Protein 2O0T (pdb70)

B-factor: mean 46.11, std 6.17, range [27.21, 95.69]

Organism: Mycobacterium tuberculosis (strain ATCC 25618 / H37Rv) (NCBI:txid83332)

InterPro domains:
  IPR000183 Ornithine/DAP/Arg decarboxylase [PR01179] (69-87)
  IPR000183 Ornithine/DAP/Arg decarboxylase [PR01179] (89-101)
  IPR000183 Ornithine/DAP/Arg decarboxylase [PR01179] (204-217)
  IPR000183 Ornithine/DAP/Arg decarboxylase [PR01179] (297-316)
  IPR000183 Ornithine/DAP/Arg decarboxylase [PR01179] (403-416)
  IPR002986 Diaminopimelate decarboxylase, LysA [MF_02120] (28-446)
  IPR002986 Diaminopimelate decarboxylase, LysA [PR01181] (87-104)
  IPR002986 Diaminopimelate decarboxylase, LysA [PR01181] (176-185)
  IPR002986 Diaminopimelate decarboxylase, LysA [PR01181] (330-348)
  IPR002986 Diaminopimelate decarboxylase, LysA [PR01181] (413-435)
  IPR002986 Diaminopimelate decarboxylase, LysA [TIGR01048] (18-446)
  IPR002986 Diaminopimelate decarboxylase, LysA [cd06828] (38-424)
  IPR009006 Alanine racemase/group IV decarboxylase, C-terminal [G3DSA:2.40.37.10] (28-442)
  IPR009006 Alanine racemase/group IV decarboxylase, C-terminal [SSF50621] (2-45)
  IPR009006 Alanine racemase/group IV decarboxylase, C-terminal [SSF50621] (289-446)
  IPR022643 Orn/DAP/Arg decarboxylase 2, C-terminal [PF00278] (313-403)
  IPR022644 Orn/DAP/Arg decarboxylase 2, N-terminal [PF02784] (48-306)
  IPR022653 Orn/DAP/Arg decarboxylase 2, pyridoxal-phosphate binding site [PS00878] (69-87)
  IPR022657 Orn/DAP/Arg decarboxylase 2, conserved site [PS00879] (243-260)
  IPR029066 PLP-binding barrel [G3DSA:3.20.20.10] (47-309)

Sequence (1780 aa):
NELLHLAPNVWPRNTTRDEVGVVCIAGIPLTQLAQEYGTPLFVIDEDDFRSRCRETAAAFGSGANVHYAAAFLCSEVARWISEEGLCLDVCTGGELAVALHASFPPERITLHGNNKSVSELTAAVKAGVGHIVVDSMTEIERLDAIAGEAGIVQDVLVRLTVGVEAHTHEFISTAHEDQKFGLSVASGAAMAAVRRVFATDHLRLVGLHSHIGSQIFDVDGFELAAHRVIGLLRDVVGEFGPEKTAQIATVDLGGGLGISYLPSDDPPPIAELAAKLGTIVSDESTAVGLPTPKLVVEPGRAIAGPGTITLYEVGTVKDVDVSATAHRRYVSVDGGMSDNIRTALYGAQYDVRLVSRVSDAPPVPARLVGKHCESGDIIVRDTWVPDDIRPGDLVAVAATGAYCYSLSSRYNMVGRPAVVAVHAGNARLVLRRETVDDLLSLEVRNELLHLAPNVWPRNTTRDEVGVVCIAGIPLTQLAQEYGTPLFVIDEDDFRSRCRETAAAFGSGANVHYAAAFLCSEVARWISEEGLCLDVCTGGELAVALHASFPPERITLHGNNKSVSELTAAVKAGVGHIVVDSMTEIERLDAIAGEAGIVQDVLVRLTVGVEAHTHEFISTAHEDQKFGLSVASGAAMAAVRRVFATDHLRLVGLHSHIGSQIFDVDGFELAAHRVIGLLRDVVGEFGPEKTAQIATVDLGGGLGISYLPSDDPPPIAELAAKLGTIVSDESTAVGLPTPKLVVEPGRAIAGPGTITLYEVGTVKDVDVSATAHRRYVSVDGGMSDNIRTALYGAQYDVRLVSRVSDAPPVPARLVGKHCESGDIIVRDTWVPDDIRPGDLVAVAATGAYCYSLSSRYNMVGRPAVVAVHAGNARLVLRRETVDDLLSLEVRNELLHLAPNVWPRNTTRDEVGVVCIAGIPLTQLAQEYGTPLFVIDEDDFRSRCRETAAAFGSGANVHYAAAFLCSEVARWISEEGLCLDVCTGGELAVALHASFPPERITLHGNNKSVSELTAAVKAGVGHIVVDSMTEIERLDAIAGEAGIVQDVLVRLTVGVEAHTHEFISTAHEDQKFGLSVASGAAMAAVRRVFATDHLRLVGLHSHIGSQIFDVDGFELAAHRVIGLLRDVVGEFGPEKTAQIATVDLGGGLGISYLPSDDPPPIAELAAKLGTIVSDESTAVGLPTPKLVVEPGRAIAGPGTITLYEVGTVKDVDVSATAHRRYVSVDGGMSDNIRTALYGAQYDVRLVSRVSDAPPVPARLVGKHCESGDIIVRDTWVPDDIRPGDLVAVAATGAYCYSLSSRYNMVGRPAVVAVHAGNARLVLRRETVDDLLSLEVRNELLHLAPNVWPRNTTRDEVGVVCIAGIPLTQLAQEYGTPLFVIDEDDFRSRCRETAAAFGSGANVHYAAAFLCSEVARWISEEGLCLDVCTGGELAVALHASFPPERITLHGNNKSVSELTAAVKAGVGHIVVDSMTEIERLDAIAGEAGIVQDVLVRLTVGVEAHTHEFISTAHEDQKFGLSVASGAAMAAVRRVFATDHLRLVGLHSHIGSQIFDVDGFELAAHRVIGLLRDVVGEFGPEKTAQIATVDLGGGLGISYLPSDDPPPIAELAAKLGTIVSDESTAVGLPTPKLVVEPGRAIAGPGTITLYEVGTVKDVDVSATAHRRYVSVDGGMSDNIRTALYGAQYDVRLVSRVSDAPPVPARLVGKHCESGDIIVRDTWVPDDIRPGDLVAVAATGAYCYSLSSRYNMVGRPAVVAVHAGNARLVLRRETVDDLLSLEVR

Foldseek 3Di:
DVLLDDQCQFAQVQWDADPQGFIDALQHGPVVCCVVANDFEKEFALVSLLVLCQQLQVLQPHLLQEEAEPLDDALVVLVSSQVSHHAYEDEAQVRVVRNVVSVRQQLSYEYHYLQYDLVRLLVSVVSPRNEYADWDPVVLVSNLVNLVVVVAAHEYAYEEDQQWAAAQADIGGDPDDPDRGGDYPNVCRNVVSVVSQLPGDRYAYQEYEYEHYAQHQDCVSVLSVLLRRVVVVLVVCVVVNCPSSVRHQEYEHEEHQRGDQDSPRQHDRSSVNSVVSQVSQCVSQVVSPHHRGRYHYYYHLSSFFFRIKTKWFFDDWDWADPDPPATAIETEIDAFCQQAVCCVPPVDAHAKHFRGGDDPADKHWYWYAYDAPDPSRTRHGTDIYGPPDDGGTMMMIGRSRGPRNVPHDCHVPQWDGWYWYDHNNDIDTDGHTDDVCNVCVVPDD/DVLLDDQCLFAQVQWDADPQGFIDALAHGPVVCCVVANPQEKEFALVSLLVLLQQLQVLQPHLLQEEAEPLDDALVVLVSSQVSHHAYEDEAQVSVVRNVVSVRQQLRYEYHYLDYDLVRLLVSVVSVRNEYADWDLVSLVSNLVSLVVVVAAHEYAFEEDQQWAAAQADIGGDPDDPDRGGAYLVVCRRVVSVVSQLPGDRYAYQEYEYEHYAQHQDCVSVLSVLLSRVVSLLVNCVVVNCPSSVRHQEYEYEEHQRGDQDSPRHHDRSSVNSVVNQVSQCVSQVVSPHHRHRYHYHYHLSSFFFRIKTKWFFADWDWADDDPPDTAIETEIDAFCQQAVCCVPPVDAHRKHFRGGDDPADKHWYWYAYDADDPSRTRHGTDIYGPPDDGGTMMMIGRSRGPRNVVHDCHVPQWRGWYWYDHNNDIDTDGHTDDPCNVCVVDDD/DVLLDDQCLFAQVQWDADPQGFIDALAHGVVVVCVVANPFEKEFNLCSLLVLLQQLQVLQPHLLQEEAEPLDDALVVLVSSQVSRHAYEDEAQVRVVRNVVSVRQQLRYEYHYLQYDLVRLLVSVVSPRNEYEDWDPVSLVSNLVNQVVVVAAHEYAFEEDQQWAAAQADIGGDPDDPDRGGAYPNVCRRVVSVVSQLVGPRYAYQEYEYEHYAQHQDCVSVLSVLLRRLVVVLVVCVVVNCPSSVRHQEYEYEEHQRGDQDSPRHRDRSSVNSVVSQCSQCVSQVVSPHHRGRYHYHYHLSSFFQRIKTKWFFADWDWADDDPPATAIETEIDAFCQQAVCCVPPVDAHAKHFRGGDDPADKHWYWYAYDAPDPSRTRHGTYIDGPPDDGGTMMMITRSRGPRNVVHDCHVPQWRGWYWYDHNNDIDTDGHTDDVCNVCVVPDD/DVQLDDQCQFAQVQWDADPQGFIAALQHGPVVCCVVANPQEKEFNLVSLLVLLQQLQVLQPHLLQEEAEPLDDALVVLVSSQVSRHAYEDEAQVRVVRNVVSVRQQLSYEYHYLDYDLVSLLVSVVSPRNEYADWDPVVLVSNLVNLVVVVAAHEYAFEEDQQWAAAQADIGRDPDDPDRGGAYPNVCRSVVSVVSQLVGPRYAYQEYEYEHYAQHQDCVSVLSVLLSRVVVVLVVCVVVNCPSNVRNQEYEHEERQHGDQDSPRDHDRSSVSSVVSQVSQCVSQVVSPHHRGRYHYHYHLSSFFFRIKTKWFFADWDWADPDPPATAIETEIDAFCQQAVCCVPVVDAHRKHFRGGDDPADKHWYWYAYDAPDPSRTRHGTDIYGPPDDGGTMMMIGRSRGPRNVVGDCHVPQWDGWYWYDHNHDIDTDGHTDDVCNVCVPDDD

Nearest PDB structures (foldseek):
  2o0t-assembly2_D  TM=1.002E+00  e=9.420E-97  Mycobacterium tuberculosis H37Rv
  5x7m-assembly1_A  TM=9.873E-01  e=2.923E-69  Corynebacterium glutamicum ATCC 13032
  5x7n-assembly1_B  TM=9.890E-01  e=2.768E-68  Corynebacterium glutamicum ATCC 13032
  1tuf-assembly1_A  TM=9.271E-01  e=6.749E-42  Methanocaldococcus jannaschii
  1twi-assembly1_A  TM=9.249E-01  e=3.554E-40  Methanocaldococcus jannaschii

CATH classification: 2.40.37.10 (+1 more: 3.20.20.10)

Secondary structure (DSSP, 8-state):
--SS---TTTS-TTEEE-SSS-EEETTEEHHHHHHHH-SSEEEEEHHHHHHHHHHHHHHTSSGGGBEEE-----HHHHHHHHHHT-EEEE-SHHHHHHHHHTT--GGGEEE--TT--HHHHHHHHHHT-SEEEE-SHHHHHHHHHHHHHHT--EEEEEEEE-SEEEEETEEEEESS--SSSSEETTTTHHHHHHHHHHH-SSEEEEEEE---EEEE--SHHHHHHHHHHHHHHHHHHHHHHHHHSTT--EEE----B---SSTT--PPPHHHHHHHHHHHHHHHHHHTT-PPPEEEB--SHHHHSTTEEEEEEEEEEEEEE-SSS-EEEEEEES--TTT--HHHHH-----EEE-SS---SPEEEEEEE-SSSSTT-EEEEEEEEETT--TT-EEEES--SSSSSTT-B-GGG-PPPEEEEEETTEEEEEEPPP-HHHHHTTB--/--SS---TTTS-TTEEE-SSS-EEETTEEHHHHHHHH-SSEEEEEHHHHHHHHHHHHHHTTSGGGBEEE-----HHHHHHHHHHT-EEEE-SHHHHHHHHHTT--GGGEEE--SS--HHHHHHHHHHT-SEEEE-SHHHHHHHHHHHHHHT--EEEEEEEE-SEEEEETEEEEESS--SSSSEETTTTHHHHHHHHHHH-SSEEEEEEE---EEEE--SHHHHHHHHHHHHHHHHHHHHHHHHHSTT--EEE----B---SSTT--PPPHHHHHHHHHHHHHHHHHHTT-PPPEEEB--SHHHHSTTEEEEEEEEEEEEEE-SSS-EEEEEEES--TTT--HHHHH-----EEE-SS---SPEEEEEEE-SSSSTT-EEEEEEEEETT--TT-EEEES--SSSSSTT-B-GGG-PPPEEEEEETTEEEEEEPPP-HHHHHTTB--/--SS---TTTS-TTEEE-SSS-EEETTEEHHHHHHHH-SSEEEEEHHHHHHHHHHHHHHTTSGGGBEEE-----HHHHHHHHHTT-EEEE-SHHHHHHHHHTT--GGGEEE--TT--HHHHHHHHHHT-SEEEE-SHHHHHHHHHHHHHHT--EEEEEEEE-SEEEEETEEEEESS--SSSSEETTTTHHHHHHHHHHH-SSEEEEEEE---EEEE--SHHHHHHHHHHHHHHHHHHHHHHHHHSTT--EEE----B---SSTT--PPPHHHHHHHHHHHHHHHHHHTT-PPPEEEB--SHHHHSTTEEEEEEEEEEEEEE-SSS-EEEEEEES--TTT--HHHHH-----EEE-SS---SPEEEEEEE-SSSSTT-EEEEEEEEETT--TT-EEEES--TTTTSTT-B-GGG-PPPEEEEEETTEEEEEEPPP-HHHHTTTB--/--SS---TTTS-TTEEE-SSS-EEETTEEHHHHHHHH-SSEEEEEHHHHHHHHHHHHHHTSSGGGBEEE-----HHHHHHHHHTT-EEEE-SHHHHHHHHHTT--GGGEEE--SS--HHHHHHHHHHT-SEEEE-SHHHHHHHHHHHHHHT--EEEEEEEE-SEEEEETEEEEESS--SSSSEETTTTHHHHHHHHHHH-SSEEEEEEE---EEEE--SHHHHHHHHHHHHHHHHHHHHHHHHHSTT--EEE----B---SSTT--PPPHHHHHHHHHHHHHHHHHHTT-PPPEEEB--SHHHHSTTEEEEEEEEEEEEEE-SSS-EEEEEEES--TTT--HHHHH-----EEE-SS---SPEEEEEEE-SSSSTT-EEEEEEEEETT--TT-EEEES--TTTTTTT-B-GGG-PPPEEEEEETTEEEEEEPPP-HHHHTTTB--

Structure (mmCIF, N/CA/C/O backbone):
data_2O0T
#
_entry.id   2O0T
#
_cell.length_a   75.780
_cell.length_b   106.880
_cell.length_c   121.930
_cell.angle_alpha   90.00
_cell.angle_beta   104.99
_cell.angle_gamma   90.00
#
_symmetry.space_group_name_H-M   'P 1 21 1'
#
loop_
_entity.id
_entity.type
_entity.pdbx_description
1 polymer 'Diaminopimelate decarboxylase'
2 non-polymer 'SULFATE ION'
3 water water
#
loop_
_atom_site.group_PDB
_atom_site.id
_atom_site.type_symbol
_atom_site.label_atom_id
_atom_site.label_alt_id
_atom_site.label_comp_id
_atom_site.label_asym_id
_atom_site.label_entity_id
_atom_site.label_seq_id
_atom_site.pdbx_PDB_ins_code
_atom_site.Cartn_x
_atom_site.Cartn_y
_atom_site.Cartn_z
_atom_site.occupancy
_atom_site.B_iso_or_equiv
_atom_site.auth_seq_id
_atom_site.auth_comp_id
_atom_site.auth_asym_id
_atom_site.auth_atom_id
_atom_site.pdbx_PDB_model_num
ATOM 1 N N . ASN A 1 4 ? 23.570 8.418 19.273 1.00 72.16 2 ASN A N 1
ATOM 2 C CA . ASN A 1 4 ? 22.845 8.995 18.090 1.00 72.64 2 ASN A CA 1
ATOM 3 C C . ASN A 1 4 ? 21.327 9.074 18.362 1.00 72.14 2 ASN A C 1
ATOM 4 O O . ASN A 1 4 ? 20.777 10.173 18.438 1.00 73.10 2 ASN A O 1
ATOM 9 N N . GLU A 1 5 ? 20.661 7.924 18.509 1.00 71.05 3 GLU A N 1
ATOM 10 C CA . GLU A 1 5 ? 19.199 7.849 18.789 1.00 69.90 3 GLU A CA 1
ATOM 11 C C . GLU A 1 5 ? 18.928 7.648 20.277 1.00 68.29 3 GLU A C 1
ATOM 12 O O . GLU A 1 5 ? 17.807 7.873 20.774 1.00 68.34 3 GLU A O 1
ATOM 18 N N . LEU A 1 6 ? 19.969 7.180 20.972 1.00 66.66 4 LEU A N 1
ATOM 19 C CA . LEU A 1 6 ? 19.944 6.938 22.424 1.00 64.99 4 LEU A CA 1
ATOM 20 C C . LEU A 1 6 ? 20.128 8.241 23.203 1.00 63.84 4 LEU A C 1
ATOM 21 O O . LEU A 1 6 ? 19.998 8.290 24.416 1.00 63.67 4 LEU A O 1
ATOM 26 N N . LEU A 1 7 ? 20.436 9.276 22.441 1.00 63.31 5 LEU A N 1
ATOM 27 C CA . LEU A 1 7 ? 20.755 10.618 22.864 1.00 62.92 5 LEU A CA 1
ATOM 28 C C . LEU A 1 7 ? 19.461 11.424 23.022 1.00 61.60 5 LEU A C 1
ATOM 29 O O . LEU A 1 7 ? 19.340 12.289 23.920 1.00 61.26 5 LEU A O 1
ATOM 34 N N . HIS A 1 8 ? 18.512 11.130 22.119 1.00 60.04 6 HIS A N 1
ATOM 35 C CA . HIS A 1 8 ? 17.254 11.886 21.966 1.00 57.93 6 HIS A CA 1
ATOM 36 C C . HIS A 1 8 ? 16.413 11.879 23.242 1.00 55.95 6 HIS A C 1
ATOM 37 O O . HIS A 1 8 ? 16.310 10.857 23.946 1.00 55.38 6 HIS A O 1
ATOM 44 N N . LEU A 1 9 ? 15.872 13.065 23.540 1.00 53.73 7 LEU A N 1
ATOM 45 C CA . LEU A 1 9 ? 14.993 13.283 24.679 1.00 51.64 7 LEU A CA 1
ATOM 46 C C . LEU A 1 9 ? 13.651 13.690 24.118 1.00 50.55 7 LEU A C 1
ATOM 47 O O . LEU A 1 9 ? 13.443 14.842 23.753 1.00 50.34 7 LEU A O 1
ATOM 52 N N . ALA A 1 10 ? 12.755 12.716 23.991 1.00 49.85 8 ALA A N 1
ATOM 53 C CA . ALA A 1 10 ? 11.448 12.958 23.388 1.00 48.34 8 ALA A CA 1
ATOM 54 C C . ALA A 1 10 ? 10.734 14.091 24.142 1.00 47.23 8 ALA A C 1
ATOM 55 O O . ALA A 1 10 ? 10.607 14.054 25.350 1.00 45.86 8 ALA A O 1
ATOM 57 N N . PRO A 1 11 ? 10.316 15.130 23.410 1.00 47.32 9 PRO A N 1
ATOM 58 C CA . PRO A 1 11 ? 9.797 16.337 24.033 1.00 47.52 9 PRO A CA 1
ATOM 59 C C . PRO A 1 11 ? 8.472 16.081 24.756 1.00 47.79 9 PRO A C 1
ATOM 60 O O . PRO A 1 11 ? 8.163 16.793 25.718 1.00 47.66 9 PRO A O 1
ATOM 64 N N . ASN A 1 12 ? 7.712 15.077 24.294 1.00 46.96 10 ASN A N 1
ATOM 65 C CA . ASN A 1 12 ? 6.467 14.695 24.962 1.00 46.34 10 ASN A CA 1
ATOM 66 C C . ASN A 1 12 ? 6.699 14.045 26.316 1.00 45.71 10 ASN A C 1
ATOM 67 O O . ASN A 1 12 ? 5.829 14.115 27.207 1.00 43.41 10 ASN A O 1
ATOM 72 N N . VAL A 1 13 ? 7.883 13.420 26.461 1.00 45.07 11 VAL A N 1
ATOM 73 C CA . VAL A 1 13 ? 8.237 12.669 27.678 1.00 43.93 11 VAL A CA 1
ATOM 74 C C . VAL A 1 13 ? 8.967 13.503 28.735 1.00 43.86 11 VAL A C 1
ATOM 75 O O . VAL A 1 13 ? 8.614 13.486 29.928 1.00 42.01 11 VAL A O 1
ATOM 79 N N . TRP A 1 14 ? 9.972 14.262 28.281 1.00 44.45 12 TRP A N 1
ATOM 80 C CA . TRP A 1 14 ? 10.895 14.986 29.200 1.00 44.48 12 TRP A CA 1
ATOM 81 C C . TRP A 1 14 ? 10.268 16.303 29.693 1.00 44.40 12 TRP A C 1
ATOM 82 O O . TRP A 1 14 ? 9.339 16.812 29.039 1.00 44.31 12 TRP A O 1
ATOM 93 N N . PRO A 1 15 ? 10.715 16.832 30.864 1.00 44.67 13 PRO A N 1
ATOM 94 C CA . PRO A 1 15 ? 10.194 18.152 31.273 1.00 44.32 13 PRO A CA 1
ATOM 95 C C . PRO A 1 15 ? 10.333 19.204 30.179 1.00 44.98 13 PRO A C 1
ATOM 96 O O . PRO A 1 15 ? 11.308 19.165 29.387 1.00 44.63 13 PRO A O 1
ATOM 100 N N . ARG A 1 16 ? 9.391 20.154 30.137 1.00 45.48 14 ARG A N 1
ATOM 101 C CA . ARG A 1 16 ? 9.395 21.204 29.080 1.00 45.88 14 ARG A CA 1
ATOM 102 C C . ARG A 1 16 ? 10.713 21.977 28.968 1.00 46.23 14 ARG A C 1
ATOM 103 O O . ARG A 1 16 ? 11.103 22.417 27.859 1.00 45.48 14 ARG A O 1
ATOM 111 N N . ASN A 1 17 ? 11.390 22.169 30.107 1.00 47.03 15 ASN A N 1
ATOM 112 C CA . ASN A 1 17 ? 12.605 23.008 30.123 1.00 46.89 15 ASN A CA 1
ATOM 113 C C . ASN A 1 17 ? 13.919 22.214 30.117 1.00 47.12 15 ASN A C 1
ATOM 114 O O . ASN A 1 17 ? 14.928 22.661 30.665 1.00 47.22 15 ASN A O 1
ATOM 119 N N . THR A 1 18 ? 13.866 21.035 29.489 1.00 46.72 16 THR A N 1
ATOM 120 C CA . THR A 1 18 ? 15.022 20.186 29.202 1.00 46.65 16 THR A CA 1
ATOM 121 C C . THR A 1 18 ? 15.813 20.656 27.989 1.00 47.36 16 THR A C 1
ATOM 122 O O . THR A 1 18 ? 15.245 20.937 26.930 1.00 47.71 16 THR A O 1
ATOM 126 N N . THR A 1 19 ? 17.129 20.715 28.152 1.00 48.14 17 THR A N 1
ATOM 127 C CA . THR A 1 19 ? 18.060 21.012 27.069 1.00 49.21 17 THR A CA 1
ATOM 128 C C . THR A 1 19 ? 19.269 20.098 27.176 1.00 49.74 17 THR A C 1
ATOM 129 O O . THR A 1 19 ? 19.440 19.398 28.166 1.00 49.13 17 THR A O 1
ATOM 133 N N . ARG A 1 20 ? 20.136 20.132 26.172 1.00 51.13 18 ARG A N 1
ATOM 134 C CA . ARG A 1 20 ? 21.497 19.603 26.358 1.00 52.77 18 ARG A CA 1
ATOM 135 C C . ARG A 1 20 ? 22.565 20.660 26.178 1.00 53.06 18 ARG A C 1
ATOM 136 O O . ARG A 1 20 ? 22.470 21.484 25.271 1.00 52.36 18 ARG A O 1
ATOM 144 N N . ASP A 1 21 ? 23.546 20.612 27.089 1.00 54.28 19 ASP A N 1
ATOM 145 C CA . ASP A 1 21 ? 24.859 21.293 27.029 1.00 55.60 19 ASP A CA 1
ATOM 146 C C . ASP A 1 21 ? 25.600 21.235 25.715 1.00 56.25 19 ASP A C 1
ATOM 147 O O . ASP A 1 21 ? 25.314 20.405 24.842 1.00 56.62 19 ASP A O 1
ATOM 152 N N . GLU A 1 22 ? 26.632 22.071 25.639 1.00 56.93 20 GLU A N 1
ATOM 153 C CA . GLU A 1 22 ? 27.654 22.001 24.609 1.00 57.27 20 GLU A CA 1
ATOM 154 C C . GLU A 1 22 ? 28.646 20.886 24.939 1.00 57.07 20 GLU A C 1
ATOM 155 O O . GLU A 1 22 ? 29.328 20.377 24.052 1.00 56.91 20 GLU A O 1
ATOM 161 N N . VAL A 1 23 ? 28.718 20.501 26.215 1.00 56.88 21 VAL A N 1
ATOM 162 C CA . VAL A 1 23 ? 29.549 19.361 26.638 1.00 56.56 21 VAL A CA 1
ATOM 163 C C . VAL A 1 23 ? 28.763 18.058 26.750 1.00 56.32 21 VAL A C 1
ATOM 164 O O . VAL A 1 23 ? 29.299 17.024 27.190 1.00 56.46 21 VAL A O 1
ATOM 168 N N . GLY A 1 24 ? 27.486 18.116 26.360 1.00 55.90 22 GLY A N 1
ATOM 169 C CA . GLY A 1 24 ? 26.639 16.932 26.300 1.00 54.13 22 GLY A CA 1
ATOM 170 C C . GLY A 1 24 ? 25.941 16.566 27.592 1.00 52.55 22 GLY A C 1
ATOM 171 O O . GLY A 1 24 ? 25.522 15.413 27.773 1.00 53.27 22 GLY A O 1
ATOM 172 N N . VAL A 1 25 ? 25.828 17.527 28.501 1.00 50.73 23 VAL A N 1
ATOM 173 C CA . VAL A 1 25 ? 25.078 17.296 29.741 1.00 48.72 23 VAL A CA 1
ATOM 174 C C . VAL A 1 25 ? 23.661 17.845 29.593 1.00 47.42 23 VAL A C 1
ATOM 175 O O . VAL A 1 25 ? 23.434 18.958 29.124 1.00 46.96 23 VAL A O 1
ATOM 179 N N . VAL A 1 26 ? 22.714 17.007 29.974 1.00 47.10 24 VAL A N 1
ATOM 180 C CA . VAL A 1 26 ? 21.322 17.369 30.019 1.00 46.45 24 VAL A CA 1
ATOM 181 C C . VAL A 1 26 ? 21.127 18.358 31.169 1.00 47.38 24 VAL A C 1
ATOM 182 O O . VAL A 1 26 ? 21.625 18.116 32.286 1.00 47.81 24 VAL A O 1
ATOM 186 N N . CYS A 1 27 ? 20.450 19.476 30.867 1.00 46.69 25 CYS A N 1
ATOM 187 C CA . CYS A 1 27 ? 20.088 20.498 31.850 1.00 45.58 25 CYS A CA 1
ATOM 188 C C . CYS A 1 27 ? 18.557 20.539 32.041 1.00 44.91 25 CYS A C 1
ATOM 189 O O . CYS A 1 27 ? 17.801 20.278 31.100 1.00 43.95 25 CYS A O 1
ATOM 192 N N . ILE A 1 28 ? 18.109 20.810 33.269 1.00 44.06 26 ILE A N 1
ATOM 193 C CA . ILE A 1 28 ? 16.716 21.169 33.520 1.00 44.71 26 ILE A CA 1
ATOM 194 C C . ILE A 1 28 ? 16.700 22.606 33.996 1.00 45.02 26 ILE A C 1
ATOM 195 O O . ILE A 1 28 ? 17.514 23.006 34.833 1.00 45.73 26 ILE A O 1
ATOM 200 N N . ALA A 1 29 ? 15.810 23.395 33.410 1.00 45.70 27 ALA A N 1
ATOM 201 C CA . ALA A 1 29 ? 15.696 24.824 33.678 1.00 45.70 27 ALA A CA 1
ATOM 202 C C . ALA A 1 29 ? 17.045 25.552 33.658 1.00 46.52 27 ALA A C 1
ATOM 203 O O . ALA A 1 29 ? 17.274 26.477 34.442 1.00 46.43 27 ALA A O 1
ATOM 205 N N . GLY A 1 30 ? 17.938 25.133 32.764 1.00 46.57 28 GLY A N 1
ATOM 206 C CA . GLY A 1 30 ? 19.214 25.797 32.615 1.00 46.16 28 GLY A CA 1
ATOM 207 C C . GLY A 1 30 ? 20.337 25.238 33.477 1.00 45.92 28 GLY A C 1
ATOM 208 O O . GLY A 1 30 ? 21.486 25.688 33.352 1.00 46.23 28 GLY A O 1
ATOM 209 N N . ILE A 1 31 ? 20.031 24.280 34.352 1.00 45.51 29 ILE A N 1
ATOM 210 C CA . ILE A 1 31 ? 21.062 23.712 35.253 1.00 44.96 29 ILE A CA 1
ATOM 211 C C . ILE A 1 31 ? 21.533 22.304 34.819 1.00 44.35 29 ILE A C 1
ATOM 212 O O . ILE A 1 31 ? 20.726 21.394 34.691 1.00 42.75 29 ILE A O 1
ATOM 217 N N . PRO A 1 32 ? 22.858 22.127 34.600 1.00 44.44 30 PRO A N 1
ATOM 218 C CA . PRO A 1 32 ? 23.357 20.772 34.334 1.00 44.13 30 PRO A CA 1
ATOM 219 C C . PRO A 1 32 ? 23.008 19.789 35.452 1.00 44.15 30 PRO A C 1
ATOM 220 O O . PRO A 1 32 ? 23.194 20.081 36.637 1.00 44.36 30 PRO A O 1
ATOM 224 N N . LEU A 1 33 ? 22.543 18.616 35.043 1.00 44.10 31 LEU A N 1
ATOM 225 C CA . LEU A 1 33 ? 22.187 17.525 35.941 1.00 44.70 31 LEU A CA 1
ATOM 226 C C . LEU A 1 33 ? 23.379 17.043 36.815 1.00 45.04 31 LEU A C 1
ATOM 227 O O . LEU A 1 33 ? 23.195 16.638 37.978 1.00 44.74 31 LEU A O 1
ATOM 232 N N . THR A 1 34 ? 24.581 17.093 36.231 1.00 44.79 32 THR A N 1
ATOM 233 C CA . THR A 1 34 ? 25.808 16.824 36.919 1.00 44.85 32 THR A CA 1
ATOM 234 C C . THR A 1 34 ? 26.035 17.733 38.109 1.00 45.63 32 THR A C 1
ATOM 235 O O . THR A 1 34 ? 26.473 17.264 39.152 1.00 46.79 32 THR A O 1
ATOM 239 N N . GLN A 1 35 ? 25.796 19.036 37.947 1.00 45.78 33 GLN A N 1
ATOM 240 C CA . GLN A 1 35 ? 25.892 20.002 39.045 1.00 46.77 33 GLN A CA 1
ATOM 241 C C . GLN A 1 35 ? 24.845 19.695 40.140 1.00 46.76 33 GLN A C 1
ATOM 242 O O . GLN A 1 35 ? 25.124 19.870 41.328 1.00 47.80 33 GLN A O 1
ATOM 248 N N . LEU A 1 36 ? 23.652 19.236 39.753 1.00 44.50 34 LEU A N 1
ATOM 249 C CA . LEU A 1 36 ? 22.649 18.910 40.753 1.00 45.47 34 LEU A CA 1
ATOM 250 C C . LEU A 1 36 ? 23.082 17.726 41.583 1.00 45.46 34 LEU A C 1
ATOM 251 O O . LEU A 1 36 ? 22.863 17.708 42.781 1.00 44.32 34 LEU A O 1
ATOM 256 N N . ALA A 1 37 ? 23.676 16.725 40.928 1.00 46.25 35 ALA A N 1
ATOM 257 C CA . ALA A 1 37 ? 24.108 15.510 41.629 1.00 46.98 35 ALA A CA 1
ATOM 258 C C . ALA A 1 37 ? 25.278 15.865 42.550 1.00 47.05 35 ALA A C 1
ATOM 259 O O . ALA A 1 37 ? 25.386 15.367 43.669 1.00 46.10 35 ALA A O 1
ATOM 261 N N . GLN A 1 38 ? 26.125 16.768 42.075 1.00 47.38 36 GLN A N 1
ATOM 262 C CA . GLN A 1 38 ? 27.250 17.237 42.881 1.00 48.70 36 GLN A CA 1
ATOM 263 C C . GLN A 1 38 ? 26.774 17.944 44.140 1.00 47.65 36 GLN A C 1
ATOM 264 O O . GLN A 1 38 ? 27.220 17.643 45.236 1.00 47.99 36 GLN A O 1
ATOM 270 N N . GLU A 1 39 ? 25.865 18.882 43.968 1.00 45.98 37 GLU A N 1
ATOM 271 C CA . GLU A 1 39 ? 25.452 19.706 45.043 1.00 45.83 37 GLU A CA 1
ATOM 272 C C . GLU A 1 39 ? 24.534 18.947 46.004 1.00 44.72 37 GLU A C 1
ATOM 273 O O . GLU A 1 39 ? 24.602 19.134 47.202 1.00 45.60 37 GLU A O 1
ATOM 279 N N . TYR A 1 40 ? 23.696 18.085 45.471 1.00 43.32 38 TYR A N 1
ATOM 280 C CA . TYR A 1 40 ? 22.599 17.510 46.251 1.00 43.14 38 TYR A CA 1
ATOM 281 C C . TYR A 1 40 ? 22.689 16.018 46.551 1.00 42.98 38 TYR A C 1
ATOM 282 O O . TYR A 1 40 ? 21.965 15.521 47.423 1.00 42.64 38 TYR A O 1
ATOM 291 N N . GLY A 1 41 ? 23.586 15.318 45.848 1.00 42.80 39 GLY A N 1
ATOM 292 C CA . GLY A 1 41 ? 23.670 13.854 45.913 1.00 42.35 39 GLY A CA 1
ATOM 293 C C . GLY A 1 41 ? 22.641 13.190 45.018 1.00 42.27 39 GLY A C 1
ATOM 294 O O . GLY A 1 41 ? 21.759 13.850 44.457 1.00 41.05 39 GLY A O 1
ATOM 295 N N . THR A 1 42 ? 22.756 11.866 44.895 1.00 43.19 40 THR A N 1
ATOM 296 C CA . THR A 1 42 ? 21.771 11.054 44.205 1.00 43.22 40 THR A CA 1
ATOM 297 C C . THR A 1 42 ? 21.377 9.928 45.147 1.00 43.79 40 THR A C 1
ATOM 298 O O . THR A 1 42 ? 22.080 9.668 46.107 1.00 42.99 40 THR A O 1
ATOM 302 N N . PRO A 1 43 ? 20.208 9.300 44.916 1.00 44.44 41 PRO A N 1
ATOM 303 C CA . PRO A 1 43 ? 19.221 9.633 43.871 1.00 45.07 41 PRO A CA 1
ATOM 304 C C . PRO A 1 43 ? 18.600 10.992 44.163 1.00 45.04 41 PRO A C 1
ATOM 305 O O . PRO A 1 43 ? 18.591 11.437 45.309 1.00 44.65 41 PRO A O 1
ATOM 309 N N . LEU A 1 44 ? 18.029 11.630 43.145 1.00 45.05 42 LEU A N 1
ATOM 310 C CA . LEU A 1 44 ? 17.455 12.961 43.348 1.00 43.61 42 LEU A CA 1
ATOM 311 C C . LEU A 1 44 ? 16.247 13.129 42.499 1.00 42.82 42 LEU A C 1
ATOM 312 O O . LEU A 1 44 ? 16.325 12.945 41.304 1.00 43.59 42 LEU A O 1
ATOM 317 N N . PHE A 1 45 ? 15.127 13.504 43.112 1.00 42.88 43 PHE A N 1
ATOM 318 C CA . PHE A 1 45 ? 13.975 14.041 42.378 1.00 42.11 43 PHE A CA 1
ATOM 319 C C . PHE A 1 45 ? 14.222 15.506 41.972 1.00 43.18 43 PHE A C 1
ATOM 320 O O . PHE A 1 45 ? 14.437 16.383 42.823 1.00 43.72 43 PHE A O 1
ATOM 328 N N . VAL A 1 46 ? 14.233 15.751 40.666 1.00 43.01 44 VAL A N 1
ATOM 329 C CA . VAL A 1 46 ? 14.422 17.092 40.116 1.00 42.20 44 VAL A CA 1
ATOM 330 C C . VAL A 1 46 ? 13.096 17.574 39.496 1.00 43.21 44 VAL A C 1
ATOM 331 O O . VAL A 1 46 ? 12.618 16.979 38.479 1.00 43.30 44 VAL A O 1
ATOM 335 N N . ILE A 1 47 ? 12.520 18.630 40.090 1.00 43.22 45 ILE A N 1
ATOM 336 C CA . ILE A 1 47 ? 11.264 19.202 39.633 1.00 43.55 45 ILE A CA 1
ATOM 337 C C . ILE A 1 47 ? 11.437 20.467 38.779 1.00 43.72 45 ILE A C 1
ATOM 338 O O . ILE A 1 47 ? 11.976 21.488 39.216 1.00 44.02 45 ILE A O 1
ATOM 343 N N . ASP A 1 48 ? 10.956 20.403 37.548 1.00 43.71 46 ASP A N 1
ATOM 344 C CA . ASP A 1 48 ? 10.967 21.586 36.648 1.00 42.97 46 ASP A CA 1
ATOM 345 C C . ASP A 1 48 ? 9.706 22.377 37.007 1.00 42.15 46 ASP A C 1
ATOM 346 O O . ASP A 1 48 ? 8.634 22.050 36.572 1.00 40.99 46 ASP A O 1
ATOM 351 N N . GLU A 1 49 ? 9.858 23.412 37.823 1.00 43.15 47 GLU A N 1
ATOM 352 C CA . GLU A 1 49 ? 8.722 24.183 38.399 1.00 43.27 47 GLU A CA 1
ATOM 353 C C . GLU A 1 49 ? 7.890 24.872 37.332 1.00 43.15 47 GLU A C 1
ATOM 354 O O . GLU A 1 49 ? 6.673 24.864 37.372 1.00 43.14 47 GLU A O 1
ATOM 360 N N . ASP A 1 50 ? 8.556 25.467 36.360 1.00 44.47 48 ASP A N 1
ATOM 361 C CA . ASP A 1 50 ? 7.837 26.136 35.266 1.00 45.26 48 ASP A CA 1
ATOM 362 C C . ASP A 1 50 ? 6.980 25.137 34.506 1.00 44.19 48 ASP A C 1
ATOM 363 O O . ASP A 1 50 ? 5.844 25.451 34.151 1.00 43.97 48 ASP A O 1
ATOM 368 N N . ASP A 1 51 ? 7.521 23.930 34.303 1.00 43.30 49 ASP A N 1
ATOM 369 C CA . ASP A 1 51 ? 6.761 22.853 33.688 1.00 42.67 49 ASP A CA 1
ATOM 370 C C . ASP A 1 51 ? 5.470 22.557 34.464 1.00 41.59 49 ASP A C 1
ATOM 371 O O . ASP A 1 51 ? 4.382 22.483 33.865 1.00 41.36 49 ASP A O 1
ATOM 376 N N . PHE A 1 52 ? 5.604 22.312 35.764 1.00 41.23 50 PHE A N 1
ATOM 377 C CA . PHE A 1 52 ? 4.445 21.984 36.640 1.00 42.21 50 PHE A CA 1
ATOM 378 C C . PHE A 1 52 ? 3.383 23.097 36.559 1.00 41.73 50 PHE A C 1
ATOM 379 O O . PHE A 1 52 ? 2.193 22.843 36.322 1.00 41.32 50 PHE A O 1
ATOM 387 N N . ARG A 1 53 ? 3.852 24.336 36.726 1.00 42.02 51 ARG A N 1
ATOM 388 C CA . ARG A 1 53 ? 2.995 25.538 36.671 1.00 42.90 51 ARG A CA 1
ATOM 389 C C . ARG A 1 53 ? 2.295 25.710 35.320 1.00 44.27 51 ARG A C 1
ATOM 390 O O . ARG A 1 53 ? 1.090 26.024 35.305 1.00 45.10 51 ARG A O 1
ATOM 398 N N . SER A 1 54 ? 3.045 25.500 34.217 1.00 43.25 52 SER A N 1
ATOM 399 C CA . SER A 1 54 ? 2.505 25.380 32.875 1.00 43.71 52 SER A CA 1
ATOM 400 C C . SER A 1 54 ? 1.302 24.411 32.728 1.00 44.70 52 SER A C 1
ATOM 401 O O . SER A 1 54 ? 0.331 24.691 32.019 1.00 45.21 52 SER A O 1
ATOM 404 N N . ARG A 1 55 ? 1.400 23.247 33.351 1.00 44.59 53 ARG A N 1
ATOM 405 C CA . ARG A 1 55 ? 0.393 22.237 33.209 1.00 44.93 53 ARG A CA 1
ATOM 406 C C . ARG A 1 55 ? -0.854 22.697 33.969 1.00 46.10 53 ARG A C 1
ATOM 407 O O . ARG A 1 55 ? -1.982 22.469 33.521 1.00 45.64 53 ARG A O 1
ATOM 415 N N . CYS A 1 56 ? -0.637 23.395 35.089 1.00 45.82 54 CYS A N 1
ATOM 416 C CA . CYS A 1 56 ? -1.740 23.977 35.847 1.00 45.27 54 CYS A CA 1
ATOM 417 C C . CYS A 1 56 ? -2.461 24.983 34.974 1.00 45.59 54 CYS A C 1
ATOM 418 O O . CYS A 1 56 ? -3.705 24.942 34.848 1.00 44.01 54 CYS A O 1
ATOM 421 N N . ARG A 1 57 ? -1.682 25.858 34.343 1.00 45.36 55 ARG A N 1
ATOM 422 C CA . ARG A 1 57 ? -2.290 26.930 33.587 1.00 46.39 55 ARG A CA 1
ATOM 423 C C . ARG A 1 57 ? -3.011 26.417 32.351 1.00 46.47 55 ARG A C 1
ATOM 424 O O . ARG A 1 57 ? -4.074 26.931 32.018 1.00 46.95 55 ARG A O 1
ATOM 432 N N . GLU A 1 58 ? -2.437 25.442 31.651 1.00 45.85 56 GLU A N 1
ATOM 433 C CA . GLU A 1 58 ? -3.042 25.008 30.409 1.00 46.69 56 GLU A CA 1
ATOM 434 C C . GLU A 1 58 ? -4.339 24.241 30.682 1.00 45.81 56 GLU A C 1
ATOM 435 O O . GLU A 1 58 ? -5.299 24.345 29.908 1.00 45.57 56 GLU A O 1
ATOM 441 N N . THR A 1 59 ? -4.324 23.457 31.758 1.00 44.93 57 THR A N 1
ATOM 442 C CA . THR A 1 59 ? -5.436 22.632 32.170 1.00 44.54 57 THR A CA 1
ATOM 443 C C . THR A 1 59 ? -6.558 23.521 32.677 1.00 44.42 57 THR A C 1
ATOM 444 O O . THR A 1 59 ? -7.706 23.325 32.297 1.00 44.83 57 THR A O 1
ATOM 448 N N . ALA A 1 60 ? -6.213 24.513 33.503 1.00 43.96 58 ALA A N 1
ATOM 449 C CA . ALA A 1 60 ? -7.148 25.561 33.921 1.00 44.18 58 ALA A CA 1
ATOM 450 C C . ALA A 1 60 ? -7.807 26.245 32.724 1.00 44.24 58 ALA A C 1
ATOM 451 O O . ALA A 1 60 ? -9.001 26.446 32.697 1.00 44.19 58 ALA A O 1
ATOM 453 N N . ALA A 1 61 ? -7.007 26.634 31.736 1.00 44.67 59 ALA A N 1
ATOM 454 C CA . ALA A 1 61 ? -7.545 27.306 30.574 1.00 45.35 59 ALA A CA 1
ATOM 455 C C . ALA A 1 61 ? -8.452 26.331 29.836 1.00 45.96 59 ALA A C 1
ATOM 456 O O . ALA A 1 61 ? -9.569 26.695 29.424 1.00 45.67 59 ALA A O 1
ATOM 458 N N . ALA A 1 62 ? -7.958 25.098 29.663 1.00 45.34 60 ALA A N 1
ATOM 459 C CA . ALA A 1 62 ? -8.687 24.097 28.881 1.00 45.55 60 ALA A CA 1
ATOM 460 C C . ALA A 1 62 ? -10.091 23.861 29.447 1.00 45.11 60 ALA A C 1
ATOM 461 O O . ALA A 1 62 ? -11.020 23.708 28.689 1.00 45.60 60 ALA A O 1
ATOM 463 N N . PHE A 1 63 ? -10.220 23.836 30.776 1.00 45.49 61 PHE A N 1
ATOM 464 C CA . PHE A 1 63 ? -11.506 23.579 31.437 1.00 46.15 61 PHE A CA 1
ATOM 465 C C . PHE A 1 63 ? -12.280 24.803 31.881 1.00 46.70 61 PHE A C 1
ATOM 466 O O . PHE A 1 63 ? -13.301 24.714 32.584 1.00 46.81 61 PHE A O 1
ATOM 474 N N . GLY A 1 64 ? -11.807 25.949 31.413 1.00 47.45 62 GLY A N 1
ATOM 475 C CA . GLY A 1 64 ? -12.530 27.196 31.555 1.00 48.58 62 GLY A CA 1
ATOM 476 C C . GLY A 1 64 ? -12.062 28.014 32.743 1.00 49.21 62 GLY A C 1
ATOM 477 O O . GLY A 1 64 ? -12.192 29.234 32.730 1.00 50.14 62 GLY A O 1
ATOM 478 N N . SER A 1 65 ? -11.499 27.362 33.758 1.00 48.76 63 SER A N 1
ATOM 479 C CA . SER A 1 65 ? -11.174 28.017 35.019 1.00 48.05 63 SER A CA 1
ATOM 480 C C . SER A 1 65 ? -10.414 27.029 35.889 1.00 47.54 63 SER A C 1
ATOM 481 O O . SER A 1 65 ? -10.627 25.804 35.778 1.00 47.29 63 SER A O 1
ATOM 484 N N . GLY A 1 66 ? -9.525 27.561 36.743 1.00 47.53 64 GLY A N 1
ATOM 485 C CA . GLY A 1 66 ? -8.775 26.767 37.746 1.00 46.49 64 GLY A CA 1
ATOM 486 C C . GLY A 1 66 ? -9.732 26.145 38.744 1.00 46.93 64 GLY A C 1
ATOM 487 O O . GLY A 1 66 ? -9.465 25.063 39.307 1.00 47.93 64 GLY A O 1
ATOM 488 N N . ALA A 1 67 ? -10.885 26.787 38.919 1.00 46.86 65 ALA A N 1
ATOM 489 C CA . ALA A 1 67 ? -11.941 26.256 39.777 1.00 47.59 65 ALA A CA 1
ATOM 490 C C . ALA A 1 67 ? -12.445 24.891 39.339 1.00 47.57 65 ALA A C 1
ATOM 491 O O . ALA A 1 67 ? -12.950 24.123 40.159 1.00 49.27 65 ALA A O 1
ATOM 493 N N . ASN A 1 68 ? -12.317 24.586 38.054 1.00 47.19 66 ASN A N 1
ATOM 494 C CA . ASN A 1 68 ? -12.815 23.322 37.501 1.00 46.05 66 ASN A CA 1
ATOM 495 C C . ASN A 1 68 ? -11.772 22.235 37.466 1.00 45.90 66 ASN A C 1
ATOM 496 O O . ASN A 1 68 ? -12.046 21.113 37.000 1.00 45.80 66 ASN A O 1
ATOM 501 N N . VAL A 1 69 ? -10.565 22.575 37.927 1.00 44.50 67 VAL A N 1
ATOM 502 C CA . VAL A 1 69 ? -9.468 21.618 37.884 1.00 43.57 67 VAL A CA 1
ATOM 503 C C . VAL A 1 69 ? -9.014 21.400 39.326 1.00 43.21 67 VAL A C 1
ATOM 504 O O . VAL A 1 69 ? -8.612 22.343 39.976 1.00 43.48 67 VAL A O 1
ATOM 508 N N . HIS A 1 70 ? -9.181 20.183 39.833 1.00 42.73 68 HIS A N 1
ATOM 509 C CA . HIS A 1 70 ? -8.843 19.848 41.204 1.00 44.09 68 HIS A CA 1
ATOM 510 C C . HIS A 1 70 ? -7.595 18.980 41.211 1.00 44.47 68 HIS A C 1
ATOM 511 O O . HIS A 1 70 ? -7.641 17.852 40.765 1.00 46.09 68 HIS A O 1
ATOM 518 N N . TYR A 1 71 ? -6.457 19.498 41.648 1.00 45.01 69 TYR A N 1
ATOM 519 C CA . TYR A 1 71 ? -5.261 18.658 41.701 1.00 45.41 69 TYR A CA 1
ATOM 520 C C . TYR A 1 71 ? -5.395 17.557 42.715 1.00 45.24 69 TYR A C 1
ATOM 521 O O . TYR A 1 71 ? -5.730 17.806 43.878 1.00 46.37 69 TYR A O 1
ATOM 530 N N . ALA A 1 72 ? -5.164 16.342 42.244 1.00 45.26 70 ALA A N 1
ATOM 531 C CA . ALA A 1 72 ? -5.134 15.117 43.083 1.00 45.03 70 ALA A CA 1
ATOM 532 C C . ALA A 1 72 ? -3.776 14.978 43.857 1.00 44.76 70 ALA A C 1
ATOM 533 O O . ALA A 1 72 ? -2.755 14.498 43.289 1.00 44.26 70 ALA A O 1
ATOM 535 N N . ALA A 1 73 ? -3.815 15.368 45.143 1.00 43.78 71 ALA A N 1
ATOM 536 C CA . ALA A 1 73 ? -2.660 15.465 46.025 1.00 43.45 71 ALA A CA 1
ATOM 537 C C . ALA A 1 73 ? -1.931 14.168 46.148 1.00 43.88 71 ALA A C 1
ATOM 538 O O . ALA A 1 73 ? -0.749 14.169 46.447 1.00 44.82 71 ALA A O 1
ATOM 549 N N . ALA A 1 75 ? -0.892 12.208 44.035 1.00 45.97 73 ALA A N 1
ATOM 550 C CA . ALA A 1 75 ? 0.158 12.106 43.020 1.00 45.52 73 ALA A CA 1
ATOM 551 C C . ALA A 1 75 ? 1.468 12.515 43.617 1.00 45.16 73 ALA A C 1
ATOM 552 O O . ALA A 1 75 ? 2.500 11.910 43.328 1.00 45.77 73 ALA A O 1
ATOM 554 N N . PHE A 1 76 ? 1.408 13.564 44.444 1.00 45.87 74 PHE A N 1
ATOM 555 C CA . PHE A 1 76 ? 2.592 14.163 45.116 1.00 44.80 74 PHE A CA 1
ATOM 556 C C . PHE A 1 76 ? 2.182 15.385 45.898 1.00 44.06 74 PHE A C 1
ATOM 557 O O . PHE A 1 76 ? 1.617 16.304 45.331 1.00 45.65 74 PHE A O 1
ATOM 565 N N . LEU A 1 77 ? 2.440 15.403 47.195 1.00 44.09 75 LEU A N 1
ATOM 566 C CA . LEU A 1 77 ? 2.086 16.566 48.001 1.00 43.92 75 LEU A CA 1
ATOM 567 C C . LEU A 1 77 ? 3.187 16.901 48.986 1.00 43.71 75 LEU A C 1
ATOM 568 O O . LEU A 1 77 ? 3.827 16.007 49.559 1.00 43.46 75 LEU A O 1
ATOM 573 N N . CYS A 1 78 ? 3.378 18.197 49.173 1.00 42.47 76 CYS A N 1
ATOM 574 C CA . CYS A 1 78 ? 4.152 18.744 50.267 1.00 43.27 76 CYS A CA 1
ATOM 575 C C . CYS A 1 78 ? 3.702 20.205 50.341 1.00 44.08 76 CYS A C 1
ATOM 576 O O . CYS A 1 78 ? 2.955 20.671 49.442 1.00 43.90 76 CYS A O 1
ATOM 579 N N . SER A 1 79 ? 4.117 20.930 51.379 1.00 43.49 77 SER A N 1
ATOM 580 C CA . SER A 1 79 ? 3.669 22.304 51.534 1.00 44.22 77 SER A CA 1
ATOM 581 C C . SER A 1 79 ? 4.022 23.208 50.309 1.00 45.05 77 SER A C 1
ATOM 582 O O . SER A 1 79 ? 3.243 24.083 49.947 1.00 44.39 77 SER A O 1
ATOM 585 N N . GLU A 1 80 ? 5.191 22.992 49.690 1.00 45.28 78 GLU A N 1
ATOM 586 C CA . GLU A 1 80 ? 5.633 23.825 48.570 1.00 45.19 78 GLU A CA 1
ATOM 587 C C . GLU A 1 80 ? 4.698 23.623 47.370 1.00 45.57 78 GLU A C 1
ATOM 588 O O . GLU A 1 80 ? 4.247 24.610 46.759 1.00 45.06 78 GLU A O 1
ATOM 594 N N . VAL A 1 81 ? 4.379 22.360 47.067 1.00 45.23 79 VAL A N 1
ATOM 595 C CA . VAL A 1 81 ? 3.417 22.057 45.999 1.00 45.37 79 VAL A CA 1
ATOM 596 C C . VAL A 1 81 ? 1.973 22.590 46.296 1.00 45.20 79 VAL A C 1
ATOM 597 O O . VAL A 1 81 ? 1.316 23.159 45.403 1.00 45.38 79 VAL A O 1
ATOM 601 N N . ALA A 1 82 ? 1.504 22.442 47.533 1.00 44.11 80 ALA A N 1
ATOM 602 C CA . ALA A 1 82 ? 0.228 23.022 47.913 1.00 45.50 80 ALA A CA 1
ATOM 603 C C . ALA A 1 82 ? 0.197 24.521 47.606 1.00 45.58 80 ALA A C 1
ATOM 604 O O . ALA A 1 82 ? -0.814 25.028 47.127 1.00 45.29 80 ALA A O 1
ATOM 606 N N . ARG A 1 83 ? 1.324 25.196 47.834 1.00 45.64 81 ARG A N 1
ATOM 607 C CA . ARG A 1 83 ? 1.470 26.628 47.529 1.00 46.65 81 ARG A CA 1
ATOM 608 C C . ARG A 1 83 ? 1.380 26.881 46.031 1.00 45.08 81 ARG A C 1
ATOM 609 O O . ARG A 1 83 ? 0.710 27.831 45.605 1.00 44.02 81 ARG A O 1
ATOM 617 N N . TRP A 1 84 ? 2.064 26.048 45.241 1.00 44.41 82 TRP A N 1
ATOM 618 C CA . TRP A 1 84 ? 1.978 26.171 43.782 1.00 44.20 82 TRP A CA 1
ATOM 619 C C . TRP A 1 84 ? 0.541 26.077 43.259 1.00 44.13 82 TRP A C 1
ATOM 620 O O . TRP A 1 84 ? 0.090 26.917 42.480 1.00 44.06 82 TRP A O 1
ATOM 631 N N . ILE A 1 85 ? -0.173 25.038 43.691 1.00 44.39 83 ILE A N 1
ATOM 632 C CA . ILE A 1 85 ? -1.564 24.847 43.275 1.00 43.76 83 ILE A CA 1
ATOM 633 C C . ILE A 1 85 ? -2.403 26.043 43.723 1.00 44.14 83 ILE A C 1
ATOM 634 O O . ILE A 1 85 ? -3.279 26.537 42.978 1.00 44.12 83 ILE A O 1
ATOM 639 N N . SER A 1 86 ? -2.138 26.538 44.928 1.00 43.95 84 SER A N 1
ATOM 640 C CA . SER A 1 86 ? -2.893 27.687 45.419 1.00 44.34 84 SER A CA 1
ATOM 641 C C . SER A 1 86 ? -2.720 28.907 44.506 1.00 44.20 84 SER A C 1
ATOM 642 O O . SER A 1 86 ? -3.713 29.540 44.062 1.00 43.22 84 SER A O 1
ATOM 645 N N . GLU A 1 87 ? -1.463 29.211 44.200 1.00 43.43 85 GLU A N 1
ATOM 646 C CA . GLU A 1 87 ? -1.143 30.379 43.365 1.00 44.23 85 GLU A CA 1
ATOM 647 C C . GLU A 1 87 ? -1.674 30.249 41.927 1.00 43.79 85 GLU A C 1
ATOM 648 O O . GLU A 1 87 ? -2.056 31.246 41.303 1.00 43.90 85 GLU A O 1
ATOM 654 N N . GLU A 1 88 ? -1.652 29.029 41.392 1.00 42.64 86 GLU A N 1
ATOM 655 C CA . GLU A 1 88 ? -2.102 28.798 40.036 1.00 42.01 86 GLU A CA 1
ATOM 656 C C . GLU A 1 88 ? -3.636 28.796 39.927 1.00 42.64 86 GLU A C 1
ATOM 657 O O . GLU A 1 88 ? -4.190 28.722 38.821 1.00 42.69 86 GLU A O 1
ATOM 663 N N . GLY A 1 89 ? -4.314 28.911 41.075 1.00 42.91 87 GLY A N 1
ATOM 664 C CA . GLY A 1 89 ? -5.782 29.022 41.135 1.00 42.88 87 GLY A CA 1
ATOM 665 C C . GLY A 1 89 ? -6.568 27.727 40.999 1.00 43.68 87 GLY A C 1
ATOM 666 O O . GLY A 1 89 ? -7.801 27.766 40.762 1.00 45.05 87 GLY A O 1
ATOM 667 N N . LEU A 1 90 ? -5.906 26.575 41.131 1.00 43.08 88 LEU A N 1
ATOM 668 C CA . LEU A 1 90 ? -6.663 25.326 41.115 1.00 43.28 88 LEU A CA 1
ATOM 669 C C . LEU A 1 90 ? -7.149 24.959 42.504 1.00 42.68 88 LEU A C 1
ATOM 670 O O . LEU A 1 90 ? -6.759 25.587 43.493 1.00 42.62 88 LEU A O 1
ATOM 675 N N . CYS A 1 91 ? -8.029 23.961 42.551 1.00 42.06 89 CYS A N 1
ATOM 676 C CA . CYS A 1 91 ? -8.482 23.383 43.787 1.00 42.41 89 CYS A CA 1
ATOM 677 C C . CYS A 1 91 ? -7.611 22.177 44.137 1.00 42.24 89 CYS A C 1
ATOM 678 O O . CYS A 1 91 ? -6.788 21.752 43.336 1.00 41.34 89 CYS A O 1
ATOM 681 N N . LEU A 1 92 ? -7.783 21.655 45.346 1.00 42.77 90 LEU A N 1
ATOM 682 C CA . LEU A 1 92 ? -6.961 20.554 45.814 1.00 43.64 90 LEU A CA 1
ATOM 683 C C . LEU A 1 92 ? -7.821 19.439 46.379 1.00 45.41 90 LEU A C 1
ATOM 684 O O . LEU A 1 92 ? -8.655 19.694 47.288 1.00 45.84 90 LEU A O 1
ATOM 689 N N . ASP A 1 93 ? -7.618 18.220 45.856 1.00 45.33 91 ASP A N 1
ATOM 690 C CA . ASP A 1 93 ? -8.261 17.034 46.393 1.00 45.41 91 ASP A CA 1
ATOM 691 C C . ASP A 1 93 ? -7.343 16.309 47.349 1.00 46.17 91 ASP A C 1
ATOM 692 O O . ASP A 1 93 ? -6.185 16.023 47.007 1.00 46.12 91 ASP A O 1
ATOM 697 N N . VAL A 1 94 ? -7.869 16.040 48.545 1.00 46.15 92 VAL A N 1
ATOM 698 C CA . VAL A 1 94 ? -7.142 15.360 49.614 1.00 46.29 92 VAL A CA 1
ATOM 699 C C . VAL A 1 94 ? -7.944 14.126 50.017 1.00 48.28 92 VAL A C 1
ATOM 700 O O . VAL A 1 94 ? -9.188 14.064 49.852 1.00 46.90 92 VAL A O 1
ATOM 704 N N . CYS A 1 95 ? -7.231 13.156 50.552 1.00 51.36 93 CYS A N 1
ATOM 705 C CA . CYS A 1 95 ? -7.733 11.806 50.617 1.00 52.59 93 CYS A CA 1
ATOM 706 C C . CYS A 1 95 ? -7.832 11.333 52.057 1.00 53.38 93 CYS A C 1
ATOM 707 O O . CYS A 1 95 ? -8.835 10.720 52.461 1.00 56.35 93 CYS A O 1
ATOM 710 N N . THR A 1 96 ? -6.861 11.639 52.882 1.00 52.07 94 THR A N 1
ATOM 711 C CA . THR A 1 96 ? -7.040 11.260 54.288 1.00 50.52 94 THR A CA 1
ATOM 712 C C . THR A 1 96 ? -6.718 12.458 55.162 1.00 49.50 94 THR A C 1
ATOM 713 O O . THR A 1 96 ? -6.493 13.566 54.658 1.00 48.78 94 THR A O 1
ATOM 717 N N . GLY A 1 97 ? -6.660 12.236 56.471 1.00 48.83 95 GLY A N 1
ATOM 718 C CA . GLY A 1 97 ? -6.440 13.338 57.424 1.00 47.31 95 GLY A CA 1
ATOM 719 C C . GLY A 1 97 ? -5.076 13.952 57.275 1.00 46.42 95 GLY A C 1
ATOM 720 O O . GLY A 1 97 ? -4.910 15.140 57.479 1.00 46.11 95 GLY A O 1
ATOM 721 N N . GLY A 1 98 ? -4.087 13.127 56.908 1.00 46.52 96 GLY A N 1
ATOM 722 C CA . GLY A 1 98 ? -2.713 13.593 56.750 1.00 44.80 96 GLY A CA 1
ATOM 723 C C . GLY A 1 98 ? -2.549 14.551 55.584 1.00 44.91 96 GLY A C 1
ATOM 724 O O . GLY A 1 98 ? -1.792 15.538 55.676 1.00 44.88 96 GLY A O 1
ATOM 725 N N . GLU A 1 99 ? -3.263 14.281 54.486 1.00 44.35 97 GLU A N 1
ATOM 726 C CA . GLU A 1 99 ? -3.209 15.167 53.332 1.00 44.09 97 GLU A CA 1
ATOM 727 C C . GLU A 1 99 ? -3.894 16.497 53.634 1.00 43.82 97 GLU A C 1
ATOM 728 O O . GLU A 1 99 ? -3.384 17.575 53.296 1.00 43.86 97 GLU A O 1
ATOM 734 N N . LEU A 1 100 ? -5.026 16.433 54.309 1.00 43.69 98 LEU A N 1
ATOM 735 C CA . LEU A 1 100 ? -5.665 17.642 54.794 1.00 43.60 98 LEU A CA 1
ATOM 736 C C . LEU A 1 100 ? -4.723 18.419 55.718 1.00 43.55 98 LEU A C 1
ATOM 737 O O . LEU A 1 100 ? -4.499 19.616 55.511 1.00 44.39 98 LEU A O 1
ATOM 742 N N . ALA A 1 101 ? -4.193 17.783 56.753 1.00 42.67 99 ALA A N 1
ATOM 743 C CA . ALA A 1 101 ? -3.361 18.560 57.688 1.00 43.97 99 ALA A CA 1
ATOM 744 C C . ALA A 1 101 ? -2.145 19.225 56.975 1.00 44.71 99 ALA A C 1
ATOM 745 O O . ALA A 1 101 ? -1.779 20.349 57.310 1.00 44.50 99 ALA A O 1
ATOM 747 N N . VAL A 1 102 ? -1.552 18.541 55.979 1.00 44.20 100 VAL A N 1
ATOM 748 C CA . VAL A 1 102 ? -0.426 19.103 55.246 1.00 43.55 100 VAL A CA 1
ATOM 749 C C . VAL A 1 102 ? -0.938 20.292 54.448 1.00 44.10 100 VAL A C 1
ATOM 750 O O . VAL A 1 102 ? -0.287 21.316 54.434 1.00 45.16 100 VAL A O 1
ATOM 754 N N . ALA A 1 103 ? -2.112 20.179 53.810 1.00 44.12 101 ALA A N 1
ATOM 755 C CA . ALA A 1 103 ? -2.728 21.343 53.107 1.00 44.12 101 ALA A CA 1
ATOM 756 C C . ALA A 1 103 ? -3.000 22.539 54.014 1.00 43.94 101 ALA A C 1
ATOM 757 O O . ALA A 1 103 ? -2.723 23.676 53.647 1.00 44.10 101 ALA A O 1
ATOM 759 N N . LEU A 1 104 ? -3.560 22.281 55.186 1.00 43.81 102 LEU A N 1
ATOM 760 C CA . LEU A 1 104 ? -3.886 23.350 56.116 1.00 44.53 102 LEU A CA 1
ATOM 761 C C . LEU A 1 104 ? -2.611 23.976 56.674 1.00 45.13 102 LEU A C 1
ATOM 762 O O . LEU A 1 104 ? -2.514 25.195 56.826 1.00 44.42 102 LEU A O 1
ATOM 767 N N . HIS A 1 105 ? -1.619 23.132 56.966 1.00 46.57 103 HIS A N 1
ATOM 768 C CA . HIS A 1 105 ? -0.298 23.602 57.382 1.00 46.39 103 HIS A CA 1
ATOM 769 C C . HIS A 1 105 ? 0.265 24.592 56.375 1.00 46.43 103 HIS A C 1
ATOM 770 O O . HIS A 1 105 ? 1.021 25.527 56.750 1.00 45.10 103 HIS A O 1
ATOM 777 N N . ALA A 1 106 ? -0.033 24.334 55.097 1.00 46.17 104 ALA A N 1
ATOM 778 C CA . ALA A 1 106 ? 0.475 25.151 54.001 1.00 46.43 104 ALA A CA 1
ATOM 779 C C . ALA A 1 106 ? -0.435 26.353 53.736 1.00 46.42 104 ALA A C 1
ATOM 780 O O . ALA A 1 106 ? -0.266 27.051 52.733 1.00 47.24 104 ALA A O 1
ATOM 782 N N . SER A 1 107 ? -1.359 26.615 54.655 1.00 45.42 105 SER A N 1
ATOM 783 C CA . SER A 1 107 ? -2.442 27.585 54.466 1.00 46.05 105 SER A CA 1
ATOM 784 C C . SER A 1 107 ? -3.179 27.476 53.095 1.00 45.18 105 SER A C 1
ATOM 785 O O . SER A 1 107 ? -3.511 28.500 52.481 1.00 44.80 105 SER A O 1
ATOM 788 N N . PHE A 1 108 ? -3.413 26.257 52.602 1.00 44.18 106 PHE A N 1
ATOM 789 C CA . PHE A 1 108 ? -4.268 26.118 51.421 1.00 43.21 106 PHE A CA 1
ATOM 790 C C . PHE A 1 108 ? -5.716 26.539 51.787 1.00 43.19 106 PHE A C 1
ATOM 791 O O . PHE A 1 108 ? -6.224 26.159 52.843 1.00 42.22 106 PHE A O 1
ATOM 799 N N . PRO A 1 109 ? -6.351 27.398 50.950 1.00 44.70 107 PRO A N 1
ATOM 800 C CA . PRO A 1 109 ? -7.737 27.889 51.283 1.00 44.24 107 PRO A CA 1
ATOM 801 C C . PRO A 1 109 ? -8.741 26.766 51.294 1.00 44.21 107 PRO A C 1
ATOM 802 O O . PRO A 1 109 ? -8.967 26.140 50.271 1.00 45.41 107 PRO A O 1
ATOM 806 N N . PRO A 1 110 ? -9.305 26.472 52.477 1.00 43.96 108 PRO A N 1
ATOM 807 C CA . PRO A 1 110 ? -10.159 25.288 52.709 1.00 42.78 108 PRO A CA 1
ATOM 808 C C . PRO A 1 110 ? -11.389 25.220 51.776 1.00 42.64 108 PRO A C 1
ATOM 809 O O . PRO A 1 110 ? -11.864 24.135 51.459 1.00 41.03 108 PRO A O 1
ATOM 813 N N . GLU A 1 111 ? -11.898 26.376 51.352 1.00 42.32 109 GLU A N 1
ATOM 814 C CA . GLU A 1 111 ? -13.038 26.404 50.470 1.00 42.54 109 GLU A CA 1
ATOM 815 C C . GLU A 1 111 ? -12.696 25.845 49.071 1.00 42.58 109 GLU A C 1
ATOM 816 O O . GLU A 1 111 ? -13.604 25.481 48.295 1.00 42.33 109 GLU A O 1
ATOM 822 N N . ARG A 1 112 ? -11.394 25.722 48.778 1.00 42.01 110 ARG A N 1
ATOM 823 C CA . ARG A 1 112 ? -10.928 25.120 47.528 1.00 41.59 110 ARG A CA 1
ATOM 824 C C . ARG A 1 112 ? -10.463 23.661 47.717 1.00 40.80 110 ARG A C 1
ATOM 825 O O . ARG A 1 112 ? -9.756 23.081 46.865 1.00 41.59 110 ARG A O 1
ATOM 833 N N . ILE A 1 113 ? -10.834 23.080 48.850 1.00 40.23 111 ILE A N 1
ATOM 834 C CA . ILE A 1 113 ? -10.399 21.718 49.185 1.00 39.63 111 ILE A CA 1
ATOM 835 C C . ILE A 1 113 ? -11.574 20.772 49.041 1.00 39.92 111 ILE A C 1
ATOM 836 O O . ILE A 1 113 ? -12.679 21.119 49.404 1.00 40.32 111 ILE A O 1
ATOM 841 N N . THR A 1 114 ? -11.324 19.594 48.480 1.00 40.56 112 THR A N 1
ATOM 842 C CA . THR A 1 114 ? -12.297 18.501 48.495 1.00 41.92 112 THR A CA 1
ATOM 843 C C . THR A 1 114 ? -11.662 17.299 49.141 1.00 42.64 112 THR A C 1
ATOM 844 O O . THR A 1 114 ? -10.485 16.963 48.847 1.00 42.81 112 THR A O 1
ATOM 848 N N . LEU A 1 115 ? -12.451 16.653 49.993 1.00 43.45 113 LEU A N 1
ATOM 849 C CA . LEU A 1 115 ? -12.057 15.426 50.696 1.00 43.30 113 LEU A CA 1
ATOM 850 C C . LEU A 1 115 ? -12.668 14.181 50.063 1.00 43.19 113 LEU A C 1
ATOM 851 O O . LEU A 1 115 ? -13.878 14.086 49.883 1.00 43.21 113 LEU A O 1
ATOM 856 N N . HIS A 1 116 ? -11.798 13.235 49.710 1.00 43.65 114 HIS A N 1
ATOM 857 C CA . HIS A 1 116 ? -12.156 11.979 49.056 1.00 42.23 114 HIS A CA 1
ATOM 858 C C . HIS A 1 116 ? -11.822 10.835 49.998 1.00 42.18 114 HIS A C 1
ATOM 859 O O . HIS A 1 116 ? -11.093 11.022 50.965 1.00 42.18 114 HIS A O 1
ATOM 866 N N . GLY A 1 117 ? -12.340 9.650 49.704 1.00 41.90 115 GLY A N 1
ATOM 867 C CA . GLY A 1 117 ? -12.006 8.453 50.488 1.00 41.78 115 GLY A CA 1
ATOM 868 C C . GLY A 1 117 ? -13.173 7.514 50.734 1.00 41.72 115 GLY A C 1
ATOM 869 O O . GLY A 1 117 ? -14.359 7.964 51.048 1.00 41.26 115 GLY A O 1
ATOM 870 N N . ASN A 1 118 ? -12.863 6.222 50.595 1.00 40.23 116 ASN A N 1
ATOM 871 C CA . ASN A 1 118 ? -13.822 5.169 50.854 1.00 42.03 116 ASN A CA 1
ATOM 872 C C . ASN A 1 118 ? -14.091 4.859 52.334 1.00 42.34 116 ASN A C 1
ATOM 873 O O . ASN A 1 118 ? -15.074 4.183 52.644 1.00 42.52 116 ASN A O 1
ATOM 878 N N . ASN A 1 119 ? -13.202 5.305 53.224 1.00 41.95 117 ASN A N 1
ATOM 879 C CA . ASN A 1 119 ? -13.320 4.990 54.629 1.00 42.02 117 ASN A CA 1
ATOM 880 C C . ASN A 1 119 ? -12.844 6.160 55.515 1.00 42.55 117 ASN A C 1
ATOM 881 O O . ASN A 1 119 ? -11.950 6.014 56.340 1.00 41.04 117 ASN A O 1
ATOM 886 N N . LYS A 1 120 ? -13.495 7.323 55.321 1.00 43.32 118 LYS A N 1
ATOM 887 C CA . LYS A 1 120 ? -13.216 8.528 56.107 1.00 42.66 118 LYS A CA 1
ATOM 888 C C . LYS A 1 120 ? -13.682 8.260 57.535 1.00 42.91 118 LYS A C 1
ATOM 889 O O . LYS A 1 120 ? -14.835 7.819 57.760 1.00 42.30 118 LYS A O 1
ATOM 895 N N . SER A 1 121 ? -12.771 8.465 58.487 1.00 43.27 119 SER A N 1
ATOM 896 C CA . SER A 1 121 ? -13.132 8.299 59.896 1.00 44.00 119 SER A CA 1
ATOM 897 C C . SER A 1 121 ? -13.973 9.488 60.397 1.00 44.38 119 SER A C 1
ATOM 898 O O . SER A 1 121 ? -13.959 10.580 59.800 1.00 44.52 119 SER A O 1
ATOM 901 N N . VAL A 1 122 ? -14.687 9.272 61.495 1.00 45.03 120 VAL A N 1
ATOM 902 C CA . VAL A 1 122 ? -15.320 10.373 62.213 1.00 45.29 120 VAL A CA 1
ATOM 903 C C . VAL A 1 122 ? -14.340 11.540 62.415 1.00 45.36 120 VAL A C 1
ATOM 904 O O . VAL A 1 122 ? -14.675 12.700 62.142 1.00 45.17 120 VAL A O 1
ATOM 908 N N . SER A 1 123 ? -13.116 11.236 62.820 1.00 45.17 121 SER A N 1
ATOM 909 C CA . SER A 1 123 ? -12.198 12.312 63.164 1.00 45.54 121 SER A CA 1
ATOM 910 C C . SER A 1 123 ? -11.736 13.088 61.925 1.00 46.41 121 SER A C 1
ATOM 911 O O . SER A 1 123 ? -11.474 14.305 62.004 1.00 46.75 121 SER A O 1
ATOM 914 N N . GLU A 1 124 ? -11.693 12.429 60.764 1.00 45.70 122 GLU A N 1
ATOM 915 C CA . GLU A 1 124 ? -11.337 13.151 59.552 1.00 45.74 122 GLU A CA 1
ATOM 916 C C . GLU A 1 124 ? -12.484 14.025 59.068 1.00 46.09 122 GLU A C 1
ATOM 917 O O . GLU A 1 124 ? -12.276 15.166 58.639 1.00 47.13 122 GLU A O 1
ATOM 923 N N . LEU A 1 125 ? -13.705 13.502 59.155 1.00 45.37 123 LEU A N 1
ATOM 924 C CA . LEU A 1 125 ? -14.892 14.255 58.798 1.00 44.47 123 LEU A CA 1
ATOM 925 C C . LEU A 1 125 ? -15.006 15.464 59.693 1.00 44.88 123 LEU A C 1
ATOM 926 O O . LEU A 1 125 ? -15.276 16.576 59.228 1.00 44.62 123 LEU A O 1
ATOM 931 N N . THR A 1 126 ? -14.772 15.230 60.979 1.00 45.35 124 THR A N 1
ATOM 932 C CA . THR A 1 126 ? -14.776 16.263 62.023 1.00 45.24 124 THR A CA 1
ATOM 933 C C . THR A 1 126 ? -13.794 17.400 61.711 1.00 44.11 124 THR A C 1
ATOM 934 O O . THR A 1 126 ? -14.190 18.552 61.675 1.00 43.98 124 THR A O 1
ATOM 938 N N . ALA A 1 127 ? -12.524 17.047 61.483 1.00 43.72 125 ALA A N 1
ATOM 939 C CA . ALA A 1 127 ? -11.499 17.997 61.094 1.00 43.41 125 ALA A CA 1
ATOM 940 C C . ALA A 1 127 ? -11.824 18.756 59.792 1.00 43.97 125 ALA A C 1
ATOM 941 O O . ALA A 1 127 ? -11.554 19.948 59.677 1.00 43.97 125 ALA A O 1
ATOM 943 N N . ALA A 1 128 ? -12.397 18.058 58.812 1.00 44.64 126 ALA A N 1
ATOM 944 C CA . ALA A 1 128 ? -12.770 18.678 57.529 1.00 44.12 126 ALA A CA 1
ATOM 945 C C . ALA A 1 128 ? -13.775 19.833 57.711 1.00 44.86 126 ALA A C 1
ATOM 946 O O . ALA A 1 128 ? -13.555 20.949 57.186 1.00 44.33 126 ALA A O 1
ATOM 948 N N . VAL A 1 129 ? -14.839 19.593 58.476 1.00 44.69 127 VAL A N 1
ATOM 949 C CA . VAL A 1 129 ? -15.833 20.623 58.674 1.00 45.67 127 VAL A CA 1
ATOM 950 C C . VAL A 1 129 ? -15.299 21.717 59.612 1.00 46.24 127 VAL A C 1
ATOM 951 O O . VAL A 1 129 ? -15.549 22.903 59.399 1.00 45.27 127 VAL A O 1
ATOM 955 N N . LYS A 1 130 ? -14.565 21.329 60.649 1.00 47.18 128 LYS A N 1
ATOM 956 C CA . LYS A 1 130 ? -13.954 22.335 61.531 1.00 47.71 128 LYS A CA 1
ATOM 957 C C . LYS A 1 130 ? -13.073 23.295 60.715 1.00 47.24 128 LYS A C 1
ATOM 958 O O . LYS A 1 130 ? -13.085 24.522 60.938 1.00 46.98 128 LYS A O 1
ATOM 964 N N . ALA A 1 131 ? -12.311 22.736 59.775 1.00 45.90 129 ALA A N 1
ATOM 965 C CA . ALA A 1 131 ? -11.494 23.562 58.874 1.00 45.82 129 ALA A CA 1
ATOM 966 C C . ALA A 1 131 ? -12.310 24.354 57.838 1.00 45.81 129 ALA A C 1
ATOM 967 O O . ALA A 1 131 ? -11.790 25.296 57.244 1.00 45.59 129 ALA A O 1
ATOM 969 N N . GLY A 1 132 ? -13.574 23.970 57.627 1.00 45.89 130 GLY A N 1
ATOM 970 C CA . GLY A 1 132 ? -14.439 24.619 56.610 1.00 46.42 130 GLY A CA 1
ATOM 971 C C . GLY A 1 132 ? -14.133 24.187 55.171 1.00 46.21 130 GLY A C 1
ATOM 972 O O . GLY A 1 132 ? -14.263 24.982 54.227 1.00 46.04 130 GLY A O 1
ATOM 973 N N . VAL A 1 133 ? -13.678 22.944 55.021 1.00 45.30 131 VAL A N 1
ATOM 974 C CA . VAL A 1 133 ? -13.466 22.306 53.697 1.00 44.96 131 VAL A CA 1
ATOM 975 C C . VAL A 1 133 ? -14.749 22.430 52.822 1.00 45.34 131 VAL A C 1
ATOM 976 O O . VAL A 1 133 ? -15.879 22.179 53.282 1.00 44.32 131 VAL A O 1
ATOM 980 N N . GLY A 1 134 ? -14.542 22.830 51.571 1.00 45.40 132 GLY A N 1
ATOM 981 C CA . GLY A 1 134 ? -15.633 23.227 50.687 1.00 45.47 132 GLY A CA 1
ATOM 982 C C . GLY A 1 134 ? -16.534 22.059 50.340 1.00 45.29 132 GLY A C 1
ATOM 983 O O . GLY A 1 134 ? -17.779 22.175 50.393 1.00 45.46 132 GLY A O 1
ATOM 984 N N . HIS A 1 135 ? -15.918 20.934 49.977 1.00 44.13 133 HIS A N 1
ATOM 985 C CA . HIS A 1 135 ? -16.676 19.784 49.497 1.00 43.88 133 HIS A CA 1
ATOM 986 C C . HIS A 1 135 ? -16.201 18.505 50.097 1.00 43.49 133 HIS A C 1
ATOM 987 O O . HIS A 1 135 ? -15.027 18.354 50.356 1.00 44.03 133 HIS A O 1
ATOM 994 N N . ILE A 1 136 ? -17.144 17.590 50.335 1.00 43.58 134 ILE A N 1
ATOM 995 C CA . ILE A 1 136 ? -16.822 16.203 50.685 1.00 41.76 134 ILE A CA 1
ATOM 996 C C . ILE A 1 136 ? -17.498 15.281 49.714 1.00 42.63 134 ILE A C 1
ATOM 997 O O . ILE A 1 136 ? -18.733 15.350 49.517 1.00 44.16 134 ILE A O 1
ATOM 1002 N N . VAL A 1 137 ? -16.703 14.452 49.046 1.00 42.23 135 VAL A N 1
ATOM 1003 C CA . VAL A 1 137 ? -17.283 13.420 48.160 1.00 42.07 135 VAL A CA 1
ATOM 1004 C C . VAL A 1 137 ? -17.616 12.167 48.984 1.00 41.38 135 VAL A C 1
ATOM 1005 O O . VAL A 1 137 ? -16.704 11.435 49.403 1.00 41.96 135 VAL A O 1
ATOM 1009 N N . VAL A 1 138 ? -18.896 11.955 49.255 1.00 40.11 136 VAL A N 1
ATOM 1010 C CA . VAL A 1 138 ? -19.340 10.827 50.102 1.00 40.12 136 VAL A CA 1
ATOM 1011 C C . VAL A 1 138 ? -19.337 9.485 49.359 1.00 40.62 136 VAL A C 1
ATOM 1012 O O . VAL A 1 138 ? -19.668 9.433 48.191 1.00 40.22 136 VAL A O 1
ATOM 1016 N N . ASP A 1 139 ? -18.978 8.409 50.056 1.00 41.76 137 ASP A N 1
ATOM 1017 C CA . ASP A 1 139 ? -18.736 7.127 49.409 1.00 43.03 137 ASP A CA 1
ATOM 1018 C C . ASP A 1 139 ? -19.610 6.018 49.909 1.00 43.90 137 ASP A C 1
ATOM 1019 O O . ASP A 1 139 ? -19.630 4.915 49.305 1.00 45.63 137 ASP A O 1
ATOM 1024 N N . SER A 1 140 ? -20.331 6.266 50.999 1.00 43.34 138 SER A N 1
ATOM 1025 C CA . SER A 1 140 ? -21.170 5.228 51.611 1.00 43.02 138 SER A CA 1
ATOM 1026 C C . SER A 1 140 ? -22.290 5.829 52.441 1.00 43.54 138 SER A C 1
ATOM 1027 O O . SER A 1 140 ? -22.227 7.004 52.873 1.00 43.36 138 SER A O 1
ATOM 1030 N N . MET A 1 141 ? -23.306 5.008 52.676 1.00 43.22 139 MET A N 1
ATOM 1031 C CA . MET A 1 141 ? -24.452 5.441 53.455 1.00 44.17 139 MET A CA 1
ATOM 1032 C C . MET A 1 141 ? -24.016 5.839 54.855 1.00 44.41 139 MET A C 1
ATOM 1033 O O . MET A 1 141 ? -24.489 6.851 55.406 1.00 44.10 139 MET A O 1
ATOM 1038 N N . THR A 1 142 ? -23.111 5.028 55.406 1.00 45.07 140 THR A N 1
ATOM 1039 C CA . THR A 1 142 ? -22.511 5.257 56.705 1.00 45.30 140 THR A CA 1
ATOM 1040 C C . THR A 1 142 ? -21.865 6.651 56.775 1.00 44.52 140 THR A C 1
ATOM 1041 O O . THR A 1 142 ? -22.112 7.399 57.705 1.00 44.26 140 THR A O 1
ATOM 1045 N N . GLU A 1 143 ? -21.041 6.995 55.793 1.00 44.03 141 GLU A N 1
ATOM 1046 C CA . GLU A 1 143 ? -20.420 8.316 55.774 1.00 42.80 141 GLU A CA 1
ATOM 1047 C C . GLU A 1 143 ? -21.487 9.391 55.826 1.00 41.92 141 GLU A C 1
ATOM 1048 O O . GLU A 1 143 ? -21.402 10.297 56.629 1.00 42.48 141 GLU A O 1
ATOM 1054 N N . ILE A 1 144 ? -22.483 9.302 54.952 1.00 41.96 142 ILE A N 1
ATOM 1055 C CA . ILE A 1 144 ? -23.581 10.255 54.946 1.00 42.51 142 ILE A CA 1
ATOM 1056 C C . ILE A 1 144 ? -24.215 10.455 56.377 1.00 43.66 142 ILE A C 1
ATOM 1057 O O . ILE A 1 144 ? -24.338 11.602 56.842 1.00 44.11 142 ILE A O 1
ATOM 1062 N N . GLU A 1 145 ? -24.579 9.368 57.064 1.00 42.88 143 GLU A N 1
ATOM 1063 C CA . GLU A 1 145 ? -25.021 9.445 58.469 1.00 45.56 143 GLU A CA 1
ATOM 1064 C C . GLU A 1 145 ? -24.044 10.211 59.393 1.00 44.01 143 GLU A C 1
ATOM 1065 O O . GLU A 1 145 ? -24.414 11.114 60.139 1.00 44.26 143 GLU A O 1
ATOM 1071 N N . ARG A 1 146 ? -22.791 9.812 59.357 1.00 43.18 144 ARG A N 1
ATOM 1072 C CA . ARG A 1 146 ? -21.758 10.409 60.132 1.00 42.38 144 ARG A CA 1
ATOM 1073 C C . ARG A 1 146 ? -21.631 11.905 59.835 1.00 42.73 144 ARG A C 1
ATOM 1074 O O . ARG A 1 146 ? -21.611 12.729 60.746 1.00 42.79 144 ARG A O 1
ATOM 1082 N N . LEU A 1 147 ? -21.499 12.246 58.559 1.00 43.09 145 LEU A N 1
ATOM 1083 C CA . LEU A 1 147 ? -21.227 13.639 58.175 1.00 43.21 145 LEU A CA 1
ATOM 1084 C C . LEU A 1 147 ? -22.397 14.562 58.603 1.00 42.75 145 LEU A C 1
ATOM 1085 O O . LEU A 1 147 ? -22.164 15.683 59.092 1.00 41.77 145 LEU A O 1
ATOM 1090 N N . ASP A 1 148 ? -23.627 14.081 58.401 1.00 42.00 146 ASP A N 1
ATOM 1091 C CA . ASP A 1 148 ? -24.823 14.825 58.758 1.00 42.30 146 ASP A CA 1
ATOM 1092 C C . ASP A 1 148 ? -24.814 15.193 60.236 1.00 42.55 146 ASP A C 1
ATOM 1093 O O . ASP A 1 148 ? -25.062 16.348 60.605 1.00 42.71 146 ASP A O 1
ATOM 1098 N N . ALA A 1 149 ? -24.527 14.212 61.087 1.00 42.93 147 ALA A N 1
ATOM 1099 C CA . ALA A 1 149 ? -24.415 14.428 62.539 1.00 42.83 147 ALA A CA 1
ATOM 1100 C C . ALA A 1 149 ? -23.323 15.473 62.826 1.00 42.73 147 ALA A C 1
ATOM 1101 O O . ALA A 1 149 ? -23.491 16.331 63.666 1.00 42.26 147 ALA A O 1
ATOM 1103 N N . ILE A 1 150 ? -22.202 15.384 62.112 1.00 41.97 148 ILE A N 1
ATOM 1104 C CA . ILE A 1 150 ? -21.075 16.286 62.364 1.00 41.04 148 ILE A CA 1
ATOM 1105 C C . ILE A 1 150 ? -21.366 17.740 61.961 1.00 41.60 148 ILE A C 1
ATOM 1106 O O . ILE A 1 150 ? -21.061 18.656 62.708 1.00 41.49 148 ILE A O 1
ATOM 1111 N N . ALA A 1 151 ? -21.958 17.923 60.782 1.00 42.41 149 ALA A N 1
ATOM 1112 C CA . ALA A 1 151 ? -22.373 19.212 60.256 1.00 42.27 149 ALA A CA 1
ATOM 1113 C C . ALA A 1 151 ? -23.455 19.862 61.135 1.00 43.51 149 ALA A C 1
ATOM 1114 O O . ALA A 1 151 ? -23.410 21.053 61.378 1.00 43.27 149 ALA A O 1
ATOM 1116 N N . GLY A 1 152 ? -24.445 19.084 61.577 1.00 43.91 150 GLY A N 1
ATOM 1117 C CA . GLY A 1 152 ? -25.458 19.595 62.491 1.00 45.25 150 GLY A CA 1
ATOM 1118 C C . GLY A 1 152 ? -24.862 20.118 63.796 1.00 46.67 150 GLY A C 1
ATOM 1119 O O . GLY A 1 152 ? -25.227 21.178 64.270 1.00 45.60 150 GLY A O 1
ATOM 1120 N N . GLU A 1 153 ? -23.919 19.363 64.360 1.00 48.66 151 GLU A N 1
ATOM 1121 C CA . GLU A 1 153 ? -23.183 19.742 65.568 1.00 49.83 151 GLU A CA 1
ATOM 1122 C C . GLU A 1 153 ? -22.471 21.079 65.374 1.00 49.06 151 GLU A C 1
ATOM 1123 O O . GLU A 1 153 ? -22.473 21.934 66.245 1.00 49.04 151 GLU A O 1
ATOM 1129 N N . ALA A 1 154 ? -21.837 21.229 64.223 1.00 48.64 152 ALA A N 1
ATOM 1130 C CA . ALA A 1 154 ? -21.078 22.426 63.920 1.00 47.87 152 ALA A CA 1
ATOM 1131 C C . ALA A 1 154 ? -21.972 23.604 63.524 1.00 47.66 152 ALA A C 1
ATOM 1132 O O . ALA A 1 154 ? -21.463 24.721 63.407 1.00 48.15 152 ALA A O 1
ATOM 1134 N N . GLY A 1 155 ? -23.274 23.363 63.338 1.00 46.50 153 GLY A N 1
ATOM 1135 C CA . GLY A 1 155 ? -24.204 24.406 62.925 1.00 46.54 153 GLY A CA 1
ATOM 1136 C C . GLY A 1 155 ? -24.069 24.872 61.481 1.00 46.08 153 GLY A C 1
ATOM 1137 O O . GLY A 1 155 ? -24.478 25.989 61.144 1.00 46.21 153 GLY A O 1
ATOM 1138 N N . ILE A 1 156 ? -23.505 24.015 60.632 1.00 44.77 154 ILE A N 1
ATOM 1139 C CA . ILE A 1 156 ? -23.267 24.343 59.237 1.00 43.97 154 ILE A CA 1
ATOM 1140 C C . ILE A 1 156 ? -24.006 23.351 58.302 1.00 43.29 154 ILE A C 1
ATOM 1141 O O . ILE A 1 156 ? -24.507 22.306 58.745 1.00 41.39 154 ILE A O 1
ATOM 1146 N N . VAL A 1 157 ? -24.100 23.724 57.028 1.00 42.71 155 VAL A N 1
ATOM 1147 C CA . VAL A 1 157 ? -24.616 22.853 55.990 1.00 42.40 155 VAL A CA 1
ATOM 1148 C C . VAL A 1 157 ? -23.416 22.518 55.097 1.00 42.62 155 VAL A C 1
ATOM 1149 O O . VAL A 1 157 ? -22.833 23.415 54.440 1.00 42.20 155 VAL A O 1
ATOM 1153 N N . GLN A 1 158 ? -23.068 21.227 55.086 1.00 41.51 156 GLN A N 1
ATOM 1154 C CA . GLN A 1 158 ? -21.946 20.714 54.298 1.00 41.40 156 GLN A CA 1
ATOM 1155 C C . GLN A 1 158 ? -22.329 20.383 52.849 1.00 41.01 156 GLN A C 1
ATOM 1156 O O . GLN A 1 158 ? -23.224 19.567 52.633 1.00 41.27 156 GLN A O 1
ATOM 1162 N N . ASP A 1 159 ? -21.625 21.001 51.889 1.00 41.26 157 ASP A N 1
ATOM 1163 C CA . ASP A 1 159 ? -21.728 20.659 50.468 1.00 41.26 157 ASP A CA 1
ATOM 1164 C C . ASP A 1 159 ? -21.042 19.313 50.186 1.00 41.31 157 ASP A C 1
ATOM 1165 O O . ASP A 1 159 ? -19.861 19.096 50.515 1.00 41.29 157 ASP A O 1
ATOM 1170 N N . VAL A 1 160 ? -21.820 18.386 49.634 1.00 41.40 158 VAL A N 1
ATOM 1171 C CA . VAL A 1 160 ? -21.314 17.044 49.297 1.00 41.03 158 VAL A CA 1
ATOM 1172 C C . VAL A 1 160 ? -21.579 16.737 47.803 1.00 41.28 158 VAL A C 1
ATOM 1173 O O . VAL A 1 160 ? -22.466 17.356 47.175 1.00 40.99 158 VAL A O 1
ATOM 1177 N N . LEU A 1 161 ? -20.756 15.838 47.251 1.00 41.02 159 LEU A N 1
ATOM 1178 C CA . LEU A 1 161 ? -21.044 15.130 46.003 1.00 40.97 159 LEU A CA 1
ATOM 1179 C C . LEU A 1 161 ? -21.143 13.651 46.386 1.00 41.87 159 LEU A C 1
ATOM 1180 O O . LEU A 1 161 ? -20.587 13.227 47.411 1.00 41.27 159 LEU A O 1
ATOM 1185 N N . VAL A 1 162 ? -21.952 12.888 45.642 1.00 42.54 160 VAL A N 1
ATOM 1186 C CA . VAL A 1 162 ? -21.910 11.442 45.785 1.00 41.81 160 VAL A CA 1
ATOM 1187 C C . VAL A 1 162 ? -21.134 10.778 44.650 1.00 42.52 160 VAL A C 1
ATOM 1188 O O . VAL A 1 162 ? -21.362 11.052 43.460 1.00 41.84 160 VAL A O 1
ATOM 1192 N N . ARG A 1 163 ? -20.177 9.953 45.070 1.00 42.60 161 ARG A N 1
ATOM 1193 C CA . ARG A 1 163 ? -19.382 9.134 44.188 1.00 42.34 161 ARG A CA 1
ATOM 1194 C C . ARG A 1 163 ? -20.140 7.930 43.655 1.00 42.79 161 ARG A C 1
ATOM 1195 O O . ARG A 1 163 ? -20.695 7.112 44.421 1.00 41.73 161 ARG A O 1
ATOM 1203 N N . LEU A 1 164 ? -20.100 7.826 42.326 1.00 42.96 162 LEU A N 1
ATOM 1204 C CA . LEU A 1 164 ? -20.861 6.867 41.580 1.00 42.57 162 LEU A CA 1
ATOM 1205 C C . LEU A 1 164 ? -19.949 5.805 41.018 1.00 43.44 162 LEU A C 1
ATOM 1206 O O . LEU A 1 164 ? -18.783 6.068 40.684 1.00 42.68 162 LEU A O 1
ATOM 1211 N N . THR A 1 165 ? -20.499 4.608 40.900 1.00 44.57 163 THR A N 1
ATOM 1212 C CA . THR A 1 165 ? -19.855 3.521 40.183 1.00 46.89 163 THR A CA 1
ATOM 1213 C C . THR A 1 165 ? -20.726 3.285 38.934 1.00 45.74 163 THR A C 1
ATOM 1214 O O . THR A 1 165 ? -21.907 2.960 39.075 1.00 45.72 163 THR A O 1
ATOM 1218 N N . VAL A 1 166 ? -20.177 3.497 37.729 1.00 44.29 164 VAL A N 1
ATOM 1219 C CA . VAL A 1 166 ? -20.990 3.387 36.509 1.00 44.15 164 VAL A CA 1
ATOM 1220 C C . VAL A 1 166 ? -20.523 2.275 35.550 1.00 43.70 164 VAL A C 1
ATOM 1221 O O . VAL A 1 166 ? -20.956 2.191 34.402 1.00 43.23 164 VAL A O 1
ATOM 1225 N N . GLY A 1 167 ? -19.629 1.424 36.025 1.00 43.38 165 GLY A N 1
ATOM 1226 C CA . GLY A 1 167 ? -19.219 0.271 35.230 1.00 42.83 165 GLY A CA 1
ATOM 1227 C C . GLY A 1 167 ? -18.328 0.548 34.036 1.00 42.30 165 GLY A C 1
ATOM 1228 O O . GLY A 1 167 ? -18.321 -0.212 33.077 1.00 42.64 165 GLY A O 1
ATOM 1229 N N . VAL A 1 168 ? -17.538 1.616 34.108 1.00 42.32 166 VAL A N 1
ATOM 1230 C CA . VAL A 1 168 ? -16.624 1.962 33.030 1.00 42.25 166 VAL A CA 1
ATOM 1231 C C . VAL A 1 168 ? -15.215 1.934 33.603 1.00 43.41 166 VAL A C 1
ATOM 1232 O O . VAL A 1 168 ? -15.010 2.497 34.638 1.00 43.87 166 VAL A O 1
ATOM 1236 N N . GLU A 1 169 ? -14.262 1.246 32.954 1.00 44.71 167 GLU A N 1
ATOM 1237 C CA . GLU A 1 169 ? -12.829 1.330 33.353 1.00 46.34 167 GLU A CA 1
ATOM 1238 C C . GLU A 1 169 ? -12.004 1.585 32.135 1.00 45.47 167 GLU A C 1
ATOM 1239 O O . GLU A 1 169 ? -11.945 0.737 31.249 1.00 47.20 167 GLU A O 1
ATOM 1245 N N . ALA A 1 170 ? -11.363 2.746 32.099 1.00 44.87 168 ALA A N 1
ATOM 1246 C CA . ALA A 1 170 ? -10.680 3.236 30.918 1.00 44.35 168 ALA A CA 1
ATOM 1247 C C . ALA A 1 170 ? -9.178 3.274 31.119 1.00 43.92 168 ALA A C 1
ATOM 1248 O O . ALA A 1 170 ? -8.694 3.699 32.163 1.00 43.30 168 ALA A O 1
ATOM 1250 N N . HIS A 1 171 ? -8.430 2.794 30.138 1.00 44.22 169 HIS A N 1
ATOM 1251 C CA . HIS A 1 171 ? -6.958 2.977 30.144 1.00 45.59 169 HIS A CA 1
ATOM 1252 C C . HIS A 1 171 ? -6.527 3.181 28.693 1.00 44.74 169 HIS A C 1
ATOM 1253 O O . HIS A 1 171 ? -7.180 2.620 27.764 1.00 44.34 169 HIS A O 1
ATOM 1260 N N . THR A 1 172 ? -5.468 3.988 28.521 1.00 43.22 170 THR A N 1
ATOM 1261 C CA . THR A 1 172 ? -4.905 4.376 27.230 1.00 43.46 170 THR A CA 1
ATOM 1262 C C . THR A 1 172 ? -5.966 4.617 26.126 1.00 43.92 170 THR A C 1
ATOM 1263 O O . THR A 1 172 ? -6.730 5.557 26.219 1.00 44.00 170 THR A O 1
ATOM 1267 N N . HIS A 1 173 ? -6.045 3.756 25.118 1.00 44.83 171 HIS A N 1
ATOM 1268 C CA . HIS A 1 173 ? -7.038 3.948 24.011 1.00 45.81 171 HIS A CA 1
ATOM 1269 C C . HIS A 1 173 ? -8.201 2.927 24.034 1.00 46.39 171 HIS A C 1
ATOM 1270 O O . HIS A 1 173 ? -8.860 2.699 23.022 1.00 46.68 171 HIS A O 1
ATOM 1277 N N . GLU A 1 174 ? -8.428 2.299 25.187 1.00 47.42 172 GLU A N 1
ATOM 1278 C CA . GLU A 1 174 ? -9.549 1.358 25.358 1.00 48.36 172 GLU A CA 1
ATOM 1279 C C . GLU A 1 174 ? -10.366 1.636 26.629 1.00 45.48 172 GLU A C 1
ATOM 1280 O O . GLU A 1 174 ? -9.935 2.400 27.469 1.00 45.30 172 GLU A O 1
ATOM 1286 N N . PHE A 1 175 ? -11.549 1.026 26.735 1.00 43.72 173 PHE A N 1
ATOM 1287 C CA . PHE A 1 175 ? -12.246 0.899 27.989 1.00 42.41 173 PHE A CA 1
ATOM 1288 C C . PHE A 1 175 ? -13.092 -0.386 28.056 1.00 43.62 173 PHE A C 1
ATOM 1289 O O . PHE A 1 175 ? -13.421 -0.998 27.026 1.00 44.18 173 PHE A O 1
ATOM 1297 N N . ILE A 1 176 ? -13.448 -0.798 29.276 1.00 43.78 174 ILE A N 1
ATOM 1298 C CA . ILE A 1 176 ? -14.316 -1.956 29.512 1.00 43.30 174 ILE A CA 1
ATOM 1299 C C . ILE A 1 176 ? -15.549 -1.433 30.179 1.00 43.04 174 ILE A C 1
ATOM 1300 O O . ILE A 1 176 ? -15.479 -0.640 31.110 1.00 44.21 174 ILE A O 1
ATOM 1305 N N . SER A 1 177 ? -16.704 -1.847 29.694 1.00 43.50 175 SER A N 1
ATOM 1306 C CA . SER A 1 177 ? -17.926 -1.628 30.438 1.00 43.63 175 SER A CA 1
ATOM 1307 C C . SER A 1 177 ? -18.402 -2.949 31.078 1.00 44.11 175 SER A C 1
ATOM 1308 O O . SER A 1 177 ? -18.478 -3.982 30.422 1.00 43.05 175 SER A O 1
ATOM 1311 N N . THR A 1 178 ? -18.675 -2.907 32.383 1.00 45.74 176 THR A N 1
ATOM 1312 C CA . THR A 1 178 ? -19.206 -4.077 33.100 1.00 47.48 176 THR A CA 1
ATOM 1313 C C . THR A 1 178 ? -20.602 -3.837 33.628 1.00 48.00 176 THR A C 1
ATOM 1314 O O . THR A 1 178 ? -21.049 -2.691 33.834 1.00 47.70 176 THR A O 1
ATOM 1318 N N . ALA A 1 179 ? -21.293 -4.943 33.856 1.00 48.00 177 ALA A N 1
ATOM 1319 C CA . ALA A 1 179 ? -22.597 -4.887 34.456 1.00 48.62 177 ALA A CA 1
ATOM 1320 C C . ALA A 1 179 ? -22.488 -4.541 35.949 1.00 48.29 177 ALA A C 1
ATOM 1321 O O . ALA A 1 179 ? -23.370 -3.893 36.497 1.00 49.45 177 ALA A O 1
ATOM 1323 N N . HIS A 1 180 ? -21.403 -4.971 36.587 1.00 48.11 178 HIS A N 1
ATOM 1324 C CA . HIS A 1 180 ? -21.208 -4.806 38.025 1.00 47.95 178 HIS A CA 1
ATOM 1325 C C . HIS A 1 180 ? -19.727 -4.553 38.240 1.00 49.17 178 HIS A C 1
ATOM 1326 O O . HIS A 1 180 ? -18.923 -5.443 38.059 1.00 49.58 178 HIS A O 1
ATOM 1333 N N . GLU A 1 181 ? -19.368 -3.331 38.603 1.00 51.06 179 GLU A N 1
ATOM 1334 C CA . GLU A 1 181 ? -18.001 -2.987 38.920 1.00 52.66 179 GLU A CA 1
ATOM 1335 C C . GLU A 1 181 ? -17.766 -3.586 40.318 1.00 52.95 179 GLU A C 1
ATOM 1336 O O . GLU A 1 181 ? -18.553 -3.363 41.246 1.00 55.77 179 GLU A O 1
ATOM 1342 N N . ASP A 1 182 ? -16.689 -4.348 40.466 1.00 50.99 180 ASP A N 1
ATOM 1343 C CA . ASP A 1 182 ? -16.444 -5.116 41.673 1.00 47.40 180 ASP A CA 1
ATOM 1344 C C . ASP A 1 182 ? -15.252 -4.383 42.343 1.00 46.26 180 ASP A C 1
ATOM 1345 O O . ASP A 1 182 ? -14.115 -4.735 42.196 1.00 45.22 180 ASP A O 1
ATOM 1350 N N . GLN A 1 183 ? -15.532 -3.304 43.050 1.00 45.52 181 GLN A N 1
ATOM 1351 C CA . GLN A 1 183 ? -14.459 -2.562 43.739 1.00 44.47 181 GLN A CA 1
ATOM 1352 C C . GLN A 1 183 ? -15.025 -1.713 44.873 1.00 42.72 181 GLN A C 1
ATOM 1353 O O . GLN A 1 183 ? -16.231 -1.694 45.083 1.00 38.93 181 GLN A O 1
ATOM 1359 N N . LYS A 1 184 ? -14.125 -1.077 45.639 1.00 43.07 182 LYS A N 1
ATOM 1360 C CA . LYS A 1 184 ? -14.519 -0.444 46.920 1.00 42.63 182 LYS A CA 1
ATOM 1361 C C . LYS A 1 184 ? -15.348 0.874 46.838 1.00 42.84 182 LYS A C 1
ATOM 1362 O O . LYS A 1 184 ? -16.114 1.202 47.745 1.00 42.40 182 LYS A O 1
ATOM 1368 N N . PHE A 1 185 ? -15.180 1.619 45.760 1.00 42.17 183 PHE A N 1
ATOM 1369 C CA . PHE A 1 185 ? -15.603 2.999 45.756 1.00 42.98 183 PHE A CA 1
ATOM 1370 C C . PHE A 1 185 ? -16.998 3.148 45.258 1.00 42.52 183 PHE A C 1
ATOM 1371 O O . PHE A 1 185 ? -17.423 2.400 44.405 1.00 42.96 183 PHE A O 1
ATOM 1379 N N . GLY A 1 186 ? -17.697 4.149 45.781 1.00 42.35 184 GLY A N 1
ATOM 1380 C CA . GLY A 1 186 ? -18.957 4.622 45.195 1.00 42.39 184 GLY A CA 1
ATOM 1381 C C . GLY A 1 186 ? -20.160 3.707 45.328 1.00 42.07 184 GLY A C 1
ATOM 1382 O O . GLY A 1 186 ? -20.079 2.628 45.912 1.00 40.78 184 GLY A O 1
ATOM 1383 N N . LEU A 1 187 ? -21.288 4.183 44.796 1.00 41.50 185 LEU A N 1
ATOM 1384 C CA . LEU A 1 187 ? -22.541 3.471 44.829 1.00 41.33 185 LEU A CA 1
ATOM 1385 C C . LEU A 1 187 ? -23.015 3.291 43.417 1.00 42.03 185 LEU A C 1
ATOM 1386 O O . LEU A 1 187 ? -22.887 4.190 42.564 1.00 41.92 185 LEU A O 1
ATOM 1391 N N . SER A 1 188 ? -23.603 2.124 43.210 1.00 41.80 186 SER A N 1
ATOM 1392 C CA . SER A 1 188 ? -24.039 1.689 41.927 1.00 43.44 186 SER A CA 1
ATOM 1393 C C . SER A 1 188 ? -25.302 2.408 41.479 1.00 44.43 186 SER A C 1
ATOM 1394 O O . SER A 1 188 ? -26.371 2.361 42.141 1.00 43.94 186 SER A O 1
ATOM 1397 N N . VAL A 1 189 ? -25.173 3.077 40.335 1.00 45.25 187 VAL A N 1
ATOM 1398 C CA . VAL A 1 189 ? -26.320 3.707 39.703 1.00 45.32 187 VAL A CA 1
ATOM 1399 C C . VAL A 1 189 ? -27.293 2.621 39.306 1.00 45.96 187 VAL A C 1
ATOM 1400 O O . VAL A 1 189 ? -28.468 2.662 39.668 1.00 46.58 187 VAL A O 1
ATOM 1404 N N . ALA A 1 190 ? -26.780 1.629 38.580 1.00 46.21 188 ALA A N 1
ATOM 1405 C CA . ALA A 1 190 ? -27.560 0.475 38.130 1.00 46.49 188 ALA A CA 1
ATOM 1406 C C . ALA A 1 190 ? -28.414 -0.249 39.205 1.00 46.20 188 ALA A C 1
ATOM 1407 O O . ALA A 1 190 ? -29.510 -0.636 38.940 1.00 44.77 188 ALA A O 1
ATOM 1409 N N . SER A 1 191 ? -27.874 -0.444 40.404 1.00 47.89 189 SER A N 1
ATOM 1410 C CA . SER A 1 191 ? -28.556 -1.222 41.464 1.00 48.24 189 SER A CA 1
ATOM 1411 C C . SER A 1 191 ? -29.611 -0.421 42.221 1.00 48.36 189 SER A C 1
ATOM 1412 O O . SER A 1 191 ? -30.405 -0.993 42.991 1.00 48.90 189 SER A O 1
ATOM 1415 N N . GLY A 1 192 ? -29.604 0.906 42.019 1.00 48.33 190 GLY A N 1
ATOM 1416 C CA . GLY A 1 192 ? -30.419 1.842 42.826 1.00 47.29 190 GLY A CA 1
ATOM 1417 C C . GLY A 1 192 ? -29.744 2.322 44.112 1.00 46.73 190 GLY A C 1
ATOM 1418 O O . GLY A 1 192 ? -30.337 3.098 44.870 1.00 46.46 190 GLY A O 1
ATOM 1419 N N . ALA A 1 193 ? -28.512 1.860 44.371 1.00 45.74 191 ALA A N 1
ATOM 1420 C CA . ALA A 1 193 ? -27.782 2.259 45.580 1.00 44.53 191 ALA A CA 1
ATOM 1421 C C . ALA A 1 193 ? -27.496 3.766 45.572 1.00 43.93 191 ALA A C 1
ATOM 1422 O O . ALA A 1 193 ? -27.646 4.452 46.602 1.00 43.61 191 ALA A O 1
ATOM 1424 N N . ALA A 1 194 ? -27.096 4.270 44.408 1.00 43.75 192 ALA A N 1
ATOM 1425 C CA . ALA A 1 194 ? -26.810 5.695 44.233 1.00 44.26 192 ALA A CA 1
ATOM 1426 C C . ALA A 1 194 ? -28.054 6.579 44.460 1.00 44.84 192 ALA A C 1
ATOM 1427 O O . ALA A 1 194 ? -27.955 7.659 45.072 1.00 46.42 192 ALA A O 1
ATOM 1429 N N . MET A 1 195 ? -29.213 6.135 44.001 1.00 43.43 193 MET A N 1
ATOM 1430 C CA . MET A 1 195 ? -30.410 6.899 44.242 1.00 43.89 193 MET A CA 1
ATOM 1431 C C . MET A 1 195 ? -30.828 6.876 45.727 1.00 43.66 193 MET A C 1
ATOM 1432 O O . MET A 1 195 ? -31.431 7.845 46.229 1.00 43.64 193 MET A O 1
ATOM 1437 N N . ALA A 1 196 ? -30.541 5.776 46.418 1.00 42.53 194 ALA A N 1
ATOM 1438 C CA . ALA A 1 196 ? -30.855 5.691 47.825 1.00 42.06 194 ALA A CA 1
ATOM 1439 C C . ALA A 1 196 ? -30.011 6.712 48.611 1.00 42.40 194 ALA A C 1
ATOM 1440 O O . ALA A 1 196 ? -30.509 7.355 49.544 1.00 43.08 194 ALA A O 1
ATOM 1442 N N . ALA A 1 197 ? -28.762 6.882 48.192 1.00 41.93 195 ALA A N 1
ATOM 1443 C CA . ALA A 1 197 ? -27.833 7.857 48.768 1.00 42.01 195 ALA A CA 1
ATOM 1444 C C . ALA A 1 197 ? -28.318 9.268 48.498 1.00 42.32 195 ALA A C 1
ATOM 1445 O O . ALA A 1 197 ? -28.250 10.130 49.380 1.00 43.16 195 ALA A O 1
ATOM 1447 N N . VAL A 1 198 ? -28.791 9.506 47.272 1.00 42.20 196 VAL A N 1
ATOM 1448 C CA . VAL A 1 198 ? -29.240 10.833 46.898 1.00 42.16 196 VAL A CA 1
ATOM 1449 C C . VAL A 1 198 ? -30.426 11.224 47.777 1.00 43.18 196 VAL A C 1
ATOM 1450 O O . VAL A 1 198 ? -30.475 12.346 48.292 1.00 44.05 196 VAL A O 1
ATOM 1454 N N . ARG A 1 199 ? -31.354 10.284 47.956 1.00 43.39 197 ARG A N 1
ATOM 1455 C CA . ARG A 1 199 ? -32.497 10.480 48.836 1.00 43.09 197 ARG A CA 1
ATOM 1456 C C . ARG A 1 199 ? -32.069 10.800 50.239 1.00 42.14 197 ARG A C 1
ATOM 1457 O O . ARG A 1 199 ? -32.604 11.740 50.813 1.00 41.52 197 ARG A O 1
ATOM 1465 N N . ARG A 1 200 ? -31.117 10.027 50.788 1.00 42.00 198 ARG A N 1
ATOM 1466 C CA . ARG A 1 200 ? -30.690 10.226 52.181 1.00 42.71 198 ARG A CA 1
ATOM 1467 C C . ARG A 1 200 ? -30.173 11.641 52.351 1.00 43.25 198 ARG A C 1
ATOM 1468 O O . ARG A 1 200 ? -30.569 12.311 53.289 1.00 43.48 198 ARG A O 1
ATOM 1476 N N . VAL A 1 201 ? -29.311 12.096 51.436 1.00 42.65 199 VAL A N 1
ATOM 1477 C CA . VAL A 1 201 ? -28.733 13.434 51.525 1.00 42.03 199 VAL A CA 1
ATOM 1478 C C . VAL A 1 201 ? -29.837 14.494 51.457 1.00 42.57 199 VAL A C 1
ATOM 1479 O O . VAL A 1 201 ? -29.812 15.473 52.219 1.00 43.05 199 VAL A O 1
ATOM 1483 N N . PHE A 1 202 ? -30.798 14.305 50.545 1.00 42.65 200 PHE A N 1
ATOM 1484 C CA . PHE A 1 202 ? -32.006 15.158 50.479 1.00 42.82 200 PHE A CA 1
ATOM 1485 C C . PHE A 1 202 ? -32.832 15.173 51.761 1.00 42.68 200 PHE A C 1
ATOM 1486 O O . PHE A 1 202 ? -33.372 16.202 52.100 1.00 42.71 200 PHE A O 1
ATOM 1494 N N . ALA A 1 203 ? -32.903 14.053 52.476 1.00 43.34 201 ALA A N 1
ATOM 1495 C CA . ALA A 1 203 ? -33.718 13.954 53.685 1.00 43.47 201 ALA A CA 1
ATOM 1496 C C . ALA A 1 203 ? -33.089 14.700 54.834 1.00 44.52 201 ALA A C 1
ATOM 1497 O O . ALA A 1 203 ? -33.747 14.987 55.843 1.00 45.14 201 ALA A O 1
ATOM 1499 N N . THR A 1 204 ? -31.825 15.057 54.708 1.00 44.61 202 THR A N 1
ATOM 1500 C CA . THR A 1 204 ? -31.291 15.841 55.794 1.00 45.21 202 THR A CA 1
ATOM 1501 C C . THR A 1 204 ? -31.198 17.309 55.616 1.00 45.25 202 THR A C 1
ATOM 1502 O O . THR A 1 204 ? -31.268 17.833 54.530 1.00 45.62 202 THR A O 1
ATOM 1506 N N . ASP A 1 205 ? -30.967 17.950 56.747 1.00 46.49 203 ASP A N 1
ATOM 1507 C CA . ASP A 1 205 ? -31.001 19.379 56.924 1.00 47.18 203 ASP A CA 1
ATOM 1508 C C . ASP A 1 205 ? -29.619 19.952 56.847 1.00 46.75 203 ASP A C 1
ATOM 1509 O O . ASP A 1 205 ? -29.441 21.092 56.431 1.00 48.21 203 ASP A O 1
ATOM 1514 N N . HIS A 1 206 ? -28.632 19.152 57.243 1.00 45.52 204 HIS A N 1
ATOM 1515 C CA . HIS A 1 206 ? -27.262 19.642 57.439 1.00 44.03 204 HIS A CA 1
ATOM 1516 C C . HIS A 1 206 ? -26.323 19.294 56.279 1.00 42.73 204 HIS A C 1
ATOM 1517 O O . HIS A 1 206 ? -25.151 19.621 56.334 1.00 41.69 204 HIS A O 1
ATOM 1524 N N . LEU A 1 207 ? -26.850 18.696 55.214 1.00 42.10 205 LEU A N 1
ATOM 1525 C CA . LEU A 1 207 ? -26.030 18.383 54.024 1.00 42.62 205 LEU A CA 1
ATOM 1526 C C . LEU A 1 207 ? -26.667 19.024 52.775 1.00 42.42 205 LEU A C 1
ATOM 1527 O O . LEU A 1 207 ? -27.906 19.259 52.738 1.00 39.46 205 LEU A O 1
ATOM 1532 N N . ARG A 1 208 ? -25.825 19.353 51.789 1.00 41.87 206 ARG A N 1
ATOM 1533 C CA . ARG A 1 208 ? -26.378 19.853 50.522 1.00 43.40 206 ARG A CA 1
ATOM 1534 C C . ARG A 1 208 ? -25.691 19.161 49.339 1.00 42.13 206 ARG A C 1
ATOM 1535 O O . ARG A 1 208 ? -24.460 19.210 49.220 1.00 41.92 206 ARG A O 1
ATOM 1543 N N . LEU A 1 209 ? -26.509 18.524 48.501 1.00 41.87 207 LEU A N 1
ATOM 1544 C CA . LEU A 1 209 ? -26.026 17.809 47.347 1.00 42.04 207 LEU A CA 1
ATOM 1545 C C . LEU A 1 209 ? -25.773 18.804 46.223 1.00 42.13 207 LEU A C 1
ATOM 1546 O O . LEU A 1 209 ? -26.705 19.387 45.692 1.00 42.74 207 LEU A O 1
ATOM 1551 N N . VAL A 1 210 ? -24.510 18.993 45.889 1.00 41.99 208 VAL A N 1
ATOM 1552 C CA . VAL A 1 210 ? -24.154 19.929 44.837 1.00 42.41 208 VAL A CA 1
ATOM 1553 C C . VAL A 1 210 ? -23.503 19.275 43.612 1.00 42.53 208 VAL A C 1
ATOM 1554 O O . VAL A 1 210 ? -23.188 19.957 42.652 1.00 44.06 208 VAL A O 1
ATOM 1558 N N . GLY A 1 211 ? -23.335 17.963 43.620 1.00 41.83 209 GLY A N 1
ATOM 1559 C CA . GLY A 1 211 ? -22.857 17.315 42.419 1.00 42.52 209 GLY A CA 1
ATOM 1560 C C . GLY A 1 211 ? -22.682 15.816 42.458 1.00 42.81 209 GLY A C 1
ATOM 1561 O O . GLY A 1 211 ? -22.992 15.161 43.452 1.00 42.67 209 GLY A O 1
ATOM 1562 N N . LEU A 1 212 ? -22.189 15.274 41.348 1.00 42.99 210 LEU A N 1
ATOM 1563 C CA . LEU A 1 212 ? -22.023 13.838 41.211 1.00 42.82 210 LEU A CA 1
ATOM 1564 C C . LEU A 1 212 ? -20.599 13.576 40.745 1.00 42.86 210 LEU A C 1
ATOM 1565 O O . LEU A 1 212 ? -20.041 14.323 39.942 1.00 42.78 210 LEU A O 1
ATOM 1570 N N . HIS A 1 213 ? -20.005 12.531 41.288 1.00 42.85 211 HIS A N 1
ATOM 1571 C CA . HIS A 1 213 ? -18.650 12.233 41.004 1.00 43.13 211 HIS A CA 1
ATOM 1572 C C . HIS A 1 213 ? -18.466 10.821 40.417 1.00 44.13 211 HIS A C 1
ATOM 1573 O O . HIS A 1 213 ? -19.076 9.853 40.884 1.00 44.35 211 HIS A O 1
ATOM 1580 N N . SER A 1 214 ? -17.641 10.723 39.378 1.00 44.77 212 SER A N 1
ATOM 1581 C CA . SER A 1 214 ? -17.168 9.420 38.909 1.00 46.45 212 SER A CA 1
ATOM 1582 C C . SER A 1 214 ? -15.675 9.488 38.619 1.00 45.78 212 SER A C 1
ATOM 1583 O O . SER A 1 214 ? -15.193 10.545 38.271 1.00 45.36 212 SER A O 1
ATOM 1586 N N . HIS A 1 215 ? -14.957 8.382 38.832 1.00 46.46 213 HIS A N 1
ATOM 1587 C CA . HIS A 1 215 ? -13.539 8.235 38.453 1.00 46.52 213 HIS A CA 1
ATOM 1588 C C . HIS A 1 215 ? -13.367 6.928 37.733 1.00 46.38 213 HIS A C 1
ATOM 1589 O O . HIS A 1 215 ? -13.783 5.879 38.257 1.00 45.22 213 HIS A O 1
ATOM 1596 N N . ILE A 1 216 ? -12.791 6.969 36.529 1.00 45.14 214 ILE A N 1
ATOM 1597 C CA . ILE A 1 216 ? -12.909 5.797 35.643 1.00 44.38 214 ILE A CA 1
ATOM 1598 C C . ILE A 1 216 ? -11.609 5.102 35.187 1.00 45.33 214 ILE A C 1
ATOM 1599 O O . ILE A 1 216 ? -11.674 4.062 34.523 1.00 45.75 214 ILE A O 1
ATOM 1604 N N . GLY A 1 217 ? -10.457 5.645 35.550 1.00 44.15 215 GLY A N 1
ATOM 1605 C CA . GLY A 1 217 ? -9.218 4.960 35.243 1.00 45.81 215 GLY A CA 1
ATOM 1606 C C . GLY A 1 217 ? -7.970 5.808 35.308 1.00 46.48 215 GLY A C 1
ATOM 1607 O O . GLY A 1 217 ? -7.951 6.817 36.003 1.00 47.73 215 GLY A O 1
ATOM 1608 N N . SER A 1 218 ? -6.937 5.412 34.569 1.00 46.12 216 SER A N 1
ATOM 1609 C CA . SER A 1 218 ? -5.671 6.147 34.546 1.00 46.16 216 SER A CA 1
ATOM 1610 C C . SER A 1 218 ? -5.062 6.067 33.161 1.00 45.54 216 SER A C 1
ATOM 1611 O O . SER A 1 218 ? -5.338 5.122 32.405 1.00 42.98 216 SER A O 1
ATOM 1614 N N . GLN A 1 219 ? -4.260 7.096 32.813 1.00 45.28 217 GLN A N 1
ATOM 1615 C CA . GLN A 1 219 ? -3.522 7.106 31.548 1.00 43.72 217 GLN A CA 1
ATOM 1616 C C . GLN A 1 219 ? -4.510 7.009 30.420 1.00 44.22 217 GLN A C 1
ATOM 1617 O O . GLN A 1 219 ? -4.311 6.283 29.483 1.00 44.88 217 GLN A O 1
ATOM 1623 N N . ILE A 1 220 ? -5.595 7.750 30.532 1.00 44.85 218 ILE A N 1
ATOM 1624 C CA . ILE A 1 220 ? -6.637 7.718 29.546 1.00 45.11 218 ILE A CA 1
ATOM 1625 C C . ILE A 1 220 ? -6.291 8.684 28.419 1.00 46.38 218 ILE A C 1
ATOM 1626 O O . ILE A 1 220 ? -6.096 9.866 28.657 1.00 48.13 218 ILE A O 1
ATOM 1631 N N . PHE A 1 221 ? -6.248 8.179 27.194 1.00 46.44 219 PHE A N 1
ATOM 1632 C CA . PHE A 1 221 ? -5.827 8.939 26.031 1.00 45.86 219 PHE A CA 1
ATOM 1633 C C . PHE A 1 221 ? -6.987 9.286 25.115 1.00 46.78 219 PHE A C 1
ATOM 1634 O O . PHE A 1 221 ? -6.814 10.093 24.210 1.00 47.71 219 PHE A O 1
ATOM 1642 N N . ASP A 1 222 ? -8.158 8.662 25.292 1.00 46.88 220 ASP A N 1
ATOM 1643 C CA . ASP A 1 222 ? -9.315 8.943 24.430 1.00 45.73 220 ASP A CA 1
ATOM 1644 C C . ASP A 1 222 ? -10.475 9.386 25.262 1.00 45.53 220 ASP A C 1
ATOM 1645 O O . ASP A 1 222 ? -10.505 9.132 26.447 1.00 46.12 220 ASP A O 1
ATOM 1650 N N . VAL A 1 223 ? -11.478 9.971 24.610 1.00 44.64 221 VAL A N 1
ATOM 1651 C CA . VAL A 1 223 ? -12.642 10.506 25.286 1.00 43.57 221 VAL A CA 1
ATOM 1652 C C . VAL A 1 223 ? -13.794 9.465 25.470 1.00 43.36 221 VAL A C 1
ATOM 1653 O O . VAL A 1 223 ? -14.750 9.694 26.250 1.00 43.67 221 VAL A O 1
ATOM 1657 N N . ASP A 1 224 ? -13.705 8.338 24.768 1.00 42.58 222 ASP A N 1
ATOM 1658 C CA . ASP A 1 224 ? -14.843 7.397 24.680 1.00 43.65 222 ASP A CA 1
ATOM 1659 C C . ASP A 1 224 ? -15.309 6.797 26.029 1.00 42.98 222 ASP A C 1
ATOM 1660 O O . ASP A 1 224 ? -16.501 6.689 26.280 1.00 42.19 222 ASP A O 1
ATOM 1665 N N . GLY A 1 225 ? -14.357 6.433 26.886 1.00 41.72 223 GLY A N 1
ATOM 1666 C CA . GLY A 1 225 ? -14.698 5.964 28.212 1.00 41.42 223 GLY A CA 1
ATOM 1667 C C . GLY A 1 225 ? -15.496 7.013 28.964 1.00 42.19 223 GLY A C 1
ATOM 1668 O O . GLY A 1 225 ? -16.542 6.702 29.567 1.00 42.03 223 GLY A O 1
ATOM 1669 N N . PHE A 1 226 ? -14.978 8.252 28.936 1.00 41.52 224 PHE A N 1
ATOM 1670 C CA . PHE A 1 226 ? -15.581 9.394 29.603 1.00 41.13 224 PHE A CA 1
ATOM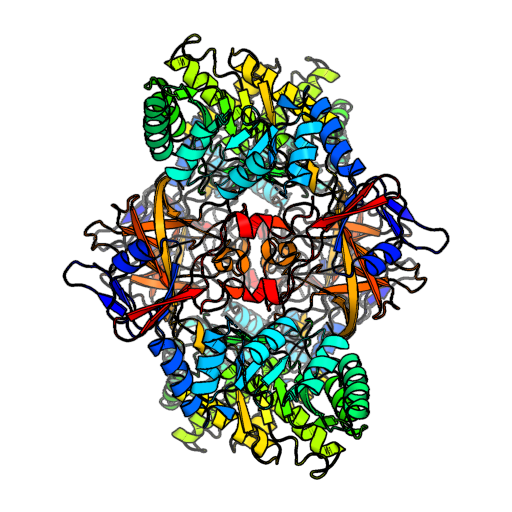 1671 C C . PHE A 1 226 ? -16.985 9.621 29.111 1.00 40.37 224 PHE A C 1
ATOM 1672 O O . PHE A 1 226 ? -17.839 10.048 29.882 1.00 39.87 224 PHE A O 1
ATOM 1680 N N . GLU A 1 227 ? -17.219 9.320 27.837 1.00 39.41 225 GLU A N 1
ATOM 1681 C CA . GLU A 1 227 ? -18.498 9.630 27.251 1.00 40.22 225 GLU A CA 1
ATOM 1682 C C . GLU A 1 227 ? -19.583 8.678 27.738 1.00 39.94 225 GLU A C 1
ATOM 1683 O O . GLU A 1 227 ? -20.732 9.100 28.032 1.00 39.61 225 GLU A O 1
ATOM 1689 N N . LEU A 1 228 ? -19.220 7.405 27.789 1.00 38.69 226 LEU A N 1
ATOM 1690 C CA . LEU A 1 228 ? -20.072 6.403 28.366 1.00 38.53 226 LEU A CA 1
ATOM 1691 C C . LEU A 1 228 ? -20.343 6.723 29.854 1.00 39.25 226 LEU A C 1
ATOM 1692 O O . LEU A 1 228 ? -21.513 6.650 30.296 1.00 39.32 226 LEU A O 1
ATOM 1697 N N . ALA A 1 229 ? -19.284 7.069 30.599 1.00 37.71 227 ALA A N 1
ATOM 1698 C CA . ALA A 1 229 ? -19.384 7.401 32.022 1.00 39.53 227 ALA A CA 1
ATOM 1699 C C . ALA A 1 229 ? -20.335 8.606 32.208 1.00 41.42 227 ALA A C 1
ATOM 1700 O O . ALA A 1 229 ? -21.274 8.594 33.050 1.00 42.07 227 ALA A O 1
ATOM 1702 N N . ALA A 1 230 ? -20.111 9.630 31.378 1.00 41.54 228 ALA A N 1
ATOM 1703 C CA . ALA A 1 230 ? -20.918 10.843 31.430 1.00 40.69 228 ALA A CA 1
ATOM 1704 C C . ALA A 1 230 ? -22.366 10.529 31.127 1.00 40.04 228 ALA A C 1
ATOM 1705 O O . ALA A 1 230 ? -23.263 11.106 31.723 1.00 41.34 228 ALA A O 1
ATOM 1707 N N . HIS A 1 231 ? -22.601 9.618 30.204 1.00 39.74 229 HIS A N 1
ATOM 1708 C CA . HIS A 1 231 ? -23.970 9.248 29.823 1.00 40.39 229 HIS A CA 1
ATOM 1709 C C . HIS A 1 231 ? -24.649 8.603 31.051 1.00 42.03 229 HIS A C 1
ATOM 1710 O O . HIS A 1 231 ? -25.781 8.948 31.437 1.00 42.42 229 HIS A O 1
ATOM 1717 N N . ARG A 1 232 ? -23.903 7.704 31.691 1.00 42.85 230 ARG A N 1
ATOM 1718 C CA . ARG A 1 232 ? -24.382 6.968 32.837 1.00 42.82 230 ARG A CA 1
ATOM 1719 C C . ARG A 1 232 ? -24.642 7.895 34.079 1.00 42.96 230 ARG A C 1
ATOM 1720 O O . ARG A 1 232 ? -25.711 7.836 34.706 1.00 42.32 230 ARG A O 1
ATOM 1728 N N . VAL A 1 233 ? -23.697 8.789 34.385 1.00 42.74 231 VAL A N 1
ATOM 1729 C CA . VAL A 1 233 ? -23.865 9.746 35.474 1.00 41.69 231 VAL A CA 1
ATOM 1730 C C . VAL A 1 233 ? -25.059 10.684 35.276 1.00 43.36 231 VAL A C 1
ATOM 1731 O O . VAL A 1 233 ? -25.839 10.941 36.240 1.00 44.19 231 VAL A O 1
ATOM 1735 N N . ILE A 1 234 ? -25.229 11.201 34.053 1.00 42.10 232 ILE A N 1
ATOM 1736 C CA . ILE A 1 234 ? -26.293 12.165 33.797 1.00 40.56 232 ILE A CA 1
ATOM 1737 C C . ILE A 1 234 ? -27.656 11.441 33.726 1.00 42.03 232 ILE A C 1
ATOM 1738 O O . ILE A 1 234 ? -28.730 12.015 34.015 1.00 43.77 232 ILE A O 1
ATOM 1743 N N . GLY A 1 235 ? -27.640 10.168 33.365 1.00 42.08 233 GLY A N 1
ATOM 174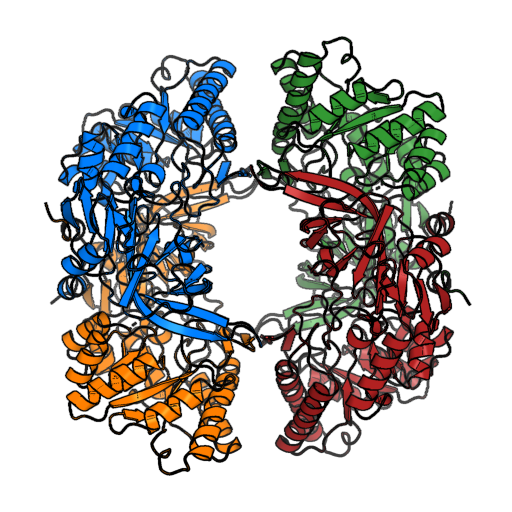4 C CA . GLY A 1 235 ? -28.841 9.346 33.501 1.00 41.07 233 GLY A CA 1
ATOM 1745 C C . GLY A 1 235 ? -29.362 9.324 34.940 1.00 40.98 233 GLY A C 1
ATOM 1746 O O . GLY A 1 235 ? -30.554 9.428 35.168 1.00 40.51 233 GLY A O 1
ATOM 1747 N N . LEU A 1 236 ? -28.471 9.199 35.912 1.00 40.78 234 LEU A N 1
ATOM 1748 C CA . LEU A 1 236 ? -28.875 9.341 37.305 1.00 42.58 234 LEU A CA 1
ATOM 1749 C C . LEU A 1 236 ? -29.455 10.749 37.598 1.00 43.74 234 LEU A C 1
ATOM 1750 O O . LEU A 1 236 ? -30.544 10.872 38.158 1.00 42.33 234 LEU A O 1
ATOM 1755 N N . LEU A 1 237 ? -28.736 11.797 37.185 1.00 45.49 235 LEU A N 1
ATOM 1756 C CA . LEU A 1 237 ? -29.246 13.171 37.304 1.00 47.49 235 LEU A CA 1
ATOM 1757 C C . LEU A 1 237 ? -30.674 13.276 36.842 1.00 48.79 235 LEU A C 1
ATOM 1758 O O . LEU A 1 237 ? -31.514 13.810 37.563 1.00 49.42 235 LEU A O 1
ATOM 1763 N N . ARG A 1 238 ? -30.944 12.768 35.636 1.00 50.04 236 ARG A N 1
ATOM 1764 C CA . ARG A 1 238 ? -32.304 12.654 35.098 1.00 49.92 236 ARG A CA 1
ATOM 1765 C C . ARG A 1 238 ? -33.269 11.943 36.037 1.00 50.03 236 ARG A C 1
ATOM 1766 O O . ARG A 1 238 ? -34.440 12.339 36.153 1.00 50.89 236 ARG A O 1
ATOM 1774 N N . ASP A 1 239 ? -32.812 10.854 36.643 1.00 49.93 237 ASP A N 1
ATOM 1775 C CA . ASP A 1 239 ? -33.601 10.080 37.603 1.00 50.32 237 ASP A CA 1
ATOM 1776 C C . ASP A 1 239 ? -33.953 10.915 38.841 1.00 49.96 237 ASP A C 1
ATOM 1777 O O . ASP A 1 239 ? -35.089 10.948 39.277 1.00 50.71 237 ASP A O 1
ATOM 1782 N N . VAL A 1 240 ? -32.958 11.583 39.391 1.00 50.75 238 VAL A N 1
ATOM 1783 C CA . VAL A 1 240 ? -33.115 12.431 40.557 1.00 51.41 238 VAL A CA 1
ATOM 1784 C C . VAL A 1 240 ? -34.129 13.550 40.321 1.00 52.86 238 VAL A C 1
ATOM 1785 O O . VAL A 1 240 ? -35.172 13.560 40.966 1.00 52.94 238 VAL A O 1
ATOM 1789 N N . VAL A 1 241 ? -33.849 14.470 39.391 1.00 54.09 239 VAL A N 1
ATOM 1790 C CA . VAL A 1 241 ? -34.720 15.647 39.199 1.00 54.28 239 VAL A CA 1
ATOM 1791 C C . VAL A 1 241 ? -36.101 15.204 38.746 1.00 55.54 239 VAL A C 1
ATOM 1792 O O . VAL A 1 241 ? -37.099 15.942 38.920 1.00 56.00 239 VAL A O 1
ATOM 1796 N N . GLY A 1 242 ? -36.162 14.006 38.158 1.00 55.84 240 GLY A N 1
ATOM 1797 C CA . GLY A 1 242 ? -37.458 13.378 37.830 1.00 55.73 240 GLY A CA 1
ATOM 1798 C C . GLY A 1 242 ? -38.277 13.105 39.091 1.00 56.54 240 GLY A C 1
ATOM 1799 O O . GLY A 1 242 ? -39.492 13.413 39.153 1.00 55.88 240 GLY A O 1
ATOM 1800 N N . GLU A 1 243 ? -37.599 12.562 40.112 1.00 57.03 241 GLU A N 1
ATOM 1801 C CA . GLU A 1 243 ? -38.247 12.104 41.357 1.00 57.40 241 GLU A CA 1
ATOM 1802 C C . GLU A 1 243 ? -38.462 13.243 42.371 1.00 56.83 241 GLU A C 1
ATOM 1803 O O . GLU A 1 243 ? -39.453 13.244 43.124 1.00 56.53 241 GLU A O 1
ATOM 1809 N N . PHE A 1 244 ? -37.561 14.218 42.364 1.00 56.76 242 PHE A N 1
ATOM 1810 C CA . PHE A 1 244 ? -37.577 15.292 43.353 1.00 57.41 242 PHE A CA 1
ATOM 1811 C C . PHE A 1 244 ? -37.954 16.648 42.771 1.00 58.88 242 PHE A C 1
ATOM 1812 O O . PHE A 1 244 ? -38.248 17.608 43.511 1.00 58.89 242 PHE A O 1
ATOM 1820 N N . GLY A 1 245 ? -37.983 16.726 41.448 1.00 60.73 243 GLY A N 1
ATOM 1821 C CA . GLY A 1 245 ? -38.374 17.972 40.788 1.00 64.03 243 GLY A CA 1
ATOM 1822 C C . GLY A 1 245 ? -37.215 18.961 40.705 1.00 66.24 243 GLY A C 1
ATOM 1823 O O . GLY A 1 245 ? -36.417 19.076 41.664 1.00 65.97 243 GLY A O 1
ATOM 1824 N N . PRO A 1 246 ? -37.072 19.647 39.529 1.00 68.11 244 PRO A N 1
ATOM 1825 C CA . PRO A 1 246 ? -36.109 20.781 39.427 1.00 68.40 244 PRO A CA 1
ATOM 1826 C C . PRO A 1 246 ? -36.456 21.957 40.390 1.00 68.72 244 PRO A C 1
ATOM 1827 O O . PRO A 1 246 ? -37.153 22.931 40.014 1.00 68.58 244 PRO A O 1
ATOM 1831 N N . GLU A 1 247 ? -35.994 21.802 41.639 1.00 68.71 245 GLU A N 1
ATOM 1832 C CA . GLU A 1 247 ? -36.273 22.708 42.784 1.00 69.15 245 GLU A CA 1
ATOM 1833 C C . GLU A 1 247 ? -35.392 22.301 43.968 1.00 69.04 245 GLU A C 1
ATOM 1834 O O . GLU A 1 247 ? -34.601 23.119 44.477 1.00 69.33 245 GLU A O 1
ATOM 1840 N N . LYS A 1 248 ? -35.539 21.037 44.398 1.00 68.23 246 LYS A N 1
ATOM 1841 C CA . LYS A 1 248 ? -34.630 20.380 45.352 1.00 67.18 246 LYS A CA 1
ATOM 1842 C C . LYS A 1 248 ? -33.316 20.030 44.661 1.00 65.20 246 LYS A C 1
ATOM 1843 O O . LYS A 1 248 ? -32.318 19.790 45.332 1.00 65.71 246 LYS A O 1
ATOM 1849 N N . THR A 1 249 ? -33.328 20.024 43.325 1.00 62.97 247 THR A N 1
ATOM 1850 C CA . THR A 1 249 ? -32.206 19.564 42.507 1.00 60.85 247 THR A CA 1
ATOM 1851 C C . THR A 1 249 ? -31.437 20.678 41.826 1.00 60.86 247 THR A C 1
ATOM 1852 O O . THR A 1 249 ? -30.319 20.462 41.338 1.00 61.34 247 THR A O 1
ATOM 1856 N N . ALA A 1 250 ? -32.039 21.865 41.778 1.00 60.49 248 ALA A N 1
ATOM 1857 C CA . ALA A 1 250 ? -31.450 23.027 41.116 1.00 59.81 248 ALA A CA 1
ATOM 1858 C C . ALA A 1 250 ? -29.935 23.156 41.409 1.00 58.75 248 ALA A C 1
ATOM 1859 O O . ALA A 1 250 ? -29.136 23.516 40.527 1.00 58.86 248 ALA A O 1
ATOM 1861 N N . GLN A 1 251 ? -29.559 22.795 42.639 1.00 57.49 249 GLN A N 1
ATOM 1862 C CA . GLN A 1 251 ? -28.209 23.016 43.130 1.00 56.60 249 GLN A CA 1
ATOM 1863 C C . GLN A 1 251 ? -27.248 21.889 42.792 1.00 55.19 249 GLN A C 1
ATOM 1864 O O . GLN A 1 251 ? -26.059 22.012 43.072 1.00 55.78 249 GLN A O 1
ATOM 1870 N N . ILE A 1 252 ? -27.749 20.811 42.178 1.00 53.63 250 ILE A N 1
ATOM 1871 C CA . ILE A 1 252 ? -26.878 19.746 41.679 1.00 52.23 250 ILE A CA 1
ATOM 1872 C C . ILE A 1 252 ? -26.183 20.197 40.369 1.00 51.86 250 ILE A C 1
ATOM 1873 O O . ILE A 1 252 ? -26.468 19.708 39.280 1.00 52.80 250 ILE A O 1
ATOM 1878 N N . ALA A 1 253 ? -25.242 21.116 40.508 1.00 50.48 251 ALA A N 1
ATOM 1879 C CA . ALA A 1 253 ? -24.791 21.902 39.372 1.00 49.80 251 ALA A CA 1
ATOM 1880 C C . ALA A 1 253 ? -23.480 21.385 38.730 1.00 48.65 251 ALA A C 1
ATOM 1881 O O . ALA A 1 253 ? -23.031 21.925 37.714 1.00 48.32 251 ALA A O 1
ATOM 1883 N N . THR A 1 254 ? -22.930 20.309 39.293 1.00 46.91 252 THR A N 1
ATOM 1884 C CA . THR A 1 254 ? -21.592 19.852 38.973 1.00 46.19 252 THR A CA 1
ATOM 1885 C C . THR A 1 254 ? -21.512 18.363 38.637 1.00 45.66 252 THR A C 1
ATOM 1886 O O . THR A 1 254 ? -21.990 17.522 39.393 1.00 45.38 252 THR A O 1
ATOM 1890 N N . VAL A 1 255 ? -20.902 18.061 37.492 1.00 44.87 253 VAL A N 1
ATOM 1891 C CA . VAL A 1 255 ? -20.526 16.692 37.170 1.00 43.69 253 VAL A CA 1
ATOM 1892 C C . VAL A 1 255 ? -19.010 16.613 37.160 1.00 42.87 253 VAL A C 1
ATOM 1893 O O . VAL A 1 255 ? -18.344 17.259 36.348 1.00 42.76 253 VAL A O 1
ATOM 1897 N N . ASP A 1 256 ? -18.478 15.847 38.104 1.00 42.35 254 ASP A N 1
ATOM 1898 C CA . ASP A 1 256 ? -17.050 15.641 38.253 1.00 43.09 254 ASP A CA 1
ATOM 1899 C C . ASP A 1 256 ? -16.702 14.257 37.705 1.00 43.58 254 ASP A C 1
ATOM 1900 O O . ASP A 1 256 ? -17.164 13.226 38.241 1.00 44.13 254 ASP A O 1
ATOM 1905 N N . LEU A 1 257 ? -15.895 14.245 36.650 1.00 43.27 255 LEU A N 1
ATOM 1906 C CA . LEU A 1 257 ? -15.551 13.024 35.940 1.00 43.88 255 LEU A CA 1
ATOM 1907 C C . LEU A 1 257 ? -14.223 12.430 36.370 1.00 44.44 255 LEU A C 1
ATOM 1908 O O . LEU A 1 257 ? -13.691 11.508 35.711 1.00 44.94 255 LEU A O 1
ATOM 1913 N N . GLY A 1 258 ? -13.703 12.930 37.494 1.00 43.90 256 GLY A N 1
ATOM 1914 C CA . GLY A 1 258 ? -12.531 12.351 38.128 1.00 43.72 256 GLY A CA 1
ATOM 1915 C C . GLY A 1 258 ? -11.248 12.666 37.385 1.00 44.40 256 GLY A C 1
ATOM 1916 O O . GLY A 1 258 ? -11.158 13.654 36.625 1.00 44.01 256 GLY A O 1
ATOM 1917 N N . GLY A 1 259 ? -10.255 11.818 37.623 1.00 44.51 257 GLY A N 1
ATOM 1918 C CA . GLY A 1 259 ? -8.918 12.020 37.071 1.00 45.82 257 GLY A CA 1
ATOM 1919 C C . GLY A 1 259 ? -8.572 11.038 35.966 1.00 46.01 257 GLY A C 1
ATOM 1920 O O . GLY A 1 259 ? -9.432 10.580 35.208 1.00 46.31 257 GLY A O 1
ATOM 1921 N N . GLY A 1 260 ? -7.283 10.751 35.849 1.00 46.35 258 GLY A N 1
ATOM 1922 C CA . GLY A 1 260 ? -6.814 9.752 34.915 1.00 45.91 258 GLY A CA 1
ATOM 1923 C C . GLY A 1 260 ? -6.393 10.295 33.593 1.00 44.81 258 GLY A C 1
ATOM 1924 O O . GLY A 1 260 ? -6.138 9.529 32.692 1.00 45.88 258 GLY A O 1
ATOM 1925 N N . LEU A 1 261 ? -6.277 11.605 33.488 1.00 44.54 259 LEU A N 1
ATOM 1926 C CA . LEU A 1 261 ? -5.715 12.225 32.281 1.00 44.90 259 LEU A CA 1
ATOM 1927 C C . LEU A 1 261 ? -4.321 11.687 32.075 1.00 45.07 259 LEU A C 1
ATOM 1928 O O . LEU A 1 261 ? -3.522 11.511 33.040 1.00 44.98 259 LEU A O 1
ATOM 1933 N N . GLY A 1 262 ? -4.034 11.362 30.829 1.00 45.20 260 GLY A N 1
ATOM 1934 C CA . GLY A 1 262 ? -2.841 10.558 30.518 1.00 45.46 260 GLY A CA 1
ATOM 1935 C C . GLY A 1 262 ? -1.680 11.452 30.129 1.00 44.89 260 GLY A C 1
ATOM 1936 O O . GLY A 1 262 ? -1.898 12.570 29.644 1.00 43.98 260 GLY A O 1
ATOM 1937 N N . ILE A 1 263 ? -0.464 10.948 30.373 1.00 43.38 261 ILE A N 1
ATOM 1938 C CA . ILE A 1 263 ? 0.798 11.618 30.030 1.00 42.89 261 ILE A CA 1
ATOM 1939 C C . ILE A 1 263 ? 1.667 10.627 29.231 1.00 41.62 261 ILE A C 1
ATOM 1940 O O . ILE A 1 263 ? 1.313 9.450 29.136 1.00 39.75 261 ILE A O 1
ATOM 1945 N N . SER A 1 264 ? 2.790 11.097 28.684 1.00 40.87 262 SER A N 1
ATOM 1946 C CA . SER A 1 264 ? 3.737 10.196 27.973 1.00 41.04 262 SER A CA 1
ATOM 1947 C C . SER A 1 264 ? 4.840 9.699 28.899 1.00 41.30 262 SER A C 1
ATOM 1948 O O . SER A 1 264 ? 5.668 10.491 29.337 1.00 40.69 262 SER A O 1
ATOM 1951 N N . TYR A 1 265 ? 4.832 8.398 29.219 1.00 41.33 263 TYR A N 1
ATOM 1952 C CA . TYR A 1 265 ? 6.007 7.786 29.842 1.00 42.94 263 TYR A CA 1
ATOM 1953 C C . TYR A 1 265 ? 7.070 7.410 28.821 1.00 43.87 263 TYR A C 1
ATOM 1954 O O . TYR A 1 265 ? 8.272 7.509 29.106 1.00 44.26 263 TYR A O 1
ATOM 1963 N N . LEU A 1 266 ? 6.603 6.944 27.660 1.00 43.11 264 LEU A N 1
ATOM 1964 C CA . LEU A 1 266 ? 7.433 6.465 26.594 1.00 43.15 264 LEU A CA 1
ATOM 1965 C C . LEU A 1 266 ? 7.166 7.351 25.398 1.00 42.65 264 LEU A C 1
ATOM 1966 O O . LEU A 1 266 ? 6.052 7.883 25.259 1.00 42.65 264 LEU A O 1
ATOM 1971 N N . PRO A 1 267 ? 8.187 7.556 24.555 1.00 41.98 265 PRO A N 1
ATOM 1972 C CA . PRO A 1 267 ? 8.009 8.445 23.380 1.00 42.18 265 PRO A CA 1
ATOM 1973 C C . PRO A 1 267 ? 6.767 8.094 22.550 1.00 42.62 265 PRO A C 1
ATOM 1974 O O . PRO A 1 267 ? 6.060 8.989 22.097 1.00 41.77 265 PRO A O 1
ATOM 1978 N N . SER A 1 268 ? 6.494 6.804 22.397 1.00 43.31 266 SER A N 1
ATOM 1979 C CA . SER A 1 268 ? 5.346 6.349 21.636 1.00 44.76 266 SER A CA 1
ATOM 1980 C C . SER A 1 268 ? 4.004 6.652 22.317 1.00 44.61 266 SER A C 1
ATOM 1981 O O . SER A 1 268 ? 2.990 6.568 21.668 1.00 44.63 266 SER A O 1
ATOM 1984 N N . ASP A 1 269 ? 3.990 7.027 23.601 1.00 44.66 267 ASP A N 1
ATOM 1985 C CA . ASP A 1 269 ? 2.720 7.403 24.281 1.00 44.89 267 ASP A CA 1
ATOM 1986 C C . ASP A 1 269 ? 2.101 8.618 23.580 1.00 45.43 267 ASP A C 1
ATOM 1987 O O . ASP A 1 269 ? 2.820 9.555 23.218 1.00 45.89 267 ASP A O 1
ATOM 1992 N N . ASP A 1 270 ? 0.792 8.619 23.373 1.00 45.18 268 ASP A N 1
ATOM 1993 C CA . ASP A 1 270 ? 0.213 9.707 22.591 1.00 46.14 268 ASP A CA 1
ATOM 1994 C C . ASP A 1 270 ? -1.080 10.315 23.126 1.00 45.85 268 ASP A C 1
ATOM 1995 O O . ASP A 1 270 ? -2.085 10.345 22.412 1.00 44.64 268 ASP A O 1
ATOM 2000 N N . PRO A 1 271 ? -1.036 10.860 24.374 1.00 46.61 269 PRO A N 1
ATOM 2001 C CA . PRO A 1 271 ? -2.232 11.579 24.909 1.00 46.46 269 PRO A CA 1
ATOM 2002 C C . PRO A 1 271 ? -2.537 12.786 24.046 1.00 46.53 269 PRO A C 1
ATOM 2003 O O . PRO A 1 271 ? -1.612 13.371 23.474 1.00 46.41 269 PRO A O 1
ATOM 2007 N N . PRO A 1 272 ? -3.814 13.190 23.979 1.00 46.71 270 PRO A N 1
ATOM 2008 C CA . PRO A 1 272 ? -4.116 14.336 23.119 1.00 46.55 270 PRO A CA 1
ATOM 2009 C C . PRO A 1 272 ? -3.773 15.636 23.848 1.00 46.56 270 PRO A C 1
ATOM 2010 O O . PRO A 1 272 ? -3.599 15.623 25.083 1.00 47.04 270 PRO A O 1
ATOM 2014 N N . PRO A 1 273 ? -3.631 16.748 23.108 1.00 46.48 271 PRO A N 1
ATOM 2015 C CA . PRO A 1 273 ? -3.481 17.991 23.855 1.00 46.48 271 PRO A CA 1
ATOM 2016 C C . PRO A 1 273 ? -4.723 18.214 24.752 1.00 46.14 271 PRO A C 1
ATOM 2017 O O . PRO A 1 273 ? -5.871 17.950 24.346 1.00 45.46 271 PRO A O 1
ATOM 2021 N N . ILE A 1 274 ? -4.479 18.698 25.965 1.00 46.35 272 ILE A N 1
ATOM 2022 C CA . ILE A 1 274 ? -5.566 18.875 26.929 1.00 47.46 272 ILE A CA 1
ATOM 2023 C C . ILE A 1 274 ? -6.719 19.775 26.422 1.00 46.88 272 ILE A C 1
ATOM 2024 O O . ILE A 1 274 ? -7.882 19.515 26.704 1.00 46.72 272 ILE A O 1
ATOM 2029 N N . ALA A 1 275 ? -6.387 20.795 25.641 1.00 47.55 273 ALA A N 1
ATOM 2030 C CA . ALA A 1 275 ? -7.379 21.717 25.083 1.00 47.75 273 ALA A CA 1
ATOM 2031 C C . ALA A 1 275 ? -8.379 20.980 24.200 1.00 48.45 273 ALA A C 1
ATOM 2032 O O . ALA A 1 275 ? -9.592 21.257 24.224 1.00 48.26 273 ALA A O 1
ATOM 2034 N N . GLU A 1 276 ? -7.850 20.032 23.431 1.00 49.19 274 GLU A N 1
ATOM 2035 C CA . GLU A 1 276 ? -8.637 19.231 22.506 1.00 50.36 274 GLU A CA 1
ATOM 2036 C C . GLU A 1 276 ? -9.551 18.238 23.262 1.00 48.90 274 GLU A C 1
ATOM 2037 O O . GLU A 1 276 ? -10.748 18.143 22.981 1.00 49.16 274 GLU A O 1
ATOM 2043 N N . LEU A 1 277 ? -8.990 17.539 24.236 1.00 47.73 275 LEU A N 1
ATOM 2044 C CA . LEU A 1 277 ? -9.749 16.606 25.053 1.00 47.29 275 LEU A CA 1
ATOM 2045 C C . LEU A 1 277 ? -10.853 17.310 25.856 1.00 46.32 275 LEU A C 1
ATOM 2046 O O . LEU A 1 277 ? -12.004 16.849 25.897 1.00 45.63 275 LEU A O 1
ATOM 2051 N N . ALA A 1 278 ? -10.488 18.420 26.489 1.00 46.09 276 ALA A N 1
ATOM 2052 C CA . ALA A 1 278 ? -11.414 19.193 27.322 1.00 45.84 276 ALA A CA 1
ATOM 2053 C C . ALA A 1 278 ? -12.616 19.671 26.530 1.00 45.68 276 ALA A C 1
ATOM 2054 O O . ALA A 1 278 ? -13.764 19.585 27.028 1.00 45.77 276 ALA A O 1
ATOM 2056 N N . ALA A 1 279 ? -12.379 20.141 25.300 1.00 44.63 277 ALA A N 1
ATOM 2057 C CA . ALA A 1 279 ? -13.507 20.614 24.458 1.00 44.16 277 ALA A CA 1
ATOM 2058 C C . ALA A 1 279 ? -14.430 19.472 24.056 1.00 43.61 277 ALA A C 1
ATOM 2059 O O . ALA A 1 279 ? -15.634 19.640 24.038 1.00 43.55 277 ALA A O 1
ATOM 2061 N N . LYS A 1 280 ? -13.867 18.302 23.769 1.00 43.72 278 LYS A N 1
ATOM 2062 C CA . LYS A 1 280 ? -14.672 17.116 23.516 1.00 44.14 278 LYS A CA 1
ATOM 2063 C C . LYS A 1 280 ? -15.575 16.790 24.741 1.00 44.09 278 LYS A C 1
ATOM 2064 O O . LYS A 1 280 ? -16.784 16.563 24.611 1.00 44.07 278 LYS A O 1
ATOM 2070 N N . LEU A 1 281 ? -14.970 16.808 25.914 1.00 43.07 279 LEU A N 1
ATOM 2071 C CA . LEU A 1 281 ? -15.644 16.545 27.161 1.00 44.04 279 LEU A CA 1
ATOM 2072 C C . LEU A 1 281 ? -16.767 17.560 27.403 1.00 44.12 279 LEU A C 1
ATOM 2073 O O . LEU A 1 281 ? -17.872 17.210 27.876 1.00 43.80 279 LEU A O 1
ATOM 2078 N N . GLY A 1 282 ? -16.491 18.827 27.079 1.00 43.97 280 GLY A N 1
ATOM 2079 C CA . GLY A 1 282 ? -17.465 19.890 27.257 1.00 43.19 280 GLY A CA 1
ATOM 2080 C C . GLY A 1 282 ? -18.687 19.676 26.372 1.00 44.04 280 GLY A C 1
ATOM 2081 O O . GLY A 1 282 ? -19.820 19.918 26.802 1.00 43.99 280 GLY A O 1
ATOM 2082 N N . THR A 1 283 ? -18.447 19.249 25.130 1.00 44.16 281 THR A N 1
ATOM 2083 C CA . THR A 1 283 ? -19.490 18.927 24.174 1.00 44.32 281 THR A CA 1
ATOM 2084 C C . THR A 1 283 ? -20.301 17.704 24.623 1.00 44.13 281 THR A C 1
ATOM 2085 O O . THR A 1 283 ? -21.525 17.718 24.553 1.00 44.44 281 THR A O 1
ATOM 2089 N N . ILE A 1 284 ? -19.629 16.664 25.102 1.00 43.54 282 ILE A N 1
ATOM 2090 C CA . ILE A 1 284 ? -20.318 15.521 25.674 1.00 43.64 282 ILE A CA 1
ATOM 2091 C C . ILE A 1 284 ? -21.297 15.915 26.790 1.00 44.40 282 ILE A C 1
ATOM 2092 O O . ILE A 1 284 ? -22.515 15.578 26.737 1.00 43.91 282 ILE A O 1
ATOM 2097 N N . VAL A 1 285 ? -20.787 16.639 27.792 1.00 44.29 283 VAL A N 1
ATOM 2098 C CA . VAL A 1 285 ? -21.627 17.000 28.937 1.00 43.93 283 VAL A CA 1
ATOM 2099 C C . VAL A 1 285 ? -22.876 17.827 28.548 1.00 44.56 283 VAL A C 1
ATOM 2100 O O . VAL A 1 285 ? -23.963 17.61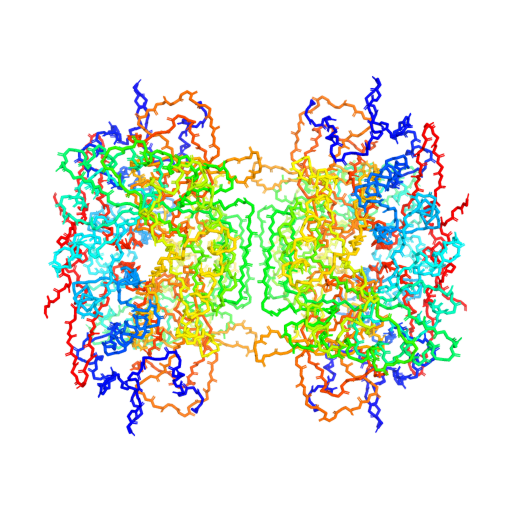8 29.085 1.00 44.25 283 VAL A O 1
ATOM 2104 N N . SER A 1 286 ? -22.717 18.753 27.609 1.00 44.96 284 SER A N 1
ATOM 2105 C CA . SER A 1 286 ? -23.825 19.548 27.120 1.00 44.71 284 SER A CA 1
ATOM 2106 C C . SER A 1 286 ? -24.804 18.696 26.334 1.00 44.52 284 SER A C 1
ATOM 2107 O O . SER A 1 286 ? -26.033 18.792 26.525 1.00 44.26 284 SER A O 1
ATOM 2110 N N . ASP A 1 287 ? -24.268 17.859 25.448 1.00 44.66 285 ASP A N 1
ATOM 2111 C CA . ASP A 1 287 ? -25.090 16.969 24.630 1.00 44.65 285 ASP A CA 1
ATOM 2112 C C . ASP A 1 287 ? -25.891 16.006 25.504 1.00 44.47 285 ASP A C 1
ATOM 2113 O O . ASP A 1 287 ? -27.110 15.858 25.313 1.00 45.98 285 ASP A O 1
ATOM 2118 N N . GLU A 1 288 ? -25.213 15.359 26.450 1.00 43.80 286 GLU A N 1
ATOM 2119 C CA . GLU A 1 288 ? -25.840 14.393 27.335 1.00 43.18 286 GLU A CA 1
ATOM 2120 C C . GLU A 1 288 ? -26.941 15.007 28.182 1.00 44.07 286 GLU A C 1
ATOM 2121 O O . GLU A 1 288 ? -27.991 14.405 28.389 1.00 45.09 286 GLU A O 1
ATOM 2127 N N . SER A 1 289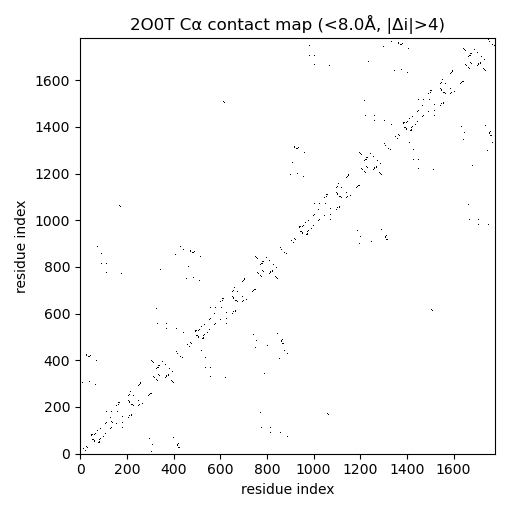 ? -26.720 16.218 28.659 1.00 44.92 287 SER A N 1
ATOM 2128 C CA . SER A 1 289 ? -27.690 16.855 29.536 1.00 46.35 287 SER A CA 1
ATOM 2129 C C . SER A 1 289 ? -28.908 17.381 28.763 1.00 46.89 287 SER A C 1
ATOM 2130 O O . SER A 1 289 ? -30.031 17.287 29.247 1.00 46.64 287 SER A O 1
ATOM 2133 N N . THR A 1 290 ? -28.686 17.888 27.550 1.00 47.93 288 THR A N 1
ATOM 2134 C CA . THR A 1 290 ? -29.774 18.317 26.687 1.00 48.73 288 THR A CA 1
ATOM 2135 C C . THR A 1 290 ? -30.595 17.123 26.259 1.00 48.28 288 THR A C 1
ATOM 2136 O O . THR A 1 290 ? -31.813 17.221 26.150 1.00 47.19 288 THR A O 1
ATOM 2140 N N . ALA A 1 291 ? -29.911 15.999 26.016 1.00 48.66 289 ALA A N 1
ATOM 2141 C CA . ALA A 1 291 ? -30.573 14.777 25.541 1.00 48.21 289 ALA A CA 1
ATOM 2142 C C . ALA A 1 291 ? -31.633 14.295 26.519 1.00 47.52 289 ALA A C 1
ATOM 2143 O O . ALA A 1 291 ? -32.568 13.602 26.140 1.00 47.35 289 ALA A O 1
ATOM 2145 N N . VAL A 1 292 ? -31.465 14.666 27.785 1.00 47.70 290 VAL A N 1
ATOM 2146 C CA . VAL A 1 292 ? -32.401 14.284 28.856 1.00 47.98 290 VAL A CA 1
ATOM 2147 C C . VAL A 1 292 ? -33.107 15.506 29.464 1.00 48.52 290 VAL A C 1
ATOM 2148 O O . VAL A 1 292 ? -33.626 15.448 30.592 1.00 48.62 290 VAL A O 1
ATOM 2152 N N . GLY A 1 293 ? -33.104 16.609 28.718 1.00 48.50 291 GLY A N 1
ATOM 2153 C CA . GLY A 1 293 ? -33.855 17.813 29.085 1.00 48.50 291 GLY A CA 1
ATOM 2154 C C . GLY A 1 293 ? -33.351 18.560 30.312 1.00 48.62 291 GLY A C 1
ATOM 2155 O O . GLY A 1 293 ? -34.121 19.247 30.991 1.00 49.02 291 GLY A O 1
ATOM 2156 N N . LEU A 1 294 ? -32.060 18.442 30.581 1.00 47.97 292 LEU A N 1
ATOM 2157 C CA . LEU A 1 294 ? -31.410 19.138 31.683 1.00 48.00 292 LEU A CA 1
ATOM 2158 C C . LEU A 1 294 ? -30.525 20.308 31.223 1.00 48.57 292 LEU A C 1
ATOM 2159 O O . LEU A 1 294 ? -29.992 20.297 30.105 1.00 49.36 292 LEU A O 1
ATOM 2164 N N . PRO A 1 295 ? -30.365 21.324 32.085 1.00 48.36 293 PRO A N 1
ATOM 2165 C CA . PRO A 1 295 ? -29.353 22.343 31.850 1.00 48.23 293 PRO A CA 1
ATOM 2166 C C . PRO A 1 295 ? -27.934 21.770 32.011 1.00 48.29 293 PRO A C 1
ATOM 2167 O O . PRO A 1 295 ? -27.705 20.869 32.826 1.00 48.74 293 PRO A O 1
ATOM 2171 N N . THR A 1 296 ? -26.989 22.279 31.232 1.00 47.88 294 THR A N 1
ATOM 2172 C CA . THR A 1 296 ? -25.633 21.742 31.215 1.00 47.41 294 THR A CA 1
ATOM 2173 C C . THR A 1 296 ? -24.918 22.000 32.566 1.00 47.80 294 THR A C 1
ATOM 2174 O O . THR A 1 296 ? -24.782 23.163 33.004 1.00 47.65 294 THR A O 1
ATOM 2178 N N . PRO A 1 297 ? -24.473 20.921 33.250 1.00 47.52 295 PRO A N 1
ATOM 2179 C CA . PRO A 1 297 ? -23.789 21.115 34.521 1.00 47.16 295 PRO A CA 1
ATOM 2180 C C . PRO A 1 297 ? -22.370 21.553 34.301 1.00 47.55 295 PRO A C 1
ATOM 2181 O O . PRO A 1 297 ? -21.859 21.427 33.188 1.00 47.99 295 PRO A O 1
ATOM 2185 N N . LYS A 1 298 ? -21.749 22.064 35.365 1.00 47.45 296 LYS A N 1
ATOM 2186 C CA . LYS A 1 298 ? -20.332 22.365 35.397 1.00 47.47 296 LYS A CA 1
ATOM 2187 C C . LYS A 1 298 ? -19.572 21.064 35.292 1.00 46.07 296 LYS A C 1
ATOM 2188 O O . LYS A 1 298 ? -19.931 20.107 35.940 1.00 45.48 296 LYS A O 1
ATOM 2194 N N . LEU A 1 299 ? -18.527 21.054 34.475 1.00 45.96 297 LEU A N 1
ATOM 2195 C CA . LEU A 1 299 ? -17.610 19.929 34.364 1.00 45.89 297 LEU A CA 1
ATOM 2196 C C . LEU A 1 299 ? -16.367 20.204 35.218 1.00 45.83 297 LEU A C 1
ATOM 2197 O O . LEU A 1 299 ? -15.698 21.226 35.054 1.00 45.99 297 LEU A O 1
ATOM 2202 N N . VAL A 1 300 ? -16.074 19.276 36.119 1.00 45.25 298 VAL A N 1
ATOM 2203 C CA . VAL A 1 300 ? -14.892 19.323 36.952 1.00 44.24 298 VAL A CA 1
ATOM 2204 C C . VAL A 1 300 ? -14.092 18.050 36.667 1.00 44.09 298 VAL A C 1
ATOM 2205 O O . VAL A 1 300 ? -14.660 16.971 36.377 1.00 42.54 298 VAL A O 1
ATOM 2209 N N . VAL A 1 301 ? -12.774 18.204 36.773 1.00 43.76 299 VAL A N 1
ATOM 2210 C CA . VAL A 1 301 ? -11.822 17.161 36.481 1.00 44.17 299 VAL A CA 1
ATOM 2211 C C . VAL A 1 301 ? -10.754 17.164 37.594 1.00 44.30 299 VAL A C 1
ATOM 2212 O O . VAL A 1 301 ? -10.504 18.228 38.170 1.00 43.93 299 VAL A O 1
ATOM 2216 N N . GLU A 1 302 ? -10.188 15.983 37.919 1.00 43.54 300 GLU A N 1
ATOM 2217 C CA . GLU A 1 302 ? -9.276 15.784 39.081 1.00 44.16 300 GLU A CA 1
ATOM 2218 C C . GLU A 1 302 ? -7.876 15.194 38.715 1.00 44.04 300 GLU A C 1
ATOM 2219 O O . GLU A 1 302 ? -7.509 14.128 39.188 1.00 43.21 300 GLU A O 1
ATOM 2225 N N . PRO A 1 303 ? -7.088 15.897 37.899 1.00 44.36 301 PRO A N 1
ATOM 2226 C CA . PRO A 1 303 ? -5.834 15.264 37.487 1.00 44.61 301 PRO A CA 1
ATOM 2227 C C . PRO A 1 303 ? -4.771 15.284 38.602 1.00 44.61 301 PRO A C 1
ATOM 2228 O O . PRO A 1 303 ? -4.619 16.333 39.284 1.00 45.21 301 PRO A O 1
ATOM 2232 N N . GLY A 1 304 ? -4.077 14.160 38.799 1.00 42.58 302 GLY A N 1
ATOM 2233 C CA . GLY A 1 304 ? -2.832 14.168 39.512 1.00 42.65 302 GLY A CA 1
ATOM 2234 C C . GLY A 1 304 ? -1.621 14.142 38.562 1.00 43.94 302 GLY A C 1
ATOM 2235 O O . GLY A 1 304 ? -0.854 15.142 38.420 1.00 42.88 302 GLY A O 1
ATOM 2236 N N . ARG A 1 305 ? -1.442 12.973 37.935 1.00 43.91 303 ARG A N 1
ATOM 2237 C CA . ARG A 1 305 ? -0.322 12.646 37.035 1.00 44.35 303 ARG A CA 1
ATOM 2238 C C . ARG A 1 305 ? -0.035 13.703 35.987 1.00 43.10 303 ARG A C 1
ATOM 2239 O O . ARG A 1 305 ? 1.117 13.986 35.633 1.00 43.34 303 ARG A O 1
ATOM 2247 N N . ALA A 1 306 ? -1.108 14.238 35.446 1.00 42.87 304 ALA A N 1
ATOM 2248 C CA . ALA A 1 306 ? -1.066 15.146 34.309 1.00 43.05 304 ALA A CA 1
ATOM 2249 C C . ALA A 1 306 ? -0.554 16.525 34.711 1.00 42.90 304 ALA A C 1
ATOM 2250 O O . ALA A 1 306 ? -0.188 17.337 33.859 1.00 43.29 304 ALA A O 1
ATOM 2252 N N . ILE A 1 307 ? -0.528 16.783 36.019 1.00 43.88 305 ILE A N 1
ATOM 2253 C CA . ILE A 1 307 ? 0.031 18.035 36.547 1.00 44.25 305 ILE A CA 1
ATOM 2254 C C . ILE A 1 307 ? 1.436 17.780 37.033 1.00 44.84 305 ILE A C 1
ATOM 2255 O O . ILE A 1 307 ? 2.370 18.446 36.572 1.00 45.17 305 ILE A O 1
ATOM 2260 N N . ALA A 1 308 ? 1.580 16.765 37.904 1.00 44.61 306 ALA A N 1
ATOM 2261 C CA . ALA A 1 308 ? 2.831 16.482 38.637 1.00 43.96 306 ALA A CA 1
ATOM 2262 C C . ALA A 1 308 ? 3.822 15.554 37.912 1.00 44.53 306 ALA A C 1
ATOM 2263 O O . ALA A 1 308 ? 5.024 15.627 38.177 1.00 44.00 306 ALA A O 1
ATOM 2265 N N . GLY A 1 309 ? 3.327 14.666 37.034 1.00 43.98 307 GLY A N 1
ATOM 2266 C CA . GLY A 1 309 ? 4.166 13.598 36.456 1.00 42.98 307 GLY A CA 1
ATOM 2267 C C . GLY A 1 309 ? 5.320 14.077 35.582 1.00 43.09 307 GLY A C 1
ATOM 2268 O O . GLY A 1 309 ? 6.486 13.777 35.877 1.00 44.09 307 GLY A O 1
ATOM 2269 N N . PRO A 1 310 ? 5.019 14.775 34.471 1.00 42.91 308 PRO A N 1
ATOM 2270 C CA . PRO A 1 310 ? 6.041 15.060 33.434 1.00 42.96 308 PRO A CA 1
ATOM 2271 C C . PRO A 1 310 ? 7.180 15.993 33.787 1.00 43.56 308 PRO A C 1
ATOM 2272 O O . PRO A 1 310 ? 8.226 15.931 33.137 1.00 43.30 308 PRO A O 1
ATOM 2276 N N . GLY A 1 311 ? 6.961 16.902 34.736 1.00 43.45 309 GLY A N 1
ATOM 2277 C CA . GLY A 1 311 ? 7.966 17.928 35.028 1.00 43.48 309 GLY A CA 1
ATOM 2278 C C . GLY A 1 311 ? 9.103 17.439 35.928 1.00 44.12 309 GLY A C 1
ATOM 2279 O O . GLY A 1 311 ? 10.038 18.183 36.189 1.00 43.77 309 GLY A O 1
ATOM 2280 N N . THR A 1 312 ? 8.996 16.210 36.438 1.00 44.80 310 THR A N 1
ATOM 2281 C CA . THR A 1 312 ? 10.048 15.686 37.289 1.00 45.12 310 THR A CA 1
ATOM 2282 C C . THR A 1 312 ? 10.690 14.390 36.838 1.00 44.85 310 THR A C 1
ATOM 2283 O O . THR A 1 312 ? 10.041 13.479 36.360 1.00 44.85 310 THR A O 1
ATOM 2287 N N . ILE A 1 313 ? 12.011 14.376 36.995 1.00 45.34 311 ILE A N 1
ATOM 2288 C CA . ILE A 1 313 ? 12.859 13.247 36.691 1.00 44.57 311 ILE A CA 1
ATOM 2289 C C . ILE A 1 313 ? 13.529 12.727 37.981 1.00 44.71 311 ILE A C 1
ATOM 2290 O O . ILE A 1 313 ? 13.552 13.439 39.008 1.00 44.97 311 ILE A O 1
ATOM 2295 N N . THR A 1 314 ? 13.997 11.470 37.943 1.00 44.17 312 THR A N 1
ATOM 2296 C CA . THR A 1 314 ? 14.819 10.942 39.008 1.00 43.96 312 THR A CA 1
ATOM 2297 C C . THR A 1 314 ? 16.261 10.735 38.497 1.00 43.07 312 THR A C 1
ATOM 2298 O O . THR A 1 314 ? 16.531 10.088 37.487 1.00 43.95 312 THR A O 1
ATOM 2302 N N . LEU A 1 315 ? 17.193 11.291 39.223 1.00 42.03 313 LEU A N 1
ATOM 2303 C CA . LEU A 1 315 ? 18.578 11.268 38.772 1.00 41.72 313 LEU A CA 1
ATOM 2304 C C . LEU A 1 315 ? 19.277 10.259 39.646 1.00 42.41 313 LEU A C 1
ATOM 2305 O O . LEU A 1 315 ? 19.193 10.288 40.909 1.00 41.91 313 LEU A O 1
ATOM 2310 N N . TYR A 1 316 ? 19.978 9.358 38.971 1.00 42.01 314 TYR A N 1
ATOM 2311 C CA . TYR A 1 316 ? 20.708 8.329 39.657 1.00 41.05 314 TYR A CA 1
ATOM 2312 C C . TYR A 1 316 ? 22.180 8.293 39.260 1.00 40.45 314 TYR A C 1
ATOM 2313 O O . TYR A 1 316 ? 22.560 8.790 38.175 1.00 40.31 314 TYR A O 1
ATOM 2322 N N . GLU A 1 317 ? 22.990 7.699 40.139 1.00 39.24 315 GLU A N 1
ATOM 2323 C CA . GLU A 1 317 ? 24.392 7.343 39.817 1.00 40.56 315 GLU A CA 1
ATOM 2324 C C . GLU A 1 317 ? 24.505 5.825 39.521 1.00 39.74 315 GLU A C 1
ATOM 2325 O O . GLU A 1 317 ? 24.066 5.018 40.327 1.00 37.32 315 GLU A O 1
ATOM 2331 N N . VAL A 1 318 ? 25.104 5.471 38.370 1.00 40.67 316 VAL A N 1
ATOM 2332 C CA . VAL A 1 318 ? 25.465 4.080 38.083 1.00 40.83 316 VAL A CA 1
ATOM 2333 C C . VAL A 1 318 ? 26.562 3.585 39.010 1.00 41.46 316 VAL A C 1
ATOM 2334 O O . VAL A 1 318 ? 27.648 4.169 39.080 1.00 40.90 316 VAL A O 1
ATOM 2338 N N . GLY A 1 319 ? 26.256 2.488 39.727 1.00 42.70 317 GLY A N 1
ATOM 2339 C CA . GLY A 1 319 ? 27.193 1.818 40.654 1.00 40.81 317 GLY A CA 1
ATOM 2340 C C . GLY A 1 319 ? 27.859 0.569 40.104 1.00 40.24 317 GLY A C 1
ATOM 2341 O O . GLY A 1 319 ? 29.052 0.336 40.365 1.00 39.33 317 GLY A O 1
ATOM 2342 N N . THR A 1 320 ? 27.082 -0.252 39.393 1.00 39.01 318 THR A N 1
ATOM 2343 C CA . THR A 1 320 ? 27.530 -1.538 38.856 1.00 38.35 318 THR A CA 1
ATOM 2344 C C . THR A 1 320 ? 26.918 -1.797 37.499 1.00 38.44 318 THR A C 1
ATOM 2345 O O . THR A 1 320 ? 25.726 -1.524 37.252 1.00 39.97 318 THR A O 1
ATOM 2349 N N . VAL A 1 321 ? 27.718 -2.415 36.658 1.00 37.95 319 VAL A N 1
ATOM 2350 C CA . VAL A 1 321 ? 27.345 -2.810 35.351 1.00 38.33 319 VAL A CA 1
ATOM 2351 C C . VAL A 1 321 ? 27.756 -4.283 35.227 1.00 39.25 319 VAL A C 1
ATOM 2352 O O . VAL A 1 321 ? 28.944 -4.635 35.309 1.00 37.86 319 VAL A O 1
ATOM 2356 N N . LYS A 1 322 ? 26.750 -5.145 35.029 1.00 40.85 320 LYS A N 1
ATOM 2357 C CA . LYS A 1 322 ? 26.966 -6.563 34.860 1.00 40.41 320 LYS A CA 1
ATOM 2358 C C . LYS A 1 322 ? 26.329 -7.072 33.553 1.00 40.88 320 LYS A C 1
ATOM 2359 O O . LYS A 1 322 ? 25.116 -6.871 33.298 1.00 41.37 320 LYS A O 1
ATOM 2365 N N . ASP A 1 323 ? 27.145 -7.746 32.754 1.00 40.47 321 ASP A N 1
ATOM 2366 C CA . ASP A 1 323 ? 26.699 -8.499 31.586 1.00 41.81 321 ASP A CA 1
ATOM 2367 C C . ASP A 1 323 ? 26.096 -9.856 31.966 1.00 41.08 321 ASP A C 1
ATOM 2368 O O . ASP A 1 323 ? 26.812 -10.693 32.484 1.00 40.59 321 ASP A O 1
ATOM 2373 N N . VAL A 1 324 ? 24.797 -10.058 31.741 1.00 40.62 322 VAL A N 1
ATOM 2374 C CA . VAL A 1 324 ? 24.128 -11.305 32.130 1.00 39.95 322 VAL A CA 1
ATOM 2375 C C . VAL A 1 324 ? 23.728 -12.109 30.880 1.00 41.25 322 VAL A C 1
ATOM 2376 O O . VAL A 1 324 ? 23.065 -11.581 29.983 1.00 41.85 322 VAL A O 1
ATOM 2380 N N . ASP A 1 325 ? 24.180 -13.364 30.807 1.00 41.59 323 ASP A N 1
ATOM 2381 C CA . ASP A 1 325 ? 23.798 -14.333 29.725 1.00 43.15 323 ASP A CA 1
ATOM 2382 C C . ASP A 1 325 ? 22.298 -14.630 29.797 1.00 41.57 323 ASP A C 1
ATOM 2383 O O . ASP A 1 325 ? 21.806 -14.947 30.862 1.00 41.75 323 ASP A O 1
ATOM 2388 N N . VAL A 1 326 ? 21.566 -14.476 28.696 1.00 41.51 324 VAL A N 1
ATOM 2389 C CA . VAL A 1 326 ? 20.096 -14.702 28.724 1.00 41.68 324 VAL A CA 1
ATOM 2390 C C . VAL A 1 326 ? 19.683 -15.851 27.766 1.00 42.52 324 VAL A C 1
ATOM 2391 O O . VAL A 1 326 ? 18.559 -16.346 27.833 1.00 44.88 324 VAL A O 1
ATOM 2395 N N . SER A 1 327 ? 20.629 -16.267 26.930 1.00 40.65 325 SER A N 1
ATOM 2396 C CA . SER A 1 327 ? 20.514 -17.375 26.010 1.00 40.94 325 SER A CA 1
ATOM 2397 C C . SER A 1 327 ? 21.926 -17.819 25.733 1.00 39.70 325 SER A C 1
ATOM 2398 O O . SER A 1 327 ? 22.866 -17.249 26.262 1.00 38.87 325 SER A O 1
ATOM 2401 N N . ALA A 1 328 ? 22.093 -18.815 24.871 1.00 39.18 326 ALA A N 1
ATOM 2402 C CA . ALA A 1 328 ? 23.412 -19.214 24.475 1.00 39.79 326 ALA A CA 1
ATOM 2403 C C . ALA A 1 328 ? 24.156 -18.109 23.687 1.00 40.91 326 ALA A C 1
ATOM 2404 O O . ALA A 1 328 ? 25.390 -18.154 23.560 1.00 39.65 326 ALA A O 1
ATOM 2406 N N . THR A 1 329 ? 23.435 -17.142 23.135 1.00 41.62 327 THR A N 1
ATOM 2407 C CA . THR A 1 329 ? 24.141 -16.100 22.421 1.00 43.27 327 THR A CA 1
ATOM 2408 C C . THR A 1 329 ? 23.783 -14.700 22.795 1.00 44.12 327 THR A C 1
ATOM 2409 O O . THR A 1 329 ? 24.516 -13.805 22.392 1.00 46.64 327 THR A O 1
ATOM 2413 N N . ALA A 1 330 ? 22.686 -14.475 23.493 1.00 43.34 328 ALA A N 1
ATOM 2414 C CA . ALA A 1 330 ? 22.330 -13.115 23.873 1.00 42.69 328 ALA A CA 1
ATOM 2415 C C . ALA A 1 330 ? 22.694 -12.796 25.343 1.00 42.98 328 ALA A C 1
ATOM 2416 O O . ALA A 1 330 ? 22.924 -13.697 26.178 1.00 42.63 328 ALA A O 1
ATOM 2418 N N . HIS A 1 331 ? 22.711 -11.494 25.638 1.00 42.94 329 HIS A N 1
ATOM 2419 C CA . HIS A 1 331 ? 23.087 -10.950 26.929 1.00 42.51 329 HIS A CA 1
ATOM 2420 C C . HIS A 1 331 ? 22.136 -9.828 27.252 1.00 42.23 329 HIS A C 1
ATOM 2421 O O . HIS A 1 331 ? 21.525 -9.266 26.336 1.00 43.37 329 HIS A O 1
ATOM 2428 N N . ARG A 1 332 ? 21.982 -9.512 28.534 1.00 40.45 330 ARG A N 1
ATOM 2429 C CA . ARG A 1 332 ? 21.264 -8.301 28.923 1.00 40.24 330 ARG A CA 1
ATOM 2430 C C . ARG A 1 332 ? 22.211 -7.545 29.860 1.00 41.03 330 ARG A C 1
ATOM 2431 O O . ARG A 1 332 ? 22.887 -8.164 30.698 1.00 41.98 330 ARG A O 1
ATOM 2439 N N . ARG A 1 333 ? 22.332 -6.229 29.679 1.00 40.54 331 ARG A N 1
ATOM 2440 C CA . ARG A 1 333 ? 23.288 -5.429 30.475 1.00 40.14 331 ARG A CA 1
ATOM 2441 C C . ARG A 1 333 ? 22.556 -4.904 31.675 1.00 40.55 331 ARG A C 1
ATOM 2442 O O . ARG A 1 333 ? 21.699 -4.032 31.533 1.00 41.22 331 ARG A O 1
ATOM 2450 N N . TYR A 1 334 ? 22.893 -5.426 32.856 1.00 40.33 332 TYR A N 1
ATOM 2451 C CA . TYR A 1 334 ? 22.261 -4.967 34.079 1.00 39.53 332 TYR A CA 1
ATOM 2452 C C . TYR A 1 334 ? 23.025 -3.781 34.665 1.00 40.39 332 TYR A C 1
ATOM 2453 O O . TYR A 1 334 ? 24.219 -3.866 35.066 1.00 40.41 332 TYR A O 1
ATOM 2462 N N . VAL A 1 335 ? 22.321 -2.664 34.708 1.00 41.55 333 VAL A N 1
ATOM 2463 C CA . VAL A 1 335 ? 22.877 -1.457 35.282 1.00 41.49 333 VAL A CA 1
ATOM 2464 C C . VAL A 1 335 ? 22.226 -1.099 36.609 1.00 41.15 333 VAL A C 1
ATOM 2465 O O . VAL A 1 335 ? 21.024 -0.847 36.684 1.00 41.34 333 VAL A O 1
ATOM 2469 N N . SER A 1 336 ? 23.034 -1.265 37.661 1.00 42.08 334 SER A N 1
ATOM 2470 C CA . SER A 1 336 ? 22.632 -1.043 39.043 1.00 43.11 334 SER A CA 1
ATOM 2471 C C . SER A 1 336 ? 22.880 0.423 39.429 1.00 43.76 334 SER A C 1
ATOM 2472 O O . SER A 1 336 ? 23.895 1.079 39.138 1.00 43.57 334 SER A O 1
ATOM 2475 N N . VAL A 1 337 ? 21.925 0.889 40.161 1.00 44.57 335 VAL A N 1
ATOM 2476 C CA . VAL A 1 337 ? 21.798 2.247 40.389 1.00 45.32 335 VAL A CA 1
ATOM 2477 C C . VAL A 1 337 ? 21.493 2.390 41.880 1.00 45.42 335 VAL A C 1
ATOM 2478 O O . VAL A 1 337 ? 21.300 1.433 42.674 1.00 44.58 335 VAL A O 1
ATOM 2482 N N . ASP A 1 338 ? 21.503 3.650 42.174 1.00 45.63 336 ASP A N 1
ATOM 2483 C CA . ASP A 1 338 ? 21.564 4.291 43.421 1.00 46.74 336 ASP A CA 1
ATOM 2484 C C . ASP A 1 338 ? 20.316 4.183 44.351 1.00 46.75 336 ASP A C 1
ATOM 2485 O O . ASP A 1 338 ? 20.326 4.695 45.457 1.00 47.59 336 ASP A O 1
ATOM 2490 N N . GLY A 1 339 ? 19.233 3.581 43.884 1.00 47.40 337 GLY A N 1
ATOM 2491 C CA . GLY A 1 339 ? 17.993 3.537 44.669 1.00 46.39 337 GLY A CA 1
ATOM 2492 C C . GLY A 1 339 ? 17.238 2.297 44.251 1.00 47.04 337 GLY A C 1
ATOM 2493 O O . GLY A 1 339 ? 17.754 1.195 44.368 1.00 46.98 337 GLY A O 1
ATOM 2494 N N . GLY A 1 340 ? 16.003 2.460 43.788 1.00 46.63 338 GLY A N 1
ATOM 2495 C CA . GLY A 1 340 ? 15.240 1.306 43.361 1.00 47.28 338 GLY A CA 1
ATOM 2496 C C . GLY A 1 340 ? 13.792 1.416 43.768 1.00 47.28 338 GLY A C 1
ATOM 2497 O O . GLY A 1 340 ? 13.208 2.487 43.698 1.00 47.24 338 GLY A O 1
ATOM 2498 N N . MET A 1 341 ? 13.248 0.298 44.221 1.00 47.56 339 MET A N 1
ATOM 2499 C CA . MET A 1 341 ? 11.829 0.188 44.507 1.00 48.85 339 MET A CA 1
ATOM 2500 C C . MET A 1 341 ? 11.408 1.024 45.676 1.00 48.69 339 MET A C 1
ATOM 2501 O O . MET A 1 341 ? 10.228 1.351 45.769 1.00 49.76 339 MET A O 1
ATOM 2506 N N . SER A 1 342 ? 12.368 1.397 46.534 1.00 47.31 340 SER A N 1
ATOM 2507 C CA . SER A 1 342 ? 12.201 2.457 47.567 1.00 46.47 340 SER A CA 1
ATOM 2508 C C . SER A 1 342 ? 11.722 3.826 47.053 1.00 47.03 340 SER A C 1
ATOM 2509 O O . SER A 1 342 ? 10.816 4.421 47.667 1.00 48.77 340 SER A O 1
ATOM 2512 N N . ASP A 1 343 ? 12.291 4.323 45.940 1.00 45.88 341 ASP A N 1
ATOM 2513 C CA . ASP A 1 343 ? 11.883 5.641 45.345 1.00 45.56 341 ASP A CA 1
ATOM 2514 C C . ASP A 1 343 ? 10.988 5.500 44.088 1.00 45.28 341 ASP A C 1
ATOM 2515 O O . ASP A 1 343 ? 10.355 6.448 43.659 1.00 44.24 341 ASP A O 1
ATOM 2520 N N . ASN A 1 344 ? 10.931 4.294 43.505 1.00 45.42 342 ASN A N 1
ATOM 2521 C CA . ASN A 1 344 ? 10.079 4.068 42.329 1.00 45.32 342 ASN A CA 1
ATOM 2522 C C . ASN A 1 344 ? 9.628 2.609 42.303 1.00 46.45 342 ASN A C 1
ATOM 2523 O O . ASN A 1 344 ? 10.313 1.714 41.715 1.00 46.22 342 ASN A O 1
ATOM 2528 N N . ILE A 1 345 ? 8.517 2.359 42.990 1.00 46.18 343 ILE A N 1
ATOM 2529 C CA . ILE A 1 345 ? 7.996 1.018 43.094 1.00 47.81 343 ILE A CA 1
ATOM 2530 C C . ILE A 1 345 ? 7.029 0.636 41.958 1.00 48.29 343 ILE A C 1
ATOM 2531 O O . ILE A 1 345 ? 6.528 -0.475 41.935 1.00 48.88 343 ILE A O 1
ATOM 2536 N N . ARG A 1 346 ? 6.789 1.567 41.030 1.00 48.79 344 ARG A N 1
ATOM 2537 C CA . ARG A 1 346 ? 5.684 1.503 40.050 1.00 47.86 344 ARG A CA 1
ATOM 2538 C C . ARG A 1 346 ? 5.907 0.411 39.014 1.00 47.59 344 ARG A C 1
ATOM 2539 O O . ARG A 1 346 ? 4.962 -0.272 38.592 1.00 46.66 344 ARG A O 1
ATOM 2547 N N . THR A 1 347 ? 7.158 0.246 38.602 1.00 47.18 345 THR A N 1
ATOM 2548 C CA . THR A 1 347 ? 7.507 -0.864 37.724 1.00 46.31 345 THR A CA 1
ATOM 2549 C C . THR A 1 347 ? 7.126 -2.206 38.335 1.00 46.61 345 THR A C 1
ATOM 2550 O O . THR A 1 347 ? 6.369 -2.947 37.716 1.00 47.71 345 THR A O 1
ATOM 2554 N N . ALA A 1 348 ? 7.588 -2.487 39.563 1.00 46.61 346 ALA A N 1
ATOM 2555 C CA . ALA A 1 348 ? 7.215 -3.721 40.253 1.00 46.16 346 ALA A CA 1
ATOM 2556 C C . ALA A 1 348 ? 5.723 -3.744 40.572 1.00 46.08 346 ALA A C 1
ATOM 2557 O O . ALA A 1 348 ? 5.081 -4.775 40.437 1.00 46.22 346 ALA A O 1
ATOM 2559 N N . LEU A 1 349 ? 5.160 -2.617 40.976 1.00 45.10 347 LEU A N 1
ATOM 2560 C CA . LEU A 1 349 ? 3.793 -2.666 41.487 1.00 45.27 347 LEU A CA 1
ATOM 2561 C C . LEU A 1 349 ? 2.730 -2.754 40.393 1.00 46.61 347 LEU A C 1
ATOM 2562 O O . LEU A 1 349 ? 1.768 -3.480 40.542 1.00 46.90 347 LEU A O 1
ATOM 2567 N N . TYR A 1 350 ? 2.917 -2.020 39.292 1.00 48.12 348 TYR A N 1
ATOM 2568 C CA . TYR A 1 350 ? 1.901 -1.890 38.244 1.00 48.63 348 TYR A CA 1
ATOM 2569 C C . TYR A 1 350 ? 2.417 -2.370 36.905 1.00 49.01 348 TYR A C 1
ATOM 2570 O O . TYR A 1 350 ? 1.666 -2.349 35.927 1.00 49.78 348 TYR A O 1
ATOM 2579 N N . GLY A 1 351 ? 3.690 -2.776 36.837 1.00 47.78 349 GLY A N 1
ATOM 2580 C CA . GLY A 1 351 ? 4.269 -3.036 35.543 1.00 47.81 349 GLY A CA 1
ATOM 2581 C C . GLY A 1 351 ? 4.466 -1.756 34.724 1.00 47.86 349 GLY A C 1
ATOM 2582 O O . GLY A 1 351 ? 4.503 -1.784 33.488 1.00 47.52 349 GLY A O 1
ATOM 2583 N N . ALA A 1 352 ? 4.596 -0.622 35.388 1.00 47.53 350 ALA A N 1
ATOM 2584 C CA . ALA A 1 352 ? 4.915 0.610 34.677 1.00 48.32 350 ALA A CA 1
ATOM 2585 C C . ALA A 1 352 ? 6.157 0.502 33.789 1.00 48.39 350 ALA A C 1
ATOM 2586 O O . ALA A 1 352 ? 7.093 -0.252 34.084 1.00 49.02 350 ALA A O 1
ATOM 2588 N N . GLN A 1 353 ? 6.155 1.269 32.704 1.00 48.85 351 GLN A N 1
ATOM 2589 C CA . GLN A 1 353 ? 7.280 1.377 31.788 1.00 48.91 351 GLN A CA 1
ATOM 2590 C C . GLN A 1 353 ? 7.755 2.791 31.729 1.00 48.72 351 GLN A C 1
ATOM 2591 O O . GLN A 1 353 ? 6.953 3.673 31.444 1.00 49.44 351 GLN A O 1
ATOM 2597 N N . TYR A 1 354 ? 9.063 2.986 31.964 1.00 48.83 352 TYR A N 1
ATOM 2598 C CA . TYR A 1 354 ? 9.744 4.283 32.005 1.00 48.22 352 TYR A CA 1
ATOM 2599 C C . TYR A 1 354 ? 10.822 4.458 30.927 1.00 48.80 352 TYR A C 1
ATOM 2600 O O . TYR A 1 354 ? 11.343 3.481 30.389 1.00 48.12 352 TYR A O 1
ATOM 2609 N N . ASP A 1 355 ? 11.147 5.716 30.623 1.00 48.53 353 ASP A N 1
ATOM 2610 C CA . ASP A 1 355 ? 12.222 6.025 29.705 1.00 49.04 353 ASP A CA 1
ATOM 2611 C C . ASP A 1 355 ? 13.459 6.402 30.570 1.00 48.54 353 ASP A C 1
ATOM 2612 O O . ASP A 1 355 ? 13.363 7.180 31.543 1.00 46.59 353 ASP A O 1
ATOM 2617 N N . VAL A 1 356 ? 14.602 5.808 30.232 1.00 46.63 354 VAL A N 1
ATOM 2618 C CA . VAL A 1 356 ? 15.854 6.127 30.923 1.00 46.58 354 VAL A CA 1
ATOM 2619 C C . VAL A 1 356 ? 16.902 6.527 29.915 1.00 45.96 354 VAL A C 1
ATOM 2620 O O . VAL A 1 356 ? 16.998 5.952 28.842 1.00 45.28 354 VAL A O 1
ATOM 2624 N N . ARG A 1 357 ? 17.706 7.507 30.294 1.00 45.67 355 ARG A N 1
ATOM 2625 C CA . ARG A 1 357 ? 18.701 8.075 29.432 1.00 44.36 355 ARG A CA 1
ATOM 2626 C C . ARG A 1 357 ? 19.983 8.363 30.204 1.00 43.33 355 ARG A C 1
ATOM 2627 O O . ARG A 1 357 ? 19.938 8.829 31.335 1.00 43.30 355 ARG A O 1
ATOM 2635 N N . LEU A 1 358 ? 21.128 8.126 29.570 1.00 42.77 356 LEU A N 1
ATOM 2636 C CA . LEU A 1 358 ? 22.395 8.679 30.057 1.00 42.36 356 LEU A CA 1
ATOM 2637 C C . LEU A 1 358 ? 22.413 10.219 29.910 1.00 41.87 356 LEU A C 1
ATOM 2638 O O . LEU A 1 358 ? 22.228 10.751 28.793 1.00 41.28 356 LEU A O 1
ATOM 2643 N N . VAL A 1 359 ? 22.682 10.921 31.017 1.00 40.45 357 VAL A N 1
ATOM 2644 C CA . VAL A 1 359 ? 22.545 12.368 31.047 1.00 40.82 357 VAL A CA 1
ATOM 2645 C C . VAL A 1 359 ? 23.818 13.173 31.390 1.00 41.90 357 VAL A C 1
ATOM 2646 O O . VAL A 1 359 ? 23.774 14.423 31.328 1.00 41.79 357 VAL A O 1
ATOM 2650 N N . SER A 1 360 ? 24.924 12.479 31.744 1.00 42.29 358 SER A N 1
ATOM 2651 C CA . SER A 1 360 ? 26.171 13.162 32.163 1.00 42.87 358 SER A CA 1
ATOM 2652 C C . SER A 1 360 ? 27.197 13.283 31.057 1.00 43.62 358 SER A C 1
ATOM 2653 O O . SER A 1 360 ? 28.153 14.030 31.177 1.00 43.30 358 SER A O 1
ATOM 2656 N N . ARG A 1 361 ? 27.002 12.528 29.985 1.00 44.34 359 ARG A N 1
ATOM 2657 C CA . ARG A 1 361 ? 27.872 12.610 28.821 1.00 45.46 359 ARG A CA 1
ATOM 2658 C C . ARG A 1 361 ? 27.092 12.160 27.602 1.00 45.79 359 ARG A C 1
ATOM 2659 O O . ARG A 1 361 ? 25.974 11.620 27.710 1.00 45.23 359 ARG A O 1
ATOM 2667 N N . VAL A 1 362 ? 27.729 12.372 26.452 1.00 47.05 360 VAL A N 1
ATOM 2668 C CA . VAL A 1 362 ? 27.298 11.807 25.192 1.00 47.74 360 VAL A CA 1
ATOM 2669 C C . VAL A 1 362 ? 28.213 10.623 24.869 1.00 46.87 360 VAL A C 1
ATOM 2670 O O . VAL A 1 362 ? 29.435 10.747 24.810 1.00 46.70 360 VAL A O 1
ATOM 2674 N N . SER A 1 363 ? 27.599 9.460 24.715 1.00 46.86 361 SER A N 1
ATOM 2675 C CA . SER A 1 363 ? 28.324 8.299 24.292 1.00 47.26 361 SER A CA 1
ATOM 2676 C C . SER A 1 363 ? 28.197 8.099 22.780 1.00 47.93 361 SER A C 1
ATOM 2677 O O . SER A 1 363 ? 27.158 8.418 22.173 1.00 47.94 361 SER A O 1
ATOM 2680 N N . ASP A 1 364 ? 29.274 7.590 22.179 1.00 48.11 362 ASP A N 1
ATOM 2681 C CA . ASP A 1 364 ? 29.225 7.166 20.792 1.00 49.06 362 ASP A CA 1
ATOM 2682 C C . ASP A 1 364 ? 29.154 5.636 20.708 1.00 49.05 362 ASP A C 1
ATOM 2683 O O . ASP A 1 364 ? 29.245 5.070 19.593 1.00 50.42 362 ASP A O 1
ATOM 2688 N N . ALA A 1 365 ? 29.083 4.965 21.859 1.00 47.37 363 ALA A N 1
ATOM 2689 C CA . ALA A 1 365 ? 29.048 3.495 21.867 1.00 46.21 363 ALA A CA 1
ATOM 2690 C C . ALA A 1 365 ? 27.666 3.021 21.416 1.00 45.96 363 ALA A C 1
ATOM 2691 O O . ALA A 1 365 ? 26.641 3.716 21.687 1.00 45.96 363 ALA A O 1
ATOM 2693 N N . PRO A 1 366 ? 27.622 1.861 20.727 1.00 44.83 364 PRO A N 1
ATOM 2694 C CA . PRO A 1 366 ? 26.367 1.351 20.196 1.00 44.97 364 PRO A CA 1
ATOM 2695 C C . PRO A 1 366 ? 25.370 0.956 21.317 1.00 45.41 364 PRO A C 1
ATOM 2696 O O . PRO A 1 366 ? 25.786 0.621 22.457 1.00 46.65 364 PRO A O 1
ATOM 2700 N N . PRO A 1 367 ? 24.064 1.033 21.026 1.00 44.12 365 PRO A N 1
ATOM 2701 C CA . PRO A 1 367 ? 23.076 0.647 22.038 1.00 42.95 365 PRO A CA 1
ATOM 2702 C C . PRO A 1 367 ? 23.067 -0.880 22.312 1.00 43.41 365 PRO A C 1
ATOM 2703 O O . PRO A 1 367 ? 23.453 -1.719 21.454 1.00 43.50 365 PRO A O 1
ATOM 2707 N N . VAL A 1 368 ? 22.646 -1.238 23.517 1.00 42.48 366 VAL A N 1
ATOM 2708 C CA . VAL A 1 368 ? 22.789 -2.609 23.964 1.00 41.53 366 VAL A CA 1
ATOM 2709 C C . VAL A 1 368 ? 21.597 -2.847 24.831 1.00 40.67 366 VAL A C 1
ATOM 2710 O O . VAL A 1 368 ? 21.253 -1.997 25.636 1.00 41.32 366 VAL A O 1
ATOM 2714 N N . PRO A 1 369 ? 20.935 -3.997 24.674 1.00 41.00 367 PRO A N 1
ATOM 2715 C CA . PRO A 1 369 ? 19.723 -4.223 25.536 1.00 40.85 367 PRO A CA 1
ATOM 2716 C C . PRO A 1 369 ? 20.100 -4.328 27.024 1.00 40.58 367 PRO A C 1
ATOM 2717 O O . PRO A 1 369 ? 21.124 -4.949 27.360 1.00 40.80 367 PRO A O 1
ATOM 2721 N N . ALA A 1 370 ? 19.277 -3.738 27.882 1.00 40.38 368 ALA A N 1
ATOM 2722 C CA . ALA A 1 370 ? 19.631 -3.456 29.267 1.00 40.99 368 ALA A CA 1
ATOM 2723 C C . ALA A 1 370 ? 18.426 -3.585 30.193 1.00 41.57 368 ALA A C 1
ATOM 2724 O O . ALA A 1 370 ? 17.266 -3.574 29.743 1.00 42.62 368 ALA A O 1
ATOM 2726 N N . ARG A 1 371 ? 18.716 -3.726 31.488 1.00 40.88 369 ARG A N 1
ATOM 2727 C CA . ARG A 1 371 ? 17.685 -3.637 32.543 1.00 39.17 369 ARG A CA 1
ATOM 2728 C C . ARG A 1 371 ? 18.229 -2.698 33.601 1.00 39.85 369 ARG A C 1
ATOM 2729 O O . ARG A 1 371 ? 19.376 -2.871 34.051 1.00 41.29 369 ARG A O 1
ATOM 2737 N N . LEU A 1 372 ? 17.441 -1.702 33.974 1.00 40.57 370 LEU A N 1
ATOM 2738 C CA . LEU A 1 372 ? 17.798 -0.795 35.044 1.00 41.78 370 LEU A CA 1
ATOM 2739 C C . LEU A 1 372 ? 17.212 -1.328 36.364 1.00 42.35 370 LEU A C 1
ATOM 2740 O O . LEU A 1 372 ? 15.973 -1.502 36.485 1.00 42.60 370 LEU A O 1
ATOM 2745 N N . VAL A 1 373 ? 18.112 -1.581 37.324 1.00 41.94 371 VAL A N 1
ATOM 2746 C CA . VAL A 1 373 ? 17.780 -2.242 38.603 1.00 41.70 371 VAL A CA 1
ATOM 2747 C C . VAL A 1 373 ? 18.362 -1.395 39.763 1.00 43.13 371 VAL A C 1
ATOM 2748 O O . VAL A 1 373 ? 19.345 -0.617 39.590 1.00 42.00 371 VAL A O 1
ATOM 2752 N N . GLY A 1 374 ? 17.739 -1.572 40.934 1.00 43.63 372 GLY A N 1
ATOM 2753 C CA . GLY A 1 374 ? 18.102 -0.880 42.143 1.00 42.57 372 GLY A CA 1
ATOM 2754 C C . GLY A 1 374 ? 19.090 -1.690 42.957 1.00 43.71 372 GLY A C 1
ATOM 2755 O O . GLY A 1 374 ? 19.685 -2.641 42.456 1.00 43.59 372 GLY A O 1
ATOM 2756 N N . LYS A 1 375 ? 19.282 -1.292 44.216 1.00 43.42 373 LYS A N 1
ATOM 2757 C CA . LYS A 1 375 ? 20.296 -1.839 45.084 1.00 44.78 373 LYS A CA 1
ATOM 2758 C C . LYS A 1 375 ? 19.691 -2.675 46.214 1.00 44.45 373 LYS A C 1
ATOM 2759 O O . LYS A 1 375 ? 20.417 -3.132 47.128 1.00 45.74 373 LYS A O 1
ATOM 2765 N N . HIS A 1 376 ? 18.390 -2.880 46.148 1.00 43.92 374 HIS A N 1
ATOM 2766 C CA . HIS A 1 376 ? 17.629 -3.684 47.114 1.00 44.16 374 HIS A CA 1
ATOM 2767 C C . HIS A 1 376 ? 17.854 -5.177 46.952 1.00 44.30 374 HIS A C 1
ATOM 2768 O O . HIS A 1 376 ? 18.050 -5.655 45.838 1.00 44.44 374 HIS A O 1
ATOM 2775 N N . CYS A 1 377 ? 17.828 -5.890 48.076 1.00 45.01 375 CYS A N 1
ATOM 2776 C CA . CYS A 1 377 ? 18.091 -7.315 48.136 1.00 47.21 375 CYS A CA 1
ATOM 2777 C C . CYS A 1 377 ? 16.892 -8.139 47.750 1.00 46.83 375 CYS A C 1
ATOM 2778 O O . CYS A 1 377 ? 16.443 -9.004 48.482 1.00 46.73 375 CYS A O 1
ATOM 2781 N N . GLU A 1 378 ? 16.410 -7.888 46.548 1.00 47.16 376 GLU A N 1
ATOM 2782 C CA . GLU A 1 378 ? 15.256 -8.566 46.002 1.00 48.02 376 GLU A CA 1
ATOM 2783 C C . GLU A 1 378 ? 15.410 -8.574 44.475 1.00 47.48 376 GLU A C 1
ATOM 2784 O O . GLU A 1 378 ? 15.631 -7.516 43.870 1.00 47.41 376 GLU A O 1
ATOM 2790 N N . SER A 1 379 ? 15.298 -9.740 43.848 1.00 47.09 377 SER A N 1
ATOM 2791 C CA . SER A 1 379 ? 15.363 -9.826 42.385 1.00 48.11 377 SER A CA 1
ATOM 2792 C C . SER A 1 379 ? 14.390 -8.894 41.625 1.00 46.39 377 SER A C 1
ATOM 2793 O O . SER A 1 379 ? 14.765 -8.355 40.578 1.00 45.75 377 SER A O 1
ATOM 2796 N N . GLY A 1 380 ? 13.161 -8.743 42.134 1.00 44.62 378 GLY A N 1
ATOM 2797 C CA . GLY A 1 380 ? 12.150 -7.890 41.460 1.00 44.87 378 GLY A CA 1
ATOM 2798 C C . GLY A 1 380 ? 12.362 -6.392 41.662 1.00 45.14 378 GLY A C 1
ATOM 2799 O O . GLY A 1 380 ? 11.535 -5.560 41.252 1.00 46.11 378 GLY A O 1
ATOM 2800 N N . ASP A 1 381 ? 13.445 -6.021 42.345 1.00 45.47 379 ASP A N 1
ATOM 2801 C CA . ASP A 1 381 ? 13.818 -4.598 42.475 1.00 45.45 379 ASP A CA 1
ATOM 2802 C C . ASP A 1 381 ? 14.343 -4.078 41.138 1.00 44.57 379 ASP A C 1
ATOM 2803 O O . ASP A 1 381 ? 15.559 -3.938 40.954 1.00 46.16 379 ASP A O 1
ATOM 2808 N N . ILE A 1 382 ? 13.421 -3.827 40.212 1.00 44.04 380 ILE A N 1
ATOM 2809 C CA . ILE A 1 382 ? 13.708 -3.446 38.821 1.00 43.52 380 ILE A CA 1
ATOM 2810 C C . ILE A 1 382 ? 13.044 -2.091 38.569 1.00 45.57 380 ILE A C 1
ATOM 2811 O O . ILE A 1 382 ? 11.869 -1.882 38.932 1.00 45.38 380 ILE A O 1
ATOM 2816 N N . ILE A 1 383 ? 13.812 -1.144 38.007 1.00 46.45 381 ILE A N 1
ATOM 2817 C CA . ILE A 1 383 ? 13.295 0.230 37.809 1.00 45.52 381 ILE A CA 1
ATOM 2818 C C . ILE A 1 383 ? 12.778 0.385 36.375 1.00 45.88 381 ILE A C 1
ATOM 2819 O O . ILE A 1 383 ? 11.708 0.927 36.148 1.00 45.87 381 ILE A O 1
ATOM 2824 N N . VAL A 1 384 ? 13.554 -0.095 35.420 1.00 45.11 382 VAL A N 1
ATOM 2825 C CA . VAL A 1 384 ? 13.145 -0.123 34.040 1.00 45.69 382 VAL A CA 1
ATOM 2826 C C . VAL A 1 384 ? 13.544 -1.499 33.532 1.00 47.15 382 VAL A C 1
ATOM 2827 O O . VAL A 1 384 ? 14.745 -1.870 33.424 1.00 48.36 382 VAL A O 1
ATOM 2831 N N . ARG A 1 385 ? 12.526 -2.279 33.245 1.00 47.63 383 ARG A N 1
ATOM 2832 C CA . ARG A 1 385 ? 12.685 -3.629 32.841 1.00 47.29 383 ARG A CA 1
ATOM 2833 C C . ARG A 1 385 ? 13.355 -3.779 31.500 1.00 47.64 383 ARG A C 1
ATOM 2834 O O . ARG A 1 385 ? 14.343 -4.490 31.386 1.00 48.90 383 ARG A O 1
ATOM 2842 N N . ASP A 1 386 ? 12.834 -3.150 30.453 1.00 48.91 384 ASP A N 1
ATOM 2843 C CA . ASP A 1 386 ? 13.461 -3.305 29.120 1.00 50.25 384 ASP A CA 1
ATOM 2844 C C . ASP A 1 386 ? 13.826 -1.966 28.487 1.00 50.37 384 ASP A C 1
ATOM 2845 O O . ASP A 1 386 ? 12.950 -1.113 28.231 1.00 50.49 384 ASP A O 1
ATOM 2850 N N . THR A 1 387 ? 15.131 -1.788 28.279 1.00 48.90 385 THR A N 1
ATOM 2851 C CA . THR A 1 387 ? 15.654 -0.518 27.822 1.00 48.04 385 THR A CA 1
ATOM 2852 C C . THR A 1 387 ? 16.941 -0.743 27.100 1.00 47.16 385 THR A C 1
ATOM 2853 O O . THR A 1 387 ? 17.346 -1.885 26.886 1.00 46.97 385 THR A O 1
ATOM 2857 N N . TRP A 1 388 ? 17.559 0.354 26.680 1.00 47.10 386 TRP A N 1
ATOM 2858 C CA . TRP A 1 388 ? 18.776 0.296 25.865 1.00 47.13 386 TRP A CA 1
ATOM 2859 C C . TRP A 1 388 ? 19.719 1.275 26.481 1.00 46.78 386 TRP A C 1
ATOM 2860 O O . TRP A 1 388 ? 19.276 2.349 26.932 1.00 47.94 386 TRP A O 1
ATOM 2871 N N . VAL A 1 389 ? 20.998 0.894 26.568 1.00 44.77 387 VAL A N 1
ATOM 2872 C CA . VAL A 1 389 ? 22.016 1.781 27.098 1.00 43.66 387 VAL A CA 1
ATOM 2873 C C . VAL A 1 389 ? 23.197 1.755 26.174 1.00 43.63 387 VAL A C 1
ATOM 2874 O O . VAL A 1 389 ? 23.366 0.808 25.405 1.00 45.14 387 VAL A O 1
ATOM 2878 N N . PRO A 1 390 ? 24.054 2.787 26.256 1.00 43.73 388 PRO A N 1
ATOM 2879 C CA . PRO A 1 390 ? 25.347 2.723 25.544 1.00 42.86 388 PRO A CA 1
ATOM 2880 C C . PRO A 1 390 ? 26.198 1.572 26.018 1.00 42.22 388 PRO A C 1
ATOM 2881 O O . PRO A 1 390 ? 26.277 1.284 27.215 1.00 40.75 388 PRO A O 1
ATOM 2885 N N . ASP A 1 391 ? 26.859 0.940 25.070 1.00 42.45 389 ASP A N 1
ATOM 2886 C CA . ASP A 1 391 ? 27.728 -0.178 25.365 1.00 42.97 389 ASP A CA 1
ATOM 2887 C C . ASP A 1 391 ? 28.908 0.168 26.340 1.00 42.95 389 ASP A C 1
ATOM 2888 O O . ASP A 1 391 ? 29.524 -0.712 26.948 1.00 42.94 389 ASP A O 1
ATOM 2893 N N . ASP A 1 392 ? 29.229 1.444 26.483 1.00 42.62 390 ASP A N 1
ATOM 2894 C CA . ASP A 1 392 ? 30.286 1.817 27.399 1.00 42.34 390 ASP A CA 1
ATOM 2895 C C . ASP A 1 392 ? 29.793 2.461 28.706 1.00 41.45 390 ASP A C 1
ATOM 2896 O O . ASP A 1 392 ? 30.575 3.097 29.405 1.00 42.65 390 ASP A O 1
ATOM 2901 N N . ILE A 1 393 ? 28.520 2.319 29.027 1.00 40.49 391 ILE A N 1
ATOM 2902 C CA . ILE A 1 393 ? 28.025 2.769 30.320 1.00 40.39 391 ILE A CA 1
ATOM 2903 C C . ILE A 1 393 ? 28.896 2.191 31.440 1.00 41.47 391 ILE A C 1
ATOM 2904 O O . ILE A 1 393 ? 29.299 1.017 31.398 1.00 41.83 391 ILE A O 1
ATOM 2909 N N . ARG A 1 394 ? 29.163 3.022 32.438 1.00 41.56 392 ARG A N 1
ATOM 2910 C CA . ARG A 1 394 ? 30.221 2.786 33.403 1.00 43.18 392 ARG A CA 1
ATOM 2911 C C . ARG A 1 394 ? 29.765 3.309 34.762 1.00 43.26 392 ARG A C 1
ATOM 2912 O O . ARG A 1 394 ? 28.886 4.203 34.821 1.00 43.99 392 ARG A O 1
ATOM 2920 N N . PRO A 1 395 ? 30.325 2.744 35.873 1.00 43.16 393 PRO A N 1
ATOM 2921 C CA . PRO A 1 395 ? 30.000 3.303 37.191 1.00 42.19 393 PRO A CA 1
ATOM 2922 C C . PRO A 1 395 ? 30.456 4.754 37.214 1.00 42.23 393 PRO A C 1
ATOM 2923 O O . PRO A 1 395 ? 31.522 5.079 36.633 1.00 41.49 393 PRO A O 1
ATOM 2927 N N . GLY A 1 396 ? 29.645 5.604 37.832 1.00 41.44 394 GLY A N 1
ATOM 2928 C CA . GLY A 1 396 ? 29.913 7.025 37.905 1.00 41.82 394 GLY A CA 1
ATOM 2929 C C . GLY A 1 396 ? 29.163 7.831 36.854 1.00 41.71 394 GLY A C 1
ATOM 2930 O O . GLY A 1 396 ? 29.020 9.037 36.987 1.00 43.60 394 GLY A O 1
ATOM 2931 N N . ASP A 1 397 ? 28.699 7.182 35.801 1.00 40.96 395 ASP A N 1
ATOM 2932 C CA . ASP A 1 397 ? 27.758 7.814 34.875 1.00 41.08 395 ASP A CA 1
ATOM 2933 C C . ASP A 1 397 ? 26.442 8.153 35.588 1.00 42.09 395 ASP A C 1
ATOM 2934 O O . ASP A 1 397 ? 26.003 7.428 36.516 1.00 42.67 395 ASP A O 1
ATOM 2939 N N . LEU A 1 398 ? 25.811 9.234 35.159 1.00 42.50 396 LEU A N 1
ATOM 2940 C CA . LEU A 1 398 ? 24.486 9.545 35.627 1.00 42.96 396 LEU A CA 1
ATOM 2941 C C . LEU A 1 398 ? 23.435 9.233 34.575 1.00 43.21 396 LEU A C 1
ATOM 2942 O O . LEU A 1 398 ? 23.599 9.530 33.395 1.00 43.80 396 LEU A O 1
ATOM 2947 N N . VAL A 1 399 ? 22.349 8.646 35.042 1.00 42.63 397 VAL A N 1
ATOM 2948 C CA . VAL A 1 399 ? 21.191 8.317 34.240 1.00 41.85 397 VAL A CA 1
ATOM 2949 C C . VAL A 1 399 ? 19.986 8.986 34.893 1.00 42.29 397 VAL A C 1
ATOM 2950 O O . VAL A 1 399 ? 19.973 9.226 36.115 1.00 42.51 397 VAL A O 1
ATOM 2954 N N . ALA A 1 400 ? 18.989 9.303 34.094 1.00 41.74 398 ALA A N 1
ATOM 2955 C CA . ALA A 1 400 ? 17.759 9.841 34.663 1.00 42.90 398 ALA A CA 1
ATOM 2956 C C . ALA A 1 400 ? 16.603 9.057 34.102 1.00 42.57 398 ALA A C 1
ATOM 2957 O O . ALA A 1 400 ? 16.644 8.599 32.952 1.00 42.86 398 ALA A O 1
ATOM 2959 N N . VAL A 1 401 ? 15.612 8.854 34.945 1.00 43.55 399 VAL A N 1
ATOM 2960 C CA . VAL A 1 401 ? 14.334 8.232 34.572 1.00 43.22 399 VAL A CA 1
ATOM 2961 C C . VAL A 1 401 ? 13.287 9.326 34.515 1.00 43.69 399 VAL A C 1
ATOM 2962 O O . VAL A 1 401 ? 13.151 10.102 35.477 1.00 44.00 399 VAL A O 1
ATOM 2966 N N . ALA A 1 402 ? 12.571 9.411 33.393 1.00 43.33 400 ALA A N 1
ATOM 2967 C CA . ALA A 1 402 ? 11.651 10.505 33.157 1.00 42.96 400 ALA A CA 1
ATOM 2968 C C . ALA A 1 402 ? 10.250 10.264 33.753 1.00 44.29 400 ALA A C 1
ATOM 2969 O O . ALA A 1 402 ? 9.810 9.104 33.943 1.00 44.32 400 ALA A O 1
ATOM 2971 N N . ALA A 1 403 ? 9.526 11.369 33.970 1.00 44.80 401 ALA A N 1
ATOM 2972 C CA . ALA A 1 403 ? 8.116 11.354 34.401 1.00 44.73 401 ALA A CA 1
ATOM 2973 C C . ALA A 1 403 ? 7.943 10.567 35.709 1.00 44.32 401 ALA A C 1
ATOM 2974 O O . ALA A 1 403 ? 7.026 9.765 35.854 1.00 43.63 401 ALA A O 1
ATOM 2976 N N . THR A 1 404 ? 8.819 10.852 36.674 1.00 44.04 402 THR A N 1
ATOM 2977 C CA . THR A 1 404 ? 8.690 10.278 38.001 1.00 43.28 402 THR A CA 1
ATOM 2978 C C . THR A 1 404 ? 8.041 11.206 38.995 1.00 43.48 402 THR A C 1
ATOM 2979 O O . THR A 1 404 ? 8.136 10.949 40.197 1.00 44.57 402 THR A O 1
ATOM 2983 N N . GLY A 1 405 ? 7.362 12.238 38.506 1.00 43.20 403 GLY A N 1
ATOM 2984 C CA . GLY A 1 405 ? 6.798 13.268 39.364 1.00 44.19 403 GLY A CA 1
ATOM 2985 C C . GLY A 1 405 ? 5.495 12.902 40.069 1.00 44.87 403 GLY A C 1
ATOM 2986 O O . GLY A 1 405 ? 5.076 13.611 40.977 1.00 45.02 403 GLY A O 1
ATOM 2987 N N . ALA A 1 406 ? 4.872 11.801 39.643 1.00 44.31 404 ALA A N 1
ATOM 2988 C CA . ALA A 1 406 ? 3.574 11.387 40.130 1.00 44.73 404 ALA A CA 1
ATOM 2989 C C . ALA A 1 406 ? 3.717 9.977 40.706 1.00 46.10 404 ALA A C 1
ATOM 2990 O O . ALA A 1 406 ? 4.215 9.041 40.013 1.00 44.37 404 ALA A O 1
ATOM 2992 N N . TYR A 1 407 ? 3.282 9.841 41.966 1.00 45.77 405 TYR A N 1
ATOM 2993 C CA . TYR A 1 407 ? 3.195 8.550 42.601 1.00 46.98 405 TYR A CA 1
ATOM 2994 C C . TYR A 1 407 ? 4.509 7.791 42.732 1.00 48.20 405 TYR A C 1
ATOM 2995 O O . TYR A 1 407 ? 4.490 6.554 42.794 1.00 53.12 405 TYR A O 1
ATOM 3004 N N . CYS A 1 408 ? 5.666 8.427 42.667 1.00 47.06 406 CYS A N 1
ATOM 3005 C CA . CYS A 1 408 ? 6.907 7.655 42.969 1.00 44.67 406 CYS A CA 1
ATOM 3006 C C . CYS A 1 408 ? 7.346 7.979 44.413 1.00 43.35 406 CYS A C 1
ATOM 3007 O O . CYS A 1 408 ? 7.396 7.114 45.248 1.00 41.09 406 CYS A O 1
ATOM 3010 N N . TYR A 1 409 ? 7.606 9.256 44.675 1.00 43.55 407 TYR A N 1
ATOM 3011 C CA . TYR A 1 409 ? 7.792 9.749 46.020 1.00 45.13 407 TYR A CA 1
ATOM 3012 C C . TYR A 1 409 ? 6.569 9.465 46.952 1.00 45.14 407 TYR A C 1
ATOM 3013 O O . TYR A 1 409 ? 6.745 9.029 48.080 1.00 44.92 407 TYR A O 1
ATOM 3022 N N . SER A 1 410 ? 5.350 9.730 46.485 1.00 45.13 408 SER A N 1
ATOM 3023 C CA . SER A 1 410 ? 4.127 9.398 47.278 1.00 46.19 408 SER A CA 1
ATOM 3024 C C . SER A 1 410 ? 4.164 7.961 47.810 1.00 46.22 408 SER A C 1
ATOM 3025 O O . SER A 1 410 ? 3.777 7.679 48.940 1.00 44.56 408 SER A O 1
ATOM 3028 N N . LEU A 1 411 ? 4.673 7.045 46.968 1.00 46.79 409 LEU A N 1
ATOM 3029 C CA . LEU A 1 411 ? 4.811 5.648 47.372 1.00 46.97 409 LEU A CA 1
ATOM 3030 C C . LEU A 1 411 ? 6.132 5.238 48.002 1.00 46.07 409 LEU A C 1
ATOM 3031 O O . LEU A 1 411 ? 6.279 4.042 48.278 1.00 46.60 409 LEU A O 1
ATOM 3036 N N . SER A 1 412 ? 7.057 6.171 48.231 1.00 44.82 410 SER A N 1
ATOM 3037 C CA . SER A 1 412 ? 8.393 5.801 48.752 1.00 46.60 410 SER A CA 1
ATOM 3038 C C . SER A 1 412 ? 8.335 5.067 50.097 1.00 46.96 410 SER A C 1
ATOM 3039 O O . SER A 1 412 ? 7.495 5.351 50.900 1.00 47.80 410 SER A O 1
ATOM 3042 N N . SER A 1 413 ? 9.256 4.125 50.305 1.00 48.04 411 SER A N 1
ATOM 3043 C CA . SER A 1 413 ? 9.407 3.381 51.563 1.00 47.65 411 SER A CA 1
ATOM 3044 C C . SER A 1 413 ? 10.880 3.422 52.029 1.00 47.20 411 SER A C 1
ATOM 3045 O O . SER A 1 413 ? 11.769 3.943 51.344 1.00 48.04 411 SER A O 1
ATOM 3048 N N . ARG A 1 414 ? 11.134 2.903 53.214 1.00 46.53 412 ARG A N 1
ATOM 3049 C CA . ARG A 1 414 ? 12.505 2.765 53.713 1.00 46.42 412 ARG A CA 1
ATOM 3050 C C . ARG A 1 414 ? 12.946 1.307 53.613 1.00 44.73 412 ARG A C 1
ATOM 3051 O O . ARG A 1 414 ? 13.654 0.806 54.480 1.00 44.54 412 ARG A O 1
ATOM 3059 N N . TYR A 1 415 ? 12.479 0.618 52.580 1.00 44.19 413 TYR A N 1
ATOM 3060 C CA . TYR A 1 415 ? 12.878 -0.780 52.347 1.00 44.04 413 TYR A CA 1
ATOM 3061 C C . TYR A 1 415 ? 14.381 -0.910 52.317 1.00 43.68 413 TYR A C 1
ATOM 3062 O O . TYR A 1 415 ? 15.065 -0.090 51.688 1.00 44.33 413 TYR A O 1
ATOM 3071 N N . ASN A 1 416 ? 14.901 -1.879 53.072 1.00 44.03 414 ASN A N 1
ATOM 3072 C CA . ASN A 1 416 ? 16.358 -1.974 53.375 1.00 43.92 414 ASN A CA 1
ATOM 3073 C C . ASN A 1 416 ? 17.008 -0.792 54.070 1.00 43.52 414 ASN A C 1
ATOM 3074 O O . ASN A 1 416 ? 18.219 -0.585 53.955 1.00 42.30 414 ASN A O 1
ATOM 3079 N N . MET A 1 417 ? 16.220 -0.034 54.831 1.00 42.79 415 MET A N 1
ATOM 3080 C CA . MET A 1 417 ? 16.764 1.157 55.495 1.00 43.59 415 MET A CA 1
ATOM 3081 C C . MET A 1 417 ? 17.368 2.134 54.460 1.00 43.73 415 MET A C 1
ATOM 3082 O O . MET A 1 417 ? 18.424 2.765 54.688 1.00 44.30 415 MET A O 1
ATOM 3087 N N . VAL A 1 418 ? 16.710 2.233 53.319 1.00 42.60 416 VAL A N 1
ATOM 3088 C CA . VAL A 1 418 ? 17.155 3.163 52.303 1.00 43.69 416 VAL A CA 1
ATOM 3089 C C . VAL A 1 418 ? 16.292 4.444 52.493 1.00 44.52 416 VAL A C 1
ATOM 3090 O O . VAL A 1 418 ? 15.069 4.420 52.303 1.00 44.50 416 VAL A O 1
ATOM 3094 N N . GLY A 1 419 ? 16.914 5.530 52.953 1.00 44.25 417 GLY A N 1
ATOM 3095 C CA . GLY A 1 419 ? 16.167 6.761 53.205 1.00 45.54 417 GLY A CA 1
ATOM 3096 C C . GLY A 1 419 ? 15.596 7.382 51.926 1.00 45.91 417 GLY A C 1
ATOM 3097 O O . GLY A 1 419 ? 16.112 7.161 50.814 1.00 46.87 417 GLY A O 1
ATOM 3098 N N . ARG A 1 420 ? 14.500 8.111 52.071 1.00 45.15 418 ARG A N 1
ATOM 3099 C CA . ARG A 1 420 ? 13.946 8.915 50.978 1.00 45.14 418 ARG A CA 1
ATOM 3100 C C . ARG A 1 420 ? 15.002 9.864 50.345 1.00 44.59 418 ARG A C 1
ATOM 3101 O O . ARG A 1 420 ? 15.803 10.499 51.063 1.00 43.08 418 ARG A O 1
ATOM 3109 N N . PRO A 1 421 ? 15.011 9.934 48.998 1.00 44.72 419 PRO A N 1
ATOM 3110 C CA . PRO A 1 421 ? 15.861 10.900 48.267 1.00 44.87 419 PRO A CA 1
ATOM 3111 C C . PRO A 1 421 ? 15.439 12.336 48.511 1.00 45.17 419 PRO A C 1
ATOM 3112 O O . PRO A 1 421 ? 14.279 12.612 48.868 1.00 45.73 419 PRO A O 1
ATOM 3116 N N . ALA A 1 422 ? 16.383 13.242 48.307 1.00 45.47 420 ALA A N 1
ATOM 3117 C CA . ALA A 1 422 ? 16.097 14.654 48.357 1.00 45.09 420 ALA A CA 1
ATOM 3118 C C . ALA A 1 422 ? 15.288 15.023 47.114 1.00 45.09 420 ALA A C 1
ATOM 3119 O O . ALA A 1 422 ? 15.365 14.345 46.067 1.00 45.92 420 ALA A O 1
ATOM 3121 N N . VAL A 1 423 ? 14.488 16.071 47.247 1.00 44.13 421 VAL A N 1
ATOM 3122 C CA . VAL A 1 423 ? 13.713 16.562 46.161 1.00 43.82 421 VAL A CA 1
ATOM 3123 C C . VAL A 1 423 ? 14.051 18.028 46.027 1.00 44.33 421 VAL A C 1
ATOM 3124 O O . VAL A 1 423 ? 14.010 18.800 46.999 1.00 44.30 421 VAL A O 1
ATOM 3128 N N . VAL A 1 424 ? 14.412 18.392 44.802 1.00 44.05 422 VAL A N 1
ATOM 3129 C CA . VAL A 1 424 ? 14.862 19.745 44.506 1.00 43.98 422 VAL A CA 1
ATOM 3130 C C . VAL A 1 424 ? 13.985 20.354 43.385 1.00 43.96 422 VAL A C 1
ATOM 3131 O O . VAL A 1 424 ? 13.588 19.652 42.448 1.00 42.64 422 VAL A O 1
ATOM 3135 N N . ALA A 1 425 ? 13.679 21.644 43.516 1.00 43.83 423 ALA A N 1
ATOM 3136 C CA . ALA A 1 425 ? 12.986 22.378 42.470 1.00 44.00 423 ALA A CA 1
ATOM 3137 C C . ALA A 1 425 ? 13.951 23.334 41.739 1.00 44.41 423 ALA A C 1
ATOM 3138 O O . ALA A 1 425 ? 14.717 24.070 42.352 1.00 44.35 423 ALA A O 1
ATOM 3140 N N . VAL A 1 426 ? 13.879 23.311 40.412 1.00 45.22 424 VAL A N 1
ATOM 3141 C CA . VAL A 1 426 ? 14.638 24.236 39.591 1.00 45.61 424 VAL A CA 1
ATOM 3142 C C . VAL A 1 426 ? 13.704 25.210 38.846 1.00 46.34 424 VAL A C 1
ATOM 3143 O O . VAL A 1 426 ? 12.601 24.848 38.342 1.00 44.86 424 VAL A O 1
ATOM 3147 N N . HIS A 1 427 ? 14.162 26.459 38.803 1.00 47.25 425 HIS A N 1
ATOM 3148 C CA . HIS A 1 427 ? 13.435 27.521 38.142 1.00 48.69 425 HIS A CA 1
ATOM 3149 C C . HIS A 1 427 ? 14.424 28.553 37.638 1.00 48.56 425 HIS A C 1
ATOM 3150 O O . HIS A 1 427 ? 15.221 29.086 38.408 1.00 48.07 425 HIS A O 1
ATOM 3157 N N . ALA A 1 428 ? 14.388 28.803 36.331 1.00 49.05 426 ALA A N 1
ATOM 3158 C CA . ALA A 1 428 ? 15.164 29.896 35.710 1.00 48.27 426 ALA A CA 1
ATOM 3159 C C . ALA A 1 428 ? 16.656 29.901 36.081 1.00 47.86 426 ALA A C 1
ATOM 3160 O O . ALA A 1 428 ? 17.237 30.954 36.375 1.00 47.39 426 ALA A O 1
ATOM 3162 N N . GLY A 1 429 ? 17.277 28.723 36.080 1.00 47.08 427 GLY A N 1
ATOM 3163 C CA . GLY A 1 429 ? 18.693 28.608 36.397 1.00 46.93 427 GLY A CA 1
ATOM 3164 C C . GLY A 1 429 ? 19.043 28.561 37.876 1.00 46.82 427 GLY A C 1
ATOM 3165 O O . GLY A 1 429 ? 20.211 28.630 38.229 1.00 46.36 427 GLY A O 1
ATOM 3166 N N . ASN A 1 430 ? 18.028 28.454 38.733 1.00 46.23 428 ASN A N 1
ATOM 3167 C CA . ASN A 1 430 ? 18.213 28.415 40.169 1.00 46.03 428 ASN A CA 1
ATOM 3168 C C . ASN A 1 430 ? 17.591 27.137 40.735 1.00 45.36 428 ASN A C 1
ATOM 3169 O O . ASN A 1 430 ? 16.423 26.837 40.423 1.00 45.87 428 ASN A O 1
ATOM 3174 N N . ALA A 1 431 ? 18.347 26.438 41.589 1.00 44.41 429 ALA A N 1
ATOM 3175 C CA . ALA A 1 431 ? 17.910 25.201 42.270 1.00 44.43 429 ALA A CA 1
ATOM 3176 C C . ALA A 1 431 ? 17.703 25.481 43.748 1.00 44.51 429 ALA A C 1
ATOM 3177 O O . ALA A 1 431 ? 18.380 26.304 44.321 1.00 43.07 429 ALA A O 1
ATOM 3179 N N . ARG A 1 432 ? 16.713 24.842 44.346 1.00 45.82 430 ARG A N 1
ATOM 3180 C CA . ARG A 1 432 ? 16.500 24.984 45.781 1.00 46.61 430 ARG A CA 1
ATOM 3181 C C . ARG A 1 432 ? 16.040 23.630 46.300 1.00 45.56 430 ARG A C 1
ATOM 3182 O O . ARG A 1 432 ? 15.322 22.941 45.601 1.00 45.66 430 ARG A O 1
ATOM 3190 N N . LEU A 1 433 ? 16.525 23.242 47.480 1.00 45.45 431 LEU A N 1
ATOM 3191 C CA . LEU A 1 433 ? 16.073 22.023 48.154 1.00 44.98 431 LEU A CA 1
ATOM 3192 C C . LEU A 1 433 ? 14.657 22.234 48.602 1.00 45.16 431 LEU A C 1
ATOM 3193 O O . LEU A 1 433 ? 14.346 23.271 49.153 1.00 45.98 431 LEU A O 1
ATOM 3198 N N . VAL A 1 434 ? 13.797 21.254 48.352 1.00 44.92 432 VAL A N 1
ATOM 3199 C CA . VAL A 1 434 ? 12.401 21.372 48.737 1.00 44.72 432 VAL A CA 1
ATOM 3200 C C . VAL A 1 434 ? 12.097 20.365 49.881 1.00 44.01 432 VAL A C 1
ATOM 3201 O O . VAL A 1 434 ? 11.542 20.736 50.956 1.00 42.77 432 VAL A O 1
ATOM 3205 N N . LEU A 1 435 ? 12.492 19.110 49.625 1.00 41.80 433 LEU A N 1
ATOM 3206 C CA . LEU A 1 435 ? 12.431 18.041 50.588 1.00 41.23 433 LEU A CA 1
ATOM 3207 C C . LEU A 1 435 ? 13.813 17.462 50.781 1.00 41.92 433 LEU A C 1
ATOM 3208 O O . LEU A 1 435 ? 14.458 17.050 49.786 1.00 40.53 433 LEU A O 1
ATOM 3213 N N . ARG A 1 436 ? 14.264 17.411 52.038 1.00 42.47 434 ARG A N 1
ATOM 3214 C CA . ARG A 1 436 ? 15.609 16.948 52.304 1.00 44.09 434 ARG A CA 1
ATOM 3215 C C . ARG A 1 436 ? 15.651 15.434 52.292 1.00 44.91 434 ARG A C 1
ATOM 3216 O O . ARG A 1 436 ? 14.626 14.762 52.509 1.00 45.58 434 ARG A O 1
ATOM 3224 N N . ARG A 1 437 ? 16.821 14.896 51.988 1.00 45.35 435 ARG A N 1
ATOM 3225 C CA . ARG A 1 437 ? 17.014 13.454 52.026 1.00 46.31 435 ARG A CA 1
ATOM 3226 C C . ARG A 1 437 ? 17.024 12.945 53.473 1.00 46.21 435 ARG A C 1
ATOM 3227 O O . ARG A 1 437 ? 17.529 13.632 54.355 1.00 47.21 435 ARG A O 1
ATOM 3235 N N . GLU A 1 438 ? 16.448 11.757 53.701 1.00 46.11 436 GLU A N 1
ATOM 3236 C CA . GLU A 1 438 ? 16.434 11.101 55.031 1.00 45.02 436 GLU A CA 1
ATOM 3237 C C . GLU A 1 438 ? 17.820 10.620 55.428 1.00 44.80 436 GLU A C 1
ATOM 3238 O O . GLU A 1 438 ? 18.664 10.183 54.560 1.00 43.96 436 GLU A O 1
ATOM 3244 N N . THR A 1 439 ? 18.039 10.688 56.735 1.00 44.45 437 THR A N 1
ATOM 3245 C CA . THR A 1 439 ? 19.297 10.275 57.366 1.00 44.96 437 THR A CA 1
ATOM 3246 C C . THR A 1 439 ? 19.070 8.991 58.215 1.00 44.74 437 THR A C 1
ATOM 3247 O O . THR A 1 439 ? 17.910 8.521 58.375 1.00 43.76 437 THR A O 1
ATOM 3251 N N . VAL A 1 440 ? 20.169 8.461 58.755 1.00 44.26 438 VAL A N 1
ATOM 3252 C CA . VAL A 1 440 ? 20.138 7.414 59.776 1.00 45.04 438 VAL A CA 1
ATOM 3253 C C . VAL A 1 440 ? 19.296 7.790 60.979 1.00 45.01 438 VAL A C 1
ATOM 3254 O O . VAL A 1 440 ? 18.500 6.947 61.433 1.00 46.28 438 VAL A O 1
ATOM 3258 N N . ASP A 1 441 ? 19.417 9.042 61.451 1.00 44.99 439 ASP A N 1
ATOM 3259 C CA . ASP A 1 441 ? 18.575 9.563 62.530 1.00 45.25 439 ASP A CA 1
ATOM 3260 C C . ASP A 1 441 ? 17.099 9.440 62.175 1.00 44.67 439 ASP A C 1
ATOM 3261 O O . ASP A 1 441 ? 16.284 9.060 63.023 1.00 43.42 439 ASP A O 1
ATOM 3266 N N . ASP A 1 442 ? 16.743 9.763 60.934 1.00 45.39 440 ASP A N 1
ATOM 3267 C CA . ASP A 1 442 ? 15.342 9.639 60.492 1.00 46.05 440 ASP A CA 1
ATOM 3268 C C . ASP A 1 442 ? 14.874 8.177 60.599 1.00 46.82 440 ASP A C 1
ATOM 3269 O O . ASP A 1 442 ? 13.805 7.853 61.175 1.00 47.12 440 ASP A O 1
ATOM 3274 N N . LEU A 1 443 ? 15.694 7.304 60.043 1.00 46.13 441 LEU A N 1
ATOM 3275 C CA . LEU A 1 443 ? 15.505 5.848 60.159 1.00 46.58 441 LEU A CA 1
ATOM 3276 C C . LEU A 1 443 ? 15.266 5.368 61.573 1.00 44.51 441 LEU A C 1
ATOM 3277 O O . LEU A 1 443 ? 14.514 4.474 61.748 1.00 44.06 441 LEU A O 1
ATOM 3282 N N . LEU A 1 444 ? 15.954 5.942 62.554 1.00 43.64 442 LEU A N 1
ATOM 3283 C CA . LEU A 1 444 ? 15.907 5.473 63.930 1.00 42.31 442 LEU A CA 1
ATOM 3284 C C . LEU A 1 444 ? 14.877 6.218 64.782 1.00 41.50 442 LEU A C 1
ATOM 3285 O O . LEU A 1 444 ? 14.727 5.943 65.978 1.00 41.54 442 LEU A O 1
ATOM 3290 N N . SER A 1 445 ? 14.146 7.144 64.177 1.00 40.91 443 SER A N 1
ATOM 3291 C CA . SER A 1 445 ? 13.448 8.166 64.989 1.00 41.50 443 SER A CA 1
ATOM 3292 C C . SER A 1 445 ? 12.204 7.671 65.673 1.00 41.52 443 SER A C 1
ATOM 3293 O O . SER A 1 445 ? 11.739 8.297 66.598 1.00 43.14 443 SER A O 1
ATOM 3296 N N . LEU A 1 446 ? 11.622 6.590 65.185 1.00 41.70 444 LEU A N 1
ATOM 3297 C CA . LEU A 1 446 ? 10.403 6.021 65.785 1.00 40.82 444 LEU A CA 1
ATOM 3298 C C . LEU A 1 446 ? 10.704 5.051 66.924 1.00 41.07 444 LEU A C 1
ATOM 3299 O O . LEU A 1 446 ? 9.793 4.607 67.609 1.00 41.47 444 LEU A O 1
ATOM 3304 N N . GLU A 1 447 ? 11.969 4.699 67.071 1.00 41.71 445 GLU A N 1
ATOM 3305 C CA . GLU A 1 447 ? 12.430 3.761 68.095 1.00 44.08 445 GLU A CA 1
ATOM 3306 C C . GLU A 1 447 ? 12.293 4.346 69.476 1.00 46.61 445 GLU A C 1
ATOM 3307 O O . GLU A 1 447 ? 12.664 5.500 69.713 1.00 45.27 445 GLU A O 1
ATOM 3313 N N . VAL A 1 448 ? 11.798 3.509 70.382 1.00 50.53 446 VAL A N 1
ATOM 3314 C CA . VAL A 1 448 ? 11.496 3.904 71.764 1.00 54.30 446 VAL A CA 1
ATOM 3315 C C . VAL A 1 448 ? 12.732 3.797 72.678 1.00 57.46 446 VAL A C 1
ATOM 3316 O O . VAL A 1 448 ? 13.799 3.390 72.239 1.00 58.57 446 VAL A O 1
ATOM 3320 N N . ARG A 1 449 ? 12.607 4.363 73.887 1.00 60.43 447 ARG A N 1
ATOM 3321 C CA . ARG A 1 449 ? 13.556 4.157 74.989 1.00 62.84 447 ARG A CA 1
ATOM 3322 C C . ARG A 1 449 ? 13.008 4.719 76.318 1.00 63.57 447 ARG A C 1
ATOM 3323 O O . ARG A 1 449 ? 12.678 3.974 77.256 1.00 63.98 447 ARG A O 1
ATOM 3331 N N . ASN B 1 4 ? -18.575 -20.052 64.029 1.00 71.53 2 ASN B N 1
ATOM 3332 C CA . ASN B 1 4 ? -18.387 -21.539 64.031 1.00 72.30 2 ASN B CA 1
ATOM 3333 C C . ASN B 1 4 ? -16.987 -21.980 63.511 1.00 72.08 2 ASN B C 1
ATOM 3334 O O . ASN B 1 4 ? -16.090 -22.307 64.306 1.00 72.82 2 ASN B O 1
ATOM 3339 N N . GLU B 1 5 ? -16.790 -21.987 62.188 1.00 70.97 3 GLU B N 1
ATOM 3340 C CA . GLU B 1 5 ? -15.458 -22.312 61.598 1.00 69.20 3 GLU B CA 1
ATOM 3341 C C . GLU B 1 5 ? -14.691 -21.039 61.209 1.00 66.91 3 GLU B C 1
ATOM 3342 O O . GLU B 1 5 ? -13.487 -21.080 60.942 1.00 65.43 3 GLU B O 1
ATOM 3348 N N . LEU B 1 6 ? -15.426 -19.922 61.196 1.00 65.28 4 LEU B N 1
ATOM 3349 C CA . LEU B 1 6 ? -14.908 -18.591 60.902 1.00 63.50 4 LEU B CA 1
ATOM 3350 C C . LEU B 1 6 ? -14.218 -17.993 62.136 1.00 62.09 4 LEU B C 1
ATOM 3351 O O . LEU B 1 6 ? -13.561 -16.951 62.063 1.00 61.75 4 LEU B O 1
ATOM 3356 N N . LEU B 1 7 ? -14.384 -18.693 63.251 1.00 61.35 5 LEU B N 1
ATOM 3357 C CA . LEU B 1 7 ? -13.867 -18.325 64.549 1.00 60.58 5 LEU B CA 1
ATOM 3358 C C . LEU B 1 7 ? -12.431 -18.863 64.660 1.00 58.59 5 LEU B C 1
ATOM 3359 O O . LEU B 1 7 ? -11.600 -18.261 65.331 1.00 58.30 5 LEU B O 1
ATOM 3364 N N . HIS B 1 8 ? -12.153 -19.970 63.970 1.00 56.60 6 HIS B N 1
ATOM 3365 C CA . HIS B 1 8 ? -10.947 -20.746 64.210 1.00 55.31 6 HIS B CA 1
ATOM 3366 C C . HIS B 1 8 ? -9.707 -19.970 63.800 1.00 54.62 6 HIS B C 1
ATOM 3367 O O . HIS B 1 8 ? -9.674 -19.266 62.771 1.00 53.87 6 HIS B O 1
ATOM 3374 N N . LEU B 1 9 ? -8.701 -20.056 64.661 1.00 53.23 7 LEU B N 1
ATOM 3375 C CA . LEU B 1 9 ? -7.408 -19.493 64.377 1.00 51.51 7 LEU B CA 1
ATOM 3376 C C . LEU B 1 9 ? -6.450 -20.651 64.201 1.00 49.93 7 LEU B C 1
ATOM 3377 O O . LEU B 1 9 ? -6.031 -21.257 65.176 1.00 49.55 7 LEU B O 1
ATOM 3382 N N . ALA B 1 10 ? -6.171 -20.996 62.944 1.00 49.00 8 ALA B N 1
ATOM 3383 C CA . ALA B 1 10 ? -5.314 -22.135 62.619 1.00 47.23 8 ALA B CA 1
ATOM 3384 C C . ALA B 1 10 ? -3.958 -21.955 63.328 1.00 46.89 8 ALA B C 1
ATOM 3385 O O . ALA B 1 10 ? -3.285 -20.947 63.161 1.00 47.22 8 ALA B O 1
ATOM 3387 N N . PRO B 1 11 ? -3.620 -22.866 64.239 1.00 47.43 9 PRO B N 1
ATOM 3388 C CA . PRO B 1 11 ? -2.343 -22.758 64.947 1.00 46.38 9 PRO B CA 1
ATOM 3389 C C . PRO B 1 11 ? -1.066 -22.753 64.116 1.00 47.07 9 PRO B C 1
ATOM 3390 O O . PRO B 1 11 ? -0.038 -22.223 64.606 1.00 46.14 9 PRO B O 1
ATOM 3394 N N . ASN B 1 12 ? -1.109 -23.280 62.894 1.00 46.61 10 ASN B N 1
ATOM 3395 C CA . ASN B 1 12 ? 0.050 -23.195 61.990 1.00 46.54 10 ASN B CA 1
ATOM 3396 C C . ASN B 1 12 ? 0.169 -21.764 61.415 1.00 45.81 10 ASN B C 1
ATOM 3397 O O . ASN B 1 12 ? 1.228 -21.363 60.968 1.00 45.45 10 ASN B O 1
ATOM 3402 N N . VAL B 1 13 ? -0.945 -21.021 61.424 1.00 44.35 11 VAL B N 1
ATOM 3403 C CA . VAL B 1 13 ? -0.965 -19.641 60.894 1.00 43.37 11 VAL B CA 1
ATOM 3404 C C . VAL B 1 13 ? -0.699 -18.549 61.978 1.00 43.15 11 VAL B C 1
ATOM 3405 O O . VAL B 1 13 ? 0.115 -17.647 61.787 1.00 43.35 11 VAL B O 1
ATOM 3409 N N . TRP B 1 14 ? -1.362 -18.667 63.117 1.00 42.46 12 TRP B N 1
ATOM 3410 C CA . TRP B 1 14 ? -1.405 -17.589 64.115 1.00 43.24 12 TRP B CA 1
ATOM 3411 C C . TRP B 1 14 ? -0.179 -17.666 65.020 1.00 43.36 12 TRP B C 1
ATOM 3412 O O . TRP B 1 14 ? 0.493 -18.690 65.040 1.00 43.10 12 TRP B O 1
ATOM 3423 N N . PRO B 1 15 ? 0.163 -16.557 65.715 1.00 43.90 13 PRO B N 1
ATOM 3424 C CA . PRO B 1 15 ? 1.332 -16.648 66.590 1.00 43.68 13 PRO B CA 1
ATOM 3425 C C . PRO B 1 15 ? 1.147 -17.749 67.626 1.00 45.00 13 PRO B C 1
ATOM 3426 O O . PRO B 1 15 ? 0.023 -18.060 68.012 1.00 44.97 13 PRO B O 1
ATOM 3430 N N . ARG B 1 16 ? 2.255 -18.344 68.052 1.00 45.93 14 ARG B N 1
ATOM 3431 C CA . ARG B 1 16 ? 2.224 -19.482 68.968 1.00 46.43 14 ARG B CA 1
ATOM 3432 C C . ARG B 1 16 ? 1.455 -19.268 70.285 1.00 46.13 14 ARG B C 1
ATOM 3433 O O . ARG B 1 16 ? 0.888 -20.207 70.836 1.00 44.84 14 ARG B O 1
ATOM 3441 N N . ASN B 1 17 ? 1.437 -18.021 70.759 1.00 46.24 15 ASN B N 1
ATOM 3442 C CA . ASN B 1 17 ? 0.836 -17.682 72.044 1.00 46.59 15 ASN B CA 1
ATOM 3443 C C . ASN B 1 17 ? -0.546 -17.005 71.916 1.00 47.57 15 ASN B C 1
ATOM 3444 O O . ASN B 1 17 ? -0.976 -16.235 72.789 1.00 47.82 15 ASN B O 1
ATOM 3449 N N . THR B 1 18 ? -1.241 -17.330 70.822 1.00 47.33 16 THR B N 1
ATOM 3450 C CA . THR B 1 18 ? -2.612 -16.923 70.589 1.00 46.48 16 THR B CA 1
ATOM 3451 C C . THR B 1 18 ? -3.592 -17.823 71.347 1.00 47.22 16 THR B C 1
ATOM 3452 O O . THR B 1 18 ? -3.480 -19.042 71.310 1.00 46.35 16 THR B O 1
ATOM 3456 N N . THR B 1 19 ? -4.545 -17.184 72.039 1.00 48.08 17 THR B N 1
ATOM 3457 C CA . THR B 1 19 ? -5.646 -17.849 72.698 1.00 48.70 17 THR B CA 1
ATOM 3458 C C . THR B 1 19 ? -6.949 -17.080 72.451 1.00 49.73 17 THR B C 1
ATOM 3459 O O . THR B 1 19 ? -6.960 -15.975 71.901 1.00 48.80 17 THR B O 1
ATOM 3463 N N . ARG B 1 20 ? -8.061 -17.668 72.867 1.00 50.94 18 ARG B N 1
ATOM 3464 C CA . ARG B 1 20 ? -9.275 -16.866 72.920 1.00 53.36 18 ARG B CA 1
ATOM 3465 C C . ARG B 1 20 ? -9.890 -16.748 74.328 1.00 52.78 18 ARG B C 1
ATOM 3466 O O . ARG B 1 20 ? -9.980 -17.758 75.035 1.00 51.36 18 ARG B O 1
ATOM 3474 N N . ASP B 1 21 ? -10.226 -15.496 74.708 1.00 53.91 19 ASP B N 1
ATOM 3475 C CA . ASP B 1 21 ? -10.997 -15.110 75.941 1.00 55.68 19 ASP B CA 1
ATOM 3476 C C . ASP B 1 21 ? -12.174 -16.025 76.239 1.00 55.98 19 ASP B C 1
ATOM 3477 O O . ASP B 1 21 ? -12.638 -16.765 75.353 1.00 55.82 19 ASP B O 1
ATOM 3482 N N . GLU B 1 22 ? -12.710 -15.911 77.460 1.00 56.79 20 GLU B N 1
ATOM 3483 C CA . GLU B 1 22 ? -14.074 -16.414 77.731 1.00 57.58 20 GLU B CA 1
ATOM 3484 C C . GLU B 1 22 ? -15.206 -15.433 77.322 1.00 57.35 20 GLU B C 1
ATOM 3485 O O . GLU B 1 22 ? -16.396 -15.784 77.333 1.00 57.17 20 GLU B O 1
ATOM 3491 N N . VAL B 1 23 ? -14.806 -14.217 76.935 1.00 57.44 21 VAL B N 1
ATOM 3492 C CA . VAL B 1 23 ? -15.700 -13.173 76.381 1.00 57.60 21 VAL B CA 1
ATOM 3493 C C . VAL B 1 23 ? -15.572 -13.122 74.832 1.00 57.01 21 VAL B C 1
ATOM 3494 O O . VAL B 1 23 ? -16.267 -12.334 74.137 1.00 56.22 21 VAL B O 1
ATOM 3498 N N . GLY B 1 24 ? -14.654 -13.959 74.325 1.00 56.37 22 GLY B N 1
ATOM 3499 C CA . GLY B 1 24 ? -14.497 -14.209 72.899 1.00 54.84 22 GLY B CA 1
ATOM 3500 C C . GLY B 1 24 ? -13.536 -13.283 72.216 1.00 53.94 22 GLY B C 1
ATOM 3501 O O . GLY B 1 24 ? -13.642 -13.064 71.005 1.00 55.02 22 GLY B O 1
ATOM 3502 N N . VAL B 1 25 ? -12.586 -12.745 72.978 1.00 52.43 23 VAL B N 1
ATOM 3503 C CA . VAL B 1 25 ? -11.561 -11.878 72.411 1.00 49.98 23 VAL B CA 1
ATOM 3504 C C . VAL B 1 25 ? -10.282 -12.702 72.360 1.00 49.25 23 VAL B C 1
ATOM 3505 O O . VAL B 1 25 ? -9.911 -13.434 73.291 1.00 48.66 23 VAL B O 1
ATOM 3509 N N . VAL B 1 26 ? -9.646 -12.580 71.217 1.00 48.09 24 VAL B N 1
ATOM 3510 C CA . VAL B 1 26 ? -8.405 -13.173 70.935 1.00 46.88 24 VAL B CA 1
ATOM 3511 C C . VAL B 1 26 ? -7.378 -12.413 71.784 1.00 47.60 24 VAL B C 1
ATOM 3512 O O . VAL B 1 26 ? -7.306 -11.165 71.768 1.00 47.64 24 VAL B O 1
ATOM 3516 N N . CYS B 1 27 ? -6.626 -13.177 72.566 1.00 46.89 25 CYS B N 1
ATOM 3517 C CA . CYS B 1 27 ? -5.440 -12.660 73.230 1.00 46.24 25 CYS B CA 1
ATOM 3518 C C . CYS B 1 27 ? -4.130 -13.096 72.556 1.00 45.80 25 CYS B C 1
ATOM 3519 O O . CYS B 1 27 ? -4.032 -14.184 71.961 1.00 44.55 25 CYS B O 1
ATOM 3522 N N . ILE B 1 28 ? -3.127 -12.225 72.665 1.00 45.68 26 ILE B N 1
ATOM 3523 C CA . ILE B 1 28 ? -1.772 -12.600 72.296 1.00 45.54 26 ILE B CA 1
ATOM 3524 C C . ILE B 1 28 ? -0.909 -12.465 73.522 1.00 45.83 26 ILE B C 1
ATOM 3525 O O . ILE B 1 28 ? -0.954 -11.436 74.217 1.00 45.81 26 ILE B O 1
ATOM 3530 N N . ALA B 1 29 ? -0.156 -13.534 73.799 1.00 45.61 27 ALA B N 1
ATOM 3531 C CA . ALA B 1 29 ? 0.677 -13.648 75.004 1.00 45.91 27 ALA B CA 1
ATOM 3532 C C . ALA B 1 29 ? -0.102 -13.225 76.217 1.00 45.91 27 ALA B C 1
ATOM 3533 O O . ALA B 1 29 ? 0.455 -12.591 77.095 1.00 46.23 27 ALA B O 1
ATOM 3535 N N . GLY B 1 30 ? -1.397 -13.569 76.259 1.00 46.53 28 GLY B N 1
ATOM 3536 C CA . GLY B 1 30 ? -2.231 -13.280 77.436 1.00 45.92 28 GLY B CA 1
ATOM 3537 C C . GLY B 1 30 ? -2.897 -11.904 77.481 1.00 45.67 28 GLY B C 1
ATOM 3538 O O . GLY B 1 30 ? -3.599 -11.588 78.452 1.00 46.42 28 GLY B O 1
ATOM 3539 N N . ILE B 1 31 ? -2.720 -11.084 76.453 1.00 45.12 29 ILE B N 1
ATOM 3540 C CA . ILE B 1 31 ? -3.338 -9.743 76.427 1.00 45.27 29 ILE B CA 1
ATOM 3541 C C . ILE B 1 31 ? -4.445 -9.701 75.382 1.00 44.46 29 ILE B C 1
ATOM 3542 O O . ILE B 1 31 ? -4.208 -10.076 74.232 1.00 44.60 29 ILE B O 1
ATOM 3547 N N . PRO B 1 32 ? -5.678 -9.316 75.800 1.00 44.40 30 PRO B N 1
ATOM 3548 C CA . PRO B 1 32 ? -6.747 -9.134 74.809 1.00 44.36 30 PRO B CA 1
ATOM 3549 C C . PRO B 1 32 ? -6.354 -8.108 73.756 1.00 44.62 30 PRO B C 1
ATOM 3550 O O . PRO B 1 32 ? -5.812 -7.054 74.093 1.00 45.67 30 PRO B O 1
ATOM 3554 N N . LEU B 1 33 ? -6.616 -8.435 72.499 1.00 43.97 31 LEU B N 1
ATOM 3555 C CA . LEU B 1 33 ? -6.367 -7.568 71.375 1.00 43.70 31 LEU B CA 1
ATOM 3556 C C . LEU B 1 33 ? -7.164 -6.257 71.474 1.00 43.99 31 LEU B C 1
ATOM 3557 O O . LEU B 1 33 ? -6.685 -5.191 71.055 1.00 43.47 31 LEU B O 1
ATOM 3562 N N . THR B 1 34 ? -8.354 -6.331 72.075 1.00 44.58 32 THR B N 1
ATOM 3563 C CA . THR B 1 34 ? -9.176 -5.127 72.302 1.00 45.73 32 THR B CA 1
ATOM 3564 C C . THR B 1 34 ? -8.477 -4.101 73.224 1.00 46.46 32 THR B C 1
ATOM 3565 O O . THR B 1 34 ? -8.624 -2.887 73.024 1.00 47.01 32 THR B O 1
ATOM 3569 N N . GLN B 1 35 ? -7.770 -4.596 74.248 1.00 45.82 33 GLN B N 1
ATOM 3570 C CA . GLN B 1 35 ? -7.005 -3.747 75.130 1.00 45.55 33 GLN B CA 1
ATOM 3571 C C . GLN B 1 35 ? -5.851 -3.088 74.397 1.00 45.95 33 GLN B C 1
ATOM 3572 O O . GLN B 1 35 ? -5.593 -1.902 74.617 1.00 46.27 33 GLN B O 1
ATOM 3578 N N . LEU B 1 36 ? -5.156 -3.844 73.525 1.00 45.10 34 LEU B N 1
ATOM 3579 C CA . LEU B 1 36 ? -4.056 -3.276 72.767 1.00 44.90 34 LEU B CA 1
ATOM 3580 C C . LEU B 1 36 ? -4.518 -2.136 71.841 1.00 44.51 34 LEU B C 1
ATOM 3581 O O . LEU B 1 36 ? -3.875 -1.071 71.789 1.00 42.66 34 LEU B O 1
ATOM 3586 N N . ALA B 1 37 ? -5.648 -2.349 71.155 1.00 44.72 35 ALA B N 1
ATOM 3587 C CA . ALA B 1 37 ? -6.225 -1.303 70.309 1.00 44.77 35 ALA B CA 1
ATOM 3588 C C . ALA B 1 37 ? -6.604 -0.051 71.150 1.00 45.61 35 ALA B C 1
ATOM 3589 O O . ALA B 1 37 ? -6.378 1.084 70.729 1.00 45.75 35 ALA B O 1
ATOM 3591 N N . GLN B 1 38 ? -7.157 -0.276 72.336 1.00 45.43 36 GLN B N 1
ATOM 3592 C CA . GLN B 1 38 ? -7.496 0.797 73.264 1.00 47.05 36 GLN B CA 1
ATOM 3593 C C . GLN B 1 38 ? -6.285 1.603 73.778 1.00 46.90 36 GLN B C 1
ATOM 3594 O O . GLN B 1 38 ? -6.319 2.843 73.787 1.00 44.99 36 GLN B O 1
ATOM 3600 N N . GLU B 1 39 ? -5.227 0.892 74.195 1.00 46.04 37 GLU B N 1
ATOM 3601 C CA . GLU B 1 39 ? -4.022 1.539 74.654 1.00 45.92 37 GLU B CA 1
ATOM 3602 C C . GLU B 1 39 ? -3.243 2.199 73.522 1.00 44.80 37 GLU B C 1
ATOM 3603 O O . GLU B 1 39 ? -2.754 3.300 73.683 1.00 44.30 37 GLU B O 1
ATOM 3609 N N . TYR B 1 40 ? -3.132 1.526 72.384 1.00 43.98 38 TYR B N 1
ATOM 3610 C CA . TYR B 1 40 ? -2.127 1.896 71.421 1.00 43.13 38 TYR B CA 1
ATOM 3611 C C . TYR B 1 40 ? -2.663 2.406 70.105 1.00 43.68 38 TYR B C 1
ATOM 3612 O O . TYR B 1 40 ? -1.882 2.890 69.269 1.00 43.25 38 TYR B O 1
ATOM 3621 N N . GLY B 1 41 ? -3.987 2.285 69.917 1.00 43.49 39 GLY B N 1
ATOM 3622 C CA . GLY B 1 41 ? -4.644 2.649 68.651 1.00 42.85 39 GLY B CA 1
ATOM 3623 C C . GLY B 1 41 ? -4.478 1.591 67.576 1.00 42.97 39 GLY B C 1
ATOM 3624 O O . GLY B 1 41 ? -3.687 0.645 67.778 1.00 42.54 39 GLY B O 1
ATOM 3625 N N . THR B 1 42 ? -5.242 1.734 66.474 1.00 42.09 40 THR B N 1
ATOM 3626 C CA . THR B 1 42 ? -5.059 0.923 65.285 1.00 43.60 40 THR B CA 1
ATOM 3627 C C . THR B 1 42 ? -4.749 1.833 64.071 1.00 44.47 40 THR B C 1
ATOM 3628 O O . THR B 1 42 ? -4.966 3.042 64.149 1.00 44.42 40 THR B O 1
ATOM 3632 N N . PRO B 1 43 ? -4.175 1.282 62.986 1.00 44.69 41 PRO B N 1
ATOM 3633 C CA . PRO B 1 43 ? -3.656 -0.088 62.847 1.00 44.87 41 PRO B CA 1
ATOM 3634 C C . PRO B 1 43 ? -2.493 -0.340 63.855 1.00 45.18 41 PRO B C 1
ATOM 3635 O O . PRO B 1 43 ? -1.859 0.594 64.298 1.00 43.83 41 PRO B O 1
ATOM 3639 N N . LEU B 1 44 ? -2.239 -1.603 64.197 1.00 44.72 42 LEU B N 1
ATOM 3640 C CA . LEU B 1 44 ? -1.224 -1.902 65.148 1.00 44.51 42 LEU B CA 1
ATOM 3641 C C . LEU B 1 44 ? -0.530 -3.200 64.751 1.00 44.48 42 LEU B C 1
ATOM 3642 O O . LEU B 1 44 ? -1.225 -4.199 64.546 1.00 45.04 42 LEU B O 1
ATOM 3647 N N . PHE B 1 45 ? 0.805 -3.178 64.641 1.00 42.77 43 PHE B N 1
ATOM 3648 C CA . PHE B 1 45 ? 1.586 -4.401 64.515 1.00 41.88 43 PHE B CA 1
ATOM 3649 C C . PHE B 1 45 ? 1.763 -4.949 65.918 1.00 42.72 43 PHE B C 1
ATOM 3650 O O . PHE B 1 45 ? 2.257 -4.219 66.809 1.00 43.25 43 PHE B O 1
ATOM 3658 N N . VAL B 1 46 ? 1.345 -6.201 66.135 1.00 41.83 44 VAL B N 1
ATOM 3659 C CA . VAL B 1 46 ? 1.477 -6.850 67.448 1.00 41.63 44 VAL B CA 1
ATOM 3660 C C . VAL B 1 46 ? 2.487 -8.003 67.316 1.00 42.71 44 VAL B C 1
ATOM 3661 O O . VAL B 1 46 ? 2.270 -8.953 66.529 1.00 42.47 44 VAL B O 1
ATOM 3665 N N . ILE B 1 47 ? 3.611 -7.902 68.050 1.00 42.84 45 ILE B N 1
ATOM 3666 C CA . ILE B 1 47 ? 4.680 -8.930 67.971 1.00 42.58 45 ILE B CA 1
ATOM 3667 C C . ILE B 1 47 ? 4.634 -9.874 69.150 1.00 42.88 45 ILE B C 1
ATOM 3668 O O . ILE B 1 47 ? 4.792 -9.450 70.311 1.00 43.86 45 ILE B O 1
ATOM 3673 N N . ASP B 1 48 ? 4.410 -11.149 68.865 1.00 42.06 46 ASP B N 1
ATOM 3674 C CA . ASP B 1 48 ? 4.495 -12.179 69.899 1.00 41.91 46 ASP B CA 1
ATOM 3675 C C . ASP B 1 48 ? 5.999 -12.448 70.094 1.00 42.97 46 ASP B C 1
ATOM 3676 O O . ASP B 1 48 ? 6.640 -13.167 69.280 1.00 41.41 46 ASP B O 1
ATOM 3681 N N . GLU B 1 49 ? 6.578 -11.854 71.133 1.00 42.64 47 GLU B N 1
ATOM 3682 C CA . GLU B 1 49 ? 8.042 -11.927 71.308 1.00 44.06 47 GLU B CA 1
ATOM 3683 C C . GLU B 1 49 ? 8.575 -13.344 71.510 1.00 43.94 47 GLU B C 1
ATOM 3684 O O . GLU B 1 49 ? 9.588 -13.745 70.924 1.00 44.36 47 GLU B O 1
ATOM 3690 N N . ASP B 1 50 ? 7.900 -14.079 72.363 1.00 43.62 48 ASP B N 1
ATOM 3691 C CA . ASP B 1 50 ? 8.178 -15.496 72.573 1.00 44.52 48 ASP B CA 1
ATOM 3692 C C . ASP B 1 50 ? 8.138 -16.338 71.297 1.00 43.58 48 ASP B C 1
ATOM 3693 O O . ASP B 1 50 ? 9.006 -17.169 71.070 1.00 44.57 48 ASP B O 1
ATOM 3698 N N . ASP B 1 51 ? 7.124 -16.120 70.467 1.00 42.19 49 ASP B N 1
ATOM 3699 C CA . ASP B 1 51 ? 7.017 -16.820 69.208 1.00 42.66 49 ASP B CA 1
ATOM 3700 C C . ASP B 1 51 ? 8.292 -16.589 68.394 1.00 43.45 49 ASP B C 1
ATOM 3701 O O . ASP B 1 51 ? 8.908 -17.550 67.922 1.00 45.21 49 ASP B O 1
ATOM 3706 N N . PHE B 1 52 ? 8.678 -15.320 68.203 1.00 43.51 50 PHE B N 1
ATOM 3707 C CA . PHE B 1 52 ? 9.860 -14.917 67.396 1.00 42.85 50 PHE B CA 1
ATOM 3708 C C . PHE B 1 52 ? 11.146 -15.607 67.928 1.00 42.62 50 PHE B C 1
ATOM 3709 O O . PHE B 1 52 ? 11.908 -16.210 67.203 1.00 40.93 50 PHE B O 1
ATOM 3717 N N . ARG B 1 53 ? 11.321 -15.552 69.245 1.00 43.40 51 ARG B N 1
ATOM 3718 C CA . ARG B 1 53 ? 12.450 -16.188 69.888 1.00 42.79 51 ARG B CA 1
ATOM 3719 C C . ARG B 1 53 ? 12.470 -17.709 69.715 1.00 43.57 51 ARG B C 1
ATOM 3720 O O . ARG B 1 53 ? 13.542 -18.290 69.496 1.00 43.78 51 ARG B O 1
ATOM 3728 N N . SER B 1 54 ? 11.301 -18.343 69.865 1.00 43.87 52 SER B N 1
ATOM 3729 C CA . SER B 1 54 ? 11.118 -19.784 69.617 1.00 44.49 52 SER B CA 1
ATOM 3730 C C . SER B 1 54 ? 11.572 -20.255 68.239 1.00 44.53 52 SER B C 1
ATOM 3731 O O . SER B 1 54 ? 12.183 -21.313 68.082 1.00 43.00 52 SER B O 1
ATOM 3734 N N . ARG B 1 55 ? 11.173 -19.475 67.252 1.00 45.20 53 ARG B N 1
ATOM 3735 C CA . ARG B 1 55 ? 11.543 -19.666 65.859 1.00 46.80 53 ARG B CA 1
ATOM 3736 C C . ARG B 1 55 ? 13.084 -19.633 65.705 1.00 46.42 53 ARG B C 1
ATOM 3737 O O . ARG B 1 55 ? 13.664 -20.461 65.016 1.00 46.40 53 ARG B O 1
ATOM 3745 N N . CYS B 1 56 ? 13.716 -18.668 66.371 1.00 46.24 54 CYS B N 1
ATOM 3746 C CA . CYS B 1 56 ? 15.165 -18.510 66.414 1.00 45.59 54 CYS B CA 1
ATOM 3747 C C . CYS B 1 56 ? 15.793 -19.759 67.003 1.00 45.64 54 CYS B C 1
ATOM 3748 O O . CYS B 1 56 ? 16.703 -20.349 66.418 1.00 45.96 54 CYS B O 1
ATOM 3751 N N . ARG B 1 57 ? 15.296 -20.148 68.161 1.00 46.21 55 ARG B N 1
ATOM 3752 C CA . ARG B 1 57 ? 15.799 -21.269 68.911 1.00 47.32 55 ARG B CA 1
ATOM 3753 C C . ARG B 1 57 ? 15.631 -22.585 68.154 1.00 46.53 55 ARG B C 1
ATOM 3754 O O . ARG B 1 57 ? 16.532 -23.400 68.134 1.00 47.11 55 ARG B O 1
ATOM 3762 N N . GLU B 1 58 ? 14.499 -22.788 67.490 1.00 46.54 56 GLU B N 1
ATOM 3763 C CA . GLU B 1 58 ? 14.299 -24.099 66.857 1.00 46.62 56 GLU B CA 1
ATOM 3764 C C . GLU B 1 58 ? 15.064 -24.224 65.544 1.00 45.34 56 GLU B C 1
ATOM 3765 O O . GLU B 1 58 ? 15.552 -25.291 65.216 1.00 45.47 56 GLU B O 1
ATOM 3771 N N . THR B 1 59 ? 15.214 -23.113 64.844 1.00 44.57 57 THR B N 1
ATOM 3772 C CA . THR B 1 59 ? 15.959 -23.078 63.615 1.00 44.14 57 THR B CA 1
ATOM 3773 C C . THR B 1 59 ? 17.435 -23.229 63.940 1.00 44.89 57 THR B C 1
ATOM 3774 O O . THR B 1 59 ? 18.134 -23.949 63.235 1.00 46.06 57 THR B O 1
ATOM 3778 N N . ALA B 1 60 ? 17.902 -22.586 65.016 1.00 44.96 58 ALA B N 1
ATOM 3779 C CA . ALA B 1 60 ? 19.288 -22.716 65.439 1.00 44.43 58 ALA B CA 1
ATOM 3780 C C . ALA B 1 60 ? 19.588 -24.171 65.732 1.00 44.35 58 ALA B C 1
ATOM 3781 O O . ALA B 1 60 ? 20.614 -24.684 65.278 1.00 44.93 58 ALA B O 1
ATOM 3783 N N . ALA B 1 61 ? 18.690 -24.826 66.463 1.00 43.28 59 ALA B N 1
ATOM 3784 C CA . ALA B 1 61 ? 18.898 -26.207 66.844 1.00 44.08 59 ALA B CA 1
ATOM 3785 C C . ALA B 1 61 ? 18.872 -27.102 65.635 1.00 44.73 59 ALA B C 1
ATOM 3786 O O . ALA B 1 61 ? 19.751 -27.979 65.504 1.00 45.04 59 ALA B O 1
ATOM 3788 N N . ALA B 1 62 ? 17.924 -26.846 64.729 1.00 44.55 60 ALA B N 1
ATOM 3789 C CA . ALA B 1 62 ? 17.756 -27.669 63.530 1.00 44.69 60 ALA B CA 1
ATOM 3790 C C . ALA B 1 62 ? 18.982 -27.612 62.645 1.00 45.05 60 ALA B C 1
ATOM 3791 O O . ALA B 1 62 ? 19.323 -28.604 62.004 1.00 44.90 60 ALA B O 1
ATOM 3793 N N . PHE B 1 63 ? 19.651 -26.459 62.602 1.00 45.29 61 PHE B N 1
ATOM 3794 C CA . PHE B 1 63 ? 20.855 -26.324 61.742 1.00 45.85 61 PHE B CA 1
ATOM 3795 C C . PHE B 1 63 ? 22.195 -26.564 62.458 1.00 46.82 61 PHE B C 1
ATOM 3796 O O . PHE B 1 63 ? 23.266 -26.311 61.890 1.00 47.67 61 PHE B O 1
ATOM 3804 N N . GLY B 1 64 ? 22.118 -27.025 63.705 1.00 46.11 62 GLY B N 1
ATOM 3805 C CA . GLY B 1 64 ? 23.309 -27.366 64.452 1.00 47.08 62 GLY B CA 1
ATOM 3806 C C . GLY B 1 64 ? 23.793 -26.292 65.395 1.00 47.66 62 GLY B C 1
ATOM 3807 O O . GLY B 1 64 ? 24.432 -26.607 66.367 1.00 47.08 62 GLY B O 1
ATOM 3808 N N . SER B 1 65 ? 23.456 -25.025 65.116 1.00 48.44 63 SER B N 1
ATOM 3809 C CA . SER B 1 65 ? 23.950 -23.870 65.872 1.00 47.97 63 SER B CA 1
ATOM 3810 C C . SER B 1 65 ? 23.363 -22.579 65.281 1.00 47.36 63 SER B C 1
ATOM 3811 O O . SER B 1 65 ? 23.047 -22.502 64.074 1.00 46.43 63 SER B O 1
ATOM 3814 N N . GLY B 1 66 ? 23.199 -21.575 66.148 1.00 47.11 64 GLY B N 1
ATOM 3815 C CA . GLY B 1 66 ? 22.795 -20.217 65.743 1.00 46.53 64 GLY B CA 1
ATOM 3816 C C . GLY B 1 66 ? 23.786 -19.567 64.766 1.00 46.56 64 GLY B C 1
ATOM 3817 O O . GLY B 1 66 ? 23.418 -18.712 63.952 1.00 45.46 64 GLY B O 1
ATOM 3818 N N . ALA B 1 67 ? 25.051 -19.987 64.829 1.00 46.83 65 ALA B N 1
ATOM 3819 C CA . ALA B 1 67 ? 26.045 -19.507 63.899 1.00 47.54 65 ALA B CA 1
ATOM 3820 C C . ALA B 1 67 ? 25.706 -19.912 62.442 1.00 48.37 65 ALA B C 1
ATOM 3821 O O . ALA B 1 67 ? 26.187 -19.301 61.490 1.00 50.23 65 ALA B O 1
ATOM 3823 N N . ASN B 1 68 ? 24.907 -20.960 62.254 1.00 47.89 66 ASN B N 1
ATOM 3824 C CA . ASN B 1 68 ? 24.571 -21.436 60.901 1.00 46.39 66 ASN B CA 1
ATOM 3825 C C . ASN B 1 68 ? 23.234 -20.856 60.394 1.00 45.70 66 ASN B C 1
ATOM 3826 O O . ASN B 1 68 ? 22.762 -21.221 59.306 1.00 44.72 66 ASN B O 1
ATOM 3831 N N . VAL B 1 69 ? 22.630 -19.982 61.204 1.00 43.68 67 VAL B N 1
ATOM 3832 C CA . VAL B 1 69 ? 21.344 -19.385 60.874 1.00 42.54 67 VAL B CA 1
ATOM 3833 C C . VAL B 1 69 ? 21.483 -17.879 60.898 1.00 42.93 67 VAL B C 1
ATOM 3834 O O . VAL B 1 69 ? 21.703 -17.307 61.980 1.00 43.12 67 VAL B O 1
ATOM 3838 N N . HIS B 1 70 ? 21.400 -17.254 59.717 1.00 42.43 68 HIS B N 1
ATOM 3839 C CA . HIS B 1 70 ? 21.627 -15.816 59.572 1.00 43.80 68 HIS B CA 1
ATOM 3840 C C . HIS B 1 70 ? 20.315 -15.135 59.335 1.00 44.56 68 HIS B C 1
ATOM 3841 O O . HIS B 1 70 ? 19.764 -15.308 58.282 1.00 46.48 68 HIS B O 1
ATOM 3848 N N . TYR B 1 71 ? 19.787 -14.371 60.290 1.00 45.14 69 TYR B N 1
ATOM 3849 C CA . TYR B 1 71 ? 18.489 -13.697 60.083 1.00 44.56 69 TYR B CA 1
ATOM 3850 C C . TYR B 1 71 ? 18.600 -12.606 59.025 1.00 45.22 69 TYR B C 1
ATOM 3851 O O . TYR B 1 71 ? 19.504 -11.751 59.036 1.00 45.90 69 TYR B O 1
ATOM 3860 N N . ALA B 1 72 ? 17.693 -12.666 58.067 1.00 45.59 70 ALA B N 1
ATOM 3861 C CA . ALA B 1 72 ? 17.655 -11.695 56.953 1.00 45.33 70 ALA B CA 1
ATOM 3862 C C . ALA B 1 72 ? 16.879 -10.455 57.428 1.00 45.12 70 ALA B C 1
ATOM 3863 O O . ALA B 1 72 ? 15.679 -10.485 57.552 1.00 44.29 70 ALA B O 1
ATOM 3865 N N . ALA B 1 73 ? 17.607 -9.377 57.743 1.00 45.32 71 ALA B N 1
ATOM 3866 C CA . ALA B 1 73 ? 17.039 -8.184 58.369 1.00 44.59 71 ALA B CA 1
ATOM 3867 C C . ALA B 1 73 ? 16.001 -7.482 57.482 1.00 44.46 71 ALA B C 1
ATOM 3868 O O . ALA B 1 73 ? 15.170 -6.672 57.952 1.00 42.02 71 ALA B O 1
ATOM 3879 N N . ALA B 1 75 ? 13.491 -8.651 56.215 1.00 42.94 73 ALA B N 1
ATOM 3880 C CA . ALA B 1 75 ? 12.143 -9.044 56.581 1.00 43.48 73 ALA B CA 1
ATOM 3881 C C . ALA B 1 75 ? 11.543 -8.057 57.592 1.00 44.23 73 ALA B C 1
ATOM 3882 O O . ALA B 1 75 ? 10.376 -7.691 57.493 1.00 45.76 73 ALA B O 1
ATOM 3884 N N . PHE B 1 76 ? 12.359 -7.615 58.547 1.00 44.56 74 PHE B N 1
ATOM 3885 C CA . PHE B 1 76 ? 11.957 -6.626 59.531 1.00 44.17 74 PHE B CA 1
ATOM 3886 C C . PHE B 1 76 ? 13.148 -6.339 60.449 1.00 43.89 74 PHE B C 1
ATOM 3887 O O . PHE B 1 76 ? 13.762 -7.260 61.005 1.00 44.38 74 PHE B O 1
ATOM 3895 N N . LEU B 1 77 ? 13.511 -5.062 60.566 1.00 44.09 75 LEU B N 1
ATOM 3896 C CA . LEU B 1 77 ? 14.630 -4.680 61.420 1.00 43.68 75 LEU B CA 1
ATOM 3897 C C . LEU B 1 77 ? 14.318 -3.409 62.177 1.00 43.42 75 LEU B C 1
ATOM 3898 O O . LEU B 1 77 ? 13.762 -2.471 61.607 1.00 43.24 75 LEU B O 1
ATOM 3903 N N . CYS B 1 78 ? 14.676 -3.419 63.464 1.00 43.06 76 CYS B N 1
ATOM 3904 C CA . CYS B 1 78 ? 14.809 -2.244 64.329 1.00 43.53 76 CYS B CA 1
ATOM 3905 C C . CYS B 1 78 ? 15.831 -2.664 65.393 1.00 43.87 76 CYS B C 1
ATOM 3906 O O . CYS B 1 78 ? 16.244 -3.839 65.431 1.00 44.44 76 CYS B O 1
ATOM 3909 N N . SER B 1 79 ? 16.243 -1.726 66.243 1.00 43.65 77 SER B N 1
ATOM 3910 C CA . SER B 1 79 ? 17.223 -2.026 67.330 1.00 44.54 77 SER B CA 1
ATOM 3911 C C . SER B 1 79 ? 16.734 -3.126 68.254 1.00 45.29 77 SER B C 1
ATOM 3912 O O . SER B 1 79 ? 17.532 -3.987 68.679 1.00 46.11 77 SER B O 1
ATOM 3915 N N . GLU B 1 80 ? 15.440 -3.087 68.602 1.00 44.64 78 GLU B N 1
ATOM 3916 C CA . GLU B 1 80 ? 14.882 -4.120 69.472 1.00 45.91 78 GLU B CA 1
ATOM 3917 C C . GLU B 1 80 ? 15.102 -5.527 68.888 1.00 46.07 78 GLU B C 1
ATOM 3918 O O . GLU B 1 80 ? 15.637 -6.433 69.559 1.00 46.01 78 GLU B O 1
ATOM 3924 N N . VAL B 1 81 ? 14.740 -5.680 67.617 1.00 45.41 79 VAL B N 1
ATOM 3925 C CA . VAL B 1 81 ? 14.880 -6.959 66.936 1.00 45.41 79 VAL B CA 1
ATOM 3926 C C . VAL B 1 81 ? 16.360 -7.399 66.818 1.00 45.16 79 VAL B C 1
ATOM 3927 O O . VAL B 1 81 ? 16.667 -8.576 67.073 1.00 45.18 79 VAL B O 1
ATOM 3931 N N . ALA B 1 82 ? 17.263 -6.468 66.479 1.00 44.05 80 ALA B N 1
ATOM 3932 C CA . ALA B 1 82 ? 18.699 -6.788 66.404 1.00 44.03 80 ALA B CA 1
ATOM 3933 C C . ALA B 1 82 ? 19.180 -7.377 67.753 1.00 44.18 80 ALA B C 1
ATOM 3934 O O . ALA B 1 82 ? 19.898 -8.367 67.801 1.00 43.71 80 ALA B O 1
ATOM 3936 N N . ARG B 1 83 ? 18.724 -6.776 68.842 1.00 44.97 81 ARG B N 1
ATOM 3937 C CA . ARG B 1 83 ? 18.941 -7.303 70.192 1.00 46.60 81 ARG B CA 1
ATOM 3938 C C . ARG B 1 83 ? 18.463 -8.766 70.399 1.00 44.74 81 ARG B C 1
ATOM 3939 O O . ARG B 1 83 ? 19.216 -9.587 70.952 1.00 44.42 81 ARG B O 1
ATOM 3947 N N . TRP B 1 84 ? 17.234 -9.077 69.973 1.00 43.32 82 TRP B N 1
ATOM 3948 C CA . TRP B 1 84 ? 16.716 -10.421 70.093 1.00 43.59 82 TRP B CA 1
ATOM 3949 C C . TRP B 1 84 ? 17.586 -11.405 69.310 1.00 44.50 82 TRP B C 1
ATOM 3950 O O . TRP B 1 84 ? 17.991 -12.431 69.851 1.00 45.58 82 TRP B O 1
ATOM 3961 N N . ILE B 1 85 ? 17.905 -11.072 68.058 1.00 43.73 83 ILE B N 1
ATOM 3962 C CA . ILE B 1 85 ? 18.767 -11.890 67.246 1.00 44.33 83 ILE B CA 1
ATOM 3963 C C . ILE B 1 85 ? 20.119 -12.152 67.948 1.00 44.23 83 ILE B C 1
ATOM 3964 O O . ILE B 1 85 ? 20.538 -13.297 68.121 1.00 43.83 83 ILE B O 1
ATOM 3969 N N . SER B 1 86 ? 20.749 -11.091 68.423 1.00 44.00 84 SER B N 1
ATOM 3970 C CA . SER B 1 86 ? 22.020 -11.223 69.096 1.00 44.39 84 SER B CA 1
ATOM 3971 C C . SER B 1 86 ? 21.923 -12.145 70.314 1.00 44.60 84 SER B C 1
ATOM 3972 O O . SER B 1 86 ? 22.734 -13.054 70.458 1.00 43.86 84 SER B O 1
ATOM 3975 N N . GLU B 1 87 ? 20.908 -11.918 71.157 1.00 44.93 85 GLU B N 1
ATOM 3976 C CA . GLU B 1 87 ? 20.671 -12.731 72.360 1.00 45.64 85 GLU B CA 1
ATOM 3977 C C . GLU B 1 87 ? 20.355 -14.200 72.087 1.00 44.57 85 GLU B C 1
ATOM 3978 O O . GLU B 1 87 ? 20.768 -15.053 72.852 1.00 45.19 85 GLU B O 1
ATOM 3984 N N . GLU B 1 88 ? 19.620 -14.474 71.016 1.00 42.89 86 GLU B N 1
ATOM 3985 C CA . GLU B 1 88 ? 19.300 -15.817 70.648 1.00 42.48 86 GLU B CA 1
ATOM 3986 C C . GLU B 1 88 ? 20.478 -16.538 69.958 1.00 43.30 86 GLU B C 1
ATOM 3987 O O . GLU B 1 88 ? 20.387 -17.723 69.667 1.00 43.21 86 GLU B O 1
ATOM 3993 N N . GLY B 1 89 ? 21.571 -15.814 69.690 1.00 43.39 87 GLY B N 1
ATOM 3994 C CA . GLY B 1 89 ? 22.805 -16.430 69.185 1.00 44.00 87 GLY B CA 1
ATOM 3995 C C . GLY B 1 89 ? 22.906 -16.628 67.685 1.00 44.17 87 GLY B C 1
ATOM 3996 O O . GLY B 1 89 ? 23.790 -17.380 67.202 1.00 43.45 87 GLY B O 1
ATOM 3997 N N . LEU B 1 90 ? 22.020 -15.944 66.942 1.00 43.78 88 LEU B N 1
ATOM 3998 C CA . LEU B 1 90 ? 22.061 -16.049 65.496 1.00 43.39 88 LEU B CA 1
ATOM 3999 C C . LEU B 1 90 ? 22.930 -14.969 64.865 1.00 43.24 88 LEU B C 1
ATOM 4000 O O . LEU B 1 90 ? 23.303 -14.010 65.547 1.00 44.36 88 LEU B O 1
ATOM 4005 N N . CYS B 1 91 ? 23.227 -15.132 63.573 1.00 42.14 89 CYS B N 1
ATOM 4006 C CA . CYS B 1 91 ? 23.864 -14.100 62.783 1.00 42.88 89 CYS B CA 1
ATOM 4007 C C . CYS B 1 91 ? 22.841 -13.198 62.120 1.00 42.45 89 CYS B C 1
ATOM 4008 O O . CYS B 1 91 ? 21.640 -13.457 62.143 1.00 41.67 89 CYS B O 1
ATOM 4011 N N . LEU B 1 92 ? 23.339 -12.132 61.526 1.00 43.82 90 LEU B N 1
ATOM 4012 C CA . LEU B 1 92 ? 22.480 -11.101 60.962 1.00 44.78 90 LEU B CA 1
ATOM 4013 C C . LEU B 1 92 ? 22.972 -10.722 59.583 1.00 46.14 90 LEU B C 1
ATOM 4014 O O . LEU B 1 92 ? 24.174 -10.383 59.426 1.00 46.23 90 LEU B O 1
ATOM 4019 N N . ASP B 1 93 ? 22.036 -10.772 58.602 1.00 45.55 91 ASP B N 1
ATOM 4020 C CA . ASP B 1 93 ? 22.327 -10.385 57.235 1.00 45.46 91 ASP B CA 1
ATOM 4021 C C . ASP B 1 93 ? 21.827 -9.010 57.010 1.00 45.93 91 ASP B C 1
ATOM 4022 O O . ASP B 1 93 ? 20.645 -8.738 57.224 1.00 48.04 91 ASP B O 1
ATOM 4027 N N . VAL B 1 94 ? 22.708 -8.132 56.562 1.00 45.68 92 VAL B N 1
ATOM 4028 C CA . VAL B 1 94 ? 22.337 -6.768 56.258 1.00 47.32 92 VAL B CA 1
ATOM 4029 C C . VAL B 1 94 ? 22.578 -6.498 54.788 1.00 49.30 92 VAL B C 1
ATOM 4030 O O . VAL B 1 94 ? 23.472 -7.089 54.173 1.00 49.29 92 VAL B O 1
ATOM 4034 N N . CYS B 1 95 ? 21.811 -5.566 54.250 1.00 53.61 93 CYS B N 1
ATOM 4035 C CA . CYS B 1 95 ? 21.698 -5.424 52.814 1.00 54.88 93 CYS B CA 1
ATOM 4036 C C . CYS B 1 95 ? 22.238 -4.082 52.285 1.00 55.65 93 CYS B C 1
ATOM 4037 O O . CYS B 1 95 ? 22.902 -4.035 51.240 1.00 58.28 93 CYS B O 1
ATOM 4040 N N . THR B 1 96 ? 21.979 -2.981 52.956 1.00 54.16 94 THR B N 1
ATOM 4041 C CA . THR B 1 96 ? 22.619 -1.728 52.505 1.00 51.75 94 THR B CA 1
ATOM 4042 C C . THR B 1 96 ? 23.307 -1.050 53.709 1.00 50.62 94 THR B C 1
ATOM 4043 O O . THR B 1 96 ? 23.333 -1.625 54.816 1.00 50.72 94 THR B O 1
ATOM 4047 N N . GLY B 1 97 ? 23.845 0.155 53.509 1.00 48.75 95 GLY B N 1
ATOM 4048 C CA . GLY B 1 97 ? 24.471 0.925 54.609 1.00 47.93 95 GLY B CA 1
ATOM 4049 C C . GLY B 1 97 ? 23.561 1.240 55.797 1.00 47.13 95 GLY B C 1
ATOM 4050 O O . GLY B 1 97 ? 24.009 1.234 56.936 1.00 47.66 95 GLY B O 1
ATOM 4051 N N . GLY B 1 98 ? 22.278 1.484 55.527 1.00 46.84 96 GLY B N 1
ATOM 4052 C CA . GLY B 1 98 ? 21.280 1.774 56.569 1.00 45.86 96 GLY B CA 1
ATOM 4053 C C . GLY B 1 98 ? 20.996 0.597 57.488 1.00 45.40 96 GLY B C 1
ATOM 4054 O O . GLY B 1 98 ? 20.869 0.772 58.718 1.00 46.57 96 GLY B O 1
ATOM 4055 N N . GLU B 1 99 ? 20.913 -0.608 56.922 1.00 44.48 97 GLU B N 1
ATOM 4056 C CA . GLU B 1 99 ? 20.730 -1.798 57.755 1.00 43.02 97 GLU B CA 1
ATOM 4057 C C . GLU B 1 99 ? 21.949 -2.001 58.611 1.00 42.98 97 GLU B C 1
ATOM 4058 O O . GLU B 1 99 ? 21.802 -2.194 59.813 1.00 44.29 97 GLU B O 1
ATOM 4064 N N . LEU B 1 100 ? 23.136 -1.870 58.017 1.00 41.97 98 LEU B N 1
ATOM 4065 C CA . LEU B 1 100 ? 24.372 -1.934 58.787 1.00 43.66 98 LEU B CA 1
ATOM 4066 C C . LEU B 1 100 ? 24.353 -0.945 59.911 1.00 43.32 98 LEU B C 1
ATOM 4067 O O . LEU B 1 100 ? 24.498 -1.320 61.067 1.00 43.95 98 LEU B O 1
ATOM 4072 N N . ALA B 1 101 ? 24.144 0.326 59.567 1.00 44.44 99 ALA B N 1
ATOM 4073 C CA . ALA B 1 101 ? 24.087 1.398 60.586 1.00 45.39 99 ALA B CA 1
ATOM 4074 C C . ALA B 1 101 ? 23.089 1.104 61.716 1.00 44.76 99 ALA B C 1
ATOM 4075 O O . ALA B 1 101 ? 23.356 1.381 62.859 1.00 46.17 99 ALA B O 1
ATOM 4077 N N . VAL B 1 102 ? 21.949 0.509 61.405 1.00 44.95 100 VAL B N 1
ATOM 4078 C CA . VAL B 1 102 ? 20.969 0.224 62.465 1.00 44.14 100 VAL B CA 1
ATOM 4079 C C . VAL B 1 102 ? 21.505 -0.883 63.350 1.00 43.93 100 VAL B C 1
ATOM 4080 O O . VAL B 1 102 ? 21.400 -0.806 64.553 1.00 45.01 100 VAL B O 1
ATOM 4084 N N . ALA B 1 103 ? 22.119 -1.888 62.732 1.00 44.04 101 ALA B N 1
ATOM 4085 C CA . ALA B 1 103 ? 22.732 -3.007 63.445 1.00 44.59 101 ALA B CA 1
ATOM 4086 C C . ALA B 1 103 ? 23.828 -2.521 64.401 1.00 43.92 101 ALA B C 1
ATOM 4087 O O . ALA B 1 103 ? 23.870 -2.896 65.557 1.00 43.05 101 ALA B O 1
ATOM 4089 N N . LEU B 1 104 ? 24.710 -1.682 63.884 1.00 44.81 102 LEU B N 1
ATOM 4090 C CA . LEU B 1 104 ? 25.832 -1.156 64.674 1.00 46.63 102 LEU B CA 1
ATOM 4091 C C . LEU B 1 104 ? 25.297 -0.257 65.782 1.00 46.96 102 LEU B C 1
ATOM 4092 O O . LEU B 1 104 ? 25.762 -0.323 66.928 1.00 47.65 102 LEU B O 1
ATOM 4097 N N . HIS B 1 105 ? 24.264 0.510 65.460 1.00 47.25 103 HIS B N 1
ATOM 4098 C CA . HIS B 1 105 ? 23.578 1.327 66.453 1.00 47.98 103 HIS B CA 1
ATOM 4099 C C . HIS B 1 105 ? 23.052 0.514 67.642 1.00 47.74 103 HIS B C 1
ATOM 4100 O O . HIS B 1 105 ? 23.026 0.995 68.795 1.00 47.89 103 HIS B O 1
ATOM 4107 N N . ALA B 1 106 ? 22.595 -0.698 67.337 1.00 47.48 104 ALA B N 1
ATOM 4108 C CA . ALA B 1 106 ? 22.000 -1.589 68.334 1.00 47.01 104 ALA B CA 1
ATOM 4109 C C . ALA B 1 106 ? 23.075 -2.438 68.995 1.00 46.89 104 ALA B C 1
ATOM 4110 O O . ALA B 1 106 ? 22.762 -3.366 69.728 1.00 47.92 104 ALA B O 1
ATOM 4112 N N . SER B 1 107 ? 24.330 -2.170 68.670 1.00 45.83 105 SER B N 1
ATOM 4113 C CA . SER B 1 107 ? 25.405 -2.929 69.261 1.00 47.05 105 SER B CA 1
ATOM 4114 C C . SER B 1 107 ? 25.497 -4.379 68.780 1.00 45.50 105 SER B C 1
ATOM 4115 O O . SER B 1 107 ? 26.007 -5.224 69.492 1.00 45.62 105 SER B O 1
ATOM 4118 N N . PHE B 1 108 ? 25.021 -4.674 67.585 1.00 44.45 106 PHE B N 1
ATOM 4119 C CA . PHE B 1 108 ? 25.113 -6.039 67.108 1.00 44.44 106 PHE B CA 1
ATOM 4120 C C . PHE B 1 108 ? 26.592 -6.368 66.832 1.00 45.49 106 PHE B C 1
ATOM 4121 O O . PHE B 1 108 ? 27.281 -5.585 66.165 1.00 44.60 106 PHE B O 1
ATOM 4129 N N . PRO B 1 109 ? 27.087 -7.513 67.367 1.00 45.38 107 PRO B N 1
ATOM 4130 C CA . PRO B 1 109 ? 28.493 -7.930 67.114 1.00 44.92 107 PRO B CA 1
ATOM 4131 C C . PRO B 1 109 ? 28.827 -8.035 65.624 1.00 44.45 107 PRO B C 1
ATOM 4132 O O . PRO B 1 109 ? 28.308 -8.913 64.931 1.00 45.05 107 PRO B O 1
ATOM 4136 N N . PRO B 1 110 ? 29.742 -7.172 65.141 1.00 44.50 108 PRO B N 1
ATOM 4137 C CA . PRO B 1 110 ? 30.149 -7.060 63.719 1.00 43.59 108 PRO B CA 1
ATOM 4138 C C . PRO B 1 110 ? 30.622 -8.357 63.109 1.00 43.48 108 PRO B C 1
ATOM 4139 O O . PRO B 1 110 ? 30.391 -8.602 61.929 1.00 44.08 108 PRO B O 1
ATOM 4143 N N . GLU B 1 111 ? 31.275 -9.196 63.901 1.00 44.23 109 GLU B N 1
ATOM 4144 C CA . GLU B 1 111 ? 31.755 -10.468 63.412 1.00 44.07 109 GLU B CA 1
ATOM 4145 C C . GLU B 1 111 ? 30.604 -11.416 63.029 1.00 43.15 109 GLU B C 1
ATOM 4146 O O . GLU B 1 111 ? 30.782 -12.348 62.221 1.00 44.65 109 GLU B O 1
ATOM 4152 N N . ARG B 1 112 ? 29.414 -11.167 63.552 1.00 41.79 110 ARG B N 1
ATOM 4153 C CA . ARG B 1 112 ? 28.243 -11.983 63.251 1.00 40.32 110 ARG B CA 1
ATOM 4154 C C . ARG B 1 112 ? 27.325 -11.296 62.191 1.00 40.42 110 ARG B C 1
ATOM 4155 O O . ARG B 1 112 ? 26.124 -11.648 61.969 1.00 38.32 110 ARG B O 1
ATOM 4163 N N . ILE B 1 113 ? 27.884 -10.279 61.544 1.00 40.45 111 ILE B N 1
ATOM 4164 C CA . ILE B 1 113 ? 27.141 -9.612 60.508 1.00 40.08 111 ILE B CA 1
ATOM 4165 C C . ILE B 1 113 ? 27.645 -10.077 59.138 1.00 41.52 111 ILE B C 1
ATOM 4166 O O . ILE B 1 113 ? 28.845 -10.214 58.894 1.00 40.13 111 ILE B O 1
ATOM 4171 N N . THR B 1 114 ? 26.705 -10.278 58.232 1.00 42.00 112 THR B N 1
ATOM 4172 C CA . THR B 1 114 ? 27.100 -10.519 56.845 1.00 42.99 112 THR B CA 1
ATOM 4173 C C . THR B 1 114 ? 26.490 -9.426 55.939 1.00 43.47 112 THR B C 1
ATOM 4174 O O . THR B 1 114 ? 25.299 -9.154 56.062 1.00 43.52 112 THR B O 1
ATOM 4178 N N . LEU B 1 115 ? 27.297 -8.847 55.034 1.00 42.94 113 LEU B N 1
ATOM 4179 C CA . LEU B 1 115 ? 26.783 -7.838 54.104 1.00 42.95 113 LEU B CA 1
ATOM 4180 C C . LEU B 1 115 ? 26.407 -8.421 52.741 1.00 42.50 113 LEU B C 1
ATOM 4181 O O . LEU B 1 115 ? 27.196 -9.149 52.104 1.00 42.27 113 LEU B O 1
ATOM 4186 N N . HIS B 1 116 ? 25.153 -8.173 52.342 1.00 42.82 114 HIS B N 1
ATOM 4187 C CA . HIS B 1 116 ? 24.625 -8.639 51.054 1.00 42.76 114 HIS B CA 1
ATOM 4188 C C . HIS B 1 116 ? 24.391 -7.447 50.135 1.00 42.80 114 HIS B C 1
ATOM 4189 O O . HIS B 1 116 ? 24.265 -6.311 50.625 1.00 41.29 114 HIS B O 1
ATOM 4196 N N . GLY B 1 117 ? 24.290 -7.718 48.821 1.00 42.70 115 GLY B N 1
ATOM 4197 C CA . GLY B 1 117 ? 23.757 -6.712 47.864 1.00 43.03 115 GLY B CA 1
ATOM 4198 C C . GLY B 1 117 ? 24.432 -6.725 46.513 1.00 42.66 115 GLY B C 1
ATOM 4199 O O . GLY B 1 117 ? 25.675 -7.001 46.391 1.00 41.17 115 GLY B O 1
ATOM 4200 N N . ASN B 1 118 ? 23.636 -6.361 45.515 1.00 41.23 116 ASN B N 1
ATOM 4201 C CA . ASN B 1 118 ? 24.117 -6.340 44.129 1.00 41.73 116 ASN B CA 1
ATOM 4202 C C . ASN B 1 118 ? 24.863 -5.057 43.728 1.00 42.15 116 ASN B C 1
ATOM 4203 O O . ASN B 1 118 ? 25.544 -5.032 42.689 1.00 40.42 116 ASN B O 1
ATOM 4208 N N . ASN B 1 119 ? 24.682 -3.998 44.526 1.00 41.60 117 ASN B N 1
ATOM 4209 C CA . ASN B 1 119 ? 25.245 -2.695 44.221 1.00 41.66 117 ASN B CA 1
ATOM 4210 C C . ASN B 1 119 ? 25.862 -1.987 45.464 1.00 42.74 117 ASN B C 1
ATOM 4211 O O . ASN B 1 119 ? 25.582 -0.809 45.728 1.00 42.66 117 ASN B O 1
ATOM 4216 N N . LYS B 1 120 ? 26.725 -2.687 46.204 1.00 42.72 118 LYS B N 1
ATOM 4217 C CA . LYS B 1 120 ? 27.372 -2.091 47.373 1.00 43.19 118 LYS B CA 1
ATOM 4218 C C . LYS B 1 120 ? 28.299 -0.947 46.905 1.00 43.35 118 LYS B C 1
ATOM 4219 O O . LYS B 1 120 ? 29.119 -1.129 45.999 1.00 43.72 118 LYS B O 1
ATOM 4225 N N . SER B 1 121 ? 28.135 0.225 47.489 1.00 43.36 119 SER B N 1
ATOM 4226 C CA . SER B 1 121 ? 28.981 1.363 47.133 1.00 43.82 119 SER B CA 1
ATOM 4227 C C . SER B 1 121 ? 30.330 1.246 47.848 1.00 44.07 119 SER B C 1
ATOM 4228 O O . SER B 1 121 ? 30.446 0.547 48.869 1.00 44.51 119 SER B O 1
ATOM 4231 N N . VAL B 1 122 ? 31.332 1.936 47.319 1.00 45.22 120 VAL B N 1
ATOM 4232 C CA . VAL B 1 122 ? 32.636 2.118 48.007 1.00 46.17 120 VAL B CA 1
ATOM 4233 C C . VAL B 1 122 ? 32.428 2.536 49.492 1.00 46.13 120 VAL B C 1
ATOM 4234 O O . VAL B 1 122 ? 33.023 1.976 50.394 1.00 46.11 120 VAL B O 1
ATOM 4238 N N . SER B 1 123 ? 31.530 3.477 49.732 1.00 46.78 121 SER B N 1
ATOM 4239 C CA . SER B 1 123 ? 31.261 3.926 51.082 1.00 46.75 121 SER B CA 1
ATOM 4240 C C . SER B 1 123 ? 30.646 2.846 51.994 1.00 46.63 121 SER B C 1
ATOM 4241 O O . SER B 1 123 ? 30.987 2.754 53.189 1.00 47.03 121 SER B O 1
ATOM 4244 N N . GLU B 1 124 ? 29.774 2.005 51.457 1.00 45.78 122 GLU B N 1
ATOM 4245 C CA . GLU B 1 124 ? 29.225 0.913 52.281 1.00 45.92 122 GLU B CA 1
ATOM 4246 C C . GLU B 1 124 ? 30.307 -0.161 52.586 1.00 44.87 122 GLU B C 1
ATOM 4247 O O . GLU B 1 124 ? 30.445 -0.662 53.717 1.00 44.33 122 GLU B O 1
ATOM 4253 N N . LEU B 1 125 ? 31.066 -0.502 51.563 1.00 43.79 123 LEU B N 1
ATOM 4254 C CA . LEU B 1 125 ? 32.157 -1.449 51.716 1.00 43.76 123 LEU B CA 1
ATOM 4255 C C . LEU B 1 125 ? 33.150 -0.937 52.742 1.00 43.79 123 LEU B C 1
ATOM 4256 O O . LEU B 1 125 ? 33.536 -1.696 53.648 1.00 42.40 123 LEU B O 1
ATOM 4261 N N . THR B 1 126 ? 33.551 0.339 52.584 1.00 43.68 124 THR B N 1
ATOM 4262 C CA . THR B 1 126 ? 34.464 1.000 53.500 1.00 44.21 124 THR B CA 1
ATOM 4263 C C . THR B 1 126 ? 33.928 0.979 54.967 1.00 44.15 124 THR B C 1
ATOM 4264 O O . THR B 1 126 ? 34.665 0.596 55.858 1.00 44.64 124 THR B O 1
ATOM 4268 N N . ALA B 1 127 ? 32.662 1.351 55.197 1.00 42.55 125 ALA B N 1
ATOM 4269 C CA . ALA B 1 127 ? 32.067 1.269 56.533 1.00 42.52 125 ALA B CA 1
ATOM 4270 C C . ALA B 1 127 ? 31.995 -0.148 57.096 1.00 42.49 125 ALA B C 1
ATOM 4271 O O . ALA B 1 127 ? 32.197 -0.331 58.261 1.00 42.67 125 ALA B O 1
ATOM 4273 N N . ALA B 1 128 ? 31.747 -1.144 56.249 1.00 43.85 126 ALA B N 1
ATOM 4274 C CA . ALA B 1 128 ? 31.695 -2.543 56.673 1.00 43.97 126 ALA B CA 1
ATOM 4275 C C . ALA B 1 128 ? 33.051 -3.041 57.190 1.00 45.27 126 ALA B C 1
ATOM 4276 O O . ALA B 1 128 ? 33.142 -3.669 58.285 1.00 45.00 126 ALA B O 1
ATOM 4278 N N . VAL B 1 129 ? 34.125 -2.737 56.450 1.00 45.96 127 VAL B N 1
ATOM 4279 C CA . VAL B 1 129 ? 35.436 -3.160 56.945 1.00 46.54 127 VAL B CA 1
ATOM 4280 C C . VAL B 1 129 ? 35.890 -2.306 58.146 1.00 46.99 127 VAL B C 1
ATOM 4281 O O . VAL B 1 129 ? 36.547 -2.821 59.057 1.00 45.44 127 VAL B O 1
ATOM 4285 N N . LYS B 1 130 ? 35.546 -1.017 58.143 1.00 47.18 128 LYS B N 1
ATOM 4286 C CA . LYS B 1 130 ? 35.885 -0.195 59.300 1.00 48.55 128 LYS B CA 1
ATOM 4287 C C . LYS B 1 130 ? 35.239 -0.759 60.589 1.00 48.59 128 LYS B C 1
ATOM 4288 O O . LYS B 1 130 ? 35.885 -0.788 61.640 1.00 48.79 128 LYS B O 1
ATOM 4294 N N . ALA B 1 131 ? 33.970 -1.168 60.491 1.00 47.04 129 ALA B N 1
ATOM 4295 C CA . ALA B 1 131 ? 33.278 -1.834 61.582 1.00 46.85 129 ALA B CA 1
ATOM 4296 C C . ALA B 1 131 ? 33.812 -3.248 61.930 1.00 46.69 129 ALA B C 1
ATOM 4297 O O . ALA B 1 131 ? 33.483 -3.773 62.980 1.00 47.84 129 ALA B O 1
ATOM 4299 N N . GLY B 1 132 ? 34.572 -3.897 61.049 1.00 46.04 130 GLY B N 1
ATOM 4300 C CA . GLY B 1 132 ? 34.982 -5.285 61.310 1.00 44.76 130 GLY B CA 1
ATOM 4301 C C . GLY B 1 132 ? 33.883 -6.326 61.036 1.00 45.11 130 GLY B C 1
ATOM 4302 O O . GLY B 1 132 ? 33.842 -7.378 61.701 1.00 44.65 130 GLY B O 1
ATOM 4303 N N . VAL B 1 133 ? 33.010 -6.031 60.067 1.00 43.40 131 VAL B N 1
ATOM 4304 C CA . VAL B 1 133 ? 31.996 -6.986 59.565 1.00 44.39 131 VAL B CA 1
ATOM 4305 C C . VAL B 1 133 ? 32.633 -8.332 59.163 1.00 44.99 131 VAL B C 1
ATOM 4306 O O . VAL B 1 133 ? 33.647 -8.356 58.467 1.00 44.80 131 VAL B O 1
ATOM 4310 N N . GLY B 1 134 ? 32.055 -9.444 59.617 1.00 44.43 132 GLY B N 1
ATOM 4311 C CA . GLY B 1 134 ? 32.745 -10.730 59.495 1.00 44.49 132 GLY B CA 1
ATOM 4312 C C . GLY B 1 134 ? 32.778 -11.199 58.055 1.00 45.51 132 GLY B C 1
ATOM 4313 O O . GLY B 1 134 ? 33.819 -11.666 57.571 1.00 46.23 132 GLY B O 1
ATOM 4314 N N . HIS B 1 135 ? 31.657 -11.042 57.347 1.00 44.73 133 HIS B N 1
ATOM 4315 C CA . HIS B 1 135 ? 31.535 -11.556 55.976 1.00 45.34 133 HIS B CA 1
ATOM 4316 C C . HIS B 1 135 ? 30.937 -10.570 54.996 1.00 45.29 133 HIS B C 1
ATOM 4317 O O . HIS B 1 135 ? 29.990 -9.850 55.327 1.00 46.27 133 HIS B O 1
ATOM 4324 N N . ILE B 1 136 ? 31.465 -10.582 53.772 1.00 44.89 134 ILE B N 1
ATOM 4325 C CA . ILE B 1 136 ? 30.843 -9.844 52.673 1.00 43.73 134 ILE B CA 1
ATOM 4326 C C . ILE B 1 136 ? 30.564 -10.831 51.540 1.00 44.87 134 ILE B C 1
ATOM 4327 O O . ILE B 1 136 ? 31.460 -11.513 51.066 1.00 45.60 134 ILE B O 1
ATOM 4332 N N . VAL B 1 137 ? 29.297 -10.965 51.159 1.00 44.90 135 VAL B N 1
ATOM 4333 C CA . VAL B 1 137 ? 28.945 -11.778 50.001 1.00 43.38 135 VAL B CA 1
ATOM 4334 C C . VAL B 1 137 ? 29.052 -10.936 48.745 1.00 42.69 135 VAL B C 1
ATOM 4335 O O . VAL B 1 137 ? 28.197 -10.099 48.462 1.00 42.24 135 VAL B O 1
ATOM 4339 N N . VAL B 1 138 ? 30.128 -11.159 48.008 1.00 42.10 136 VAL B N 1
ATOM 4340 C CA . VAL B 1 138 ? 30.415 -10.399 46.802 1.00 41.64 136 VAL B CA 1
ATOM 4341 C C . VAL B 1 138 ? 29.527 -10.807 45.582 1.00 42.20 136 VAL B C 1
ATOM 4342 O O . VAL B 1 138 ? 29.244 -11.980 45.388 1.00 40.60 136 VAL B O 1
ATOM 4346 N N . ASP B 1 139 ? 29.068 -9.816 44.815 1.00 42.73 137 ASP B N 1
ATOM 4347 C CA . ASP B 1 139 ? 28.094 -10.047 43.756 1.00 43.44 137 ASP B CA 1
ATOM 4348 C C . ASP B 1 139 ? 28.566 -9.732 42.332 1.00 44.10 137 ASP B C 1
ATOM 4349 O O . ASP B 1 139 ? 27.809 -9.998 41.406 1.00 44.67 137 ASP B O 1
ATOM 4354 N N . SER B 1 140 ? 29.767 -9.150 42.160 1.00 42.28 138 SER B N 1
ATOM 4355 C CA . SER B 1 140 ? 30.265 -8.724 40.866 1.00 41.87 138 SER B CA 1
ATOM 4356 C C . SER B 1 140 ? 31.800 -8.596 40.915 1.00 43.10 138 SER B C 1
ATOM 4357 O O . SER B 1 140 ? 32.417 -8.523 41.998 1.00 42.08 138 SER B O 1
ATOM 4360 N N . MET B 1 141 ? 32.403 -8.611 39.724 1.00 43.28 139 MET B N 1
ATOM 4361 C CA . MET B 1 141 ? 33.813 -8.426 39.584 1.00 43.73 139 MET B CA 1
ATOM 4362 C C . MET B 1 141 ? 34.243 -7.062 40.135 1.00 43.70 139 MET B C 1
ATOM 4363 O O . MET B 1 141 ? 35.274 -6.955 40.796 1.00 42.91 139 MET B O 1
ATOM 4368 N N . THR B 1 142 ? 33.430 -6.048 39.867 1.00 43.44 140 THR B N 1
ATOM 4369 C CA . THR B 1 142 ? 33.653 -4.684 40.350 1.00 44.48 140 THR B CA 1
ATOM 4370 C C . THR B 1 142 ? 33.721 -4.614 41.879 1.00 44.02 140 THR B C 1
ATOM 4371 O O . THR B 1 142 ? 34.592 -3.960 42.432 1.00 44.46 140 THR B O 1
ATOM 4375 N N . GLU B 1 143 ? 32.770 -5.248 42.560 1.00 44.19 141 GLU B N 1
ATOM 4376 C CA . GLU B 1 143 ? 32.776 -5.277 44.015 1.00 42.95 141 GLU B CA 1
ATOM 4377 C C . GLU B 1 143 ? 34.092 -5.902 44.524 1.00 42.77 141 GLU B C 1
ATOM 4378 O O . GLU B 1 143 ? 34.739 -5.393 45.444 1.00 42.96 141 GLU B O 1
ATOM 4384 N N . ILE B 1 144 ? 34.492 -7.008 43.914 1.00 42.34 142 ILE B N 1
ATOM 4385 C CA . ILE B 1 144 ? 35.740 -7.656 44.291 1.00 42.44 142 ILE B CA 1
ATOM 4386 C C . ILE B 1 144 ? 36.942 -6.690 44.217 1.00 42.90 142 ILE B C 1
ATOM 4387 O O . ILE B 1 144 ? 37.682 -6.565 45.198 1.00 43.52 142 ILE B O 1
ATOM 4392 N N . GLU B 1 145 ? 37.091 -5.970 43.104 1.00 42.04 143 GLU B N 1
ATOM 4393 C CA . GLU B 1 145 ? 38.149 -4.964 42.958 1.00 42.85 143 GLU B CA 1
ATOM 4394 C C . GLU B 1 145 ? 38.039 -3.825 43.993 1.00 43.07 143 GLU B C 1
ATOM 4395 O O . GLU B 1 145 ? 39.050 -3.410 44.571 1.00 43.83 143 GLU B O 1
ATOM 4401 N N . ARG B 1 146 ? 36.818 -3.341 44.246 1.00 41.44 144 ARG B N 1
ATOM 4402 C CA . ARG B 1 146 ? 36.648 -2.325 45.258 1.00 41.64 144 ARG B CA 1
ATOM 4403 C C . ARG B 1 146 ? 37.081 -2.822 46.616 1.00 41.53 144 ARG B C 1
ATOM 4404 O O . ARG B 1 146 ? 37.815 -2.119 47.298 1.00 41.58 144 ARG B O 1
ATOM 4412 N N . LEU B 1 147 ? 36.596 -4.004 47.011 1.00 41.05 145 LEU B N 1
ATOM 4413 C CA . LEU B 1 147 ? 36.792 -4.526 48.359 1.00 40.28 145 LEU B CA 1
ATOM 4414 C C . LEU B 1 147 ? 38.264 -4.830 48.605 1.00 41.24 145 LEU B C 1
ATOM 4415 O O . LEU B 1 147 ? 38.783 -4.552 49.671 1.00 43.01 145 LEU B O 1
ATOM 4420 N N . ASP B 1 148 ? 38.900 -5.501 47.658 1.00 41.06 146 ASP B N 1
ATOM 4421 C CA . ASP B 1 148 ? 40.346 -5.742 47.659 1.00 42.12 146 ASP B CA 1
ATOM 4422 C C 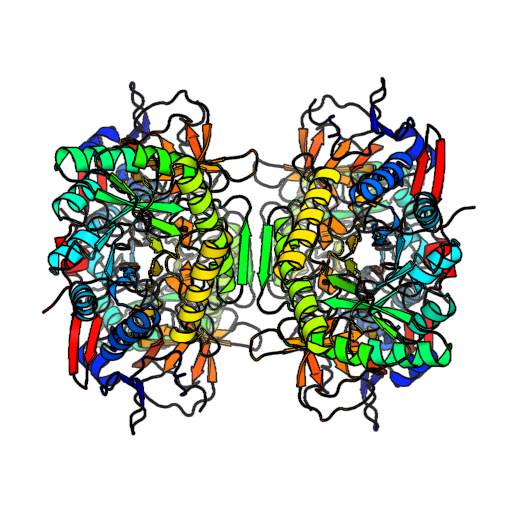. ASP B 1 148 ? 41.122 -4.471 48.047 1.00 43.12 146 ASP B C 1
ATOM 4423 O O . ASP B 1 148 ? 42.006 -4.501 48.943 1.00 42.95 146 ASP B O 1
ATOM 4428 N N . ALA B 1 149 ? 40.821 -3.372 47.355 1.00 43.55 147 ALA B N 1
ATOM 4429 C CA . ALA B 1 149 ? 41.529 -2.109 47.612 1.00 44.01 147 ALA B CA 1
ATOM 4430 C C . ALA B 1 149 ? 41.187 -1.657 49.026 1.00 43.26 147 ALA B C 1
ATOM 4431 O O . ALA B 1 149 ? 42.051 -1.233 49.751 1.00 42.94 147 ALA B O 1
ATOM 4433 N N . ILE B 1 150 ? 39.930 -1.803 49.429 1.00 43.01 148 ILE B N 1
ATOM 4434 C CA . ILE B 1 150 ? 39.504 -1.273 50.724 1.00 42.02 148 ILE B CA 1
ATOM 4435 C C . ILE B 1 150 ? 40.173 -2.025 51.879 1.00 42.07 148 ILE B C 1
ATOM 4436 O O . ILE B 1 150 ? 40.697 -1.399 52.826 1.00 40.12 148 ILE B O 1
ATOM 4441 N N . ALA B 1 151 ? 40.138 -3.365 51.776 1.00 42.04 149 ALA B N 1
ATOM 4442 C CA . ALA B 1 151 ? 40.709 -4.253 52.765 1.00 42.57 149 ALA B CA 1
ATOM 4443 C C . ALA B 1 151 ? 42.230 -4.028 52.929 1.00 43.97 149 ALA B C 1
ATOM 4444 O O . ALA B 1 151 ? 42.736 -4.073 54.037 1.00 44.86 149 ALA B O 1
ATOM 4446 N N . GLY B 1 152 ? 42.935 -3.814 51.817 1.00 45.01 150 GLY B N 1
ATOM 4447 C CA . GLY B 1 152 ? 44.358 -3.563 51.812 1.00 45.62 150 GLY B CA 1
ATOM 4448 C C . GLY B 1 152 ? 44.708 -2.254 52.469 1.00 46.59 150 GLY B C 1
ATOM 4449 O O . GLY B 1 152 ? 45.690 -2.176 53.187 1.00 45.69 150 GLY B O 1
ATOM 4450 N N . GLU B 1 153 ? 43.886 -1.233 52.238 1.00 48.26 151 GLU B N 1
ATOM 4451 C CA . GLU B 1 153 ? 44.084 0.040 52.895 1.00 50.62 151 GLU B CA 1
ATOM 4452 C C . GLU B 1 153 ? 43.893 -0.094 54.409 1.00 49.78 151 GLU B C 1
ATOM 4453 O O . GLU B 1 153 ? 44.621 0.530 55.164 1.00 50.73 151 GLU B O 1
ATOM 4459 N N . ALA B 1 154 ? 42.961 -0.945 54.837 1.00 48.20 152 ALA B N 1
ATOM 4460 C CA . ALA B 1 154 ? 42.665 -1.148 56.249 1.00 48.14 152 ALA B CA 1
ATOM 4461 C C . ALA B 1 154 ? 43.719 -1.988 56.914 1.00 48.75 152 ALA B C 1
ATOM 4462 O O . ALA B 1 154 ? 43.808 -2.023 58.133 1.00 49.56 152 ALA B O 1
ATOM 4464 N N . GLY B 1 155 ? 44.531 -2.673 56.113 1.00 49.10 153 GLY B N 1
ATOM 4465 C CA . GLY B 1 155 ? 45.549 -3.602 56.636 1.00 47.82 153 GLY B CA 1
ATOM 4466 C C . GLY B 1 155 ? 44.931 -4.908 57.150 1.00 46.78 153 GLY B C 1
ATOM 4467 O O . GLY B 1 155 ? 45.521 -5.601 57.991 1.00 45.36 153 GLY B O 1
ATOM 4468 N N . ILE B 1 156 ? 43.745 -5.251 56.644 1.00 45.53 154 ILE B N 1
ATOM 4469 C CA . ILE B 1 156 ? 43.107 -6.505 57.042 1.00 45.51 154 ILE B CA 1
ATOM 4470 C C . ILE B 1 156 ? 42.841 -7.465 55.863 1.00 45.50 154 ILE B C 1
ATOM 4471 O O . ILE B 1 156 ? 42.976 -7.087 54.670 1.00 45.86 154 ILE B O 1
ATOM 4476 N N . VAL B 1 157 ? 42.488 -8.708 56.214 1.00 43.97 155 VAL B N 1
ATOM 4477 C CA . VAL B 1 157 ? 42.087 -9.716 55.276 1.00 42.84 155 VAL B CA 1
ATOM 4478 C C . VAL B 1 157 ? 40.615 -9.911 55.476 1.00 43.97 155 VAL B C 1
ATOM 4479 O O . VAL B 1 157 ? 40.188 -10.344 56.578 1.00 43.48 155 VAL B O 1
ATOM 4483 N N . GLN B 1 158 ? 39.837 -9.559 54.439 1.00 41.65 156 GLN B N 1
ATOM 4484 C CA . GLN B 1 158 ? 38.408 -9.677 54.485 1.00 41.27 156 GLN B CA 1
ATOM 4485 C C . GLN B 1 158 ? 37.872 -11.040 53.977 1.00 40.69 156 GLN B C 1
ATOM 4486 O O . GLN B 1 158 ? 38.106 -11.426 52.835 1.00 40.12 156 GLN B O 1
ATOM 4492 N N . ASP B 1 159 ? 37.147 -11.740 54.845 1.00 41.16 157 ASP B N 1
ATOM 4493 C CA . ASP B 1 159 ? 36.399 -12.962 54.501 1.00 41.40 157 ASP B CA 1
ATOM 4494 C C . ASP B 1 159 ? 35.174 -12.718 53.633 1.00 41.30 157 ASP B C 1
ATOM 4495 O O . ASP B 1 159 ? 34.307 -11.883 53.934 1.00 41.13 157 ASP B O 1
ATOM 4500 N N . VAL B 1 160 ? 35.136 -13.426 52.516 1.00 41.00 158 VAL B N 1
ATOM 4501 C CA . VAL B 1 160 ? 34.058 -13.249 51.568 1.00 41.24 158 VAL B CA 1
ATOM 4502 C C . VAL B 1 160 ? 33.454 -14.598 51.149 1.00 42.19 158 VAL B C 1
ATOM 4503 O O . VAL B 1 160 ? 34.081 -15.665 51.316 1.00 43.26 158 VAL B O 1
ATOM 4507 N N . LEU B 1 161 ? 32.226 -14.526 50.634 1.00 41.31 159 LEU B N 1
ATOM 4508 C CA . LEU B 1 161 ? 31.638 -15.575 49.852 1.00 41.51 159 LEU B CA 1
ATOM 4509 C C . LEU B 1 161 ? 31.210 -14.994 48.516 1.00 42.41 159 LEU B C 1
ATOM 4510 O O . LEU B 1 161 ? 30.953 -13.790 48.403 1.00 42.81 159 LEU B O 1
ATOM 4515 N N . VAL B 1 162 ? 31.187 -15.859 47.495 1.00 42.65 160 VAL B N 1
ATOM 4516 C CA . VAL B 1 162 ? 30.793 -15.514 46.146 1.00 42.21 160 VAL B CA 1
ATOM 4517 C C . VAL B 1 162 ? 29.371 -15.990 45.922 1.00 42.75 160 VAL B C 1
ATOM 4518 O O . VAL B 1 162 ? 29.052 -17.156 46.154 1.00 41.74 160 VAL B O 1
ATOM 4522 N N . ARG B 1 163 ? 28.510 -15.060 45.496 1.00 43.41 161 ARG B N 1
ATOM 4523 C CA . ARG B 1 163 ? 27.107 -15.364 45.244 1.00 41.70 161 ARG B CA 1
ATOM 4524 C C . ARG B 1 163 ? 26.993 -15.943 43.838 1.00 42.72 161 ARG B C 1
ATOM 4525 O O . ARG B 1 163 ? 27.497 -15.372 42.855 1.00 41.66 161 ARG B O 1
ATOM 4533 N N . LEU B 1 164 ? 26.303 -17.077 43.753 1.00 43.26 162 LEU B N 1
ATOM 4534 C CA . LEU B 1 164 ? 26.245 -17.846 42.523 1.00 44.02 162 LEU B CA 1
ATOM 4535 C C . LEU B 1 164 ? 24.831 -17.782 42.000 1.00 45.20 162 LEU B C 1
ATOM 4536 O O . LEU B 1 164 ? 23.868 -17.692 42.776 1.00 44.81 162 LEU B O 1
ATOM 4541 N N . THR B 1 165 ? 24.714 -17.799 40.678 1.00 46.09 163 THR B N 1
ATOM 4542 C CA . THR B 1 165 ? 23.422 -18.053 40.022 1.00 47.61 163 THR B CA 1
ATOM 4543 C C . THR B 1 165 ? 23.526 -19.462 39.457 1.00 45.00 163 THR B C 1
ATOM 4544 O O . THR B 1 165 ? 24.442 -19.734 38.664 1.00 43.23 163 THR B O 1
ATOM 4548 N N . VAL B 1 166 ? 22.607 -20.347 39.852 1.00 44.85 164 VAL B N 1
ATOM 4549 C CA . VAL B 1 166 ? 22.682 -21.762 39.386 1.00 44.96 164 VAL B CA 1
ATOM 4550 C C . VAL B 1 166 ? 21.440 -22.224 38.621 1.00 44.95 164 VAL B C 1
ATOM 4551 O O . VAL B 1 166 ? 21.277 -23.412 38.367 1.00 45.62 164 VAL B O 1
ATOM 4555 N N . GLY B 1 167 ? 20.572 -21.272 38.261 1.00 43.80 165 GLY B N 1
ATOM 4556 C CA . GLY B 1 167 ? 19.431 -21.572 37.427 1.00 42.64 165 GLY B CA 1
ATOM 4557 C C . GLY B 1 167 ? 18.331 -22.399 38.100 1.00 41.68 165 GLY B C 1
ATOM 4558 O O . GLY B 1 167 ? 17.695 -23.232 37.442 1.00 41.12 165 GLY B O 1
ATOM 4559 N N . VAL B 1 168 ? 18.088 -22.153 39.385 1.00 40.64 166 VAL B N 1
ATOM 4560 C CA . VAL B 1 168 ? 17.062 -22.826 40.126 1.00 40.93 166 VAL B CA 1
ATOM 4561 C C . VAL B 1 168 ? 16.213 -21.756 40.781 1.00 43.76 166 VAL B C 1
ATOM 4562 O O . VAL B 1 168 ? 16.743 -20.842 41.422 1.00 44.60 166 VAL B O 1
ATOM 4566 N N . GLU B 1 169 ? 14.894 -21.840 40.578 1.00 45.16 167 GLU B N 1
ATOM 4567 C CA . GLU B 1 169 ? 13.963 -20.960 41.222 1.00 46.81 167 GLU B CA 1
ATOM 4568 C C . GLU B 1 169 ? 12.853 -21.817 41.849 1.00 46.05 167 GLU B C 1
ATOM 4569 O O . GLU B 1 169 ? 12.046 -22.407 41.127 1.00 46.33 167 GLU B O 1
ATOM 4575 N N . ALA B 1 170 ? 12.822 -21.882 43.182 1.00 45.28 168 ALA B N 1
ATOM 4576 C CA . ALA B 1 170 ? 11.820 -22.688 43.877 1.00 44.92 168 ALA B CA 1
ATOM 4577 C C . ALA B 1 170 ? 10.759 -21.867 44.550 1.00 44.87 168 ALA B C 1
ATOM 4578 O O . ALA B 1 170 ? 11.055 -20.800 45.088 1.00 45.16 168 ALA B O 1
ATOM 4580 N N . HIS B 1 171 ? 9.524 -22.385 44.511 1.00 45.75 169 HIS B N 1
ATOM 4581 C CA . HIS B 1 171 ? 8.394 -21.860 45.300 1.00 47.12 169 HIS B CA 1
ATOM 4582 C C . HIS B 1 171 ? 7.525 -22.996 45.767 1.00 47.46 169 HIS B C 1
ATOM 4583 O O . HIS B 1 171 ? 7.373 -23.995 45.052 1.00 46.81 169 HIS B O 1
ATOM 4590 N N . THR B 1 172 ? 6.924 -22.843 46.957 1.00 47.46 170 THR B N 1
ATOM 4591 C CA . THR B 1 172 ? 6.045 -23.874 47.556 1.00 46.57 170 THR B CA 1
ATOM 4592 C C . THR B 1 172 ? 6.511 -25.279 47.226 1.00 46.48 170 THR B C 1
ATOM 4593 O O . THR B 1 172 ? 7.559 -25.684 47.674 1.00 47.91 170 THR B O 1
ATOM 4597 N N . HIS B 1 173 ? 5.776 -26.043 46.433 1.00 46.86 171 HIS B N 1
ATOM 4598 C CA . HIS B 1 173 ? 6.174 -27.455 46.228 1.00 46.83 171 HIS B CA 1
ATOM 4599 C C . HIS B 1 173 ? 6.749 -27.712 44.860 1.00 47.09 171 HIS B C 1
ATOM 4600 O O . HIS B 1 173 ? 6.699 -28.837 44.376 1.00 47.55 171 HIS B O 1
ATOM 4607 N N . GLU B 1 174 ? 7.261 -26.675 44.205 1.00 46.98 172 GLU B N 1
ATOM 4608 C CA . GLU B 1 174 ? 7.845 -26.879 42.910 1.00 46.73 172 GLU B CA 1
ATOM 4609 C C . GLU B 1 174 ? 9.119 -26.086 42.717 1.00 45.91 172 GLU B C 1
ATOM 4610 O O . GLU B 1 174 ? 9.480 -25.240 43.554 1.00 46.02 172 GLU B O 1
ATOM 4616 N N . PHE B 1 175 ? 9.858 -26.435 41.661 1.00 44.33 173 PHE B N 1
ATOM 4617 C CA . PHE B 1 175 ? 10.897 -25.575 41.193 1.00 43.31 173 PHE B CA 1
ATOM 4618 C C . PHE B 1 175 ? 11.035 -25.575 39.641 1.00 43.64 173 PHE B C 1
ATOM 4619 O O . PHE B 1 175 ? 10.584 -26.521 38.962 1.00 41.70 173 PHE B O 1
ATOM 4627 N N . ILE B 1 176 ? 11.682 -24.504 39.144 1.00 43.67 174 ILE B N 1
ATOM 4628 C CA . ILE B 1 176 ? 12.068 -24.308 37.763 1.00 46.05 174 ILE B CA 1
ATOM 4629 C C . ILE B 1 176 ? 13.611 -24.253 37.605 1.00 44.91 174 ILE B C 1
ATOM 4630 O O . ILE B 1 176 ? 14.325 -23.512 38.317 1.00 46.62 174 ILE B O 1
ATOM 4635 N N . SER B 1 177 ? 14.141 -25.079 36.724 1.00 43.37 175 SER B N 1
ATOM 4636 C CA . SER B 1 177 ? 15.522 -24.965 36.347 1.00 43.38 175 SER B CA 1
ATOM 4637 C C . SER B 1 177 ? 15.594 -24.309 34.982 1.00 42.86 175 SER B C 1
ATOM 4638 O O . SER B 1 177 ? 14.902 -24.723 34.049 1.00 42.87 175 SER B O 1
ATOM 4641 N N . THR B 1 178 ? 16.426 -23.280 34.880 1.00 43.66 176 THR B N 1
ATOM 4642 C CA . THR B 1 178 ? 16.680 -22.573 33.628 1.00 45.83 176 THR B CA 1
ATOM 4643 C C . THR B 1 178 ? 18.140 -22.686 33.219 1.00 46.02 176 THR B C 1
ATOM 4644 O O . THR B 1 178 ? 19.015 -22.772 34.079 1.00 46.79 176 THR B O 1
ATOM 4648 N N . ALA B 1 179 ? 18.377 -22.694 31.908 1.00 45.85 177 ALA B N 1
ATOM 4649 C CA . ALA B 1 179 ? 19.702 -22.586 31.334 1.00 46.71 177 ALA B CA 1
ATOM 4650 C C . ALA B 1 179 ? 20.434 -21.277 31.666 1.00 47.23 177 ALA B C 1
ATOM 4651 O O . ALA B 1 179 ? 21.659 -21.286 31.790 1.00 48.55 177 ALA B O 1
ATOM 4653 N N . HIS B 1 180 ? 19.695 -20.169 31.768 1.00 47.64 178 HIS B N 1
ATOM 4654 C CA . HIS B 1 180 ? 20.228 -18.854 32.100 1.00 47.46 178 HIS B CA 1
ATOM 4655 C C . HIS B 1 180 ? 19.222 -18.196 32.962 1.00 50.05 178 HIS B C 1
ATOM 4656 O O . HIS B 1 180 ? 18.114 -17.909 32.515 1.00 50.68 178 HIS B O 1
ATOM 4663 N N . GLU B 1 181 ? 19.590 -17.933 34.211 1.00 51.43 179 GLU B N 1
ATOM 4664 C CA . GLU B 1 181 ? 18.732 -17.121 35.044 1.00 53.86 179 GLU B CA 1
ATOM 4665 C C . GLU B 1 181 ? 19.007 -15.665 34.586 1.00 54.87 179 GLU B C 1
ATOM 4666 O O . GLU B 1 181 ? 20.192 -15.217 34.413 1.00 57.48 179 GLU B O 1
ATOM 4672 N N . ASP B 1 182 ? 17.924 -14.955 34.317 1.00 52.24 180 ASP B N 1
ATOM 4673 C CA . ASP B 1 182 ? 18.030 -13.624 33.777 1.00 48.96 180 ASP B CA 1
ATOM 4674 C C . ASP B 1 182 ? 17.662 -12.656 34.931 1.00 47.56 180 ASP B C 1
ATOM 4675 O O . ASP B 1 182 ? 16.529 -12.169 35.042 1.00 45.29 180 ASP B O 1
ATOM 4680 N N . GLN B 1 183 ? 18.630 -12.423 35.813 1.00 45.04 181 GLN B N 1
ATOM 4681 C CA . GLN B 1 183 ? 18.395 -11.515 36.910 1.00 44.76 181 GLN B CA 1
ATOM 4682 C C . GLN B 1 183 ? 19.684 -10.889 37.436 1.00 43.78 181 GLN B C 1
ATOM 4683 O O . GLN B 1 183 ? 20.798 -11.227 36.993 1.00 40.39 181 GLN B O 1
ATOM 4689 N N . LYS B 1 184 ? 19.519 -10.016 38.422 1.00 43.82 182 LYS B N 1
ATOM 4690 C CA . LYS B 1 184 ? 20.619 -9.119 38.781 1.00 43.99 182 LYS B CA 1
ATOM 4691 C C . LYS B 1 184 ? 21.751 -9.705 39.628 1.00 43.86 182 LYS B C 1
ATOM 4692 O O . LYS B 1 184 ? 22.869 -9.215 39.543 1.00 44.91 182 LYS B O 1
ATOM 4698 N N . PHE B 1 185 ? 21.476 -10.747 40.407 1.00 43.36 183 PHE B N 1
ATOM 4699 C CA . PHE B 1 185 ? 22.419 -11.168 41.440 1.00 42.37 183 PHE B CA 1
ATOM 4700 C C . PHE B 1 185 ? 23.344 -12.257 40.987 1.00 42.04 183 PHE B C 1
ATOM 4701 O O . PHE B 1 185 ? 23.007 -13.089 40.135 1.00 42.33 183 PHE B O 1
ATOM 4709 N N . GLY B 1 186 ? 24.509 -12.299 41.615 1.00 41.46 184 GLY B N 1
ATOM 4710 C CA . GLY B 1 186 ? 25.400 -13.442 41.464 1.00 41.96 184 GLY B CA 1
ATOM 4711 C C . GLY B 1 186 ? 26.094 -13.546 40.129 1.00 41.71 184 GLY B C 1
ATOM 4712 O O . GLY B 1 186 ? 25.898 -12.716 39.208 1.00 40.45 184 GLY B O 1
ATOM 4713 N N . LEU B 1 187 ? 26.935 -14.578 40.043 1.00 42.77 185 LEU B N 1
ATOM 4714 C CA . LEU B 1 187 ? 27.720 -14.900 38.844 1.00 41.15 185 LEU B CA 1
ATOM 4715 C C . LEU B 1 187 ? 27.428 -16.322 38.448 1.00 41.76 185 LEU B C 1
ATOM 4716 O O . LEU B 1 187 ? 27.319 -17.220 39.303 1.00 42.40 185 LEU B O 1
ATOM 4721 N N . SER B 1 188 ? 27.356 -16.538 37.143 1.00 41.74 186 SER B N 1
ATOM 4722 C CA . SER B 1 188 ? 26.927 -17.767 36.606 1.00 42.63 186 SER B CA 1
ATOM 4723 C C . SER B 1 188 ? 28.018 -18.834 36.707 1.00 44.18 186 SER B C 1
ATOM 4724 O O . SER B 1 188 ? 29.124 -18.662 36.190 1.00 43.72 186 SER B O 1
ATOM 4727 N N . VAL B 1 189 ? 27.680 -19.953 37.342 1.00 46.03 187 VAL B N 1
ATOM 4728 C CA . VAL B 1 189 ? 28.544 -21.137 37.367 1.00 46.21 187 VAL B CA 1
ATOM 4729 C C . VAL B 1 189 ? 28.719 -21.640 35.947 1.00 47.55 187 VAL B C 1
ATOM 4730 O O . VAL B 1 189 ? 29.900 -21.819 35.445 1.00 47.69 187 VAL B O 1
ATOM 4734 N N . ALA B 1 190 ? 27.578 -21.846 35.270 1.00 46.81 188 ALA B N 1
ATOM 4735 C CA . ALA B 1 190 ? 27.617 -22.426 33.918 1.00 46.74 188 ALA B CA 1
ATOM 4736 C C . ALA B 1 190 ? 28.463 -21.613 32.884 1.00 46.75 188 ALA B C 1
ATOM 4737 O O . ALA B 1 190 ? 29.126 -22.195 32.019 1.00 47.05 188 ALA B O 1
ATOM 4739 N N . SER B 1 191 ? 28.441 -20.282 32.942 1.00 46.29 189 SER B N 1
ATOM 4740 C CA . SER B 1 191 ? 29.101 -19.478 31.892 1.00 47.48 189 SER B CA 1
ATOM 4741 C C . SER B 1 191 ? 30.586 -19.351 32.126 1.00 48.14 189 SER B C 1
ATOM 4742 O O . SER B 1 191 ? 31.314 -18.872 31.246 1.00 48.37 189 SER B O 1
ATOM 4745 N N . GLY B 1 192 ? 31.026 -19.738 33.323 1.00 48.21 190 GLY B N 1
ATOM 4746 C CA . GLY B 1 192 ? 32.431 -19.575 33.727 1.00 47.05 190 GLY B CA 1
ATOM 4747 C C . GLY B 1 192 ? 32.639 -18.276 34.502 1.00 45.76 190 GLY B C 1
ATOM 4748 O O . GLY B 1 192 ? 33.748 -18.020 34.973 1.00 44.36 190 GLY B O 1
ATOM 4749 N N . ALA B 1 193 ? 31.579 -17.457 34.635 1.00 44.46 191 ALA B N 1
ATOM 4750 C CA . ALA B 1 193 ? 31.740 -16.163 35.357 1.00 43.95 191 ALA B CA 1
ATOM 4751 C C . ALA B 1 193 ? 32.049 -16.335 36.858 1.00 44.05 191 ALA B C 1
ATOM 4752 O O . ALA B 1 193 ? 32.822 -15.547 37.428 1.00 45.05 191 ALA B O 1
ATOM 4754 N N . ALA B 1 194 ? 31.482 -17.368 37.480 1.00 43.04 192 ALA B N 1
ATOM 4755 C CA . ALA B 1 194 ? 31.758 -17.676 38.866 1.00 42.98 192 ALA B CA 1
ATOM 4756 C C . ALA B 1 194 ? 33.241 -18.039 39.094 1.00 43.93 192 ALA B C 1
ATOM 4757 O O . ALA B 1 194 ? 33.847 -17.593 40.086 1.00 45.18 192 ALA B O 1
ATOM 4759 N N . MET B 1 195 ? 33.794 -18.887 38.225 1.00 41.93 193 MET B N 1
ATOM 4760 C CA . MET B 1 195 ? 35.149 -19.322 38.366 1.00 42.23 193 MET B CA 1
ATOM 4761 C C . MET B 1 195 ? 36.117 -18.117 38.171 1.00 42.41 193 MET B C 1
ATOM 4762 O O . MET B 1 195 ? 37.120 -17.990 38.906 1.00 40.92 193 MET B O 1
ATOM 4767 N N . ALA B 1 196 ? 35.806 -17.239 37.208 1.00 40.90 194 ALA B N 1
ATOM 4768 C CA . ALA B 1 196 ? 36.591 -16.017 37.008 1.00 41.40 194 ALA B CA 1
ATOM 4769 C C . ALA B 1 196 ? 36.663 -15.153 38.259 1.00 41.27 194 ALA B C 1
ATOM 4770 O O . ALA B 1 196 ? 37.717 -14.532 38.519 1.00 41.99 194 ALA B O 1
ATOM 4772 N N . ALA B 1 197 ? 35.573 -15.132 39.028 1.00 40.98 195 ALA B N 1
ATOM 4773 C CA . ALA B 1 197 ? 35.493 -14.364 40.263 1.00 41.66 195 ALA B CA 1
ATOM 4774 C C . ALA B 1 197 ? 36.317 -15.030 41.351 1.00 42.04 195 ALA B C 1
ATOM 4775 O O . ALA B 1 197 ? 37.041 -14.345 42.058 1.00 42.95 195 ALA B O 1
ATOM 4777 N N . VAL B 1 198 ? 36.243 -16.355 41.448 1.00 41.30 196 VAL B N 1
ATOM 4778 C CA . VAL B 1 198 ? 37.016 -17.090 42.420 1.00 40.87 196 VAL B CA 1
ATOM 4779 C C . VAL B 1 198 ? 38.493 -16.845 42.154 1.00 42.38 196 VAL B C 1
ATOM 4780 O O . VAL B 1 198 ? 39.239 -16.537 43.089 1.00 41.68 196 VAL B O 1
ATOM 4784 N N . ARG B 1 199 ? 38.920 -16.961 40.880 1.00 42.92 197 ARG B N 1
ATOM 4785 C CA . ARG B 1 199 ? 40.313 -16.728 40.535 1.00 43.96 197 ARG B CA 1
ATOM 4786 C C . ARG B 1 199 ? 40.716 -15.343 41.008 1.00 42.68 197 ARG B C 1
ATOM 4787 O O . ARG B 1 199 ? 41.814 -15.152 41.487 1.00 43.18 197 ARG B O 1
ATOM 4795 N N . ARG B 1 200 ? 39.838 -14.371 40.827 1.00 42.46 198 ARG B N 1
ATOM 4796 C CA . ARG B 1 200 ? 40.159 -12.993 41.147 1.00 42.41 198 ARG B CA 1
ATOM 4797 C C . ARG B 1 200 ? 40.398 -12.803 42.659 1.00 42.91 198 ARG B C 1
ATOM 4798 O O . ARG B 1 200 ? 41.425 -12.218 43.062 1.00 43.74 198 ARG B O 1
ATOM 4806 N N . VAL B 1 201 ? 39.513 -13.355 43.480 1.00 41.68 199 VAL B N 1
ATOM 4807 C CA . VAL B 1 201 ? 39.695 -13.393 44.922 1.00 40.81 199 VAL B CA 1
ATOM 4808 C C . VAL B 1 201 ? 40.997 -14.108 45.320 1.00 42.39 199 VAL B C 1
ATOM 4809 O O . VAL B 1 201 ? 41.772 -13.614 46.158 1.00 43.23 199 VAL B O 1
ATOM 4813 N N . PHE B 1 202 ? 41.252 -15.268 44.727 1.00 42.05 200 PHE B N 1
ATOM 4814 C CA . PHE B 1 202 ? 42.484 -15.979 44.970 1.00 41.72 200 PHE B CA 1
ATOM 4815 C C . PHE B 1 202 ? 43.719 -15.164 44.562 1.00 41.92 200 PHE B C 1
ATOM 4816 O O . PHE B 1 202 ? 44.777 -15.292 45.185 1.00 39.61 200 PHE B O 1
ATOM 4824 N N . ALA B 1 203 ? 43.584 -14.322 43.534 1.00 42.62 201 ALA B N 1
ATOM 4825 C CA . ALA B 1 203 ? 44.719 -13.459 43.084 1.00 43.56 201 ALA B CA 1
ATOM 4826 C C . ALA B 1 203 ? 45.228 -12.501 44.139 1.00 44.36 201 ALA B C 1
ATOM 4827 O O . ALA B 1 203 ? 46.399 -12.096 44.106 1.00 44.53 201 ALA B O 1
ATOM 4829 N N . THR B 1 204 ? 44.333 -12.077 45.020 1.00 44.41 202 THR B N 1
ATOM 4830 C CA . THR B 1 204 ? 44.718 -11.070 45.945 1.00 44.13 202 THR B CA 1
ATOM 4831 C C . THR B 1 204 ? 44.973 -11.596 47.319 1.00 46.20 202 THR B C 1
ATOM 4832 O O . THR B 1 204 ? 44.467 -12.630 47.759 1.00 46.06 202 THR B O 1
ATOM 4836 N N . ASP B 1 205 ? 45.726 -10.779 48.029 1.00 47.66 203 ASP B N 1
ATOM 4837 C CA . ASP B 1 205 ? 46.196 -11.020 49.377 1.00 47.84 203 ASP B CA 1
ATOM 4838 C C . ASP B 1 205 ? 45.183 -10.546 50.411 1.00 47.75 203 ASP B C 1
ATOM 4839 O O . ASP B 1 205 ? 45.167 -11.055 51.524 1.00 47.62 203 ASP B O 1
ATOM 4844 N N . HIS B 1 206 ? 44.328 -9.583 50.059 1.00 46.97 204 HIS B N 1
ATOM 4845 C CA . HIS B 1 206 ? 43.508 -8.878 51.070 1.00 45.59 204 HIS B CA 1
ATOM 4846 C C . HIS B 1 206 ? 42.168 -9.487 51.237 1.00 44.61 204 HIS B C 1
ATOM 4847 O O . HIS B 1 206 ? 41.337 -9.010 52.012 1.00 44.78 204 HIS B O 1
ATOM 4854 N N . LEU B 1 207 ? 41.929 -10.578 50.521 1.00 43.91 205 LEU B N 1
ATOM 4855 C CA . LEU B 1 207 ? 40.576 -11.213 50.616 1.00 43.57 205 LEU B CA 1
ATOM 4856 C C . LEU B 1 207 ? 40.772 -12.649 50.940 1.00 42.53 205 LEU B C 1
ATOM 4857 O O . LEU B 1 207 ? 41.745 -13.238 50.513 1.00 41.98 205 LEU B O 1
ATOM 4862 N N . ARG B 1 208 ? 39.832 -13.228 51.664 1.00 42.04 206 ARG B N 1
ATOM 4863 C CA . ARG B 1 208 ? 39.833 -14.672 51.832 1.00 42.69 206 ARG B CA 1
ATOM 4864 C C . ARG B 1 208 ? 38.498 -15.342 51.425 1.00 43.03 206 ARG B C 1
ATOM 4865 O O . ARG B 1 208 ? 37.421 -15.026 51.988 1.00 41.27 206 ARG B O 1
ATOM 4873 N N . LEU B 1 209 ? 38.565 -16.306 50.493 1.00 43.48 207 LEU B N 1
ATOM 4874 C CA . LEU B 1 209 ? 37.331 -17.007 50.116 1.00 43.62 207 LEU B CA 1
ATOM 4875 C C . LEU B 1 209 ? 37.000 -18.083 51.167 1.00 44.24 207 LEU B C 1
ATOM 4876 O O . LEU B 1 209 ? 37.736 -19.075 51.334 1.00 43.40 207 LEU B O 1
ATOM 4881 N N . VAL B 1 210 ? 35.884 -17.881 51.870 1.00 44.24 208 VAL B N 1
ATOM 4882 C CA . VAL B 1 210 ? 35.480 -18.840 52.904 1.00 43.43 208 VAL B CA 1
ATOM 4883 C C . VAL B 1 210 ? 34.246 -19.646 52.517 1.00 43.54 208 VAL B C 1
ATOM 4884 O O . VAL B 1 210 ? 33.899 -20.602 53.194 1.00 44.06 208 VAL B O 1
ATOM 4888 N N . GLY B 1 211 ? 33.582 -19.297 51.425 1.00 42.80 209 GLY B N 1
ATOM 4889 C CA . GLY B 1 211 ? 32.360 -20.006 51.109 1.00 42.55 209 GLY B CA 1
ATOM 4890 C C . GLY B 1 211 ? 31.642 -19.625 49.842 1.00 43.35 209 GLY B C 1
ATOM 4891 O O . GLY B 1 211 ? 32.098 -18.722 49.094 1.00 44.13 209 GLY B O 1
ATOM 4892 N N . LEU B 1 212 ? 30.532 -20.316 49.572 1.00 41.66 210 LEU B N 1
ATOM 4893 C CA . LEU B 1 212 ? 29.793 -20.013 48.365 1.00 41.74 210 LEU B CA 1
ATOM 4894 C C . LEU B 1 212 ? 28.311 -19.841 48.709 1.00 42.58 210 LEU B C 1
ATOM 4895 O O . LEU B 1 212 ? 27.734 -20.549 49.573 1.00 40.19 210 LEU B O 1
ATOM 4900 N N . HIS B 1 213 ? 27.686 -18.914 47.995 1.00 42.90 211 HIS B N 1
ATOM 4901 C CA . HIS B 1 213 ? 26.331 -18.574 48.309 1.00 43.48 211 HIS B CA 1
ATOM 4902 C C . HIS B 1 213 ? 25.374 -18.731 47.153 1.00 44.38 211 HIS B C 1
ATOM 4903 O O . HIS B 1 213 ? 25.698 -18.377 46.021 1.00 45.93 211 HIS B O 1
ATOM 4910 N N . SER B 1 214 ? 24.182 -19.215 47.462 1.00 44.95 212 SER B N 1
ATOM 4911 C CA . SER B 1 214 ? 23.076 -19.321 46.519 1.00 47.05 212 SER B CA 1
ATOM 4912 C C . SER B 1 214 ? 21.752 -19.009 47.239 1.00 45.95 212 SER B C 1
ATOM 4913 O O . SER B 1 214 ? 21.586 -19.382 48.386 1.00 45.28 212 SER B O 1
ATOM 4916 N N . HIS B 1 215 ? 20.840 -18.317 46.557 1.00 46.19 213 HIS B N 1
ATOM 4917 C CA . HIS B 1 215 ? 19.518 -18.014 47.091 1.00 46.45 213 HIS B CA 1
ATOM 4918 C C . HIS B 1 215 ? 18.531 -18.336 45.984 1.00 46.27 213 HIS B C 1
ATOM 4919 O O . HIS B 1 215 ? 18.657 -17.852 44.847 1.00 46.66 213 HIS B O 1
ATOM 4926 N N . ILE B 1 216 ? 17.541 -19.172 46.284 1.00 45.38 214 ILE B N 1
ATOM 4927 C CA . ILE B 1 216 ? 16.757 -19.759 45.191 1.00 44.40 214 ILE B CA 1
ATOM 4928 C C . ILE B 1 216 ? 15.266 -19.494 45.138 1.00 45.46 214 ILE B C 1
ATOM 4929 O O . ILE B 1 216 ? 14.598 -19.977 44.223 1.00 45.50 214 ILE B O 1
ATOM 4934 N N . GLY B 1 217 ? 14.736 -18.741 46.096 1.00 46.07 215 GLY B N 1
ATOM 4935 C CA . GLY B 1 217 ? 13.322 -18.383 46.035 1.00 46.64 215 GLY B CA 1
ATOM 4936 C C . GLY B 1 217 ? 12.682 -18.090 47.378 1.00 47.01 215 GLY B C 1
ATOM 4937 O O . GLY B 1 217 ? 13.352 -17.626 48.321 1.00 47.60 215 GLY B O 1
ATOM 4938 N N . SER B 1 218 ? 11.397 -18.375 47.482 1.00 45.61 216 SER B N 1
ATOM 4939 C CA . SER B 1 218 ? 10.663 -17.970 48.665 1.00 47.20 216 SER B CA 1
ATOM 4940 C C . SER B 1 218 ? 9.478 -18.896 48.914 1.00 46.52 216 SER B C 1
ATOM 4941 O O . SER B 1 218 ? 8.977 -19.559 47.988 1.00 45.05 216 SER B O 1
ATOM 4944 N N . GLN B 1 219 ? 9.048 -18.987 50.180 1.00 46.20 217 GLN B N 1
ATOM 4945 C CA . GLN B 1 219 ? 7.931 -19.877 50.519 1.00 44.33 217 GLN B CA 1
ATOM 4946 C C . GLN B 1 219 ? 8.240 -21.284 50.071 1.00 44.44 217 GLN B C 1
ATOM 4947 O O . GLN B 1 219 ? 7.386 -21.974 49.510 1.00 44.68 217 GLN B O 1
ATOM 4953 N N . ILE B 1 220 ? 9.487 -21.712 50.267 1.00 44.21 218 ILE B N 1
ATOM 4954 C CA . ILE B 1 220 ? 9.897 -23.030 49.791 1.00 43.62 218 ILE B CA 1
ATOM 4955 C C . ILE B 1 220 ? 9.480 -24.106 50.798 1.00 45.16 218 ILE B C 1
ATOM 4956 O O . ILE B 1 220 ? 9.929 -24.059 51.956 1.00 47.14 218 ILE B O 1
ATOM 4961 N N . PHE B 1 221 ? 8.653 -25.060 50.362 1.00 44.56 219 PHE B N 1
ATOM 4962 C CA . PHE B 1 221 ? 8.083 -26.115 51.221 1.00 45.16 219 PHE B CA 1
ATOM 4963 C C . PHE B 1 221 ? 8.752 -27.479 51.030 1.00 46.55 219 PHE B C 1
ATOM 4964 O O . PHE B 1 221 ? 8.599 -28.330 51.883 1.00 47.86 219 PHE B O 1
ATOM 4972 N N . ASP B 1 222 ? 9.483 -27.682 49.923 1.00 46.93 220 ASP B N 1
ATOM 4973 C CA . ASP B 1 222 ? 10.205 -28.939 49.637 1.00 46.29 220 ASP B CA 1
ATOM 4974 C C . ASP B 1 222 ? 11.695 -28.697 49.465 1.00 45.71 220 ASP B C 1
ATOM 4975 O O . ASP B 1 222 ? 12.168 -27.563 49.291 1.00 45.84 220 ASP B O 1
ATOM 4980 N N . VAL B 1 223 ? 12.423 -29.791 49.434 1.00 44.20 221 VAL B N 1
ATOM 4981 C CA . VAL B 1 223 ? 13.849 -29.747 49.469 1.00 43.36 221 VAL B CA 1
ATOM 4982 C C . VAL B 1 223 ? 14.470 -29.927 48.067 1.00 41.98 221 VAL B C 1
ATOM 4983 O O . VAL B 1 223 ? 15.659 -29.725 47.893 1.00 42.96 221 VAL B O 1
ATOM 4987 N N . ASP B 1 224 ? 13.677 -30.292 47.068 1.00 41.74 222 ASP B N 1
ATOM 4988 C CA . ASP B 1 224 ? 14.239 -30.716 45.770 1.00 42.83 222 ASP B CA 1
ATOM 4989 C C . ASP B 1 224 ? 14.912 -29.591 44.996 1.00 42.91 222 ASP B C 1
ATOM 4990 O O . ASP B 1 224 ? 15.938 -29.807 44.327 1.00 42.26 222 ASP B O 1
ATOM 4995 N N . GLY B 1 225 ? 14.333 -28.399 45.050 1.00 42.73 223 GLY B N 1
ATOM 4996 C CA . GLY B 1 225 ? 15.024 -27.249 44.482 1.00 42.41 223 GLY B CA 1
ATOM 4997 C C . GLY B 1 225 ? 16.367 -26.998 45.090 1.00 42.41 223 GLY B C 1
ATOM 4998 O O . GLY B 1 225 ? 17.325 -26.720 44.363 1.00 42.88 223 GLY B O 1
ATOM 4999 N N . PHE B 1 226 ? 16.436 -27.041 46.432 1.00 43.94 224 PHE B N 1
ATOM 5000 C CA . PHE B 1 226 ? 17.714 -26.940 47.184 1.00 42.26 224 PHE B CA 1
ATOM 5001 C C . PHE B 1 226 ? 18.724 -28.018 46.758 1.00 42.54 224 PHE B C 1
ATOM 5002 O O . PHE B 1 226 ? 19.941 -27.781 46.694 1.00 41.26 224 PHE B O 1
ATOM 5010 N N . GLU B 1 227 ? 18.217 -29.228 46.499 1.00 42.01 225 GLU B N 1
ATOM 5011 C CA . GLU B 1 227 ? 19.118 -30.320 46.159 1.00 42.32 225 GLU B CA 1
ATOM 5012 C C . GLU B 1 227 ? 19.841 -30.048 44.827 1.00 42.00 225 GLU B C 1
ATOM 5013 O O . GLU B 1 227 ? 21.081 -30.243 44.689 1.00 42.26 225 GLU B O 1
ATOM 5019 N N . LEU B 1 228 ? 19.065 -29.653 43.824 1.00 40.30 226 LEU B N 1
ATOM 5020 C CA . LEU B 1 228 ? 19.636 -29.291 42.570 1.00 39.99 226 LEU B CA 1
ATOM 5021 C C . LEU B 1 228 ? 20.519 -28.087 42.732 1.00 40.66 226 LEU B C 1
ATOM 5022 O O . LEU B 1 228 ? 21.603 -28.002 42.129 1.00 42.41 226 LEU B O 1
ATOM 5027 N N . ALA B 1 229 ? 20.101 -27.119 43.517 1.00 39.57 227 ALA B N 1
ATOM 5028 C CA . ALA B 1 229 ? 20.992 -25.981 43.689 1.00 39.62 227 ALA B CA 1
ATOM 5029 C C . ALA B 1 229 ? 22.306 -26.396 44.312 1.00 40.47 227 ALA B C 1
ATOM 5030 O O . ALA B 1 229 ? 23.371 -25.952 43.865 1.00 40.96 227 ALA B O 1
ATOM 5032 N N . ALA B 1 230 ? 22.232 -27.227 45.355 1.00 40.61 228 ALA B N 1
ATOM 5033 C CA . ALA B 1 230 ? 23.432 -27.673 46.093 1.00 41.15 228 ALA B CA 1
ATOM 5034 C C . ALA B 1 230 ? 24.322 -28.463 45.168 1.00 41.20 228 ALA B C 1
ATOM 5035 O O . ALA B 1 230 ? 25.543 -28.351 45.221 1.00 42.67 228 ALA B O 1
ATOM 5037 N N . HIS B 1 231 ? 23.714 -29.275 44.316 1.00 40.33 229 HIS B N 1
ATOM 5038 C CA . HIS B 1 231 ? 24.468 -30.055 43.354 1.00 40.06 229 HIS B CA 1
ATOM 5039 C C . HIS B 1 231 ? 25.301 -29.125 42.478 1.00 40.95 229 HIS B C 1
ATOM 5040 O O . HIS B 1 231 ? 26.462 -29.376 42.159 1.00 40.46 229 HIS B O 1
ATOM 5047 N N . ARG B 1 232 ? 24.673 -28.045 42.048 1.00 41.11 230 ARG B N 1
ATOM 5048 C CA . ARG B 1 232 ? 25.311 -27.125 41.133 1.00 40.67 230 ARG B CA 1
ATOM 5049 C C . ARG B 1 232 ? 26.411 -26.310 41.848 1.00 41.63 230 ARG B C 1
ATOM 5050 O O . ARG B 1 232 ? 27.537 -26.175 41.323 1.00 40.24 230 ARG B O 1
ATOM 5058 N N . VAL B 1 233 ? 26.120 -25.820 43.066 1.00 41.11 231 VAL B N 1
ATOM 5059 C CA . VAL B 1 233 ? 27.093 -25.112 43.872 1.00 41.27 231 VAL B CA 1
ATOM 5060 C C . VAL B 1 233 ? 28.332 -25.953 44.185 1.00 42.57 231 VAL B C 1
ATOM 5061 O O . VAL B 1 233 ? 29.454 -25.538 43.963 1.00 43.49 231 VAL B O 1
ATOM 5065 N N . ILE B 1 234 ? 28.124 -27.160 44.708 1.00 42.71 232 ILE B N 1
ATOM 5066 C CA . ILE B 1 234 ? 29.203 -28.047 45.038 1.00 40.59 232 ILE B CA 1
ATOM 5067 C C . ILE B 1 234 ? 29.997 -28.503 43.799 1.00 41.38 232 ILE B C 1
ATOM 5068 O O . ILE B 1 234 ? 31.201 -28.785 43.902 1.00 41.32 232 ILE B O 1
ATOM 5073 N N . GLY B 1 235 ? 29.342 -28.538 42.633 1.00 40.93 233 GLY B N 1
ATOM 5074 C CA . GLY B 1 235 ? 30.028 -28.762 41.377 1.00 41.07 233 GLY B CA 1
ATOM 5075 C C . GLY B 1 235 ? 31.114 -27.719 41.103 1.00 40.86 233 GLY B C 1
ATOM 5076 O O . GLY B 1 235 ? 32.219 -28.060 40.713 1.00 38.18 233 GLY B O 1
ATOM 5077 N N . LEU B 1 236 ? 30.789 -26.438 41.325 1.00 41.27 234 LEU B N 1
ATOM 5078 C CA . LEU B 1 236 ? 31.784 -25.367 41.282 1.00 41.94 234 LEU B CA 1
ATOM 5079 C C . LEU B 1 236 ? 32.912 -25.572 42.326 1.00 43.33 234 LEU B C 1
ATOM 5080 O O . LEU B 1 236 ? 34.115 -25.487 42.014 1.00 43.02 234 LEU B O 1
ATOM 5085 N N . LEU B 1 237 ? 32.523 -25.891 43.555 1.00 44.60 235 LEU B N 1
ATOM 5086 C CA . LEU B 1 237 ? 33.477 -26.247 44.609 1.00 46.58 235 LEU B CA 1
ATOM 5087 C C . LEU B 1 237 ? 34.490 -27.270 44.128 1.00 47.67 235 LEU B C 1
ATOM 5088 O O . LEU B 1 237 ? 35.703 -27.057 44.275 1.00 48.06 235 LEU B O 1
ATOM 5093 N N . ARG B 1 238 ? 33.994 -28.348 43.521 1.00 48.85 236 ARG B N 1
ATOM 5094 C CA . ARG B 1 238 ? 34.866 -29.337 42.897 1.00 48.98 236 ARG B CA 1
ATOM 5095 C C . ARG B 1 238 ? 35.749 -28.731 41.807 1.00 48.83 236 ARG B C 1
ATOM 5096 O O . ARG B 1 238 ? 36.930 -29.065 41.743 1.00 48.86 236 ARG B O 1
ATOM 5104 N N . ASP B 1 239 ? 35.210 -27.868 40.949 1.00 49.04 237 ASP B N 1
ATOM 5105 C CA . ASP B 1 239 ? 36.060 -27.302 39.881 1.00 50.24 237 ASP B CA 1
ATOM 5106 C C . ASP B 1 239 ? 37.173 -26.449 40.526 1.00 50.43 237 ASP B C 1
ATOM 5107 O O . ASP B 1 239 ? 38.350 -26.551 40.140 1.00 50.85 237 ASP B O 1
ATOM 5112 N N . VAL B 1 240 ? 36.799 -25.661 41.540 1.00 50.50 238 VAL B N 1
ATOM 5113 C CA . VAL B 1 240 ? 37.717 -24.772 42.255 1.00 50.60 238 VAL B CA 1
ATOM 5114 C C . VAL B 1 240 ? 38.913 -25.508 42.887 1.00 51.82 238 VAL B C 1
ATOM 5115 O O . VAL B 1 240 ? 40.049 -25.198 42.533 1.00 52.80 238 VAL B O 1
ATOM 5119 N N . VAL B 1 241 ? 38.656 -26.497 43.762 1.00 52.30 239 VAL B N 1
ATOM 5120 C CA . VAL B 1 241 ? 39.712 -27.295 44.430 1.00 52.19 239 VAL B CA 1
ATOM 5121 C C . VAL B 1 241 ? 40.497 -28.142 43.425 1.00 53.26 239 VAL B C 1
ATOM 5122 O O . VAL B 1 241 ? 41.661 -28.450 43.653 1.00 52.89 239 VAL B O 1
ATOM 5126 N N . GLY B 1 242 ? 39.838 -28.527 42.332 1.00 54.14 240 GLY B N 1
ATOM 5127 C CA . GLY B 1 242 ? 40.511 -29.177 41.200 1.00 55.07 240 GLY B CA 1
ATOM 5128 C C . GLY B 1 242 ? 41.600 -28.271 40.640 1.00 55.86 240 GLY B C 1
ATOM 5129 O O . GLY B 1 242 ? 42.744 -28.685 40.524 1.00 55.95 240 GLY B O 1
ATOM 5130 N N . GLU B 1 243 ? 41.244 -27.019 40.339 1.00 56.80 241 GLU B N 1
ATOM 5131 C CA . GLU B 1 243 ? 42.122 -26.085 39.611 1.00 56.90 241 GLU B CA 1
ATOM 5132 C C . GLU B 1 243 ? 43.182 -25.450 40.511 1.00 55.77 241 GLU B C 1
ATOM 5133 O O . GLU B 1 243 ? 44.311 -25.158 40.059 1.00 55.32 241 GLU B O 1
ATOM 5139 N N . PHE B 1 244 ? 42.825 -25.223 41.771 1.00 55.18 242 PHE B N 1
ATOM 5140 C CA . PHE B 1 244 ? 43.732 -24.577 42.704 1.00 56.01 242 PHE B CA 1
ATOM 5141 C C . PHE B 1 244 ? 44.315 -25.509 43.771 1.00 57.83 242 PHE B C 1
ATOM 5142 O O . PHE B 1 244 ? 45.192 -25.103 44.548 1.00 57.95 242 PHE B O 1
ATOM 5150 N N . GLY B 1 245 ? 43.836 -26.752 43.816 1.00 60.47 243 GLY B N 1
ATOM 5151 C CA . GLY B 1 245 ? 44.394 -27.773 44.738 1.00 63.82 243 GLY B CA 1
ATOM 5152 C C . GLY B 1 245 ? 43.898 -27.599 46.163 1.00 66.25 243 GLY B C 1
ATOM 5153 O O . GLY B 1 245 ? 43.748 -26.445 46.621 1.00 66.86 243 GLY B O 1
ATOM 5154 N N . PRO B 1 246 ? 43.638 -28.732 46.884 1.00 67.97 244 PRO B N 1
ATOM 5155 C CA . PRO B 1 246 ? 43.160 -28.662 48.310 1.00 68.29 244 PRO B CA 1
ATOM 5156 C C . PRO B 1 246 ? 44.287 -28.106 49.196 1.00 68.13 244 PRO B C 1
ATOM 5157 O O . PRO B 1 246 ? 45.116 -28.863 49.710 1.00 68.14 244 PRO B O 1
ATOM 5161 N N . GLU B 1 247 ? 44.308 -26.781 49.347 1.00 68.23 245 GLU B N 1
ATOM 5162 C CA . GLU B 1 247 ? 45.506 -26.039 49.726 1.00 68.41 245 GLU B CA 1
ATOM 5163 C C . GLU B 1 247 ? 45.163 -24.584 49.935 1.00 68.04 245 GLU B C 1
ATOM 5164 O O . GLU B 1 247 ? 45.054 -24.087 51.060 1.00 68.02 245 GLU B O 1
ATOM 5170 N N . LYS B 1 248 ? 45.021 -23.889 48.808 1.00 67.52 246 LYS B N 1
ATOM 5171 C CA . LYS B 1 248 ? 44.398 -22.561 48.787 1.00 66.26 246 LYS B CA 1
ATOM 5172 C C . LYS B 1 248 ? 42.864 -22.670 48.973 1.00 64.79 246 LYS B C 1
ATOM 5173 O O . LYS B 1 248 ? 42.179 -21.647 49.105 1.00 65.02 246 LYS B O 1
ATOM 5179 N N . THR B 1 249 ? 42.341 -23.902 49.017 1.00 62.07 247 THR B N 1
ATOM 5180 C CA . THR B 1 249 ? 40.907 -24.151 48.933 1.00 59.26 247 THR B CA 1
ATOM 5181 C C . THR B 1 249 ? 40.342 -24.704 50.249 1.00 58.75 247 THR B C 1
ATOM 5182 O O . THR B 1 249 ? 39.138 -24.716 50.479 1.00 58.43 247 THR B O 1
ATOM 5186 N N . ALA B 1 250 ? 41.245 -25.112 51.134 1.00 58.76 248 ALA B N 1
ATOM 5187 C CA . ALA B 1 250 ? 40.892 -25.696 52.425 1.00 58.00 248 ALA B CA 1
ATOM 5188 C C . ALA B 1 250 ? 39.945 -24.816 53.262 1.00 57.31 248 ALA B C 1
ATOM 5189 O O . ALA B 1 250 ? 39.086 -25.307 54.005 1.00 57.65 248 ALA B O 1
ATOM 5191 N N . GLN B 1 251 ? 40.086 -23.513 53.125 1.00 56.12 249 GLN B N 1
ATOM 5192 C CA . GLN B 1 251 ? 39.273 -22.599 53.904 1.00 54.97 249 GLN B CA 1
ATOM 5193 C C . GLN B 1 251 ? 37.890 -22.270 53.256 1.00 53.42 249 GLN B C 1
ATOM 5194 O O . GLN B 1 251 ? 37.113 -21.529 53.835 1.00 52.86 249 GLN B O 1
ATOM 5200 N N . ILE B 1 252 ? 37.585 -22.848 52.093 1.00 52.47 250 ILE B N 1
ATOM 5201 C CA . ILE B 1 252 ? 36.239 -22.726 51.526 1.00 51.68 250 ILE B CA 1
ATOM 5202 C C . ILE B 1 252 ? 35.320 -23.733 52.228 1.00 52.00 250 ILE B C 1
ATOM 5203 O O . ILE B 1 252 ? 34.981 -24.794 51.697 1.00 52.05 250 ILE B O 1
ATOM 5208 N N . ALA B 1 253 ? 34.919 -23.348 53.429 1.00 50.90 251 ALA B N 1
ATOM 5209 C CA . ALA B 1 253 ? 34.373 -24.251 54.420 1.00 50.73 251 ALA B CA 1
ATOM 5210 C C . ALA B 1 253 ? 32.842 -24.293 54.450 1.00 49.04 251 ALA B C 1
ATOM 5211 O O . ALA B 1 253 ? 32.241 -25.151 55.102 1.00 48.41 251 ALA B O 1
ATOM 5213 N N . THR B 1 254 ? 32.230 -23.364 53.735 1.00 47.93 252 THR B N 1
ATOM 5214 C CA . THR B 1 254 ? 30.822 -23.111 53.864 1.00 46.48 252 THR B CA 1
ATOM 5215 C C . THR B 1 254 ? 30.077 -23.088 52.545 1.00 45.50 252 THR B C 1
ATOM 5216 O O . THR B 1 254 ? 30.463 -22.453 51.600 1.00 44.75 252 THR B O 1
ATOM 5220 N N . VAL B 1 255 ? 28.945 -23.774 52.547 1.00 45.10 253 VAL B N 1
ATOM 5221 C CA . VAL B 1 255 ? 27.949 -23.643 51.491 1.00 43.64 253 VAL B CA 1
ATOM 5222 C C . VAL B 1 255 ? 26.677 -22.990 52.120 1.00 42.70 253 VAL B C 1
ATOM 5223 O O . VAL B 1 255 ? 26.011 -23.558 52.981 1.00 42.04 253 VAL B O 1
ATOM 5227 N N . ASP B 1 256 ? 26.412 -21.762 51.710 1.00 41.92 254 ASP B N 1
ATOM 5228 C CA . ASP B 1 256 ? 25.291 -21.029 52.168 1.00 43.45 254 ASP B CA 1
ATOM 5229 C C . ASP B 1 256 ? 24.184 -21.142 51.118 1.00 45.01 254 ASP B C 1
ATOM 5230 O O . ASP B 1 256 ? 24.376 -20.677 49.970 1.00 45.63 254 ASP B O 1
ATOM 5235 N N . LEU B 1 257 ? 23.029 -21.730 51.493 1.00 45.63 255 LEU B N 1
ATOM 5236 C CA . LEU B 1 257 ? 21.953 -21.968 50.517 1.00 45.09 255 LEU B CA 1
ATOM 5237 C C . LEU B 1 257 ? 20.854 -20.914 50.549 1.00 45.61 255 LEU B C 1
ATOM 5238 O O . LEU B 1 257 ? 19.750 -21.101 49.973 1.00 46.72 255 LEU B O 1
ATOM 5243 N N . GLY B 1 258 ? 21.146 -19.793 51.215 1.00 45.50 256 GLY B N 1
ATOM 5244 C CA . GLY B 1 258 ? 20.223 -18.657 51.253 1.00 43.97 256 GLY B CA 1
ATOM 5245 C C . GLY B 1 258 ? 18.973 -18.858 52.073 1.00 44.60 256 GLY B C 1
ATOM 5246 O O . GLY B 1 258 ? 18.935 -19.717 52.973 1.00 43.92 256 GLY B O 1
ATOM 5247 N N . GLY B 1 259 ? 17.953 -18.043 51.765 1.00 43.82 257 GLY B N 1
ATOM 5248 C CA . GLY B 1 259 ? 16.731 -18.012 52.548 1.00 44.86 257 GLY B CA 1
ATOM 5249 C C . GLY B 1 259 ? 15.580 -18.690 51.830 1.00 45.72 257 GLY B C 1
ATOM 5250 O O . GLY B 1 259 ? 15.771 -19.624 51.038 1.00 46.32 257 GLY B O 1
ATOM 5251 N N . GLY B 1 260 ? 14.376 -18.211 52.089 1.00 45.48 258 GLY B N 1
ATOM 5252 C CA . GLY B 1 260 ? 13.217 -18.729 51.386 1.00 45.67 258 GLY B CA 1
ATOM 5253 C C . GLY B 1 260 ? 12.481 -19.829 52.127 1.00 46.01 258 GLY B C 1
ATOM 5254 O O . GLY B 1 260 ? 11.507 -20.365 51.577 1.00 46.60 258 GLY B O 1
ATOM 5255 N N . LEU B 1 261 ? 12.900 -20.149 53.359 1.00 45.04 259 LEU B N 1
ATOM 5256 C CA . LEU B 1 261 ? 12.153 -21.102 54.178 1.00 46.84 259 LEU B CA 1
ATOM 5257 C C . LEU B 1 261 ? 10.726 -20.572 54.298 1.00 46.90 259 LEU B C 1
ATOM 5258 O O . LEU B 1 261 ? 10.533 -19.369 54.480 1.00 47.29 259 LEU B O 1
ATOM 5263 N N . GLY B 1 262 ? 9.766 -21.485 54.184 1.00 46.81 260 GLY B N 1
ATOM 5264 C CA . GLY B 1 262 ? 8.337 -21.173 54.016 1.00 45.44 260 GLY B CA 1
ATOM 5265 C C . GLY B 1 262 ? 7.602 -21.193 55.334 1.00 44.64 260 GLY B C 1
ATOM 5266 O O . GLY B 1 262 ? 7.955 -21.917 56.253 1.00 44.10 260 GLY B O 1
ATOM 5267 N N . ILE B 1 263 ? 6.582 -20.347 55.422 1.00 44.79 261 ILE B N 1
ATOM 5268 C CA . ILE B 1 263 ? 5.605 -20.306 56.569 1.00 43.11 261 ILE B CA 1
ATOM 5269 C C . ILE B 1 263 ? 4.184 -20.552 56.052 1.00 43.45 261 ILE B C 1
ATOM 5270 O O . ILE B 1 263 ? 3.930 -20.646 54.825 1.00 41.46 261 ILE B O 1
ATOM 5275 N N . SER B 1 264 ? 3.242 -20.682 56.974 1.00 44.80 262 SER B N 1
ATOM 5276 C CA . SER B 1 264 ? 1.813 -20.783 56.610 1.00 44.48 262 SER B CA 1
ATOM 5277 C C . SER B 1 264 ? 1.176 -19.380 56.630 1.00 45.00 262 SER B C 1
ATOM 5278 O O . SER B 1 264 ? 1.124 -18.717 57.677 1.00 45.09 262 SER B O 1
ATOM 5281 N N . TYR B 1 265 ? 0.768 -18.895 55.465 1.00 44.38 263 TYR B N 1
ATOM 5282 C CA . TYR B 1 265 ? -0.077 -17.696 55.424 1.00 44.27 263 TYR B CA 1
ATOM 5283 C C . TYR B 1 265 ? -1.568 -18.053 55.611 1.00 44.42 263 TYR B C 1
ATOM 5284 O O . TYR B 1 265 ? -2.310 -17.290 56.209 1.00 43.65 263 TYR B O 1
ATOM 5293 N N . LEU B 1 266 ? -1.934 -19.241 55.124 1.00 43.98 264 LEU B N 1
ATOM 5294 C CA . LEU B 1 266 ? -3.260 -19.767 55.046 1.00 43.94 264 LEU B CA 1
ATOM 5295 C C . LEU B 1 266 ? -3.257 -21.109 55.742 1.00 43.47 264 LEU B C 1
ATOM 5296 O O . LEU B 1 266 ? -2.238 -21.799 55.764 1.00 43.52 264 LEU B O 1
ATOM 5301 N N . PRO B 1 267 ? -4.398 -21.478 56.363 1.00 43.01 265 PRO B N 1
ATOM 5302 C CA . PRO B 1 267 ? -4.471 -22.791 57.058 1.00 42.70 265 PRO B CA 1
ATOM 5303 C C . PRO B 1 267 ? -4.048 -23.985 56.187 1.00 44.35 265 PRO B C 1
ATOM 5304 O O . PRO B 1 267 ? -3.394 -24.929 56.695 1.00 44.01 265 PRO B O 1
ATOM 5308 N N . SER B 1 268 ? -4.383 -23.938 54.892 1.00 45.73 266 SER B N 1
ATOM 5309 C CA . SER B 1 268 ? -3.984 -24.991 53.930 1.00 47.28 266 SER B CA 1
ATOM 5310 C C . SER B 1 268 ? -2.456 -25.070 53.671 1.00 47.17 266 SER B C 1
ATOM 5311 O O . SER B 1 268 ? -1.985 -26.093 53.201 1.00 48.69 266 SER B O 1
ATOM 5314 N N . ASP B 1 269 ? -1.701 -24.011 53.961 1.00 46.81 267 ASP B N 1
ATOM 5315 C CA . ASP B 1 269 ? -0.256 -24.005 53.698 1.00 46.48 267 ASP B CA 1
ATOM 5316 C C . ASP B 1 269 ? 0.434 -25.081 54.529 1.00 46.73 267 ASP B C 1
ATOM 5317 O O . ASP B 1 269 ? 0.136 -25.225 55.718 1.00 46.31 267 ASP B O 1
ATOM 5322 N N . ASP B 1 270 ? 1.354 -25.834 53.913 1.00 47.20 268 ASP B N 1
ATOM 5323 C CA . ASP B 1 270 ? 2.015 -26.955 54.612 1.00 47.00 268 ASP B CA 1
ATOM 5324 C C . ASP B 1 270 ? 3.564 -27.053 54.525 1.00 46.36 268 ASP B C 1
ATOM 5325 O O . ASP B 1 270 ? 4.102 -28.025 53.959 1.00 45.33 268 ASP B O 1
ATOM 5330 N N . PRO B 1 271 ? 4.267 -26.091 55.144 1.00 46.18 269 PRO B N 1
ATOM 5331 C CA . PRO B 1 271 ? 5.719 -26.171 55.273 1.00 45.70 269 PRO B CA 1
ATOM 5332 C C . PRO B 1 271 ? 6.096 -27.320 56.178 1.00 45.56 269 PRO B C 1
ATOM 5333 O O . PRO B 1 271 ? 5.371 -27.658 57.089 1.00 45.56 269 PRO B O 1
ATOM 5337 N N . PRO B 1 272 ? 7.220 -27.981 55.900 1.00 46.13 270 PRO B N 1
ATOM 5338 C CA . PRO B 1 272 ? 7.569 -29.079 56.801 1.00 45.80 270 PRO B CA 1
ATOM 5339 C C . PRO B 1 272 ? 8.157 -28.515 58.095 1.00 45.32 270 PRO B C 1
ATOM 5340 O O . PRO B 1 272 ? 8.651 -27.382 58.086 1.00 44.80 270 PRO B O 1
ATOM 5344 N N . PRO B 1 273 ? 8.125 -29.300 59.187 1.00 45.83 271 PRO B N 1
ATOM 5345 C CA . PRO B 1 273 ? 8.876 -28.905 60.415 1.00 45.81 271 PRO B CA 1
ATOM 5346 C C . PRO B 1 273 ? 10.331 -28.643 60.017 1.00 45.60 271 PRO B C 1
ATOM 5347 O O . PRO B 1 273 ? 10.892 -29.417 59.216 1.00 43.97 271 PRO B O 1
ATOM 5351 N N . ILE B 1 274 ? 10.898 -27.561 60.567 1.00 45.92 272 ILE B N 1
ATOM 5352 C CA . ILE B 1 274 ? 12.255 -27.098 60.252 1.00 46.34 272 ILE B CA 1
ATOM 5353 C C . ILE B 1 274 ? 13.313 -28.169 60.557 1.00 45.88 272 ILE B C 1
ATOM 5354 O O . ILE B 1 274 ? 14.206 -28.354 59.783 1.00 46.90 272 ILE B O 1
ATOM 5359 N N . ALA B 1 275 ? 13.162 -28.918 61.635 1.00 46.85 273 ALA B N 1
ATOM 5360 C CA . ALA B 1 275 ? 14.075 -30.004 61.951 1.00 47.11 273 ALA B CA 1
ATOM 5361 C C . ALA B 1 275 ? 14.136 -31.073 60.864 1.00 47.91 273 ALA B C 1
ATOM 5362 O O . ALA B 1 275 ? 15.211 -31.616 60.574 1.00 47.88 273 ALA B O 1
ATOM 5364 N N . GLU B 1 276 ? 12.979 -31.372 60.293 1.00 48.62 274 GLU B N 1
ATOM 5365 C CA . GLU B 1 276 ? 12.827 -32.334 59.198 1.00 50.50 274 GLU B CA 1
ATOM 5366 C C . GLU B 1 276 ? 13.495 -31.831 57.881 1.00 49.31 274 GLU B C 1
ATOM 5367 O O . GLU B 1 276 ? 14.213 -32.576 57.203 1.00 49.84 274 GLU B O 1
ATOM 5373 N N . LEU B 1 277 ? 13.265 -30.576 57.534 1.00 47.97 275 LEU B N 1
ATOM 5374 C CA . LEU B 1 277 ? 13.818 -30.025 56.307 1.00 47.69 275 LEU B CA 1
ATOM 5375 C C . LEU B 1 277 ? 15.347 -29.829 56.432 1.00 47.48 275 LEU B C 1
ATOM 5376 O O . LEU B 1 277 ? 16.089 -30.185 55.517 1.00 48.00 275 LEU B O 1
ATOM 5381 N N . ALA B 1 278 ? 15.786 -29.336 57.597 1.00 46.29 276 ALA B N 1
ATOM 5382 C CA . ALA B 1 278 ? 17.173 -29.141 57.937 1.00 45.42 276 ALA B CA 1
ATOM 5383 C C . ALA B 1 278 ? 17.953 -30.464 57.844 1.00 45.60 276 ALA B C 1
ATOM 5384 O O . ALA B 1 278 ? 19.056 -30.492 57.283 1.00 45.90 276 ALA B O 1
ATOM 5386 N N . ALA B 1 279 ? 17.369 -31.556 58.351 1.00 44.63 277 ALA B N 1
ATOM 5387 C CA . ALA B 1 279 ? 18.019 -32.889 58.265 1.00 44.68 277 ALA B CA 1
ATOM 5388 C C . ALA B 1 279 ? 18.167 -33.365 56.811 1.00 43.95 277 ALA B C 1
ATOM 5389 O O . ALA B 1 279 ? 19.210 -33.866 56.415 1.00 44.68 277 ALA B O 1
ATOM 5391 N N . LYS B 1 280 ? 17.144 -33.147 56.005 1.00 43.15 278 LYS B N 1
ATOM 5392 C CA . LYS B 1 280 ? 17.205 -33.445 54.563 1.00 43.28 278 LYS B CA 1
ATOM 5393 C C . LYS B 1 280 ? 18.312 -32.669 53.848 1.00 43.09 278 LYS B C 1
ATOM 5394 O O . LYS B 1 280 ? 19.080 -33.216 53.019 1.00 43.42 278 LYS B O 1
ATOM 5400 N N . LEU B 1 281 ? 18.360 -31.389 54.177 1.00 41.90 279 LEU B N 1
ATOM 5401 C CA . LEU B 1 281 ? 19.376 -30.467 53.709 1.00 43.28 279 LEU B CA 1
ATOM 5402 C C . LEU B 1 281 ? 20.776 -30.864 54.098 1.00 42.34 279 LEU B C 1
ATOM 5403 O O . LEU B 1 281 ? 21.699 -30.768 53.279 1.00 43.29 279 LEU B O 1
ATOM 5408 N N . GLY B 1 282 ? 20.935 -31.330 55.331 1.00 42.27 280 GLY B N 1
ATOM 5409 C CA . GLY B 1 282 ? 22.235 -31.794 55.796 1.00 43.09 280 GLY B CA 1
ATOM 5410 C C . GLY B 1 282 ? 22.729 -32.978 54.980 1.00 42.45 280 GLY B C 1
ATOM 5411 O O . GLY B 1 282 ? 23.915 -33.061 54.607 1.00 42.05 280 GLY B O 1
ATOM 5412 N N . THR B 1 283 ? 21.795 -33.888 54.729 1.00 42.57 281 THR B N 1
ATOM 5413 C CA . THR B 1 283 ? 22.043 -35.127 53.990 1.00 43.23 281 THR B CA 1
ATOM 5414 C C . THR B 1 283 ? 22.424 -34.868 52.518 1.00 43.07 281 THR B C 1
ATOM 5415 O O . THR B 1 283 ? 23.361 -35.460 51.946 1.00 43.65 281 THR B O 1
ATOM 5419 N N . ILE B 1 284 ? 21.707 -33.929 51.931 1.00 43.39 282 ILE B N 1
ATOM 5420 C CA . ILE B 1 284 ? 22.031 -33.409 50.604 1.00 43.12 282 ILE B CA 1
ATOM 5421 C C . ILE B 1 284 ? 23.466 -32.914 50.501 1.00 42.39 282 ILE B C 1
ATOM 5422 O O . ILE B 1 284 ? 24.202 -33.336 49.622 1.00 42.12 282 ILE B O 1
ATOM 5427 N N . VAL B 1 285 ? 23.858 -32.047 51.415 1.00 42.17 283 VAL B N 1
ATOM 5428 C CA . VAL B 1 285 ? 25.194 -31.465 51.377 1.00 43.07 283 VAL B CA 1
ATOM 5429 C C . VAL B 1 285 ? 26.326 -32.505 51.550 1.00 42.83 283 VAL B C 1
ATOM 5430 O O . VAL B 1 285 ? 27.319 -32.505 50.809 1.00 40.99 283 VAL B O 1
ATOM 5434 N N . SER B 1 286 ? 26.128 -33.419 52.497 1.00 43.44 284 SER B N 1
ATOM 5435 C CA . SER B 1 286 ? 27.110 -34.454 52.734 1.00 43.34 284 SER B CA 1
ATOM 5436 C C . SER B 1 286 ? 27.188 -35.382 51.519 1.00 42.76 284 SER B C 1
ATOM 5437 O O . SER B 1 286 ? 28.276 -35.632 50.996 1.00 41.53 284 SER B O 1
ATOM 5440 N N . ASP B 1 287 ? 26.018 -35.830 51.027 1.00 43.26 285 ASP B N 1
ATOM 5441 C CA . ASP B 1 287 ? 25.952 -36.686 49.821 1.00 43.31 285 ASP B CA 1
ATOM 5442 C C . ASP B 1 287 ? 26.604 -36.063 48.612 1.00 42.81 285 ASP B C 1
ATOM 5443 O O . ASP B 1 287 ? 27.355 -36.714 47.919 1.00 43.50 285 ASP B O 1
ATOM 5448 N N . GLU B 1 288 ? 26.283 -34.804 48.329 1.00 42.94 286 GLU B N 1
ATOM 5449 C CA . GLU B 1 288 ? 26.843 -34.134 47.145 1.00 42.24 286 GLU B CA 1
ATOM 5450 C C . GLU B 1 288 ? 28.368 -33.917 47.225 1.00 42.86 286 GLU B C 1
ATOM 5451 O O . GLU B 1 288 ? 29.046 -34.050 46.202 1.00 41.91 286 GLU B O 1
ATOM 5457 N N . SER B 1 289 ? 28.881 -33.573 48.417 1.00 42.77 287 SER B N 1
ATOM 5458 C CA . SER B 1 289 ? 30.294 -33.344 48.552 1.00 44.29 287 SER B CA 1
ATOM 5459 C C . SER B 1 289 ? 31.057 -34.670 48.448 1.00 44.60 287 SER B C 1
ATOM 5460 O O . SER B 1 289 ? 32.128 -34.740 47.811 1.00 42.79 287 SER B O 1
ATOM 5463 N N . THR B 1 290 ? 30.501 -35.725 49.054 1.00 45.59 288 THR B N 1
ATOM 5464 C CA . THR B 1 290 ? 31.158 -37.025 48.959 1.00 46.15 288 THR B CA 1
ATOM 5465 C C . THR B 1 290 ? 31.136 -37.558 47.523 1.00 46.62 288 THR B C 1
ATOM 5466 O O . THR B 1 290 ? 32.111 -38.120 47.048 1.00 47.14 288 THR B O 1
ATOM 5470 N N . ALA B 1 291 ? 30.049 -37.307 46.803 1.00 47.18 289 ALA B N 1
ATOM 5471 C CA . ALA B 1 291 ? 29.957 -37.719 45.400 1.00 47.03 289 ALA B CA 1
ATOM 5472 C C . ALA B 1 291 ? 31.059 -37.125 44.501 1.00 46.69 289 ALA B C 1
ATOM 5473 O O . ALA B 1 291 ? 31.407 -37.708 43.487 1.00 45.95 289 ALA B O 1
ATOM 5475 N N . VAL B 1 292 ? 31.588 -35.963 44.875 1.00 46.34 290 VAL B N 1
ATOM 5476 C CA . VAL B 1 292 ? 32.676 -35.313 44.138 1.00 46.28 290 VAL B CA 1
ATOM 5477 C C . VAL B 1 292 ? 34.023 -35.365 44.911 1.00 46.61 290 VAL B C 1
ATOM 5478 O O . VAL B 1 292 ? 34.944 -34.631 44.582 1.00 46.91 290 VAL B O 1
ATOM 5482 N N . GLY B 1 293 ? 34.128 -36.240 45.922 1.00 47.10 291 GLY B N 1
ATOM 5483 C CA . GLY B 1 293 ? 35.396 -36.448 46.682 1.00 46.72 291 GLY B CA 1
ATOM 5484 C C . GLY B 1 293 ? 35.813 -35.318 47.612 1.00 47.42 291 GLY B C 1
ATOM 5485 O O . GLY B 1 293 ? 37.028 -35.141 47.902 1.00 47.64 291 GLY B O 1
ATOM 5486 N N . LEU B 1 294 ? 34.827 -34.549 48.093 1.00 46.93 292 LEU B N 1
ATOM 5487 C CA . LEU B 1 294 ? 35.103 -33.407 48.968 1.00 46.83 292 LEU B CA 1
ATOM 5488 C C . LEU B 1 294 ? 34.683 -33.701 50.391 1.00 46.78 292 LEU B C 1
ATOM 5489 O O . LEU B 1 294 ? 33.765 -34.515 50.578 1.00 46.76 292 LEU B O 1
ATOM 5494 N N . PRO B 1 295 ? 35.367 -33.091 51.410 1.00 46.37 293 PRO B N 1
ATOM 5495 C CA . PRO B 1 295 ? 34.776 -33.130 52.763 1.00 46.00 293 PRO B CA 1
ATOM 5496 C C . PRO B 1 295 ? 33.476 -32.330 52.817 1.00 45.47 293 PRO B C 1
ATOM 5497 O O . PRO B 1 295 ? 33.305 -31.357 52.098 1.00 45.10 293 PRO B O 1
ATOM 5501 N N . THR B 1 296 ? 32.565 -32.734 53.685 1.00 46.02 294 THR B N 1
ATOM 5502 C CA . THR B 1 296 ? 31.342 -31.966 53.839 1.00 44.56 294 THR B CA 1
ATOM 5503 C C . THR B 1 296 ? 31.506 -30.560 54.428 1.00 44.42 294 THR B C 1
ATOM 5504 O O . THR B 1 296 ? 32.037 -30.355 55.510 1.00 43.07 294 THR B O 1
ATOM 5508 N N . PRO B 1 297 ? 31.052 -29.577 53.664 1.00 45.05 295 PRO B N 1
ATOM 5509 C CA . PRO B 1 297 ? 31.045 -28.159 54.000 1.00 45.77 295 PRO B CA 1
ATOM 5510 C C . PRO B 1 297 ? 30.026 -27.862 55.094 1.00 46.20 295 PRO B C 1
ATOM 5511 O O . PRO B 1 297 ? 29.037 -28.621 55.270 1.00 44.41 295 PRO B O 1
ATOM 5515 N N . LYS B 1 298 ? 30.270 -26.774 55.830 1.00 46.58 296 LYS B N 1
ATOM 5516 C CA . LYS B 1 298 ? 29.276 -26.236 56.743 1.00 46.25 296 LYS B CA 1
ATOM 5517 C C . LYS B 1 298 ? 28.081 -25.732 55.907 1.00 44.99 296 LYS B C 1
ATOM 5518 O O . LYS B 1 298 ? 28.273 -25.187 54.841 1.00 42.74 296 LYS B O 1
ATOM 5524 N N . LEU B 1 299 ? 26.870 -25.973 56.416 1.00 44.84 297 LEU B N 1
ATOM 5525 C CA . LEU B 1 299 ? 25.609 -25.523 55.837 1.00 45.25 297 LEU B CA 1
ATOM 5526 C C . LEU B 1 299 ? 25.041 -24.316 56.601 1.00 45.48 297 LEU B C 1
ATOM 5527 O O . LEU B 1 299 ? 24.756 -24.398 57.791 1.00 45.48 297 LEU B O 1
ATOM 5532 N N . VAL B 1 300 ? 24.830 -23.221 55.882 1.00 45.17 298 VAL B N 1
ATOM 5533 C CA . VAL B 1 300 ? 24.304 -22.020 56.439 1.00 43.63 298 VAL B CA 1
ATOM 5534 C C . VAL B 1 300 ? 23.018 -21.719 55.670 1.00 44.37 298 VAL B C 1
ATOM 5535 O O . VAL B 1 300 ? 22.844 -22.027 54.453 1.00 42.93 298 VAL B O 1
ATOM 5539 N N . VAL B 1 301 ? 22.131 -21.067 56.409 1.00 44.19 299 VAL B N 1
ATOM 5540 C CA . VAL B 1 301 ? 20.807 -20.731 55.949 1.00 44.01 299 VAL B CA 1
ATOM 5541 C C . VAL B 1 301 ? 20.499 -19.298 56.391 1.00 44.16 299 VAL B C 1
ATOM 5542 O O . VAL B 1 301 ? 20.986 -18.847 57.437 1.00 43.69 299 VAL B O 1
ATOM 5546 N N . GLU B 1 302 ? 19.776 -18.545 55.552 1.00 44.60 300 GLU B N 1
ATOM 5547 C CA . GLU B 1 302 ? 19.474 -17.120 55.806 1.00 44.36 300 GLU B CA 1
ATOM 5548 C C . GLU B 1 302 ? 17.961 -16.772 55.853 1.00 44.03 300 GLU B C 1
ATOM 5549 O O . GLU B 1 302 ? 17.484 -15.951 55.048 1.00 45.05 300 GLU B O 1
ATOM 5555 N N . PRO B 1 303 ? 17.194 -17.369 56.778 1.00 43.78 301 PRO B N 1
ATOM 5556 C CA . PRO B 1 303 ? 15.723 -17.098 56.789 1.00 43.09 301 PRO B CA 1
ATOM 5557 C C . PRO B 1 303 ? 15.357 -15.677 57.252 1.00 43.58 301 PRO B C 1
ATOM 5558 O O . PRO B 1 303 ? 15.946 -15.209 58.225 1.00 45.14 301 PRO B O 1
ATOM 5562 N N . GLY B 1 304 ? 14.374 -15.033 56.607 1.00 42.27 302 GLY B N 1
ATOM 5563 C CA . GLY B 1 304 ? 13.759 -13.796 57.106 1.00 41.34 302 GLY B CA 1
ATOM 5564 C C . GLY B 1 304 ? 12.333 -14.100 57.585 1.00 43.00 302 GLY B C 1
ATOM 5565 O O . GLY B 1 304 ? 12.017 -14.084 58.807 1.00 42.09 302 GLY B O 1
ATOM 5566 N N . ARG B 1 305 ? 11.460 -14.424 56.626 1.00 43.44 303 ARG B N 1
ATOM 5567 C CA . ARG B 1 305 ? 10.027 -14.769 56.890 1.00 44.24 303 ARG B CA 1
ATOM 5568 C C . ARG B 1 305 ? 9.841 -15.752 58.020 1.00 43.70 303 ARG B C 1
ATOM 5569 O O . ARG B 1 305 ? 8.963 -15.570 58.877 1.00 42.87 303 ARG B O 1
ATOM 5577 N N . ALA B 1 306 ? 10.632 -16.833 57.977 1.00 43.32 304 ALA B N 1
ATOM 5578 C CA . ALA B 1 306 ? 10.368 -17.955 58.887 1.00 43.65 304 ALA B CA 1
ATOM 5579 C C . ALA B 1 306 ? 10.751 -17.663 60.309 1.00 43.11 304 ALA B C 1
ATOM 5580 O O . ALA B 1 306 ? 10.493 -18.480 61.169 1.00 44.60 304 ALA B O 1
ATOM 5582 N N . ILE B 1 307 ? 11.431 -16.540 60.530 1.00 44.24 305 ILE B N 1
ATOM 5583 C CA . ILE B 1 307 ? 11.728 -16.043 61.879 1.00 44.71 305 ILE B CA 1
ATOM 5584 C C . ILE B 1 307 ? 10.688 -14.984 62.270 1.00 45.53 305 ILE B C 1
ATOM 5585 O O . ILE B 1 307 ? 10.001 -15.174 63.260 1.00 46.19 305 ILE B O 1
ATOM 5590 N N . ALA B 1 308 ? 10.528 -13.947 61.427 1.00 44.48 306 ALA B N 1
ATOM 5591 C CA . ALA B 1 308 ? 9.773 -12.736 61.731 1.00 44.46 306 ALA B CA 1
ATOM 5592 C C . ALA B 1 308 ? 8.290 -12.791 61.373 1.00 44.76 306 ALA B C 1
ATOM 5593 O O . ALA B 1 308 ? 7.458 -12.078 61.995 1.00 43.98 306 ALA B O 1
ATOM 5595 N N . GLY B 1 309 ? 7.964 -13.570 60.337 1.00 43.77 307 GLY B N 1
ATOM 5596 C CA . GLY B 1 309 ? 6.623 -13.572 59.773 1.00 43.04 307 GLY B CA 1
ATOM 5597 C C . GLY B 1 309 ? 5.512 -13.977 60.729 1.00 42.12 307 GLY B C 1
ATOM 5598 O O . GLY B 1 309 ? 4.622 -13.170 61.018 1.00 42.31 307 GLY B O 1
ATOM 5599 N N . PRO B 1 310 ? 5.538 -15.235 61.214 1.00 42.20 308 PRO B N 1
ATOM 5600 C CA . PRO B 1 310 ? 4.349 -15.811 61.935 1.00 41.55 308 PRO B CA 1
ATOM 5601 C C . PRO B 1 310 ? 3.992 -15.208 63.280 1.00 41.56 308 PRO B C 1
ATOM 5602 O O . PRO B 1 310 ? 2.849 -15.299 63.668 1.00 40.84 308 PRO B O 1
ATOM 5606 N N . GLY B 1 311 ? 4.967 -14.640 63.996 1.00 41.51 309 GLY B N 1
ATOM 5607 C CA . GLY B 1 311 ? 4.733 -14.112 65.335 1.00 42.31 309 GLY B CA 1
ATOM 5608 C C . GLY B 1 311 ? 4.047 -12.744 65.391 1.00 42.82 309 GLY B C 1
ATOM 5609 O O . GLY B 1 311 ? 3.702 -12.248 66.452 1.00 41.71 309 GLY B O 1
ATOM 5610 N N . THR B 1 312 ? 3.862 -12.116 64.240 1.00 44.44 310 THR B N 1
ATOM 5611 C CA . THR B 1 312 ? 3.206 -10.829 64.227 1.00 44.68 310 THR B CA 1
ATOM 5612 C C . THR B 1 312 ? 1.946 -10.770 63.406 1.00 44.50 310 THR B C 1
ATOM 5613 O O . THR B 1 312 ? 1.854 -11.361 62.347 1.00 44.05 310 THR B O 1
ATOM 5617 N N . ILE B 1 313 ? 0.962 -10.053 63.951 1.00 44.80 311 ILE B N 1
ATOM 5618 C CA . ILE B 1 313 ? -0.302 -9.788 63.255 1.00 43.97 311 ILE B CA 1
ATOM 5619 C C . ILE B 1 313 ? -0.478 -8.260 63.119 1.00 44.39 311 ILE B C 1
ATOM 5620 O O . ILE B 1 313 ? 0.238 -7.461 63.785 1.00 43.24 311 ILE B O 1
ATOM 5625 N N . THR B 1 314 ? -1.405 -7.853 62.248 1.00 43.63 312 THR B N 1
ATOM 5626 C CA . THR B 1 314 ? -1.780 -6.462 62.135 1.00 42.89 312 THR B CA 1
ATOM 5627 C C . THR B 1 314 ? -3.240 -6.328 62.540 1.00 42.56 312 THR B C 1
ATOM 5628 O O . THR B 1 314 ? -4.136 -6.976 61.972 1.00 42.35 312 THR B O 1
ATOM 5632 N N . LEU B 1 315 ? -3.462 -5.476 63.532 1.00 41.67 313 LEU B N 1
ATOM 5633 C CA . LEU B 1 315 ? -4.793 -5.276 64.093 1.00 41.43 313 LEU B CA 1
ATOM 5634 C C . LEU B 1 315 ? -5.382 -3.997 63.508 1.00 41.04 313 LEU B C 1
ATOM 5635 O O . LEU B 1 315 ? -4.691 -2.961 63.364 1.00 42.55 313 LEU B O 1
ATOM 5640 N N . TYR B 1 316 ? -6.636 -4.096 63.110 1.00 39.57 314 TYR B N 1
ATOM 5641 C CA . TYR B 1 316 ? -7.317 -2.996 62.467 1.00 40.32 314 TYR B CA 1
ATOM 5642 C C . TYR B 1 316 ? -8.704 -2.821 63.055 1.00 40.55 314 TYR B C 1
ATOM 5643 O O . TYR B 1 316 ? -9.318 -3.761 63.618 1.00 40.06 314 TYR B O 1
ATOM 5652 N N . GLU B 1 317 ? -9.216 -1.611 62.870 1.00 40.65 315 GLU B N 1
ATOM 5653 C CA . GLU B 1 317 ? -10.612 -1.338 63.126 1.00 41.04 315 GLU B CA 1
ATOM 5654 C C . GLU B 1 317 ? -11.380 -1.208 61.817 1.00 40.81 315 GLU B C 1
ATOM 5655 O O . GLU B 1 317 ? -10.975 -0.469 60.888 1.00 40.29 315 GLU B O 1
ATOM 5661 N N . VAL B 1 318 ? -12.520 -1.886 61.764 1.00 40.87 316 VAL B N 1
ATOM 5662 C CA . VAL B 1 318 ? -13.444 -1.768 60.652 1.00 41.00 316 VAL B CA 1
ATOM 5663 C C . VAL B 1 318 ? -14.151 -0.387 60.719 1.00 43.13 316 VAL B C 1
ATOM 5664 O O . VAL B 1 318 ? -14.730 0.014 61.784 1.00 43.66 316 VAL B O 1
ATOM 5668 N N . GLY B 1 319 ? -14.161 0.318 59.577 1.00 43.18 317 GLY B N 1
ATOM 5669 C CA . GLY B 1 319 ? -14.736 1.665 59.487 1.00 41.01 317 GLY B CA 1
ATOM 5670 C C . GLY B 1 319 ? -15.991 1.704 58.643 1.00 41.00 317 GLY B C 1
ATOM 5671 O O . GLY B 1 319 ? -16.946 2.393 58.967 1.00 39.82 317 GLY B O 1
ATOM 5672 N N . THR B 1 320 ? -15.977 0.966 57.544 1.00 40.49 318 THR B N 1
ATOM 5673 C CA . THR B 1 320 ? -17.069 0.957 56.609 1.00 39.37 318 THR B CA 1
ATOM 5674 C C . THR B 1 320 ? -17.288 -0.475 56.139 1.00 39.62 318 THR B C 1
ATOM 5675 O O . THR B 1 320 ? -16.339 -1.253 55.945 1.00 41.30 318 THR B O 1
ATOM 5679 N N . VAL B 1 321 ? -18.542 -0.793 55.908 1.00 39.49 319 VAL B N 1
ATOM 5680 C CA . VAL B 1 321 ? -18.969 -2.068 55.384 1.00 39.40 319 VAL B CA 1
ATOM 5681 C C . VAL B 1 321 ? -19.957 -1.765 54.247 1.00 39.90 319 VAL B C 1
ATOM 5682 O O . VAL B 1 321 ? -21.010 -1.137 54.440 1.00 38.19 319 VAL B O 1
ATOM 5686 N N . LYS B 1 322 ? -19.575 -2.195 53.051 1.00 40.27 320 LYS B N 1
ATOM 5687 C CA . LYS B 1 322 ? -20.392 -2.014 51.883 1.00 40.51 320 LYS B CA 1
ATOM 5688 C C . LYS B 1 322 ? -20.620 -3.338 51.156 1.00 41.10 320 LYS B C 1
ATOM 5689 O O . LYS B 1 322 ? -19.673 -4.057 50.799 1.00 40.85 320 LYS B O 1
ATOM 5695 N N . ASP B 1 323 ? -21.881 -3.630 50.908 1.00 40.73 321 ASP B N 1
ATOM 5696 C CA . ASP B 1 323 ? -22.198 -4.740 50.051 1.00 41.44 321 ASP B CA 1
ATOM 5697 C C . ASP B 1 323 ? -22.261 -4.359 48.567 1.00 40.52 321 ASP B C 1
ATOM 5698 O O . ASP B 1 323 ? -23.061 -3.469 48.161 1.00 38.73 321 ASP B O 1
ATOM 5703 N N . VAL B 1 324 ? -21.393 -5.028 47.795 1.00 39.54 322 VAL B N 1
ATOM 5704 C CA . VAL B 1 324 ? -21.169 -4.738 46.375 1.00 39.89 322 VAL B CA 1
ATOM 5705 C C . VAL B 1 324 ? -21.713 -5.851 45.479 1.00 41.14 322 VAL B C 1
ATOM 5706 O O . VAL B 1 324 ? -21.306 -7.005 45.632 1.00 41.31 322 VAL B O 1
ATOM 5710 N N . ASP B 1 325 ? -22.653 -5.509 44.598 1.00 40.18 323 ASP B N 1
ATOM 5711 C CA . ASP B 1 325 ? -23.231 -6.416 43.572 1.00 42.59 323 ASP B CA 1
ATOM 5712 C C . ASP B 1 325 ? -22.136 -6.864 42.591 1.00 41.95 323 ASP B C 1
ATOM 5713 O O . ASP B 1 325 ? -21.446 -6.018 42.012 1.00 42.61 323 ASP B O 1
ATOM 5718 N N . VAL B 1 326 ? -21.920 -8.172 42.424 1.00 40.93 324 VAL B N 1
ATOM 5719 C CA . VAL B 1 326 ? -20.869 -8.586 41.494 1.00 40.45 324 VAL B CA 1
ATOM 5720 C C . VAL B 1 326 ? -21.410 -9.328 40.301 1.00 41.41 324 VAL B C 1
ATOM 5721 O O . VAL B 1 326 ? -20.710 -9.545 39.336 1.00 43.26 324 VAL B O 1
ATOM 5725 N N . SER B 1 327 ? -22.672 -9.714 40.368 1.00 41.63 325 SER B N 1
ATOM 5726 C CA . SER B 1 327 ? -23.362 -10.259 39.231 1.00 41.27 325 SER B CA 1
ATOM 5727 C C . SER B 1 327 ? -24.814 -10.065 39.551 1.00 40.28 325 SER B C 1
ATOM 5728 O O . SER B 1 327 ? -25.118 -9.412 40.509 1.00 40.31 325 SER B O 1
ATOM 5731 N N . ALA B 1 328 ? -25.716 -10.555 38.714 1.00 41.20 326 ALA B N 1
ATOM 5732 C CA . ALA B 1 328 ? -27.169 -10.393 38.934 1.00 41.72 326 ALA B CA 1
ATOM 5733 C C . ALA B 1 328 ? -27.683 -11.092 40.200 1.00 41.86 326 ALA B C 1
ATOM 5734 O O . ALA B 1 328 ? -28.788 -10.805 40.659 1.00 43.53 326 ALA B O 1
ATOM 5736 N N . THR B 1 329 ? -26.890 -12.027 40.707 1.00 41.60 327 THR B N 1
ATOM 5737 C CA . THR B 1 329 ? -27.238 -12.889 41.811 1.00 43.14 327 THR B CA 1
ATOM 5738 C C . THR B 1 329 ? -26.257 -12.832 42.981 1.00 44.35 327 THR B C 1
ATOM 5739 O O . THR B 1 329 ? -26.649 -13.098 44.115 1.00 48.45 327 THR B O 1
ATOM 5743 N N . ALA B 1 330 ? -25.004 -12.501 42.728 1.00 42.42 328 ALA B N 1
ATOM 5744 C CA . ALA B 1 330 ? -23.998 -12.442 43.787 1.00 41.39 328 ALA B CA 1
ATOM 5745 C C . ALA B 1 330 ? -23.447 -11.066 44.209 1.00 40.59 328 ALA B C 1
ATOM 5746 O O . ALA B 1 330 ? -23.546 -10.079 43.482 1.00 38.77 328 ALA B O 1
ATOM 5748 N N . HIS B 1 331 ? -22.799 -11.065 45.381 1.00 41.00 329 HIS B N 1
ATOM 5749 C CA . HIS B 1 331 ? -22.435 -9.860 46.116 1.00 41.40 329 HIS B CA 1
ATOM 5750 C C . HIS B 1 331 ? -21.160 -10.149 46.809 1.00 40.92 329 HIS B C 1
ATOM 5751 O O . HIS B 1 331 ? -20.853 -11.309 47.090 1.00 41.67 329 HIS B O 1
ATOM 5758 N N . ARG B 1 332 ? -20.388 -9.118 47.068 1.00 39.82 330 ARG B N 1
ATOM 5759 C CA . ARG B 1 332 ? -19.154 -9.293 47.826 1.00 40.09 330 ARG B CA 1
ATOM 5760 C C . ARG B 1 332 ? -19.137 -8.187 48.901 1.00 40.44 330 ARG B C 1
ATOM 5761 O O . ARG B 1 332 ? -19.510 -7.063 48.642 1.00 42.12 330 ARG B O 1
ATOM 5769 N N . ARG B 1 333 ? -18.759 -8.518 50.120 1.00 40.05 331 ARG B N 1
ATOM 5770 C CA . ARG B 1 333 ? -18.886 -7.588 51.217 1.00 39.93 331 ARG B CA 1
ATOM 5771 C C . ARG B 1 333 ? -17.565 -6.890 51.380 1.00 40.83 331 ARG B C 1
ATOM 5772 O O . ARG B 1 333 ? -16.593 -7.538 51.778 1.00 41.82 331 ARG B O 1
ATOM 5780 N N . TYR B 1 334 ? -17.523 -5.581 51.072 1.00 40.40 332 TYR B N 1
ATOM 5781 C CA . TYR B 1 334 ? -16.303 -4.790 51.184 1.00 40.19 332 TYR B CA 1
ATOM 5782 C C . TYR B 1 334 ? -16.191 -4.211 52.594 1.00 41.91 332 TYR B C 1
ATOM 5783 O O . TYR B 1 334 ? -17.081 -3.455 53.101 1.00 41.76 332 TYR B O 1
ATOM 5792 N N . VAL B 1 335 ? -15.125 -4.643 53.260 1.00 41.95 333 VAL B N 1
ATOM 5793 C CA . VAL B 1 335 ? -14.915 -4.292 54.645 1.00 41.68 333 VAL B CA 1
ATOM 5794 C C . VAL B 1 335 ? -13.660 -3.386 54.629 1.00 42.68 333 VAL B C 1
ATOM 5795 O O . VAL B 1 335 ? -12.533 -3.876 54.390 1.00 41.89 333 VAL B O 1
ATOM 5799 N N . SER B 1 336 ? -13.894 -2.082 54.852 1.00 43.10 334 SER B N 1
ATOM 5800 C CA . SER B 1 336 ? -12.853 -1.053 54.830 1.00 42.30 334 SER B CA 1
ATOM 5801 C C . SER B 1 336 ? -12.251 -0.900 56.210 1.00 43.56 334 SER B C 1
ATOM 5802 O O . SER B 1 336 ? -12.923 -0.861 57.255 1.00 43.36 334 SER B O 1
ATOM 5805 N N . VAL B 1 337 ? -10.938 -0.771 56.181 1.00 44.14 335 VAL B N 1
ATOM 5806 C CA . VAL B 1 337 ? -10.194 -0.826 57.343 1.00 43.13 335 VAL B CA 1
ATOM 5807 C C . VAL B 1 337 ? -9.313 0.391 57.439 1.00 44.44 335 VAL B C 1
ATOM 5808 O O . VAL B 1 337 ? -9.202 1.273 56.561 1.00 44.47 335 VAL B O 1
ATOM 5812 N N . ASP B 1 338 ? -8.722 0.405 58.598 1.00 45.21 336 ASP B N 1
ATOM 5813 C CA . ASP B 1 338 ? -7.900 1.390 59.175 1.00 45.74 336 ASP B CA 1
ATOM 5814 C C . ASP B 1 338 ? -6.552 1.747 58.476 1.00 46.58 336 ASP B C 1
ATOM 5815 O O . ASP B 1 338 ? -5.905 2.733 58.842 1.00 48.12 336 ASP B O 1
ATOM 5820 N N . GLY B 1 339 ? -6.074 0.911 57.566 1.00 46.35 337 GLY B N 1
ATOM 5821 C CA . GLY B 1 339 ? -4.788 1.145 56.913 1.00 45.30 337 GLY B CA 1
ATOM 5822 C C . GLY B 1 339 ? -4.873 0.738 55.477 1.00 45.30 337 GLY B C 1
ATOM 5823 O O . GLY B 1 339 ? -5.725 1.221 54.746 1.00 45.28 337 GLY B O 1
ATOM 5824 N N . GLY B 1 340 ? -3.998 -0.163 55.063 1.00 45.49 338 GLY B N 1
ATOM 5825 C CA . GLY B 1 340 ? -3.955 -0.568 53.662 1.00 45.37 338 GLY B CA 1
ATOM 5826 C C . GLY B 1 340 ? -2.561 -0.848 53.128 1.00 46.46 338 GLY B C 1
ATOM 5827 O O . GLY B 1 340 ? -1.630 -1.277 53.867 1.00 44.27 338 GLY B O 1
ATOM 5828 N N . MET B 1 341 ? -2.436 -0.587 51.824 1.00 47.20 339 MET B N 1
ATOM 5829 C CA . MET B 1 341 ? -1.233 -0.820 51.083 1.00 47.77 339 MET B CA 1
ATOM 5830 C C . MET B 1 341 ? -0.043 -0.075 51.693 1.00 47.52 339 MET B C 1
ATOM 5831 O O . MET B 1 341 ? 1.103 -0.502 51.511 1.00 48.63 339 MET B O 1
ATOM 5836 N N . SER B 1 342 ? -0.301 0.963 52.484 1.00 46.61 340 SER B N 1
ATOM 5837 C CA . SER B 1 342 ? 0.777 1.645 53.230 1.00 46.21 340 SER B CA 1
ATOM 5838 C C . SER B 1 342 ? 1.455 0.793 54.307 1.00 45.49 340 SER B C 1
ATOM 5839 O O . SER B 1 342 ? 2.647 1.002 54.551 1.00 47.36 340 SER B O 1
ATOM 5842 N N . ASP B 1 343 ? 0.741 -0.147 54.928 1.00 44.17 341 ASP B N 1
ATOM 5843 C CA . ASP B 1 343 ? 1.306 -0.997 55.997 1.00 44.16 341 ASP B CA 1
ATOM 5844 C C . ASP B 1 343 ? 1.367 -2.482 55.523 1.00 45.86 341 ASP B C 1
ATOM 5845 O O . ASP B 1 343 ? 2.031 -3.336 56.146 1.00 46.31 341 ASP B O 1
ATOM 5850 N N . ASN B 1 344 ? 0.717 -2.786 54.396 1.00 46.19 342 ASN B N 1
ATOM 5851 C CA . ASN B 1 344 ? 0.779 -4.137 53.826 1.00 46.18 342 ASN B CA 1
ATOM 5852 C C . ASN B 1 344 ? 0.512 -4.095 52.326 1.00 47.53 342 ASN B C 1
ATOM 5853 O O . ASN B 1 344 ? -0.665 -4.292 51.845 1.00 47.95 342 ASN B O 1
ATOM 5858 N N . ILE B 1 345 ? 1.583 -3.836 51.592 1.00 47.06 343 ILE B N 1
ATOM 5859 C CA . ILE B 1 345 ? 1.545 -3.726 50.163 1.00 47.91 343 ILE B CA 1
ATOM 5860 C C . ILE B 1 345 ? 1.650 -5.065 49.421 1.00 48.13 343 ILE B C 1
ATOM 5861 O O . ILE B 1 345 ? 1.520 -5.112 48.172 1.00 47.73 343 ILE B O 1
ATOM 5866 N N . ARG B 1 346 ? 1.821 -6.143 50.191 1.00 48.27 344 ARG B N 1
ATOM 5867 C CA . ARG B 1 346 ? 2.110 -7.486 49.660 1.00 48.57 344 ARG B CA 1
ATOM 5868 C C . ARG B 1 346 ? 1.039 -8.094 48.785 1.00 48.11 344 ARG B C 1
ATOM 5869 O O . ARG B 1 346 ? 1.347 -8.840 47.854 1.00 48.91 344 ARG B O 1
ATOM 5877 N N . THR B 1 347 ? -0.217 -7.810 49.094 1.00 48.17 345 THR B N 1
ATOM 5878 C CA . THR B 1 347 ? -1.316 -8.338 48.292 1.00 48.18 345 THR B CA 1
ATOM 5879 C C . THR B 1 347 ? -1.247 -7.720 46.917 1.00 48.08 345 THR B C 1
ATOM 5880 O O . THR B 1 347 ? -1.256 -8.438 45.907 1.00 47.83 345 THR B O 1
ATOM 5884 N N . ALA B 1 348 ? -1.162 -6.385 46.899 1.00 47.24 346 ALA B N 1
ATOM 5885 C CA . ALA B 1 348 ? -1.032 -5.644 45.679 1.00 47.45 346 ALA B CA 1
ATOM 5886 C C . ALA B 1 348 ? 0.279 -6.017 44.916 1.00 47.42 346 ALA B C 1
ATOM 5887 O O . ALA B 1 348 ? 0.289 -6.183 43.690 1.00 46.96 346 ALA B O 1
ATOM 5889 N N . LEU B 1 349 ? 1.372 -6.150 45.660 1.00 46.98 347 LEU B N 1
ATOM 5890 C CA . LEU B 1 349 ? 2.700 -6.210 45.057 1.00 46.23 347 LEU B CA 1
ATOM 5891 C C . LEU B 1 349 ? 2.998 -7.593 44.484 1.00 47.71 347 LEU B C 1
ATOM 5892 O O . LEU B 1 349 ? 3.482 -7.702 43.347 1.00 47.55 347 LEU B O 1
ATOM 5897 N N . TYR B 1 350 ? 2.682 -8.628 45.262 1.00 47.87 348 TYR B N 1
ATOM 5898 C CA . TYR B 1 350 ? 3.056 -9.979 44.911 1.00 48.49 348 TYR B CA 1
ATOM 5899 C C . TYR B 1 350 ? 1.860 -10.903 44.792 1.00 47.90 348 TYR B C 1
ATOM 5900 O O . TYR B 1 350 ? 2.021 -12.091 44.626 1.00 48.40 348 TYR B O 1
ATOM 5909 N N . GLY B 1 351 ? 0.662 -10.386 44.917 1.00 47.75 349 GLY B N 1
ATOM 5910 C CA . GLY B 1 351 ? -0.518 -11.277 44.928 1.00 47.64 349 GLY B CA 1
ATOM 5911 C C . GLY B 1 351 ? -0.549 -12.098 46.220 1.00 47.30 349 GLY B C 1
ATOM 5912 O O . GLY B 1 351 ? -1.077 -13.201 46.234 1.00 46.03 349 GLY B O 1
ATOM 5913 N N . ALA B 1 352 ? 0.028 -11.591 47.312 1.00 46.34 350 ALA B N 1
ATOM 5914 C CA . ALA B 1 352 ? -0.021 -12.345 48.592 1.00 46.93 350 ALA B CA 1
ATOM 5915 C C . ALA B 1 352 ? -1.433 -12.744 48.962 1.00 47.68 350 ALA B C 1
ATOM 5916 O O . ALA B 1 352 ? -2.341 -12.003 48.694 1.00 47.94 350 ALA B O 1
ATOM 5918 N N . GLN B 1 353 ? -1.603 -13.909 49.600 1.00 48.71 351 GLN B N 1
ATOM 5919 C CA . GLN B 1 353 ? -2.859 -14.306 50.257 1.00 50.47 351 GLN B CA 1
ATOM 5920 C C . GLN B 1 353 ? -2.701 -14.369 51.792 1.00 49.42 351 GLN B C 1
ATOM 5921 O O . GLN B 1 353 ? -1.760 -14.965 52.297 1.00 49.96 351 GLN B O 1
ATOM 5927 N N . TYR B 1 354 ? -3.637 -13.747 52.511 1.00 47.83 352 TYR B N 1
ATOM 5928 C CA . TYR B 1 354 ? -3.622 -13.659 53.961 1.00 46.18 352 TYR B CA 1
ATOM 5929 C C . TYR B 1 354 ? -4.884 -14.280 54.613 1.00 46.82 352 TYR B C 1
ATOM 5930 O O . TYR B 1 354 ? -5.901 -14.412 53.993 1.00 45.20 352 TYR B O 1
ATOM 5939 N N . ASP B 1 355 ? -4.759 -14.666 55.878 1.00 46.62 353 ASP B N 1
ATOM 5940 C CA . ASP B 1 355 ? -5.843 -15.059 56.725 1.00 46.09 353 ASP B CA 1
ATOM 5941 C C . ASP B 1 355 ? -6.296 -13.808 57.562 1.00 45.88 353 ASP B C 1
ATOM 5942 O O . ASP B 1 355 ? -5.472 -13.102 58.166 1.00 44.42 353 ASP B O 1
ATOM 5947 N N . VAL B 1 356 ? -7.607 -13.548 57.579 1.00 45.53 354 VAL B N 1
ATOM 5948 C CA . VAL B 1 356 ? -8.188 -12.429 58.313 1.00 44.98 354 VAL B CA 1
ATOM 5949 C C . VAL B 1 356 ? -9.295 -12.952 59.189 1.00 44.40 354 VAL B C 1
ATOM 5950 O O . VAL B 1 356 ? -10.086 -13.755 58.765 1.00 45.61 354 VAL B O 1
ATOM 5954 N N . ARG B 1 357 ? -9.371 -12.464 60.407 1.00 43.40 355 ARG B N 1
ATOM 5955 C CA . ARG B 1 357 ? -10.317 -12.957 61.365 1.00 44.05 355 ARG B CA 1
ATOM 5956 C C . ARG B 1 357 ? -10.850 -11.812 62.241 1.00 43.19 355 ARG B C 1
ATOM 5957 O O . ARG B 1 357 ? -10.105 -10.888 62.646 1.00 43.58 355 ARG B O 1
ATOM 5965 N N . LEU B 1 358 ? -12.136 -11.882 62.526 1.00 41.55 356 LEU B N 1
ATOM 5966 C CA . LEU B 1 358 ? -12.781 -11.037 63.542 1.00 41.58 356 LEU B CA 1
ATOM 5967 C C . LEU B 1 358 ? -12.300 -11.450 64.935 1.00 41.74 356 LEU B C 1
ATOM 5968 O O . LEU B 1 358 ? -12.456 -12.636 65.324 1.00 40.71 356 LEU B O 1
ATOM 5973 N N . VAL B 1 359 ? -11.769 -10.478 65.695 1.00 42.15 357 VAL B N 1
ATOM 5974 C CA . VAL B 1 359 ? -11.045 -10.776 66.944 1.00 42.51 357 VAL B CA 1
ATOM 5975 C C . VAL B 1 359 ? -11.592 -10.104 68.197 1.00 42.85 357 VAL B C 1
ATOM 5976 O O . VAL B 1 359 ? -11.114 -10.373 69.306 1.00 44.09 357 VAL B O 1
ATOM 5980 N N . SER B 1 360 ? -12.556 -9.213 68.041 1.00 42.56 358 SER B N 1
ATOM 5981 C CA . SER B 1 360 ? -13.052 -8.458 69.192 1.00 42.84 358 SER B CA 1
ATOM 5982 C C . SER B 1 360 ? -14.295 -9.059 69.808 1.00 43.48 358 SER B C 1
ATOM 5983 O O . SER B 1 360 ? -14.698 -8.664 70.906 1.00 43.85 358 SER B O 1
ATOM 5986 N N . ARG B 1 361 ? -14.943 -9.963 69.076 1.00 43.83 359 ARG B N 1
ATOM 5987 C CA . ARG B 1 361 ? -16.173 -10.628 69.527 1.00 44.27 359 ARG B CA 1
ATOM 5988 C C . ARG B 1 361 ? -16.305 -11.944 68.803 1.00 44.04 359 ARG B C 1
ATOM 5989 O O . ARG B 1 361 ? -15.618 -12.225 67.826 1.00 43.76 359 ARG B O 1
ATOM 5997 N N . VAL B 1 362 ? -17.198 -12.762 69.328 1.00 46.05 360 VAL B N 1
ATOM 5998 C CA . VAL B 1 362 ? -17.635 -13.987 68.676 1.00 47.20 360 VAL B CA 1
ATOM 5999 C C . VAL B 1 362 ? -18.909 -13.667 67.932 1.00 46.49 360 VAL B C 1
ATOM 6000 O O . VAL B 1 362 ? -19.897 -13.202 68.533 1.00 46.46 360 VAL B O 1
ATOM 6004 N N . SER B 1 363 ? -18.896 -13.903 66.627 1.00 46.64 361 SER B N 1
ATOM 6005 C CA . SER B 1 363 ? -20.135 -13.768 65.845 1.00 46.40 361 SER B CA 1
ATOM 6006 C C . SER B 1 363 ? -20.827 -15.126 65.665 1.00 46.87 361 SER B C 1
ATOM 6007 O O . SER B 1 363 ? -20.151 -16.155 65.526 1.00 46.17 361 SER B O 1
ATOM 6010 N N . ASP B 1 364 ? -22.161 -15.101 65.706 1.00 47.18 362 ASP B N 1
ATOM 6011 C CA . ASP B 1 364 ? -23.015 -16.206 65.277 1.00 48.78 362 ASP B CA 1
ATOM 6012 C C . ASP B 1 364 ? -23.519 -16.084 63.824 1.00 48.44 362 ASP B C 1
ATOM 6013 O O . ASP B 1 364 ? -24.285 -16.948 63.331 1.00 49.00 362 ASP B O 1
ATOM 6018 N N . ALA B 1 365 ? -23.152 -14.984 63.168 1.00 46.75 363 ALA B N 1
ATOM 6019 C CA . ALA B 1 365 ? -23.694 -14.660 61.859 1.00 44.71 363 ALA B CA 1
ATOM 6020 C C . ALA B 1 365 ? -23.075 -15.629 60.855 1.00 44.47 363 ALA B C 1
ATOM 6021 O O . ALA B 1 365 ? -21.917 -16.079 61.043 1.00 43.07 363 ALA B O 1
ATOM 6023 N N . PRO B 1 366 ? -23.826 -15.987 59.800 1.00 44.01 364 PRO B N 1
ATOM 6024 C CA . PRO B 1 366 ? -23.201 -16.852 58.801 1.00 44.10 364 PRO B CA 1
ATOM 6025 C C . PRO B 1 366 ? -22.030 -16.198 58.044 1.00 43.83 364 PRO B C 1
ATOM 6026 O O . PRO B 1 366 ? -21.907 -14.964 58.002 1.00 44.58 364 PRO B O 1
ATOM 6030 N N . PRO B 1 367 ? -21.145 -17.018 57.460 1.00 42.93 365 PRO B N 1
ATOM 6031 C CA . PRO B 1 367 ? -20.093 -16.423 56.632 1.00 42.20 365 PRO B CA 1
ATOM 6032 C C . PRO B 1 367 ? -20.586 -15.974 55.243 1.00 41.99 365 PRO B C 1
ATOM 6033 O O . PRO B 1 367 ? -21.598 -16.499 54.699 1.00 42.60 365 PRO B O 1
ATOM 6037 N N . VAL B 1 368 ? -19.850 -15.032 54.677 1.00 41.14 366 VAL B N 1
ATOM 6038 C CA . VAL B 1 368 ? -20.277 -14.253 53.551 1.00 40.38 366 VAL B CA 1
ATOM 6039 C C . VAL B 1 368 ? -18.958 -13.872 52.802 1.00 41.05 366 VAL B C 1
ATOM 6040 O O . VAL B 1 368 ? -17.983 -13.431 53.445 1.00 40.73 366 VAL B O 1
ATOM 6044 N N . PRO B 1 369 ? -18.900 -14.091 51.451 1.00 40.38 367 PRO B N 1
ATOM 6045 C CA . PRO B 1 369 ? -17.693 -13.697 50.692 1.00 39.75 367 PRO B CA 1
ATOM 6046 C C . PRO B 1 369 ? -17.408 -12.209 50.792 1.00 39.00 367 PRO B C 1
ATOM 6047 O O . PRO B 1 369 ? -18.312 -11.385 50.745 1.00 39.49 367 PRO B O 1
ATOM 6051 N N . ALA B 1 370 ? -16.142 -11.889 50.950 1.00 39.83 368 ALA B N 1
ATOM 6052 C CA . ALA B 1 370 ? -15.716 -10.563 51.408 1.00 41.03 368 ALA B CA 1
ATOM 6053 C C . ALA B 1 370 ? -14.403 -10.211 50.739 1.00 41.11 368 ALA B C 1
ATOM 6054 O O . ALA B 1 370 ? -13.739 -11.087 50.197 1.00 42.27 368 ALA B O 1
ATOM 6056 N N . ARG B 1 371 ? -14.070 -8.926 50.777 1.00 40.69 369 ARG B N 1
ATOM 6057 C CA . ARG B 1 371 ? -12.777 -8.416 50.383 1.00 40.48 369 ARG B CA 1
ATOM 6058 C C . ARG B 1 371 ? -12.387 -7.396 51.471 1.00 41.12 369 ARG B C 1
ATOM 6059 O O . ARG B 1 371 ? -13.254 -6.560 51.860 1.00 41.64 369 ARG B O 1
ATOM 6067 N N . LEU B 1 372 ? -11.143 -7.498 51.980 1.00 39.62 370 LEU B N 1
ATOM 6068 C CA . LEU B 1 372 ? -10.630 -6.551 52.958 1.00 39.97 370 LEU B CA 1
ATOM 6069 C C . LEU B 1 372 ? -9.774 -5.507 52.260 1.00 41.54 370 LEU B C 1
ATOM 6070 O O . LEU B 1 372 ? -8.784 -5.840 51.539 1.00 41.08 370 LEU B O 1
ATOM 6075 N N . VAL B 1 373 ? -10.176 -4.248 52.456 1.00 41.14 371 VAL B N 1
ATOM 6076 C CA . VAL B 1 373 ? -9.624 -3.131 51.719 1.00 41.29 371 VAL B CA 1
ATOM 6077 C C . VAL B 1 373 ? -9.218 -2.036 52.681 1.00 42.59 371 VAL B C 1
ATOM 6078 O O . VAL B 1 373 ? -9.787 -1.893 53.813 1.00 42.42 371 VAL B O 1
ATOM 6082 N N . GLY B 1 374 ? -8.228 -1.261 52.253 1.00 42.69 372 GLY B N 1
ATOM 6083 C CA . GLY B 1 374 ? -7.757 -0.132 53.063 1.00 43.65 372 GLY B CA 1
ATOM 6084 C C . GLY B 1 374 ? -8.538 1.164 52.816 1.00 44.68 372 GLY B C 1
ATOM 6085 O O . GLY B 1 374 ? -9.618 1.170 52.231 1.00 44.84 372 GLY B O 1
ATOM 6086 N N . LYS B 1 375 ? -7.931 2.286 53.186 1.00 45.06 373 LYS B N 1
ATOM 6087 C CA . LYS B 1 375 ? -8.584 3.584 53.133 1.00 45.53 373 LYS B CA 1
ATOM 6088 C C . LYS B 1 375 ? -7.928 4.509 52.075 1.00 45.10 373 LYS B C 1
ATOM 6089 O O . LYS B 1 375 ? -8.295 5.687 51.958 1.00 44.49 373 LYS B O 1
ATOM 6095 N N . HIS B 1 376 ? -6.970 3.967 51.317 1.00 44.67 374 HIS B N 1
ATOM 6096 C CA . HIS B 1 376 ? -6.278 4.750 50.289 1.00 44.79 374 HIS B CA 1
ATOM 6097 C C . HIS B 1 376 ? -7.143 4.948 49.062 1.00 45.94 374 HIS B C 1
ATOM 6098 O O . HIS B 1 376 ? -8.074 4.152 48.788 1.00 46.17 374 HIS B O 1
ATOM 6105 N N . CYS B 1 377 ? -6.847 6.042 48.364 1.00 47.36 375 CYS B N 1
ATOM 6106 C CA . CYS B 1 377 ? -7.639 6.522 47.235 1.00 49.87 375 CYS B CA 1
ATOM 6107 C C . CYS B 1 377 ? -7.212 5.869 45.893 1.00 49.15 375 CYS B C 1
ATOM 6108 O O . CYS B 1 377 ? -6.960 6.552 44.902 1.00 49.05 375 CYS B O 1
ATOM 6111 N N . GLU B 1 378 ? -7.113 4.533 45.904 1.00 49.21 376 GLU B N 1
ATOM 6112 C CA . GLU B 1 378 ? -6.999 3.741 44.698 1.00 49.05 376 GLU B CA 1
ATOM 6113 C C . GLU B 1 378 ? -7.649 2.391 44.855 1.00 47.93 376 GLU B C 1
ATOM 6114 O O . GLU B 1 378 ? -7.587 1.767 45.908 1.00 45.38 376 GLU B O 1
ATOM 6120 N N . SER B 1 379 ? -8.308 1.989 43.768 1.00 49.02 377 SER B N 1
ATOM 6121 C CA . SER B 1 379 ? -8.997 0.692 43.637 1.00 49.73 377 SER B CA 1
ATOM 6122 C C . SER B 1 379 ? -8.192 -0.506 44.101 1.00 48.17 377 SER B C 1
ATOM 6123 O O . SER B 1 379 ? -8.733 -1.393 44.771 1.00 49.22 377 SER B O 1
ATOM 6126 N N . GLY B 1 380 ? -6.916 -0.539 43.730 1.00 46.28 378 GLY B N 1
ATOM 6127 C CA . GLY B 1 380 ? -6.064 -1.681 44.025 1.00 45.50 378 GLY B CA 1
ATOM 6128 C C . GLY B 1 380 ? -5.570 -1.763 45.461 1.00 46.46 378 GLY B C 1
ATOM 6129 O O . GLY B 1 380 ? -4.748 -2.657 45.782 1.00 47.01 378 GLY B O 1
ATOM 6130 N N . ASP B 1 381 ? -6.021 -0.835 46.328 1.00 45.93 379 ASP B N 1
ATOM 6131 C CA . ASP B 1 381 ? -5.621 -0.843 47.759 1.00 45.45 379 ASP B CA 1
ATOM 6132 C C . ASP B 1 381 ? -6.457 -1.892 48.505 1.00 45.61 379 ASP B C 1
ATOM 6133 O O . ASP B 1 381 ? -7.440 -1.583 49.250 1.00 45.63 379 ASP B O 1
ATOM 6138 N N . ILE B 1 382 ? -6.060 -3.132 48.265 1.00 44.99 380 ILE B N 1
ATOM 6139 C CA . ILE B 1 382 ? -6.736 -4.316 48.742 1.00 44.01 380 ILE B CA 1
ATOM 6140 C C . ILE B 1 382 ? -5.755 -5.027 49.696 1.00 45.18 380 ILE B C 1
ATOM 6141 O O . ILE B 1 382 ? -4.553 -5.191 49.346 1.00 44.52 380 ILE B O 1
ATOM 6146 N N . ILE B 1 383 ? -6.241 -5.428 50.884 1.00 45.28 381 ILE B N 1
ATOM 6147 C CA . ILE B 1 383 ? -5.396 -6.109 51.878 1.00 45.67 381 ILE B CA 1
ATOM 6148 C C . ILE B 1 383 ? -5.545 -7.613 51.842 1.00 45.47 381 ILE B C 1
ATOM 6149 O O . ILE B 1 383 ? -4.569 -8.323 51.937 1.00 45.70 381 ILE B O 1
ATOM 6154 N N . VAL B 1 384 ? -6.764 -8.096 51.694 1.00 45.86 382 VAL B N 1
ATOM 6155 C CA . VAL B 1 384 ? -7.021 -9.505 51.519 1.00 45.30 382 VAL B CA 1
ATOM 6156 C C . VAL B 1 384 ? -8.088 -9.566 50.465 1.00 46.09 382 VAL B C 1
ATOM 6157 O O . VAL B 1 384 ? -9.235 -9.185 50.670 1.00 47.95 382 VAL B O 1
ATOM 6161 N N . ARG B 1 385 ? -7.691 -10.055 49.317 1.00 46.62 383 ARG B N 1
ATOM 6162 C CA . ARG B 1 385 ? -8.539 -10.074 48.156 1.00 47.21 383 ARG B CA 1
ATOM 6163 C C . ARG B 1 385 ? -9.796 -10.940 48.319 1.00 46.53 383 ARG B C 1
ATOM 6164 O O . ARG B 1 385 ? -10.920 -10.467 48.077 1.00 47.40 383 ARG B O 1
ATOM 6172 N N . ASP B 1 386 ? -9.616 -12.188 48.720 1.00 46.59 384 ASP B N 1
ATOM 6173 C CA . ASP B 1 386 ? -10.747 -13.104 48.848 1.00 48.24 384 ASP B CA 1
ATOM 6174 C C . ASP B 1 386 ? -10.762 -13.754 50.214 1.00 48.90 384 ASP B C 1
ATOM 6175 O O . ASP B 1 386 ? -9.871 -14.534 50.555 1.00 48.39 384 ASP B O 1
ATOM 6180 N N . THR B 1 387 ? -11.804 -13.439 50.978 1.00 48.92 385 THR B N 1
ATOM 6181 C CA . THR B 1 387 ? -11.947 -13.967 52.320 1.00 48.20 385 THR B CA 1
ATOM 6182 C C . THR B 1 387 ? -13.425 -14.104 52.663 1.00 47.78 385 THR B C 1
ATOM 6183 O O . THR B 1 387 ? -14.296 -13.886 51.810 1.00 47.81 385 THR B O 1
ATOM 6187 N N . TRP B 1 388 ? -13.694 -14.527 53.892 1.00 47.50 386 TRP B N 1
ATOM 6188 C CA . TRP B 1 388 ? -15.055 -14.700 54.383 1.00 47.45 386 TRP B CA 1
ATOM 6189 C C . TRP B 1 388 ? -15.097 -13.960 55.721 1.00 46.40 386 TRP B C 1
ATOM 6190 O O . TRP B 1 388 ? -14.120 -13.972 56.450 1.00 45.91 386 TRP B O 1
ATOM 6201 N N . VAL B 1 389 ? -16.196 -13.265 55.978 1.00 44.75 387 VAL B N 1
ATOM 6202 C CA . VAL B 1 389 ? -16.409 -12.566 57.234 1.00 43.56 387 VAL B CA 1
ATOM 6203 C C . VAL B 1 389 ? -17.822 -12.910 57.692 1.00 42.31 387 VAL B C 1
ATOM 6204 O O . VAL B 1 389 ? -18.637 -13.315 56.862 1.00 42.59 387 VAL B O 1
ATOM 6208 N N . PRO B 1 390 ? -18.102 -12.789 58.997 1.00 42.03 388 PRO B N 1
ATOM 6209 C CA . PRO B 1 390 ? -19.505 -12.881 59.482 1.00 42.37 388 PRO B CA 1
ATOM 6210 C C . PRO B 1 390 ? -20.408 -11.813 58.868 1.00 41.15 388 PRO B C 1
ATOM 6211 O O . PRO B 1 390 ? -19.996 -10.681 58.624 1.00 39.76 388 PRO B O 1
ATOM 6215 N N . ASP B 1 391 ? -21.620 -12.236 58.579 1.00 42.05 389 ASP B N 1
ATOM 6216 C CA . ASP B 1 391 ? -22.667 -11.380 58.030 1.00 42.49 389 ASP B CA 1
ATOM 6217 C C . ASP B 1 391 ? -22.934 -10.091 58.858 1.00 41.26 389 ASP B C 1
ATOM 6218 O O . ASP B 1 391 ? -23.387 -9.102 58.300 1.00 41.39 389 ASP B O 1
ATOM 6223 N N . ASP B 1 392 ? -22.658 -10.110 60.166 1.00 39.89 390 ASP B N 1
ATOM 6224 C CA . ASP B 1 392 ? -22.915 -8.938 61.008 1.00 40.46 390 ASP B CA 1
ATOM 6225 C C . ASP B 1 392 ? -21.703 -8.085 61.296 1.00 41.22 390 ASP B C 1
ATOM 6226 O O . ASP B 1 392 ? -21.709 -7.311 62.259 1.00 41.89 390 ASP B O 1
ATOM 6231 N N . ILE B 1 393 ? -20.653 -8.243 60.492 1.00 40.32 391 ILE B N 1
ATOM 6232 C CA . ILE B 1 393 ? -19.482 -7.424 60.656 1.00 40.77 391 ILE B CA 1
ATOM 6233 C C . ILE B 1 393 ? -19.893 -5.958 60.508 1.00 41.10 391 ILE B C 1
ATOM 6234 O O . ILE B 1 393 ? -20.709 -5.602 59.626 1.00 40.81 391 ILE B O 1
ATOM 6239 N N . ARG B 1 394 ? -19.330 -5.120 61.380 1.00 40.84 392 ARG B N 1
ATOM 6240 C CA . ARG B 1 394 ? -19.810 -3.774 61.526 1.00 41.73 392 ARG B CA 1
ATOM 6241 C C . ARG B 1 394 ? -18.663 -2.817 61.933 1.00 42.20 392 ARG B C 1
ATOM 6242 O O . ARG B 1 394 ? -17.603 -3.262 62.432 1.00 42.51 392 ARG B O 1
ATOM 6250 N N . PRO B 1 395 ? -18.813 -1.510 61.623 1.00 42.40 393 PRO B N 1
ATOM 6251 C CA . PRO B 1 395 ? -17.873 -0.475 62.082 1.00 42.09 393 PRO B CA 1
ATOM 6252 C C . PRO B 1 395 ? -17.587 -0.603 63.565 1.00 41.49 393 PRO B C 1
ATOM 6253 O O . PRO B 1 395 ? -18.457 -0.925 64.320 1.00 42.71 393 PRO B O 1
ATOM 6257 N N . GLY B 1 396 ? -16.351 -0.426 63.975 1.00 42.57 394 GLY B N 1
ATOM 6258 C CA . GLY B 1 396 ? -16.018 -0.648 65.375 1.00 42.32 394 GLY B CA 1
ATOM 6259 C C . GLY B 1 396 ? -15.495 -2.026 65.746 1.00 42.50 394 GLY B C 1
ATOM 6260 O O . GLY B 1 396 ? -14.776 -2.125 66.714 1.00 43.48 394 GLY B O 1
ATOM 6261 N N . ASP B 1 397 ? -15.872 -3.082 65.018 1.00 42.54 395 ASP B N 1
ATOM 6262 C CA . ASP B 1 397 ? -15.254 -4.420 65.192 1.00 41.72 395 ASP B CA 1
ATOM 6263 C C . ASP B 1 397 ? -13.769 -4.346 64.861 1.00 42.42 395 ASP B C 1
ATOM 6264 O O . ASP B 1 397 ? -13.374 -3.591 63.976 1.00 43.44 395 ASP B O 1
ATOM 6269 N N . LEU B 1 398 ? -12.964 -5.164 65.543 1.00 42.78 396 LEU B N 1
ATOM 6270 C CA . LEU B 1 398 ? -11.561 -5.352 65.233 1.00 43.12 396 LEU B CA 1
ATOM 6271 C C . LEU B 1 398 ? -11.327 -6.646 64.499 1.00 42.41 396 LEU B C 1
ATOM 6272 O O . LEU B 1 398 ? -11.867 -7.684 64.850 1.00 42.02 396 LEU B O 1
ATOM 6277 N N . VAL B 1 399 ? -10.500 -6.558 63.468 1.00 41.97 397 VAL B N 1
ATOM 6278 C CA . VAL B 1 399 ? -10.033 -7.720 62.741 1.00 40.65 397 VAL B CA 1
ATOM 6279 C C . VAL B 1 399 ? -8.517 -7.749 62.744 1.00 41.22 397 VAL B C 1
ATOM 6280 O O . VAL B 1 399 ? -7.837 -6.706 62.868 1.00 40.52 397 VAL B O 1
ATOM 6284 N N . ALA B 1 400 ? -7.990 -8.951 62.604 1.00 41.26 398 ALA B N 1
ATOM 6285 C CA . ALA B 1 400 ? -6.545 -9.156 62.549 1.00 41.67 398 ALA B CA 1
ATOM 6286 C C . ALA B 1 400 ? -6.163 -9.953 61.310 1.00 41.61 398 ALA B C 1
ATOM 6287 O O . ALA B 1 400 ? -6.844 -10.931 60.941 1.00 41.20 398 ALA B O 1
ATOM 6289 N N . VAL B 1 401 ? -5.089 -9.507 60.665 1.00 42.28 399 VAL B N 1
ATOM 6290 C CA . VAL B 1 401 ? -4.496 -10.205 59.524 1.00 42.65 399 VAL B CA 1
ATOM 6291 C C . VAL B 1 401 ? -3.260 -10.921 60.032 1.00 43.21 399 VAL B C 1
ATOM 6292 O O . VAL B 1 401 ? -2.426 -10.323 60.703 1.00 43.99 399 VAL B O 1
ATOM 6296 N N . ALA B 1 402 ? -3.178 -12.216 59.768 1.00 42.47 400 ALA B N 1
ATOM 6297 C CA . ALA B 1 402 ? -2.117 -13.000 60.344 1.00 43.09 400 ALA B CA 1
ATOM 6298 C C . ALA B 1 402 ? -0.808 -12.912 59.521 1.00 43.51 400 ALA B C 1
ATOM 6299 O O . ALA B 1 402 ? -0.837 -12.599 58.315 1.00 42.51 400 ALA B O 1
ATOM 6301 N N . ALA B 1 403 ? 0.312 -13.235 60.188 1.00 43.41 401 ALA B N 1
ATOM 6302 C CA . ALA B 1 403 ? 1.643 -13.414 59.530 1.00 43.89 401 ALA B CA 1
ATOM 6303 C C . ALA B 1 403 ? 2.107 -12.180 58.774 1.00 44.64 401 ALA B C 1
ATOM 6304 O O . ALA B 1 403 ? 2.686 -12.287 57.659 1.00 45.21 401 ALA B O 1
ATOM 6306 N N . THR B 1 404 ? 1.934 -11.019 59.420 1.00 43.61 402 THR B N 1
ATOM 6307 C CA . THR B 1 404 ? 2.383 -9.764 58.825 1.00 43.86 402 THR B CA 1
ATOM 6308 C C . THR B 1 404 ? 3.744 -9.295 59.370 1.00 44.18 402 THR B C 1
ATOM 6309 O O . THR B 1 404 ? 4.137 -8.157 59.137 1.00 45.44 402 THR B O 1
ATOM 6313 N N . GLY B 1 405 ? 4.478 -10.182 60.040 1.00 43.25 403 GLY B N 1
ATOM 6314 C CA . GLY B 1 405 ? 5.778 -9.833 60.619 1.00 43.31 403 GLY B CA 1
ATOM 6315 C C . GLY B 1 405 ? 6.940 -9.705 59.634 1.00 44.58 403 GLY B C 1
ATOM 6316 O O . GLY B 1 405 ? 8.003 -9.210 60.009 1.00 43.76 403 GLY B O 1
ATOM 6317 N N . ALA B 1 406 ? 6.751 -10.116 58.366 1.00 43.70 404 ALA B N 1
ATOM 6318 C CA . ALA B 1 406 ? 7.876 -10.064 57.419 1.00 44.93 404 ALA B CA 1
ATOM 6319 C C . ALA B 1 406 ? 7.460 -9.309 56.208 1.00 45.70 404 ALA B C 1
ATOM 6320 O O . ALA B 1 406 ? 6.422 -9.571 55.635 1.00 46.16 404 ALA B O 1
ATOM 6322 N N . TYR B 1 407 ? 8.285 -8.347 55.839 1.00 45.95 405 TYR B N 1
ATOM 6323 C CA . TYR B 1 407 ? 8.062 -7.553 54.642 1.00 47.18 405 TYR B CA 1
ATOM 6324 C C . TYR B 1 407 ? 6.781 -6.709 54.620 1.00 48.64 405 TYR B C 1
ATOM 6325 O O . TYR B 1 407 ? 6.274 -6.386 53.541 1.00 52.79 405 TYR B O 1
ATOM 6334 N N . CYS B 1 408 ? 6.191 -6.364 55.750 1.00 46.95 406 CYS B N 1
ATOM 6335 C CA . CYS B 1 408 ? 5.012 -5.534 55.653 1.00 44.86 406 CYS B CA 1
ATOM 6336 C C . CYS B 1 408 ? 5.408 -4.130 56.148 1.00 45.26 406 CYS B C 1
ATOM 6337 O O . CYS B 1 408 ? 5.316 -3.131 55.421 1.00 44.18 406 CYS B O 1
ATOM 6340 N N . TYR B 1 409 ? 5.878 -4.069 57.386 1.00 45.24 407 TYR B N 1
ATOM 6341 C CA . TYR B 1 409 ? 6.439 -2.831 57.925 1.00 46.13 407 TYR B CA 1
ATOM 6342 C C . TYR B 1 409 ? 7.688 -2.405 57.121 1.00 46.34 407 TYR B C 1
ATOM 6343 O O . TYR B 1 409 ? 7.842 -1.222 56.802 1.00 46.32 407 TYR B O 1
ATOM 6352 N N . SER B 1 410 ? 8.558 -3.374 56.804 1.00 46.49 408 SER B N 1
ATOM 6353 C CA . SER B 1 410 ? 9.752 -3.135 55.996 1.00 47.77 408 SER B CA 1
ATOM 6354 C C . SER B 1 410 ? 9.433 -2.275 54.760 1.00 48.07 408 SER B C 1
ATOM 6355 O O . SER B 1 410 ? 10.237 -1.401 54.342 1.00 49.27 408 SER B O 1
ATOM 6358 N N . LEU B 1 411 ? 8.259 -2.535 54.196 1.00 47.38 409 LEU B N 1
ATOM 6359 C CA . LEU B 1 411 ? 7.877 -1.975 52.914 1.00 47.29 409 LEU B CA 1
ATOM 6360 C C . LEU B 1 411 ? 6.876 -0.847 53.080 1.00 46.82 409 LEU B C 1
ATOM 6361 O O . LEU B 1 411 ? 6.397 -0.324 52.063 1.00 47.32 409 LEU B O 1
ATOM 6366 N N . SER B 1 412 ? 6.585 -0.466 54.325 1.00 45.65 410 SER B N 1
ATOM 6367 C CA . SER B 1 412 ? 5.594 0.602 54.594 1.00 45.87 410 SER B CA 1
ATOM 6368 C C . SER B 1 412 ? 5.961 1.909 53.940 1.00 45.94 410 SER B C 1
ATOM 6369 O O . SER B 1 412 ? 7.136 2.242 53.804 1.00 46.09 410 SER B O 1
ATOM 6372 N N . SER B 1 413 ? 4.933 2.658 53.571 1.00 47.15 411 SER B N 1
ATOM 6373 C CA . SER B 1 413 ? 5.092 3.938 52.882 1.00 48.03 411 SER B CA 1
ATOM 6374 C C . SER B 1 413 ? 4.217 5.009 53.579 1.00 48.27 411 SER B C 1
ATOM 6375 O O . SER B 1 413 ? 3.462 4.699 54.491 1.00 49.86 411 SER B O 1
ATOM 6378 N N . ARG B 1 414 ? 4.330 6.263 53.158 1.00 47.44 412 ARG B N 1
ATOM 6379 C CA . ARG B 1 414 ? 3.391 7.279 53.606 1.00 47.55 412 ARG B CA 1
ATOM 6380 C C . ARG B 1 414 ? 2.393 7.636 52.478 1.00 46.22 412 ARG B C 1
ATOM 6381 O O . ARG B 1 414 ? 2.067 8.797 52.293 1.00 46.56 412 ARG B O 1
ATOM 6389 N N . TYR B 1 415 ? 1.931 6.647 51.723 1.00 44.78 413 TYR B N 1
ATOM 6390 C CA . TYR B 1 415 ? 0.982 6.904 50.672 1.00 44.17 413 TYR B CA 1
ATOM 6391 C C . TYR B 1 415 ? -0.251 7.574 51.292 1.00 44.08 413 TYR B C 1
ATOM 6392 O O . TYR B 1 415 ? -0.690 7.205 52.380 1.00 43.72 413 TYR B O 1
ATOM 6401 N N . ASN B 1 416 ? -0.769 8.597 50.613 1.00 44.37 414 ASN B N 1
ATOM 6402 C CA . ASN B 1 416 ? -1.844 9.480 51.151 1.00 43.36 414 ASN B CA 1
ATOM 6403 C C . ASN B 1 416 ? -1.536 10.117 52.494 1.00 43.37 414 ASN B C 1
ATOM 6404 O O . ASN B 1 416 ? -2.458 10.422 53.235 1.00 40.36 414 ASN B O 1
ATOM 6409 N N . MET B 1 417 ? -0.236 10.375 52.783 1.00 42.78 415 MET B N 1
ATOM 6410 C CA . MET B 1 417 ? 0.121 10.944 54.078 1.00 42.94 415 MET B CA 1
ATOM 6411 C C . MET B 1 417 ? -0.436 10.117 55.234 1.00 43.85 415 MET B C 1
ATOM 6412 O O . MET B 1 417 ? -0.918 10.658 56.232 1.00 44.82 415 MET B O 1
ATOM 6417 N N . VAL B 1 418 ? -0.394 8.796 55.103 1.00 44.88 416 VAL B N 1
ATOM 6418 C CA . VAL B 1 418 ? -0.858 7.899 56.156 1.00 44.97 416 VAL B CA 1
ATOM 6419 C C . VAL B 1 418 ? 0.422 7.427 56.881 1.00 45.28 416 VAL B C 1
ATOM 6420 O O . VAL B 1 418 ? 1.260 6.708 56.316 1.00 45.81 416 VAL B O 1
ATOM 6424 N N . GLY B 1 419 ? 0.585 7.873 58.120 1.00 44.46 417 GLY B N 1
ATOM 6425 C CA . GLY B 1 419 ? 1.812 7.602 58.877 1.00 45.33 417 GLY B CA 1
ATOM 6426 C C . GLY B 1 419 ? 1.939 6.152 59.246 1.00 45.08 417 GLY B C 1
ATOM 6427 O O . GLY B 1 419 ? 0.931 5.457 59.347 1.00 45.56 417 GLY B O 1
ATOM 6428 N N . ARG B 1 420 ? 3.176 5.681 59.396 1.00 44.65 418 ARG B N 1
ATOM 6429 C CA . ARG B 1 420 ? 3.432 4.286 59.828 1.00 43.77 418 ARG B CA 1
ATOM 6430 C C . ARG B 1 420 ? 2.673 3.924 61.140 1.00 43.45 418 ARG B C 1
ATOM 6431 O O . ARG B 1 420 ? 2.606 4.747 62.075 1.00 41.80 418 ARG B O 1
ATOM 6439 N N . PRO B 1 421 ? 2.092 2.697 61.204 1.00 43.55 419 PRO B N 1
ATOM 6440 C CA . PRO B 1 421 ? 1.474 2.348 62.486 1.00 43.78 419 PRO B CA 1
ATOM 6441 C C . PRO B 1 421 ? 2.509 2.050 63.566 1.00 43.46 419 PRO B C 1
ATOM 6442 O O . PRO B 1 421 ? 3.638 1.780 63.280 1.00 43.67 419 PRO B O 1
ATOM 6446 N N . ALA B 1 422 ? 2.065 2.131 64.805 1.00 44.42 420 ALA B N 1
ATOM 6447 C CA . ALA B 1 422 ? 2.803 1.699 65.988 1.00 44.60 420 ALA B CA 1
ATOM 6448 C C . ALA B 1 422 ? 3.047 0.173 65.951 1.00 44.56 420 ALA B C 1
ATOM 6449 O O . ALA B 1 422 ? 2.240 -0.594 65.399 1.00 45.19 420 ALA B O 1
ATOM 6451 N N . VAL B 1 423 ? 4.164 -0.239 66.540 1.00 44.29 421 VAL B N 1
ATOM 6452 C CA . VAL B 1 423 ? 4.550 -1.643 66.646 1.00 43.64 421 VAL B CA 1
ATOM 6453 C C . VAL B 1 423 ? 4.807 -1.858 68.127 1.00 44.28 421 VAL B C 1
ATOM 6454 O O . VAL B 1 423 ? 5.576 -1.129 68.767 1.00 44.64 421 VAL B O 1
ATOM 6458 N N . VAL B 1 424 ? 4.140 -2.869 68.651 1.00 44.72 422 VAL B N 1
ATOM 6459 C CA . VAL B 1 424 ? 4.176 -3.265 70.044 1.00 43.66 422 VAL B CA 1
ATOM 6460 C C . VAL B 1 424 ? 4.627 -4.731 70.139 1.00 43.72 422 VAL B C 1
ATOM 6461 O O . VAL B 1 424 ? 4.320 -5.570 69.274 1.00 41.90 422 VAL B O 1
ATOM 6465 N N . ALA B 1 425 ? 5.347 -5.004 71.223 1.00 44.42 423 ALA B N 1
ATOM 6466 C CA . ALA B 1 425 ? 5.866 -6.323 71.537 1.00 45.12 423 ALA B CA 1
ATOM 6467 C C . ALA B 1 425 ? 5.160 -6.784 72.821 1.00 45.16 423 ALA B C 1
ATOM 6468 O O . ALA B 1 425 ? 5.026 -6.023 73.791 1.00 45.27 423 ALA B O 1
ATOM 6470 N N . VAL B 1 426 ? 4.692 -8.026 72.813 1.00 45.45 424 VAL B N 1
ATOM 6471 C CA . VAL B 1 426 ? 3.966 -8.563 73.943 1.00 44.90 424 VAL B CA 1
ATOM 6472 C C . VAL B 1 426 ? 4.724 -9.811 74.377 1.00 46.07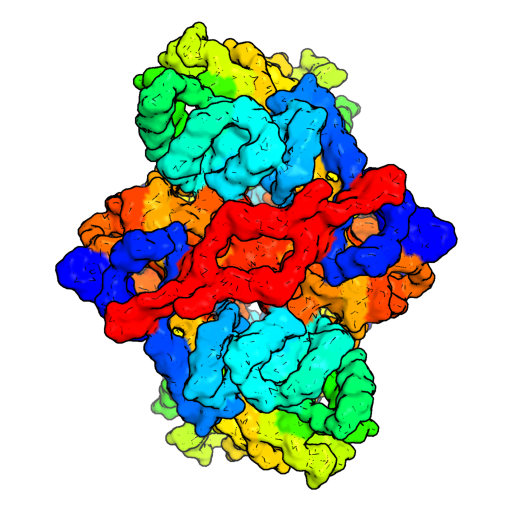 424 VAL B C 1
ATOM 6473 O O . VAL B 1 426 ? 5.206 -10.611 73.546 1.00 43.49 424 VAL B O 1
ATOM 6477 N N . HIS B 1 427 ? 4.857 -9.934 75.698 1.00 47.30 425 HIS B N 1
ATOM 6478 C CA . HIS B 1 427 ? 5.616 -11.007 76.301 1.00 48.90 425 HIS B CA 1
ATOM 6479 C C . HIS B 1 427 ? 5.061 -11.283 77.698 1.00 48.21 425 HIS B C 1
ATOM 6480 O O . HIS B 1 427 ? 5.075 -10.384 78.548 1.00 49.07 425 HIS B O 1
ATOM 6487 N N . ALA B 1 428 ? 4.550 -12.500 77.914 1.00 48.03 426 ALA B N 1
ATOM 6488 C CA . ALA B 1 428 ? 4.099 -12.942 79.263 1.00 47.99 426 ALA B CA 1
ATOM 6489 C C . ALA B 1 428 ? 3.067 -12.042 79.928 1.00 47.90 426 ALA B C 1
ATOM 6490 O O . ALA B 1 428 ? 3.142 -11.789 81.130 1.00 48.61 426 ALA B O 1
ATOM 6492 N N . GLY B 1 429 ? 2.108 -11.544 79.164 1.00 47.96 427 GLY B N 1
ATOM 6493 C CA . GLY B 1 429 ? 1.064 -10.677 79.734 1.00 47.58 427 GLY B CA 1
ATOM 6494 C C . GLY B 1 429 ? 1.447 -9.207 79.795 1.00 47.18 427 GLY B C 1
ATOM 6495 O O . GLY B 1 429 ? 0.716 -8.407 80.320 1.00 47.39 427 GLY B O 1
ATOM 6496 N N . ASN B 1 430 ? 2.612 -8.850 79.268 1.00 47.16 428 ASN B N 1
ATOM 6497 C CA . ASN B 1 430 ? 3.030 -7.443 79.214 1.00 46.95 428 ASN B CA 1
ATOM 6498 C C . ASN B 1 430 ? 3.283 -6.946 77.776 1.00 44.83 428 ASN B C 1
ATOM 6499 O O . ASN B 1 430 ? 3.851 -7.650 76.958 1.00 45.18 428 ASN B O 1
ATOM 6504 N N . ALA B 1 431 ? 2.841 -5.731 77.496 1.00 43.77 429 ALA B N 1
ATOM 6505 C CA . ALA B 1 431 ? 2.974 -5.083 76.184 1.00 43.51 429 ALA B CA 1
ATOM 6506 C C . ALA B 1 431 ? 3.875 -3.890 76.350 1.00 43.77 429 ALA B C 1
ATOM 6507 O O . ALA B 1 431 ? 3.845 -3.247 77.379 1.00 42.52 429 ALA B O 1
ATOM 6509 N N . ARG B 1 432 ? 4.684 -3.600 75.335 1.00 44.19 430 ARG B N 1
ATOM 6510 C CA . ARG B 1 432 ? 5.497 -2.405 75.368 1.00 44.84 430 ARG B CA 1
ATOM 6511 C C . ARG B 1 432 ? 5.580 -1.897 73.963 1.00 44.58 430 ARG B C 1
ATOM 6512 O O . ARG B 1 432 ? 5.632 -2.682 73.024 1.00 46.63 430 ARG B O 1
ATOM 6520 N N . LEU B 1 433 ? 5.558 -0.580 73.829 1.00 43.64 431 LEU B N 1
ATOM 6521 C CA . LEU B 1 433 ? 5.690 0.086 72.564 1.00 43.89 431 LEU B CA 1
ATOM 6522 C C . LEU B 1 433 ? 7.147 -0.060 72.071 1.00 44.60 431 LEU B C 1
ATOM 6523 O O . LEU B 1 433 ? 8.077 0.201 72.834 1.00 44.94 431 LEU B O 1
ATOM 6528 N N . VAL B 1 434 ? 7.341 -0.540 70.843 1.00 43.34 432 VAL B N 1
ATOM 6529 C CA . VAL B 1 434 ? 8.689 -0.727 70.334 1.00 44.39 432 VAL B CA 1
ATOM 6530 C C . VAL B 1 434 ? 9.022 0.369 69.315 1.00 44.22 432 VAL B C 1
ATOM 6531 O O . VAL B 1 434 ? 10.093 0.997 69.382 1.00 44.50 432 VAL B O 1
ATOM 6535 N N . LEU B 1 435 ? 8.100 0.561 68.372 1.00 43.14 433 LEU B N 1
ATOM 6536 C CA . LEU B 1 435 ? 8.186 1.587 67.362 1.00 42.98 433 LEU B CA 1
ATOM 6537 C C . LEU B 1 435 ? 6.913 2.417 67.456 1.00 42.73 433 LEU B C 1
ATOM 6538 O O . LEU B 1 435 ? 5.811 1.890 67.388 1.00 41.51 433 LEU B O 1
ATOM 6543 N N . ARG B 1 436 ? 7.082 3.730 67.626 1.00 43.89 434 ARG B N 1
ATOM 6544 C CA . ARG B 1 436 ? 5.919 4.604 67.752 1.00 43.71 434 ARG B CA 1
ATOM 6545 C C . ARG B 1 436 ? 5.302 4.908 66.379 1.00 43.61 434 ARG B C 1
ATOM 6546 O O . ARG B 1 436 ? 5.954 4.871 65.327 1.00 43.50 434 ARG B O 1
ATOM 6554 N N . ARG B 1 437 ? 4.052 5.254 66.433 1.00 43.50 435 ARG B N 1
ATOM 6555 C CA . ARG B 1 437 ? 3.304 5.598 65.270 1.00 45.91 435 ARG B CA 1
ATOM 6556 C C . ARG B 1 437 ? 3.729 6.988 64.780 1.00 46.38 435 ARG B C 1
ATOM 6557 O O . ARG B 1 437 ? 4.055 7.883 65.571 1.00 46.55 435 ARG B O 1
ATOM 6565 N N . GLU B 1 438 ? 3.751 7.154 63.460 1.00 46.37 436 GLU B N 1
ATOM 6566 C CA . GLU B 1 438 ? 4.082 8.450 62.891 1.00 45.31 436 GLU B CA 1
ATOM 6567 C C . GLU B 1 438 ? 3.016 9.499 63.200 1.00 44.98 436 GLU B C 1
ATOM 6568 O O . GLU B 1 438 ? 1.827 9.166 63.297 1.00 44.91 436 GLU B O 1
ATOM 6574 N N . THR B 1 439 ? 3.444 10.759 63.347 1.00 44.21 437 THR B N 1
ATOM 6575 C CA . THR B 1 439 ? 2.536 11.907 63.447 1.00 44.36 437 THR B CA 1
ATOM 6576 C C . THR B 1 439 ? 2.647 12.838 62.232 1.00 44.27 437 THR B C 1
ATOM 6577 O O . THR B 1 439 ? 3.523 12.671 61.358 1.00 45.18 437 THR B O 1
ATOM 6581 N N . VAL B 1 440 ? 1.811 13.866 62.230 1.00 43.22 438 VAL B N 1
ATOM 6582 C CA . VAL B 1 440 ? 1.864 14.922 61.229 1.00 43.98 438 VAL B CA 1
ATOM 6583 C C . VAL B 1 440 ? 3.223 15.623 61.162 1.00 44.59 438 VAL B C 1
ATOM 6584 O O . VAL B 1 440 ? 3.705 15.969 60.062 1.00 44.64 438 VAL B O 1
ATOM 6588 N N . ASP B 1 441 ? 3.845 15.840 62.328 1.00 44.75 439 ASP B N 1
ATOM 6589 C CA . ASP B 1 441 ? 5.215 16.385 62.399 1.00 44.86 439 ASP B CA 1
ATOM 6590 C C . ASP B 1 441 ? 6.234 15.489 61.672 1.00 44.28 439 ASP B C 1
ATOM 6591 O O . ASP B 1 441 ? 7.080 15.972 60.943 1.00 44.14 439 ASP B O 1
ATOM 6596 N N . ASP B 1 442 ? 6.157 14.183 61.853 1.00 44.87 440 ASP B N 1
ATOM 6597 C CA . ASP B 1 442 ? 6.952 13.248 61.024 1.00 45.23 440 ASP B CA 1
ATOM 6598 C C . ASP B 1 442 ? 6.741 13.493 59.510 1.00 45.39 440 ASP B C 1
ATOM 6599 O O . ASP B 1 442 ? 7.726 13.627 58.743 1.00 45.08 440 ASP B O 1
ATOM 6604 N N . LEU B 1 443 ? 5.467 13.590 59.113 1.00 43.86 441 LEU B N 1
ATOM 6605 C CA . LEU B 1 443 ? 5.084 13.791 57.728 1.00 44.85 441 LEU B CA 1
ATOM 6606 C C . LEU B 1 443 ? 5.668 15.080 57.162 1.00 44.11 441 LEU B C 1
ATOM 6607 O O . LEU B 1 443 ? 6.098 15.140 56.011 1.00 44.39 441 LEU B O 1
ATOM 6612 N N . LEU B 1 444 ? 5.671 16.125 57.968 1.00 43.11 442 LEU B N 1
ATOM 6613 C CA . LEU B 1 444 ? 6.261 17.396 57.552 1.00 42.32 442 LEU B CA 1
ATOM 6614 C C . LEU B 1 444 ? 7.783 17.546 57.759 1.00 40.78 442 LEU B C 1
ATOM 6615 O O . LEU B 1 444 ? 8.347 18.578 57.374 1.00 40.28 442 LEU B O 1
ATOM 6620 N N . SER B 1 445 ? 8.436 16.570 58.381 1.00 39.71 443 SER B N 1
ATOM 6621 C CA . SER B 1 445 ? 9.833 16.810 58.860 1.00 40.32 443 SER B CA 1
ATOM 6622 C C . SER B 1 445 ? 10.968 16.968 57.791 1.00 40.72 443 SER B C 1
ATOM 6623 O O . SER B 1 445 ? 12.030 17.498 58.089 1.00 40.91 443 SER B O 1
ATOM 6626 N N . LEU B 1 446 ? 10.765 16.486 56.570 1.00 40.67 444 LEU B N 1
ATOM 6627 C CA . LEU B 1 446 ? 11.748 16.639 55.523 1.00 40.77 444 LEU B CA 1
ATOM 6628 C C . LEU B 1 446 ? 11.587 17.939 54.733 1.00 42.20 444 LEU B C 1
ATOM 6629 O O . LEU B 1 446 ? 12.403 18.228 53.858 1.00 41.70 444 LEU B O 1
ATOM 6634 N N . GLU B 1 447 ? 10.533 18.709 55.054 1.00 43.03 445 GLU B N 1
ATOM 6635 C CA . GLU B 1 447 ? 10.255 19.996 54.420 1.00 45.19 445 GLU B CA 1
ATOM 6636 C C . GLU B 1 447 ? 11.200 21.105 54.868 1.00 47.57 445 GLU B C 1
ATOM 6637 O O . GLU B 1 447 ? 11.412 21.315 56.073 1.00 46.86 445 GLU B O 1
ATOM 6643 N N . VAL B 1 448 ? 11.748 21.798 53.869 1.00 50.89 446 VAL B N 1
ATOM 6644 C CA . VAL B 1 448 ? 12.612 22.964 54.023 1.00 54.45 446 VAL B CA 1
ATOM 6645 C C . VAL B 1 448 ? 11.660 24.157 54.260 1.00 57.99 446 VAL B C 1
ATOM 6646 O O . VAL B 1 448 ? 10.715 24.026 55.016 1.00 58.88 446 VAL B O 1
ATOM 6650 N N . ARG B 1 449 ? 11.809 25.319 53.653 1.00 61.69 447 ARG B N 1
ATOM 6651 C CA . ARG B 1 449 ? 10.708 26.320 53.828 1.00 64.99 447 ARG B CA 1
ATOM 6652 C C . ARG B 1 449 ? 10.739 27.443 52.756 1.00 65.86 447 ARG B C 1
ATOM 6653 O O . ARG B 1 449 ? 11.821 27.923 52.352 1.00 66.32 447 ARG B O 1
ATOM 6661 N N . ASN C 1 4 ? -27.756 -37.174 43.657 1.00 71.85 2 ASN C N 1
ATOM 6662 C CA . ASN C 1 4 ? -28.523 -36.160 44.455 1.00 72.27 2 ASN C CA 1
ATOM 6663 C C . ASN C 1 4 ? -28.623 -34.814 43.686 1.00 71.86 2 ASN C C 1
ATOM 6664 O O . ASN C 1 4 ? -29.653 -34.516 43.048 1.00 72.79 2 ASN C O 1
ATOM 6669 N N . GLU C 1 5 ? -27.545 -34.029 43.733 1.00 69.99 3 GLU C N 1
ATOM 6670 C CA . GLU C 1 5 ? -27.413 -32.773 43.017 1.00 68.24 3 GLU C CA 1
ATOM 6671 C C . GLU C 1 5 ? -26.657 -33.005 41.703 1.00 66.48 3 GLU C C 1
ATOM 6672 O O . GLU C 1 5 ? -26.704 -32.189 40.766 1.00 66.00 3 GLU C O 1
ATOM 6678 N N . LEU C 1 6 ? -25.934 -34.120 41.672 1.00 64.29 4 LEU C N 1
ATOM 6679 C CA . LEU C 1 6 ? -25.079 -34.505 40.566 1.00 62.89 4 LEU C CA 1
ATOM 6680 C C . LEU C 1 6 ? -25.909 -35.167 39.480 1.00 62.23 4 LEU C C 1
ATOM 6681 O O . LEU C 1 6 ? -25.444 -35.420 38.379 1.00 62.19 4 LEU C O 1
ATOM 6686 N N . LEU C 1 7 ? -27.159 -35.427 39.842 1.00 61.83 5 LEU C N 1
ATOM 6687 C CA . LEU C 1 7 ? -28.175 -36.000 38.999 1.00 61.55 5 LEU C CA 1
ATOM 6688 C C . LEU C 1 7 ? -28.826 -34.947 38.099 1.00 60.70 5 LEU C C 1
ATOM 6689 O O . LEU C 1 7 ? -29.268 -35.263 36.984 1.00 60.82 5 LEU C O 1
ATOM 6694 N N . HIS C 1 8 ? -28.934 -33.719 38.629 1.00 58.99 6 HIS C N 1
ATOM 6695 C CA . HIS C 1 8 ? -29.736 -32.661 38.039 1.00 56.70 6 HIS C CA 1
ATOM 6696 C C . HIS C 1 8 ? -29.221 -32.281 36.677 1.00 54.79 6 HIS C C 1
ATOM 6697 O O . HIS C 1 8 ? -28.012 -32.209 36.438 1.00 54.74 6 HIS C O 1
ATOM 6704 N N . LEU C 1 9 ? -30.172 -32.103 35.775 1.00 53.15 7 LEU C N 1
ATOM 6705 C CA . LEU C 1 9 ? -29.888 -31.643 34.448 1.00 51.88 7 LEU C CA 1
ATOM 6706 C C . LEU C 1 9 ? -30.541 -30.274 34.308 1.00 50.43 7 LEU C C 1
ATOM 6707 O O . LEU C 1 9 ? -31.746 -30.176 34.070 1.00 49.97 7 LEU C O 1
ATOM 6712 N N . ALA C 1 10 ? -29.734 -29.234 34.505 1.00 48.74 8 ALA C N 1
ATOM 6713 C CA . ALA C 1 10 ? -30.160 -27.838 34.379 1.00 47.70 8 ALA C CA 1
ATOM 6714 C C . ALA C 1 10 ? -30.894 -27.606 33.080 1.00 46.54 8 ALA C C 1
ATOM 6715 O O . ALA C 1 10 ? -30.288 -27.750 32.020 1.00 45.40 8 ALA C O 1
ATOM 6717 N N . PRO C 1 11 ? -32.182 -27.194 33.157 1.00 46.78 9 PRO C N 1
ATOM 6718 C CA . PRO C 1 11 ? -33.042 -27.075 31.966 1.00 46.65 9 PRO C CA 1
ATOM 6719 C C . PRO C 1 11 ? -32.567 -25.958 31.012 1.00 47.11 9 PRO C C 1
ATOM 6720 O O . PRO C 1 11 ? -32.896 -26.009 29.829 1.00 47.55 9 PRO C O 1
ATOM 6724 N N . ASN C 1 12 ? -31.793 -24.977 31.506 1.00 46.38 10 ASN C N 1
ATOM 6725 C CA . ASN C 1 12 ? -31.189 -23.984 30.602 1.00 46.05 10 ASN C CA 1
ATOM 6726 C C . ASN C 1 12 ? -29.990 -24.568 29.843 1.00 45.22 10 ASN C C 1
ATOM 6727 O O . ASN C 1 12 ? -29.653 -24.089 28.749 1.00 45.96 10 ASN C O 1
ATOM 6732 N N . VAL C 1 13 ? -29.340 -25.582 30.405 1.00 43.34 11 VAL C N 1
ATOM 6733 C CA . VAL C 1 13 ? -28.190 -26.244 29.738 1.00 42.65 11 VAL C CA 1
ATOM 6734 C C . VAL C 1 13 ? -28.591 -27.353 28.750 1.00 42.61 11 VAL C C 1
ATOM 6735 O O . VAL C 1 13 ? -28.130 -27.340 27.602 1.00 41.88 11 VAL C O 1
ATOM 6739 N N . TRP C 1 14 ? -29.474 -28.273 29.188 1.00 42.50 12 TRP C N 1
ATOM 6740 C CA . TRP C 1 14 ? -29.762 -29.543 28.464 1.00 42.12 12 TRP C CA 1
ATOM 6741 C C . TRP C 1 14 ? -30.813 -29.360 27.367 1.00 42.43 12 TRP C C 1
ATOM 6742 O O . TRP C 1 14 ? -31.574 -28.410 27.420 1.00 43.07 12 TRP C O 1
ATOM 6753 N N . PRO C 1 15 ? -30.825 -30.229 26.332 1.00 42.59 13 PRO C N 1
ATOM 6754 C CA . PRO C 1 15 ? -31.867 -30.129 25.313 1.00 43.15 13 PRO C CA 1
ATOM 6755 C C . PRO C 1 15 ? -33.289 -29.982 25.874 1.00 44.33 13 PRO C C 1
ATOM 6756 O O . PRO C 1 15 ? -33.627 -30.560 26.929 1.00 44.52 13 PRO C O 1
ATOM 6760 N N . ARG C 1 16 ? -34.119 -29.207 25.185 1.00 44.45 14 ARG C N 1
ATOM 6761 C CA . ARG C 1 16 ? -35.483 -28.954 25.644 1.00 45.01 14 ARG C CA 1
ATOM 6762 C C . ARG C 1 16 ? -36.257 -30.258 25.943 1.00 45.78 14 ARG C C 1
ATOM 6763 O O . ARG C 1 16 ? -37.115 -30.289 26.857 1.00 46.25 14 ARG C O 1
ATOM 6771 N N . ASN C 1 17 ? -35.999 -31.317 25.172 1.00 45.44 15 ASN C N 1
ATOM 6772 C CA . ASN C 1 17 ? -36.756 -32.577 25.339 1.00 46.21 15 ASN C CA 1
ATOM 6773 C C . ASN C 1 17 ? -36.013 -33.662 26.131 1.00 46.15 15 ASN C C 1
ATOM 6774 O O . ASN C 1 17 ? -36.174 -34.843 25.879 1.00 46.89 15 ASN C O 1
ATOM 6779 N N . THR C 1 18 ? -35.187 -33.230 27.080 1.00 46.44 16 THR C N 1
ATOM 6780 C CA . THR C 1 18 ? -34.524 -34.125 28.032 1.00 46.50 16 THR C CA 1
ATOM 6781 C C . THR C 1 18 ? -35.446 -34.500 29.202 1.00 47.07 16 THR C C 1
ATOM 6782 O O . THR C 1 18 ? -36.130 -33.653 29.789 1.00 46.11 16 THR C O 1
ATOM 6786 N N . THR C 1 19 ? -35.477 -35.794 29.502 1.00 48.26 17 THR C N 1
ATOM 6787 C CA . THR C 1 19 ? -36.137 -36.326 30.683 1.00 48.77 17 THR C CA 1
ATOM 6788 C C . THR C 1 19 ? -35.236 -37.370 31.325 1.00 49.37 17 THR C C 1
ATOM 6789 O O . THR C 1 19 ? -34.171 -37.693 30.789 1.00 47.82 17 THR C O 1
ATOM 6793 N N . ARG C 1 20 ? -35.671 -37.893 32.476 1.00 50.77 18 ARG C N 1
ATOM 6794 C CA . ARG C 1 20 ? -35.060 -39.108 33.010 1.00 52.24 18 ARG C CA 1
ATOM 6795 C C . ARG C 1 20 ? -36.087 -40.215 33.197 1.00 52.67 18 ARG C C 1
ATOM 6796 O O . ARG C 1 20 ? -37.190 -39.956 33.693 1.00 52.48 18 ARG C O 1
ATOM 6804 N N . ASP C 1 21 ? -35.702 -41.427 32.769 1.00 53.79 19 ASP C N 1
ATOM 6805 C CA . ASP C 1 21 ? -36.393 -42.714 33.047 1.00 54.83 19 ASP C CA 1
ATOM 6806 C C . ASP C 1 21 ? -36.889 -42.986 34.470 1.00 54.83 19 ASP C C 1
ATOM 6807 O O . ASP C 1 21 ? -36.569 -42.298 35.427 1.00 54.41 19 ASP C O 1
ATOM 6812 N N . GLU C 1 22 ? -37.637 -44.063 34.580 1.00 55.76 20 GLU C N 1
ATOM 6813 C CA . GLU C 1 22 ? -37.984 -44.650 35.864 1.00 56.97 20 GLU C CA 1
ATOM 6814 C C . GLU C 1 22 ? -36.835 -45.558 36.363 1.00 56.82 20 GLU C C 1
ATOM 6815 O O . GLU C 1 22 ? -36.755 -45.882 37.549 1.00 56.71 20 GLU C O 1
ATOM 6821 N N . VAL C 1 23 ? -35.926 -45.926 35.458 1.00 56.51 21 VAL C N 1
ATOM 6822 C CA . VAL C 1 23 ? -34.745 -46.719 35.816 1.00 56.18 21 VAL C CA 1
ATOM 6823 C C . VAL C 1 23 ? -33.502 -45.824 35.891 1.00 55.76 21 VAL C C 1
ATOM 6824 O O . VAL C 1 23 ? -32.358 -46.300 36.063 1.00 55.59 21 VAL C O 1
ATOM 6828 N N . GLY C 1 24 ? -33.744 -44.516 35.750 1.00 55.21 22 GLY C N 1
ATOM 6829 C CA . GLY C 1 24 ? -32.711 -43.486 35.884 1.00 53.69 22 GLY C CA 1
ATOM 6830 C C . GLY C 1 24 ? -31.857 -43.193 34.658 1.00 51.95 22 GLY C C 1
ATOM 6831 O O . GLY C 1 24 ? -30.760 -42.680 34.776 1.00 51.80 22 GLY C O 1
ATOM 6832 N N . VAL C 1 25 ? -32.368 -43.523 33.482 1.00 51.07 23 VAL C N 1
ATOM 6833 C CA . VAL C 1 25 ? -31.647 -43.293 32.237 1.00 49.29 23 VAL C CA 1
ATOM 6834 C C . VAL C 1 25 ? -32.192 -42.017 31.641 1.00 48.28 23 VAL C C 1
ATOM 6835 O O . VAL C 1 25 ? -33.417 -41.815 31.569 1.00 47.36 23 VAL C O 1
ATOM 6839 N N . VAL C 1 26 ? -31.264 -41.144 31.258 1.00 46.90 24 VAL C N 1
ATOM 6840 C CA . VAL C 1 26 ? -31.594 -39.896 30.627 1.00 45.71 24 VAL C CA 1
ATOM 6841 C C . VAL C 1 26 ? -32.069 -40.212 29.208 1.00 46.23 24 VAL C C 1
ATOM 6842 O O . VAL C 1 26 ? -31.411 -40.950 28.464 1.00 46.70 24 VAL C O 1
ATOM 6846 N N . CYS C 1 27 ? -33.233 -39.664 28.862 1.00 45.92 25 CYS C N 1
ATOM 6847 C CA . CYS C 1 27 ? -33.823 -39.780 27.538 1.00 45.74 25 CYS C CA 1
ATOM 6848 C C . CYS C 1 27 ? -33.745 -38.446 26.782 1.00 45.08 25 CYS C C 1
ATOM 6849 O O . CYS C 1 27 ? -33.938 -37.379 27.383 1.00 44.58 25 CYS C O 1
ATOM 6852 N N . ILE C 1 28 ? -33.496 -38.500 25.476 1.00 44.59 26 ILE C N 1
ATOM 6853 C CA . ILE C 1 28 ? -33.764 -37.343 24.636 1.00 45.53 26 ILE C CA 1
ATOM 6854 C C . ILE C 1 28 ? -34.851 -37.643 23.628 1.00 45.90 26 ILE C C 1
ATOM 6855 O O . ILE C 1 28 ? -34.826 -38.691 22.969 1.00 46.58 26 ILE C O 1
ATOM 6860 N N . ALA C 1 29 ? -35.819 -36.724 23.538 1.00 45.56 27 ALA C N 1
ATOM 6861 C CA . ALA C 1 29 ? -37.100 -36.950 22.827 1.00 45.62 27 ALA C CA 1
ATOM 6862 C C . ALA C 1 29 ? -37.687 -38.326 23.016 1.00 45.72 27 ALA C C 1
ATOM 6863 O O . ALA C 1 29 ? -38.179 -38.930 22.069 1.00 46.13 27 ALA C O 1
ATOM 6865 N N . GLY C 1 30 ? -37.662 -38.813 24.250 1.00 45.76 28 GLY C N 1
ATOM 6866 C CA . GLY C 1 30 ? -38.296 -40.083 24.582 1.00 45.38 28 GLY C CA 1
ATOM 6867 C C . GLY C 1 30 ? -37.419 -41.315 24.421 1.00 45.28 28 GLY C C 1
ATOM 6868 O O . GLY C 1 30 ? -37.820 -42.402 24.786 1.00 44.54 28 GLY C O 1
ATOM 6869 N N . ILE C 1 31 ? -36.203 -41.146 23.900 1.00 45.62 29 ILE C N 1
ATOM 6870 C CA . ILE C 1 31 ? -35.300 -42.292 23.700 1.00 45.24 29 ILE C CA 1
ATOM 6871 C C . ILE C 1 31 ? -34.227 -42.354 24.774 1.00 44.40 29 ILE C C 1
ATOM 6872 O O . ILE C 1 31 ? -33.543 -41.383 25.004 1.00 43.24 29 ILE C O 1
ATOM 6877 N N . PRO C 1 32 ? -34.134 -43.486 25.489 1.00 44.51 30 PRO C N 1
ATOM 6878 C CA . PRO C 1 32 ? -33.018 -43.624 26.427 1.00 44.14 30 PRO C CA 1
ATOM 6879 C C . PRO C 1 32 ? -31.685 -43.563 25.714 1.00 43.92 30 PRO C C 1
ATOM 6880 O O . PRO C 1 32 ? -31.517 -44.156 24.652 1.00 44.68 30 PRO C O 1
ATOM 6884 N N . LEU C 1 33 ? -30.754 -42.832 26.300 1.00 43.64 31 LEU C N 1
ATOM 6885 C CA . LEU C 1 33 ? -29.425 -42.640 25.722 1.00 44.45 31 LEU C CA 1
ATOM 6886 C C . LEU C 1 33 ? -28.613 -43.943 25.639 1.00 44.66 31 LEU C C 1
ATOM 6887 O O . LEU C 1 33 ? -27.780 -44.122 24.729 1.00 44.88 31 LEU C O 1
ATOM 6892 N N . THR C 1 34 ? -28.865 -44.817 26.610 1.00 44.19 32 THR C N 1
ATOM 6893 C CA . THR C 1 34 ? -28.461 -46.215 26.637 1.00 45.20 32 THR C CA 1
ATOM 6894 C C . THR C 1 34 ? -28.747 -46.971 25.317 1.00 44.67 32 THR C C 1
ATOM 6895 O O . THR C 1 34 ? -27.903 -47.658 24.750 1.00 44.22 32 THR C O 1
ATOM 6899 N N . GLN C 1 35 ? -29.963 -46.813 24.836 1.00 44.74 33 GLN C N 1
ATOM 6900 C CA . GLN C 1 35 ? -30.415 -47.456 23.645 1.00 45.76 33 GLN C CA 1
ATOM 6901 C C . GLN C 1 35 ? -29.700 -46.894 22.417 1.00 45.46 33 GLN C C 1
ATOM 6902 O O . GLN C 1 35 ? -29.347 -47.632 21.493 1.00 45.88 33 GLN C O 1
ATOM 6908 N N . LEU C 1 36 ? -29.486 -45.592 22.414 1.00 44.34 34 LEU C N 1
ATOM 6909 C CA . LEU C 1 36 ? -28.771 -44.949 21.322 1.00 44.73 34 LEU C CA 1
ATOM 6910 C C . LEU C 1 36 ? -27.317 -45.393 21.248 1.00 44.46 34 LEU C C 1
ATOM 6911 O O . LEU C 1 36 ? -26.792 -45.588 20.167 1.00 44.49 34 LEU C O 1
ATOM 6916 N N . ALA C 1 37 ? -26.668 -45.532 22.391 1.00 44.50 35 ALA C N 1
ATOM 6917 C CA . ALA C 1 37 ? -25.287 -46.032 22.421 1.00 45.52 35 ALA C CA 1
ATOM 6918 C C . ALA C 1 37 ? -25.231 -47.462 21.892 1.00 46.82 35 ALA C C 1
ATOM 6919 O O . ALA C 1 37 ? -24.335 -47.789 21.129 1.00 47.41 35 ALA C O 1
ATOM 6921 N N . GLN C 1 38 ? -26.187 -48.304 22.293 1.00 47.44 36 GLN C N 1
ATOM 6922 C CA . GLN C 1 38 ? -26.239 -49.667 21.812 1.00 49.89 36 GLN C CA 1
ATOM 6923 C C . GLN C 1 38 ? -26.498 -49.769 20.306 1.00 49.15 36 GLN C C 1
ATOM 6924 O O . GLN C 1 38 ? -25.860 -50.572 19.635 1.00 49.09 36 GLN C O 1
ATOM 6930 N N . GLU C 1 39 ? -27.410 -48.949 19.783 1.00 48.67 37 GLU C N 1
ATOM 6931 C CA . GLU C 1 39 ? -27.758 -48.966 18.375 1.00 49.29 37 GLU C CA 1
ATOM 6932 C C . GLU C 1 39 ? -26.662 -48.354 17.496 1.00 47.66 37 GLU C C 1
ATOM 6933 O O . GLU C 1 39 ? -26.392 -48.846 16.382 1.00 46.88 37 GLU C O 1
ATOM 6939 N N . TYR C 1 40 ? -26.070 -47.252 17.971 1.00 45.93 38 TYR C N 1
ATOM 6940 C CA . TYR C 1 40 ? -25.255 -46.395 17.111 1.00 44.22 38 TYR C CA 1
ATOM 6941 C C . TYR C 1 40 ? -23.777 -46.323 17.450 1.00 43.91 38 TYR C C 1
ATOM 6942 O O . TYR C 1 40 ? -23.001 -45.824 16.623 1.00 41.87 38 TYR C O 1
ATOM 6951 N N . GLY C 1 41 ? -23.398 -46.835 18.634 1.00 43.84 39 GLY C N 1
ATOM 6952 C CA . GLY C 1 41 ? -22.017 -46.764 19.141 1.00 43.51 39 GLY C CA 1
ATOM 6953 C C . GLY C 1 41 ? -21.707 -45.409 19.785 1.00 43.71 39 GLY C C 1
ATOM 6954 O O . GLY C 1 41 ? -22.486 -44.462 19.671 1.00 43.04 39 GLY C O 1
ATOM 6955 N N . THR C 1 42 ? -20.582 -45.335 20.486 1.00 42.81 40 THR C N 1
ATOM 6956 C CA . THR C 1 42 ? -20.085 -44.072 21.005 1.00 43.83 40 THR C CA 1
ATOM 6957 C C . THR C 1 42 ? -18.661 -43.835 20.454 1.00 44.19 40 THR C C 1
ATOM 6958 O O . THR C 1 42 ? -18.042 -44.774 19.949 1.00 43.69 40 THR C O 1
ATOM 6962 N N . PRO C 1 43 ? -18.184 -42.574 20.459 1.00 44.06 41 PRO C N 1
ATOM 6963 C CA . PRO C 1 43 ? -18.906 -41.346 20.845 1.00 44.81 41 PRO C CA 1
ATOM 6964 C C . PRO C 1 43 ? -20.103 -41.102 19.874 1.00 45.18 41 PRO C C 1
ATOM 6965 O O . PRO C 1 43 ? -20.068 -41.593 18.755 1.00 44.18 41 PRO C O 1
ATOM 6969 N N . LEU C 1 44 ? -21.123 -40.351 20.306 1.00 44.02 42 LEU C N 1
ATOM 6970 C CA . LEU C 1 44 ? -22.267 -40.098 19.471 1.00 43.38 42 LEU C CA 1
ATOM 6971 C C . LEU C 1 44 ? -22.794 -38.673 19.692 1.00 43.01 42 LEU C C 1
ATOM 6972 O O . LEU C 1 44 ? -23.044 -38.278 20.837 1.00 42.21 42 LEU C O 1
ATOM 6977 N N . PHE C 1 45 ? -22.956 -37.913 18.599 1.00 42.17 43 PHE C N 1
ATOM 6978 C CA . PHE C 1 45 ? -23.655 -36.622 18.660 1.00 41.37 43 PHE C CA 1
ATOM 6979 C C . PHE C 1 45 ? -25.145 -36.924 18.520 1.00 42.29 43 PHE C C 1
ATOM 6980 O O . PHE C 1 45 ? -25.584 -37.559 17.545 1.00 41.85 43 PHE C O 1
ATOM 6988 N N . VAL C 1 46 ? -25.914 -36.518 19.528 1.00 42.23 44 VAL C N 1
ATOM 6989 C CA . VAL C 1 46 ? -27.338 -36.738 19.537 1.00 41.93 44 VAL C CA 1
ATOM 6990 C C . VAL C 1 46 ? -28.016 -35.386 19.414 1.00 42.43 44 VAL C C 1
ATOM 6991 O O . VAL C 1 46 ? -27.822 -34.516 20.232 1.00 42.29 44 VAL C O 1
ATOM 6995 N N . ILE C 1 47 ? -28.802 -35.220 18.357 1.00 43.29 45 ILE C N 1
ATOM 6996 C CA . ILE C 1 47 ? -29.463 -33.956 18.070 1.00 43.61 45 ILE C CA 1
ATOM 6997 C C . ILE C 1 47 ? -30.957 -33.999 18.390 1.00 42.68 45 ILE C C 1
ATOM 6998 O O . ILE C 1 47 ? -31.679 -34.757 17.804 1.00 42.09 45 ILE C O 1
ATOM 7003 N N . ASP C 1 48 ? -31.391 -33.150 19.312 1.00 43.14 46 ASP C N 1
ATOM 7004 C CA . ASP C 1 48 ? -32.812 -32.989 19.663 1.00 43.97 46 ASP C CA 1
ATOM 7005 C C . ASP C 1 48 ? -33.450 -32.101 18.590 1.00 43.96 46 ASP C C 1
ATOM 7006 O O . ASP C 1 48 ? -33.329 -30.865 18.619 1.00 43.45 46 ASP C O 1
ATOM 7011 N N . GLU C 1 49 ? -34.093 -32.729 17.609 1.00 44.03 47 GLU C N 1
ATOM 7012 C CA . GLU C 1 49 ? -34.491 -31.990 16.409 1.00 44.17 47 GLU C CA 1
ATOM 7013 C C . GLU C 1 49 ? -35.598 -30.938 16.684 1.00 43.65 47 GLU C C 1
ATOM 7014 O O . GLU C 1 49 ? -35.561 -29.861 16.115 1.00 43.47 47 GLU C O 1
ATOM 7020 N N . ASP C 1 50 ? -36.540 -31.248 17.571 1.00 43.53 48 ASP C N 1
ATOM 7021 C CA . ASP C 1 50 ? -37.555 -30.277 18.011 1.00 44.38 48 ASP C CA 1
ATOM 7022 C C . ASP C 1 50 ? -36.929 -29.121 18.753 1.00 43.59 48 ASP C C 1
ATOM 7023 O O . ASP C 1 50 ? -37.330 -27.986 18.570 1.00 43.86 48 ASP C O 1
ATOM 7028 N N . ASP C 1 51 ? -35.934 -29.405 19.589 1.00 42.69 49 ASP C N 1
ATOM 7029 C CA . ASP C 1 51 ? -35.185 -28.353 20.232 1.00 42.40 49 ASP C CA 1
ATOM 7030 C C . ASP C 1 51 ? -34.596 -27.358 19.201 1.00 42.35 49 ASP C C 1
ATOM 7031 O O . ASP C 1 51 ? -34.787 -26.148 19.320 1.00 42.02 49 ASP C O 1
ATOM 7036 N N . PHE C 1 52 ? -33.859 -27.882 18.221 1.00 42.13 50 PHE C N 1
ATOM 7037 C CA . PHE C 1 52 ? -33.289 -27.093 17.147 1.00 42.06 50 PHE C CA 1
ATOM 7038 C C . PHE C 1 52 ? -34.338 -26.238 16.431 1.00 42.63 50 PHE C C 1
ATOM 7039 O O . PHE C 1 52 ? -34.166 -25.018 16.248 1.00 43.32 50 PHE C O 1
ATOM 7047 N N . ARG C 1 53 ? -35.430 -26.869 16.020 1.00 42.48 51 ARG C N 1
ATOM 7048 C CA . ARG C 1 53 ? -36.500 -26.155 15.309 1.00 42.71 51 ARG C CA 1
ATOM 7049 C C . ARG C 1 53 ? -37.155 -25.067 16.145 1.00 43.43 51 ARG C C 1
ATOM 7050 O O . ARG C 1 53 ? -37.537 -24.001 15.639 1.00 43.19 51 ARG C O 1
ATOM 7058 N N . SER C 1 54 ? -37.320 -25.387 17.419 1.00 44.56 52 SER C N 1
ATOM 7059 C CA . SER C 1 54 ? -37.826 -24.518 18.474 1.00 45.33 52 SER C CA 1
ATOM 7060 C C . SER C 1 54 ? -37.068 -23.197 18.533 1.00 45.47 52 SER C C 1
ATOM 7061 O O . SER C 1 54 ? -37.682 -22.099 18.617 1.00 45.17 52 SER C O 1
ATOM 7064 N N . ARG C 1 55 ? -35.736 -23.319 18.522 1.00 45.02 53 ARG C N 1
ATOM 7065 C CA . ARG C 1 55 ? -34.847 -22.151 18.628 1.00 46.43 53 ARG C CA 1
ATOM 7066 C C . ARG C 1 55 ? -34.932 -21.320 17.332 1.00 46.44 53 ARG C C 1
ATOM 7067 O O . ARG C 1 55 ? -34.865 -20.087 17.376 1.00 46.46 53 ARG C O 1
ATOM 7075 N N . CYS C 1 56 ? -35.157 -21.999 16.206 1.00 45.63 54 CYS C N 1
ATOM 7076 C CA . CYS C 1 56 ? -35.435 -21.359 14.936 1.00 44.83 54 CYS C CA 1
ATOM 7077 C C . CYS C 1 56 ? -36.679 -20.528 15.011 1.00 45.55 54 CYS C C 1
ATOM 7078 O O . CYS C 1 56 ? -36.663 -19.345 14.627 1.00 45.41 54 CYS C O 1
ATOM 7081 N N . ARG C 1 57 ? -37.756 -21.135 15.512 1.00 46.16 55 ARG C N 1
ATOM 7082 C CA . ARG C 1 57 ? -39.044 -20.481 15.521 1.00 46.39 55 ARG C CA 1
ATOM 7083 C C . ARG C 1 57 ? -39.034 -19.325 16.492 1.00 46.92 55 ARG C C 1
ATOM 7084 O O . ARG C 1 57 ? -39.576 -18.258 16.204 1.00 47.41 55 ARG C O 1
ATOM 7092 N N . GLU C 1 58 ? -38.448 -19.519 17.662 1.00 47.49 56 GLU C N 1
ATOM 7093 C CA . GLU C 1 58 ? -38.526 -18.446 18.665 1.00 48.14 56 GLU C CA 1
ATOM 7094 C C . GLU C 1 58 ? -37.642 -17.234 18.328 1.00 46.76 56 GLU C C 1
ATOM 7095 O O . GLU C 1 58 ? -38.008 -16.078 18.617 1.00 46.26 56 GLU C O 1
ATOM 7101 N N . THR C 1 59 ? -36.506 -17.496 17.683 1.00 45.81 57 THR C N 1
ATOM 7102 C CA . THR C 1 59 ? -35.643 -16.436 17.211 1.00 45.20 57 THR C CA 1
ATOM 7103 C C . THR C 1 59 ? -36.306 -15.699 16.057 1.00 45.06 57 THR C C 1
ATOM 7104 O O . THR C 1 59 ? -36.294 -14.476 16.033 1.00 45.31 57 THR C O 1
ATOM 7108 N N . ALA C 1 60 ? -36.907 -16.444 15.121 1.00 45.22 58 ALA C N 1
ATOM 7109 C CA . ALA C 1 60 ? -37.646 -15.853 13.986 1.00 44.42 58 ALA C CA 1
ATOM 7110 C C . ALA C 1 60 ? -38.724 -14.931 14.521 1.00 44.02 58 ALA C C 1
ATOM 7111 O O . ALA C 1 60 ? -38.851 -13.788 14.050 1.00 43.66 58 ALA C O 1
ATOM 7113 N N . ALA C 1 61 ? -39.497 -15.432 15.482 1.00 43.10 59 ALA C N 1
ATOM 7114 C CA . ALA C 1 61 ? -40.546 -14.633 16.078 1.00 44.74 59 ALA C CA 1
ATOM 7115 C C . ALA C 1 61 ? -39.986 -13.376 16.772 1.00 45.63 59 ALA C C 1
ATOM 7116 O O . ALA C 1 61 ? -40.502 -12.247 16.560 1.00 45.65 59 ALA C O 1
ATOM 7118 N N . ALA C 1 62 ? -38.919 -13.555 17.555 1.00 45.19 60 ALA C N 1
ATOM 7119 C CA . ALA C 1 62 ? -38.374 -12.431 18.306 1.00 45.91 60 ALA C CA 1
ATOM 7120 C C . ALA C 1 62 ? -37.893 -11.299 17.374 1.00 46.55 60 ALA C C 1
ATOM 7121 O O . ALA C 1 62 ? -38.067 -10.126 17.693 1.00 46.38 60 ALA C O 1
ATOM 7123 N N . PHE C 1 63 ? -37.298 -11.654 16.236 1.00 46.56 61 PHE C N 1
ATOM 7124 C CA . PHE C 1 63 ? -36.797 -10.664 15.306 1.00 46.81 61 PHE C CA 1
ATOM 7125 C C . PHE C 1 63 ? -37.803 -10.271 14.188 1.00 47.50 61 PHE C C 1
ATOM 7126 O O . PHE C 1 63 ? -37.481 -9.543 13.239 1.00 48.23 61 PHE C O 1
ATOM 7134 N N . GLY C 1 64 ? -39.037 -10.735 14.330 1.00 47.47 62 GLY C N 1
ATOM 7135 C CA . GLY C 1 64 ? -40.107 -10.260 13.475 1.00 48.32 62 GLY C CA 1
ATOM 7136 C C . GLY C 1 64 ? -40.324 -11.158 12.273 1.00 48.95 62 GLY C C 1
ATOM 7137 O O . GLY C 1 64 ? -41.434 -11.178 11.713 1.00 48.95 62 GLY C O 1
ATOM 7138 N N . SER C 1 65 ? -39.271 -11.894 11.877 1.00 48.11 63 SER C N 1
ATOM 7139 C CA . SER C 1 65 ? -39.360 -12.815 10.749 1.00 47.84 63 SER C CA 1
ATOM 7140 C C . SER C 1 65 ? -38.119 -13.685 10.602 1.00 47.61 63 SER C C 1
ATOM 7141 O O . SER C 1 65 ? -37.010 -13.275 10.944 1.00 46.55 63 SER C O 1
ATOM 7144 N N . GLY C 1 66 ? -38.318 -14.884 10.052 1.00 47.23 64 GLY C N 1
ATOM 7145 C CA . GLY C 1 66 ? -37.219 -15.749 9.652 1.00 46.71 64 GLY C CA 1
ATOM 7146 C C . GLY C 1 66 ? -36.226 -15.073 8.723 1.00 46.43 64 GLY C C 1
ATOM 7147 O O . GLY C 1 66 ? -35.048 -15.382 8.768 1.00 45.98 64 GLY C O 1
ATOM 7148 N N . ALA C 1 67 ? -36.710 -14.152 7.885 1.00 46.92 65 ALA C N 1
ATOM 7149 C CA . ALA C 1 67 ? -35.874 -13.378 6.966 1.00 47.85 65 ALA C CA 1
ATOM 7150 C C . ALA C 1 67 ? -34.796 -12.542 7.680 1.00 48.53 65 ALA C C 1
ATOM 7151 O O . ALA C 1 67 ? -33.746 -12.186 7.104 1.00 48.68 65 ALA C O 1
ATOM 7153 N N . ASN C 1 68 ? -35.067 -12.225 8.946 1.00 47.93 66 ASN C N 1
ATOM 7154 C CA . ASN C 1 68 ? -34.198 -11.387 9.755 1.00 46.33 66 ASN C CA 1
ATOM 7155 C C . ASN C 1 68 ? -33.179 -12.210 10.542 1.00 45.85 66 ASN C C 1
ATOM 7156 O O . ASN C 1 68 ? -32.342 -11.646 11.275 1.00 45.55 66 ASN C O 1
ATOM 7161 N N . VAL C 1 69 ? -33.252 -13.535 10.395 1.00 44.74 67 VAL C N 1
ATOM 7162 C CA . VAL C 1 69 ? -32.456 -14.449 11.213 1.00 43.72 67 VAL C CA 1
ATOM 7163 C C . VAL C 1 69 ? -31.688 -15.347 10.250 1.00 44.63 67 VAL C C 1
ATOM 7164 O O . VAL C 1 69 ? -32.284 -16.138 9.494 1.00 44.22 67 VAL C O 1
ATOM 7168 N N . HIS C 1 70 ? -30.363 -15.185 10.255 1.00 44.66 68 HIS C N 1
ATOM 7169 C CA . HIS C 1 70 ? -29.479 -15.848 9.299 1.00 44.93 68 HIS C CA 1
ATOM 7170 C C . HIS C 1 70 ? -28.688 -16.871 10.081 1.00 44.56 68 HIS C C 1
ATOM 7171 O O . HIS C 1 70 ? -27.849 -16.491 10.879 1.00 44.01 68 HIS C O 1
ATOM 7178 N N . TYR C 1 71 ? -28.951 -18.160 9.870 1.00 44.79 69 TYR C N 1
ATOM 7179 C CA . TYR C 1 71 ? -28.184 -19.205 10.564 1.00 44.45 69 TYR C CA 1
ATOM 7180 C C . TYR C 1 71 ? -26.761 -19.263 10.026 1.00 45.02 69 TYR C C 1
ATOM 7181 O O . TYR C 1 71 ? -26.525 -19.306 8.795 1.00 46.36 69 TYR C O 1
ATOM 7190 N N . ALA C 1 72 ? -25.817 -19.215 10.964 1.00 44.75 70 ALA C N 1
ATOM 7191 C CA . ALA C 1 72 ? -24.386 -19.241 10.702 1.00 43.55 70 ALA C CA 1
ATOM 7192 C C . ALA C 1 72 ? -23.953 -20.698 10.581 1.00 43.80 70 ALA C C 1
ATOM 7193 O O . ALA C 1 72 ? -23.741 -21.384 11.585 1.00 43.35 70 ALA C O 1
ATOM 7195 N N . ALA C 1 73 ? -23.843 -21.161 9.337 1.00 44.56 71 ALA C N 1
ATOM 7196 C CA . ALA C 1 73 ? -23.611 -22.594 9.012 1.00 44.59 71 ALA C CA 1
ATOM 7197 C C . ALA C 1 73 ? -22.289 -23.151 9.579 1.00 45.02 71 ALA C C 1
ATOM 7198 O O . ALA C 1 73 ? -22.099 -24.370 9.691 1.00 44.30 71 ALA C O 1
ATOM 7224 N N . ALA C 1 75 ? -21.388 -23.062 12.544 1.00 42.41 73 ALA C N 1
ATOM 7225 C CA . ALA C 1 75 ? -21.659 -23.736 13.811 1.00 42.79 73 ALA C CA 1
ATOM 7226 C C . ALA C 1 75 ? -21.836 -25.273 13.634 1.00 43.85 73 ALA C C 1
ATOM 7227 O O . ALA C 1 75 ? -21.322 -26.052 14.423 1.00 44.61 73 ALA C O 1
ATOM 7229 N N . PHE C 1 76 ? -22.559 -25.684 12.572 1.00 44.01 74 PHE C N 1
ATOM 7230 C CA . PHE C 1 76 ? -22.722 -27.052 12.163 1.00 43.15 74 PHE C CA 1
ATOM 7231 C C . PHE C 1 76 ? -23.522 -27.017 10.874 1.00 43.78 74 PHE C C 1
ATOM 7232 O O . PHE C 1 76 ? -24.610 -26.403 10.825 1.00 44.83 74 PHE C O 1
ATOM 7240 N N . LEU C 1 77 ? -23.012 -27.688 9.847 1.00 43.31 75 LEU C N 1
ATOM 7241 C CA . LEU C 1 77 ? -23.691 -27.788 8.574 1.00 43.40 75 LEU C CA 1
ATOM 7242 C C . LEU C 1 77 ? -23.631 -29.218 8.021 1.00 42.67 75 LEU C C 1
ATOM 7243 O O . LEU C 1 77 ? -22.605 -29.872 8.069 1.00 41.32 75 LEU C O 1
ATOM 7248 N N . CYS C 1 78 ? -24.779 -29.686 7.533 1.00 43.41 76 CYS C N 1
ATOM 7249 C CA . CYS C 1 78 ? -24.882 -30.863 6.668 1.00 44.03 76 CYS C CA 1
ATOM 7250 C C . CYS C 1 78 ? -26.176 -30.659 5.859 1.00 44.78 76 CYS C C 1
ATOM 7251 O O . CYS C 1 78 ? -26.914 -29.720 6.142 1.00 45.90 76 CYS C O 1
ATOM 7254 N N . SER C 1 79 ? -26.457 -31.525 4.884 1.00 44.38 77 SER C N 1
ATOM 7255 C CA . SER C 1 79 ? -27.669 -31.429 4.090 1.00 45.05 77 SER C CA 1
ATOM 7256 C C . SER C 1 79 ? -28.946 -31.432 4.920 1.00 45.29 77 SER C C 1
ATOM 7257 O O . SER C 1 79 ? -29.878 -30.673 4.609 1.00 45.12 77 SER C O 1
ATOM 7260 N N . GLU C 1 80 ? -28.985 -32.265 5.972 1.00 45.43 78 GLU C N 1
ATOM 7261 C CA . GLU C 1 80 ? -30.198 -32.365 6.815 1.00 45.62 78 GLU C CA 1
ATOM 7262 C C . GLU C 1 80 ? -30.469 -31.018 7.507 1.00 45.80 78 GLU C C 1
ATOM 7263 O O . GLU C 1 80 ? -31.581 -30.473 7.456 1.00 45.84 78 GLU C O 1
ATOM 7269 N N . VAL C 1 81 ? -29.436 -30.446 8.101 1.00 45.63 79 VAL C N 1
ATOM 7270 C CA . VAL C 1 81 ? -29.614 -29.169 8.758 1.00 45.80 79 VAL C CA 1
ATOM 7271 C C . VAL C 1 81 ? -30.003 -28.029 7.793 1.00 45.07 79 VAL C C 1
ATOM 7272 O O . VAL C 1 81 ? -30.934 -27.268 8.103 1.00 44.13 79 VAL C O 1
ATOM 7276 N N . ALA C 1 82 ? -29.340 -27.928 6.633 1.00 44.23 80 ALA C N 1
ATOM 7277 C CA . ALA C 1 82 ? -29.787 -26.949 5.587 1.00 44.24 80 ALA C CA 1
ATOM 7278 C C . ALA C 1 82 ? -31.295 -27.050 5.334 1.00 43.58 80 ALA C C 1
ATOM 7279 O O . ALA C 1 82 ? -32.000 -26.054 5.263 1.00 43.58 80 ALA C O 1
ATOM 7281 N N . ARG C 1 83 ? -31.779 -28.273 5.207 1.00 44.37 81 ARG C N 1
ATOM 7282 C CA . ARG C 1 83 ? -33.215 -28.553 5.059 1.00 44.84 81 ARG C CA 1
ATOM 7283 C C . ARG C 1 83 ? -34.109 -28.033 6.210 1.00 44.13 81 ARG C C 1
ATOM 7284 O O . ARG C 1 83 ? -35.193 -27.507 5.972 1.00 43.95 81 ARG C O 1
ATOM 7292 N N . TRP C 1 84 ? -33.639 -28.171 7.444 1.00 43.34 82 TRP C N 1
ATOM 7293 C CA . TRP C 1 84 ? -34.373 -27.685 8.594 1.00 43.33 82 TRP C CA 1
ATOM 7294 C C . TRP C 1 84 ? -34.443 -26.170 8.568 1.00 43.58 82 TRP C C 1
ATOM 7295 O O . TRP C 1 84 ? -35.538 -25.594 8.676 1.00 41.80 82 TRP C O 1
ATOM 7306 N N . ILE C 1 85 ? -33.266 -25.535 8.451 1.00 43.93 83 ILE C N 1
ATOM 7307 C CA . ILE C 1 85 ? -33.185 -24.089 8.289 1.00 44.07 83 ILE C CA 1
ATOM 7308 C C . ILE C 1 85 ? -34.125 -23.606 7.179 1.00 44.52 83 ILE C C 1
ATOM 7309 O O . ILE C 1 85 ? -34.856 -22.650 7.383 1.00 44.62 83 ILE C O 1
ATOM 7314 N N . SER C 1 86 ? -34.153 -24.295 6.034 1.00 44.28 84 SER C N 1
ATOM 7315 C CA . SER C 1 86 ? -35.019 -23.884 4.917 1.00 44.00 84 SER C CA 1
ATOM 7316 C C . SER C 1 86 ? -36.497 -23.960 5.280 1.00 44.18 84 SER C C 1
ATOM 7317 O O . SER C 1 86 ? -37.229 -22.987 5.110 1.00 44.53 84 SER C O 1
ATOM 7320 N N . GLU C 1 87 ? -36.926 -25.111 5.813 1.00 45.20 85 GLU C N 1
ATOM 7321 C CA . GLU C 1 87 ? -38.322 -25.321 6.293 1.00 44.47 85 GLU C CA 1
ATOM 7322 C C . GLU C 1 87 ? -38.745 -24.348 7.379 1.00 43.66 85 GLU C C 1
ATOM 7323 O O . GLU C 1 87 ? -39.921 -23.992 7.444 1.00 43.53 85 GLU C O 1
ATOM 7329 N N . GLU C 1 88 ? -37.806 -23.959 8.245 1.00 42.66 86 GLU C N 1
ATOM 7330 C CA . GLU C 1 88 ? -38.114 -23.047 9.342 1.00 43.07 86 GLU C CA 1
ATOM 7331 C C . GLU C 1 88 ? -38.171 -21.578 8.893 1.00 43.96 86 GLU C C 1
ATOM 7332 O O . GLU C 1 88 ? -38.523 -20.685 9.693 1.00 44.02 86 GLU C O 1
ATOM 7338 N N . GLY C 1 89 ? -37.842 -21.336 7.622 1.00 43.63 87 GLY C N 1
ATOM 7339 C CA . GLY C 1 89 ? -37.996 -20.022 7.027 1.00 43.77 87 GLY C CA 1
ATOM 7340 C C . GLY C 1 89 ? -36.882 -19.038 7.371 1.00 44.42 87 GLY C C 1
ATOM 7341 O O . GLY C 1 89 ? -37.060 -17.828 7.202 1.00 44.58 87 GLY C O 1
ATOM 7342 N N . LEU C 1 90 ? -35.745 -19.541 7.846 1.00 43.15 88 LEU C N 1
ATOM 7343 C CA . LEU C 1 90 ? -34.601 -18.707 8.112 1.00 43.46 88 LEU C CA 1
ATOM 7344 C C . LEU C 1 90 ? -33.708 -18.600 6.864 1.00 43.49 88 LEU C C 1
ATOM 7345 O O . LEU C 1 90 ? -33.879 -19.349 5.890 1.00 42.73 88 LEU C O 1
ATOM 7350 N N . CYS C 1 91 ? -32.769 -17.651 6.909 1.00 43.64 89 CYS C N 1
ATOM 7351 C CA . CYS C 1 91 ? -31.687 -17.521 5.922 1.00 43.65 89 CYS C CA 1
ATOM 7352 C C . CYS C 1 91 ? -30.468 -18.325 6.343 1.00 44.24 89 CYS C C 1
ATOM 7353 O O . CYS C 1 91 ? -30.378 -18.792 7.502 1.00 44.52 89 CYS C O 1
ATOM 7356 N N . LEU C 1 92 ? -29.522 -18.490 5.417 1.00 44.65 90 LEU C N 1
ATOM 7357 C CA . LEU C 1 92 ? -28.328 -19.243 5.714 1.00 45.53 90 LEU C CA 1
ATOM 7358 C C . LEU C 1 92 ? -27.095 -18.483 5.318 1.00 46.43 90 LEU C C 1
ATOM 7359 O O . LEU C 1 92 ? -26.999 -18.043 4.179 1.00 47.88 90 LEU C O 1
ATOM 7364 N N . ASP C 1 93 ? -26.151 -18.385 6.267 1.00 46.50 91 ASP C N 1
ATOM 7365 C CA . ASP C 1 93 ? -24.862 -17.739 6.078 1.00 46.13 91 ASP C CA 1
ATOM 7366 C C . ASP C 1 93 ? -23.774 -18.760 5.855 1.00 46.37 91 ASP C C 1
ATOM 7367 O O . ASP C 1 93 ? -23.573 -19.659 6.681 1.00 46.76 91 ASP C O 1
ATOM 7372 N N . VAL C 1 94 ? -23.060 -18.606 4.752 1.00 46.28 92 VAL C N 1
ATOM 7373 C CA . VAL C 1 94 ? -22.034 -19.551 4.361 1.00 46.81 92 VAL C CA 1
ATOM 7374 C C . VAL C 1 94 ? -20.706 -18.801 4.177 1.00 49.10 92 VAL C C 1
ATOM 7375 O O . VAL C 1 94 ? -20.668 -17.620 3.848 1.00 49.22 92 VAL C O 1
ATOM 7379 N N . CYS C 1 95 ? -19.619 -19.507 4.375 1.00 51.97 93 CYS C N 1
ATOM 7380 C CA . CYS C 1 95 ? -18.385 -18.828 4.593 1.00 53.87 93 CYS C CA 1
ATOM 7381 C C . CYS C 1 95 ? -17.366 -19.155 3.501 1.00 54.52 93 CYS C C 1
ATOM 7382 O O . CYS C 1 95 ? -16.574 -18.278 3.107 1.00 56.77 93 CYS C O 1
ATOM 7385 N N . THR C 1 96 ? -17.338 -20.390 3.017 1.00 53.49 94 THR C N 1
ATOM 7386 C CA . THR C 1 96 ? -16.447 -20.663 1.875 1.00 52.13 94 THR C CA 1
ATOM 7387 C C . THR C 1 96 ? -17.208 -21.348 0.752 1.00 50.35 94 THR C C 1
ATOM 7388 O O . THR C 1 96 ? -18.420 -21.475 0.818 1.00 49.26 94 THR C O 1
ATOM 7392 N N . GLY C 1 97 ? -16.484 -21.766 -0.278 1.00 49.30 95 GLY C N 1
ATOM 7393 C CA . GLY C 1 97 ? -17.058 -22.496 -1.395 1.00 47.57 95 GLY C CA 1
ATOM 7394 C C . GLY C 1 97 ? -17.692 -23.808 -1.006 1.00 46.41 95 GLY C C 1
ATOM 7395 O O . GLY C 1 97 ? -18.752 -24.168 -1.538 1.00 47.09 95 GLY C O 1
ATOM 7396 N N . GLY C 1 98 ? -17.050 -24.515 -0.067 1.00 45.90 96 GLY C N 1
ATOM 7397 C CA . GLY C 1 98 ? -17.528 -25.786 0.483 1.00 43.49 96 GLY C CA 1
ATOM 7398 C C . GLY C 1 98 ? -18.870 -25.701 1.185 1.00 43.30 96 GLY C C 1
ATOM 7399 O O . GLY C 1 98 ? -19.723 -26.578 1.003 1.00 44.38 96 GLY C O 1
ATOM 7400 N N . GLU C 1 99 ? -19.073 -24.663 1.984 1.00 42.79 97 GLU C N 1
ATOM 7401 C CA . GLU C 1 99 ? -20.369 -24.446 2.641 1.00 43.13 97 GLU C CA 1
ATOM 7402 C C . GLU C 1 99 ? -21.419 -24.095 1.610 1.00 43.71 97 GLU C C 1
ATOM 7403 O O . GLU C 1 99 ? -22.521 -24.647 1.655 1.00 43.73 97 GLU C O 1
ATOM 7409 N N . LEU C 1 100 ? -21.060 -23.229 0.650 1.00 43.63 98 LEU C N 1
ATOM 7410 C CA . LEU C 1 100 ? -21.984 -22.909 -0.440 1.00 45.26 98 LEU C CA 1
ATOM 7411 C C . LEU C 1 100 ? -22.376 -24.187 -1.218 1.00 45.21 98 LEU C C 1
ATOM 7412 O O . LEU C 1 100 ? -23.562 -24.487 -1.377 1.00 45.26 98 LEU C O 1
ATOM 7417 N N . ALA C 1 101 ? -21.373 -24.962 -1.636 1.00 45.59 99 ALA C N 1
ATOM 7418 C CA . ALA C 1 101 ? -21.602 -26.254 -2.331 1.00 46.07 99 ALA C CA 1
ATOM 7419 C C . ALA C 1 101 ? -22.569 -27.223 -1.605 1.00 45.97 99 ALA C C 1
ATOM 7420 O O . ALA C 1 101 ? -23.448 -27.844 -2.220 1.00 46.93 99 ALA C O 1
ATOM 7422 N N . VAL C 1 102 ? -22.388 -27.361 -0.296 1.00 44.94 100 VAL C N 1
ATOM 7423 C CA . VAL C 1 102 ? -23.223 -28.244 0.503 1.00 43.45 100 VAL C CA 1
ATOM 7424 C C . VAL C 1 102 ? -24.644 -27.693 0.613 1.00 44.16 100 VAL C C 1
ATOM 7425 O O . VAL C 1 102 ? -25.598 -28.441 0.435 1.00 45.66 100 VAL C O 1
ATOM 7429 N N . ALA C 1 103 ? -24.788 -26.398 0.893 1.00 43.66 101 ALA C N 1
ATOM 7430 C CA . ALA C 1 103 ? -26.079 -25.705 0.814 1.00 44.50 101 ALA C CA 1
ATOM 7431 C C . ALA C 1 103 ? -26.852 -25.935 -0.525 1.00 44.94 101 ALA C C 1
ATOM 7432 O O . ALA C 1 103 ? -28.012 -26.304 -0.532 1.00 45.29 101 ALA C O 1
ATOM 7434 N N . LEU C 1 104 ? -26.172 -25.727 -1.641 1.00 45.03 102 LEU C N 1
ATOM 7435 C CA . LEU C 1 104 ? -26.719 -25.895 -2.965 1.00 45.03 102 LEU C CA 1
ATOM 7436 C C . LEU C 1 104 ? -27.020 -27.341 -3.264 1.00 45.81 102 LEU C C 1
ATOM 7437 O O . LEU C 1 104 ? -28.046 -27.671 -3.890 1.00 46.02 102 LEU C O 1
ATOM 7442 N N . HIS C 1 105 ? -26.138 -28.220 -2.809 1.00 46.38 103 HIS C N 1
ATOM 7443 C CA . HIS C 1 105 ? -26.413 -29.655 -2.888 1.00 46.98 103 HIS C CA 1
ATOM 7444 C C . HIS C 1 105 ? -27.735 -30.038 -2.214 1.00 46.51 103 HIS C C 1
ATOM 7445 O O . HIS C 1 105 ? -28.433 -30.925 -2.682 1.00 46.04 103 HIS C O 1
ATOM 7452 N N . ALA C 1 106 ? -28.049 -29.379 -1.101 1.00 46.83 104 ALA C N 1
ATOM 7453 C CA . ALA C 1 106 ? -29.262 -29.643 -0.310 1.00 46.62 104 ALA C CA 1
ATOM 7454 C C . ALA C 1 106 ? -30.463 -28.864 -0.843 1.00 47.03 104 ALA C C 1
ATOM 7455 O O . ALA C 1 106 ? -31.512 -28.806 -0.208 1.00 47.73 104 ALA C O 1
ATOM 7457 N N . SER C 1 107 ? -30.296 -28.251 -2.007 1.00 47.03 105 SER C N 1
ATOM 7458 C CA . SER C 1 107 ? -31.314 -27.377 -2.611 1.00 47.10 105 SER C CA 1
ATOM 7459 C C . SER C 1 107 ? -31.781 -26.201 -1.708 1.00 46.64 105 SER C C 1
ATOM 7460 O O . SER C 1 107 ? -32.968 -25.803 -1.761 1.00 46.77 105 SER C O 1
ATOM 7463 N N . PHE C 1 108 ? -30.858 -25.638 -0.906 1.00 44.67 106 PHE C N 1
ATOM 7464 C CA . PHE C 1 108 ? -31.172 -24.431 -0.158 1.00 43.91 106 PHE C CA 1
ATOM 7465 C C . PHE C 1 108 ? -31.403 -23.279 -1.159 1.00 44.68 106 PHE C C 1
ATOM 7466 O O . PHE C 1 108 ? -30.583 -23.098 -2.056 1.00 44.53 106 PHE C O 1
ATOM 7474 N N . PRO C 1 109 ? -32.520 -22.511 -1.016 1.00 44.75 107 PRO C N 1
ATOM 7475 C CA . PRO C 1 109 ? -32.849 -21.402 -1.907 1.00 44.63 107 PRO C CA 1
ATOM 7476 C C . PRO C 1 109 ? -31.757 -20.307 -1.899 1.00 44.90 107 PRO C C 1
ATOM 7477 O O . PRO C 1 109 ? -31.561 -19.622 -0.894 1.00 45.38 107 PRO C O 1
ATOM 7481 N N . PRO C 1 110 ? -31.043 -20.147 -3.025 1.00 45.23 108 PRO C N 1
ATOM 7482 C CA . PRO C 1 110 ? -29.881 -19.260 -3.075 1.00 44.74 108 PRO C CA 1
ATOM 7483 C C . PRO C 1 110 ? -30.190 -17.808 -2.716 1.00 44.39 108 PRO C C 1
ATOM 7484 O O . PRO C 1 110 ? -29.328 -17.170 -2.138 1.00 44.27 108 PRO C O 1
ATOM 7488 N N . GLU C 1 111 ? -31.385 -17.294 -3.054 1.00 44.10 109 GLU C N 1
ATOM 7489 C CA . GLU C 1 111 ? -31.796 -15.946 -2.620 1.00 44.09 109 GLU C CA 1
ATOM 7490 C C . GLU C 1 111 ? -31.799 -15.722 -1.088 1.00 43.71 109 GLU C C 1
ATOM 7491 O O . GLU C 1 111 ? -31.727 -14.572 -0.650 1.00 43.81 109 GLU C O 1
ATOM 7497 N N . ARG C 1 112 ? -31.868 -16.805 -0.291 1.00 41.94 110 ARG C N 1
ATOM 7498 C CA . ARG C 1 112 ? -31.791 -16.724 1.167 1.00 41.41 110 ARG C CA 1
ATOM 7499 C C . ARG C 1 112 ? -30.363 -17.095 1.676 1.00 41.13 110 ARG C C 1
ATOM 7500 O O . ARG C 1 112 ? -30.159 -17.386 2.841 1.00 40.64 110 ARG C O 1
ATOM 7508 N N . ILE C 1 113 ? -29.379 -17.096 0.794 1.00 40.36 111 ILE C N 1
ATOM 7509 C CA . ILE C 1 113 ? -28.034 -17.408 1.207 1.00 40.38 111 ILE C CA 1
ATOM 7510 C C . ILE C 1 113 ? -27.244 -16.093 1.216 1.00 41.72 111 ILE C C 1
ATOM 7511 O O . ILE C 1 113 ? -27.403 -15.240 0.329 1.00 40.81 111 ILE C O 1
ATOM 7516 N N . THR C 1 114 ? -26.381 -15.962 2.216 1.00 41.40 112 THR C N 1
ATOM 7517 C CA . THR C 1 114 ? -25.414 -14.872 2.287 1.00 42.44 112 THR C CA 1
ATOM 7518 C C . THR C 1 114 ? -23.995 -15.421 2.398 1.00 42.53 112 THR C C 1
ATOM 7519 O O . THR C 1 114 ? -23.721 -16.305 3.191 1.00 42.33 112 THR C O 1
ATOM 7523 N N . LEU C 1 115 ? -23.095 -14.872 1.599 1.00 43.59 113 LEU C N 1
ATOM 7524 C CA . LEU C 1 115 ? -21.726 -15.346 1.593 1.00 43.16 113 LEU C CA 1
ATOM 7525 C C . LEU C 1 115 ? -20.832 -14.397 2.369 1.00 43.47 113 LEU C C 1
ATOM 7526 O O . LEU C 1 115 ? -20.821 -13.179 2.103 1.00 44.10 113 LEU C O 1
ATOM 7531 N N . HIS C 1 116 ? -20.120 -14.965 3.354 1.00 42.77 114 HIS C N 1
ATOM 7532 C CA . HIS C 1 116 ? -19.153 -14.246 4.188 1.00 42.99 114 HIS C CA 1
ATOM 7533 C C . HIS C 1 116 ? -17.737 -14.688 3.880 1.00 42.94 114 HIS C C 1
ATOM 7534 O O . HIS C 1 116 ? -17.514 -15.742 3.247 1.00 43.50 114 HIS C O 1
ATOM 7541 N N . GLY C 1 117 ? -16.778 -13.921 4.373 1.00 42.38 115 GLY C N 1
ATOM 7542 C CA . GLY C 1 117 ? -15.376 -14.337 4.352 1.00 41.99 115 GLY C CA 1
ATOM 7543 C C . GLY C 1 117 ? -14.377 -13.233 4.062 1.00 41.53 115 GLY C C 1
ATOM 7544 O O . GLY C 1 117 ? -14.617 -12.379 3.234 1.00 41.16 115 GLY C O 1
ATOM 7545 N N . ASN C 1 118 ? -13.238 -13.285 4.740 1.00 41.71 116 ASN C N 1
ATOM 7546 C CA . ASN C 1 118 ? -12.178 -12.277 4.566 1.00 41.80 116 ASN C CA 1
ATOM 7547 C C . ASN C 1 118 ? -11.314 -12.506 3.322 1.00 41.55 116 ASN C C 1
ATOM 7548 O O . ASN C 1 118 ? -10.587 -11.620 2.928 1.00 40.14 116 ASN C O 1
ATOM 7553 N N . ASN C 1 119 ? -11.377 -13.707 2.730 1.00 41.84 117 ASN C N 1
ATOM 7554 C CA . ASN C 1 119 ? -10.516 -14.022 1.566 1.00 42.28 117 ASN C CA 1
ATOM 7555 C C . ASN C 1 119 ? -11.258 -14.858 0.521 1.00 42.52 117 ASN C C 1
ATOM 7556 O O . ASN C 1 119 ? -10.778 -15.929 0.129 1.00 40.86 117 ASN C O 1
ATOM 7561 N N . LYS C 1 120 ? -12.419 -14.355 0.065 1.00 43.06 118 LYS C N 1
ATOM 7562 C CA . LYS C 1 120 ? -13.209 -15.013 -0.988 1.00 42.98 118 LYS C CA 1
ATOM 7563 C C . LYS C 1 120 ? -12.406 -15.030 -2.288 1.00 43.55 118 LYS C C 1
ATOM 7564 O O . LYS C 1 120 ? -11.906 -13.998 -2.714 1.00 43.63 118 LYS C O 1
ATOM 7570 N N . SER C 1 121 ? -12.222 -16.212 -2.881 1.00 43.83 119 SER C N 1
ATOM 7571 C CA . SER C 1 121 ? -11.492 -16.310 -4.121 1.00 43.60 119 SER C CA 1
ATOM 7572 C C . SER C 1 121 ? -12.383 -15.924 -5.300 1.00 44.04 119 SER C C 1
ATOM 7573 O O . SER C 1 121 ? -13.596 -15.857 -5.175 1.00 45.18 119 SER C O 1
ATOM 7576 N N . VAL C 1 122 ? -11.769 -15.644 -6.436 1.00 44.41 120 VAL C N 1
ATOM 7577 C CA . VAL C 1 122 ? -12.489 -15.373 -7.663 1.00 45.84 120 VAL C CA 1
ATOM 7578 C C . VAL C 1 122 ? -13.486 -16.535 -7.958 1.00 46.92 120 VAL C C 1
ATOM 7579 O O . VAL C 1 122 ? -14.665 -16.326 -8.347 1.00 47.82 120 VAL C O 1
ATOM 7583 N N . SER C 1 123 ? -13.000 -17.754 -7.769 1.00 47.12 121 SER C N 1
ATOM 7584 C CA . SER C 1 123 ? -13.773 -18.951 -7.992 1.00 47.11 121 SER C CA 1
ATOM 7585 C C . SER C 1 123 ? -15.012 -19.027 -7.071 1.00 46.62 121 SER C C 1
ATOM 7586 O O . SER C 1 123 ? -16.097 -19.435 -7.500 1.00 47.58 121 SER C O 1
ATOM 7589 N N . GLU C 1 124 ? -14.865 -18.624 -5.820 1.00 46.11 122 GLU C N 1
ATOM 7590 C CA . GLU C 1 124 ? -15.999 -18.668 -4.867 1.00 46.51 122 GLU C CA 1
ATOM 7591 C C . GLU C 1 124 ? -17.042 -17.600 -5.211 1.00 46.32 122 GLU C C 1
ATOM 7592 O O . GLU C 1 124 ? -18.254 -17.867 -5.240 1.00 46.54 122 GLU C O 1
ATOM 7598 N N . LEU C 1 125 ? -16.534 -16.411 -5.494 1.00 45.61 123 LEU C N 1
ATOM 7599 C CA . LEU C 1 125 ? -17.324 -15.283 -5.988 1.00 44.81 123 LEU C CA 1
ATOM 7600 C C . LEU C 1 125 ? -18.126 -15.684 -7.214 1.00 44.09 123 LEU C C 1
ATOM 7601 O O . LEU C 1 125 ? -19.337 -15.460 -7.310 1.00 42.85 123 LEU C O 1
ATOM 7606 N N . THR C 1 126 ? -17.417 -16.302 -8.146 1.00 44.71 124 THR C N 1
ATOM 7607 C CA . THR C 1 126 ? -17.966 -16.658 -9.443 1.00 45.01 124 THR C CA 1
ATOM 7608 C C . THR C 1 126 ? -19.100 -17.643 -9.219 1.00 45.27 124 THR C C 1
ATOM 7609 O O . THR C 1 126 ? -20.166 -17.493 -9.808 1.00 46.04 124 THR C O 1
ATOM 7613 N N . ALA C 1 127 ? -18.885 -18.623 -8.329 1.00 45.01 125 ALA C N 1
ATOM 7614 C CA . ALA C 1 127 ? -19.892 -19.650 -8.075 1.00 44.68 125 ALA C CA 1
ATOM 7615 C C . ALA C 1 127 ? -21.106 -19.083 -7.349 1.00 44.56 125 ALA C C 1
ATOM 7616 O O . ALA C 1 127 ? -22.237 -19.552 -7.541 1.00 45.18 125 ALA C O 1
ATOM 7618 N N . ALA C 1 128 ? -20.870 -18.077 -6.518 1.00 43.92 126 ALA C N 1
ATOM 7619 C CA . ALA C 1 128 ? -21.933 -17.467 -5.752 1.00 44.09 126 ALA C CA 1
ATOM 7620 C C . ALA C 1 128 ? -22.896 -16.717 -6.651 1.00 44.67 126 ALA C C 1
ATOM 7621 O O . ALA C 1 128 ? -24.105 -16.858 -6.516 1.00 44.80 126 ALA C O 1
ATOM 7623 N N . VAL C 1 129 ? -22.373 -15.938 -7.592 1.00 45.75 127 VAL C N 1
ATOM 7624 C CA . VAL C 1 129 ? -23.266 -15.214 -8.505 1.00 46.33 127 VAL C CA 1
ATOM 7625 C C . VAL C 1 129 ? -23.851 -16.145 -9.570 1.00 46.90 127 VAL C C 1
ATOM 7626 O O . VAL C 1 129 ? -24.982 -15.960 -9.958 1.00 47.96 127 VAL C O 1
ATOM 7630 N N . LYS C 1 130 ? -23.129 -17.171 -9.992 1.00 47.15 128 LYS C N 1
ATOM 7631 C CA . LYS C 1 130 ? -23.710 -18.136 -10.923 1.00 48.11 128 LYS C CA 1
ATOM 7632 C C . LYS C 1 130 ? -24.935 -18.827 -10.264 1.00 47.74 128 LYS C C 1
ATOM 7633 O O . LYS C 1 130 ? -25.996 -19.021 -10.890 1.00 46.30 128 LYS C O 1
ATOM 7639 N N . ALA C 1 131 ? -24.770 -19.154 -8.983 1.00 46.86 129 ALA C N 1
ATOM 7640 C CA . ALA C 1 131 ? -25.830 -19.776 -8.198 1.00 46.97 129 ALA C CA 1
ATOM 7641 C C . ALA C 1 131 ? -26.995 -18.818 -7.860 1.00 46.64 129 ALA C C 1
ATOM 7642 O O . ALA C 1 131 ? -28.097 -19.283 -7.479 1.00 46.20 129 ALA C O 1
ATOM 7644 N N . GLY C 1 132 ? -26.760 -17.515 -8.029 1.00 45.50 130 GLY C N 1
ATOM 7645 C CA . GLY C 1 132 ? -27.781 -16.500 -7.708 1.00 45.87 130 GLY C CA 1
ATOM 7646 C C . GLY C 1 132 ? -27.950 -16.244 -6.215 1.00 44.59 130 GLY C C 1
ATOM 7647 O O . GLY C 1 132 ? -29.041 -15.925 -5.758 1.00 44.93 130 GLY C O 1
ATOM 7648 N N . VAL C 1 133 ? -26.871 -16.414 -5.473 1.00 44.04 131 VAL C N 1
ATOM 7649 C CA . VAL C 1 133 ? -26.777 -16.017 -4.057 1.00 44.63 131 VAL C CA 1
ATOM 7650 C C . VAL C 1 133 ? -27.287 -14.589 -3.799 1.00 45.19 131 VAL C C 1
ATOM 7651 O O . VAL C 1 133 ? -26.868 -13.622 -4.486 1.00 45.79 131 VAL C O 1
ATOM 7655 N N . GLY C 1 134 ? -28.222 -14.462 -2.851 1.00 44.77 132 GLY C N 1
ATOM 7656 C CA . GLY C 1 134 ? -28.901 -13.171 -2.606 1.00 45.02 132 GLY C CA 1
ATOM 7657 C C . GLY C 1 134 ? -27.924 -12.056 -2.237 1.00 45.76 132 GLY C C 1
ATOM 7658 O O . GLY C 1 134 ? -27.968 -10.983 -2.835 1.00 45.36 132 GLY C O 1
ATOM 7659 N N . HIS C 1 135 ? -27.012 -12.329 -1.288 1.00 44.72 133 HIS C N 1
ATOM 7660 C CA . HIS C 1 135 ? -26.119 -11.299 -0.758 1.00 44.53 133 HIS C CA 1
ATOM 7661 C C . HIS C 1 135 ? -24.711 -11.796 -0.538 1.00 44.87 133 HIS C C 1
ATOM 7662 O O . HIS C 1 135 ? -24.457 -12.979 -0.223 1.00 45.46 133 HIS C O 1
ATOM 7669 N N . ILE C 1 136 ? -23.778 -10.868 -0.690 1.00 44.23 134 ILE C N 1
ATOM 7670 C CA . ILE C 1 136 ? -22.410 -11.113 -0.383 1.00 41.97 134 ILE C CA 1
ATOM 7671 C C . ILE C 1 136 ? -21.961 -9.977 0.516 1.00 43.59 134 ILE C C 1
ATOM 7672 O O . ILE C 1 136 ? -22.156 -8.807 0.214 1.00 43.78 134 ILE C O 1
ATOM 7677 N N . VAL C 1 137 ? -21.396 -10.339 1.667 1.00 43.74 135 VAL C N 1
ATOM 7678 C CA . VAL C 1 137 ? -20.890 -9.338 2.552 1.00 43.44 135 VAL C CA 1
ATOM 7679 C C . VAL C 1 137 ? -19.414 -9.114 2.237 1.00 42.10 135 VAL C C 1
ATOM 7680 O O . VAL C 1 137 ? -18.593 -9.941 2.559 1.00 41.71 135 VAL C O 1
ATOM 7684 N N . VAL C 1 138 ? -19.113 -7.997 1.578 1.00 41.59 136 VAL C N 1
ATOM 7685 C CA . VAL C 1 138 ? -17.727 -7.678 1.172 1.00 40.91 136 VAL C CA 1
ATOM 7686 C C . VAL C 1 138 ? -16.809 -7.216 2.316 1.00 40.92 136 VAL C C 1
ATOM 7687 O O . VAL C 1 138 ? -17.211 -6.487 3.205 1.00 39.26 136 VAL C O 1
ATOM 7691 N N . ASP C 1 139 ? -15.573 -7.692 2.263 1.00 42.17 137 ASP C N 1
ATOM 7692 C CA . ASP C 1 139 ? -14.612 -7.536 3.341 1.00 43.00 137 ASP C CA 1
ATOM 7693 C C . ASP C 1 139 ? -13.379 -6.716 2.979 1.00 43.20 137 ASP C C 1
ATOM 7694 O O . ASP C 1 139 ? -12.577 -6.423 3.836 1.00 44.57 137 ASP C O 1
ATOM 7699 N N . SER C 1 140 ? -13.223 -6.342 1.727 1.00 42.38 138 SER C N 1
ATOM 7700 C CA . SER C 1 140 ? -11.986 -5.675 1.292 1.00 43.19 138 SER C CA 1
ATOM 7701 C C . SER C 1 140 ? -12.212 -4.989 -0.029 1.00 43.16 138 SER C C 1
ATOM 7702 O O . SER C 1 140 ? -13.156 -5.337 -0.773 1.00 43.64 138 SER C O 1
ATOM 7705 N N . MET C 1 141 ? -11.339 -4.034 -0.310 1.00 42.65 139 MET C N 1
ATOM 7706 C CA . MET C 1 141 ? -11.398 -3.255 -1.544 1.00 43.12 139 MET C CA 1
ATOM 7707 C C . MET C 1 141 ? -11.206 -4.170 -2.736 1.00 43.04 139 MET C C 1
ATOM 7708 O O . MET C 1 141 ? -11.912 -4.070 -3.719 1.00 42.41 139 MET C O 1
ATOM 7713 N N . THR C 1 142 ? -10.267 -5.101 -2.593 1.00 43.95 140 THR C N 1
ATOM 7714 C CA . THR C 1 142 ? -9.962 -6.111 -3.603 1.00 44.52 140 THR C CA 1
ATOM 7715 C C . THR C 1 142 ? -11.184 -6.971 -3.940 1.00 44.07 140 THR C C 1
ATOM 7716 O O . THR C 1 142 ? -11.438 -7.266 -5.100 1.00 43.26 140 THR C O 1
ATOM 7720 N N . GLU C 1 143 ? -11.935 -7.362 -2.904 1.00 44.88 141 GLU C N 1
ATOM 7721 C CA . GLU C 1 143 ? -13.137 -8.168 -3.088 1.00 44.74 141 GLU C CA 1
ATOM 7722 C C . GLU C 1 143 ? -14.140 -7.410 -3.952 1.00 44.41 141 GLU C C 1
ATOM 7723 O O . GLU C 1 143 ? -14.711 -7.979 -4.903 1.00 44.68 141 GLU C O 1
ATOM 7729 N N . ILE C 1 144 ? -14.321 -6.128 -3.628 1.00 43.01 142 ILE C N 1
ATOM 7730 C CA . ILE C 1 144 ? -15.279 -5.302 -4.341 1.00 42.67 142 ILE C CA 1
ATOM 7731 C C . ILE C 1 144 ? -14.925 -5.252 -5.842 1.00 42.93 142 ILE C C 1
ATOM 7732 O O . ILE C 1 144 ? -15.797 -5.470 -6.683 1.00 43.08 142 ILE C O 1
ATOM 7737 N N . GLU C 1 145 ? -13.655 -4.978 -6.149 1.00 42.60 143 GLU C N 1
ATOM 7738 C CA . GLU C 1 145 ? -13.144 -4.959 -7.524 1.00 44.07 143 GLU C CA 1
ATOM 7739 C C . GLU C 1 145 ? -13.411 -6.296 -8.258 1.00 43.91 143 GLU C C 1
ATOM 7740 O O . GLU C 1 145 ? -13.985 -6.322 -9.371 1.00 43.52 143 GLU C O 1
ATOM 7746 N N . ARG C 1 146 ? -13.045 -7.410 -7.607 1.00 43.41 144 ARG C N 1
ATOM 7747 C CA . ARG C 1 146 ? -13.314 -8.746 -8.180 1.00 42.57 144 ARG C CA 1
ATOM 7748 C C . ARG C 1 146 ? -14.806 -9.028 -8.367 1.00 42.07 144 ARG C C 1
ATOM 7749 O O . ARG C 1 146 ? -15.188 -9.578 -9.364 1.00 42.58 144 ARG C O 1
ATOM 7757 N N . LEU C 1 147 ? -15.637 -8.687 -7.395 1.00 42.37 145 LEU C N 1
ATOM 7758 C CA . LEU C 1 147 ? -17.063 -8.988 -7.491 1.00 42.51 145 LEU C CA 1
ATOM 7759 C C . LEU C 1 147 ? -17.756 -8.168 -8.598 1.00 42.78 145 LEU C C 1
ATOM 7760 O O . LEU C 1 147 ? -18.569 -8.719 -9.364 1.00 42.49 145 LEU C O 1
ATOM 7765 N N . ASP C 1 148 ? -17.451 -6.867 -8.664 1.00 42.39 146 ASP C N 1
ATOM 7766 C CA . ASP C 1 148 ? -18.012 -6.054 -9.717 1.00 42.73 146 ASP C CA 1
ATOM 7767 C C . ASP C 1 148 ? -17.747 -6.645 -11.112 1.00 43.04 146 ASP C C 1
ATOM 7768 O O . ASP C 1 148 ? -18.670 -6.757 -11.912 1.00 42.41 146 ASP C O 1
ATOM 7773 N N . ALA C 1 149 ? -16.496 -7.035 -11.382 1.00 43.44 147 ALA C N 1
ATOM 7774 C CA . ALA C 1 149 ? -16.119 -7.673 -12.642 1.00 43.08 147 ALA C CA 1
ATOM 7775 C C . ALA C 1 149 ? -16.940 -8.926 -12.838 1.00 42.99 147 ALA C C 1
ATOM 7776 O O . ALA C 1 149 ? -17.426 -9.182 -13.928 1.00 43.68 147 ALA C O 1
ATOM 7778 N N . ILE C 1 150 ? -17.124 -9.708 -11.783 1.00 42.31 148 ILE C N 1
ATOM 7779 C CA . ILE C 1 150 ? -17.899 -10.951 -11.908 1.00 42.20 148 ILE C CA 1
ATOM 7780 C C . ILE C 1 150 ? -19.396 -10.737 -12.212 1.00 42.90 148 ILE C C 1
ATOM 7781 O O . ILE C 1 150 ? -19.958 -11.407 -13.086 1.00 42.67 148 ILE C O 1
ATOM 7786 N N . ALA C 1 151 ? -19.999 -9.777 -11.516 1.00 43.56 149 ALA C N 1
ATOM 7787 C CA . ALA C 1 151 ? -21.403 -9.431 -11.667 1.00 43.93 149 ALA C CA 1
ATOM 7788 C C . ALA C 1 151 ? -21.682 -8.883 -13.042 1.00 45.19 149 ALA C C 1
ATOM 7789 O O . ALA C 1 151 ? -22.730 -9.221 -13.619 1.00 46.19 149 ALA C O 1
ATOM 7791 N N . GLY C 1 152 ? -20.779 -8.020 -13.542 1.00 45.07 150 GLY C N 1
ATOM 7792 C CA . GLY C 1 152 ? -20.902 -7.419 -14.857 1.00 45.38 150 GLY C CA 1
ATOM 7793 C C . GLY C 1 152 ? -20.841 -8.474 -15.944 1.00 46.73 150 GLY C C 1
ATOM 7794 O O . GLY C 1 152 ? -21.637 -8.459 -16.863 1.00 46.30 150 GLY C O 1
ATOM 7795 N N . GLU C 1 153 ? -19.906 -9.408 -15.811 1.00 48.20 151 GLU C N 1
ATOM 7796 C CA . GLU C 1 153 ? -19.788 -10.540 -16.728 1.00 50.73 151 GLU C CA 1
ATOM 7797 C C . GLU C 1 153 ? -21.064 -11.408 -16.783 1.00 50.01 151 GLU C C 1
ATOM 7798 O O . GLU C 1 153 ? -21.451 -11.892 -17.854 1.00 50.67 151 GLU C O 1
ATOM 7804 N N . ALA C 1 154 ? -21.709 -11.594 -15.635 1.00 48.92 152 ALA C N 1
ATOM 7805 C CA . ALA C 1 154 ? -22.934 -12.346 -15.557 1.00 48.03 152 ALA C CA 1
ATOM 7806 C C . ALA C 1 154 ? -24.167 -11.542 -15.983 1.00 48.17 152 ALA C C 1
ATOM 7807 O O . ALA C 1 154 ? -25.239 -12.125 -16.176 1.00 47.99 152 ALA C O 1
ATOM 7809 N N . GLY C 1 155 ? -24.017 -10.228 -16.147 1.00 47.67 153 GLY C N 1
ATOM 7810 C CA . GLY C 1 155 ? -25.130 -9.369 -16.596 1.00 47.57 153 GLY C CA 1
ATOM 7811 C C . GLY C 1 155 ? -26.138 -9.088 -15.479 1.00 47.73 153 GLY C C 1
ATOM 7812 O O . GLY C 1 155 ? -27.295 -8.701 -15.739 1.00 48.06 153 GLY C O 1
ATOM 7813 N N . ILE C 1 156 ? -25.688 -9.253 -14.237 1.00 46.18 154 ILE C N 1
ATOM 7814 C CA . ILE C 1 156 ? -26.530 -9.063 -13.061 1.00 45.60 154 ILE C CA 1
ATOM 7815 C C . ILE C 1 156 ? -26.024 -7.890 -12.167 1.00 44.91 154 ILE C C 1
ATOM 7816 O O . ILE C 1 156 ? -24.854 -7.503 -12.256 1.00 44.39 154 ILE C O 1
ATOM 7821 N N . VAL C 1 157 ? -26.893 -7.359 -11.305 1.00 43.62 155 VAL C N 1
ATOM 7822 C CA . VAL C 1 157 ? -26.447 -6.471 -10.247 1.00 43.07 155 VAL C CA 1
ATOM 7823 C C . VAL C 1 157 ? -26.509 -7.242 -8.945 1.00 43.07 155 VAL C C 1
ATOM 7824 O O . VAL C 1 157 ? -27.552 -7.797 -8.584 1.00 43.90 155 VAL C O 1
ATOM 7828 N N . GLN C 1 158 ? -25.365 -7.319 -8.273 1.00 41.53 156 GLN C N 1
ATOM 7829 C CA . GLN C 1 158 ? -25.237 -8.094 -7.065 1.00 40.90 156 GLN C CA 1
ATOM 7830 C C . GLN C 1 158 ? -25.431 -7.208 -5.831 1.00 41.53 156 GLN C C 1
ATOM 7831 O O . GLN C 1 158 ? -24.682 -6.235 -5.636 1.00 41.41 156 GLN C O 1
ATOM 7837 N N . ASP C 1 159 ? -26.427 -7.551 -5.005 1.00 41.38 157 ASP C N 1
ATOM 7838 C CA . ASP C 1 159 ? -26.609 -6.926 -3.691 1.00 40.74 157 ASP C CA 1
ATOM 7839 C C . ASP C 1 159 ? -25.499 -7.306 -2.745 1.00 41.18 157 ASP C C 1
ATOM 7840 O O . ASP C 1 159 ? -25.131 -8.477 -2.599 1.00 42.11 157 ASP C O 1
ATOM 7845 N N . VAL C 1 160 ? -24.979 -6.298 -2.077 1.00 41.46 158 VAL C N 1
ATOM 7846 C CA . VAL C 1 160 ? -23.901 -6.499 -1.150 1.00 41.64 158 VAL C CA 1
ATOM 7847 C C . VAL C 1 160 ? -24.144 -5.719 0.138 1.00 41.92 158 VAL C C 1
ATOM 7848 O O . VAL C 1 160 ? -24.922 -4.752 0.153 1.00 41.75 158 VAL C O 1
ATOM 7852 N N . LEU C 1 161 ? -23.473 -6.187 1.191 1.00 41.60 159 LEU C N 1
ATOM 7853 C CA . LEU C 1 161 ? -23.279 -5.437 2.420 1.00 42.36 159 LEU C CA 1
ATOM 7854 C C . LEU C 1 161 ? -21.778 -5.214 2.642 1.00 41.96 159 LEU C C 1
ATOM 7855 O O . LEU C 1 161 ? -20.958 -5.971 2.120 1.00 40.37 159 LEU C O 1
ATOM 7860 N N . VAL C 1 162 ? -21.439 -4.164 3.397 1.00 42.30 160 VAL C N 1
ATOM 7861 C CA . VAL C 1 162 ? -20.051 -3.890 3.782 1.00 42.42 160 VAL C CA 1
ATOM 7862 C C . VAL C 1 162 ? -19.855 -4.274 5.229 1.00 42.59 160 VAL C C 1
ATOM 7863 O O . VAL C 1 162 ? -20.619 -3.839 6.143 1.00 42.67 160 VAL C O 1
ATOM 7867 N N . ARG C 1 163 ? -18.835 -5.114 5.432 1.00 42.37 161 ARG C N 1
ATOM 7868 C CA . ARG C 1 163 ? -18.426 -5.505 6.772 1.00 41.78 161 ARG C CA 1
ATOM 7869 C C . ARG C 1 163 ? -17.569 -4.422 7.423 1.00 41.85 161 ARG C C 1
ATOM 7870 O O . ARG C 1 163 ? -16.545 -3.988 6.870 1.00 40.00 161 ARG C O 1
ATOM 7878 N N . LEU C 1 164 ? -18.013 -4.028 8.615 1.00 41.61 162 LEU C N 1
ATOM 7879 C CA . LEU C 1 164 ? -17.467 -2.909 9.335 1.00 42.78 162 LEU C CA 1
ATOM 7880 C C . LEU C 1 164 ? -16.714 -3.428 10.537 1.00 44.15 162 LEU C C 1
ATOM 7881 O O . LEU C 1 164 ? -17.021 -4.503 11.074 1.00 44.65 162 LEU C O 1
ATOM 7886 N N . THR C 1 165 ? -15.740 -2.639 10.965 1.00 45.61 163 THR C N 1
ATOM 7887 C CA . THR C 1 165 ? -15.004 -2.837 12.219 1.00 46.40 163 THR C CA 1
ATOM 7888 C C . THR C 1 165 ? -15.319 -1.578 12.985 1.00 44.48 163 THR C C 1
ATOM 7889 O O . THR C 1 165 ? -15.020 -0.516 12.492 1.00 43.82 163 THR C O 1
ATOM 7893 N N . VAL C 1 166 ? -15.968 -1.703 14.151 1.00 43.95 164 VAL C N 1
ATOM 7894 C CA . VAL C 1 166 ? -16.367 -0.542 14.966 1.00 44.18 164 VAL C CA 1
ATOM 7895 C C . VAL C 1 166 ? -15.684 -0.446 16.341 1.00 44.28 164 VAL C C 1
ATOM 7896 O O . VAL C 1 166 ? -15.982 0.464 17.118 1.00 44.28 164 VAL C O 1
ATOM 7900 N N . GLY C 1 167 ? -14.783 -1.386 16.637 1.00 43.89 165 GLY C N 1
ATOM 7901 C CA . GLY C 1 167 ? -13.944 -1.303 17.831 1.00 42.87 165 GLY C CA 1
ATOM 7902 C C . GLY C 1 167 ? -14.669 -1.725 19.084 1.00 43.39 165 GLY C C 1
ATOM 7903 O O . GLY C 1 167 ? -14.417 -1.180 20.183 1.00 42.96 165 GLY C O 1
ATOM 7904 N N . VAL C 1 168 ? -15.592 -2.685 18.918 1.00 43.03 166 VAL C N 1
ATOM 7905 C CA . VAL C 1 168 ? -16.337 -3.262 20.018 1.00 42.70 166 VAL C CA 1
ATOM 7906 C C . VAL C 1 168 ? -16.084 -4.770 20.056 1.00 44.36 166 VAL C C 1
ATOM 7907 O O . VAL C 1 168 ? -16.179 -5.456 19.033 1.00 44.72 166 VAL C O 1
ATOM 7911 N N . GLU C 1 169 ? -15.727 -5.292 21.229 1.00 45.17 167 GLU C N 1
ATOM 7912 C CA . GLU C 1 169 ? -15.678 -6.741 21.378 1.00 47.72 167 GLU C CA 1
ATOM 7913 C C . GLU C 1 169 ? -16.453 -7.106 22.613 1.00 46.83 167 GLU C C 1
ATOM 7914 O O . GLU C 1 169 ? -16.041 -6.762 23.712 1.00 47.26 167 GLU C O 1
ATOM 7920 N N . ALA C 1 170 ? -17.567 -7.817 22.435 1.00 46.45 168 ALA C N 1
ATOM 7921 C CA . ALA C 1 170 ? -18.392 -8.241 23.570 1.00 45.28 168 ALA C CA 1
ATOM 7922 C C . ALA C 1 170 ? -18.302 -9.711 23.904 1.00 45.37 168 ALA C C 1
ATOM 7923 O O . ALA C 1 170 ? -18.269 -10.571 23.019 1.00 45.26 168 ALA C O 1
ATOM 7925 N N . HIS C 1 171 ? -18.264 -10.009 25.200 1.00 46.10 169 HIS C N 1
ATOM 7926 C CA . HIS C 1 171 ? -18.506 -11.395 25.673 1.00 46.87 169 HIS C CA 1
ATOM 7927 C C . HIS C 1 171 ? -19.264 -11.364 26.959 1.00 45.60 169 HIS C C 1
ATOM 7928 O O . HIS C 1 171 ? -19.129 -10.420 27.714 1.00 45.75 169 HIS C O 1
ATOM 7935 N N . THR C 1 172 ? -20.078 -12.398 27.183 1.00 46.04 170 THR C N 1
ATOM 7936 C CA . THR C 1 172 ? -20.904 -12.560 28.406 1.00 45.83 170 THR C CA 1
ATOM 7937 C C . THR C 1 172 ? -21.555 -11.259 28.871 1.00 46.18 170 THR C C 1
ATOM 7938 O O . THR C 1 172 ? -22.423 -10.710 28.177 1.00 47.54 170 THR C O 1
ATOM 7942 N N . HIS C 1 173 ? -21.121 -10.728 30.005 1.00 46.25 171 HIS C N 1
ATOM 7943 C CA . HIS C 1 173 ? -21.726 -9.511 30.577 1.00 46.53 171 HIS C CA 1
ATOM 7944 C C . HIS C 1 173 ? -20.808 -8.272 30.478 1.00 46.88 171 HIS C C 1
ATOM 7945 O O . HIS C 1 173 ? -20.964 -7.305 31.228 1.00 46.19 171 HIS C O 1
ATOM 7952 N N . GLU C 1 174 ? -19.854 -8.298 29.554 1.00 47.72 172 GLU C N 1
ATOM 7953 C CA . GLU C 1 174 ? -19.017 -7.123 29.336 1.00 47.81 172 GLU C CA 1
ATOM 7954 C C . GLU C 1 174 ? -18.709 -6.871 27.876 1.00 46.60 172 GLU C C 1
ATOM 7955 O O . GLU C 1 174 ? -19.044 -7.690 27.013 1.00 47.72 172 GLU C O 1
ATOM 7961 N N . PHE C 1 175 ? -18.067 -5.735 27.612 1.00 44.42 173 PHE C N 1
ATOM 7962 C CA . PHE C 1 175 ? -17.441 -5.484 26.346 1.00 42.36 173 PHE C CA 1
ATOM 7963 C C . PHE C 1 175 ? -16.268 -4.504 26.502 1.00 42.86 173 PHE C C 1
ATOM 7964 O O . PHE C 1 175 ? -16.153 -3.756 27.507 1.00 42.24 173 PHE C O 1
ATOM 7972 N N . ILE C 1 176 ? -15.436 -4.500 25.476 1.00 41.97 174 ILE C N 1
ATOM 7973 C CA . ILE C 1 176 ? -14.318 -3.632 25.380 1.00 43.19 174 ILE C CA 1
ATOM 7974 C C . ILE C 1 176 ? -14.489 -2.805 24.115 1.00 42.70 174 ILE C C 1
ATOM 7975 O O . ILE C 1 176 ? -14.930 -3.312 23.096 1.00 43.06 174 ILE C O 1
ATOM 7980 N N . SER C 1 177 ? -14.206 -1.523 24.221 1.00 42.92 175 SER C N 1
ATOM 7981 C CA . SER C 1 177 ? -14.170 -0.643 23.072 1.00 44.29 175 SER C CA 1
ATOM 7982 C C . SER C 1 177 ? -12.706 -0.234 22.869 1.00 44.54 175 SER C C 1
ATOM 7983 O O . SER C 1 177 ? -12.030 0.141 23.822 1.00 44.95 175 SER C O 1
ATOM 7986 N N . THR C 1 178 ? -12.213 -0.395 21.645 1.00 45.52 176 THR C N 1
ATOM 7987 C CA . THR C 1 178 ? -10.836 -0.027 21.290 1.00 48.01 176 THR C CA 1
ATOM 7988 C C . THR C 1 178 ? -10.840 1.057 20.216 1.00 47.90 176 THR C C 1
ATOM 7989 O O . THR C 1 178 ? -11.822 1.210 19.469 1.00 48.37 176 THR C O 1
ATOM 7993 N N . ALA C 1 179 ? -9.758 1.833 20.166 1.00 48.14 177 ALA C N 1
ATOM 7994 C CA . ALA C 1 179 ? -9.587 2.839 19.118 1.00 47.81 177 ALA C CA 1
ATOM 7995 C C . ALA C 1 179 ? -9.265 2.195 17.752 1.00 48.18 177 ALA C C 1
ATOM 7996 O O . ALA C 1 179 ? -9.550 2.784 16.701 1.00 47.84 177 ALA C O 1
ATOM 7998 N N . HIS C 1 180 ? -8.674 0.995 17.784 1.00 48.66 178 HIS C N 1
ATOM 7999 C CA . HIS C 1 180 ? -8.252 0.250 16.596 1.00 49.20 178 HIS C CA 1
ATOM 8000 C C . HIS C 1 180 ? -8.438 -1.228 16.867 1.00 51.32 178 HIS C C 1
ATOM 8001 O O . HIS C 1 180 ? -7.703 -1.803 17.667 1.00 52.69 178 HIS C O 1
ATOM 8008 N N . GLU C 1 181 ? -9.425 -1.845 16.234 1.00 51.93 179 GLU C N 1
ATOM 8009 C CA . GLU C 1 181 ? -9.522 -3.289 16.233 1.00 53.00 179 GLU C CA 1
ATOM 8010 C C . GLU C 1 181 ? -8.373 -3.841 15.337 1.00 53.21 179 GLU C C 1
ATOM 8011 O O . GLU C 1 181 ? -8.255 -3.489 14.138 1.00 54.94 179 GLU C O 1
ATOM 8017 N N . ASP C 1 182 ? -7.534 -4.687 15.917 1.00 50.65 180 ASP C N 1
ATOM 8018 C CA . ASP C 1 182 ? -6.380 -5.200 15.224 1.00 47.89 180 ASP C CA 1
ATOM 8019 C C . ASP C 1 182 ? -6.753 -6.631 14.817 1.00 46.97 180 ASP C C 1
ATOM 8020 O O . ASP C 1 182 ? -6.432 -7.604 15.511 1.00 47.00 180 ASP C O 1
ATOM 8025 N N . GLN C 1 183 ? -7.487 -6.751 13.715 1.00 45.10 181 GLN C N 1
ATOM 8026 C CA . GLN C 1 183 ? -7.925 -8.039 13.256 1.00 44.12 181 GLN C CA 1
ATOM 8027 C C . GLN C 1 183 ? -8.250 -8.048 11.752 1.00 43.99 181 GLN C C 1
ATOM 8028 O O . GLN C 1 183 ? -8.216 -6.998 11.071 1.00 43.16 181 GLN C O 1
ATOM 8034 N N . LYS C 1 184 ? -8.540 -9.241 11.220 1.00 44.55 182 LYS C N 1
ATOM 8035 C CA . LYS C 1 184 ? -8.571 -9.443 9.761 1.00 44.19 182 LYS C CA 1
ATOM 8036 C C . LYS C 1 184 ? -9.881 -9.007 9.045 1.00 44.02 182 LYS C C 1
ATOM 8037 O O . LYS C 1 184 ? -9.854 -8.689 7.854 1.00 45.36 182 LYS C O 1
ATOM 8043 N N . PHE C 1 185 ? -11.001 -9.006 9.739 1.00 42.94 183 PHE C N 1
ATOM 8044 C CA . PHE C 1 185 ? -12.272 -8.700 9.082 1.00 43.69 183 PHE C CA 1
ATOM 8045 C C . PHE C 1 185 ? -12.627 -7.229 9.012 1.00 43.35 183 PHE C C 1
ATOM 8046 O O . PHE C 1 185 ? -12.269 -6.439 9.884 1.00 43.04 183 PHE C O 1
ATOM 8054 N N . GLY C 1 186 ? -13.385 -6.896 7.973 1.00 43.62 184 GLY C N 1
ATOM 8055 C CA . GLY C 1 186 ? -14.076 -5.595 7.876 1.00 42.65 184 GLY C CA 1
ATOM 8056 C C . GLY C 1 186 ? -13.178 -4.417 7.596 1.00 42.33 184 GLY C C 1
ATOM 8057 O O . GLY C 1 186 ? -11.928 -4.549 7.497 1.00 41.42 184 GLY C O 1
ATOM 8058 N N . LEU C 1 187 ? -13.841 -3.258 7.534 1.00 42.02 185 LEU C N 1
ATOM 8059 C CA . LEU C 1 187 ? -13.231 -1.993 7.208 1.00 41.07 185 LEU C CA 1
ATOM 8060 C C . LEU C 1 187 ? -13.565 -1.011 8.316 1.00 41.83 185 LEU C C 1
ATOM 8061 O O . LEU C 1 187 ? -14.748 -0.853 8.714 1.00 41.23 185 LEU C O 1
ATOM 8066 N N . SER C 1 188 ? -12.534 -0.318 8.790 1.00 41.98 186 SER C N 1
ATOM 8067 C CA . SER C 1 188 ? -12.703 0.592 9.901 1.00 42.53 186 SER C CA 1
ATOM 8068 C C . SER C 1 188 ? -13.524 1.842 9.521 1.00 42.58 186 SER C C 1
ATOM 8069 O O . SER C 1 188 ? -13.160 2.602 8.627 1.00 40.79 186 SER C O 1
ATOM 8072 N N . VAL C 1 189 ? -14.650 1.994 10.211 1.00 43.23 187 VAL C N 1
ATOM 8073 C CA . VAL C 1 189 ? -15.412 3.241 10.210 1.00 44.26 187 VAL C CA 1
ATOM 8074 C C . VAL C 1 189 ? -14.528 4.457 10.579 1.00 44.40 187 VAL C C 1
ATOM 8075 O O . VAL C 1 189 ? -14.453 5.427 9.830 1.00 43.83 187 VAL C O 1
ATOM 8079 N N . ALA C 1 190 ? -13.827 4.369 11.713 1.00 44.89 188 ALA C N 1
ATOM 8080 C CA . ALA C 1 190 ? -13.019 5.503 12.227 1.00 45.44 188 ALA C CA 1
ATOM 8081 C C . ALA C 1 190 ? -11.838 5.949 11.315 1.00 44.86 188 ALA C C 1
ATOM 8082 O O . ALA C 1 190 ? -11.462 7.131 11.278 1.00 43.81 188 ALA C O 1
ATOM 8084 N N . SER C 1 191 ? -11.244 5.005 10.600 1.00 44.57 189 SER C N 1
ATOM 8085 C CA . SER C 1 191 ? -10.126 5.349 9.697 1.00 45.92 189 SER C CA 1
ATOM 8086 C C . SER C 1 191 ? -10.562 5.976 8.370 1.00 45.63 189 SER C C 1
ATOM 8087 O O . SER C 1 191 ? -9.754 6.603 7.687 1.00 46.88 189 SER C O 1
ATOM 8090 N N . GLY C 1 192 ? -11.841 5.804 8.019 1.00 45.53 190 GLY C N 1
ATOM 8091 C CA . GLY C 1 192 ? -12.364 6.241 6.711 1.00 45.17 190 GLY C CA 1
ATOM 8092 C C . GLY C 1 192 ? -12.378 5.099 5.712 1.00 44.43 190 GLY C C 1
ATOM 8093 O O . GLY C 1 192 ? -12.933 5.230 4.616 1.00 44.95 190 GLY C O 1
ATOM 8094 N N . ALA C 1 193 ? -11.787 3.963 6.084 1.00 43.12 191 ALA C N 1
ATOM 8095 C CA . ALA C 1 193 ? -11.720 2.826 5.158 1.00 43.16 191 ALA C CA 1
ATOM 8096 C C . ALA C 1 193 ? -13.114 2.261 4.762 1.00 42.53 191 ALA C C 1
ATOM 8097 O O . ALA C 1 193 ? -13.344 1.835 3.626 1.00 43.30 191 ALA C O 1
ATOM 8099 N N . ALA C 1 194 ? -14.042 2.278 5.696 1.00 41.75 192 ALA C N 1
ATOM 8100 C CA . ALA C 1 194 ? -15.427 1.908 5.432 1.00 41.90 192 ALA C CA 1
ATOM 8101 C C . ALA C 1 194 ? -16.136 2.837 4.423 1.00 42.81 192 ALA C C 1
ATOM 8102 O O . ALA C 1 194 ? -16.813 2.345 3.491 1.00 44.11 192 ALA C O 1
ATOM 8104 N N . MET C 1 195 ? -15.994 4.149 4.608 1.00 41.78 193 MET C N 1
ATOM 8105 C CA . MET C 1 195 ? -16.502 5.111 3.683 1.00 42.17 193 MET C CA 1
ATOM 8106 C C . MET C 1 195 ? -15.888 4.910 2.279 1.00 42.74 193 MET C C 1
ATOM 8107 O O . MET C 1 195 ? -16.625 5.031 1.272 1.00 44.16 193 MET C O 1
ATOM 8112 N N . ALA C 1 196 ? -14.583 4.609 2.212 1.00 40.57 194 ALA C N 1
ATOM 8113 C CA . ALA C 1 196 ? -13.904 4.336 0.939 1.00 40.31 194 ALA C CA 1
ATOM 8114 C C . ALA C 1 196 ? -14.646 3.224 0.185 1.00 40.48 194 ALA C C 1
ATOM 8115 O O . ALA C 1 196 ? -14.929 3.297 -1.006 1.00 41.11 194 ALA C O 1
ATOM 8117 N N . ALA C 1 197 ? -14.953 2.178 0.925 1.00 41.25 195 ALA C N 1
ATOM 8118 C CA . ALA C 1 197 ? -15.623 0.977 0.389 1.00 41.27 195 ALA C CA 1
ATOM 8119 C C . ALA C 1 197 ? -17.064 1.257 -0.056 1.00 42.46 195 ALA C C 1
ATOM 8120 O O . ALA C 1 197 ? -17.513 0.779 -1.128 1.00 42.90 195 ALA C O 1
ATOM 8122 N N . VAL C 1 198 ? -17.775 2.067 0.734 1.00 42.11 196 VAL C N 1
ATOM 8123 C CA . VAL C 1 198 ? -19.096 2.543 0.339 1.00 41.94 196 VAL C CA 1
ATOM 8124 C C . VAL C 1 198 ? -19.064 3.307 -0.996 1.00 42.03 196 VAL C C 1
ATOM 8125 O O . VAL C 1 198 ? -19.861 3.052 -1.893 1.00 42.92 196 VAL C O 1
ATOM 8129 N N . ARG C 1 199 ? -18.129 4.231 -1.112 1.00 42.48 197 ARG C N 1
ATOM 8130 C CA . ARG C 1 199 ? -17.959 5.052 -2.301 1.00 42.23 197 ARG C CA 1
ATOM 8131 C C . ARG C 1 199 ? -17.720 4.181 -3.506 1.00 41.51 197 ARG C C 1
ATOM 8132 O O . ARG C 1 199 ? -18.288 4.435 -4.556 1.00 41.56 197 ARG C O 1
ATOM 8140 N N . ARG C 1 200 ? -16.895 3.155 -3.312 1.00 41.64 198 ARG C N 1
ATOM 8141 C CA . ARG C 1 200 ? -16.458 2.265 -4.381 1.00 41.78 198 ARG C CA 1
ATOM 8142 C C . ARG C 1 200 ? -17.628 1.482 -4.932 1.00 42.15 198 ARG C C 1
ATOM 8143 O O . ARG C 1 200 ? -17.811 1.405 -6.163 1.00 41.53 198 ARG C O 1
ATOM 8151 N N . VAL C 1 201 ? -18.399 0.895 -4.000 1.00 41.70 199 VAL C N 1
ATOM 8152 C CA . VAL C 1 201 ? -19.628 0.178 -4.333 1.00 40.79 199 VAL C CA 1
ATOM 8153 C C . VAL C 1 201 ? -20.617 1.048 -5.070 1.00 40.24 199 VAL C C 1
ATOM 8154 O O . VAL C 1 201 ? -21.166 0.585 -6.022 1.00 40.12 199 VAL C O 1
ATOM 8158 N N . PHE C 1 202 ? -20.834 2.286 -4.613 1.00 40.04 200 PHE C N 1
ATOM 8159 C CA . PHE C 1 202 ? -21.691 3.246 -5.302 1.00 40.61 200 PHE C CA 1
ATOM 8160 C C . PHE C 1 202 ? -21.179 3.593 -6.715 1.00 40.97 200 PHE C C 1
ATOM 8161 O O . PHE C 1 202 ? -21.980 3.799 -7.610 1.00 40.35 200 PHE C O 1
ATOM 8169 N N . ALA C 1 203 ? -19.858 3.660 -6.907 1.00 41.50 201 ALA C N 1
ATOM 8170 C CA . ALA C 1 203 ? -19.287 4.102 -8.180 1.00 41.76 201 ALA C CA 1
ATOM 8171 C C . ALA C 1 203 ? -19.440 3.027 -9.255 1.00 42.70 201 ALA C C 1
ATOM 8172 O O . ALA C 1 203 ? -19.259 3.293 -10.438 1.00 43.28 201 ALA C O 1
ATOM 8174 N N . THR C 1 204 ? -19.758 1.815 -8.794 1.00 42.23 202 THR C N 1
ATOM 8175 C CA . THR C 1 204 ? -19.977 0.616 -9.577 1.00 43.30 202 THR C CA 1
ATOM 8176 C C . THR C 1 204 ? -21.364 0.556 -10.245 1.00 44.14 202 THR C C 1
ATOM 8177 O O . THR C 1 204 ? -22.341 1.044 -9.679 1.00 44.12 202 THR C O 1
ATOM 8181 N N . ASP C 1 205 ? -21.429 -0.096 -11.409 1.00 45.51 203 ASP C N 1
ATOM 8182 C CA . ASP C 1 205 ? -22.684 -0.322 -12.184 1.00 47.01 203 ASP C CA 1
ATOM 8183 C C . ASP C 1 205 ? -23.334 -1.653 -11.778 1.00 46.61 203 ASP C C 1
ATOM 8184 O O . ASP C 1 205 ? -24.562 -1.778 -11.758 1.00 48.47 203 ASP C O 1
ATOM 8189 N N . HIS C 1 206 ? -22.488 -2.626 -11.449 1.00 44.97 204 HIS C N 1
ATOM 8190 C CA . HIS C 1 206 ? -22.924 -4.012 -11.248 1.00 44.31 204 HIS C CA 1
ATOM 8191 C C . HIS C 1 206 ? -23.107 -4.503 -9.791 1.00 43.65 204 HIS C C 1
ATOM 8192 O O . HIS C 1 206 ? -23.316 -5.704 -9.579 1.00 43.81 204 HIS C O 1
ATOM 8199 N N . LEU C 1 207 ? -23.042 -3.600 -8.815 1.00 41.56 205 LEU C N 1
ATOM 8200 C CA . LEU C 1 207 ? -23.152 -3.950 -7.406 1.00 39.88 205 LEU C CA 1
ATOM 8201 C C . LEU C 1 207 ? -24.147 -2.991 -6.759 1.00 40.43 205 LEU C C 1
ATOM 8202 O O . LEU C 1 207 ? -24.257 -1.846 -7.177 1.00 39.57 205 LEU C O 1
ATOM 8207 N N . ARG C 1 208 ? -24.893 -3.467 -5.763 1.00 40.92 206 ARG C N 1
ATOM 8208 C CA . ARG C 1 208 ? -25.839 -2.600 -5.084 1.00 41.35 206 ARG C CA 1
ATOM 8209 C C . ARG C 1 208 ? -25.703 -2.721 -3.573 1.00 41.03 206 ARG C C 1
ATOM 8210 O O . ARG C 1 208 ? -25.769 -3.819 -3.029 1.00 41.64 206 ARG C O 1
ATOM 8218 N N . LEU C 1 209 ? -25.472 -1.589 -2.911 1.00 41.09 207 LEU C N 1
ATOM 8219 C CA . LEU C 1 209 ? -25.284 -1.551 -1.457 1.00 41.10 207 LEU C CA 1
ATOM 8220 C C . LEU C 1 209 ? -26.640 -1.556 -0.782 1.00 41.39 207 LEU C C 1
ATOM 8221 O O . LEU C 1 209 ? -27.432 -0.643 -0.970 1.00 41.10 207 LEU C O 1
ATOM 8226 N N . VAL C 1 210 ? -26.913 -2.626 -0.035 1.00 41.74 208 VAL C N 1
ATOM 8227 C CA . VAL C 1 210 ? -28.236 -2.782 0.583 1.00 42.09 208 VAL C CA 1
ATOM 8228 C C . VAL C 1 210 ? -28.151 -2.838 2.101 1.00 42.95 208 VAL C C 1
ATOM 8229 O O . VAL C 1 210 ? -29.169 -2.939 2.766 1.00 43.63 208 VAL C O 1
ATOM 8233 N N . GLY C 1 211 ? -26.938 -2.750 2.649 1.00 43.21 209 GLY C N 1
ATOM 8234 C CA . GLY C 1 211 ? -26.789 -2.835 4.097 1.00 43.65 209 GLY C CA 1
ATOM 8235 C C . GLY C 1 211 ? -25.381 -2.805 4.654 1.00 44.31 209 GLY C C 1
ATOM 8236 O O . GLY C 1 211 ? -24.397 -2.734 3.907 1.00 44.41 209 GLY C O 1
ATOM 8237 N N . LEU C 1 212 ? -25.299 -2.845 5.984 1.00 43.57 210 LEU C N 1
ATOM 8238 C CA . LEU C 1 212 ? -24.037 -2.770 6.677 1.00 42.81 210 LEU C CA 1
ATOM 8239 C C . LEU C 1 212 ? -23.971 -3.887 7.732 1.00 43.61 210 LEU C C 1
ATOM 8240 O O . LEU C 1 212 ? -24.960 -4.246 8.393 1.00 42.72 210 LEU C O 1
ATOM 8245 N N . HIS C 1 213 ? -22.779 -4.428 7.887 1.00 43.94 211 HIS C N 1
ATOM 8246 C CA . HIS C 1 213 ? -22.596 -5.554 8.753 1.00 44.45 211 HIS C CA 1
ATOM 8247 C C . HIS C 1 213 ? -21.530 -5.317 9.828 1.00 45.21 211 HIS C C 1
ATOM 8248 O O . HIS C 1 213 ? -20.450 -4.752 9.571 1.00 44.95 211 HIS C O 1
ATOM 8255 N N . SER C 1 214 ? -21.857 -5.773 11.034 1.00 45.75 212 SER C N 1
ATOM 8256 C CA . SER C 1 214 ? -20.938 -5.776 12.164 1.00 46.32 212 SER C CA 1
ATOM 8257 C C . SER C 1 214 ? -21.055 -7.114 12.896 1.00 46.17 212 SER C C 1
ATOM 8258 O O . SER C 1 214 ? -22.145 -7.640 13.029 1.00 46.24 212 SER C O 1
ATOM 8261 N N . HIS C 1 215 ? -19.939 -7.668 13.344 1.00 46.05 213 HIS C N 1
ATOM 8262 C CA . HIS C 1 215 ? -19.961 -8.836 14.226 1.00 45.86 213 HIS C CA 1
ATOM 8263 C C . HIS C 1 215 ? -19.040 -8.526 15.395 1.00 45.33 213 HIS C C 1
ATOM 8264 O O . HIS C 1 215 ? -17.928 -8.083 15.195 1.00 45.17 213 HIS C O 1
ATOM 8271 N N . ILE C 1 216 ? -19.513 -8.693 16.620 1.00 45.10 214 ILE C N 1
ATOM 8272 C CA . ILE C 1 216 ? -18.771 -8.107 17.728 1.00 44.94 214 ILE C CA 1
ATOM 8273 C C . ILE C 1 216 ? -18.328 -9.062 18.864 1.00 45.82 214 ILE C C 1
ATOM 8274 O O . ILE C 1 216 ? -17.667 -8.628 19.806 1.00 45.50 214 ILE C O 1
ATOM 8279 N N . GLY C 1 217 ? -18.697 -10.339 18.786 1.00 45.99 215 GLY C N 1
ATOM 8280 C CA . GLY C 1 217 ? -18.214 -11.320 19.749 1.00 45.95 215 GLY C CA 1
ATOM 8281 C C . GLY C 1 217 ? -19.000 -12.600 19.817 1.00 46.29 215 GLY C C 1
ATOM 8282 O O . GLY C 1 217 ? -19.632 -13.010 18.844 1.00 47.99 215 GLY C O 1
ATOM 8283 N N . SER C 1 218 ? -18.972 -13.228 20.983 1.00 46.00 216 SER C N 1
ATOM 8284 C CA . SER C 1 218 ? -19.557 -14.541 21.172 1.00 46.61 216 SER C CA 1
ATOM 8285 C C . SER C 1 218 ? -20.037 -14.644 22.609 1.00 45.86 216 SER C C 1
ATOM 8286 O O . SER C 1 218 ? -19.480 -13.992 23.491 1.00 44.52 216 SER C O 1
ATOM 8289 N N . GLN C 1 219 ? -21.059 -15.473 22.836 1.00 45.35 217 GLN C N 1
ATOM 8290 C CA . GLN C 1 219 ? -21.571 -15.704 24.171 1.00 44.66 217 GLN C CA 1
ATOM 8291 C C . GLN C 1 219 ? -21.985 -14.373 24.813 1.00 43.83 217 GLN C C 1
ATOM 8292 O O . GLN C 1 219 ? -21.702 -14.101 25.951 1.00 42.87 217 GLN C O 1
ATOM 8298 N N . ILE C 1 220 ? -22.656 -13.530 24.045 1.00 44.23 218 ILE C N 1
ATOM 8299 C CA . ILE C 1 220 ? -23.034 -12.209 24.521 1.00 43.66 218 ILE C CA 1
ATOM 8300 C C . ILE C 1 220 ? -24.371 -12.308 25.273 1.00 45.31 218 ILE C C 1
ATOM 8301 O O . ILE C 1 220 ? -25.377 -12.758 24.717 1.00 46.33 218 ILE C O 1
ATOM 8306 N N . PHE C 1 221 ? -24.357 -11.874 26.529 1.00 45.36 219 PHE C N 1
ATOM 8307 C CA . PHE C 1 221 ? -25.496 -11.994 27.422 1.00 46.87 219 PHE C CA 1
ATOM 8308 C C . PHE C 1 221 ? -26.218 -10.647 27.644 1.00 47.67 219 PHE C C 1
ATOM 8309 O O . PHE C 1 221 ? -27.361 -10.632 28.121 1.00 48.66 219 PHE C O 1
ATOM 8317 N N . ASP C 1 222 ? -25.532 -9.535 27.344 1.00 47.01 220 ASP C N 1
ATOM 8318 C CA . ASP C 1 222 ? -26.079 -8.181 27.505 1.00 46.48 220 ASP C CA 1
ATOM 8319 C C . ASP C 1 222 ? -26.242 -7.479 26.156 1.00 45.58 220 ASP C C 1
ATOM 8320 O O . ASP C 1 222 ? -25.592 -7.823 25.189 1.00 45.92 220 ASP C O 1
ATOM 8325 N N . VAL C 1 223 ? -27.048 -6.436 26.137 1.00 44.71 221 VAL C N 1
ATOM 8326 C CA . VAL C 1 223 ? -27.282 -5.611 24.943 1.00 44.06 221 VAL C CA 1
ATOM 8327 C C . VAL C 1 223 ? -26.275 -4.449 24.746 1.00 43.15 221 VAL C C 1
ATOM 8328 O O . VAL C 1 223 ? -26.201 -3.879 23.687 1.00 43.16 221 VAL C O 1
ATOM 8332 N N . ASP C 1 224 ? -25.524 -4.092 25.780 1.00 42.98 222 ASP C N 1
ATOM 8333 C CA . ASP C 1 224 ? -24.775 -2.820 25.775 1.00 42.48 222 ASP C CA 1
ATOM 8334 C C . ASP C 1 224 ? -23.652 -2.736 24.720 1.00 41.33 222 ASP C C 1
ATOM 8335 O O . ASP C 1 224 ? -23.464 -1.685 24.112 1.00 40.67 222 ASP C O 1
ATOM 8340 N N . GLY C 1 225 ? -22.927 -3.828 24.498 1.00 40.17 223 GLY C N 1
ATOM 8341 C CA . GLY C 1 225 ? -21.959 -3.880 23.388 1.00 40.62 223 GLY C CA 1
ATOM 8342 C C . GLY C 1 225 ? -22.646 -3.663 22.054 1.00 41.11 223 GLY C C 1
ATOM 8343 O O . GLY C 1 225 ? -22.170 -2.881 21.253 1.00 42.89 223 GLY C O 1
ATOM 8344 N N . PHE C 1 226 ? -23.775 -4.350 21.829 1.00 41.25 224 PHE C N 1
ATOM 8345 C CA . PHE C 1 226 ? -24.605 -4.193 20.619 1.00 41.06 224 PHE C CA 1
ATOM 8346 C C . PHE C 1 226 ? -25.041 -2.776 20.427 1.00 40.23 224 PHE C C 1
ATOM 8347 O O . PHE C 1 226 ? -25.093 -2.303 19.309 1.00 39.79 224 PHE C O 1
ATOM 8355 N N . GLU C 1 227 ? -25.353 -2.115 21.537 1.00 39.21 225 GLU C N 1
ATOM 8356 C CA . GLU C 1 227 ? -25.785 -0.742 21.507 1.00 40.61 225 GLU C CA 1
ATOM 8357 C C . GLU C 1 227 ? -24.721 0.218 20.999 1.00 41.27 225 GLU C C 1
ATOM 8358 O O . GLU C 1 227 ? -24.999 1.052 20.114 1.00 42.15 225 GLU C O 1
ATOM 8364 N N . LEU C 1 228 ? -23.521 0.134 21.582 1.00 41.12 226 LEU C N 1
ATOM 8365 C CA . LEU C 1 228 ? -22.387 0.908 21.064 1.00 40.21 226 LEU C CA 1
ATOM 8366 C C . LEU C 1 228 ? -22.089 0.556 19.614 1.00 39.35 226 LEU C C 1
ATOM 8367 O O . LEU C 1 228 ? -21.909 1.425 18.809 1.00 39.70 226 LEU C O 1
ATOM 8372 N N . ALA C 1 229 ? -22.045 -0.716 19.278 1.00 38.66 227 ALA C N 1
ATOM 8373 C CA . ALA C 1 229 ? -21.748 -1.098 17.907 1.00 39.57 227 ALA C CA 1
ATOM 8374 C C . ALA C 1 229 ? -22.797 -0.494 16.941 1.00 40.49 227 ALA C C 1
ATOM 8375 O O . ALA C 1 229 ? -22.442 0.139 15.935 1.00 39.42 227 ALA C O 1
ATOM 8377 N N . ALA C 1 230 ? -24.088 -0.682 17.273 1.00 40.70 228 ALA C N 1
ATOM 8378 C CA . ALA C 1 230 ? -25.190 -0.095 16.511 1.00 39.73 228 ALA C CA 1
ATOM 8379 C C . ALA C 1 230 ? -25.034 1.416 16.369 1.00 39.78 228 ALA C C 1
ATOM 8380 O O . ALA C 1 230 ? -25.245 1.965 15.271 1.00 40.98 228 ALA C O 1
ATOM 8382 N N . HIS C 1 231 ? -24.631 2.092 17.439 1.00 38.73 229 HIS C N 1
ATOM 8383 C CA . HIS C 1 231 ? -24.409 3.549 17.373 1.00 39.04 229 HIS C CA 1
ATOM 8384 C C . HIS C 1 231 ? -23.343 3.912 16.330 1.00 39.63 229 HIS C C 1
ATOM 8385 O O . HIS C 1 231 ? -23.483 4.854 15.521 1.00 39.55 229 HIS C O 1
ATOM 8392 N N . ARG C 1 232 ? -22.260 3.162 16.386 1.00 40.03 230 ARG C N 1
ATOM 8393 C CA . ARG C 1 232 ? -21.109 3.354 15.522 1.00 40.43 230 ARG C CA 1
ATOM 8394 C C . ARG C 1 232 ? -21.414 3.038 14.053 1.00 40.66 230 ARG C C 1
ATOM 8395 O O . ARG C 1 232 ? -21.119 3.819 13.191 1.00 41.38 230 ARG C O 1
ATOM 8403 N N . VAL C 1 233 ? -22.090 1.925 13.794 1.00 42.17 231 VAL C N 1
ATOM 8404 C CA . VAL C 1 233 ? -22.581 1.536 12.485 1.00 41.63 231 VAL C CA 1
ATOM 8405 C C . VAL C 1 233 ? -23.528 2.562 11.895 1.00 42.04 231 VAL C C 1
ATOM 8406 O O . VAL C 1 233 ? -23.358 2.996 10.741 1.00 43.55 231 VAL C O 1
ATOM 8410 N N . ILE C 1 234 ? -24.508 2.975 12.685 1.00 41.36 232 ILE C N 1
ATOM 8411 C CA . ILE C 1 234 ? -25.509 3.940 12.213 1.00 40.85 232 ILE C CA 1
ATOM 8412 C C . ILE C 1 234 ? -24.912 5.341 11.960 1.00 40.65 232 ILE C C 1
ATOM 8413 O O . ILE C 1 234 ? -25.388 6.091 11.112 1.00 40.07 232 ILE C O 1
ATOM 8418 N N . GLY C 1 235 ? -23.858 5.665 12.691 1.00 41.43 233 GLY C N 1
ATOM 8419 C CA . GLY C 1 235 ? -23.048 6.870 12.420 1.00 42.20 233 GLY C CA 1
ATOM 8420 C C . GLY C 1 235 ? -22.397 6.904 11.043 1.00 41.77 233 GLY C C 1
ATOM 8421 O O . GLY C 1 235 ? -22.386 7.938 10.390 1.00 42.73 233 GLY C O 1
ATOM 8422 N N . LEU C 1 236 ? -21.849 5.790 10.590 1.00 41.92 234 LEU C N 1
ATOM 8423 C CA . LEU C 1 236 ? -21.423 5.689 9.191 1.00 42.96 234 LEU C CA 1
ATOM 8424 C C . LEU C 1 236 ? -22.632 5.945 8.273 1.00 43.82 234 LEU C C 1
ATOM 8425 O O . LEU C 1 236 ? -22.540 6.740 7.358 1.00 44.92 234 LEU C O 1
ATOM 8430 N N . LEU C 1 237 ? -23.752 5.285 8.533 1.00 44.79 235 LEU C N 1
ATOM 8431 C CA . LEU C 1 237 ? -24.988 5.478 7.752 1.00 47.55 235 LEU C CA 1
ATOM 8432 C C . LEU C 1 237 ? -25.289 6.952 7.533 1.00 49.03 235 LEU C C 1
ATOM 8433 O O . LEU C 1 237 ? -25.519 7.403 6.389 1.00 50.11 235 LEU C O 1
ATOM 8438 N N . ARG C 1 238 ? -25.273 7.695 8.642 1.00 50.01 236 ARG C N 1
ATOM 8439 C CA . ARG C 1 238 ? -25.440 9.120 8.642 1.00 51.13 236 ARG C CA 1
ATOM 8440 C C . ARG C 1 238 ? -24.365 9.815 7.783 1.00 51.73 236 ARG C C 1
ATOM 8441 O O . ARG C 1 238 ? -24.683 10.788 7.069 1.00 51.91 236 ARG C O 1
ATOM 8449 N N . ASP C 1 239 ? -23.107 9.364 7.863 1.00 51.60 237 ASP C N 1
ATOM 8450 C CA . ASP C 1 239 ? -22.054 9.959 7.022 1.00 52.21 237 ASP C CA 1
ATOM 8451 C C . ASP C 1 239 ? -22.392 9.708 5.528 1.00 52.22 237 ASP C C 1
ATOM 8452 O O . ASP C 1 239 ? -22.288 10.614 4.711 1.00 52.93 237 ASP C O 1
ATOM 8457 N N . VAL C 1 240 ? -22.816 8.489 5.199 1.00 52.11 238 VAL C N 1
ATOM 8458 C CA . VAL C 1 240 ? -23.133 8.117 3.832 1.00 52.51 238 VAL C CA 1
ATOM 8459 C C . VAL C 1 240 ? -24.227 9.006 3.225 1.00 53.80 238 VAL C C 1
ATOM 8460 O O . VAL C 1 240 ? -23.949 9.847 2.354 1.00 53.25 238 VAL C O 1
ATOM 8464 N N . VAL C 1 241 ? -25.467 8.823 3.696 1.00 54.77 239 VAL C N 1
ATOM 8465 C CA . VAL C 1 241 ? -26.616 9.513 3.122 1.00 54.63 239 VAL C CA 1
ATOM 8466 C C . VAL C 1 241 ? -26.402 11.046 3.223 1.00 56.11 239 VAL C C 1
ATOM 8467 O O . VAL C 1 241 ? -27.051 11.833 2.470 1.00 57.53 239 VAL C O 1
ATOM 8471 N N . GLY C 1 242 ? -25.486 11.457 4.114 1.00 55.65 240 GLY C N 1
ATOM 8472 C CA . GLY C 1 242 ? -25.010 12.834 4.157 1.00 55.81 240 GLY C CA 1
ATOM 8473 C C . GLY C 1 242 ? -24.352 13.207 2.841 1.00 56.67 240 GLY C C 1
ATOM 8474 O O . GLY C 1 242 ? -24.736 14.195 2.182 1.00 56.63 240 GLY C O 1
ATOM 8475 N N . GLU C 1 243 ? -23.367 12.392 2.455 1.00 57.25 241 GLU C N 1
ATOM 8476 C CA . GLU C 1 243 ? -22.480 12.649 1.311 1.00 56.87 241 GLU C CA 1
ATOM 8477 C C . GLU C 1 243 ? -23.138 12.367 -0.041 1.00 56.23 241 GLU C C 1
ATOM 8478 O O . GLU C 1 243 ? -22.854 13.041 -1.030 1.00 55.74 241 GLU C O 1
ATOM 8484 N N . PHE C 1 244 ? -24.007 11.367 -0.076 1.00 56.02 242 PHE C N 1
ATOM 8485 C CA . PHE C 1 244 ? -24.594 10.912 -1.315 1.00 56.87 242 PHE C CA 1
ATOM 8486 C C . PHE C 1 244 ? -26.060 11.278 -1.460 1.00 58.29 242 PHE C C 1
ATOM 8487 O O . PHE C 1 244 ? -26.646 11.161 -2.552 1.00 58.25 242 PHE C O 1
ATOM 8495 N N . GLY C 1 245 ? -26.664 11.722 -0.372 1.00 60.11 243 GLY C N 1
ATOM 8496 C CA . GLY C 1 245 ? -28.068 12.096 -0.435 1.00 63.27 243 GLY C CA 1
ATOM 8497 C C . GLY C 1 245 ? -29.026 10.926 -0.307 1.00 65.45 243 GLY C C 1
ATOM 8498 O O . GLY C 1 245 ? -28.761 9.837 -0.836 1.00 65.73 243 GLY C O 1
ATOM 8499 N N . PRO C 1 246 ? -30.149 11.138 0.422 1.00 67.45 244 PRO C N 1
ATOM 8500 C CA . PRO C 1 246 ? -31.240 10.145 0.516 1.00 67.89 244 PRO C CA 1
ATOM 8501 C C . PRO C 1 246 ? -31.898 9.904 -0.859 1.00 68.53 244 PRO C C 1
ATOM 8502 O O . PRO C 1 246 ? -32.946 10.487 -1.167 1.00 68.37 244 PRO C O 1
ATOM 8506 N N . GLU C 1 247 ? -31.263 9.054 -1.672 1.00 69.54 245 GLU C N 1
ATOM 8507 C CA . GLU C 1 247 ? -31.652 8.812 -3.086 1.00 70.35 245 GLU C CA 1
ATOM 8508 C C . GLU C 1 247 ? -30.814 7.671 -3.646 1.00 69.32 245 GLU C C 1
ATOM 8509 O O . GLU C 1 247 ? -31.365 6.647 -4.078 1.00 69.51 245 GLU C O 1
ATOM 8515 N N . LYS C 1 248 ? -29.487 7.836 -3.597 1.00 68.51 246 LYS C N 1
ATOM 8516 C CA . LYS C 1 248 ? -28.546 6.743 -3.886 1.00 67.42 246 LYS C CA 1
ATOM 8517 C C . LYS C 1 248 ? -28.447 5.802 -2.679 1.00 66.03 246 LYS C C 1
ATOM 8518 O O . LYS C 1 248 ? -27.889 4.687 -2.792 1.00 66.99 246 LYS C O 1
ATOM 8524 N N . THR C 1 249 ? -29.007 6.246 -1.542 1.00 63.69 247 THR C N 1
ATOM 8525 C CA . THR C 1 249 ? -28.878 5.553 -0.249 1.00 61.55 247 THR C CA 1
ATOM 8526 C C . THR C 1 249 ? -30.194 4.917 0.244 1.00 61.42 247 THR C C 1
ATOM 8527 O O . THR C 1 249 ? -30.219 4.135 1.230 1.00 61.21 247 THR C O 1
ATOM 8531 N N . ALA C 1 250 ? -31.291 5.252 -0.441 1.00 60.49 248 ALA C N 1
ATOM 8532 C CA . ALA C 1 250 ? -32.610 4.730 -0.078 1.00 59.93 248 ALA C CA 1
ATOM 8533 C C . ALA C 1 250 ? -32.582 3.202 0.151 1.00 58.96 248 ALA C C 1
ATOM 8534 O O . ALA C 1 250 ? -33.305 2.651 1.013 1.00 58.48 248 ALA C O 1
ATOM 8536 N N . GLN C 1 251 ? -31.715 2.538 -0.605 1.00 57.61 249 GLN C N 1
ATOM 8537 C CA . GLN C 1 251 ? -31.687 1.090 -0.604 1.00 56.85 249 GLN C CA 1
ATOM 8538 C C . GLN C 1 251 ? -30.761 0.505 0.472 1.00 54.85 249 GLN C C 1
ATOM 8539 O O . GLN C 1 251 ? -30.727 -0.724 0.618 1.00 54.16 249 GLN C O 1
ATOM 8545 N N . ILE C 1 252 ? -30.028 1.354 1.207 1.00 52.67 250 ILE C N 1
ATOM 8546 C CA . ILE C 1 252 ? -29.271 0.839 2.346 1.00 51.89 250 ILE C CA 1
ATOM 8547 C C . ILE C 1 252 ? -30.209 0.543 3.540 1.00 52.38 250 ILE C C 1
ATOM 8548 O O . ILE C 1 252 ? -30.168 1.228 4.579 1.00 52.65 250 ILE C O 1
ATOM 8553 N N . ALA C 1 253 ? -31.023 -0.498 3.383 1.00 50.60 251 ALA C N 1
ATOM 8554 C CA . ALA C 1 253 ? -32.162 -0.681 4.230 1.00 49.90 251 ALA C CA 1
ATOM 8555 C C . ALA C 1 253 ? -31.953 -1.618 5.452 1.00 48.03 251 ALA C C 1
ATOM 8556 O O . ALA C 1 253 ? -32.871 -1.788 6.254 1.00 47.11 251 ALA C O 1
ATOM 8558 N N . THR C 1 254 ? -30.747 -2.189 5.566 1.00 46.50 252 THR C N 1
ATOM 8559 C CA . THR C 1 254 ? -30.424 -3.254 6.526 1.00 45.28 252 THR C CA 1
ATOM 8560 C C . THR C 1 254 ? -29.210 -2.931 7.382 1.00 44.52 252 THR C C 1
ATOM 8561 O O . THR C 1 254 ? -28.126 -2.611 6.864 1.00 44.05 252 THR C O 1
ATOM 8565 N N . VAL C 1 255 ? -29.394 -3.038 8.692 1.00 44.03 253 VAL C N 1
ATOM 8566 C CA . VAL C 1 255 ? -28.246 -3.114 9.637 1.00 43.45 253 VAL C CA 1
ATOM 8567 C C . VAL C 1 255 ? -28.189 -4.521 10.247 1.00 42.69 253 VAL C C 1
ATOM 8568 O O . VAL C 1 255 ? -29.112 -5.001 10.912 1.00 42.13 253 VAL C O 1
ATOM 8572 N N . ASP C 1 256 ? -27.110 -5.187 9.926 1.00 42.85 254 ASP C N 1
ATOM 8573 C CA . ASP C 1 256 ? -26.886 -6.557 10.333 1.00 44.52 254 ASP C CA 1
ATOM 8574 C C . ASP C 1 256 ? -25.845 -6.499 11.454 1.00 44.61 254 ASP C C 1
ATOM 8575 O O . ASP C 1 256 ? -24.679 -6.135 11.206 1.00 45.40 254 ASP C O 1
ATOM 8580 N N . LEU C 1 257 ? -26.270 -6.869 12.669 1.00 44.75 255 LEU C N 1
ATOM 8581 C CA . LEU C 1 257 ? -25.418 -6.817 13.865 1.00 44.03 255 LEU C CA 1
ATOM 8582 C C . LEU C 1 257 ? -24.700 -8.118 14.215 1.00 43.21 255 LEU C C 1
ATOM 8583 O O . LEU C 1 257 ? -24.095 -8.214 15.292 1.00 43.38 255 LEU C O 1
ATOM 8588 N N . GLY C 1 258 ? -24.767 -9.101 13.318 1.00 42.51 256 GLY C N 1
ATOM 8589 C CA . GLY C 1 258 ? -23.924 -10.283 13.378 1.00 41.95 256 GLY C CA 1
ATOM 8590 C C . GLY C 1 258 ? -24.481 -11.311 14.333 1.00 43.64 256 GLY C C 1
ATOM 8591 O O . GLY C 1 258 ? -25.649 -11.241 14.720 1.00 44.50 256 GLY C O 1
ATOM 8592 N N . GLY C 1 259 ? -23.623 -12.228 14.770 1.00 44.08 257 GLY C N 1
ATOM 8593 C CA . GLY C 1 259 ? -24.018 -13.320 15.633 1.00 44.88 257 GLY C CA 1
ATOM 8594 C C . GLY C 1 259 ? -23.547 -13.080 17.043 1.00 45.73 257 GLY C C 1
ATOM 8595 O O . GLY C 1 259 ? -23.408 -11.937 17.474 1.00 46.20 257 GLY C O 1
ATOM 8596 N N . GLY C 1 260 ? -23.310 -14.166 17.758 1.00 45.75 258 GLY C N 1
ATOM 8597 C CA . GLY C 1 260 ? -22.738 -14.106 19.087 1.00 45.68 258 GLY C CA 1
ATOM 8598 C C . GLY C 1 260 ? -23.763 -14.176 20.196 1.00 45.13 258 GLY C C 1
ATOM 8599 O O . GLY C 1 260 ? -23.425 -14.023 21.362 1.00 45.22 258 GLY C O 1
ATOM 8600 N N . LEU C 1 261 ? -25.016 -14.409 19.846 1.00 45.96 259 LEU C N 1
ATOM 8601 C CA . LEU C 1 261 ? -26.067 -14.593 20.875 1.00 45.61 259 LEU C CA 1
ATOM 8602 C C . LEU C 1 261 ? -25.683 -15.795 21.726 1.00 46.24 259 LEU C C 1
ATOM 8603 O O . LEU C 1 261 ? -25.218 -16.835 21.197 1.00 46.07 259 LEU C O 1
ATOM 8608 N N . GLY C 1 262 ? -25.852 -15.635 23.041 1.00 46.29 260 GLY C N 1
ATOM 8609 C CA . GLY C 1 262 ? -25.250 -16.553 24.016 1.00 46.03 260 GLY C CA 1
ATOM 8610 C C . GLY C 1 262 ? -26.183 -17.646 24.466 1.00 45.16 260 GLY C C 1
ATOM 8611 O O . GLY C 1 262 ? -27.398 -17.480 24.472 1.00 45.56 260 GLY C O 1
ATOM 8612 N N . ILE C 1 263 ? -25.604 -18.789 24.809 1.00 44.54 261 ILE C N 1
ATOM 8613 C CA . ILE C 1 263 ? -26.369 -19.926 25.338 1.00 43.82 261 ILE C CA 1
ATOM 8614 C C . ILE C 1 263 ? -25.798 -20.288 26.733 1.00 43.42 261 ILE C C 1
ATOM 8615 O O . ILE C 1 263 ? -24.804 -19.698 27.194 1.00 42.18 261 ILE C O 1
ATOM 8620 N N . SER C 1 264 ? -26.433 -21.234 27.404 1.00 42.95 262 SER C N 1
ATOM 8621 C CA . SER C 1 264 ? -25.902 -21.725 28.692 1.00 43.49 262 SER C CA 1
ATOM 8622 C C . SER C 1 264 ? -25.058 -22.988 28.531 1.00 42.84 262 SER C C 1
ATOM 8623 O O . SER C 1 264 ? -25.601 -24.047 28.252 1.00 42.02 262 SER C O 1
ATOM 8626 N N . TYR C 1 265 ? -23.746 -22.868 28.708 1.00 42.47 263 TYR C N 1
ATOM 8627 C CA . TYR C 1 265 ? -22.900 -24.054 28.776 1.00 43.79 263 TYR C CA 1
ATOM 8628 C C . TYR C 1 265 ? -22.931 -24.691 30.155 1.00 44.42 263 TYR C C 1
ATOM 8629 O O . TYR C 1 265 ? -22.801 -25.896 30.281 1.00 45.58 263 TYR C O 1
ATOM 8638 N N . LEU C 1 266 ? -23.054 -23.840 31.173 1.00 44.64 264 LEU C N 1
ATOM 8639 C CA . LEU C 1 266 ? -23.042 -24.188 32.584 1.00 44.02 264 LEU C CA 1
ATOM 8640 C C . LEU C 1 266 ? -24.341 -23.726 33.178 1.00 43.13 264 LEU C C 1
ATOM 8641 O O . LEU C 1 266 ? -24.963 -22.800 32.668 1.00 43.41 264 LEU C O 1
ATOM 8646 N N . PRO C 1 267 ? -24.791 -24.394 34.239 1.00 42.92 265 PRO C N 1
ATOM 8647 C CA . PRO C 1 267 ? -26.088 -23.975 34.859 1.00 42.95 265 PRO C CA 1
ATOM 8648 C C . PRO C 1 267 ? -26.107 -22.483 35.253 1.00 42.70 265 PRO C C 1
ATOM 8649 O O . PRO C 1 267 ? -27.127 -21.822 35.118 1.00 40.69 265 PRO C O 1
ATOM 8653 N N . SER C 1 268 ? -24.962 -21.972 35.711 1.00 43.22 266 SER C N 1
ATOM 8654 C CA . SER C 1 268 ? -24.829 -20.563 36.109 1.00 44.26 266 SER C CA 1
ATOM 8655 C C . SER C 1 268 ? -24.862 -19.561 34.946 1.00 43.58 266 SER C C 1
ATOM 8656 O O . SER C 1 268 ? -25.102 -18.378 35.156 1.00 42.94 266 SER C O 1
ATOM 8659 N N . ASP C 1 269 ? -24.650 -20.032 33.732 1.00 43.69 267 ASP C N 1
ATOM 8660 C CA . ASP C 1 269 ? -24.743 -19.161 32.555 1.00 44.43 267 ASP C CA 1
ATOM 8661 C C . ASP C 1 269 ? -26.150 -18.584 32.460 1.00 45.02 267 ASP C C 1
ATOM 8662 O O . ASP C 1 269 ? -27.125 -19.333 32.617 1.00 45.69 267 ASP C O 1
ATOM 8667 N N . ASP C 1 270 ? -26.258 -17.272 32.231 1.00 45.06 268 ASP C N 1
ATOM 8668 C CA . ASP C 1 270 ? -27.572 -16.604 32.235 1.00 46.30 268 ASP C CA 1
ATOM 8669 C C . ASP C 1 270 ? -27.926 -15.670 31.064 1.00 46.18 268 ASP C C 1
ATOM 8670 O O . ASP C 1 270 ? -28.232 -14.509 31.308 1.00 46.27 268 ASP C O 1
ATOM 8675 N N . PRO C 1 271 ? -27.980 -16.194 29.817 1.00 46.33 269 PRO C N 1
ATOM 8676 C CA . PRO C 1 271 ? -28.368 -15.349 28.685 1.00 46.38 269 PRO C CA 1
ATOM 8677 C C . PRO C 1 271 ? -29.862 -14.982 28.823 1.00 47.01 269 PRO C C 1
ATOM 8678 O O . PRO C 1 271 ? -30.642 -15.729 29.427 1.00 46.38 269 PRO C O 1
ATOM 8682 N N . PRO C 1 272 ? -30.270 -13.816 28.306 1.00 46.85 270 PRO C N 1
ATOM 8683 C CA . PRO C 1 272 ? -31.689 -13.497 28.546 1.00 45.90 270 PRO C CA 1
ATOM 8684 C C . PRO C 1 272 ? -32.579 -14.225 27.535 1.00 45.82 270 PRO C C 1
ATOM 8685 O O . PRO C 1 272 ? -32.104 -14.658 26.472 1.00 45.85 270 PRO C O 1
ATOM 8689 N N . PRO C 1 273 ? -33.890 -14.300 27.811 1.00 45.96 271 PRO C N 1
ATOM 8690 C CA . PRO C 1 273 ? -34.741 -14.841 26.739 1.00 45.84 271 PRO C CA 1
ATOM 8691 C C . PRO C 1 273 ? -34.568 -14.022 25.439 1.00 45.22 271 PRO C C 1
ATOM 8692 O O . PRO C 1 273 ? -34.537 -12.793 25.474 1.00 44.72 271 PRO C O 1
ATOM 8696 N N . ILE C 1 274 ? -34.434 -14.697 24.313 1.00 45.62 272 ILE C N 1
ATOM 8697 C CA . ILE C 1 274 ? -34.246 -13.997 23.024 1.00 46.78 272 ILE C CA 1
ATOM 8698 C C . ILE C 1 274 ? -35.322 -12.899 22.696 1.00 46.59 272 ILE C C 1
ATOM 8699 O O . ILE C 1 274 ? -34.993 -11.877 22.100 1.00 45.50 272 ILE C O 1
ATOM 8704 N N . ALA C 1 275 ? -36.580 -13.119 23.105 1.00 46.89 273 ALA C N 1
ATOM 8705 C CA . ALA C 1 275 ? -37.647 -12.124 22.962 1.00 47.27 273 ALA C CA 1
ATOM 8706 C C . ALA C 1 275 ? -37.264 -10.782 23.591 1.00 47.94 273 ALA C C 1
ATOM 8707 O O . ALA C 1 275 ? -37.407 -9.717 22.982 1.00 48.39 273 ALA C O 1
ATOM 8709 N N . GLU C 1 276 ? -36.775 -10.862 24.818 1.00 48.59 274 GLU C N 1
ATOM 8710 C CA . GLU C 1 276 ? -36.321 -9.718 25.598 1.00 50.44 274 GLU C CA 1
ATOM 8711 C C . GLU C 1 276 ? -35.144 -8.978 24.953 1.00 49.19 274 GLU C C 1
ATOM 8712 O O . GLU C 1 276 ? -35.162 -7.740 24.830 1.00 49.23 274 GLU C O 1
ATOM 8718 N N . LEU C 1 277 ? -34.118 -9.722 24.563 1.00 47.82 275 LEU C N 1
ATOM 8719 C CA . LEU C 1 277 ? -32.941 -9.097 23.940 1.00 47.42 275 LEU C CA 1
ATOM 8720 C C . LEU C 1 277 ? -33.261 -8.477 22.569 1.00 46.16 275 LEU C C 1
ATOM 8721 O O . LEU C 1 277 ? -32.842 -7.360 22.306 1.00 46.15 275 LEU C O 1
ATOM 8726 N N . ALA C 1 278 ? -34.024 -9.185 21.732 1.00 45.21 276 ALA C N 1
ATOM 8727 C CA . ALA C 1 278 ? -34.404 -8.690 20.411 1.00 44.82 276 ALA C CA 1
ATOM 8728 C C . ALA C 1 278 ? -35.199 -7.415 20.488 1.00 44.79 276 ALA C C 1
ATOM 8729 O O . ALA C 1 278 ? -34.939 -6.526 19.688 1.00 45.19 276 ALA C O 1
ATOM 8731 N N . ALA C 1 279 ? -36.170 -7.326 21.409 1.00 43.84 277 ALA C N 1
ATOM 8732 C CA . ALA C 1 279 ? -36.901 -6.072 21.635 1.00 43.21 277 ALA C CA 1
ATOM 8733 C C . ALA C 1 279 ? -36.001 -4.898 22.015 1.00 43.17 277 ALA C C 1
ATOM 8734 O O . ALA C 1 279 ? -36.173 -3.805 21.489 1.00 42.92 277 ALA C O 1
ATOM 8736 N N . LYS C 1 280 ? -35.044 -5.119 22.910 1.00 43.08 278 LYS C N 1
ATOM 8737 C CA . LYS C 1 280 ? -34.071 -4.083 23.267 1.00 43.95 278 LYS C CA 1
ATOM 8738 C C . LYS C 1 280 ? -33.264 -3.629 22.044 1.00 43.70 278 LYS C C 1
ATOM 8739 O O . LYS C 1 280 ? -33.102 -2.425 21.780 1.00 42.76 278 LYS C O 1
ATOM 8745 N N . LEU C 1 281 ? -32.753 -4.619 21.330 1.00 44.02 279 LEU C N 1
ATOM 8746 C CA . LEU C 1 281 ? -32.091 -4.456 20.032 1.00 43.96 279 LEU C CA 1
ATOM 8747 C C . LEU C 1 281 ? -32.907 -3.638 19.025 1.00 43.67 279 LEU C C 1
ATOM 8748 O O . LEU C 1 281 ? -32.374 -2.734 18.361 1.00 42.68 279 LEU C O 1
ATOM 8753 N N . GLY C 1 282 ? -34.220 -3.930 18.949 1.00 43.85 280 GLY C N 1
ATOM 8754 C CA . GLY C 1 282 ? -35.126 -3.205 18.060 1.00 43.10 280 GLY C CA 1
ATOM 8755 C C . GLY C 1 282 ? -35.276 -1.743 18.460 1.00 42.87 280 GLY C C 1
ATOM 8756 O O . GLY C 1 282 ? -35.313 -0.866 17.605 1.00 43.61 280 GLY C O 1
ATOM 8757 N N . THR C 1 283 ? -35.375 -1.489 19.757 1.00 42.47 281 THR C N 1
ATOM 8758 C CA . THR C 1 283 ? -35.497 -0.134 20.275 1.00 42.79 281 THR C CA 1
ATOM 8759 C C . THR C 1 283 ? -34.230 0.671 20.062 1.00 42.74 281 THR C C 1
ATOM 8760 O O . THR C 1 283 ? -34.308 1.811 19.675 1.00 42.42 281 THR C O 1
ATOM 8764 N N . ILE C 1 284 ? -33.070 0.059 20.281 1.00 42.98 282 ILE C N 1
ATOM 8765 C CA . ILE C 1 284 ? -31.796 0.699 19.984 1.00 43.32 282 ILE C CA 1
ATOM 8766 C C . ILE C 1 284 ? -31.732 1.165 18.517 1.00 43.58 282 ILE C C 1
ATOM 8767 O O . ILE C 1 284 ? -31.472 2.346 18.231 1.00 44.15 282 ILE C O 1
ATOM 8772 N N . VAL C 1 285 ? -32.033 0.257 17.600 1.00 43.90 283 VAL C N 1
ATOM 8773 C CA . VAL C 1 285 ? -31.909 0.507 16.163 1.00 44.25 283 VAL C CA 1
ATOM 8774 C C . VAL C 1 285 ? -32.809 1.650 15.699 1.00 44.21 283 VAL C C 1
ATOM 8775 O O . VAL C 1 285 ? -32.386 2.517 14.906 1.00 43.78 283 VAL C O 1
ATOM 8779 N N . SER C 1 286 ? -34.041 1.652 16.209 1.00 44.33 284 SER C N 1
ATOM 8780 C CA . SER C 1 286 ? -34.961 2.753 15.943 1.00 44.18 284 SER C CA 1
ATOM 8781 C C . SER C 1 286 ? -34.502 4.062 16.597 1.00 43.48 284 SER C C 1
ATOM 8782 O O . SER C 1 286 ? -34.470 5.089 15.934 1.00 43.65 284 SER C O 1
ATOM 8785 N N . ASP C 1 287 ? -34.139 4.012 17.872 1.00 43.40 285 ASP C N 1
ATOM 8786 C CA . ASP C 1 287 ? -33.618 5.165 18.578 1.00 43.59 285 ASP C CA 1
ATOM 8787 C C . ASP C 1 287 ? -32.376 5.761 17.917 1.00 43.36 285 ASP C C 1
ATOM 8788 O O . ASP C 1 287 ? -32.334 6.976 17.729 1.00 43.16 285 ASP C O 1
ATOM 8793 N N . GLU C 1 288 ? -31.392 4.923 17.554 1.00 42.93 286 GLU C N 1
ATOM 8794 C CA . GLU C 1 288 ? -30.161 5.422 16.953 1.00 43.05 286 GLU C CA 1
ATOM 8795 C C . GLU C 1 288 ? -30.421 6.083 15.603 1.00 43.83 286 GLU C C 1
ATOM 8796 O O . GLU C 1 288 ? -29.850 7.121 15.274 1.00 44.69 286 GLU C O 1
ATOM 8802 N N . SER C 1 289 ? -31.292 5.485 14.810 1.00 44.40 287 SER C N 1
ATOM 8803 C CA . SER C 1 289 ? -31.515 5.986 13.462 1.00 45.47 287 SER C CA 1
ATOM 8804 C C . SER C 1 289 ? -32.300 7.315 13.476 1.00 45.43 287 SER C C 1
ATOM 8805 O O . SER C 1 289 ? -31.990 8.222 12.694 1.00 43.43 287 SER C O 1
ATOM 8808 N N . THR C 1 290 ? -33.273 7.423 14.385 1.00 46.57 288 THR C N 1
ATOM 8809 C CA . THR C 1 290 ? -33.975 8.696 14.592 1.00 47.88 288 THR C CA 1
ATOM 8810 C C . THR C 1 290 ? -33.079 9.802 15.169 1.00 47.51 288 THR C C 1
ATOM 8811 O O . THR C 1 290 ? -33.187 10.927 14.743 1.00 46.92 288 THR C O 1
ATOM 8815 N N . ALA C 1 291 ? -32.160 9.464 16.077 1.00 48.07 289 ALA C N 1
ATOM 8816 C CA . ALA C 1 291 ? -31.201 10.433 16.622 1.00 47.54 289 ALA C CA 1
ATOM 8817 C C . ALA C 1 291 ? -30.416 11.164 15.529 1.00 48.00 289 ALA C C 1
ATOM 8818 O O . ALA C 1 291 ? -30.056 12.334 15.707 1.00 48.90 289 ALA C O 1
ATOM 8820 N N . VAL C 1 292 ? -30.152 10.477 14.412 1.00 47.55 290 VAL C N 1
ATOM 8821 C CA . VAL C 1 292 ? -29.396 11.025 13.294 1.00 47.28 290 VAL C CA 1
ATOM 8822 C C . VAL C 1 292 ? -30.298 11.287 12.076 1.00 48.34 290 VAL C C 1
ATOM 8823 O O . VAL C 1 292 ? -29.819 11.477 10.932 1.00 48.45 290 VAL C O 1
ATOM 8827 N N . GLY C 1 293 ? -31.608 11.291 12.313 1.00 48.37 291 GLY C N 1
ATOM 8828 C CA . GLY C 1 293 ? -32.559 11.718 11.296 1.00 48.16 291 GLY C CA 1
ATOM 8829 C C . GLY C 1 293 ? -32.742 10.763 10.147 1.00 47.81 291 GLY C C 1
ATOM 8830 O O . GLY C 1 293 ? -33.098 11.169 9.045 1.00 48.44 291 GLY C O 1
ATOM 8831 N N . LEU C 1 294 ? -32.534 9.483 10.399 1.00 47.88 292 LEU C N 1
ATOM 8832 C CA . LEU C 1 294 ? -32.760 8.458 9.371 1.00 47.64 292 LEU C CA 1
ATOM 8833 C C . LEU C 1 294 ? -33.997 7.604 9.674 1.00 47.68 292 LEU C C 1
ATOM 8834 O O . LEU C 1 294 ? -34.402 7.510 10.823 1.00 48.34 292 LEU C O 1
ATOM 8839 N N . PRO C 1 295 ? -34.629 7.008 8.635 1.00 47.75 293 PRO C N 1
ATOM 8840 C CA . PRO C 1 295 ? -35.652 5.980 8.879 1.00 47.76 293 PRO C CA 1
ATOM 8841 C C . PRO C 1 295 ? -35.044 4.726 9.485 1.00 47.71 293 PRO C C 1
ATOM 8842 O O . PRO C 1 295 ? -33.877 4.416 9.221 1.00 48.64 293 PRO C O 1
ATOM 8846 N N . THR C 1 296 ? -35.823 3.989 10.270 1.00 46.91 294 THR C N 1
ATOM 8847 C CA . THR C 1 296 ? -35.251 2.861 10.938 1.00 45.94 294 THR C CA 1
ATOM 8848 C C . THR C 1 296 ? -34.989 1.704 9.961 1.00 46.17 294 THR C C 1
ATOM 8849 O O . THR C 1 296 ? -35.892 1.275 9.244 1.00 45.70 294 THR C O 1
ATOM 8853 N N . PRO C 1 297 ? -33.728 1.232 9.908 1.00 45.99 295 PRO C N 1
ATOM 8854 C CA . PRO C 1 297 ? -33.361 0.125 9.048 1.00 46.35 295 PRO C CA 1
ATOM 8855 C C . PRO C 1 297 ? -33.862 -1.209 9.611 1.00 46.90 295 PRO C C 1
ATOM 8856 O O . PRO C 1 297 ? -34.165 -1.323 10.797 1.00 46.79 295 PRO C O 1
ATOM 8860 N N . LYS C 1 298 ? -33.957 -2.202 8.742 1.00 46.38 296 LYS C N 1
ATOM 8861 C CA . LYS C 1 298 ? -34.230 -3.556 9.153 1.00 46.28 296 LYS C CA 1
ATOM 8862 C C . LYS C 1 298 ? -33.034 -4.070 9.957 1.00 45.20 296 LYS C C 1
ATOM 8863 O O . LYS C 1 298 ? -31.892 -3.799 9.603 1.00 44.66 296 LYS C O 1
ATOM 8869 N N . LEU C 1 299 ? -33.321 -4.791 11.043 1.00 44.86 297 LEU C N 1
ATOM 8870 C CA . LEU C 1 299 ? -32.303 -5.451 11.880 1.00 44.59 297 LEU C CA 1
ATOM 8871 C C . LEU C 1 299 ? -32.214 -6.942 11.515 1.00 43.98 297 LEU C C 1
ATOM 8872 O O . LEU C 1 299 ? -33.212 -7.690 11.492 1.00 43.00 297 LEU C O 1
ATOM 8877 N N . VAL C 1 300 ? -30.995 -7.350 11.217 1.00 44.00 298 VAL C N 1
ATOM 8878 C CA . VAL C 1 300 ? -30.671 -8.728 10.888 1.00 43.38 298 VAL C CA 1
ATOM 8879 C C . VAL C 1 300 ? -29.661 -9.196 11.914 1.00 43.35 298 VAL C C 1
ATOM 8880 O O . VAL C 1 300 ? -28.814 -8.442 12.408 1.00 42.13 298 VAL C O 1
ATOM 8884 N N . VAL C 1 301 ? -29.763 -10.482 12.215 1.00 44.64 299 VAL C N 1
ATOM 8885 C CA . VAL C 1 301 ? -28.943 -11.115 13.228 1.00 44.82 299 VAL C CA 1
ATOM 8886 C C . VAL C 1 301 ? -28.502 -12.469 12.653 1.00 44.12 299 VAL C C 1
ATOM 8887 O O . VAL C 1 301 ? -29.218 -13.042 11.847 1.00 42.79 299 VAL C O 1
ATOM 8891 N N . GLU C 1 302 ? -27.291 -12.910 13.012 1.00 44.16 300 GLU C N 1
ATOM 8892 C CA . GLU C 1 302 ? -26.656 -14.138 12.439 1.00 44.94 300 GLU C CA 1
ATOM 8893 C C . GLU C 1 302 ? -26.259 -15.240 13.476 1.00 44.07 300 GLU C C 1
ATOM 8894 O O . GLU C 1 302 ? -25.107 -15.605 13.543 1.00 44.56 300 GLU C O 1
ATOM 8900 N N . PRO C 1 303 ? -27.216 -15.771 14.258 1.00 43.62 301 PRO C N 1
ATOM 8901 C CA . PRO C 1 303 ? -26.781 -16.736 15.277 1.00 43.24 301 PRO C CA 1
ATOM 8902 C C . PRO C 1 303 ? -26.351 -18.107 14.726 1.00 43.37 301 PRO C C 1
ATOM 8903 O O . PRO C 1 303 ? -27.011 -18.666 13.870 1.00 44.55 301 PRO C O 1
ATOM 8907 N N . GLY C 1 304 ? -25.255 -18.646 15.233 1.00 43.09 302 GLY C N 1
ATOM 8908 C CA . GLY C 1 304 ? -24.957 -20.043 15.018 1.00 43.86 302 GLY C CA 1
ATOM 8909 C C . GLY C 1 304 ? -25.290 -20.841 16.274 1.00 43.02 302 GLY C C 1
ATOM 8910 O O . GLY C 1 304 ? -26.254 -21.609 16.329 1.00 43.62 302 GLY C O 1
ATOM 8911 N N . ARG C 1 305 ? -24.479 -20.616 17.282 1.00 42.30 303 ARG C N 1
ATOM 8912 C CA . ARG C 1 305 ? -24.523 -21.315 18.558 1.00 43.23 303 ARG C CA 1
ATOM 8913 C C . ARG C 1 305 ? -25.917 -21.348 19.205 1.00 42.28 303 ARG C C 1
ATOM 8914 O O . ARG C 1 305 ? -26.324 -22.391 19.703 1.00 41.77 303 ARG C O 1
ATOM 8922 N N . ALA C 1 306 ? -26.659 -20.249 19.104 1.00 41.59 304 ALA C N 1
ATOM 8923 C CA . ALA C 1 306 ? -27.964 -20.147 19.751 1.00 43.01 304 ALA C CA 1
ATOM 8924 C C . ALA C 1 306 ? -29.059 -20.893 19.029 1.00 43.90 304 ALA C C 1
ATOM 8925 O O . ALA C 1 306 ? -30.146 -21.055 19.571 1.00 44.00 304 ALA C O 1
ATOM 8927 N N . ILE C 1 307 ? -28.772 -21.331 17.797 1.00 44.88 305 ILE C N 1
ATOM 8928 C CA . ILE C 1 307 ? -29.646 -22.268 17.098 1.00 44.79 305 ILE C CA 1
ATOM 8929 C C . ILE C 1 307 ? -29.189 -23.735 17.322 1.00 45.37 305 ILE C C 1
ATOM 8930 O O . ILE C 1 307 ? -29.966 -24.565 17.754 1.00 44.61 305 ILE C O 1
ATOM 8935 N N . ALA C 1 308 ? -27.909 -24.012 17.016 1.00 46.15 306 ALA C N 1
ATOM 8936 C CA . ALA C 1 308 ? -27.362 -25.375 16.925 1.00 45.74 306 ALA C CA 1
ATOM 8937 C C . ALA C 1 308 ? -26.839 -25.982 18.246 1.00 44.72 306 ALA C C 1
ATOM 8938 O O . ALA C 1 308 ? -26.816 -27.212 18.426 1.00 44.27 306 ALA C O 1
ATOM 8940 N N . GLY C 1 309 ? -26.352 -25.124 19.136 1.00 43.93 307 GLY C N 1
ATOM 8941 C CA . GLY C 1 309 ? -25.612 -25.584 20.305 1.00 42.43 307 GLY C CA 1
ATOM 8942 C C . GLY C 1 309 ? -26.411 -26.395 21.314 1.00 42.40 307 GLY C C 1
ATOM 8943 O O . GLY C 1 309 ? -26.056 -27.544 21.617 1.00 41.47 307 GLY C O 1
ATOM 8944 N N . PRO C 1 310 ? -27.456 -25.781 21.910 1.00 42.17 308 PRO C N 1
ATOM 8945 C CA . PRO C 1 310 ? -28.197 -26.419 23.045 1.00 42.21 308 PRO C CA 1
ATOM 8946 C C . PRO C 1 310 ? -28.907 -27.709 22.779 1.00 42.92 308 PRO C C 1
ATOM 8947 O O . PRO C 1 310 ? -29.123 -28.498 23.725 1.00 43.40 308 PRO C O 1
ATOM 8951 N N . GLY C 1 311 ? -29.314 -27.933 21.533 1.00 42.83 309 GLY C N 1
ATOM 8952 C CA . GLY C 1 311 ? -30.107 -29.136 21.242 1.00 42.89 309 GLY C CA 1
ATOM 8953 C C . GLY C 1 311 ? -29.321 -30.424 21.121 1.00 43.13 309 GLY C C 1
ATOM 8954 O O . GLY C 1 311 ? -29.905 -31.476 20.954 1.00 43.01 309 GLY C O 1
ATOM 8955 N N . THR C 1 312 ? -27.993 -30.345 21.172 1.00 44.49 310 THR C N 1
ATOM 8956 C CA . THR C 1 312 ? -27.207 -31.544 20.981 1.00 45.45 310 THR C CA 1
ATOM 8957 C C . THR C 1 312 ? -26.197 -31.781 22.047 1.00 44.43 310 THR C C 1
ATOM 8958 O O . THR C 1 312 ? -25.622 -30.862 22.601 1.00 44.87 310 THR C O 1
ATOM 8962 N N . ILE C 1 313 ? -26.012 -33.056 22.318 1.00 44.41 311 ILE C N 1
ATOM 8963 C CA . ILE C 1 313 ? -25.115 -33.511 23.358 1.00 44.05 311 ILE C CA 1
ATOM 8964 C C . ILE C 1 313 ? -24.143 -34.515 22.747 1.00 43.67 311 ILE C C 1
ATOM 8965 O O . ILE C 1 313 ? -24.346 -34.971 21.618 1.00 43.09 311 ILE C O 1
ATOM 8970 N N . THR C 1 314 ? -23.065 -34.814 23.470 1.00 42.85 312 THR C N 1
ATOM 8971 C CA . THR C 1 314 ? -22.136 -35.836 23.015 1.00 42.74 312 THR C CA 1
ATOM 8972 C C . THR C 1 314 ? -22.116 -36.968 24.023 1.00 41.72 312 THR C C 1
ATOM 8973 O O . THR C 1 314 ? -21.838 -36.763 25.197 1.00 42.04 312 THR C O 1
ATOM 8977 N N . LEU C 1 315 ? -22.409 -38.163 23.544 1.00 41.35 313 LEU C N 1
ATOM 8978 C CA . LEU C 1 315 ? -22.532 -39.310 24.411 1.00 41.45 313 LEU C CA 1
ATOM 8979 C C . LEU C 1 315 ? -21.256 -40.125 24.299 1.00 41.59 313 LEU C C 1
ATOM 8980 O O . LEU C 1 315 ? -20.782 -40.401 23.184 1.00 42.14 313 LEU C O 1
ATOM 8985 N N . TYR C 1 316 ? -20.696 -40.473 25.461 1.00 40.37 314 TYR C N 1
ATOM 8986 C CA . TYR C 1 316 ? -19.434 -41.200 25.548 1.00 40.55 314 TYR C CA 1
ATOM 8987 C C . TYR C 1 316 ? -19.561 -42.404 26.469 1.00 40.14 314 TYR C C 1
ATOM 8988 O O . TYR C 1 316 ? -20.395 -42.408 27.376 1.00 39.39 314 TYR C O 1
ATOM 8997 N N . GLU C 1 317 ? -18.668 -43.371 26.253 1.00 39.83 315 GLU C N 1
ATOM 8998 C CA . GLU C 1 317 ? -18.479 -44.463 27.173 1.00 41.26 315 GLU C CA 1
ATOM 8999 C C . GLU C 1 317 ? -17.193 -44.266 27.982 1.00 40.47 315 GLU C C 1
ATOM 9000 O O . GLU C 1 317 ? -16.129 -44.014 27.436 1.00 38.61 315 GLU C O 1
ATOM 9006 N N . VAL C 1 318 ? -17.311 -44.464 29.286 1.00 40.83 316 VAL C N 1
ATOM 9007 C CA . VAL C 1 318 ? -16.164 -44.440 30.158 1.00 41.54 316 VAL C CA 1
ATOM 9008 C C . VAL C 1 318 ? -15.348 -45.713 29.933 1.00 42.09 316 VAL C C 1
ATOM 9009 O O . VAL C 1 318 ? -15.886 -46.832 29.977 1.00 42.21 316 VAL C O 1
ATOM 9013 N N . GLY C 1 319 ? -14.048 -45.529 29.691 1.00 41.89 317 GLY C N 1
ATOM 9014 C CA . GLY C 1 319 ? -13.139 -46.659 29.507 1.00 40.74 317 GLY C CA 1
ATOM 9015 C C . GLY C 1 319 ? -12.165 -46.837 30.649 1.00 40.37 317 GLY C C 1
ATOM 9016 O O . GLY C 1 319 ? -11.851 -47.971 31.005 1.00 40.46 317 GLY C O 1
ATOM 9017 N N . THR C 1 320 ? -11.683 -45.728 31.223 1.00 39.93 318 THR C N 1
ATOM 9018 C CA . THR C 1 320 ? -10.677 -45.788 32.301 1.00 40.64 318 THR C CA 1
ATOM 9019 C C . THR C 1 320 ? -10.930 -44.754 33.347 1.00 40.60 318 THR C C 1
ATOM 9020 O O . THR C 1 320 ? -11.282 -43.611 33.037 1.00 43.10 318 THR C O 1
ATOM 9024 N N . VAL C 1 321 ? -10.769 -45.154 34.593 1.00 40.69 319 VAL C N 1
ATOM 9025 C CA . VAL C 1 321 ? -10.949 -44.263 35.729 1.00 39.37 319 VAL C CA 1
ATOM 9026 C C . VAL C 1 321 ? -9.675 -44.366 36.589 1.00 39.61 319 VAL C C 1
ATOM 9027 O O . VAL C 1 321 ? -9.281 -45.449 37.015 1.00 38.63 319 VAL C O 1
ATOM 9031 N N . LYS C 1 322 ? -9.008 -43.234 36.777 1.00 39.95 320 LYS C N 1
ATOM 9032 C CA . LYS C 1 322 ? -7.721 -43.225 37.454 1.00 39.57 320 LYS C CA 1
ATOM 9033 C C . LYS C 1 322 ? -7.721 -42.144 38.473 1.00 39.99 320 LYS C C 1
ATOM 9034 O O . LYS C 1 322 ? -7.946 -40.974 38.149 1.00 40.88 320 LYS C O 1
ATOM 9040 N N . ASP C 1 323 ? -7.445 -42.530 39.704 1.00 39.77 321 ASP C N 1
ATOM 9041 C CA . ASP C 1 323 ? -7.245 -41.537 40.720 1.00 41.83 321 ASP C CA 1
ATOM 9042 C C . ASP C 1 323 ? -5.818 -40.964 40.751 1.00 41.03 321 ASP C C 1
ATOM 9043 O O . ASP C 1 323 ? -4.827 -41.702 40.997 1.00 40.10 321 ASP C O 1
ATOM 9048 N N . VAL C 1 324 ? -5.731 -39.650 40.479 1.00 40.04 322 VAL C N 1
ATOM 9049 C CA . VAL C 1 324 ? -4.440 -38.923 40.451 1.00 39.14 322 VAL C CA 1
ATOM 9050 C C . VAL C 1 324 ? -4.163 -37.996 41.654 1.00 39.42 322 VAL C C 1
ATOM 9051 O O . VAL C 1 324 ? -4.963 -37.131 41.963 1.00 39.70 322 VAL C O 1
ATOM 9055 N N . ASP C 1 325 ? -3.027 -38.197 42.317 1.00 40.01 323 ASP C N 1
ATOM 9056 C CA . ASP C 1 325 ? -2.591 -37.382 43.460 1.00 42.70 323 ASP C CA 1
ATOM 9057 C C . ASP C 1 325 ? -2.207 -36.011 43.000 1.00 42.36 323 ASP C C 1
ATOM 9058 O O . ASP C 1 325 ? -1.353 -35.869 42.135 1.00 43.86 323 ASP C O 1
ATOM 9063 N N . VAL C 1 326 ? -2.816 -34.973 43.546 1.00 42.78 324 VAL C N 1
ATOM 9064 C CA . VAL C 1 326 ? -2.527 -33.621 43.041 1.00 41.28 324 VAL C CA 1
ATOM 9065 C C . VAL C 1 326 ? -1.896 -32.724 44.089 1.00 42.40 324 VAL C C 1
ATOM 9066 O O . VAL C 1 326 ? -1.508 -31.585 43.779 1.00 44.34 324 VAL C O 1
ATOM 9070 N N . SER C 1 327 ? -1.796 -33.237 45.308 1.00 41.34 325 SER C N 1
ATOM 9071 C CA . SER C 1 327 ? -1.128 -32.581 46.415 1.00 40.83 325 SER C CA 1
ATOM 9072 C C . SER C 1 327 ? -0.865 -33.724 47.385 1.00 39.80 325 SER C C 1
ATOM 9073 O O . SER C 1 327 ? -1.081 -34.879 47.031 1.00 39.11 325 SER C O 1
ATOM 9076 N N . ALA C 1 328 ? -0.389 -33.426 48.585 1.00 40.04 326 ALA C N 1
ATOM 9077 C CA . ALA C 1 328 ? -0.129 -34.465 49.575 1.00 40.41 326 ALA C CA 1
ATOM 9078 C C . ALA C 1 328 ? -1.411 -35.032 50.190 1.00 40.76 326 ALA C C 1
ATOM 9079 O O . ALA C 1 328 ? -1.369 -36.070 50.844 1.00 42.37 326 ALA C O 1
ATOM 9081 N N . THR C 1 329 ? -2.533 -34.361 49.963 1.00 40.97 327 THR C N 1
ATOM 9082 C CA . THR C 1 329 ? -3.824 -34.707 50.572 1.00 41.97 327 THR C CA 1
ATOM 9083 C C . THR C 1 329 ? -4.954 -34.874 49.546 1.00 42.12 327 THR C C 1
ATOM 9084 O O . THR C 1 329 ? -5.914 -35.596 49.775 1.00 44.08 327 THR C O 1
ATOM 9088 N N . ALA C 1 330 ? -4.812 -34.197 48.428 1.00 41.53 328 ALA C N 1
ATOM 9089 C CA . ALA C 1 330 ? -5.851 -34.083 47.432 1.00 41.97 328 ALA C CA 1
ATOM 9090 C C . ALA C 1 330 ? -5.615 -34.983 46.199 1.00 41.72 328 ALA C C 1
ATOM 9091 O O . ALA C 1 330 ? -4.469 -35.338 45.903 1.00 40.53 328 ALA C O 1
ATOM 9093 N N . HIS C 1 331 ? -6.701 -35.301 45.486 1.00 41.87 329 HIS C N 1
ATOM 9094 C CA . HIS C 1 331 ? -6.700 -36.205 44.350 1.00 41.81 329 HIS C CA 1
ATOM 9095 C C . HIS C 1 331 ? -7.652 -35.627 43.326 1.00 42.23 329 HIS C C 1
ATOM 9096 O O . HIS C 1 331 ? -8.486 -34.777 43.671 1.00 43.43 329 HIS C O 1
ATOM 9103 N N . ARG C 1 332 ? -7.496 -36.025 42.062 1.00 40.62 330 ARG C N 1
ATOM 9104 C CA . ARG C 1 332 ? -8.440 -35.666 41.044 1.00 40.41 330 ARG C CA 1
ATOM 9105 C C . ARG C 1 332 ? -8.728 -36.952 40.266 1.00 41.09 330 ARG C C 1
ATOM 9106 O O . ARG C 1 332 ? -7.806 -37.733 39.962 1.00 41.81 330 ARG C O 1
ATOM 9114 N N . ARG C 1 333 ? -10.004 -37.185 39.970 1.00 40.82 331 ARG C N 1
ATOM 9115 C CA . ARG C 1 333 ? -10.450 -38.446 39.357 1.00 40.62 331 ARG C CA 1
ATOM 9116 C C . ARG C 1 333 ? -10.444 -38.288 37.836 1.00 40.19 331 ARG C C 1
ATOM 9117 O O . ARG C 1 333 ? -11.306 -37.630 37.297 1.00 40.09 331 ARG C O 1
ATOM 9125 N N . TYR C 1 334 ? -9.462 -38.888 37.150 1.00 40.20 332 TYR C N 1
ATOM 9126 C CA . TYR C 1 334 ? -9.393 -38.784 35.682 1.00 39.93 332 TYR C CA 1
ATOM 9127 C C . TYR C 1 334 ? -10.275 -39.833 35.018 1.00 40.46 332 TYR C C 1
ATOM 9128 O O . TYR C 1 334 ? -10.102 -41.047 35.202 1.00 41.17 332 TYR C O 1
ATOM 9137 N N . VAL C 1 335 ? -11.248 -39.355 34.271 1.00 40.61 333 VAL C N 1
ATOM 9138 C CA . VAL C 1 335 ? -12.214 -40.266 33.681 1.00 41.52 333 VAL C CA 1
ATOM 9139 C C . VAL C 1 335 ? -11.958 -40.228 32.184 1.00 41.99 333 VAL C C 1
ATOM 9140 O O . VAL C 1 335 ? -12.231 -39.225 31.533 1.00 42.00 333 VAL C O 1
ATOM 9144 N N . SER C 1 336 ? -11.363 -41.302 31.661 1.00 42.89 334 SER C N 1
ATOM 9145 C CA . SER C 1 336 ? -11.062 -41.382 30.219 1.00 42.86 334 SER C CA 1
ATOM 9146 C C . SER C 1 336 ? -12.215 -41.923 29.431 1.00 43.76 334 SER C C 1
ATOM 9147 O O . SER C 1 336 ? -12.891 -42.868 29.787 1.00 44.98 334 SER C O 1
ATOM 9150 N N . VAL C 1 337 ? -12.377 -41.326 28.286 1.00 45.07 335 VAL C N 1
ATOM 9151 C CA . VAL C 1 337 ? -13.552 -41.482 27.541 1.00 44.39 335 VAL C CA 1
ATOM 9152 C C . VAL C 1 337 ? -13.148 -41.768 26.104 1.00 45.35 335 VAL C C 1
ATOM 9153 O O . VAL C 1 337 ? -11.963 -41.792 25.698 1.00 44.73 335 VAL C O 1
ATOM 9157 N N . ASP C 1 338 ? -14.211 -41.981 25.370 1.00 45.47 336 ASP C N 1
ATOM 9158 C CA . ASP C 1 338 ? -14.294 -42.594 24.117 1.00 46.01 336 ASP C CA 1
ATOM 9159 C C . ASP C 1 338 ? -13.823 -41.717 22.886 1.00 46.92 336 ASP C C 1
ATOM 9160 O O . ASP C 1 338 ? -13.742 -42.186 21.764 1.00 48.28 336 ASP C O 1
ATOM 9165 N N . GLY C 1 339 ? -13.591 -40.434 23.080 1.00 47.08 337 GLY C N 1
ATOM 9166 C CA . GLY C 1 339 ? -13.162 -39.567 22.004 1.00 45.45 337 GLY C CA 1
ATOM 9167 C C . GLY C 1 339 ? -12.159 -38.591 22.548 1.00 45.86 337 GLY C C 1
ATOM 9168 O O . GLY C 1 339 ? -11.137 -39.001 23.080 1.00 45.50 337 GLY C O 1
ATOM 9169 N N . GLY C 1 340 ? -12.447 -37.298 22.411 1.00 45.85 338 GLY C N 1
ATOM 9170 C CA . GLY C 1 340 ? -11.573 -36.260 22.921 1.00 45.82 338 GLY C CA 1
ATOM 9171 C C . GLY C 1 340 ? -11.498 -35.074 21.991 1.00 46.22 338 GLY C C 1
ATOM 9172 O O . GLY C 1 340 ? -12.468 -34.741 21.313 1.00 45.93 338 GLY C O 1
ATOM 9173 N N . MET C 1 341 ? -10.329 -34.447 21.964 1.00 46.51 339 MET C N 1
ATOM 9174 C CA . MET C 1 341 ? -10.093 -33.255 21.154 1.00 48.33 339 MET C CA 1
ATOM 9175 C C . MET C 1 341 ? -10.443 -33.420 19.659 1.00 48.55 339 MET C C 1
ATOM 9176 O O . MET C 1 341 ? -10.708 -32.421 18.974 1.00 50.08 339 MET C O 1
ATOM 9181 N N . SER C 1 342 ? -10.518 -34.656 19.178 1.00 47.62 340 SER C N 1
ATOM 9182 C CA . SER C 1 342 ? -11.014 -34.948 17.823 1.00 47.19 340 SER C CA 1
ATOM 9183 C C . SER C 1 342 ? -12.480 -34.580 17.617 1.00 46.97 340 SER C C 1
ATOM 9184 O O . SER C 1 342 ? -12.848 -34.174 16.538 1.00 48.35 340 SER C O 1
ATOM 9187 N N . ASP C 1 343 ? -13.327 -34.739 18.621 1.00 46.81 341 ASP C N 1
ATOM 9188 C CA . ASP C 1 343 ? -14.758 -34.417 18.445 1.00 46.83 341 ASP C CA 1
ATOM 9189 C C . ASP C 1 343 ? -15.143 -33.139 19.229 1.00 46.80 341 ASP C C 1
ATOM 9190 O O . ASP C 1 343 ? -16.208 -32.539 18.989 1.00 46.44 341 ASP C O 1
ATOM 9195 N N . ASN C 1 344 ? -14.248 -32.688 20.108 1.00 46.00 342 ASN C N 1
ATOM 9196 C CA . ASN C 1 344 ? -14.502 -31.479 20.891 1.00 45.43 342 ASN C CA 1
ATOM 9197 C C . ASN C 1 344 ? -13.187 -30.854 21.320 1.00 46.13 342 ASN C C 1
ATOM 9198 O O . ASN C 1 344 ? -12.634 -31.139 22.421 1.00 46.78 342 ASN C O 1
ATOM 9203 N N . ILE C 1 345 ? -12.677 -30.014 20.424 1.00 46.78 343 ILE C N 1
ATOM 9204 C CA . ILE C 1 345 ? -11.405 -29.320 20.588 1.00 47.46 343 ILE C CA 1
ATOM 9205 C C . ILE C 1 345 ? -11.525 -28.016 21.384 1.00 48.41 343 ILE C C 1
ATOM 9206 O O . ILE C 1 345 ? -10.488 -27.382 21.666 1.00 49.18 343 ILE C O 1
ATOM 9211 N N . ARG C 1 346 ? -12.755 -27.650 21.770 1.00 47.74 344 ARG C N 1
ATOM 9212 C CA . ARG C 1 346 ? -13.065 -26.317 22.298 1.00 48.99 344 ARG C CA 1
ATOM 9213 C C . ARG C 1 346 ? -12.476 -26.012 23.671 1.00 49.16 344 ARG C C 1
ATOM 9214 O O . ARG C 1 346 ? -12.083 -24.858 23.940 1.00 48.89 344 ARG C O 1
ATOM 9222 N N . THR C 1 347 ? -12.399 -27.037 24.532 1.00 48.64 345 THR C N 1
ATOM 9223 C CA . THR C 1 347 ? -11.778 -26.857 25.829 1.00 47.36 345 THR C CA 1
ATOM 9224 C C . THR C 1 347 ? -10.320 -26.524 25.629 1.00 47.00 345 THR C C 1
ATOM 9225 O O . THR C 1 347 ? -9.848 -25.548 26.134 1.00 47.78 345 THR C O 1
ATOM 9229 N N . ALA C 1 348 ? -9.611 -27.345 24.877 1.00 46.59 346 ALA C N 1
ATOM 9230 C CA . ALA C 1 348 ? -8.232 -27.052 24.574 1.00 47.14 346 ALA C CA 1
ATOM 9231 C C . ALA C 1 348 ? -8.101 -25.731 23.794 1.00 47.48 346 ALA C C 1
ATOM 9232 O O . ALA C 1 348 ? -7.172 -24.939 24.024 1.00 46.41 346 ALA C O 1
ATOM 9234 N N . LEU C 1 349 ? -9.014 -25.508 22.844 1.00 47.46 347 LEU C N 1
ATOM 9235 C CA . LEU C 1 349 ? -8.797 -24.410 21.881 1.00 46.85 347 LEU C CA 1
ATOM 9236 C C . LEU C 1 349 ? -9.143 -23.050 22.481 1.00 48.17 347 LEU C C 1
ATOM 9237 O O . LEU C 1 349 ? -8.398 -22.091 22.291 1.00 48.50 347 LEU C O 1
ATOM 9242 N N . TYR C 1 350 ? -10.273 -22.985 23.202 1.00 48.42 348 TYR C N 1
ATOM 9243 C CA . TYR C 1 350 ? -10.781 -21.709 23.656 1.00 49.12 348 TYR C CA 1
ATOM 9244 C C . TYR C 1 350 ? -10.890 -21.615 25.178 1.00 49.10 348 TYR C C 1
ATOM 9245 O O . TYR C 1 350 ? -11.418 -20.610 25.668 1.00 48.66 348 TYR C O 1
ATOM 9254 N N . GLY C 1 351 ? -10.433 -22.647 25.905 1.00 47.60 349 GLY C N 1
ATOM 9255 C CA . GLY C 1 351 ? -10.701 -22.736 27.335 1.00 47.93 349 GLY C CA 1
ATOM 9256 C C . GLY C 1 351 ? -12.188 -22.951 27.627 1.00 48.45 349 GLY C C 1
ATOM 9257 O O . GLY C 1 351 ? -12.685 -22.621 28.701 1.00 47.09 349 GLY C O 1
ATOM 9258 N N . ALA C 1 352 ? -12.923 -23.499 26.669 1.00 48.82 350 ALA C N 1
ATOM 9259 C CA . ALA C 1 352 ? -14.364 -23.708 26.882 1.00 49.53 350 ALA C CA 1
ATOM 9260 C C . ALA C 1 352 ? -14.699 -24.525 28.140 1.00 49.37 350 ALA C C 1
ATOM 9261 O O . ALA C 1 352 ? -13.900 -25.329 28.599 1.00 50.75 350 ALA C O 1
ATOM 9263 N N . GLN C 1 353 ? -15.858 -24.280 28.723 1.00 48.46 351 GLN C N 1
ATOM 9264 C CA . GLN C 1 353 ? -16.280 -25.006 29.888 1.00 49.08 351 GLN C CA 1
ATOM 9265 C C . GLN C 1 353 ? -17.607 -25.685 29.625 1.00 48.69 351 GLN C C 1
ATOM 9266 O O . GLN C 1 353 ? -18.529 -25.033 29.184 1.00 48.83 351 GLN C O 1
ATOM 9272 N N . TYR C 1 354 ? -17.699 -26.976 29.926 1.00 48.31 352 TYR C N 1
ATOM 9273 C CA . TYR C 1 354 ? -18.870 -27.778 29.629 1.00 47.96 352 TYR C CA 1
ATOM 9274 C C . TYR C 1 354 ? -19.435 -28.445 30.873 1.00 48.53 352 TYR C C 1
ATOM 9275 O O . TYR C 1 354 ? -18.712 -28.590 31.851 1.00 48.90 352 TYR C O 1
ATOM 9284 N N . ASP C 1 355 ? -20.724 -28.841 30.829 1.00 48.36 353 ASP C N 1
ATOM 9285 C CA . ASP C 1 355 ? -21.394 -29.610 31.892 1.00 47.63 353 ASP C CA 1
ATOM 9286 C C . ASP C 1 355 ? -21.390 -31.090 31.421 1.00 47.04 353 ASP C C 1
ATOM 9287 O O . ASP C 1 355 ? -21.748 -31.390 30.283 1.00 46.15 353 ASP C O 1
ATOM 9292 N N . VAL C 1 356 ? -20.925 -31.987 32.275 1.00 46.22 354 VAL C N 1
ATOM 9293 C CA . VAL C 1 356 ? -20.961 -33.413 31.982 1.00 46.16 354 VAL C CA 1
ATOM 9294 C C . VAL C 1 356 ? -21.697 -34.119 33.100 1.00 45.12 354 VAL C C 1
ATOM 9295 O O . VAL C 1 356 ? -21.564 -33.772 34.256 1.00 45.34 354 VAL C O 1
ATOM 9299 N N . ARG C 1 357 ? -22.469 -35.115 32.714 1.00 44.85 355 ARG C N 1
ATOM 9300 C CA . ARG C 1 357 ? -23.359 -35.842 33.590 1.00 43.79 355 ARG C CA 1
ATOM 9301 C C . ARG C 1 357 ? -23.334 -37.329 33.280 1.00 42.65 355 ARG C C 1
ATOM 9302 O O . ARG C 1 357 ? -23.252 -37.728 32.128 1.00 42.74 355 ARG C O 1
ATOM 9310 N N . LEU C 1 358 ? -23.437 -38.143 34.322 1.00 42.62 356 LEU C N 1
ATOM 9311 C CA . LEU C 1 358 ? -23.653 -39.589 34.185 1.00 41.51 356 LEU C CA 1
ATOM 9312 C C . LEU C 1 358 ? -25.113 -39.806 33.765 1.00 40.93 356 LEU C C 1
ATOM 9313 O O . LEU C 1 358 ? -26.018 -39.344 34.448 1.00 40.36 356 LEU C O 1
ATOM 9318 N N . VAL C 1 359 ? -25.338 -40.537 32.675 1.00 40.85 357 VAL C N 1
ATOM 9319 C CA . VAL C 1 359 ? -26.689 -40.655 32.081 1.00 41.12 357 VAL C CA 1
ATOM 9320 C C . VAL C 1 359 ? -27.225 -42.091 31.955 1.00 42.11 357 VAL C C 1
ATOM 9321 O O . VAL C 1 359 ? -28.368 -42.309 31.505 1.00 42.49 357 VAL C O 1
ATOM 9325 N N . SER C 1 360 ? -26.419 -43.076 32.340 1.00 42.40 358 SER C N 1
ATOM 9326 C CA . SER C 1 360 ? -26.788 -44.464 32.115 1.00 42.62 358 SER C CA 1
ATOM 9327 C C . SER C 1 360 ? -27.433 -45.076 33.349 1.00 44.08 358 SER C C 1
ATOM 9328 O O . SER C 1 360 ? -28.115 -46.123 33.267 1.00 45.23 358 SER C O 1
ATOM 9331 N N . ARG C 1 361 ? -27.228 -44.421 34.495 1.00 44.77 359 ARG C N 1
ATOM 9332 C CA . ARG C 1 361 ? -27.680 -44.915 35.805 1.00 45.07 359 ARG C CA 1
ATOM 9333 C C . ARG C 1 361 ? -27.826 -43.715 36.725 1.00 45.28 359 ARG C C 1
ATOM 9334 O O . ARG C 1 361 ? -27.380 -42.616 36.419 1.00 45.30 359 ARG C O 1
ATOM 9342 N N . VAL C 1 362 ? -28.475 -43.941 37.854 1.00 46.84 360 VAL C N 1
ATOM 9343 C CA . VAL C 1 362 ? -28.422 -43.009 38.968 1.00 47.11 360 VAL C CA 1
ATOM 9344 C C . VAL C 1 362 ? -27.448 -43.580 39.999 1.00 46.39 360 VAL C C 1
ATOM 9345 O O . VAL C 1 362 ? -27.599 -44.722 40.459 1.00 46.61 360 VAL C O 1
ATOM 9349 N N . SER C 1 363 ? -26.422 -42.798 40.314 1.00 46.22 361 SER C N 1
ATOM 9350 C CA . SER C 1 363 ? -25.514 -43.124 41.403 1.00 46.40 361 SER C CA 1
ATOM 9351 C C . SER C 1 363 ? -25.976 -42.495 42.723 1.00 47.19 361 SER C C 1
ATOM 9352 O O . SER C 1 363 ? -26.536 -41.390 42.743 1.00 47.57 361 SER C O 1
ATOM 9355 N N . ASP C 1 364 ? -25.774 -43.226 43.806 1.00 47.18 362 ASP C N 1
ATOM 9356 C CA . ASP C 1 364 ? -25.909 -42.655 45.139 1.00 48.90 362 ASP C CA 1
ATOM 9357 C C . ASP C 1 364 ? -24.541 -42.333 45.754 1.00 48.17 362 ASP C C 1
ATOM 9358 O O . ASP C 1 364 ? -24.462 -41.967 46.925 1.00 49.22 362 ASP C O 1
ATOM 9363 N N . ALA C 1 365 ? -23.478 -42.508 44.975 1.00 46.78 363 ALA C N 1
ATOM 9364 C CA . ALA C 1 365 ? -22.129 -42.311 45.473 1.00 46.10 363 ALA C CA 1
ATOM 9365 C C . ALA C 1 365 ? -21.859 -40.797 45.607 1.00 45.19 363 ALA C C 1
ATOM 9366 O O . ALA C 1 365 ? -22.394 -40.003 44.851 1.00 44.07 363 ALA C O 1
ATOM 9368 N N . PRO C 1 366 ? -21.055 -40.400 46.600 1.00 45.18 364 PRO C N 1
ATOM 9369 C CA . PRO C 1 366 ? -20.849 -38.945 46.777 1.00 45.38 364 PRO C CA 1
ATOM 9370 C C . PRO C 1 366 ? -20.026 -38.341 45.620 1.00 44.81 364 PRO C C 1
ATOM 9371 O O . PRO C 1 366 ? -19.291 -39.084 44.923 1.00 45.22 364 PRO C O 1
ATOM 9375 N N . PRO C 1 367 ? -20.207 -37.033 45.341 1.00 44.38 365 PRO C N 1
ATOM 9376 C CA . PRO C 1 367 ? -19.385 -36.398 44.284 1.00 43.33 365 PRO C CA 1
ATOM 9377 C C . PRO C 1 367 ? -17.901 -36.272 44.635 1.00 42.98 365 PRO C C 1
ATOM 9378 O O . PRO C 1 367 ? -17.505 -36.176 45.794 1.00 42.55 365 PRO C O 1
ATOM 9382 N N . VAL C 1 368 ? -17.093 -36.237 43.595 1.00 42.91 366 VAL C N 1
ATOM 9383 C CA . VAL C 1 368 ? -15.650 -36.324 43.724 1.00 41.86 366 VAL C CA 1
ATOM 9384 C C . VAL C 1 368 ? -15.072 -35.431 42.604 1.00 41.80 366 VAL C C 1
ATOM 9385 O O . VAL C 1 368 ? -15.591 -35.454 41.474 1.00 41.03 366 VAL C O 1
ATOM 9389 N N . PRO C 1 369 ? -14.053 -34.590 42.930 1.00 41.51 367 PRO C N 1
ATOM 9390 C CA . PRO C 1 369 ? -13.444 -33.703 41.927 1.00 41.30 367 PRO C CA 1
ATOM 9391 C C . PRO C 1 369 ? -12.859 -34.520 40.767 1.00 41.09 367 PRO C C 1
ATOM 9392 O O . PRO C 1 369 ? -12.261 -35.562 41.000 1.00 41.01 367 PRO C O 1
ATOM 9396 N N . ALA C 1 370 ? -13.061 -34.067 39.535 1.00 40.93 368 ALA C N 1
ATOM 9397 C CA . ALA C 1 370 ? -12.761 -34.904 38.383 1.00 41.56 368 ALA C CA 1
ATOM 9398 C C . ALA C 1 370 ? -12.256 -34.081 37.217 1.00 41.69 368 ALA C C 1
ATOM 9399 O O . ALA C 1 370 ? -12.419 -32.863 37.183 1.00 43.21 368 ALA C O 1
ATOM 9401 N N . ARG C 1 371 ? -11.671 -34.765 36.243 1.00 41.34 369 ARG C N 1
ATOM 9402 C CA . ARG C 1 371 ? -11.340 -34.181 34.945 1.00 39.90 369 ARG C CA 1
ATOM 9403 C C . ARG C 1 371 ? -11.799 -35.205 33.894 1.00 40.81 369 ARG C C 1
ATOM 9404 O O . ARG C 1 371 ? -11.467 -36.390 34.022 1.00 41.69 369 ARG C O 1
ATOM 9412 N N . LEU C 1 372 ? -12.562 -34.760 32.884 1.00 40.24 370 LEU C N 1
ATOM 9413 C CA . LEU C 1 372 ? -12.940 -35.628 31.781 1.00 40.10 370 LEU C CA 1
ATOM 9414 C C . LEU C 1 372 ? -11.932 -35.481 30.666 1.00 40.92 370 LEU C C 1
ATOM 9415 O O . LEU C 1 372 ? -11.739 -34.380 30.150 1.00 40.65 370 LEU C O 1
ATOM 9420 N N . VAL C 1 373 ? -11.322 -36.614 30.292 1.00 40.83 371 VAL C N 1
ATOM 9421 C CA . VAL C 1 373 ? -10.264 -36.621 29.311 1.00 41.41 371 VAL C CA 1
ATOM 9422 C C . VAL C 1 373 ? -10.573 -37.601 28.171 1.00 42.38 371 VAL C C 1
ATOM 9423 O O . VAL C 1 373 ? -11.327 -38.569 28.370 1.00 42.31 371 VAL C O 1
ATOM 9427 N N . GLY C 1 374 ? -10.004 -37.347 26.996 1.00 41.61 372 GLY C N 1
ATOM 9428 C CA . GLY C 1 374 ? -10.166 -38.260 25.868 1.00 42.18 372 GLY C CA 1
ATOM 9429 C C . GLY C 1 374 ? -9.065 -39.305 25.844 1.00 43.36 372 GLY C C 1
ATOM 9430 O O . GLY C 1 374 ? -8.334 -39.477 26.845 1.00 43.38 372 GLY C O 1
ATOM 9431 N N . LYS C 1 375 ? -8.934 -39.980 24.698 1.00 43.78 373 LYS C N 1
ATOM 9432 C CA . LYS C 1 375 ? -8.030 -41.128 24.500 1.00 45.16 373 LYS C CA 1
ATOM 9433 C C . LYS C 1 375 ? -6.779 -40.795 23.660 1.00 44.57 373 LYS C C 1
ATOM 9434 O O . LYS C 1 375 ? -5.982 -41.695 23.336 1.00 44.48 373 LYS C O 1
ATOM 9440 N N . HIS C 1 376 ? -6.623 -39.520 23.309 1.00 44.56 374 HIS C N 1
ATOM 9441 C CA . HIS C 1 376 ? -5.502 -39.057 22.476 1.00 45.19 374 HIS C CA 1
ATOM 9442 C C . HIS C 1 376 ? -4.234 -38.971 23.251 1.00 45.36 374 HIS C C 1
ATOM 9443 O O . HIS C 1 376 ? -4.263 -38.703 24.439 1.00 45.92 374 HIS C O 1
ATOM 9450 N N . CYS C 1 377 ? -3.135 -39.207 22.541 1.00 46.01 375 CYS C N 1
ATOM 9451 C CA . CYS C 1 377 ? -1.798 -39.296 23.093 1.00 47.50 375 CYS C CA 1
ATOM 9452 C C . CYS C 1 377 ? -1.161 -37.929 23.312 1.00 46.35 375 CYS C C 1
ATOM 9453 O O . CYS C 1 377 ? -0.047 -37.667 22.852 1.00 45.34 375 CYS C O 1
ATOM 9456 N N . GLU C 1 378 ? -1.874 -37.098 24.071 1.00 46.19 376 GLU C N 1
ATOM 9457 C CA . GLU C 1 378 ? -1.469 -35.735 24.368 1.00 47.18 376 GLU C CA 1
ATOM 9458 C C . GLU C 1 378 ? -2.080 -35.372 25.723 1.00 47.28 376 GLU C C 1
ATOM 9459 O O . GLU C 1 378 ? -3.273 -35.559 25.914 1.00 45.80 376 GLU C O 1
ATOM 9465 N N . SER C 1 379 ? -1.258 -34.892 26.666 1.00 48.63 377 SER C N 1
ATOM 9466 C CA . SER C 1 379 ? -1.723 -34.413 28.005 1.00 49.30 377 SER C CA 1
ATOM 9467 C C . SER C 1 379 ? -2.886 -33.410 27.929 1.00 47.86 377 SER C C 1
ATOM 9468 O O . SER C 1 379 ? -3.792 -33.469 28.766 1.00 47.82 377 SER C O 1
ATOM 9471 N N . GLY C 1 380 ? -2.820 -32.492 26.954 1.00 45.89 378 GLY C N 1
ATOM 9472 C CA . GLY C 1 380 ? -3.807 -31.435 26.793 1.00 44.49 378 GLY C CA 1
ATOM 9473 C C . GLY C 1 380 ? -5.123 -31.877 26.181 1.00 44.50 378 GLY C C 1
ATOM 9474 O O . GLY C 1 380 ? -5.980 -31.026 25.964 1.00 43.88 378 GLY C O 1
ATOM 9475 N N . ASP C 1 381 ? -5.276 -33.185 25.878 1.00 44.76 379 ASP C N 1
ATOM 9476 C CA . ASP C 1 381 ? -6.549 -33.757 25.387 1.00 44.91 379 ASP C CA 1
ATOM 9477 C C . ASP C 1 381 ? -7.566 -33.915 26.543 1.00 44.91 379 ASP C C 1
ATOM 9478 O O . ASP C 1 381 ? -7.781 -34.997 27.106 1.00 46.09 379 ASP C O 1
ATOM 9483 N N . ILE C 1 382 ? -8.174 -32.794 26.891 1.00 44.82 380 ILE C N 1
ATOM 9484 C CA . ILE C 1 382 ? -9.027 -32.646 28.048 1.00 44.17 380 ILE C CA 1
ATOM 9485 C C . ILE C 1 382 ? -10.362 -32.141 27.513 1.00 45.03 380 ILE C C 1
ATOM 9486 O O . ILE C 1 382 ? -10.372 -31.186 26.738 1.00 44.40 380 ILE C O 1
ATOM 9491 N N . ILE C 1 383 ? -11.463 -32.822 27.880 1.00 45.18 381 ILE C N 1
ATOM 9492 C CA . ILE C 1 383 ? -12.812 -32.474 27.403 1.00 44.84 381 ILE C CA 1
ATOM 9493 C C . ILE C 1 383 ? -13.513 -31.551 28.407 1.00 45.43 381 ILE C C 1
ATOM 9494 O O . ILE C 1 383 ? -14.120 -30.578 28.030 1.00 45.63 381 ILE C O 1
ATOM 9499 N N . VAL C 1 384 ? -13.439 -31.881 29.691 1.00 45.74 382 VAL C N 1
ATOM 9500 C CA . VAL C 1 384 ? -13.952 -31.018 30.721 1.00 45.50 382 VAL C CA 1
ATOM 9501 C C . VAL C 1 384 ? -12.873 -30.973 31.778 1.00 46.65 382 VAL C C 1
ATOM 9502 O O . VAL C 1 384 ? -12.545 -31.980 32.426 1.00 47.02 382 VAL C O 1
ATOM 9506 N N . ARG C 1 385 ? -12.291 -29.789 31.924 1.00 47.56 383 ARG C N 1
ATOM 9507 C CA . ARG C 1 385 ? -11.204 -29.565 32.894 1.00 47.50 383 ARG C CA 1
ATOM 9508 C C . ARG C 1 385 ? -11.609 -29.856 34.319 1.00 47.65 383 ARG C C 1
ATOM 9509 O O . ARG C 1 385 ? -10.947 -30.642 35.015 1.00 47.58 383 ARG C O 1
ATOM 9517 N N . ASP C 1 386 ? -12.646 -29.169 34.790 1.00 47.84 384 ASP C N 1
ATOM 9518 C CA . ASP C 1 386 ? -12.996 -29.276 36.201 1.00 49.72 384 ASP C CA 1
ATOM 9519 C C . ASP C 1 386 ? -14.485 -29.569 36.350 1.00 50.04 384 ASP C C 1
ATOM 9520 O O . ASP C 1 386 ? -15.361 -28.765 35.969 1.00 50.49 384 ASP C O 1
ATOM 9525 N N . THR C 1 387 ? -14.758 -30.734 36.908 1.00 49.19 385 THR C N 1
ATOM 9526 C CA . THR C 1 387 ? -16.105 -31.212 37.013 1.00 48.17 385 THR C CA 1
ATOM 9527 C C . THR C 1 387 ? -16.154 -32.129 38.204 1.00 47.38 385 THR C C 1
ATOM 9528 O O . THR C 1 387 ? -15.173 -32.272 38.944 1.00 46.53 385 THR C O 1
ATOM 9532 N N . TRP C 1 388 ? -17.321 -32.717 38.405 1.00 48.07 386 TRP C N 1
ATOM 9533 C CA . TRP C 1 388 ? -17.575 -33.576 39.549 1.00 48.16 386 TRP C CA 1
ATOM 9534 C C . TRP C 1 388 ? -18.279 -34.809 39.051 1.00 47.53 386 TRP C C 1
ATOM 9535 O O . TRP C 1 388 ? -19.159 -34.712 38.189 1.00 47.73 386 TRP C O 1
ATOM 9546 N N . VAL C 1 389 ? -17.871 -35.971 39.572 1.00 46.37 387 VAL C N 1
ATOM 9547 C CA . VAL C 1 389 ? -18.465 -37.229 39.152 1.00 44.72 387 VAL C CA 1
ATOM 9548 C C . VAL C 1 389 ? -18.774 -38.004 40.395 1.00 44.48 387 VAL C C 1
ATOM 9549 O O . VAL C 1 389 ? -18.176 -37.726 41.438 1.00 45.79 387 VAL C O 1
ATOM 9553 N N . PRO C 1 390 ? -19.711 -38.976 40.310 1.00 44.30 388 PRO C N 1
ATOM 9554 C CA . PRO C 1 390 ? -19.964 -39.911 41.406 1.00 43.01 388 PRO C CA 1
ATOM 9555 C C . PRO C 1 390 ? -18.699 -40.687 41.709 1.00 42.50 388 PRO C C 1
ATOM 9556 O O . PRO C 1 390 ? -17.943 -41.020 40.782 1.00 42.39 388 PRO C O 1
ATOM 9560 N N . ASP C 1 391 ? -18.474 -40.958 42.995 1.00 41.93 389 ASP C N 1
ATOM 9561 C CA . ASP C 1 391 ? -17.340 -41.735 43.437 1.00 42.16 389 ASP C CA 1
ATOM 9562 C C . ASP C 1 391 ? -17.300 -43.169 42.841 1.00 42.43 389 ASP C C 1
ATOM 9563 O O . ASP C 1 391 ? -16.228 -43.801 42.782 1.00 43.59 389 ASP C O 1
ATOM 9568 N N . ASP C 1 392 ? -18.443 -43.691 42.398 1.00 41.16 390 ASP C N 1
ATOM 9569 C CA . ASP C 1 392 ? -18.459 -45.043 41.845 1.00 41.46 390 ASP C CA 1
ATOM 9570 C C . ASP C 1 392 ? -18.467 -45.106 40.302 1.00 41.51 390 ASP C C 1
ATOM 9571 O O . ASP C 1 392 ? -18.717 -46.151 39.724 1.00 42.69 390 ASP C O 1
ATOM 9576 N N . ILE C 1 393 ? -18.206 -43.995 39.637 1.00 40.29 391 ILE C N 1
ATOM 9577 C CA . ILE C 1 393 ? -18.045 -44.017 38.203 1.00 40.15 391 ILE C CA 1
ATOM 9578 C C . ILE C 1 393 ? -17.062 -45.109 37.772 1.00 40.98 391 ILE C C 1
ATOM 9579 O O . ILE C 1 393 ? -16.012 -45.325 38.416 1.00 41.90 391 ILE C O 1
ATOM 9584 N N . ARG C 1 394 ? -17.396 -45.779 36.678 1.00 40.26 392 ARG C N 1
ATOM 9585 C CA . ARG C 1 394 ? -16.751 -47.027 36.345 1.00 41.91 392 ARG C CA 1
ATOM 9586 C C . ARG C 1 394 ? -16.763 -47.212 34.836 1.00 41.48 392 ARG C C 1
ATOM 9587 O O . ARG C 1 394 ? -17.610 -46.647 34.151 1.00 41.29 392 ARG C O 1
ATOM 9595 N N . PRO C 1 395 ? -15.812 -48.009 34.310 1.00 41.91 393 PRO C N 1
ATOM 9596 C CA . PRO C 1 395 ? -15.835 -48.321 32.880 1.00 41.47 393 PRO C CA 1
ATOM 9597 C C . PRO C 1 395 ? -17.181 -48.896 32.474 1.00 41.90 393 PRO C C 1
ATOM 9598 O O . PRO C 1 395 ? -17.760 -49.711 33.191 1.00 41.00 393 PRO C O 1
ATOM 9602 N N . GLY C 1 396 ? -17.690 -48.460 31.328 1.00 42.90 394 GLY C N 1
ATOM 9603 C CA . GLY C 1 396 ? -18.974 -48.970 30.871 1.00 42.94 394 GLY C CA 1
ATOM 9604 C C . GLY C 1 396 ? -20.119 -48.032 31.184 1.00 43.20 394 GLY C C 1
ATOM 9605 O O . GLY C 1 396 ? -21.162 -48.120 30.540 1.00 44.63 394 GLY C O 1
ATOM 9606 N N . ASP C 1 397 ? -19.958 -47.147 32.171 1.00 42.71 395 ASP C N 1
ATOM 9607 C CA . ASP C 1 397 ? -20.947 -46.070 32.370 1.00 42.46 395 ASP C CA 1
ATOM 9608 C C . ASP C 1 397 ? -20.957 -45.176 31.149 1.00 42.70 395 ASP C C 1
ATOM 9609 O O . ASP C 1 397 ? -19.927 -44.994 30.508 1.00 43.79 395 ASP C O 1
ATOM 9614 N N . LEU C 1 398 ? -22.122 -44.609 30.849 1.00 42.76 396 LEU C N 1
ATOM 9615 C CA . LEU C 1 398 ? -22.232 -43.540 29.862 1.00 42.72 396 LEU C CA 1
ATOM 9616 C C . LEU C 1 398 ? -22.383 -42.144 30.501 1.00 42.17 396 LEU C C 1
ATOM 9617 O O . LEU C 1 398 ? -23.198 -41.917 31.411 1.00 40.84 396 LEU C O 1
ATOM 9622 N N . VAL C 1 399 ? -21.578 -41.224 29.988 1.00 41.58 397 VAL C N 1
ATOM 9623 C CA . VAL C 1 399 ? -21.696 -39.812 30.316 1.00 41.68 397 VAL C CA 1
ATOM 9624 C C . VAL C 1 399 ? -22.011 -39.020 29.045 1.00 41.58 397 VAL C C 1
ATOM 9625 O O . VAL C 1 399 ? -21.683 -39.428 27.938 1.00 40.97 397 VAL C O 1
ATOM 9629 N N . ALA C 1 400 ? -22.664 -37.885 29.232 1.00 42.09 398 ALA C N 1
ATOM 9630 C CA . ALA C 1 400 ? -22.941 -36.962 28.153 1.00 42.22 398 ALA C CA 1
ATOM 9631 C C . ALA C 1 400 ? -22.468 -35.565 28.486 1.00 42.41 398 ALA C C 1
ATOM 9632 O O . ALA C 1 400 ? -22.588 -35.102 29.614 1.00 42.54 398 ALA C O 1
ATOM 9634 N N . VAL C 1 401 ? -21.902 -34.903 27.479 1.00 43.21 399 VAL C N 1
ATOM 9635 C CA . VAL C 1 401 ? -21.418 -33.545 27.591 1.00 41.87 399 VAL C CA 1
ATOM 9636 C C . VAL C 1 401 ? -22.451 -32.704 26.895 1.00 43.30 399 VAL C C 1
ATOM 9637 O O . VAL C 1 401 ? -22.788 -32.952 25.708 1.00 44.03 399 VAL C O 1
ATOM 9641 N N . ALA C 1 402 ? -22.961 -31.708 27.620 1.00 42.98 400 ALA C N 1
ATOM 9642 C CA . ALA C 1 402 ? -24.068 -30.874 27.134 1.00 42.92 400 ALA C CA 1
ATOM 9643 C C . ALA C 1 402 ? -23.641 -29.789 26.144 1.00 42.87 400 ALA C C 1
ATOM 9644 O O . ALA C 1 402 ? -22.477 -29.374 26.144 1.00 42.46 400 ALA C O 1
ATOM 9646 N N . ALA C 1 403 ? -24.576 -29.348 25.289 1.00 43.86 401 ALA C N 1
ATOM 9647 C CA . ALA C 1 403 ? -24.365 -28.185 24.403 1.00 44.40 401 ALA C CA 1
ATOM 9648 C C . ALA C 1 403 ? -23.159 -28.303 23.432 1.00 44.73 401 ALA C C 1
ATOM 9649 O O . ALA C 1 403 ? -22.385 -27.324 23.239 1.00 44.74 401 ALA C O 1
ATOM 9651 N N . THR C 1 404 ? -23.007 -29.471 22.816 1.00 43.32 402 THR C N 1
ATOM 9652 C CA . THR C 1 404 ? -21.914 -29.662 21.853 1.00 42.30 402 THR C CA 1
ATOM 9653 C C . THR C 1 404 ? -22.355 -29.513 20.417 1.00 42.50 402 THR C C 1
ATOM 9654 O O . THR C 1 404 ? -21.611 -29.883 19.498 1.00 42.35 402 THR C O 1
ATOM 9658 N N . GLY C 1 405 ? -23.580 -29.012 20.227 1.00 42.88 403 GLY C N 1
ATOM 9659 C CA . GLY C 1 405 ? -24.190 -28.824 18.895 1.00 43.07 403 GLY C CA 1
ATOM 9660 C C . GLY C 1 405 ? -23.533 -27.785 17.970 1.00 43.62 403 GLY C C 1
ATOM 9661 O O . GLY C 1 405 ? -23.739 -27.825 16.754 1.00 43.26 403 GLY C O 1
ATOM 9662 N N . ALA C 1 406 ? -22.755 -26.871 18.544 1.00 42.47 404 ALA C N 1
ATOM 9663 C CA . ALA C 1 406 ? -22.132 -25.814 17.800 1.00 43.82 404 ALA C CA 1
ATOM 9664 C C . ALA C 1 406 ? -20.602 -25.920 17.901 1.00 44.30 404 ALA C C 1
ATOM 9665 O O . ALA C 1 406 ? -20.002 -25.936 19.023 1.00 42.73 404 ALA C O 1
ATOM 9667 N N . TYR C 1 407 ? -19.984 -25.950 16.724 1.00 44.67 405 TYR C N 1
ATOM 9668 C CA . TYR C 1 407 ? -18.521 -25.884 16.606 1.00 47.53 405 TYR C CA 1
ATOM 9669 C C . TYR C 1 407 ? -17.767 -27.118 17.162 1.00 47.89 405 TYR C C 1
ATOM 9670 O O . TYR C 1 407 ? -16.610 -27.024 17.451 1.00 52.00 405 TYR C O 1
ATOM 9679 N N . CYS C 1 408 ? -18.395 -28.250 17.382 1.00 46.62 406 CYS C N 1
ATOM 9680 C CA . CYS C 1 408 ? -17.624 -29.335 17.932 1.00 44.64 406 CYS C CA 1
ATOM 9681 C C . CYS C 1 408 ? -17.343 -30.264 16.752 1.00 44.58 406 CYS C C 1
ATOM 9682 O O . CYS C 1 408 ? -16.170 -30.475 16.372 1.00 43.69 406 CYS C O 1
ATOM 9685 N N . TYR C 1 409 ? -18.417 -30.749 16.129 1.00 43.88 407 TYR C N 1
ATOM 9686 C CA . TYR C 1 409 ? -18.304 -31.504 14.909 1.00 44.55 407 TYR C CA 1
ATOM 9687 C C . TYR C 1 409 ? -17.652 -30.682 13.787 1.00 45.72 407 TYR C C 1
ATOM 9688 O O . TYR C 1 409 ? -16.776 -31.221 13.087 1.00 46.48 407 TYR C O 1
ATOM 9697 N N . SER C 1 410 ? -18.090 -29.427 13.584 1.00 45.33 408 SER C N 1
ATOM 9698 C CA . SER C 1 410 ? -17.462 -28.537 12.574 1.00 47.06 408 SER C CA 1
ATOM 9699 C C . SER C 1 410 ? -15.938 -28.554 12.639 1.00 47.36 408 SER C C 1
ATOM 9700 O O . SER C 1 410 ? -15.259 -28.433 11.604 1.00 46.97 408 SER C O 1
ATOM 9703 N N . LEU C 1 411 ? -15.420 -28.660 13.867 1.00 46.77 409 LEU C N 1
ATOM 9704 C CA . LEU C 1 411 ? -13.989 -28.583 14.102 1.00 46.48 409 LEU C CA 1
ATOM 9705 C C . LEU C 1 411 ? -13.338 -29.993 14.287 1.00 45.87 409 LEU C C 1
ATOM 9706 O O . LEU C 1 411 ? -12.155 -30.114 14.606 1.00 45.18 409 LEU C O 1
ATOM 9711 N N . SER C 1 412 ? -14.103 -31.061 14.046 1.00 45.83 410 SER C N 1
ATOM 9712 C CA . SER C 1 412 ? -13.571 -32.425 14.176 1.00 45.21 410 SER C CA 1
ATOM 9713 C C . SER C 1 412 ? -12.379 -32.709 13.262 1.00 46.26 410 SER C C 1
ATOM 9714 O O . SER C 1 412 ? -12.297 -32.195 12.110 1.00 46.04 410 SER C O 1
ATOM 9717 N N . SER C 1 413 ? -11.457 -33.529 13.781 1.00 46.52 411 SER C N 1
ATOM 9718 C CA . SER C 1 413 ? -10.270 -33.930 13.062 1.00 47.05 411 SER C CA 1
ATOM 9719 C C . SER C 1 413 ? -10.113 -35.461 13.118 1.00 47.81 411 SER C C 1
ATOM 9720 O O . SER C 1 413 ? -10.880 -36.163 13.794 1.00 49.40 411 SER C O 1
ATOM 9723 N N . ARG C 1 414 ? -9.114 -35.997 12.425 1.00 46.60 412 ARG C N 1
ATOM 9724 C CA . ARG C 1 414 ? -8.787 -37.409 12.603 1.00 46.20 412 ARG C CA 1
ATOM 9725 C C . ARG C 1 414 ? -7.471 -37.573 13.388 1.00 44.69 412 ARG C C 1
ATOM 9726 O O . ARG C 1 414 ? -6.652 -38.412 13.055 1.00 44.61 412 ARG C O 1
ATOM 9734 N N . TYR C 1 415 ? -7.258 -36.731 14.387 1.00 43.92 413 TYR C N 1
ATOM 9735 C CA . TYR C 1 415 ? -6.067 -36.819 15.249 1.00 42.32 413 TYR C CA 1
ATOM 9736 C C . TYR C 1 415 ? -5.942 -38.218 15.775 1.00 41.96 413 TYR C C 1
ATOM 9737 O O . TYR C 1 415 ? -6.918 -38.798 16.237 1.00 41.72 413 TYR C O 1
ATOM 9746 N N . ASN C 1 416 ? -4.748 -38.787 15.671 1.00 42.36 414 ASN C N 1
ATOM 9747 C CA . ASN C 1 416 ? -4.524 -40.229 15.992 1.00 43.02 414 ASN C CA 1
ATOM 9748 C C . ASN C 1 416 ? -5.376 -41.205 15.185 1.00 43.36 414 ASN C C 1
ATOM 9749 O O . ASN C 1 416 ? -5.607 -42.324 15.627 1.00 41.54 414 ASN C O 1
ATOM 9754 N N . MET C 1 417 ? -5.786 -40.800 13.963 1.00 43.32 415 MET C N 1
ATOM 9755 C CA . MET C 1 417 ? -6.626 -41.670 13.128 1.00 43.85 415 MET C CA 1
ATOM 9756 C C . MET C 1 417 ? -7.896 -42.052 13.890 1.00 43.66 415 MET C C 1
ATOM 9757 O O . MET C 1 417 ? -8.301 -43.231 13.869 1.00 44.83 415 MET C O 1
ATOM 9762 N N . VAL C 1 418 ? -8.459 -41.096 14.623 1.00 42.78 416 VAL C N 1
ATOM 9763 C CA . VAL C 1 418 ? -9.699 -41.309 15.313 1.00 44.38 416 VAL C CA 1
ATOM 9764 C C . VAL C 1 418 ? -10.788 -40.754 14.373 1.00 45.25 416 VAL C C 1
ATOM 9765 O O . VAL C 1 418 ? -10.857 -39.550 14.128 1.00 45.87 416 VAL C O 1
ATOM 9769 N N . GLY C 1 419 ? -11.616 -41.627 13.815 1.00 44.86 417 GLY C N 1
ATOM 9770 C CA . GLY C 1 419 ? -12.613 -41.191 12.848 1.00 45.69 417 GLY C CA 1
ATOM 9771 C C . GLY C 1 419 ? -13.720 -40.388 13.494 1.00 45.47 417 GLY C C 1
ATOM 9772 O O . GLY C 1 419 ? -13.945 -40.492 14.701 1.00 46.46 417 GLY C O 1
ATOM 9773 N N . ARG C 1 420 ? -14.410 -39.599 12.691 1.00 45.04 418 ARG C N 1
ATOM 9774 C CA . ARG C 1 420 ? -15.542 -38.792 13.159 1.00 45.10 418 ARG C CA 1
ATOM 9775 C C . ARG C 1 420 ? -16.663 -39.642 13.760 1.00 44.38 418 ARG C C 1
ATOM 9776 O O . ARG C 1 420 ? -16.997 -40.700 13.222 1.00 44.33 418 ARG C O 1
ATOM 9784 N N . PRO C 1 421 ? -17.254 -39.187 14.887 1.00 44.29 419 PRO C N 1
ATOM 9785 C CA . PRO C 1 421 ? -18.412 -39.895 15.435 1.00 43.91 419 PRO C CA 1
ATOM 9786 C C . PRO C 1 421 ? -19.650 -39.838 14.547 1.00 43.97 419 PRO C C 1
ATOM 9787 O O . PRO C 1 421 ? -19.792 -38.954 13.755 1.00 45.52 419 PRO C O 1
ATOM 9791 N N . ALA C 1 422 ? -20.558 -40.786 14.705 1.00 44.32 420 ALA C N 1
ATOM 9792 C CA . ALA C 1 422 ? -21.869 -40.712 14.082 1.00 43.73 420 ALA C CA 1
ATOM 9793 C C . ALA C 1 422 ? -22.688 -39.562 14.662 1.00 44.15 420 ALA C C 1
ATOM 9794 O O . ALA C 1 422 ? -22.494 -39.141 15.802 1.00 45.26 420 ALA C O 1
ATOM 9796 N N . VAL C 1 423 ? -23.617 -39.060 13.869 1.00 43.55 421 VAL C N 1
ATOM 9797 C CA . VAL C 1 423 ? -24.509 -38.026 14.303 1.00 43.64 421 VAL C CA 1
ATOM 9798 C C . VAL C 1 423 ? -25.894 -38.540 14.025 1.00 43.70 421 VAL C C 1
ATOM 9799 O O . VAL C 1 423 ? -26.229 -38.920 12.881 1.00 43.64 421 VAL C O 1
ATOM 9803 N N . VAL C 1 424 ? -26.697 -38.531 15.079 1.00 43.43 422 VAL C N 1
ATOM 9804 C CA . VAL C 1 424 ? -28.047 -39.058 15.055 1.00 43.81 422 VAL C CA 1
ATOM 9805 C C . VAL C 1 424 ? -29.017 -37.911 15.411 1.00 44.30 422 VAL C C 1
ATOM 9806 O O . VAL C 1 424 ? -28.679 -37.042 16.233 1.00 44.16 422 VAL C O 1
ATOM 9810 N N . ALA C 1 425 ? -30.195 -37.910 14.781 1.00 44.20 423 ALA C N 1
ATOM 9811 C CA . ALA C 1 425 ? -31.259 -36.966 15.061 1.00 44.20 423 ALA C CA 1
ATOM 9812 C C . ALA C 1 425 ? -32.421 -37.709 15.704 1.00 44.83 423 ALA C C 1
ATOM 9813 O O . ALA C 1 425 ? -32.794 -38.802 15.262 1.00 45.66 423 ALA C O 1
ATOM 9815 N N . VAL C 1 426 ? -32.990 -37.140 16.761 1.00 44.99 424 VAL C N 1
ATOM 9816 C CA . VAL C 1 426 ? -34.086 -37.801 17.445 1.00 45.96 424 VAL C CA 1
ATOM 9817 C C . VAL C 1 426 ? -35.294 -36.882 17.441 1.00 46.63 424 VAL C C 1
ATOM 9818 O O . VAL C 1 426 ? -35.162 -35.667 17.643 1.00 46.03 424 VAL C O 1
ATOM 9822 N N . HIS C 1 427 ? -36.463 -37.482 17.240 1.00 47.00 425 HIS C N 1
ATOM 9823 C CA . HIS C 1 427 ? -37.695 -36.750 17.135 1.00 48.74 425 HIS C CA 1
ATOM 9824 C C . HIS C 1 427 ? -38.856 -37.646 17.531 1.00 48.66 425 HIS C C 1
ATOM 9825 O O . HIS C 1 427 ? -39.062 -38.719 16.936 1.00 48.77 425 HIS C O 1
ATOM 9832 N N . ALA C 1 428 ? -39.598 -37.201 18.547 1.00 48.45 426 ALA C N 1
ATOM 9833 C CA . ALA C 1 428 ? -40.828 -37.849 19.004 1.00 48.47 426 ALA C CA 1
ATOM 9834 C C . ALA C 1 428 ? -40.701 -39.359 19.204 1.00 48.56 426 ALA C C 1
ATOM 9835 O O . ALA C 1 428 ? -41.610 -40.125 18.849 1.00 48.12 426 ALA C O 1
ATOM 9837 N N . GLY C 1 429 ? -39.568 -39.780 19.777 1.00 48.67 427 GLY C N 1
ATOM 9838 C CA . GLY C 1 429 ? -39.339 -41.201 20.083 1.00 48.51 427 GLY C CA 1
ATOM 9839 C C . GLY C 1 429 ? -38.696 -42.004 18.965 1.00 47.97 427 GLY C C 1
ATOM 9840 O O . GLY C 1 429 ? -38.542 -43.206 19.086 1.00 47.82 427 GLY C O 1
ATOM 9841 N N . ASN C 1 430 ? -38.325 -41.334 17.876 1.00 47.96 428 ASN C N 1
ATOM 9842 C CA . ASN C 1 430 ? -37.678 -41.973 16.728 1.00 47.17 428 ASN C CA 1
ATOM 9843 C C . ASN C 1 430 ? -36.320 -41.356 16.439 1.00 45.82 428 ASN C C 1
ATOM 9844 O O . ASN C 1 430 ? -36.208 -40.129 16.363 1.00 45.37 428 ASN C O 1
ATOM 9849 N N . ALA C 1 431 ? -35.312 -42.215 16.261 1.00 44.90 429 ALA C N 1
ATOM 9850 C CA . ALA C 1 431 ? -33.945 -41.793 15.940 1.00 44.23 429 ALA C CA 1
ATOM 9851 C C . ALA C 1 431 ? -33.603 -42.214 14.525 1.00 44.59 429 ALA C C 1
ATOM 9852 O O . ALA C 1 431 ? -34.083 -43.229 14.018 1.00 44.02 429 ALA C O 1
ATOM 9854 N N . ARG C 1 432 ? -32.800 -41.390 13.867 1.00 45.12 430 ARG C N 1
ATOM 9855 C CA . ARG C 1 432 ? -32.331 -41.710 12.532 1.00 45.84 430 ARG C CA 1
ATOM 9856 C C . ARG C 1 432 ? -30.911 -41.223 12.411 1.00 45.56 430 ARG C C 1
ATOM 9857 O O . ARG C 1 432 ? -30.575 -40.158 12.939 1.00 46.11 430 ARG C O 1
ATOM 9865 N N . LEU C 1 433 ? -30.083 -42.023 11.741 1.00 45.40 431 LEU C N 1
ATOM 9866 C CA . LEU C 1 433 ? -28.690 -41.680 11.523 1.00 45.38 431 LEU C CA 1
ATOM 9867 C C . LEU C 1 433 ? -28.652 -40.577 10.486 1.00 45.51 431 LEU C C 1
ATOM 9868 O O . LEU C 1 433 ? -29.337 -40.651 9.487 1.00 46.28 431 LEU C O 1
ATOM 9873 N N . VAL C 1 434 ? -27.868 -39.550 10.744 1.00 45.56 432 VAL C N 1
ATOM 9874 C CA . VAL C 1 434 ? -27.812 -38.372 9.890 1.00 45.41 432 VAL C CA 1
ATOM 9875 C C . VAL C 1 434 ? -26.466 -38.376 9.192 1.00 45.07 432 VAL C C 1
ATOM 9876 O O . VAL C 1 434 ? -26.405 -38.322 7.970 1.00 45.85 432 VAL C O 1
ATOM 9880 N N . LEU C 1 435 ? -25.390 -38.427 9.980 1.00 44.02 433 LEU C N 1
ATOM 9881 C CA . LEU C 1 435 ? -24.025 -38.544 9.459 1.00 43.48 433 LEU C CA 1
ATOM 9882 C C . LEU C 1 435 ? -23.443 -39.806 10.041 1.00 44.11 433 LEU C C 1
ATOM 9883 O O . LEU C 1 435 ? -23.482 -40.003 11.278 1.00 44.13 433 LEU C O 1
ATOM 9888 N N . ARG C 1 436 ? -22.912 -40.671 9.168 1.00 44.41 434 ARG C N 1
ATOM 9889 C CA . ARG C 1 436 ? -22.334 -41.932 9.646 1.00 45.47 434 ARG C CA 1
ATOM 9890 C C . ARG C 1 436 ? -20.940 -41.710 10.230 1.00 44.76 434 ARG C C 1
ATOM 9891 O O . ARG C 1 436 ? -20.247 -40.776 9.891 1.00 44.75 434 ARG C O 1
ATOM 9899 N N . ARG C 1 437 ? -20.575 -42.593 11.135 1.00 44.72 435 ARG C N 1
ATOM 9900 C CA . ARG C 1 437 ? -19.273 -42.692 11.691 1.00 45.04 435 ARG C CA 1
ATOM 9901 C C . ARG C 1 437 ? -18.248 -43.036 10.613 1.00 45.28 435 ARG C C 1
ATOM 9902 O O . ARG C 1 437 ? -18.480 -43.915 9.775 1.00 44.77 435 ARG C O 1
ATOM 9910 N N . GLU C 1 438 ? -17.098 -42.365 10.670 1.00 45.50 436 GLU C N 1
ATOM 9911 C CA . GLU C 1 438 ? -15.946 -42.714 9.816 1.00 45.33 436 GLU C CA 1
ATOM 9912 C C . GLU C 1 438 ? -15.333 -44.104 10.098 1.00 45.10 436 GLU C C 1
ATOM 9913 O O . GLU C 1 438 ? -15.355 -44.610 11.222 1.00 44.17 436 GLU C O 1
ATOM 9919 N N . THR C 1 439 ? -14.808 -44.713 9.043 1.00 45.34 437 THR C N 1
ATOM 9920 C CA . THR C 1 439 ? -14.227 -46.064 9.095 1.00 44.81 437 THR C CA 1
ATOM 9921 C C . THR C 1 439 ? -12.729 -46.016 8.702 1.00 44.26 437 THR C C 1
ATOM 9922 O O . THR C 1 439 ? -12.211 -44.972 8.224 1.00 44.15 437 THR C O 1
ATOM 9926 N N . VAL C 1 440 ? -12.028 -47.122 8.896 1.00 43.31 438 VAL C N 1
ATOM 9927 C CA . VAL C 1 440 ? -10.649 -47.261 8.383 1.00 44.37 438 VAL C CA 1
ATOM 9928 C C . VAL C 1 440 ? -10.542 -46.957 6.878 1.00 44.32 438 VAL C C 1
ATOM 9929 O O . VAL C 1 440 ? -9.584 -46.326 6.443 1.00 45.26 438 VAL C O 1
ATOM 9933 N N . ASP C 1 441 ? -11.521 -47.391 6.088 1.00 44.22 439 ASP C N 1
ATOM 9934 C CA . ASP C 1 441 ? -11.579 -47.015 4.672 1.00 45.17 439 ASP C CA 1
ATOM 9935 C C . ASP C 1 441 ? -11.632 -45.505 4.417 1.00 44.20 439 ASP C C 1
ATOM 9936 O O . ASP C 1 441 ? -10.999 -45.018 3.501 1.00 43.84 439 ASP C O 1
ATOM 9941 N N . ASP C 1 442 ? -12.414 -44.778 5.193 1.00 44.77 440 ASP C N 1
ATOM 9942 C CA . ASP C 1 442 ? -12.377 -43.309 5.180 1.00 45.17 440 ASP C CA 1
ATOM 9943 C C . ASP C 1 442 ? -10.972 -42.729 5.486 1.00 45.43 440 ASP C C 1
ATOM 9944 O O . ASP C 1 442 ? -10.447 -41.889 4.705 1.00 45.25 440 ASP C O 1
ATOM 9949 N N . LEU C 1 443 ? -10.395 -43.174 6.600 1.00 44.24 441 LEU C N 1
ATOM 9950 C CA . LEU C 1 443 ? -9.018 -42.851 7.002 1.00 44.88 441 LEU C CA 1
ATOM 9951 C C . LEU C 1 443 ? -7.994 -43.071 5.898 1.00 44.71 441 LEU C C 1
ATOM 9952 O O . LEU C 1 443 ? -7.017 -42.321 5.808 1.00 45.37 441 LEU C O 1
ATOM 9957 N N . LEU C 1 444 ? -8.175 -44.121 5.088 1.00 42.51 442 LEU C N 1
ATOM 9958 C CA . LEU C 1 444 ? -7.228 -44.410 4.029 1.00 41.72 442 LEU C CA 1
ATOM 9959 C C . LEU C 1 444 ? -7.620 -43.842 2.670 1.00 40.80 442 LEU C C 1
ATOM 9960 O O . LEU C 1 444 ? -6.884 -44.051 1.706 1.00 40.10 442 LEU C O 1
ATOM 9965 N N . SER C 1 445 ? -8.739 -43.128 2.571 1.00 40.04 443 SER C N 1
ATOM 9966 C CA . SER C 1 445 ? -9.302 -42.827 1.248 1.00 40.95 443 SER C CA 1
ATOM 9967 C C . SER C 1 445 ? -8.558 -41.826 0.400 1.00 41.74 443 SER C C 1
ATOM 9968 O O . SER C 1 445 ? -8.747 -41.788 -0.823 1.00 43.97 443 SER C O 1
ATOM 9971 N N . LEU C 1 446 ? -7.717 -41.009 1.009 1.00 41.96 444 LEU C N 1
ATOM 9972 C CA . LEU C 1 446 ? -7.000 -39.982 0.259 1.00 41.48 444 LEU C CA 1
ATOM 9973 C C . LEU C 1 446 ? -5.651 -40.505 -0.226 1.00 42.18 444 LEU C C 1
ATOM 9974 O O . LEU C 1 446 ? -4.917 -39.801 -0.942 1.00 42.49 444 LEU C O 1
ATOM 9979 N N . GLU C 1 447 ? -5.349 -41.742 0.152 1.00 42.16 445 GLU C N 1
ATOM 9980 C CA . GLU C 1 447 ? -4.073 -42.327 -0.160 1.00 44.41 445 GLU C CA 1
ATOM 9981 C C . GLU C 1 447 ? -4.022 -42.745 -1.605 1.00 47.51 445 GLU C C 1
ATOM 9982 O O . GLU C 1 447 ? -4.967 -43.321 -2.165 1.00 45.90 445 GLU C O 1
ATOM 9988 N N . VAL C 1 448 ? -2.875 -42.462 -2.196 1.00 51.75 446 VAL C N 1
ATOM 9989 C CA . VAL C 1 448 ? -2.692 -42.603 -3.617 1.00 55.16 446 VAL C CA 1
ATOM 9990 C C . VAL C 1 448 ? -1.896 -43.896 -3.891 1.00 58.04 446 VAL C C 1
ATOM 9991 O O . VAL C 1 448 ? -2.085 -44.932 -3.181 1.00 58.80 446 VAL C O 1
ATOM 9995 N N . ARG C 1 449 ? -1.073 -43.832 -4.948 1.00 61.03 447 ARG C N 1
ATOM 9996 C CA . ARG C 1 449 ? -0.101 -44.879 -5.372 1.00 62.39 447 ARG C CA 1
ATOM 9997 C C . ARG C 1 449 ? 0.495 -44.501 -6.739 1.00 62.94 447 ARG C C 1
ATOM 9998 O O . ARG C 1 449 ? 0.505 -43.323 -7.128 1.00 63.36 447 ARG C O 1
ATOM 10006 N N . ASN D 1 4 ? 16.162 -8.641 0.823 1.00 72.91 2 ASN D N 1
ATOM 10007 C CA . ASN D 1 4 ? 17.528 -8.581 1.461 1.00 73.05 2 ASN D CA 1
ATOM 10008 C C . ASN D 1 4 ? 17.693 -9.622 2.601 1.00 72.10 2 ASN D C 1
ATOM 10009 O O . ASN D 1 4 ? 18.295 -10.685 2.384 1.00 72.42 2 ASN D O 1
ATOM 10014 N N . GLU D 1 5 ? 17.161 -9.331 3.794 1.00 70.38 3 GLU D N 1
ATOM 10015 C CA . GLU D 1 5 ? 17.180 -10.298 4.917 1.00 69.27 3 GLU D CA 1
ATOM 10016 C C . GLU D 1 5 ? 15.840 -11.047 5.067 1.00 67.64 3 GLU D C 1
ATOM 10017 O O . GLU D 1 5 ? 15.738 -12.027 5.822 1.00 67.13 3 GLU D O 1
ATOM 10023 N N . LEU D 1 6 ? 14.820 -10.559 4.365 1.00 65.80 4 LEU D N 1
ATOM 10024 C CA . LEU D 1 6 ? 13.525 -11.219 4.304 1.00 64.09 4 LEU D CA 1
ATOM 10025 C C . LEU D 1 6 ? 13.542 -12.343 3.262 1.00 63.36 4 LEU D C 1
ATOM 10026 O O . LEU D 1 6 ? 12.650 -13.192 3.208 1.00 63.44 4 LEU D O 1
ATOM 10031 N N . LEU D 1 7 ? 14.579 -12.358 2.438 1.00 62.81 5 LEU D N 1
ATOM 10032 C CA . LEU D 1 7 ? 14.726 -13.443 1.476 1.00 62.42 5 LEU D CA 1
ATOM 10033 C C . LEU D 1 7 ? 15.424 -14.689 2.069 1.00 61.11 5 LEU D C 1
ATOM 10034 O O . LEU D 1 7 ? 15.272 -15.787 1.540 1.00 61.16 5 LEU D O 1
ATOM 10039 N N . HIS D 1 8 ? 16.155 -14.497 3.170 1.00 59.98 6 HIS D N 1
ATOM 10040 C CA . HIS D 1 8 ? 16.970 -15.529 3.827 1.00 58.42 6 HIS D CA 1
ATOM 10041 C C . HIS D 1 8 ? 16.117 -16.673 4.338 1.00 56.76 6 HIS D C 1
ATOM 10042 O O . HIS D 1 8 ? 15.034 -16.480 4.920 1.00 56.09 6 HIS D O 1
ATOM 10049 N N . LEU D 1 9 ? 16.609 -17.876 4.080 1.00 55.24 7 LEU D N 1
ATOM 10050 C CA . LEU D 1 9 ? 15.904 -19.068 4.459 1.00 53.56 7 LEU D CA 1
ATOM 10051 C C . LEU D 1 9 ? 16.845 -19.806 5.409 1.00 52.16 7 LEU D C 1
ATOM 10052 O O . LEU D 1 9 ? 17.723 -20.559 4.946 1.00 52.76 7 LEU D O 1
ATOM 10057 N N . ALA D 1 10 ? 16.685 -19.543 6.708 1.00 49.28 8 ALA D N 1
ATOM 10058 C CA . ALA D 1 10 ? 17.534 -20.107 7.759 1.00 47.97 8 ALA D CA 1
ATOM 10059 C C . ALA D 1 10 ? 17.655 -21.625 7.641 1.00 47.15 8 ALA D C 1
ATOM 10060 O O . ALA D 1 10 ? 16.644 -22.331 7.673 1.00 46.54 8 ALA D O 1
ATOM 10062 N N . PRO D 1 11 ? 18.886 -22.117 7.404 1.00 47.61 9 PRO D N 1
ATOM 10063 C CA . PRO D 1 11 ? 19.155 -23.540 7.180 1.00 47.15 9 PRO D CA 1
ATOM 10064 C C . PRO D 1 11 ? 18.647 -24.447 8.287 1.00 46.66 9 PRO D C 1
ATOM 10065 O O . PRO D 1 11 ? 18.239 -25.570 8.033 1.00 46.13 9 PRO D O 1
ATOM 10069 N N . ASN D 1 12 ? 18.672 -23.964 9.517 1.00 46.43 10 ASN D N 1
ATOM 10070 C CA . ASN D 1 12 ? 18.200 -24.778 10.599 1.00 45.25 10 ASN D CA 1
ATOM 10071 C C . ASN D 1 12 ? 16.669 -24.936 10.548 1.00 44.77 10 ASN D C 1
ATOM 10072 O O . ASN D 1 12 ? 16.144 -25.948 11.006 1.00 43.38 10 ASN D O 1
ATOM 10077 N N . VAL D 1 13 ? 15.974 -23.953 9.957 1.00 43.96 11 VAL D N 1
ATOM 10078 C CA . VAL D 1 13 ? 14.510 -23.989 9.834 1.00 43.54 11 VAL D CA 1
ATOM 10079 C C . VAL D 1 13 ? 13.973 -24.731 8.567 1.00 43.34 11 VAL D C 1
ATOM 10080 O O . VAL D 1 13 ? 13.086 -25.565 8.660 1.00 44.35 11 VAL D O 1
ATOM 10084 N N . TRP D 1 14 ? 14.554 -24.466 7.412 1.00 42.69 12 TRP D N 1
ATOM 10085 C CA . TRP D 1 14 ? 13.969 -24.866 6.149 1.00 43.42 12 TRP D CA 1
ATOM 10086 C C . TRP D 1 14 ? 14.408 -26.296 5.852 1.00 44.05 12 TRP D C 1
ATOM 10087 O O . TRP D 1 14 ? 15.412 -26.754 6.425 1.00 45.12 12 TRP D O 1
ATOM 10098 N N . PRO D 1 15 ? 13.651 -27.029 5.003 1.00 44.07 13 PRO D N 1
ATOM 10099 C CA . PRO D 1 15 ? 14.082 -28.387 4.596 1.00 43.96 13 PRO D CA 1
ATOM 10100 C C . PRO D 1 15 ? 15.519 -28.422 4.105 1.00 44.38 13 PRO D C 1
ATOM 10101 O O . PRO D 1 15 ? 16.019 -27.421 3.556 1.00 44.54 13 PRO D O 1
ATOM 10105 N N . ARG D 1 16 ? 16.197 -29.545 4.359 1.00 45.09 14 ARG D N 1
ATOM 10106 C CA . ARG D 1 16 ? 17.622 -29.694 4.010 1.00 46.10 14 ARG D CA 1
ATOM 10107 C C . ARG D 1 16 ? 17.980 -29.387 2.546 1.00 46.30 14 ARG D C 1
ATOM 10108 O O . ARG D 1 16 ? 19.087 -28.870 2.251 1.00 45.46 14 ARG D O 1
ATOM 10116 N N . ASN D 1 17 ? 17.038 -29.701 1.656 1.00 46.11 15 ASN D N 1
ATOM 10117 C CA . ASN D 1 17 ? 17.283 -29.612 0.243 1.00 47.28 15 ASN D CA 1
ATOM 10118 C C . ASN D 1 17 ? 16.549 -28.436 -0.413 1.00 47.22 15 ASN D C 1
ATOM 10119 O O . ASN D 1 17 ? 16.080 -28.524 -1.555 1.00 47.42 15 ASN D O 1
ATOM 10124 N N . THR D 1 18 ? 16.467 -27.349 0.350 1.00 47.21 16 THR D N 1
ATOM 10125 C CA . THR D 1 18 ? 15.927 -26.041 -0.055 1.00 46.34 16 THR D CA 1
ATOM 10126 C C . THR D 1 18 ? 17.005 -25.244 -0.754 1.00 46.34 16 THR D C 1
ATOM 10127 O O . THR D 1 18 ? 18.106 -25.105 -0.250 1.00 46.64 16 THR D O 1
ATOM 10131 N N . THR D 1 19 ? 16.672 -24.699 -1.909 1.00 47.36 17 THR D N 1
ATOM 10132 C CA . THR D 1 19 ? 17.556 -23.817 -2.654 1.00 48.13 17 THR D CA 1
ATOM 10133 C C . THR D 1 19 ? 16.746 -22.638 -3.193 1.00 49.19 17 THR D C 1
ATOM 10134 O O . THR D 1 19 ? 15.516 -22.627 -3.118 1.00 47.95 17 THR D O 1
ATOM 10138 N N . ARG D 1 20 ? 17.444 -21.665 -3.779 1.00 50.98 18 ARG D N 1
ATOM 10139 C CA . ARG D 1 20 ? 16.772 -20.672 -4.585 1.00 52.69 18 ARG D CA 1
ATOM 10140 C C . ARG D 1 20 ? 17.204 -20.653 -6.048 1.00 53.21 18 ARG D C 1
ATOM 10141 O O . ARG D 1 20 ? 18.395 -20.724 -6.343 1.00 53.65 18 ARG D O 1
ATOM 10149 N N . ASP D 1 21 ? 16.216 -20.582 -6.952 1.00 53.98 19 ASP D N 1
ATOM 10150 C CA . ASP D 1 21 ? 16.412 -20.331 -8.413 1.00 54.49 19 ASP D CA 1
ATOM 10151 C C . ASP D 1 21 ? 17.353 -19.212 -8.762 1.00 54.87 19 ASP D C 1
ATOM 10152 O O . ASP D 1 21 ? 17.736 -18.387 -7.924 1.00 54.52 19 ASP D O 1
ATOM 10157 N N . GLU D 1 22 ? 17.643 -19.149 -10.057 1.00 56.10 20 GLU D N 1
ATOM 10158 C CA . GLU D 1 22 ? 18.250 -17.961 -10.658 1.00 57.09 20 GLU D CA 1
ATOM 10159 C C . GLU D 1 22 ? 17.184 -16.883 -10.965 1.00 56.49 20 GLU D C 1
ATOM 10160 O O . GLU D 1 22 ? 17.520 -15.701 -11.089 1.00 56.46 20 GLU D O 1
ATOM 10166 N N . VAL D 1 23 ? 15.910 -17.285 -11.045 1.00 55.75 21 VAL D N 1
ATOM 10167 C CA . VAL D 1 23 ? 14.810 -16.310 -11.157 1.00 56.18 21 VAL D CA 1
ATOM 10168 C C . VAL D 1 23 ? 14.165 -15.968 -9.779 1.00 55.86 21 VAL D C 1
ATOM 10169 O O . VAL D 1 23 ? 13.154 -15.263 -9.699 1.00 55.77 21 VAL D O 1
ATOM 10173 N N . GLY D 1 24 ? 14.763 -16.477 -8.706 1.00 55.09 22 GLY D N 1
ATOM 10174 C CA . GLY D 1 24 ? 14.308 -16.165 -7.364 1.00 53.58 22 GLY D CA 1
ATOM 10175 C C . GLY D 1 24 ? 13.181 -17.016 -6.808 1.00 52.21 22 GLY D C 1
ATOM 10176 O O . GLY D 1 24 ? 12.466 -16.601 -5.886 1.00 52.94 22 GLY D O 1
ATOM 10177 N N . VAL D 1 25 ? 13.018 -18.216 -7.341 1.00 50.46 23 VAL D N 1
ATOM 10178 C CA . VAL D 1 25 ? 12.008 -19.112 -6.819 1.00 48.60 23 VAL D CA 1
ATOM 10179 C C . VAL D 1 25 ? 12.686 -20.140 -5.935 1.00 47.57 23 VAL D C 1
ATOM 10180 O O . VAL D 1 25 ? 13.732 -20.693 -6.270 1.00 46.78 23 VAL D O 1
ATOM 10184 N N . VAL D 1 26 ? 12.094 -20.325 -4.765 1.00 47.00 24 VAL D N 1
ATOM 10185 C CA . VAL D 1 26 ? 12.531 -21.317 -3.796 1.00 46.47 24 VAL D CA 1
ATOM 10186 C C . VAL D 1 26 ? 12.187 -22.697 -4.318 1.00 46.66 24 VAL D C 1
ATOM 10187 O O . VAL D 1 26 ? 11.075 -22.938 -4.750 1.00 47.93 24 VAL D O 1
ATOM 10191 N N . CYS D 1 27 ? 13.161 -23.593 -4.309 1.00 46.77 25 CYS D N 1
ATOM 10192 C CA . CYS D 1 27 ? 12.977 -24.955 -4.796 1.00 45.69 25 CYS D CA 1
ATOM 10193 C C . CYS D 1 27 ? 13.139 -25.910 -3.624 1.00 45.17 25 CYS D C 1
ATOM 10194 O O . CYS D 1 27 ? 13.896 -25.642 -2.680 1.00 43.84 25 CYS D O 1
ATOM 10197 N N . ILE D 1 28 ? 12.401 -27.010 -3.684 1.00 44.88 26 ILE D N 1
ATOM 10198 C CA . ILE D 1 28 ? 12.548 -28.095 -2.756 1.00 45.48 26 ILE D CA 1
ATOM 10199 C C . ILE D 1 28 ? 12.966 -29.326 -3.568 1.00 46.08 26 ILE D C 1
ATOM 10200 O O . ILE D 1 28 ? 12.295 -29.670 -4.555 1.00 46.79 26 ILE D O 1
ATOM 10205 N N . ALA D 1 29 ? 14.072 -29.968 -3.167 1.00 46.04 27 ALA D N 1
ATOM 10206 C CA . ALA D 1 29 ? 14.665 -31.097 -3.891 1.00 46.10 27 ALA D CA 1
ATOM 10207 C C . ALA D 1 29 ? 14.789 -30.820 -5.393 1.00 46.64 27 ALA D C 1
ATOM 10208 O O . ALA D 1 29 ? 14.570 -31.712 -6.233 1.00 46.66 27 ALA D O 1
ATOM 10210 N N . GLY D 1 30 ? 15.116 -29.572 -5.721 1.00 46.69 28 GLY D N 1
ATOM 10211 C CA . GLY D 1 30 ? 15.342 -29.175 -7.114 1.00 46.40 28 GLY D CA 1
ATOM 10212 C C . GLY D 1 30 ? 14.105 -28.753 -7.874 1.00 46.09 28 GLY D C 1
ATOM 10213 O O . GLY D 1 30 ? 14.205 -28.445 -9.065 1.00 45.60 28 GLY D O 1
ATOM 10214 N N . ILE D 1 31 ? 12.945 -28.741 -7.205 1.00 45.71 29 ILE D N 1
ATOM 10215 C CA . ILE D 1 31 ? 11.677 -28.391 -7.878 1.00 45.99 29 ILE D CA 1
ATOM 10216 C C . ILE D 1 31 ? 11.186 -27.015 -7.427 1.00 44.95 29 ILE D C 1
ATOM 10217 O O . ILE D 1 31 ? 10.980 -26.780 -6.217 1.00 42.39 29 ILE D O 1
ATOM 10222 N N . PRO D 1 32 ? 11.012 -26.088 -8.403 1.00 44.96 30 PRO D N 1
ATOM 10223 C CA . PRO D 1 32 ? 10.392 -24.780 -8.094 1.00 44.40 30 PRO D CA 1
ATOM 10224 C C . PRO D 1 32 ? 9.019 -24.929 -7.440 1.00 44.43 30 PRO D C 1
ATOM 10225 O O . PRO D 1 32 ? 8.178 -25.745 -7.870 1.00 44.52 30 PRO D O 1
ATOM 10229 N N . LEU D 1 33 ? 8.813 -24.149 -6.390 1.00 43.54 31 LEU D N 1
ATOM 10230 C CA . LEU D 1 33 ? 7.596 -24.217 -5.593 1.00 43.86 31 LEU D CA 1
ATOM 10231 C C . LEU D 1 33 ? 6.397 -23.715 -6.427 1.00 43.89 31 LEU D C 1
ATOM 10232 O O . LEU D 1 33 ? 5.245 -24.181 -6.310 1.00 43.53 31 LEU D O 1
ATOM 10237 N N . THR D 1 34 ? 6.692 -22.746 -7.273 1.00 43.86 32 THR D N 1
ATOM 10238 C CA . THR D 1 34 ? 5.770 -22.278 -8.318 1.00 45.16 32 THR D CA 1
ATOM 10239 C C . THR D 1 34 ? 5.155 -23.385 -9.227 1.00 44.79 32 THR D C 1
ATOM 10240 O O . THR D 1 34 ? 3.944 -23.370 -9.524 1.00 43.53 32 THR D O 1
ATOM 10244 N N . GLN D 1 35 ? 6.002 -24.329 -9.654 1.00 45.19 33 GLN D N 1
ATOM 10245 C CA . GLN D 1 35 ? 5.597 -25.459 -10.474 1.00 46.24 33 GLN D CA 1
ATOM 10246 C C . GLN D 1 35 ? 4.732 -26.435 -9.683 1.00 45.65 33 GLN D C 1
ATOM 10247 O O . GLN D 1 35 ? 3.756 -26.961 -10.222 1.00 45.33 33 GLN D O 1
ATOM 10253 N N . LEU D 1 36 ? 5.083 -26.675 -8.414 1.00 44.46 34 LEU D N 1
ATOM 10254 C CA . LEU D 1 36 ? 4.273 -27.532 -7.556 1.00 44.53 34 LEU D CA 1
ATOM 10255 C C . LEU D 1 36 ? 2.893 -26.909 -7.371 1.00 44.59 34 LEU D C 1
ATOM 10256 O O . LEU D 1 36 ? 1.896 -27.628 -7.398 1.00 44.49 34 LEU D O 1
ATOM 10261 N N . ALA D 1 37 ? 2.828 -25.589 -7.197 1.00 44.15 35 ALA D N 1
ATOM 10262 C CA . ALA D 1 37 ? 1.534 -24.931 -7.015 1.00 45.53 35 ALA D CA 1
ATOM 10263 C C . ALA D 1 37 ? 0.672 -25.074 -8.269 1.00 46.25 35 ALA D C 1
ATOM 10264 O O . ALA D 1 37 ? -0.532 -25.340 -8.201 1.00 47.07 35 ALA D O 1
ATOM 10266 N N . GLN D 1 38 ? 1.313 -24.884 -9.409 1.00 47.25 36 GLN D N 1
ATOM 10267 C CA . GLN D 1 38 ? 0.717 -25.027 -10.714 1.00 49.44 36 GLN D CA 1
ATOM 10268 C C . GLN D 1 38 ? 0.136 -26.426 -10.907 1.00 48.08 36 GLN D C 1
ATOM 10269 O O . GLN D 1 38 ? -1.020 -26.570 -11.302 1.00 46.66 36 GLN D O 1
ATOM 10275 N N . GLU D 1 39 ? 0.976 -27.440 -10.654 1.00 47.63 37 GLU D N 1
ATOM 10276 C CA . GLU D 1 39 ? 0.635 -28.840 -10.860 1.00 47.86 37 GLU D CA 1
ATOM 10277 C C . GLU D 1 39 ? -0.405 -29.351 -9.877 1.00 46.06 37 GLU D C 1
ATOM 10278 O O . GLU D 1 39 ? -1.295 -30.091 -10.252 1.00 46.21 37 GLU D O 1
ATOM 10284 N N . TYR D 1 40 ? -0.280 -28.957 -8.612 1.00 45.01 38 TYR D N 1
ATOM 10285 C CA . TYR D 1 40 ? -0.986 -29.633 -7.540 1.00 43.56 38 TYR D CA 1
ATOM 10286 C C . TYR D 1 40 ? -2.042 -28.792 -6.849 1.00 43.56 38 TYR D C 1
ATOM 10287 O O . TYR D 1 40 ? -2.898 -29.334 -6.132 1.00 42.80 38 TYR D O 1
ATOM 10296 N N . GLY D 1 41 ? -1.993 -27.478 -7.108 1.00 44.35 39 GLY D N 1
ATOM 10297 C CA . GLY D 1 41 ? -2.831 -26.451 -6.412 1.00 44.70 39 GLY D CA 1
ATOM 10298 C C . GLY D 1 41 ? -2.295 -26.111 -5.026 1.00 44.39 39 GLY D C 1
ATOM 10299 O O . GLY D 1 41 ? -1.330 -26.723 -4.592 1.00 44.84 39 GLY D O 1
ATOM 10300 N N . THR D 1 42 ? -2.896 -25.113 -4.369 1.00 44.35 40 THR D N 1
ATOM 10301 C CA . THR D 1 42 ? -2.587 -24.721 -2.992 1.00 44.74 40 THR D CA 1
ATOM 10302 C C . THR D 1 42 ? -3.900 -24.721 -2.175 1.00 45.15 40 THR D C 1
ATOM 10303 O O . THR D 1 42 ? -4.997 -24.685 -2.744 1.00 45.15 40 THR D O 1
ATOM 10307 N N . PRO D 1 43 ? -3.806 -24.819 -0.838 1.00 44.85 41 PRO D N 1
ATOM 10308 C CA . PRO D 1 43 ? -2.574 -25.041 -0.048 1.00 45.19 41 PRO D CA 1
ATOM 10309 C C . PRO D 1 43 ? -1.943 -26.420 -0.359 1.00 44.95 41 PRO D C 1
ATOM 10310 O O . PRO D 1 43 ? -2.618 -27.350 -0.780 1.00 43.47 41 PRO D O 1
ATOM 10314 N N . LEU D 1 44 ? -0.652 -26.557 -0.125 1.00 44.49 42 LEU D N 1
ATOM 10315 C CA . LEU D 1 44 ? -0.013 -27.804 -0.468 1.00 43.71 42 LEU D CA 1
ATOM 10316 C C . LEU D 1 44 ? 1.034 -28.139 0.582 1.00 43.61 42 LEU D C 1
ATOM 10317 O O . LEU D 1 44 ? 1.840 -27.284 0.913 1.00 42.87 42 LEU D O 1
ATOM 10322 N N . PHE D 1 45 ? 1.001 -29.372 1.121 1.00 43.40 43 PHE D N 1
ATOM 10323 C CA . PHE D 1 45 ? 2.064 -29.848 1.988 1.00 42.14 43 PHE D CA 1
ATOM 10324 C C . PHE D 1 45 ? 3.097 -30.446 1.076 1.00 42.90 43 PHE D C 1
ATOM 10325 O O . PHE D 1 45 ? 2.782 -31.318 0.262 1.00 43.09 43 PHE D O 1
ATOM 10333 N N . VAL D 1 46 ? 4.327 -29.968 1.214 1.00 42.50 44 VAL D N 1
ATOM 10334 C CA . VAL D 1 46 ? 5.436 -30.378 0.391 1.00 43.33 44 VAL D CA 1
ATOM 10335 C C . VAL D 1 46 ? 6.511 -31.060 1.271 1.00 44.42 44 VAL D C 1
ATOM 10336 O O . VAL D 1 46 ? 7.158 -30.423 2.128 1.00 44.88 44 VAL D O 1
ATOM 10340 N N . ILE D 1 47 ? 6.686 -32.357 1.072 1.00 44.23 45 ILE D N 1
ATOM 10341 C CA . ILE D 1 47 ? 7.607 -33.130 1.898 1.00 44.44 45 ILE D CA 1
ATOM 10342 C C . ILE D 1 47 ? 8.942 -33.359 1.159 1.00 43.76 45 ILE D C 1
ATOM 10343 O O . ILE D 1 47 ? 8.997 -33.973 0.087 1.00 43.03 45 ILE D O 1
ATOM 10348 N N . ASP D 1 48 ? 10.021 -32.853 1.748 1.00 43.83 46 ASP D N 1
ATOM 10349 C CA . ASP D 1 48 ? 11.374 -33.113 1.259 1.00 42.48 46 ASP D CA 1
ATOM 10350 C C . ASP D 1 48 ? 11.713 -34.495 1.813 1.00 41.91 46 ASP D C 1
ATOM 10351 O O . ASP D 1 48 ? 12.036 -34.617 2.983 1.00 41.67 46 ASP D O 1
ATOM 10356 N N . GLU D 1 49 ? 11.586 -35.530 0.980 1.00 42.16 47 GLU D N 1
ATOM 10357 C CA . GLU D 1 49 ? 11.689 -36.932 1.438 1.00 43.45 47 GLU D CA 1
ATOM 10358 C C . GLU D 1 49 ? 13.098 -37.275 1.922 1.00 43.91 47 GLU D C 1
ATOM 10359 O O . GLU D 1 49 ? 13.275 -37.955 2.920 1.00 45.21 47 GLU D O 1
ATOM 10365 N N . ASP D 1 50 ? 14.103 -36.814 1.206 1.00 44.14 48 ASP D N 1
ATOM 10366 C CA . ASP D 1 50 ? 15.476 -37.050 1.632 1.00 45.09 48 ASP D CA 1
ATOM 10367 C C . ASP D 1 50 ? 15.742 -36.410 2.985 1.00 44.78 48 ASP D C 1
ATOM 10368 O O . ASP D 1 50 ? 16.465 -36.991 3.805 1.00 46.76 48 ASP D O 1
ATOM 10373 N N . ASP D 1 51 ? 15.176 -35.227 3.230 1.00 42.90 49 ASP D N 1
ATOM 10374 C CA . ASP D 1 51 ? 15.291 -34.593 4.574 1.00 42.48 49 ASP D CA 1
ATOM 10375 C C . ASP D 1 51 ? 14.738 -35.509 5.705 1.00 41.85 49 ASP D C 1
ATOM 10376 O O . ASP D 1 51 ? 15.401 -35.724 6.749 1.00 41.84 49 ASP D O 1
ATOM 10381 N N . PHE D 1 52 ? 13.539 -36.049 5.479 1.00 41.41 50 PHE D N 1
ATOM 10382 C CA . PHE D 1 52 ? 12.844 -36.943 6.413 1.00 41.61 50 PHE D CA 1
ATOM 10383 C C . PHE D 1 52 ? 13.688 -38.197 6.722 1.00 42.62 50 PHE D C 1
ATOM 10384 O O . PHE D 1 52 ? 13.864 -38.584 7.888 1.00 42.26 50 PHE D O 1
ATOM 10392 N N . ARG D 1 53 ? 14.234 -38.796 5.657 1.00 43.29 51 ARG D N 1
ATOM 10393 C CA . ARG D 1 53 ? 15.088 -39.965 5.743 1.00 42.80 51 ARG D CA 1
ATOM 10394 C C . ARG D 1 53 ? 16.405 -39.647 6.453 1.00 43.81 51 ARG D C 1
ATOM 10395 O O . ARG D 1 53 ? 16.951 -40.490 7.190 1.00 43.89 51 ARG D O 1
ATOM 10403 N N . SER D 1 54 ? 16.955 -38.467 6.163 1.00 44.01 52 SER D N 1
ATOM 10404 C CA . SER D 1 54 ? 18.204 -37.999 6.782 1.00 45.50 52 SER D CA 1
ATOM 10405 C C . SER D 1 54 ? 18.073 -37.908 8.297 1.00 45.26 52 SER D C 1
ATOM 10406 O O . SER D 1 54 ? 18.979 -38.258 9.051 1.00 45.47 52 SER D O 1
ATOM 10409 N N . ARG D 1 55 ? 16.925 -37.397 8.722 1.00 45.50 53 ARG D N 1
ATOM 10410 C CA . ARG D 1 55 ? 16.589 -37.295 10.126 1.00 45.75 53 ARG D CA 1
ATOM 10411 C C . ARG D 1 55 ? 16.510 -38.673 10.761 1.00 46.04 53 ARG D C 1
ATOM 10412 O O . ARG D 1 55 ? 17.015 -38.879 11.889 1.00 46.90 53 ARG D O 1
ATOM 10420 N N . CYS D 1 56 ? 15.892 -39.617 10.038 1.00 45.56 54 CYS D N 1
ATOM 10421 C CA . CYS D 1 56 ? 15.792 -41.009 10.499 1.00 44.86 54 CYS D CA 1
ATOM 10422 C C . CYS D 1 56 ? 17.173 -41.583 10.729 1.00 45.59 54 CYS D C 1
ATOM 10423 O O . CYS D 1 56 ? 17.470 -42.140 11.810 1.00 45.06 54 CYS D O 1
ATOM 10426 N N . ARG D 1 57 ? 18.001 -41.447 9.691 1.00 45.62 55 ARG D N 1
ATOM 10427 C CA . ARG D 1 57 ? 19.345 -41.999 9.696 1.00 46.14 55 ARG D CA 1
ATOM 10428 C C . ARG D 1 57 ? 20.236 -41.374 10.759 1.00 46.23 55 ARG D C 1
ATOM 10429 O O . ARG D 1 57 ? 21.006 -42.087 11.427 1.00 46.36 55 ARG D O 1
ATOM 10437 N N . GLU D 1 58 ? 20.127 -40.060 10.950 1.00 46.38 56 GLU D N 1
ATOM 10438 C CA . GLU D 1 58 ? 21.065 -39.430 11.898 1.00 47.68 56 GLU D CA 1
ATOM 10439 C C . GLU D 1 58 ? 20.699 -39.666 13.366 1.00 45.64 56 GLU D C 1
ATOM 10440 O O . GLU D 1 58 ? 21.580 -39.809 14.212 1.00 45.48 56 GLU D O 1
ATOM 10446 N N . THR D 1 59 ? 19.403 -39.770 13.630 1.00 44.68 57 THR D N 1
ATOM 10447 C CA . THR D 1 59 ? 18.882 -40.154 14.932 1.00 43.58 57 THR D CA 1
ATOM 10448 C C . THR D 1 59 ? 19.144 -41.631 15.245 1.00 43.86 57 THR D C 1
ATOM 10449 O O . THR D 1 59 ? 19.529 -41.934 16.365 1.00 42.64 57 THR D O 1
ATOM 10453 N N . ALA D 1 60 ? 19.016 -42.526 14.232 1.00 43.62 58 ALA D N 1
ATOM 10454 C CA . ALA D 1 60 ? 19.332 -43.938 14.386 1.00 41.95 58 ALA D CA 1
ATOM 10455 C C . ALA D 1 60 ? 20.783 -44.096 14.801 1.00 42.25 58 ALA D C 1
ATOM 10456 O O . ALA D 1 60 ? 21.124 -44.879 15.679 1.00 41.46 58 ALA D O 1
ATOM 10458 N N . ALA D 1 61 ? 21.650 -43.345 14.145 1.00 42.78 59 ALA D N 1
ATOM 10459 C CA . ALA D 1 61 ? 23.066 -43.447 14.388 1.00 42.90 59 ALA D CA 1
ATOM 10460 C C . ALA D 1 61 ? 23.377 -42.874 15.793 1.00 43.67 59 ALA D C 1
ATOM 10461 O O . ALA D 1 61 ? 24.158 -43.466 16.572 1.00 41.77 59 ALA D O 1
ATOM 10463 N N . ALA D 1 62 ? 22.726 -41.738 16.106 1.00 43.65 60 ALA D N 1
ATOM 10464 C CA . ALA D 1 62 ? 22.895 -41.064 17.382 1.00 44.94 60 ALA D CA 1
ATOM 10465 C C . ALA D 1 62 ? 22.604 -42.014 18.544 1.00 45.95 60 ALA D C 1
ATOM 10466 O O . ALA D 1 62 ? 23.344 -42.008 19.547 1.00 47.09 60 ALA D O 1
ATOM 10468 N N . PHE D 1 63 ? 21.542 -42.819 18.416 1.00 45.55 61 PHE D N 1
ATOM 10469 C CA . PHE D 1 63 ? 21.124 -43.692 19.519 1.00 46.15 61 PHE D CA 1
ATOM 10470 C C . PHE D 1 63 ? 21.562 -45.136 19.375 1.00 46.04 61 PHE D C 1
ATOM 10471 O O . PHE D 1 63 ? 21.092 -46.029 20.085 1.00 45.68 61 PHE D O 1
ATOM 10479 N N . GLY D 1 64 ? 22.505 -45.360 18.479 1.00 46.47 62 GLY D N 1
ATOM 10480 C CA . GLY D 1 64 ? 23.182 -46.636 18.430 1.00 46.73 62 GLY D CA 1
ATOM 10481 C C . GLY D 1 64 ? 22.534 -47.571 17.436 1.00 47.58 62 GLY D C 1
ATOM 10482 O O . GLY D 1 64 ? 23.218 -48.448 16.903 1.00 48.42 62 GLY D O 1
ATOM 10483 N N . SER D 1 65 ? 21.239 -47.369 17.154 1.00 46.85 63 SER D N 1
ATOM 10484 C CA . SER D 1 65 ? 20.475 -48.252 16.258 1.00 46.30 63 SER D CA 1
ATOM 10485 C C . SER D 1 65 ? 19.094 -47.699 16.011 1.00 45.33 63 SER D C 1
ATOM 10486 O O . SER D 1 65 ? 18.531 -47.015 16.869 1.00 45.06 63 SER D O 1
ATOM 10489 N N . GLY D 1 66 ? 18.525 -48.021 14.856 1.00 44.62 64 GLY D N 1
ATOM 10490 C CA . GLY D 1 66 ? 17.152 -47.629 14.565 1.00 44.33 64 GLY D CA 1
ATOM 10491 C C . GLY D 1 66 ? 16.147 -48.283 15.493 1.00 44.36 64 GLY D C 1
ATOM 10492 O O . GLY D 1 66 ? 15.067 -47.730 15.755 1.00 43.98 64 GLY D O 1
ATOM 10493 N N . ALA D 1 67 ? 16.500 -49.455 16.004 1.00 45.19 65 ALA D N 1
ATOM 10494 C CA . ALA D 1 67 ? 15.682 -50.136 17.011 1.00 47.28 65 ALA D CA 1
ATOM 10495 C C . ALA D 1 67 ? 15.474 -49.276 18.275 1.00 47.55 65 ALA D C 1
ATOM 10496 O O . ALA D 1 67 ? 14.452 -49.403 18.975 1.00 49.17 65 ALA D O 1
ATOM 10498 N N . ASN D 1 68 ? 16.388 -48.341 18.512 1.00 46.92 66 ASN D N 1
ATOM 10499 C CA . ASN D 1 68 ? 16.317 -47.457 19.700 1.00 46.48 66 ASN D CA 1
ATOM 10500 C C . ASN D 1 68 ? 15.533 -46.181 19.475 1.00 45.67 66 ASN D C 1
ATOM 10501 O O . ASN D 1 68 ? 15.429 -45.340 20.361 1.00 45.75 66 ASN D O 1
ATOM 10506 N N . VAL D 1 69 ? 14.984 -46.035 18.279 1.00 44.58 67 VAL D N 1
ATOM 10507 C CA . VAL D 1 69 ? 14.352 -44.774 17.878 1.00 43.28 67 VAL D CA 1
ATOM 10508 C C . VAL D 1 69 ? 12.970 -45.156 17.375 1.00 44.37 67 VAL D C 1
ATOM 10509 O O . VAL D 1 69 ? 12.851 -45.866 16.382 1.00 44.98 67 VAL D O 1
ATOM 10513 N N . HIS D 1 70 ? 11.937 -44.713 18.086 1.00 44.14 68 HIS D N 1
ATOM 10514 C CA . HIS D 1 70 ? 10.587 -45.114 17.790 1.00 44.78 68 HIS D CA 1
ATOM 10515 C C . HIS D 1 70 ? 9.873 -43.900 17.264 1.00 45.71 68 HIS D C 1
ATOM 10516 O O . HIS D 1 70 ? 9.660 -42.925 17.991 1.00 46.36 68 HIS D O 1
ATOM 10523 N N . TYR D 1 71 ? 9.492 -43.925 15.994 1.00 45.58 69 TYR D N 1
ATOM 10524 C CA . TYR D 1 71 ? 8.814 -42.764 15.445 1.00 44.57 69 TYR D CA 1
ATOM 10525 C C . TYR D 1 71 ? 7.382 -42.670 15.974 1.00 43.67 69 TYR D C 1
ATOM 10526 O O . TYR D 1 71 ? 6.619 -43.636 15.980 1.00 43.64 69 TYR D O 1
ATOM 10535 N N . ALA D 1 72 ? 7.067 -41.489 16.448 1.00 42.93 70 ALA D N 1
ATOM 10536 C CA . ALA D 1 72 ? 5.799 -41.152 17.043 1.00 43.59 70 ALA D CA 1
ATOM 10537 C C . ALA D 1 72 ? 4.796 -40.775 15.928 1.00 43.60 70 ALA D C 1
ATOM 10538 O O . ALA D 1 72 ? 4.820 -39.668 15.382 1.00 43.50 70 ALA D O 1
ATOM 10540 N N . ALA D 1 73 ? 3.970 -41.735 15.543 1.00 44.18 71 ALA D N 1
ATOM 10541 C CA . ALA D 1 73 ? 3.133 -41.653 14.330 1.00 43.80 71 ALA D CA 1
ATOM 10542 C C . ALA D 1 73 ? 2.100 -40.503 14.410 1.00 44.65 71 ALA D C 1
ATOM 10543 O O . ALA D 1 73 ? 1.608 -40.026 13.387 1.00 44.84 71 ALA D O 1
ATOM 10569 N N . ALA D 1 75 ? 2.640 -37.531 14.935 1.00 44.73 73 ALA D N 1
ATOM 10570 C CA . ALA D 1 75 ? 3.190 -36.347 14.273 1.00 44.45 73 ALA D CA 1
ATOM 10571 C C . ALA D 1 75 ? 2.628 -36.255 12.851 1.00 44.83 73 ALA D C 1
ATOM 10572 O O . ALA D 1 75 ? 2.180 -35.194 12.416 1.00 45.87 73 ALA D O 1
ATOM 10574 N N . PHE D 1 76 ? 2.605 -37.389 12.163 1.00 45.15 74 PHE D N 1
ATOM 10575 C CA . PHE D 1 76 ? 2.087 -37.523 10.795 1.00 44.55 74 PHE D CA 1
ATOM 10576 C C . PHE D 1 76 ? 2.194 -38.980 10.409 1.00 44.08 74 PHE D C 1
ATOM 10577 O O . PHE D 1 76 ? 3.265 -39.583 10.502 1.00 44.52 74 PHE D O 1
ATOM 10585 N N . LEU D 1 77 ? 1.077 -39.552 9.998 1.00 44.46 75 LEU D N 1
ATOM 10586 C CA . LEU D 1 77 ? 1.056 -40.944 9.486 1.00 44.59 75 LEU D CA 1
ATOM 10587 C C . LEU D 1 77 ? 0.191 -41.057 8.226 1.00 44.36 75 LEU D C 1
ATOM 10588 O O . LEU D 1 77 ? -0.905 -40.465 8.129 1.00 43.81 75 LEU D O 1
ATOM 10593 N N . CYS D 1 78 ? 0.715 -41.822 7.285 1.00 43.70 76 CYS D N 1
ATOM 10594 C CA . CYS D 1 78 ? -0.048 -42.424 6.204 1.00 44.30 76 CYS D CA 1
ATOM 10595 C C . CYS D 1 78 ? 0.770 -43.644 5.790 1.00 44.25 76 CYS D C 1
ATOM 10596 O O . CYS D 1 78 ? 1.874 -43.840 6.308 1.00 44.30 76 CYS D O 1
ATOM 10599 N N . SER D 1 79 ? 0.258 -44.455 4.858 1.00 44.69 77 SER D N 1
ATOM 10600 C CA . SER D 1 79 ? 0.980 -45.649 4.400 1.00 44.11 77 SER D CA 1
ATOM 10601 C C . SER D 1 79 ? 2.378 -45.345 3.859 1.00 44.19 77 SER D C 1
ATOM 10602 O O . SER D 1 79 ? 3.303 -46.118 4.023 1.00 44.47 77 SER D O 1
ATOM 10605 N N . GLU D 1 80 ? 2.535 -44.219 3.190 1.00 45.17 78 GLU D N 1
ATOM 10606 C CA . GLU D 1 80 ? 3.799 -43.919 2.540 1.00 46.22 78 GLU D CA 1
ATOM 10607 C C . GLU D 1 80 ? 4.842 -43.682 3.631 1.00 46.89 78 GLU D C 1
ATOM 10608 O O . GLU D 1 80 ? 5.964 -44.258 3.594 1.00 47.96 78 GLU D O 1
ATOM 10614 N N . VAL D 1 81 ? 4.464 -42.896 4.641 1.00 46.07 79 VAL D N 1
ATOM 10615 C CA . VAL D 1 81 ? 5.373 -42.661 5.763 1.00 46.63 79 VAL D CA 1
ATOM 10616 C C . VAL D 1 81 ? 5.720 -43.948 6.564 1.00 46.04 79 VAL D C 1
ATOM 10617 O O . VAL D 1 81 ? 6.904 -44.180 6.903 1.00 46.00 79 VAL D O 1
ATOM 10621 N N . ALA D 1 82 ? 4.707 -44.779 6.832 1.00 44.89 80 ALA D N 1
ATOM 10622 C CA . ALA D 1 82 ? 4.931 -46.120 7.425 1.00 45.45 80 ALA D CA 1
ATOM 10623 C C . ALA D 1 82 ? 6.041 -46.892 6.699 1.00 45.22 80 ALA D C 1
ATOM 10624 O O . ALA D 1 82 ? 6.925 -47.483 7.332 1.00 45.73 80 ALA D O 1
ATOM 10626 N N . ARG D 1 83 ? 5.970 -46.875 5.367 1.00 44.87 81 ARG D N 1
ATOM 10627 C CA . ARG D 1 83 ? 6.981 -47.466 4.476 1.00 44.93 81 ARG D CA 1
ATOM 10628 C C . ARG D 1 83 ? 8.367 -46.862 4.656 1.00 44.45 81 ARG D C 1
ATOM 10629 O O . ARG D 1 83 ? 9.333 -47.583 4.676 1.00 45.08 81 ARG D O 1
ATOM 10637 N N . TRP D 1 84 ? 8.472 -45.531 4.747 1.00 44.58 82 TRP D N 1
ATOM 10638 C CA . TRP D 1 84 ? 9.784 -44.888 4.944 1.00 44.01 82 TRP D CA 1
ATOM 10639 C C . TRP D 1 84 ? 10.387 -45.236 6.290 1.00 43.49 82 TRP D C 1
ATOM 10640 O O . TRP D 1 84 ? 11.562 -45.537 6.362 1.00 43.88 82 TRP D O 1
ATOM 10651 N N . ILE D 1 85 ? 9.579 -45.175 7.344 1.00 43.41 83 ILE D N 1
ATOM 10652 C CA . ILE D 1 85 ? 9.990 -45.594 8.693 1.00 43.75 83 ILE D CA 1
ATOM 10653 C C . ILE D 1 85 ? 10.477 -47.045 8.678 1.00 44.29 83 ILE D C 1
ATOM 10654 O O . ILE D 1 85 ? 11.541 -47.334 9.211 1.00 45.18 83 ILE D O 1
ATOM 10659 N N . SER D 1 86 ? 9.721 -47.929 8.025 1.00 43.83 84 SER D N 1
ATOM 10660 C CA . SER D 1 86 ? 10.126 -49.338 7.871 1.00 44.44 84 SER D CA 1
ATOM 10661 C C . SER D 1 86 ? 11.507 -49.484 7.238 1.00 44.13 84 SER D C 1
ATOM 10662 O O . SER D 1 86 ? 12.396 -50.118 7.809 1.00 44.28 84 SER D O 1
ATOM 10665 N N . GLU D 1 87 ? 11.655 -48.863 6.070 1.00 43.33 85 GLU D N 1
ATOM 10666 C CA . GLU D 1 87 ? 12.889 -48.857 5.274 1.00 43.13 85 GLU D CA 1
ATOM 10667 C C . GLU D 1 87 ? 14.129 -48.336 6.017 1.00 42.54 85 GLU D C 1
ATOM 10668 O O . GLU D 1 87 ? 15.245 -48.825 5.814 1.00 41.41 85 GLU D O 1
ATOM 10674 N N . GLU D 1 88 ? 13.909 -47.347 6.881 1.00 42.13 86 GLU D N 1
ATOM 10675 C CA . GLU D 1 88 ? 14.992 -46.646 7.587 1.00 42.18 86 GLU D CA 1
ATOM 10676 C C . GLU D 1 88 ? 15.341 -47.354 8.895 1.00 43.14 86 GLU D C 1
ATOM 10677 O O . GLU D 1 88 ? 16.269 -46.932 9.629 1.00 42.84 86 GLU D O 1
ATOM 10683 N N . GLY D 1 89 ? 14.614 -48.449 9.166 1.00 43.29 87 GLY D N 1
ATOM 10684 C CA . GLY D 1 89 ? 14.925 -49.372 10.285 1.00 44.02 87 GLY D CA 1
ATOM 10685 C C . GLY D 1 89 ? 14.465 -48.879 11.653 1.00 44.22 87 GLY D C 1
ATOM 10686 O O . GLY D 1 89 ? 14.868 -49.421 12.696 1.00 44.77 87 GLY D O 1
ATOM 10687 N N . LEU D 1 90 ? 13.607 -47.864 11.650 1.00 43.19 88 LEU D N 1
ATOM 10688 C CA . LEU D 1 90 ? 13.031 -47.369 12.893 1.00 43.50 88 LEU D CA 1
ATOM 10689 C C . LEU D 1 90 ? 11.814 -48.177 13.384 1.00 42.70 88 LEU D C 1
ATOM 10690 O O . LEU D 1 90 ? 11.153 -48.893 12.610 1.00 43.73 88 LEU D O 1
ATOM 10695 N N . CYS D 1 91 ? 11.531 -48.070 14.670 1.00 41.03 89 CYS D N 1
ATOM 10696 C CA . CYS D 1 91 ? 10.291 -48.587 15.214 1.00 41.78 89 CYS D CA 1
ATOM 10697 C C . CYS D 1 91 ? 9.179 -47.544 15.049 1.00 41.52 89 CYS D C 1
ATOM 10698 O O . CYS D 1 91 ? 9.429 -46.382 14.740 1.00 39.35 89 CYS D O 1
ATOM 10701 N N . LEU D 1 92 ? 7.949 -47.977 15.281 1.00 43.12 90 LEU D N 1
ATOM 10702 C CA . LEU D 1 92 ? 6.803 -47.119 15.087 1.00 44.25 90 LEU D CA 1
ATOM 10703 C C . LEU D 1 92 ? 5.865 -47.188 16.290 1.00 45.80 90 LEU D C 1
ATOM 10704 O O . LEU D 1 92 ? 5.389 -48.264 16.648 1.00 46.74 90 LEU D O 1
ATOM 10709 N N . ASP D 1 93 ? 5.602 -46.025 16.894 1.00 46.31 91 ASP D N 1
ATOM 10710 C CA . ASP D 1 93 ? 4.685 -45.896 18.018 1.00 45.75 91 ASP D CA 1
ATOM 10711 C C . ASP D 1 93 ? 3.330 -45.483 17.508 1.00 46.30 91 ASP D C 1
ATOM 10712 O O . ASP D 1 93 ? 3.204 -44.436 16.849 1.00 44.92 91 ASP D O 1
ATOM 10717 N N . VAL D 1 94 ? 2.318 -46.281 17.862 1.00 46.27 92 VAL D N 1
ATOM 10718 C CA . VAL D 1 94 ? 0.944 -46.004 17.466 1.00 46.31 92 VAL D CA 1
ATOM 10719 C C . VAL D 1 94 ? 0.079 -45.862 18.713 1.00 48.37 92 VAL D C 1
ATOM 10720 O O . VAL D 1 94 ? 0.410 -46.376 19.800 1.00 47.66 92 VAL D O 1
ATOM 10724 N N . CYS D 1 95 ? -1.033 -45.177 18.538 1.00 51.25 93 CYS D N 1
ATOM 10725 C CA . CYS D 1 95 ? -1.689 -44.567 19.663 1.00 53.30 93 CYS D CA 1
ATOM 10726 C C . CYS D 1 95 ? -3.124 -45.040 19.820 1.00 54.13 93 CYS D C 1
ATOM 10727 O O . CYS D 1 95 ? -3.573 -45.356 20.919 1.00 56.45 93 CYS D O 1
ATOM 10730 N N . THR D 1 96 ? -3.848 -45.164 18.728 1.00 53.60 94 THR D N 1
ATOM 10731 C CA . THR D 1 96 ? -5.185 -45.769 18.847 1.00 51.68 94 THR D CA 1
ATOM 10732 C C . THR D 1 96 ? -5.316 -46.896 17.823 1.00 49.85 94 THR D C 1
ATOM 10733 O O . THR D 1 96 ? -4.369 -47.190 17.106 1.00 49.40 94 THR D O 1
ATOM 10737 N N . GLY D 1 97 ? -6.480 -47.523 17.760 1.00 48.67 95 GLY D N 1
ATOM 10738 C CA . GLY D 1 97 ? -6.727 -48.625 16.794 1.00 47.61 95 GLY D CA 1
ATOM 10739 C C . GLY D 1 97 ? -6.550 -48.221 15.320 1.00 46.96 95 GLY D C 1
ATOM 10740 O O . GLY D 1 97 ? -6.116 -49.014 14.513 1.00 46.19 95 GLY D O 1
ATOM 10741 N N . GLY D 1 98 ? -6.862 -46.966 14.989 1.00 46.92 96 GLY D N 1
ATOM 10742 C CA . GLY D 1 98 ? -6.737 -46.451 13.625 1.00 45.88 96 GLY D CA 1
ATOM 10743 C C . GLY D 1 98 ? -5.282 -46.342 13.176 1.00 44.89 96 GLY D C 1
ATOM 10744 O O . GLY D 1 98 ? -4.971 -46.600 12.014 1.00 44.68 96 GLY D O 1
ATOM 10745 N N . GLU D 1 99 ? -4.390 -45.947 14.083 1.00 43.76 97 GLU D N 1
ATOM 10746 C CA . GLU D 1 99 ? -2.992 -45.824 13.732 1.00 43.33 97 GLU D CA 1
ATOM 10747 C C . GLU D 1 99 ? -2.466 -47.228 13.490 1.00 43.97 97 GLU D C 1
ATOM 10748 O O . GLU D 1 99 ? -1.752 -47.468 12.519 1.00 45.13 97 GLU D O 1
ATOM 10754 N N . LEU D 1 100 ? -2.839 -48.173 14.343 1.00 43.93 98 LEU D N 1
ATOM 10755 C CA . LEU D 1 100 ? -2.386 -49.537 14.175 1.00 43.80 98 LEU D CA 1
ATOM 10756 C C . LEU D 1 100 ? -2.884 -50.052 12.823 1.00 45.11 98 LEU D C 1
ATOM 10757 O O . LEU D 1 100 ? -2.116 -50.635 12.040 1.00 45.01 98 LEU D O 1
ATOM 10762 N N . ALA D 1 101 ? -4.176 -49.833 12.550 1.00 44.86 99 ALA D N 1
ATOM 10763 C CA . ALA D 1 101 ? -4.800 -50.339 11.338 1.00 44.44 99 ALA D CA 1
ATOM 10764 C C . ALA D 1 101 ? -4.111 -49.780 10.087 1.00 44.38 99 ALA D C 1
ATOM 10765 O O . ALA D 1 101 ? -3.947 -50.486 9.100 1.00 44.65 99 ALA D O 1
ATOM 10767 N N . VAL D 1 102 ? -3.673 -48.528 10.146 1.00 44.60 100 VAL D N 1
ATOM 10768 C CA . VAL D 1 102 ? -3.023 -47.923 8.999 1.00 43.61 100 VAL D CA 1
ATOM 10769 C C . VAL D 1 102 ? -1.624 -48.524 8.882 1.00 44.49 100 VAL D C 1
ATOM 10770 O O . VAL D 1 102 ? -1.220 -48.867 7.780 1.00 45.07 100 VAL D O 1
ATOM 10774 N N . ALA D 1 103 ? -0.905 -48.705 9.998 1.00 44.66 101 ALA D N 1
ATOM 10775 C CA . ALA D 1 103 ? 0.422 -49.340 9.924 1.00 44.99 101 ALA D CA 1
ATOM 10776 C C . ALA D 1 103 ? 0.331 -50.774 9.365 1.00 45.33 101 ALA D C 1
ATOM 10777 O O . ALA D 1 103 ? 1.075 -51.157 8.468 1.00 45.29 101 ALA D O 1
ATOM 10779 N N . LEU D 1 104 ? -0.587 -51.566 9.890 1.00 45.27 102 LEU D N 1
ATOM 10780 C CA . LEU D 1 104 ? -0.737 -52.919 9.437 1.00 45.88 102 LEU D CA 1
ATOM 10781 C C . LEU D 1 104 ? -1.148 -52.955 7.962 1.00 46.99 102 LEU D C 1
ATOM 10782 O O . LEU D 1 104 ? -0.692 -53.826 7.184 1.00 48.04 102 LEU D O 1
ATOM 10787 N N . HIS D 1 105 ? -1.998 -52.016 7.559 1.00 46.99 103 HIS D N 1
ATOM 10788 C CA . HIS D 1 105 ? -2.384 -51.904 6.161 1.00 46.79 103 HIS D CA 1
ATOM 10789 C C . HIS D 1 105 ? -1.168 -51.616 5.291 1.00 46.47 103 HIS D C 1
ATOM 10790 O O . HIS D 1 105 ? -1.149 -51.953 4.127 1.00 46.68 103 HIS D O 1
ATOM 10797 N N . ALA D 1 106 ? -0.170 -50.943 5.842 1.00 46.67 104 ALA D N 1
ATOM 10798 C CA . ALA D 1 106 ? 1.021 -50.627 5.070 1.00 46.57 104 ALA D CA 1
ATOM 10799 C C . ALA D 1 106 ? 2.080 -51.734 5.179 1.00 46.51 104 ALA D C 1
ATOM 10800 O O . ALA D 1 106 ? 3.213 -51.539 4.751 1.00 47.19 104 ALA D O 1
ATOM 10802 N N . SER D 1 107 ? 1.701 -52.872 5.769 1.00 45.75 105 SER D N 1
ATOM 10803 C CA . SER D 1 107 ? 2.603 -53.981 6.075 1.00 45.74 105 SER D CA 1
ATOM 10804 C C . SER D 1 107 ? 3.792 -53.621 6.994 1.00 45.76 105 SER D C 1
ATOM 10805 O O . SER D 1 107 ? 4.900 -54.178 6.863 1.00 45.93 105 SER D O 1
ATOM 10808 N N . PHE D 1 108 ? 3.588 -52.688 7.912 1.00 44.71 106 PHE D N 1
ATOM 10809 C CA . PHE D 1 108 ? 4.602 -52.444 8.894 1.00 43.79 106 PHE D CA 1
ATOM 10810 C C . PHE D 1 108 ? 4.793 -53.674 9.804 1.00 44.05 106 PHE D C 1
ATOM 10811 O O . PHE D 1 108 ? 3.812 -54.200 10.336 1.00 43.02 106 PHE D O 1
ATOM 10819 N N . PRO D 1 109 ? 6.060 -54.123 9.998 1.00 44.29 107 PRO D N 1
ATOM 10820 C CA . PRO D 1 109 ? 6.283 -55.280 10.859 1.00 44.09 107 PRO D CA 1
ATOM 10821 C C . PRO D 1 109 ? 5.861 -55.038 12.303 1.00 44.16 107 PRO D C 1
ATOM 10822 O O . PRO D 1 109 ? 6.378 -54.132 12.936 1.00 43.98 107 PRO D O 1
ATOM 10826 N N . PRO D 1 110 ? 4.913 -55.877 12.811 1.00 44.56 108 PRO D N 1
ATOM 10827 C CA . PRO D 1 110 ? 4.271 -55.712 14.129 1.00 43.91 108 PRO D CA 1
ATOM 10828 C C . PRO D 1 110 ? 5.245 -55.867 15.285 1.00 44.02 108 PRO D C 1
ATOM 10829 O O . PRO D 1 110 ? 5.075 -55.246 16.322 1.00 45.18 108 PRO D O 1
ATOM 10833 N N . GLU D 1 111 ? 6.292 -56.646 15.109 1.00 43.63 109 GLU D N 1
ATOM 10834 C CA . GLU D 1 111 ? 7.302 -56.709 16.143 1.00 43.80 109 GLU D CA 1
ATOM 10835 C C . GLU D 1 111 ? 8.007 -55.350 16.326 1.00 43.10 109 GLU D C 1
ATOM 10836 O O . GLU D 1 111 ? 8.682 -55.135 17.314 1.00 42.86 109 GLU D O 1
ATOM 10842 N N . ARG D 1 112 ? 7.888 -54.446 15.353 1.00 41.52 110 ARG D N 1
ATOM 10843 C CA . ARG D 1 112 ? 8.573 -53.169 15.485 1.00 41.42 110 ARG D CA 1
ATOM 10844 C C . ARG D 1 112 ? 7.581 -52.082 15.879 1.00 40.70 110 ARG D C 1
ATOM 10845 O O . ARG D 1 112 ? 7.846 -50.887 15.751 1.00 40.87 110 ARG D O 1
ATOM 10853 N N . ILE D 1 113 ? 6.414 -52.527 16.348 1.00 40.76 111 ILE D N 1
ATOM 10854 C CA . ILE D 1 113 ? 5.353 -51.616 16.725 1.00 40.54 111 ILE D CA 1
ATOM 10855 C C . ILE D 1 113 ? 5.186 -51.566 18.241 1.00 40.79 111 ILE D C 1
ATOM 10856 O O . ILE D 1 113 ? 5.222 -52.597 18.902 1.00 40.52 111 ILE D O 1
ATOM 10861 N N . THR D 1 114 ? 5.016 -50.359 18.769 1.00 39.74 112 THR D N 1
ATOM 10862 C CA . THR D 1 114 ? 4.604 -50.160 20.152 1.00 40.48 112 THR D CA 1
ATOM 10863 C C . THR D 1 114 ? 3.276 -49.390 20.220 1.00 41.21 112 THR D C 1
ATOM 10864 O O . THR D 1 114 ? 3.064 -48.409 19.478 1.00 39.89 112 THR D O 1
ATOM 10868 N N . LEU D 1 115 ? 2.406 -49.853 21.122 1.00 42.21 113 LEU D N 1
ATOM 10869 C CA . LEU D 1 115 ? 1.091 -49.266 21.328 1.00 41.76 113 LEU D CA 1
ATOM 10870 C C . LEU D 1 115 ? 1.089 -48.399 22.572 1.00 41.69 113 LEU D C 1
ATOM 10871 O O . LEU D 1 115 ? 1.465 -48.865 23.651 1.00 41.96 113 LEU D O 1
ATOM 10876 N N . HIS D 1 116 ? 0.719 -47.118 22.382 1.00 41.76 114 HIS D N 1
ATOM 10877 C CA . HIS D 1 116 ? 0.571 -46.094 23.453 1.00 41.93 114 HIS D CA 1
ATOM 10878 C C . HIS D 1 116 ? -0.876 -45.744 23.708 1.00 42.11 114 HIS D C 1
ATOM 10879 O O . HIS D 1 116 ? -1.765 -46.068 22.891 1.00 42.59 114 HIS D O 1
ATOM 10886 N N . GLY D 1 117 ? -1.119 -45.086 24.847 1.00 42.36 115 GLY D N 1
ATOM 10887 C CA . GLY D 1 117 ? -2.439 -44.527 25.150 1.00 42.00 115 GLY D CA 1
ATOM 10888 C C . GLY D 1 117 ? -2.982 -44.710 26.540 1.00 40.86 115 GLY D C 1
ATOM 10889 O O . GLY D 1 117 ? -2.792 -45.734 27.163 1.00 39.82 115 GLY D O 1
ATOM 10890 N N . ASN D 1 118 ? -3.707 -43.695 26.993 1.00 41.39 116 ASN D N 1
ATOM 10891 C CA . ASN D 1 118 ? -4.257 -43.656 28.338 1.00 42.78 116 ASN D CA 1
ATOM 10892 C C . ASN D 1 118 ? -5.613 -44.381 28.490 1.00 42.33 116 ASN D C 1
ATOM 10893 O O . ASN D 1 118 ? -6.083 -44.605 29.608 1.00 41.62 116 ASN D O 1
ATOM 10898 N N . ASN D 1 119 ? -6.261 -44.675 27.374 1.00 42.18 117 ASN D N 1
ATOM 10899 C CA . ASN D 1 119 ? -7.571 -45.328 27.400 1.00 41.94 117 ASN D CA 1
ATOM 10900 C C . ASN D 1 119 ? -7.700 -46.385 26.296 1.00 42.00 117 ASN D C 1
ATOM 10901 O O . ASN D 1 119 ? -8.641 -46.343 25.502 1.00 42.71 117 ASN D O 1
ATOM 10906 N N . LYS D 1 120 ? -6.757 -47.324 26.202 1.00 42.03 118 LYS D N 1
ATOM 10907 C CA . LYS D 1 120 ? -6.887 -48.399 25.175 1.00 41.20 118 LYS D CA 1
ATOM 10908 C C . LYS D 1 120 ? -8.119 -49.257 25.482 1.00 41.67 118 LYS D C 1
ATOM 10909 O O . LYS D 1 120 ? -8.323 -49.696 26.618 1.00 42.05 118 LYS D O 1
ATOM 10915 N N . SER D 1 121 ? -8.968 -49.474 24.488 1.00 42.13 119 SER D N 1
ATOM 10916 C CA . SER D 1 121 ? -10.122 -50.336 24.699 1.00 42.81 119 SER D CA 1
ATOM 10917 C C . SER D 1 121 ? -9.738 -51.835 24.637 1.00 43.90 119 SER D C 1
ATOM 10918 O O . SER D 1 121 ? -8.636 -52.205 24.189 1.00 43.45 119 SER D O 1
ATOM 10921 N N . VAL D 1 122 ? -10.647 -52.685 25.118 1.00 44.58 120 VAL D N 1
ATOM 10922 C CA . VAL D 1 122 ? -10.483 -54.115 24.962 1.00 45.55 120 VAL D CA 1
ATOM 10923 C C . VAL D 1 122 ? -10.243 -54.478 23.467 1.00 46.53 120 VAL D C 1
ATOM 10924 O O . VAL D 1 122 ? -9.345 -55.304 23.160 1.00 47.18 120 VAL D O 1
ATOM 10928 N N . SER D 1 123 ? -10.991 -53.842 22.559 1.00 45.09 121 SER D N 1
ATOM 10929 C CA . SER D 1 123 ? -10.866 -54.169 21.156 1.00 45.54 121 SER D CA 1
ATOM 10930 C C . SER D 1 123 ? -9.533 -53.732 20.527 1.00 45.17 121 SER D C 1
ATOM 10931 O O . SER D 1 123 ? -8.992 -54.433 19.671 1.00 44.93 121 SER D O 1
ATOM 10934 N N . GLU D 1 124 ? -8.975 -52.614 20.975 1.00 44.84 122 GLU D N 1
ATOM 10935 C CA . GLU D 1 124 ? -7.626 -52.237 20.529 1.00 45.47 122 GLU D CA 1
ATOM 10936 C C . GLU D 1 124 ? -6.526 -53.150 21.084 1.00 45.11 122 GLU D C 1
ATOM 10937 O O . GLU D 1 124 ? -5.618 -53.565 20.359 1.00 45.54 122 GLU D O 1
ATOM 10943 N N . LEU D 1 125 ? -6.606 -53.446 22.374 1.00 44.70 123 LEU D N 1
ATOM 10944 C CA . LEU D 1 125 ? -5.678 -54.368 23.013 1.00 44.86 123 LEU D CA 1
ATOM 10945 C C . LEU D 1 125 ? -5.738 -55.751 22.315 1.00 45.27 123 LEU D C 1
ATOM 10946 O O . LEU D 1 125 ? -4.687 -56.312 21.969 1.00 44.82 123 LEU D O 1
ATOM 10951 N N . THR D 1 126 ? -6.971 -56.238 22.082 1.00 45.00 124 THR D N 1
ATOM 10952 C CA . THR D 1 126 ? -7.246 -57.491 21.363 1.00 44.94 124 THR D CA 1
ATOM 10953 C C . THR D 1 126 ? -6.630 -57.507 19.950 1.00 44.77 124 THR D C 1
ATOM 10954 O O . THR D 1 126 ? -5.968 -58.480 19.589 1.00 45.09 124 THR D O 1
ATOM 10958 N N . ALA D 1 127 ? -6.844 -56.448 19.165 1.00 43.44 125 ALA D N 1
ATOM 10959 C CA . ALA D 1 127 ? -6.251 -56.352 17.828 1.00 43.45 125 ALA D CA 1
ATOM 10960 C C . ALA D 1 127 ? -4.717 -56.284 17.871 1.00 43.84 125 ALA D C 1
ATOM 10961 O O . ALA D 1 127 ? -4.034 -56.843 17.020 1.00 44.13 125 ALA D O 1
ATOM 10963 N N . ALA D 1 128 ? -4.192 -55.593 18.873 1.00 44.67 126 ALA D N 1
ATOM 10964 C CA . ALA D 1 128 ? -2.764 -55.445 19.064 1.00 45.05 126 ALA D CA 1
ATOM 10965 C C . ALA D 1 128 ? -2.068 -56.814 19.230 1.00 45.33 126 ALA D C 1
ATOM 10966 O O . ALA D 1 128 ? -1.064 -57.102 18.572 1.00 44.86 126 ALA D O 1
ATOM 10968 N N . VAL D 1 129 ? -2.614 -57.666 20.095 1.00 46.31 127 VAL D N 1
ATOM 10969 C CA . VAL D 1 129 ? -1.978 -58.941 20.313 1.00 46.90 127 VAL D CA 1
ATOM 10970 C C . VAL D 1 129 ? -2.285 -59.909 19.178 1.00 47.64 127 VAL D C 1
ATOM 10971 O O . VAL D 1 129 ? -1.455 -60.750 18.855 1.00 47.66 127 VAL D O 1
ATOM 10975 N N . LYS D 1 130 ? -3.455 -59.772 18.556 1.00 47.93 128 LYS D N 1
ATOM 10976 C CA . LYS D 1 130 ? -3.791 -60.605 17.421 1.00 48.69 128 LYS D CA 1
ATOM 10977 C C . LYS D 1 130 ? -2.758 -60.351 16.314 1.00 48.39 128 LYS D C 1
ATOM 10978 O O . LYS D 1 130 ? -2.314 -61.292 15.660 1.00 49.11 128 LYS D O 1
ATOM 10984 N N . ALA D 1 131 ? -2.383 -59.085 16.117 1.00 47.02 129 ALA D N 1
ATOM 10985 C CA . ALA D 1 131 ? -1.398 -58.713 15.111 1.00 45.95 129 ALA D CA 1
ATOM 10986 C C . ALA D 1 131 ? 0.037 -59.091 15.491 1.00 45.52 129 ALA D C 1
ATOM 10987 O O . ALA D 1 131 ? 0.911 -59.170 14.631 1.00 44.93 129 ALA D O 1
ATOM 10989 N N . GLY D 1 132 ? 0.286 -59.328 16.774 1.00 45.30 130 GLY D N 1
ATOM 10990 C CA . GLY D 1 132 ? 1.638 -59.665 17.225 1.00 44.76 130 GLY D CA 1
ATOM 10991 C C . GLY D 1 132 ? 2.486 -58.430 17.521 1.00 44.86 130 GLY D C 1
ATOM 10992 O O . GLY D 1 132 ? 3.699 -58.443 17.356 1.00 44.67 130 GLY D O 1
ATOM 10993 N N . VAL D 1 133 ? 1.825 -57.353 17.930 1.00 45.15 131 VAL D N 1
ATOM 10994 C CA . VAL D 1 133 ? 2.477 -56.105 18.323 1.00 45.14 131 VAL D CA 1
ATOM 10995 C C . VAL D 1 133 ? 3.555 -56.388 19.409 1.00 45.85 131 VAL D C 1
ATOM 10996 O O . VAL D 1 133 ? 3.288 -57.084 20.417 1.00 44.43 131 VAL D O 1
ATOM 11000 N N . GLY D 1 134 ? 4.767 -55.877 19.167 1.00 45.03 132 GLY D N 1
ATOM 11001 C CA . GLY D 1 134 ? 5.897 -56.202 20.006 1.00 45.34 132 GLY D CA 1
ATOM 11002 C C . GLY D 1 134 ? 5.730 -55.716 21.434 1.00 45.56 132 GLY D C 1
ATOM 11003 O O . GLY D 1 134 ? 5.928 -56.461 22.371 1.00 46.39 132 GLY D O 1
ATOM 11004 N N . HIS D 1 135 ? 5.356 -54.460 21.609 1.00 46.04 133 HIS D N 1
ATOM 11005 C CA . HIS D 1 135 ? 5.297 -53.886 22.956 1.00 45.51 133 HIS D CA 1
ATOM 11006 C C . HIS D 1 135 ? 4.030 -53.125 23.162 1.00 44.90 133 HIS D C 1
ATOM 11007 O O . HIS D 1 135 ? 3.498 -52.540 22.234 1.00 46.01 133 HIS D O 1
ATOM 11014 N N . ILE D 1 136 ? 3.545 -53.143 24.388 1.00 44.09 134 ILE D N 1
ATOM 11015 C CA . ILE D 1 136 ? 2.443 -52.287 24.775 1.00 43.22 134 ILE D CA 1
ATOM 11016 C C . ILE D 1 136 ? 2.870 -51.516 26.016 1.00 43.25 134 ILE D C 1
ATOM 11017 O O . ILE D 1 136 ? 3.349 -52.094 26.983 1.00 43.08 134 ILE D O 1
ATOM 11022 N N . VAL D 1 137 ? 2.803 -50.188 25.929 1.00 43.53 135 VAL D N 1
ATOM 11023 C CA . VAL D 1 137 ? 3.131 -49.361 27.090 1.00 42.69 135 VAL D CA 1
ATOM 11024 C C . VAL D 1 137 ? 1.882 -49.171 27.911 1.00 41.46 135 VAL D C 1
ATOM 11025 O O . VAL D 1 137 ? 1.004 -48.416 27.506 1.00 42.28 135 VAL D O 1
ATOM 11029 N N . VAL D 1 138 ? 1.804 -49.870 29.043 1.00 41.24 136 VAL D N 1
ATOM 11030 C CA . VAL D 1 138 ? 0.582 -49.827 29.882 1.00 40.94 136 VAL D CA 1
ATOM 11031 C C . VAL D 1 138 ? 0.476 -48.552 30.728 1.00 40.90 136 VAL D C 1
ATOM 11032 O O . VAL D 1 138 ? 1.490 -48.055 31.276 1.00 38.36 136 VAL D O 1
ATOM 11036 N N . ASP D 1 139 ? -0.757 -48.045 30.834 1.00 41.31 137 ASP D N 1
ATOM 11037 C CA . ASP D 1 139 ? -0.964 -46.746 31.456 1.00 43.17 137 ASP D CA 1
ATOM 11038 C C . ASP D 1 139 ? -1.801 -46.746 32.746 1.00 43.53 137 ASP D C 1
ATOM 11039 O O . ASP D 1 139 ? -1.916 -45.697 33.419 1.00 43.10 137 ASP D O 1
ATOM 11044 N N . SER D 1 140 ? -2.359 -47.918 33.089 1.00 42.99 138 SER D N 1
ATOM 11045 C CA . SER D 1 140 ? -3.267 -48.023 34.219 1.00 43.29 138 SER D CA 1
ATOM 11046 C C . SER D 1 140 ? -3.404 -49.478 34.666 1.00 44.07 138 SER D C 1
ATOM 11047 O O . SER D 1 140 ? -3.169 -50.415 33.854 1.00 44.80 138 SER D O 1
ATOM 11050 N N . MET D 1 141 ? -3.832 -49.647 35.923 1.00 43.64 139 MET D N 1
ATOM 11051 C CA . MET D 1 141 ? -4.128 -50.944 36.520 1.00 43.78 139 MET D CA 1
ATOM 11052 C C . MET D 1 141 ? -5.151 -51.726 35.705 1.00 44.18 139 MET D C 1
ATOM 11053 O O . MET D 1 141 ? -4.979 -52.915 35.441 1.00 43.51 139 MET D O 1
ATOM 11058 N N . THR D 1 142 ? -6.198 -51.007 35.308 1.00 44.36 140 THR D N 1
ATOM 11059 C CA . THR D 1 142 ? -7.281 -51.496 34.494 1.00 44.93 140 THR D CA 1
ATOM 11060 C C . THR D 1 142 ? -6.771 -52.095 33.167 1.00 44.73 140 THR D C 1
ATOM 11061 O O . THR D 1 142 ? -7.179 -53.188 32.780 1.00 45.11 140 THR D O 1
ATOM 11065 N N . GLU D 1 143 ? -5.868 -51.395 32.484 1.00 43.61 141 GLU D N 1
ATOM 11066 C CA . GLU D 1 143 ? -5.311 -51.898 31.245 1.00 42.50 141 GLU D CA 1
ATOM 11067 C C . GLU D 1 143 ? -4.536 -53.181 31.502 1.00 42.01 141 GLU D C 1
ATOM 11068 O O . GLU D 1 143 ? -4.680 -54.151 30.769 1.00 41.11 141 GLU D O 1
ATOM 11074 N N . ILE D 1 144 ? -3.717 -53.179 32.555 1.00 42.34 142 ILE D N 1
ATOM 11075 C CA . ILE D 1 144 ? -2.974 -54.370 32.922 1.00 42.63 142 ILE D CA 1
ATOM 11076 C C . ILE D 1 144 ? -3.893 -55.624 33.081 1.00 42.66 142 ILE D C 1
ATOM 11077 O O . ILE D 1 144 ? -3.609 -56.665 32.498 1.00 41.77 142 ILE D O 1
ATOM 11082 N N . GLU D 1 145 ? -4.981 -55.491 33.839 1.00 42.82 143 GLU D N 1
ATOM 11083 C CA . GLU D 1 145 ? -5.965 -56.581 33.997 1.00 44.95 143 GLU D CA 1
ATOM 11084 C C . GLU D 1 145 ? -6.585 -57.032 32.685 1.00 44.20 143 GLU D C 1
ATOM 11085 O O . GLU D 1 145 ? -6.736 -58.252 32.461 1.00 44.51 143 GLU D O 1
ATOM 11091 N N . ARG D 1 146 ? -6.974 -56.057 31.858 1.00 43.10 144 ARG D N 1
ATOM 11092 C CA . ARG D 1 146 ? -7.510 -56.332 30.520 1.00 42.72 144 ARG D CA 1
ATOM 11093 C C . ARG D 1 146 ? -6.497 -57.042 29.599 1.00 42.71 144 ARG D C 1
ATOM 11094 O O . ARG D 1 146 ? -6.839 -58.041 28.974 1.00 42.52 144 ARG D O 1
ATOM 11102 N N . LEU D 1 147 ? -5.262 -56.537 29.553 1.00 42.56 145 LEU D N 1
ATOM 11103 C CA . LEU D 1 147 ? -4.223 -57.106 28.697 1.00 42.29 145 LEU D CA 1
ATOM 11104 C C . LEU D 1 147 ? -3.852 -58.526 29.084 1.00 42.12 145 LEU D C 1
ATOM 11105 O O . LEU D 1 147 ? -3.686 -59.415 28.225 1.00 42.76 145 LEU D O 1
ATOM 11110 N N . ASP D 1 148 ? -3.698 -58.727 30.378 1.00 41.64 146 ASP D N 1
ATOM 11111 C CA . ASP D 1 148 ? -3.381 -60.026 30.951 1.00 41.10 146 ASP D CA 1
ATOM 11112 C C . ASP D 1 148 ? -4.378 -61.075 30.502 1.00 41.42 146 ASP D C 1
ATOM 11113 O O . ASP D 1 148 ? -3.994 -62.192 30.116 1.00 41.29 146 ASP D O 1
ATOM 11118 N N . ALA D 1 149 ? -5.663 -60.706 30.561 1.00 42.08 147 ALA D N 1
ATOM 11119 C CA . ALA D 1 149 ? -6.750 -61.585 30.158 1.00 42.99 147 ALA D CA 1
ATOM 11120 C C . ALA D 1 149 ? -6.655 -61.878 28.644 1.00 42.43 147 ALA D C 1
ATOM 11121 O O . ALA D 1 149 ? -6.833 -63.021 28.214 1.00 41.78 147 ALA D O 1
ATOM 11123 N N . ILE D 1 150 ? -6.328 -60.849 27.864 1.00 41.61 148 ILE D N 1
ATOM 11124 C CA . ILE D 1 150 ? -6.258 -60.987 26.410 1.00 41.33 148 ILE D CA 1
ATOM 11125 C C . ILE D 1 150 ? -5.065 -61.861 25.978 1.00 42.30 148 ILE D C 1
ATOM 11126 O O . ILE D 1 150 ? -5.197 -62.687 25.087 1.00 42.74 148 ILE D O 1
ATOM 11131 N N . ALA D 1 151 ? -3.906 -61.653 26.600 1.00 43.01 149 ALA D N 1
ATOM 11132 C CA . ALA D 1 151 ? -2.686 -62.396 26.290 1.00 43.65 149 ALA D CA 1
ATOM 11133 C C . ALA D 1 151 ? -2.857 -63.860 26.614 1.00 44.80 149 ALA D C 1
ATOM 11134 O O . ALA D 1 151 ? -2.432 -64.713 25.849 1.00 45.74 149 ALA D O 1
ATOM 11136 N N . GLY D 1 152 ? -3.468 -64.140 27.762 1.00 45.54 150 GLY D N 1
ATOM 11137 C CA . GLY D 1 152 ? -3.756 -65.498 28.184 1.00 46.69 150 GLY D CA 1
ATOM 11138 C C . GLY D 1 152 ? -4.678 -66.244 27.241 1.00 48.09 150 GLY D C 1
ATOM 11139 O O . GLY D 1 152 ? -4.425 -67.395 26.923 1.00 48.10 150 GLY D O 1
ATOM 11140 N N . GLU D 1 153 ? -5.740 -65.585 26.790 1.00 49.23 151 GLU D N 1
ATOM 11141 C CA . GLU D 1 153 ? -6.644 -66.142 25.800 1.00 51.45 151 GLU D CA 1
ATOM 11142 C C . GLU D 1 153 ? -5.923 -66.467 24.479 1.00 50.14 151 GLU D C 1
ATOM 11143 O O . GLU D 1 153 ? -6.226 -67.485 23.843 1.00 49.96 151 GLU D O 1
ATOM 11149 N N . ALA D 1 154 ? -4.974 -65.610 24.096 1.00 48.64 152 ALA D N 1
ATOM 11150 C CA . ALA D 1 154 ? -4.191 -65.778 22.876 1.00 48.07 152 ALA D CA 1
ATOM 11151 C C . ALA D 1 154 ? -3.138 -66.865 23.002 1.00 47.60 152 ALA D C 1
ATOM 11152 O O . ALA D 1 154 ? -2.652 -67.379 21.996 1.00 47.93 152 ALA D O 1
ATOM 11154 N N . GLY D 1 155 ? -2.774 -67.200 24.233 1.00 46.94 153 GLY D N 1
ATOM 11155 C CA . GLY D 1 155 ? -1.739 -68.215 24.498 1.00 46.95 153 GLY D CA 1
ATOM 11156 C C . GLY D 1 155 ? -0.325 -67.659 24.369 1.00 46.04 153 GLY D C 1
ATOM 11157 O O . GLY D 1 155 ? 0.657 -68.386 24.129 1.00 44.93 153 GLY D O 1
ATOM 11158 N N . ILE D 1 156 ? -0.227 -66.350 24.535 1.00 45.34 154 ILE D N 1
ATOM 11159 C CA . ILE D 1 156 ? 1.033 -65.642 24.354 1.00 44.88 154 ILE D CA 1
ATOM 11160 C C . ILE D 1 156 ? 1.444 -64.921 25.646 1.00 44.64 154 ILE D C 1
ATOM 11161 O O . ILE D 1 156 ? 0.613 -64.687 26.529 1.00 44.20 154 ILE D O 1
ATOM 11166 N N . VAL D 1 157 ? 2.731 -64.600 25.753 1.00 44.60 155 VAL D N 1
ATOM 11167 C CA . VAL D 1 157 ? 3.251 -63.656 26.763 1.00 43.96 155 VAL D CA 1
ATOM 11168 C C . VAL D 1 157 ? 3.579 -62.309 26.102 1.00 44.31 155 VAL D C 1
ATOM 11169 O O . VAL D 1 157 ? 4.460 -62.221 25.227 1.00 44.27 155 VAL D O 1
ATOM 11173 N N . GLN D 1 158 ? 2.824 -61.282 26.494 1.00 43.17 156 GLN D N 1
ATOM 11174 C CA . GLN D 1 158 ? 2.973 -59.956 25.933 1.00 42.38 156 GLN D CA 1
ATOM 11175 C C . GLN D 1 158 ? 4.028 -59.157 26.696 1.00 41.72 156 GLN D C 1
ATOM 11176 O O . GLN D 1 158 ? 3.946 -59.017 27.918 1.00 41.39 156 GLN D O 1
ATOM 11182 N N . ASP D 1 159 ? 5.008 -58.642 25.962 1.00 41.77 157 ASP D N 1
ATOM 11183 C CA . ASP D 1 159 ? 5.970 -57.684 26.515 1.00 42.03 157 ASP D CA 1
ATOM 11184 C C . ASP D 1 159 ? 5.347 -56.319 26.728 1.00 41.00 157 ASP D C 1
ATOM 11185 O O . ASP D 1 159 ? 4.679 -55.783 25.855 1.00 39.98 157 ASP D O 1
ATOM 11190 N N . VAL D 1 160 ? 5.555 -55.786 27.923 1.00 40.36 158 VAL D N 1
ATOM 11191 C CA . VAL D 1 160 ? 5.023 -54.489 28.262 1.00 41.07 158 VAL D CA 1
ATOM 11192 C C . VAL D 1 160 ? 6.088 -53.595 28.881 1.00 41.79 158 VAL D C 1
ATOM 11193 O O . VAL D 1 160 ? 7.093 -54.085 29.403 1.00 42.43 158 VAL D O 1
ATOM 11197 N N . LEU D 1 161 ? 5.831 -52.296 28.810 1.00 41.31 159 LEU D N 1
ATOM 11198 C CA . LEU D 1 161 ? 6.485 -51.293 29.621 1.00 41.71 159 LEU D CA 1
ATOM 11199 C C . LEU D 1 161 ? 5.436 -50.589 30.476 1.00 42.17 159 LEU D C 1
ATOM 11200 O O . LEU D 1 161 ? 4.271 -50.425 30.073 1.00 42.89 159 LEU D O 1
ATOM 11205 N N . VAL D 1 162 ? 5.843 -50.183 31.666 1.00 42.25 160 VAL D N 1
ATOM 11206 C CA . VAL D 1 162 ? 5.006 -49.321 32.483 1.00 42.28 160 VAL D CA 1
ATOM 11207 C C . VAL D 1 162 ? 5.369 -47.827 32.276 1.00 41.78 160 VAL D C 1
ATOM 11208 O O . VAL D 1 162 ? 6.524 -47.432 32.435 1.00 40.68 160 VAL D O 1
ATOM 11212 N N . ARG D 1 163 ? 4.366 -47.031 31.920 1.00 42.40 161 ARG D N 1
ATOM 11213 C CA . ARG D 1 163 ? 4.472 -45.577 31.858 1.00 41.56 161 ARG D CA 1
ATOM 11214 C C . ARG D 1 163 ? 4.407 -44.907 33.231 1.00 42.60 161 ARG D C 1
ATOM 11215 O O . ARG D 1 163 ? 3.489 -45.140 34.031 1.00 41.98 161 ARG D O 1
ATOM 11223 N N . LEU D 1 164 ? 5.394 -44.046 33.465 1.00 42.63 162 LEU D N 1
ATOM 11224 C CA . LEU D 1 164 ? 5.629 -43.468 34.763 1.00 43.20 162 LEU D CA 1
ATOM 11225 C C . LEU D 1 164 ? 5.393 -41.967 34.641 1.00 44.42 162 LEU D C 1
ATOM 11226 O O . LEU D 1 164 ? 5.546 -41.374 33.551 1.00 44.25 162 LEU D O 1
ATOM 11231 N N . THR D 1 165 ? 4.995 -41.371 35.758 1.00 44.94 163 THR D N 1
ATOM 11232 C CA . THR D 1 165 ? 4.958 -39.922 35.908 1.00 46.17 163 THR D CA 1
ATOM 11233 C C . THR D 1 165 ? 6.028 -39.643 36.970 1.00 45.17 163 THR D C 1
ATOM 11234 O O . THR D 1 165 ? 5.932 -40.139 38.077 1.00 45.23 163 THR D O 1
ATOM 11238 N N . VAL D 1 166 ? 7.050 -38.873 36.620 1.00 44.55 164 VAL D N 1
ATOM 11239 C CA . VAL D 1 166 ? 8.141 -38.537 37.546 1.00 43.65 164 VAL D CA 1
ATOM 11240 C C . VAL D 1 166 ? 8.201 -37.062 37.935 1.00 43.37 164 VAL D C 1
ATOM 11241 O O . VAL D 1 166 ? 9.169 -36.628 38.571 1.00 43.96 164 VAL D O 1
ATOM 11245 N N . GLY D 1 167 ? 7.192 -36.292 37.548 1.00 42.84 165 GLY D N 1
ATOM 11246 C CA . GLY D 1 167 ? 7.068 -34.893 37.957 1.00 42.19 165 GLY D CA 1
ATOM 11247 C C . GLY D 1 167 ? 8.037 -33.927 37.294 1.00 41.68 165 GLY D C 1
ATOM 11248 O O . GLY D 1 167 ? 8.453 -32.936 37.904 1.00 40.94 165 GLY D O 1
ATOM 11249 N N . VAL D 1 168 ? 8.399 -34.228 36.048 1.00 41.87 166 VAL D N 1
ATOM 11250 C CA . VAL D 1 168 ? 9.270 -33.371 35.241 1.00 41.27 166 VAL D CA 1
ATOM 11251 C C . VAL D 1 168 ? 8.503 -32.944 34.013 1.00 43.22 166 VAL D C 1
ATOM 11252 O O . VAL D 1 168 ? 7.943 -33.804 33.301 1.00 44.13 166 VAL D O 1
ATOM 11256 N N . GLU D 1 169 ? 8.421 -31.627 33.789 1.00 43.92 167 GLU D N 1
ATOM 11257 C CA . GLU D 1 169 ? 7.908 -31.112 32.542 1.00 46.54 167 GLU D CA 1
ATOM 11258 C C . GLU D 1 169 ? 8.933 -30.176 31.898 1.00 45.60 167 GLU D C 1
ATOM 11259 O O . GLU D 1 169 ? 9.232 -29.121 32.450 1.00 46.68 167 GLU D O 1
ATOM 11265 N N . ALA D 1 170 ? 9.459 -30.546 30.736 1.00 44.47 168 ALA D N 1
ATOM 11266 C CA . ALA D 1 170 ? 10.544 -29.779 30.110 1.00 43.84 168 ALA D CA 1
ATOM 11267 C C . ALA D 1 170 ? 10.077 -29.132 28.798 1.00 44.09 168 ALA D C 1
ATOM 11268 O O . ALA D 1 170 ? 9.420 -29.776 28.007 1.00 44.79 168 ALA D O 1
ATOM 11270 N N . HIS D 1 171 ? 10.415 -27.868 28.573 1.00 44.37 169 HIS D N 1
ATOM 11271 C CA . HIS D 1 171 ? 10.346 -27.273 27.214 1.00 45.90 169 HIS D CA 1
ATOM 11272 C C . HIS D 1 171 ? 11.589 -26.400 26.966 1.00 44.67 169 HIS D C 1
ATOM 11273 O O . HIS D 1 171 ? 12.201 -25.897 27.901 1.00 44.57 169 HIS D O 1
ATOM 11280 N N . THR D 1 172 ? 11.943 -26.249 25.705 1.00 44.06 170 THR D N 1
ATOM 11281 C CA . THR D 1 172 ? 13.072 -25.432 25.279 1.00 45.17 170 THR D CA 1
ATOM 11282 C C . THR D 1 172 ? 14.288 -25.565 26.214 1.00 46.16 170 THR D C 1
ATOM 11283 O O . THR D 1 172 ? 14.828 -26.656 26.339 1.00 47.87 170 THR D O 1
ATOM 11287 N N . HIS D 1 173 ? 14.683 -24.501 26.899 1.00 45.88 171 HIS D N 1
ATOM 11288 C CA . HIS D 1 173 ? 15.869 -24.516 27.720 1.00 45.64 171 HIS D CA 1
ATOM 11289 C C . HIS D 1 173 ? 15.517 -24.498 29.234 1.00 46.59 171 HIS D C 1
ATOM 11290 O O . HIS D 1 173 ? 16.336 -24.119 30.090 1.00 46.35 171 HIS D O 1
ATOM 11297 N N . GLU D 1 174 ? 14.293 -24.895 29.567 1.00 46.87 172 GLU D N 1
ATOM 11298 C CA . GLU D 1 174 ? 13.932 -25.038 30.969 1.00 47.15 172 GLU D CA 1
ATOM 11299 C C . GLU D 1 174 ? 13.138 -26.315 31.307 1.00 45.47 172 GLU D C 1
ATOM 11300 O O . GLU D 1 174 ? 12.784 -27.104 30.406 1.00 45.79 172 GLU D O 1
ATOM 11306 N N . PHE D 1 175 ? 12.928 -26.539 32.610 1.00 43.80 173 PHE D N 1
ATOM 11307 C CA . PHE D 1 175 ? 12.042 -27.573 33.108 1.00 42.10 173 PHE D CA 1
ATOM 11308 C C . PHE D 1 175 ? 11.452 -27.214 34.491 1.00 42.55 173 PHE D C 1
ATOM 11309 O O . PHE D 1 175 ? 12.028 -26.431 35.259 1.00 41.36 173 PHE D O 1
ATOM 11317 N N . ILE D 1 176 ? 10.287 -27.794 34.768 1.00 42.25 174 ILE D N 1
ATOM 11318 C CA . ILE D 1 176 ? 9.586 -27.694 36.032 1.00 43.89 174 ILE D CA 1
ATOM 11319 C C . ILE D 1 176 ? 9.542 -29.072 36.702 1.00 43.06 174 ILE D C 1
ATOM 11320 O O . ILE D 1 176 ? 9.160 -30.052 36.106 1.00 42.42 174 ILE D O 1
ATOM 11325 N N . SER D 1 177 ? 9.915 -29.113 37.963 1.00 43.39 175 SER D N 1
ATOM 11326 C CA . SER D 1 177 ? 9.762 -30.296 38.759 1.00 43.42 175 SER D CA 1
ATOM 11327 C C . SER D 1 177 ? 8.584 -30.086 39.745 1.00 43.65 175 SER D C 1
ATOM 11328 O O . SER D 1 177 ? 8.562 -29.142 40.485 1.00 42.69 175 SER D O 1
ATOM 11331 N N . THR D 1 178 ? 7.597 -30.969 39.699 1.00 45.47 176 THR D N 1
ATOM 11332 C CA . THR D 1 178 ? 6.485 -30.973 40.635 1.00 48.58 176 THR D CA 1
ATOM 11333 C C . THR D 1 178 ? 6.582 -32.113 41.606 1.00 48.41 176 THR D C 1
ATOM 11334 O O . THR D 1 178 ? 7.119 -33.203 41.306 1.00 47.99 176 THR D O 1
ATOM 11338 N N . ALA D 1 179 ? 5.939 -31.911 42.738 1.00 49.43 177 ALA D N 1
ATOM 11339 C CA . ALA D 1 179 ? 5.740 -32.986 43.692 1.00 49.45 177 ALA D CA 1
ATOM 11340 C C . ALA D 1 179 ? 4.644 -33.984 43.190 1.00 49.27 177 ALA D C 1
ATOM 11341 O O . ALA D 1 179 ? 4.682 -35.166 43.522 1.00 50.07 177 ALA D O 1
ATOM 11343 N N . HIS D 1 180 ? 3.719 -33.500 42.365 1.00 49.12 178 HIS D N 1
ATOM 11344 C CA . HIS D 1 180 ? 2.525 -34.245 41.937 1.00 49.94 178 HIS D CA 1
ATOM 11345 C C . HIS D 1 180 ? 2.139 -33.724 40.590 1.00 51.01 178 HIS D C 1
ATOM 11346 O O . HIS D 1 180 ? 1.635 -32.619 40.514 1.00 52.84 178 HIS D O 1
ATOM 11353 N N . GLU D 1 181 ? 2.408 -34.508 39.548 1.00 51.66 179 GLU D N 1
ATOM 11354 C CA . GLU D 1 181 ? 2.027 -34.200 38.169 1.00 53.19 179 GLU D CA 1
ATOM 11355 C C . GLU D 1 181 ? 0.494 -34.477 38.018 1.00 53.04 179 GLU D C 1
ATOM 11356 O O . GLU D 1 181 ? 0.016 -35.624 38.214 1.00 54.73 179 GLU D O 1
ATOM 11362 N N . ASP D 1 182 ? -0.250 -33.431 37.658 1.00 50.95 180 ASP D N 1
ATOM 11363 C CA . ASP D 1 182 ? -1.696 -33.432 37.607 1.00 47.60 180 ASP D CA 1
ATOM 11364 C C . ASP D 1 182 ? -2.118 -33.635 36.152 1.00 46.10 180 ASP D C 1
ATOM 11365 O O . ASP D 1 182 ? -2.582 -32.726 35.499 1.00 45.48 180 ASP D O 1
ATOM 11370 N N . GLN D 1 183 ? -1.948 -34.842 35.637 1.00 44.91 181 GLN D N 1
ATOM 11371 C CA . GLN D 1 183 ? -2.373 -35.176 34.276 1.00 42.83 181 GLN D CA 1
ATOM 11372 C C . GLN D 1 183 ? -2.707 -36.672 34.098 1.00 41.42 181 GLN D C 1
ATOM 11373 O O . GLN D 1 183 ? -2.595 -37.474 34.995 1.00 39.42 181 GLN D O 1
ATOM 11379 N N . LYS D 1 184 ? -3.183 -37.016 32.914 1.00 42.88 182 LYS D N 1
ATOM 11380 C CA . LYS D 1 184 ? -3.854 -38.291 32.652 1.00 42.60 182 LYS D CA 1
ATOM 11381 C C . LYS D 1 184 ? -2.949 -39.535 32.468 1.00 43.10 182 LYS D C 1
ATOM 11382 O O . LYS D 1 184 ? -3.404 -40.658 32.728 1.00 44.29 182 LYS D O 1
ATOM 11388 N N . PHE D 1 185 ? -1.705 -39.341 32.052 1.00 41.56 183 PHE D N 1
ATOM 11389 C CA . PHE D 1 185 ? -0.806 -40.434 31.766 1.00 42.58 183 PHE D CA 1
ATOM 11390 C C . PHE D 1 185 ? 0.002 -41.000 32.921 1.00 42.67 183 PHE D C 1
ATOM 11391 O O . PHE D 1 185 ? 0.431 -40.292 33.806 1.00 43.57 183 PHE D O 1
ATOM 11399 N N . GLY D 1 186 ? 0.250 -42.304 32.860 1.00 42.79 184 GLY D N 1
ATOM 11400 C CA . GLY D 1 186 ? 1.231 -42.952 33.718 1.00 42.78 184 GLY D CA 1
ATOM 11401 C C . GLY D 1 186 ? 0.789 -43.101 35.148 1.00 42.70 184 GLY D C 1
ATOM 11402 O O . GLY D 1 186 ? -0.313 -42.732 35.539 1.00 41.36 184 GLY D O 1
ATOM 11403 N N . LEU D 1 187 ? 1.690 -43.674 35.929 1.00 43.33 185 LEU D N 1
ATOM 11404 C CA . LEU D 1 187 ? 1.479 -43.922 37.345 1.00 41.19 185 LEU D CA 1
ATOM 11405 C C . LEU D 1 187 ? 2.656 -43.312 38.078 1.00 41.25 185 LEU D C 1
ATOM 11406 O O . LEU D 1 187 ? 3.798 -43.353 37.625 1.00 40.85 185 LEU D O 1
ATOM 11411 N N . SER D 1 188 ? 2.343 -42.725 39.211 1.00 41.95 186 SER D N 1
ATOM 11412 C CA . SER D 1 188 ? 3.315 -41.999 40.009 1.00 43.30 186 SER D CA 1
ATOM 11413 C C . SER D 1 188 ? 4.273 -42.919 40.741 1.00 43.60 186 SER D C 1
ATOM 11414 O O . SER D 1 188 ? 3.882 -43.813 41.499 1.00 42.64 186 SER D O 1
ATOM 11417 N N . VAL D 1 189 ? 5.546 -42.681 40.483 1.00 45.35 187 VAL D N 1
ATOM 11418 C CA . VAL D 1 189 ? 6.629 -43.348 41.222 1.00 45.35 187 VAL D CA 1
ATOM 11419 C C . VAL D 1 189 ? 6.485 -42.966 42.675 1.00 46.08 187 VAL D C 1
ATOM 11420 O O . VAL D 1 189 ? 6.412 -43.829 43.566 1.00 46.23 187 VAL D O 1
ATOM 11424 N N . ALA D 1 190 ? 6.403 -41.661 42.906 1.00 46.14 188 ALA D N 1
ATOM 11425 C CA . ALA D 1 190 ? 6.444 -41.130 44.259 1.00 46.86 188 ALA D CA 1
ATOM 11426 C C . ALA D 1 190 ? 5.304 -41.607 45.197 1.00 46.60 188 ALA D C 1
ATOM 11427 O O . ALA D 1 190 ? 5.497 -41.701 46.423 1.00 46.14 188 ALA D O 1
ATOM 11429 N N . SER D 1 191 ? 4.126 -41.886 44.634 1.00 46.58 189 SER D N 1
ATOM 11430 C CA . SER D 1 191 ? 2.956 -42.300 45.431 1.00 46.34 189 SER D CA 1
ATOM 11431 C C . SER D 1 191 ? 2.961 -43.785 45.761 1.00 46.46 189 SER D C 1
ATOM 11432 O O . SER D 1 191 ? 2.208 -44.228 46.630 1.00 46.07 189 SER D O 1
ATOM 11435 N N . GLY D 1 192 ? 3.803 -44.550 45.063 1.00 46.21 190 GLY D N 1
ATOM 11436 C CA . GLY D 1 192 ? 3.757 -46.005 45.141 1.00 46.16 190 GLY D CA 1
ATOM 11437 C C . GLY D 1 192 ? 2.868 -46.654 44.061 1.00 45.85 190 GLY D C 1
ATOM 11438 O O . GLY D 1 192 ? 2.826 -47.883 43.960 1.00 46.00 190 GLY D O 1
ATOM 11439 N N . ALA D 1 193 ? 2.157 -45.847 43.261 1.00 44.21 191 ALA D N 1
ATOM 11440 C CA . ALA D 1 193 ? 1.273 -46.383 42.215 1.00 43.26 191 ALA D CA 1
ATOM 11441 C C . ALA D 1 193 ? 2.021 -47.115 41.112 1.00 42.85 191 ALA D C 1
ATOM 11442 O O . ALA D 1 193 ? 1.538 -48.138 40.594 1.00 43.08 191 ALA D O 1
ATOM 11444 N N . ALA D 1 194 ? 3.193 -46.600 40.757 1.00 42.32 192 ALA D N 1
ATOM 11445 C CA . ALA D 1 194 ? 4.078 -47.272 39.798 1.00 42.69 192 ALA D CA 1
ATOM 11446 C C . ALA D 1 194 ? 4.587 -48.660 40.312 1.00 43.25 192 ALA D C 1
ATOM 11447 O O . ALA D 1 194 ? 4.547 -49.660 39.578 1.00 44.78 192 ALA D O 1
ATOM 11449 N N . MET D 1 195 ? 5.015 -48.727 41.571 1.00 42.42 193 MET D N 1
ATOM 11450 C CA . MET D 1 195 ? 5.393 -49.997 42.182 1.00 43.67 193 MET D CA 1
ATOM 11451 C C . MET D 1 195 ? 4.253 -51.048 42.245 1.00 43.25 193 MET D C 1
ATOM 11452 O O . MET D 1 195 ? 4.479 -52.249 41.964 1.00 42.56 193 MET D O 1
ATOM 11457 N N . ALA D 1 196 ? 3.041 -50.582 42.586 1.00 42.76 194 ALA D N 1
ATOM 11458 C CA . ALA D 1 196 ? 1.867 -51.451 42.631 1.00 42.13 194 ALA D CA 1
ATOM 11459 C C . ALA D 1 196 ? 1.578 -52.072 41.251 1.00 42.68 194 ALA D C 1
ATOM 11460 O O . ALA D 1 196 ? 1.227 -53.257 41.169 1.00 43.81 194 ALA D O 1
ATOM 11462 N N . ALA D 1 197 ? 1.805 -51.294 40.196 1.00 42.32 195 ALA D N 1
ATOM 11463 C CA . ALA D 1 197 ? 1.635 -51.732 38.829 1.00 42.25 195 ALA D CA 1
ATOM 11464 C C . ALA D 1 197 ? 2.704 -52.731 38.428 1.00 42.30 195 ALA D C 1
ATOM 11465 O O . ALA D 1 197 ? 2.408 -53.703 37.756 1.00 43.47 195 ALA D O 1
ATOM 11467 N N . VAL D 1 198 ? 3.943 -52.494 38.838 1.00 42.00 196 VAL D N 1
ATOM 11468 C CA . VAL D 1 198 ? 5.016 -53.453 38.560 1.00 42.12 196 VAL D CA 1
ATOM 11469 C C . VAL D 1 198 ? 4.711 -54.819 39.186 1.00 42.90 196 VAL D C 1
ATOM 11470 O O . VAL D 1 198 ? 4.873 -55.857 38.528 1.00 43.10 196 VAL D O 1
ATOM 11474 N N . ARG D 1 199 ? 4.264 -54.803 40.452 1.00 42.98 197 ARG D N 1
ATOM 11475 C CA . ARG D 1 199 ? 3.929 -56.013 41.177 1.00 42.68 197 ARG D CA 1
ATOM 11476 C C . ARG D 1 199 ? 2.829 -56.761 40.453 1.00 42.93 197 ARG D C 1
ATOM 11477 O O . ARG D 1 199 ? 2.875 -57.978 40.332 1.00 42.70 197 ARG D O 1
ATOM 11485 N N . ARG D 1 200 ? 1.835 -56.020 39.961 1.00 43.56 198 ARG D N 1
ATOM 11486 C CA . ARG D 1 200 ? 0.693 -56.623 39.270 1.00 42.96 198 ARG D CA 1
ATOM 11487 C C . ARG D 1 200 ? 1.171 -57.386 38.013 1.00 43.19 198 ARG D C 1
ATOM 11488 O O . ARG D 1 200 ? 0.814 -58.549 37.812 1.00 43.57 198 ARG D O 1
ATOM 11496 N N . VAL D 1 201 ? 2.022 -56.741 37.223 1.00 42.32 199 VAL D N 1
ATOM 11497 C CA . VAL D 1 201 ? 2.612 -57.351 36.030 1.00 42.12 199 VAL D CA 1
ATOM 11498 C C . VAL D 1 201 ? 3.435 -58.596 36.385 1.00 42.56 199 VAL D C 1
ATOM 11499 O O . VAL D 1 201 ? 3.324 -59.634 35.729 1.00 44.02 199 VAL D O 1
ATOM 11503 N N . PHE D 1 202 ? 4.253 -58.504 37.421 1.00 42.76 200 PHE D N 1
ATOM 11504 C CA . PHE D 1 202 ? 4.985 -59.681 37.913 1.00 43.02 200 PHE D CA 1
ATOM 11505 C C . PHE D 1 202 ? 4.074 -60.803 38.409 1.00 43.67 200 PHE D C 1
ATOM 11506 O O . PHE D 1 202 ? 4.453 -61.996 38.340 1.00 43.30 200 PHE D O 1
ATOM 11514 N N . ALA D 1 203 ? 2.893 -60.449 38.924 1.00 43.90 201 ALA D N 1
ATOM 11515 C CA . ALA D 1 203 ? 1.977 -61.484 39.426 1.00 45.29 201 ALA D CA 1
ATOM 11516 C C . ALA D 1 203 ? 1.378 -62.326 38.300 1.00 45.30 201 ALA D C 1
ATOM 11517 O O . ALA D 1 203 ? 0.869 -63.407 38.539 1.00 45.17 201 ALA D O 1
ATOM 11519 N N . THR D 1 204 ? 1.451 -61.823 37.075 1.00 45.24 202 THR D N 1
ATOM 11520 C CA . THR D 1 204 ? 0.784 -62.463 35.937 1.00 45.91 202 THR D CA 1
ATOM 11521 C C . THR D 1 204 ? 1.756 -63.317 35.169 1.00 46.70 202 THR D C 1
ATOM 11522 O O . THR D 1 204 ? 2.932 -62.996 35.070 1.00 46.72 202 THR D O 1
ATOM 11526 N N . ASP D 1 205 ? 1.227 -64.390 34.593 1.00 48.19 203 ASP D N 1
ATOM 11527 C CA . ASP D 1 205 ? 1.976 -65.315 33.747 1.00 48.07 203 ASP D CA 1
ATOM 11528 C C . ASP D 1 205 ? 2.020 -64.830 32.289 1.00 46.71 203 ASP D C 1
ATOM 11529 O O . ASP D 1 205 ? 2.956 -65.169 31.554 1.00 46.40 203 ASP D O 1
ATOM 11534 N N . HIS D 1 206 ? 1.013 -64.043 31.889 1.00 44.64 204 HIS D N 1
ATOM 11535 C CA . HIS D 1 206 ? 0.808 -63.701 30.493 1.00 43.09 204 HIS D CA 1
ATOM 11536 C C . HIS D 1 206 ? 1.440 -62.402 30.058 1.00 42.14 204 HIS D C 1
ATOM 11537 O O . HIS D 1 206 ? 1.356 -62.059 28.888 1.00 41.21 204 HIS D O 1
ATOM 11544 N N . LEU D 1 207 ? 2.066 -61.675 30.995 1.00 41.70 205 LEU D N 1
ATOM 11545 C CA . LEU D 1 207 ? 2.766 -60.392 30.678 1.00 41.84 205 LEU D CA 1
ATOM 11546 C C . LEU D 1 207 ? 4.213 -60.510 31.032 1.00 41.55 205 LEU D C 1
ATOM 11547 O O . LEU D 1 207 ? 4.564 -61.295 31.913 1.00 40.24 205 LEU D O 1
ATOM 11552 N N . ARG D 1 208 ? 5.045 -59.733 30.348 1.00 41.56 206 ARG D N 1
ATOM 11553 C CA . ARG D 1 208 ? 6.448 -59.635 30.712 1.00 42.67 206 ARG D CA 1
ATOM 11554 C C . ARG D 1 208 ? 6.892 -58.185 30.752 1.00 42.05 206 ARG D C 1
ATOM 11555 O O . ARG D 1 208 ? 6.789 -57.485 29.777 1.00 42.60 206 ARG D O 1
ATOM 11563 N N . LEU D 1 209 ? 7.362 -57.734 31.906 1.00 42.34 207 LEU D N 1
ATOM 11564 C CA . LEU D 1 209 ? 7.898 -56.389 32.040 1.00 42.33 207 LEU D CA 1
ATOM 11565 C C . LEU D 1 209 ? 9.279 -56.288 31.420 1.00 42.84 207 LEU D C 1
ATOM 11566 O O . LEU D 1 209 ? 10.242 -56.863 31.929 1.00 42.88 207 LEU D O 1
ATOM 11571 N N . VAL D 1 210 ? 9.384 -55.528 30.334 1.00 42.98 208 VAL D N 1
ATOM 11572 C CA . VAL D 1 210 ? 10.662 -55.358 29.657 1.00 42.59 208 VAL D CA 1
ATOM 11573 C C . VAL D 1 210 ? 11.276 -53.950 29.777 1.00 43.97 208 VAL D C 1
ATOM 11574 O O . VAL D 1 210 ? 12.424 -53.712 29.347 1.00 44.46 208 VAL D O 1
ATOM 11578 N N . GLY D 1 211 ? 10.545 -53.030 30.397 1.00 43.32 209 GLY D N 1
ATOM 11579 C CA . GLY D 1 211 ? 11.045 -51.675 30.482 1.00 43.53 209 GLY D CA 1
ATOM 11580 C C . GLY D 1 211 ? 10.156 -50.660 31.149 1.00 43.48 209 GLY D C 1
ATOM 11581 O O . GLY D 1 211 ? 9.000 -50.948 31.519 1.00 43.92 209 GLY D O 1
ATOM 11582 N N . LEU D 1 212 ? 10.719 -49.467 31.310 1.00 43.19 210 LEU D N 1
ATOM 11583 C CA . LEU D 1 212 ? 10.014 -48.331 31.917 1.00 42.84 210 LEU D CA 1
ATOM 11584 C C . LEU D 1 212 ? 9.961 -47.183 30.948 1.00 43.11 210 LEU D C 1
ATOM 11585 O O . LEU D 1 212 ? 10.897 -46.966 30.167 1.00 42.01 210 LEU D O 1
ATOM 11590 N N . HIS D 1 213 ? 8.848 -46.455 30.994 1.00 43.78 211 HIS D N 1
ATOM 11591 C CA . HIS D 1 213 ? 8.618 -45.397 30.045 1.00 44.12 211 HIS D CA 1
ATOM 11592 C C . HIS D 1 213 ? 8.318 -44.096 30.777 1.00 44.87 211 HIS D C 1
ATOM 11593 O O . HIS D 1 213 ? 7.573 -44.100 31.762 1.00 44.74 211 HIS D O 1
ATOM 11600 N N . SER D 1 214 ? 8.886 -42.994 30.279 1.00 45.18 212 SER D N 1
ATOM 11601 C CA . SER D 1 214 ? 8.507 -41.650 30.696 1.00 46.24 212 SER D CA 1
ATOM 11602 C C . SER D 1 214 ? 8.529 -40.712 29.498 1.00 46.01 212 SER D C 1
ATOM 11603 O O . SER D 1 214 ? 9.347 -40.867 28.596 1.00 45.74 212 SER D O 1
ATOM 11606 N N . HIS D 1 215 ? 7.586 -39.778 29.470 1.00 46.37 213 HIS D N 1
ATOM 11607 C CA . HIS D 1 215 ? 7.565 -38.727 28.439 1.00 46.90 213 HIS D CA 1
ATOM 11608 C C . HIS D 1 215 ? 7.440 -37.382 29.156 1.00 46.10 213 HIS D C 1
ATOM 11609 O O . HIS D 1 215 ? 6.529 -37.214 29.965 1.00 44.87 213 HIS D O 1
ATOM 11616 N N . ILE D 1 216 ? 8.369 -36.453 28.899 1.00 44.73 214 ILE D N 1
ATOM 11617 C CA . ILE D 1 216 ? 8.465 -35.262 29.754 1.00 44.31 214 ILE D CA 1
ATOM 11618 C C . ILE D 1 216 ? 8.202 -33.905 29.115 1.00 44.98 214 ILE D C 1
ATOM 11619 O O . ILE D 1 216 ? 8.236 -32.902 29.809 1.00 45.31 214 ILE D O 1
ATOM 11624 N N . GLY D 1 217 ? 7.976 -33.846 27.811 1.00 45.27 215 GLY D N 1
ATOM 11625 C CA . GLY D 1 217 ? 7.609 -32.568 27.196 1.00 45.53 215 GLY D CA 1
ATOM 11626 C C . GLY D 1 217 ? 7.791 -32.511 25.691 1.00 45.52 215 GLY D C 1
ATOM 11627 O O . GLY D 1 217 ? 7.674 -33.529 25.011 1.00 44.91 215 GLY D O 1
ATOM 11628 N N . SER D 1 218 ? 8.176 -31.332 25.205 1.00 45.28 216 SER D N 1
ATOM 11629 C CA . SER D 1 218 ? 7.996 -30.931 23.830 1.00 45.92 216 SER D CA 1
ATOM 11630 C C . SER D 1 218 ? 9.065 -29.837 23.562 1.00 45.31 216 SER D C 1
ATOM 11631 O O . SER D 1 218 ? 9.404 -29.061 24.456 1.00 44.52 216 SER D O 1
ATOM 11634 N N . GLN D 1 219 ? 9.645 -29.822 22.367 1.00 45.07 217 GLN D N 1
ATOM 11635 C CA . GLN D 1 219 ? 10.620 -28.801 21.968 1.00 43.67 217 GLN D CA 1
ATOM 11636 C C . GLN D 1 219 ? 11.705 -28.668 22.999 1.00 44.75 217 GLN D C 1
ATOM 11637 O O . GLN D 1 219 ? 12.057 -27.544 23.402 1.00 44.20 217 GLN D O 1
ATOM 11643 N N . ILE D 1 220 ? 12.241 -29.817 23.440 1.00 44.79 218 ILE D N 1
ATOM 11644 C CA . ILE D 1 220 ? 13.278 -29.811 24.460 1.00 44.32 218 ILE D CA 1
ATOM 11645 C C . ILE D 1 220 ? 14.665 -29.587 23.820 1.00 45.81 218 ILE D C 1
ATOM 11646 O O . ILE D 1 220 ? 15.099 -30.362 22.965 1.00 46.69 218 ILE D O 1
ATOM 11651 N N . PHE D 1 221 ? 15.338 -28.529 24.262 1.00 45.88 219 PHE D N 1
ATOM 11652 C CA . PHE D 1 221 ? 16.653 -28.146 23.770 1.00 47.10 219 PHE D CA 1
ATOM 11653 C C . PHE D 1 221 ? 17.813 -28.515 24.692 1.00 48.50 219 PHE D C 1
ATOM 11654 O O . PHE D 1 221 ? 18.952 -28.503 24.246 1.00 50.38 219 PHE D O 1
ATOM 11662 N N . ASP D 1 222 ? 17.541 -28.847 25.962 1.00 48.50 220 ASP D N 1
ATOM 11663 C CA . ASP D 1 222 ? 18.602 -29.241 26.927 1.00 47.87 220 ASP D CA 1
ATOM 11664 C C . ASP D 1 222 ? 18.421 -30.650 27.437 1.00 47.28 220 ASP D C 1
ATOM 11665 O O . ASP D 1 222 ? 17.337 -31.215 27.368 1.00 48.07 220 ASP D O 1
ATOM 11670 N N . VAL D 1 223 ? 19.485 -31.181 28.028 1.00 45.98 221 VAL D N 1
ATOM 11671 C CA . VAL D 1 223 ? 19.476 -32.509 28.595 1.00 44.40 221 VAL D CA 1
ATOM 11672 C C . VAL D 1 223 ? 18.996 -32.562 30.074 1.00 42.55 221 VAL D C 1
ATOM 11673 O O . VAL D 1 223 ? 18.675 -33.596 30.570 1.00 42.81 221 VAL D O 1
ATOM 11677 N N . ASP D 1 224 ? 18.938 -31.432 30.753 1.00 42.94 222 ASP D N 1
ATOM 11678 C CA . ASP D 1 224 ? 18.748 -31.397 32.208 1.00 43.34 222 ASP D CA 1
ATOM 11679 C C . ASP D 1 224 ? 17.417 -31.988 32.702 1.00 42.05 222 ASP D C 1
ATOM 11680 O O . ASP D 1 224 ? 17.391 -32.676 33.717 1.00 41.15 222 ASP D O 1
ATOM 11685 N N . GLY D 1 225 ? 16.337 -31.712 31.989 1.00 40.51 223 GLY D N 1
ATOM 11686 C CA . GLY D 1 225 ? 15.049 -32.312 32.323 1.00 41.52 223 GLY D CA 1
ATOM 11687 C C . GLY D 1 225 ? 15.134 -33.839 32.227 1.00 42.50 223 GLY D C 1
ATOM 11688 O O . GLY D 1 225 ? 14.672 -34.554 33.145 1.00 42.60 223 GLY D O 1
ATOM 11689 N N . PHE D 1 226 ? 15.733 -34.331 31.129 1.00 41.04 224 PHE D N 1
ATOM 11690 C CA . PHE D 1 226 ? 15.896 -35.770 30.896 1.00 41.20 224 PHE D CA 1
ATOM 11691 C C . PHE D 1 226 ? 16.722 -36.403 31.952 1.00 41.61 224 PHE D C 1
ATOM 11692 O O . PHE D 1 226 ? 16.499 -37.562 32.280 1.00 41.95 224 PHE D O 1
ATOM 11700 N N . GLU D 1 227 ? 17.668 -35.644 32.513 1.00 41.50 225 GLU D N 1
ATOM 11701 C CA . GLU D 1 227 ? 18.537 -36.197 33.540 1.00 41.75 225 GLU D CA 1
ATOM 11702 C C . GLU D 1 227 ? 17.770 -36.475 34.818 1.00 40.87 225 GLU D C 1
ATOM 11703 O O . GLU D 1 227 ? 17.867 -37.569 35.397 1.00 40.92 225 GLU D O 1
ATOM 11709 N N . LEU D 1 228 ? 17.008 -35.473 35.242 1.00 39.92 226 LEU D N 1
ATOM 11710 C CA . LEU D 1 228 ? 16.199 -35.591 36.429 1.00 39.75 226 LEU D CA 1
ATOM 11711 C C . LEU D 1 228 ? 15.127 -36.695 36.233 1.00 39.62 226 LEU D C 1
ATOM 11712 O O . LEU D 1 228 ? 14.897 -37.547 37.116 1.00 40.40 226 LEU D O 1
ATOM 11717 N N . ALA D 1 229 ? 14.490 -36.690 35.075 1.00 39.03 227 ALA D N 1
ATOM 11718 C CA . ALA D 1 229 ? 13.537 -37.751 34.760 1.00 39.90 227 ALA D CA 1
ATOM 11719 C C . ALA D 1 229 ? 14.228 -39.140 34.772 1.00 40.86 227 ALA D C 1
ATOM 11720 O O . ALA D 1 229 ? 13.733 -40.067 35.413 1.00 41.92 227 ALA D O 1
ATOM 11722 N N . ALA D 1 230 ? 15.381 -39.265 34.117 1.00 40.48 228 ALA D N 1
ATOM 11723 C CA . ALA D 1 230 ? 16.120 -40.549 34.127 1.00 41.64 228 ALA D CA 1
ATOM 11724 C C . ALA D 1 230 ? 16.587 -40.963 35.534 1.00 41.34 228 ALA D C 1
ATOM 11725 O O . ALA D 1 230 ? 16.631 -42.136 35.870 1.00 42.50 228 ALA D O 1
ATOM 11727 N N . HIS D 1 231 ? 16.901 -39.994 36.374 1.00 41.03 229 HIS D N 1
ATOM 11728 C CA . HIS D 1 231 ? 17.270 -40.326 37.741 1.00 39.62 229 HIS D CA 1
ATOM 11729 C C . HIS D 1 231 ? 16.056 -40.943 38.503 1.00 39.80 229 HIS D C 1
ATOM 11730 O O . HIS D 1 231 ? 16.162 -41.906 39.285 1.00 38.68 229 HIS D O 1
ATOM 11737 N N . ARG D 1 232 ? 14.901 -40.351 38.276 1.00 40.54 230 ARG D N 1
ATOM 11738 C CA . ARG D 1 232 ? 13.695 -40.765 38.965 1.00 40.48 230 ARG D CA 1
ATOM 11739 C C . ARG D 1 232 ? 13.206 -42.109 38.424 1.00 40.43 230 ARG D C 1
ATOM 11740 O O . ARG D 1 232 ? 12.855 -42.993 39.179 1.00 41.22 230 ARG D O 1
ATOM 11748 N N . VAL D 1 233 ? 13.280 -42.302 37.125 1.00 40.63 231 VAL D N 1
ATOM 11749 C CA . VAL D 1 233 ? 12.917 -43.579 36.523 1.00 41.49 231 VAL D CA 1
ATOM 11750 C C . VAL D 1 233 ? 13.791 -44.731 37.039 1.00 43.24 231 VAL D C 1
ATOM 11751 O O . VAL D 1 233 ? 13.270 -45.807 37.431 1.00 43.69 231 VAL D O 1
ATOM 11755 N N . ILE D 1 234 ? 15.106 -44.494 37.059 1.00 43.06 232 ILE D N 1
ATOM 11756 C CA . ILE D 1 234 ? 16.060 -45.519 37.479 1.00 41.42 232 ILE D CA 1
ATOM 11757 C C . ILE D 1 234 ? 15.960 -45.761 38.967 1.00 41.22 232 ILE D C 1
ATOM 11758 O O . ILE D 1 234 ? 16.285 -46.862 39.411 1.00 41.53 232 ILE D O 1
ATOM 11763 N N . GLY D 1 235 ? 15.495 -44.759 39.721 1.00 40.53 233 GLY D N 1
ATOM 11764 C CA . GLY D 1 235 ? 15.183 -44.918 41.155 1.00 40.95 233 GLY D CA 1
ATOM 11765 C C . GLY D 1 235 ? 14.119 -45.997 41.421 1.00 41.44 233 GLY D C 1
ATOM 11766 O O . GLY D 1 235 ? 14.287 -46.884 42.247 1.00 40.70 233 GLY D O 1
ATOM 11767 N N . LEU D 1 236 ? 13.016 -45.922 40.705 1.00 41.68 234 LEU D N 1
ATOM 11768 C CA . LEU D 1 236 ? 12.060 -47.023 40.678 1.00 43.07 234 LEU D CA 1
ATOM 11769 C C . LEU D 1 236 ? 12.719 -48.365 40.286 1.00 43.70 234 LEU D C 1
ATOM 11770 O O . LEU D 1 236 ? 12.541 -49.372 40.978 1.00 43.72 234 LEU D O 1
ATOM 11775 N N . LEU D 1 237 ? 13.532 -48.380 39.233 1.00 44.94 235 LEU D N 1
ATOM 11776 C CA . LEU D 1 237 ? 14.199 -49.631 38.824 1.00 47.21 235 LEU D CA 1
ATOM 11777 C C . LEU D 1 237 ? 14.972 -50.263 40.005 1.00 48.72 235 LEU D C 1
ATOM 11778 O O . LEU D 1 237 ? 14.839 -51.463 40.284 1.00 48.89 235 LEU D O 1
ATOM 11783 N N . ARG D 1 238 ? 15.762 -49.434 40.692 1.00 50.06 236 ARG D N 1
ATOM 11784 C CA . ARG D 1 238 ? 16.398 -49.782 41.960 1.00 51.35 236 ARG D CA 1
ATOM 11785 C C . ARG D 1 238 ? 15.380 -50.334 42.992 1.00 50.75 236 ARG D C 1
ATOM 11786 O O . ARG D 1 238 ? 15.624 -51.350 43.617 1.00 50.84 236 ARG D O 1
ATOM 11794 N N . ASP D 1 239 ? 14.254 -49.661 43.174 1.00 50.69 237 ASP D N 1
ATOM 11795 C CA . ASP D 1 239 ? 13.211 -50.163 44.077 1.00 51.44 237 ASP D CA 1
ATOM 11796 C C . ASP D 1 239 ? 12.774 -51.589 43.682 1.00 51.28 237 ASP D C 1
ATOM 11797 O O . ASP D 1 239 ? 12.744 -52.480 44.516 1.00 52.13 237 ASP D O 1
ATOM 11802 N N . VAL D 1 240 ? 12.443 -51.773 42.406 1.00 51.16 238 VAL D N 1
ATOM 11803 C CA . VAL D 1 240 ? 11.949 -53.029 41.852 1.00 51.36 238 VAL D CA 1
ATOM 11804 C C . VAL D 1 240 ? 12.912 -54.177 42.079 1.00 53.00 238 VAL D C 1
ATOM 11805 O O . VAL D 1 240 ? 12.596 -55.090 42.852 1.00 53.25 238 VAL D O 1
ATOM 11809 N N . VAL D 1 241 ? 14.085 -54.140 41.429 1.00 53.99 239 VAL D N 1
ATOM 11810 C CA . VAL D 1 241 ? 15.062 -55.255 41.586 1.00 54.47 239 VAL D CA 1
ATOM 11811 C C . VAL D 1 241 ? 15.499 -55.444 43.038 1.00 54.36 239 VAL D C 1
ATOM 11812 O O . VAL D 1 241 ? 15.934 -56.518 43.394 1.00 56.02 239 VAL D O 1
ATOM 11816 N N . GLY D 1 242 ? 15.369 -54.408 43.857 1.00 54.39 240 GLY D N 1
ATOM 11817 C CA . GLY D 1 242 ? 15.530 -54.526 45.297 1.00 54.38 240 GLY D CA 1
ATOM 11818 C C . GLY D 1 242 ? 14.494 -55.447 45.923 1.00 55.22 240 GLY D C 1
ATOM 11819 O O . GLY D 1 242 ? 14.839 -56.319 46.718 1.00 55.75 240 GLY D O 1
ATOM 11820 N N . GLU D 1 243 ? 13.227 -55.261 45.549 1.00 55.86 241 GLU D N 1
ATOM 11821 C CA . GLU D 1 243 ? 12.091 -56.009 46.116 1.00 56.13 241 GLU D CA 1
ATOM 11822 C C . GLU D 1 243 ? 11.935 -57.409 45.537 1.00 55.30 241 GLU D C 1
ATOM 11823 O O . GLU D 1 243 ? 11.481 -58.321 46.218 1.00 54.48 241 GLU D O 1
ATOM 11829 N N . PHE D 1 244 ? 12.305 -57.562 44.274 1.00 55.62 242 PHE D N 1
ATOM 11830 C CA . PHE D 1 244 ? 12.040 -58.781 43.539 1.00 56.34 242 PHE D CA 1
ATOM 11831 C C . PHE D 1 244 ? 13.307 -59.573 43.223 1.00 57.32 242 PHE D C 1
ATOM 11832 O O . PHE D 1 244 ? 13.244 -60.732 42.812 1.00 57.28 242 PHE D O 1
ATOM 11840 N N . GLY D 1 245 ? 14.455 -58.958 43.446 1.00 58.89 243 GLY D N 1
ATOM 11841 C CA . GLY D 1 245 ? 15.716 -59.609 43.164 1.00 62.21 243 GLY D CA 1
ATOM 11842 C C . GLY D 1 245 ? 16.110 -59.551 41.693 1.00 64.93 243 GLY D C 1
ATOM 11843 O O . GLY D 1 245 ? 15.243 -59.655 40.808 1.00 65.10 243 GLY D O 1
ATOM 11844 N N . PRO D 1 246 ? 17.430 -59.373 41.418 1.00 67.02 244 PRO D N 1
ATOM 11845 C CA . PRO D 1 246 ? 18.017 -59.470 40.063 1.00 67.76 244 PRO D CA 1
ATOM 11846 C C . PRO D 1 246 ? 17.816 -60.888 39.480 1.00 68.48 244 PRO D C 1
ATOM 11847 O O . PRO D 1 246 ? 18.727 -61.720 39.534 1.00 69.06 244 PRO D O 1
ATOM 11851 N N . GLU D 1 247 ? 16.624 -61.155 38.953 1.00 68.75 245 GLU D N 1
ATOM 11852 C CA . GLU D 1 247 ? 16.253 -62.482 38.499 1.00 69.19 245 GLU D CA 1
ATOM 11853 C C . GLU D 1 247 ? 14.889 -62.456 37.827 1.00 68.89 245 GLU D C 1
ATOM 11854 O O . GLU D 1 247 ? 14.773 -62.816 36.639 1.00 69.11 245 GLU D O 1
ATOM 11860 N N . LYS D 1 248 ? 13.883 -62.004 38.585 1.00 67.78 246 LYS D N 1
ATOM 11861 C CA . LYS D 1 248 ? 12.570 -61.651 38.051 1.00 66.68 246 LYS D CA 1
ATOM 11862 C C . LYS D 1 248 ? 12.670 -60.342 37.238 1.00 65.01 246 LYS D C 1
ATOM 11863 O O . LYS D 1 248 ? 11.757 -59.990 36.466 1.00 65.23 246 LYS D O 1
ATOM 11869 N N . THR D 1 249 ? 13.795 -59.647 37.397 1.00 62.63 247 THR D N 1
ATOM 11870 C CA . THR D 1 249 ? 13.945 -58.286 36.899 1.00 60.74 247 THR D CA 1
ATOM 11871 C C . THR D 1 249 ? 15.026 -58.135 35.816 1.00 60.15 247 THR D C 1
ATOM 11872 O O . THR D 1 249 ? 15.166 -57.063 35.205 1.00 60.19 247 THR D O 1
ATOM 11876 N N . ALA D 1 250 ? 15.789 -59.206 35.580 1.00 59.57 248 ALA D N 1
ATOM 11877 C CA . ALA D 1 250 ? 16.868 -59.202 34.576 1.00 58.62 248 ALA D CA 1
ATOM 11878 C C . ALA D 1 250 ? 16.370 -58.654 33.223 1.00 57.98 248 ALA D C 1
ATOM 11879 O O . ALA D 1 250 ? 17.102 -57.977 32.476 1.00 57.99 248 ALA D O 1
ATOM 11881 N N . GLN D 1 251 ? 15.097 -58.937 32.970 1.00 56.63 249 GLN D N 1
ATOM 11882 C CA . GLN D 1 251 ? 14.389 -58.705 31.731 1.00 55.04 249 GLN D CA 1
ATOM 11883 C C . GLN D 1 251 ? 13.976 -57.240 31.564 1.00 53.78 249 GLN D C 1
ATOM 11884 O O . GLN D 1 251 ? 13.617 -56.840 30.453 1.00 52.94 249 GLN D O 1
ATOM 11890 N N . ILE D 1 252 ? 14.014 -56.456 32.652 1.00 52.15 250 ILE D N 1
ATOM 11891 C CA . ILE D 1 252 ? 13.722 -55.029 32.541 1.00 51.60 250 ILE D CA 1
ATOM 11892 C C . ILE D 1 252 ? 14.934 -54.301 31.984 1.00 51.52 250 ILE D C 1
ATOM 11893 O O . ILE D 1 252 ? 15.681 -53.662 32.722 1.00 52.34 250 ILE D O 1
ATOM 11898 N N . ALA D 1 253 ? 15.082 -54.366 30.666 1.00 50.53 251 ALA D N 1
ATOM 11899 C CA . ALA D 1 253 ? 16.331 -54.017 30.002 1.00 49.57 251 ALA D CA 1
ATOM 11900 C C . ALA D 1 253 ? 16.329 -52.646 29.372 1.00 48.21 251 ALA D C 1
ATOM 11901 O O . ALA D 1 253 ? 17.368 -52.228 28.865 1.00 47.94 251 ALA D O 1
ATOM 11903 N N . THR D 1 254 ? 15.162 -51.988 29.364 1.00 47.16 252 THR D N 1
ATOM 11904 C CA . THR D 1 254 ? 14.935 -50.753 28.612 1.00 45.86 252 THR D CA 1
ATOM 11905 C C . THR D 1 254 ? 14.391 -49.586 29.435 1.00 45.45 252 THR D C 1
ATOM 11906 O O . THR D 1 254 ? 13.435 -49.718 30.206 1.00 45.67 252 THR D O 1
ATOM 11910 N N . VAL D 1 255 ? 15.031 -48.437 29.250 1.00 45.03 253 VAL D N 1
ATOM 11911 C CA . VAL D 1 255 ? 14.556 -47.168 29.779 1.00 43.83 253 VAL D CA 1
ATOM 11912 C C . VAL D 1 255 ? 14.217 -46.292 28.568 1.00 43.56 253 VAL D C 1
ATOM 11913 O O . VAL D 1 255 ? 15.096 -45.894 27.794 1.00 43.03 253 VAL D O 1
ATOM 11917 N N . ASP D 1 256 ? 12.927 -46.056 28.385 1.00 43.23 254 ASP D N 1
ATOM 11918 C CA . ASP D 1 256 ? 12.400 -45.279 27.270 1.00 43.82 254 ASP D CA 1
ATOM 11919 C C . ASP D 1 256 ? 12.039 -43.888 27.801 1.00 44.35 254 ASP D C 1
ATOM 11920 O O . ASP D 1 256 ? 11.138 -43.739 28.654 1.00 44.91 254 ASP D O 1
ATOM 11925 N N . LEU D 1 257 ? 12.749 -42.873 27.300 1.00 44.80 255 LEU D N 1
ATOM 11926 C CA . LEU D 1 257 ? 12.613 -41.490 27.844 1.00 43.97 255 LEU D CA 1
ATOM 11927 C C . LEU D 1 257 ? 11.671 -40.628 27.033 1.00 43.70 255 LEU D C 1
ATOM 11928 O O . LEU D 1 257 ? 11.592 -39.384 27.238 1.00 43.08 255 LEU D O 1
ATOM 11933 N N . GLY D 1 258 ? 10.941 -41.293 26.134 1.00 43.30 256 GLY D N 1
ATOM 11934 C CA . GLY D 1 258 ? 9.851 -40.662 25.390 1.00 43.14 256 GLY D CA 1
ATOM 11935 C C . GLY D 1 258 ? 10.368 -39.747 24.294 1.00 44.67 256 GLY D C 1
ATOM 11936 O O . GLY D 1 258 ? 11.488 -39.924 23.786 1.00 44.50 256 GLY D O 1
ATOM 11937 N N . GLY D 1 259 ? 9.539 -38.771 23.925 1.00 44.83 257 GLY D N 1
ATOM 11938 C CA . GLY D 1 259 ? 9.815 -37.925 22.779 1.00 45.38 257 GLY D CA 1
ATOM 11939 C C . GLY D 1 259 ? 10.123 -36.511 23.234 1.00 46.22 257 GLY D C 1
ATOM 11940 O O . GLY D 1 259 ? 10.652 -36.292 24.331 1.00 45.43 257 GLY D O 1
ATOM 11941 N N . GLY D 1 260 ? 9.791 -35.553 22.374 1.00 46.16 258 GLY D N 1
ATOM 11942 C CA . GLY D 1 260 ? 9.952 -34.156 22.701 1.00 46.29 258 GLY D CA 1
ATOM 11943 C C . GLY D 1 260 ? 11.275 -33.586 22.254 1.00 46.47 258 GLY D C 1
ATOM 11944 O O . GLY D 1 260 ? 11.557 -32.422 22.579 1.00 46.78 258 GLY D O 1
ATOM 11945 N N . LEU D 1 261 ? 12.086 -34.367 21.525 1.00 45.11 259 LEU D N 1
ATOM 11946 C CA . LEU D 1 261 ? 13.278 -33.769 20.865 1.00 46.24 259 LEU D CA 1
ATOM 11947 C C . LEU D 1 261 ? 12.867 -32.516 20.026 1.00 46.12 259 LEU D C 1
ATOM 11948 O O . LEU D 1 261 ? 11.852 -32.540 19.295 1.00 45.90 259 LEU D O 1
ATOM 11953 N N . GLY D 1 262 ? 13.623 -31.428 20.190 1.00 45.92 260 GLY D N 1
ATOM 11954 C CA . GLY D 1 262 ? 13.248 -30.110 19.661 1.00 45.60 260 GLY D CA 1
ATOM 11955 C C . GLY D 1 262 ? 13.794 -29.883 18.268 1.00 45.60 260 GLY D C 1
ATOM 11956 O O . GLY D 1 262 ? 14.802 -30.480 17.869 1.00 46.32 260 GLY D O 1
ATOM 11957 N N . ILE D 1 263 ? 13.088 -29.041 17.527 1.00 45.09 261 ILE D N 1
ATOM 11958 C CA . ILE D 1 263 ? 13.449 -28.591 16.157 1.00 43.69 261 ILE D CA 1
ATOM 11959 C C . ILE D 1 263 ? 13.433 -27.069 16.130 1.00 42.07 261 ILE D C 1
ATOM 11960 O O . ILE D 1 263 ? 12.971 -26.436 17.097 1.00 41.04 261 ILE D O 1
ATOM 11965 N N . SER D 1 264 ? 13.919 -26.479 15.041 1.00 41.92 262 SER D N 1
ATOM 11966 C CA . SER D 1 264 ? 13.818 -24.992 14.860 1.00 42.64 262 SER D CA 1
ATOM 11967 C C . SER D 1 264 ? 12.586 -24.594 14.069 1.00 42.10 262 SER D C 1
ATOM 11968 O O . SER D 1 264 ? 12.497 -24.914 12.907 1.00 41.81 262 SER D O 1
ATOM 11971 N N . TYR D 1 265 ? 11.627 -23.958 14.725 1.00 42.52 263 TYR D N 1
ATOM 11972 C CA . TYR D 1 265 ? 10.525 -23.278 14.036 1.00 43.65 263 TYR D CA 1
ATOM 11973 C C . TYR D 1 265 ? 10.937 -21.866 13.570 1.00 44.76 263 TYR D C 1
ATOM 11974 O O . TYR D 1 265 ? 10.516 -21.412 12.515 1.00 45.01 263 TYR D O 1
ATOM 11983 N N . LEU D 1 266 ? 11.714 -21.173 14.412 1.00 44.52 264 LEU D N 1
ATOM 11984 C CA . LEU D 1 266 ? 12.243 -19.862 14.121 1.00 44.58 264 LEU D CA 1
ATOM 11985 C C . LEU D 1 266 ? 13.789 -19.906 13.989 1.00 44.17 264 LEU D C 1
ATOM 11986 O O . LEU D 1 266 ? 14.430 -20.764 14.628 1.00 44.08 264 LEU D O 1
ATOM 11991 N N . PRO D 1 267 ? 14.392 -19.017 13.155 1.00 43.26 265 PRO D N 1
ATOM 11992 C CA . PRO D 1 267 ? 15.870 -19.008 13.038 1.00 43.27 265 PRO D CA 1
ATOM 11993 C C . PRO D 1 267 ? 16.617 -19.000 14.399 1.00 43.86 265 PRO D C 1
ATOM 11994 O O . PRO D 1 267 ? 17.642 -19.684 14.536 1.00 41.69 265 PRO D O 1
ATOM 11998 N N . SER D 1 268 ? 16.058 -18.284 15.383 1.00 43.54 266 SER D N 1
ATOM 11999 C CA . SER D 1 268 ? 16.676 -18.180 16.684 1.00 45.30 266 SER D CA 1
ATOM 12000 C C . SER D 1 268 ? 16.597 -19.477 17.514 1.00 44.95 266 SER D C 1
ATOM 12001 O O . SER D 1 268 ? 17.372 -19.642 18.475 1.00 43.67 266 SER D O 1
ATOM 12004 N N . ASP D 1 269 ? 15.723 -20.409 17.117 1.00 44.48 267 ASP D N 1
ATOM 12005 C CA . ASP D 1 269 ? 15.629 -21.684 17.830 1.00 44.98 267 ASP D CA 1
ATOM 12006 C C . ASP D 1 269 ? 16.915 -22.465 17.719 1.00 45.67 267 ASP D C 1
ATOM 12007 O O . ASP D 1 269 ? 17.507 -22.490 16.649 1.00 46.25 267 ASP D O 1
ATOM 12012 N N . ASP D 1 270 ? 17.379 -23.059 18.826 1.00 46.06 268 ASP D N 1
ATOM 12013 C CA . ASP D 1 270 ? 18.734 -23.663 18.860 1.00 46.71 268 ASP D CA 1
ATOM 12014 C C . ASP D 1 270 ? 18.864 -25.016 19.570 1.00 46.38 268 ASP D C 1
ATOM 12015 O O . ASP D 1 270 ? 19.646 -25.141 20.497 1.00 45.35 268 ASP D O 1
ATOM 12020 N N . PRO D 1 271 ? 18.141 -26.037 19.082 1.00 46.55 269 PRO D N 1
ATOM 12021 C CA . PRO D 1 271 ? 18.351 -27.393 19.552 1.00 46.62 269 PRO D CA 1
ATOM 12022 C C . PRO D 1 271 ? 19.779 -27.890 19.205 1.00 46.43 269 PRO D C 1
ATOM 12023 O O . PRO D 1 271 ? 20.370 -27.513 18.179 1.00 44.84 269 PRO D O 1
ATOM 12027 N N . PRO D 1 272 ? 20.324 -28.756 20.059 1.00 46.52 270 PRO D N 1
ATOM 12028 C CA . PRO D 1 272 ? 21.654 -29.250 19.800 1.00 46.00 270 PRO D CA 1
ATOM 12029 C C . PRO D 1 272 ? 21.633 -30.310 18.704 1.00 46.56 270 PRO D C 1
ATOM 12030 O O . PRO D 1 272 ? 20.570 -30.909 18.440 1.00 47.76 270 PRO D O 1
ATOM 12034 N N . PRO D 1 273 ? 22.798 -30.572 18.076 1.00 45.90 271 PRO D N 1
ATOM 12035 C CA . PRO D 1 273 ? 22.872 -31.681 17.159 1.00 45.69 271 PRO D CA 1
ATOM 12036 C C . PRO D 1 273 ? 22.461 -32.926 17.928 1.00 45.75 271 PRO D C 1
ATOM 12037 O O . PRO D 1 273 ? 22.917 -33.137 19.066 1.00 46.54 271 PRO D O 1
ATOM 12041 N N . ILE D 1 274 ? 21.640 -33.762 17.317 1.00 45.79 272 ILE D N 1
ATOM 12042 C CA . ILE D 1 274 ? 21.176 -34.987 17.987 1.00 46.68 272 ILE D CA 1
ATOM 12043 C C . ILE D 1 274 ? 22.312 -35.913 18.482 1.00 46.18 272 ILE D C 1
ATOM 12044 O O . ILE D 1 274 ? 22.203 -36.498 19.559 1.00 45.90 272 ILE D O 1
ATOM 12049 N N . ALA D 1 275 ? 23.397 -36.023 17.721 1.00 46.90 273 ALA D N 1
ATOM 12050 C CA . ALA D 1 275 ? 24.562 -36.831 18.145 1.00 47.77 273 ALA D CA 1
ATOM 12051 C C . ALA D 1 275 ? 25.102 -36.387 19.526 1.00 48.50 273 ALA D C 1
ATOM 12052 O O . ALA D 1 275 ? 25.561 -37.198 20.339 1.00 47.77 273 ALA D O 1
ATOM 12054 N N . GLU D 1 276 ? 25.029 -35.082 19.762 1.00 49.69 274 GLU D N 1
ATOM 12055 C CA . GLU D 1 276 ? 25.552 -34.464 20.961 1.00 51.14 274 GLU D CA 1
ATOM 12056 C C . GLU D 1 276 ? 24.606 -34.767 22.129 1.00 49.80 274 GLU D C 1
ATOM 12057 O O . GLU D 1 276 ? 25.042 -35.199 23.205 1.00 50.73 274 GLU D O 1
ATOM 12063 N N . LEU D 1 277 ? 23.327 -34.545 21.918 1.00 48.33 275 LEU D N 1
ATOM 12064 C CA . LEU D 1 277 ? 22.335 -34.775 22.949 1.00 47.80 275 LEU D CA 1
ATOM 12065 C C . LEU D 1 277 ? 22.254 -36.262 23.309 1.00 47.18 275 LEU D C 1
ATOM 12066 O O . LEU D 1 277 ? 22.267 -36.634 24.478 1.00 47.59 275 LEU D O 1
ATOM 12071 N N . ALA D 1 278 ? 22.197 -37.114 22.299 1.00 46.75 276 ALA D N 1
ATOM 12072 C CA . ALA D 1 278 ? 22.161 -38.565 22.499 1.00 46.37 276 ALA D CA 1
ATOM 12073 C C . ALA D 1 278 ? 23.355 -39.075 23.304 1.00 46.28 276 ALA D C 1
ATOM 12074 O O . ALA D 1 278 ? 23.185 -39.950 24.176 1.00 46.98 276 ALA D O 1
ATOM 12076 N N . ALA D 1 279 ? 24.563 -38.569 23.017 1.00 44.79 277 ALA D N 1
ATOM 12077 C CA . ALA D 1 279 ? 25.722 -38.976 23.798 1.00 44.41 277 ALA D CA 1
ATOM 12078 C C . ALA D 1 279 ? 25.620 -38.558 25.274 1.00 44.48 277 ALA D C 1
ATOM 12079 O O . ALA D 1 279 ? 25.977 -39.334 26.157 1.00 44.61 277 ALA D O 1
ATOM 12081 N N . LYS D 1 280 ? 25.136 -37.346 25.542 1.00 44.36 278 LYS D N 1
ATOM 12082 C CA . LYS D 1 280 ? 24.889 -36.905 26.933 1.00 44.43 278 LYS D CA 1
ATOM 12083 C C . LYS D 1 280 ? 23.885 -37.824 27.654 1.00 43.05 278 LYS D C 1
ATOM 12084 O O . LYS D 1 280 ? 24.136 -38.290 28.774 1.00 42.19 278 LYS D O 1
ATOM 12090 N N . LEU D 1 281 ? 22.759 -38.073 27.001 1.00 41.90 279 LEU D N 1
ATOM 12091 C CA . LEU D 1 281 ? 21.753 -38.993 27.498 1.00 42.97 279 LEU D CA 1
ATOM 12092 C C . LEU D 1 281 ? 22.319 -40.380 27.801 1.00 43.18 279 LEU D C 1
ATOM 12093 O O . LEU D 1 281 ? 21.963 -41.001 28.817 1.00 43.11 279 LEU D O 1
ATOM 12098 N N . GLY D 1 282 ? 23.228 -40.857 26.942 1.00 42.98 280 GLY D N 1
ATOM 12099 C CA . GLY D 1 282 ? 23.822 -42.177 27.104 1.00 42.72 280 GLY D CA 1
ATOM 12100 C C . GLY D 1 282 ? 24.623 -42.234 28.373 1.00 43.36 280 GLY D C 1
ATOM 12101 O O . GLY D 1 282 ? 24.524 -43.192 29.154 1.00 43.15 280 GLY D O 1
ATOM 12102 N N . THR D 1 283 ? 25.416 -41.184 28.588 1.00 44.54 281 THR D N 1
ATOM 12103 C CA . THR D 1 283 ? 26.243 -41.040 29.783 1.00 44.26 281 THR D CA 1
ATOM 12104 C C . THR D 1 283 ? 25.388 -40.886 31.040 1.00 44.05 281 THR D C 1
ATOM 12105 O O . THR D 1 283 ? 25.689 -41.484 32.077 1.00 44.47 281 THR D O 1
ATOM 12109 N N . ILE D 1 284 ? 24.321 -40.104 30.952 1.00 44.06 282 ILE D N 1
ATOM 12110 C CA . ILE D 1 284 ? 23.371 -40.022 32.049 1.00 43.85 282 ILE D CA 1
ATOM 12111 C C . ILE D 1 284 ? 22.804 -41.407 32.439 1.00 44.18 282 ILE D C 1
ATOM 12112 O O . ILE D 1 284 ? 22.783 -41.751 33.620 1.00 44.75 282 ILE D O 1
ATOM 12117 N N . VAL D 1 285 ? 22.381 -42.219 31.467 1.00 44.15 283 VAL D N 1
ATOM 12118 C CA . VAL D 1 285 ? 21.736 -43.478 31.827 1.00 43.74 283 VAL D CA 1
ATOM 12119 C C . VAL D 1 285 ? 22.739 -44.477 32.444 1.00 43.94 283 VAL D C 1
ATOM 12120 O O . VAL D 1 285 ? 22.420 -45.177 33.432 1.00 43.22 283 VAL D O 1
ATOM 12124 N N . SER D 1 286 ? 23.948 -44.530 31.893 1.00 43.69 284 SER D N 1
ATOM 12125 C CA . SER D 1 286 ? 24.976 -45.376 32.505 1.00 44.35 284 SER D CA 1
ATOM 12126 C C . SER D 1 286 ? 25.412 -44.876 33.881 1.00 43.77 284 SER D C 1
ATOM 12127 O O . SER D 1 286 ? 25.523 -45.676 34.804 1.00 42.34 284 SER D O 1
ATOM 12130 N N . ASP D 1 287 ? 25.623 -43.566 34.031 1.00 44.32 285 ASP D N 1
ATOM 12131 C CA . ASP D 1 287 ? 25.943 -43.004 35.359 1.00 44.85 285 ASP D CA 1
ATOM 12132 C C . ASP D 1 287 ? 24.830 -43.277 36.378 1.00 44.33 285 ASP D C 1
ATOM 12133 O O . ASP D 1 287 ? 25.107 -43.736 37.463 1.00 44.32 285 ASP D O 1
ATOM 12138 N N . GLU D 1 288 ? 23.579 -43.006 36.038 1.00 43.69 286 GLU D N 1
ATOM 12139 C CA . GLU D 1 288 ? 22.509 -43.239 37.007 1.00 43.92 286 GLU D CA 1
ATOM 12140 C C . GLU D 1 288 ? 22.375 -44.701 37.432 1.00 44.66 286 GLU D C 1
ATOM 12141 O O . GLU D 1 288 ? 22.174 -44.970 38.620 1.00 44.79 286 GLU D O 1
ATOM 12147 N N . SER D 1 289 ? 22.468 -45.641 36.476 1.00 45.39 287 SER D N 1
ATOM 12148 C CA . SER D 1 289 ? 22.321 -47.068 36.819 1.00 46.34 287 SER D CA 1
ATOM 12149 C C . SER D 1 289 ? 23.510 -47.547 37.630 1.00 46.52 287 SER D C 1
ATOM 12150 O O . SER D 1 289 ? 23.341 -48.266 38.625 1.00 46.54 287 SER D O 1
ATOM 12153 N N . THR D 1 290 ? 24.704 -47.115 37.252 1.00 46.69 288 THR D N 1
ATOM 12154 C CA . THR D 1 290 ? 25.848 -47.460 38.069 1.00 47.29 288 THR D CA 1
ATOM 12155 C C . THR D 1 290 ? 25.817 -46.880 39.492 1.00 47.13 288 THR D C 1
ATOM 12156 O O . THR D 1 290 ? 26.182 -47.565 40.432 1.00 46.15 288 THR D O 1
ATOM 12160 N N . ALA D 1 291 ? 25.297 -45.668 39.657 1.00 47.31 289 ALA D N 1
ATOM 12161 C CA . ALA D 1 291 ? 25.228 -45.065 40.982 1.00 46.71 289 ALA D CA 1
ATOM 12162 C C . ALA D 1 291 ? 24.331 -45.855 41.970 1.00 46.90 289 ALA D C 1
ATOM 12163 O O . ALA D 1 291 ? 24.537 -45.787 43.178 1.00 46.53 289 ALA D O 1
ATOM 12165 N N . VAL D 1 292 ? 23.398 -46.650 41.434 1.00 47.07 290 VAL D N 1
ATOM 12166 C CA . VAL D 1 292 ? 22.456 -47.458 42.213 1.00 46.99 290 VAL D CA 1
ATOM 12167 C C . VAL D 1 292 ? 22.734 -48.963 42.008 1.00 47.31 290 VAL D C 1
ATOM 12168 O O . VAL D 1 292 ? 21.873 -49.815 42.284 1.00 46.64 290 VAL D O 1
ATOM 12172 N N . GLY D 1 293 ? 23.932 -49.270 41.499 1.00 47.72 291 GLY D N 1
ATOM 12173 C CA . GLY D 1 293 ? 24.422 -50.658 41.368 1.00 47.47 291 GLY D CA 1
ATOM 12174 C C . GLY D 1 293 ? 23.725 -51.545 40.344 1.00 47.67 291 GLY D C 1
ATOM 12175 O O . GLY D 1 293 ? 23.624 -52.752 40.514 1.00 47.62 291 GLY D O 1
ATOM 12176 N N . LEU D 1 294 ? 23.238 -50.946 39.269 1.00 47.65 292 LEU D N 1
ATOM 12177 C CA . LEU D 1 294 ? 22.477 -51.673 38.261 1.00 47.40 292 LEU D CA 1
ATOM 12178 C C . LEU D 1 294 ? 23.261 -51.685 36.970 1.00 47.01 292 LEU D C 1
ATOM 12179 O O . LEU D 1 294 ? 24.077 -50.789 36.739 1.00 47.50 292 LEU D O 1
ATOM 12184 N N . PRO D 1 295 ? 23.021 -52.694 36.114 1.00 47.14 293 PRO D N 1
ATOM 12185 C CA . PRO D 1 295 ? 23.610 -52.724 34.755 1.00 47.63 293 PRO D CA 1
ATOM 12186 C C . PRO D 1 295 ? 22.986 -51.625 33.906 1.00 47.88 293 PRO D C 1
ATOM 12187 O O . PRO D 1 295 ? 21.793 -51.314 34.092 1.00 47.86 293 PRO D O 1
ATOM 12191 N N . THR D 1 296 ? 23.741 -51.033 32.978 1.00 47.76 294 THR D N 1
ATOM 12192 C CA . THR D 1 296 ? 23.117 -49.970 32.189 1.00 47.13 294 THR D CA 1
ATOM 12193 C C . THR D 1 296 ? 22.026 -50.515 31.211 1.00 47.47 294 THR D C 1
ATOM 12194 O O . THR D 1 296 ? 22.285 -51.441 30.427 1.00 46.75 294 THR D O 1
ATOM 12198 N N . PRO D 1 297 ? 20.782 -49.998 31.327 1.00 47.44 295 PRO D N 1
ATOM 12199 C CA . PRO D 1 297 ? 19.728 -50.421 30.395 1.00 47.54 295 PRO D CA 1
ATOM 12200 C C . PRO D 1 297 ? 19.880 -49.762 29.025 1.00 47.72 295 PRO D C 1
ATOM 12201 O O . PRO D 1 297 ? 20.562 -48.749 28.883 1.00 48.41 295 PRO D O 1
ATOM 12205 N N . LYS D 1 298 ? 19.279 -50.383 28.020 1.00 47.80 296 LYS D N 1
ATOM 12206 C CA . LYS D 1 298 ? 19.059 -49.791 26.715 1.00 47.83 296 LYS D CA 1
ATOM 12207 C C . LYS D 1 298 ? 18.216 -48.506 26.842 1.00 46.78 296 LYS D C 1
ATOM 12208 O O . LYS D 1 298 ? 17.228 -48.467 27.587 1.00 46.58 296 LYS D O 1
ATOM 12214 N N . LEU D 1 299 ? 18.647 -47.474 26.127 1.00 46.12 297 LEU D N 1
ATOM 12215 C CA . LEU D 1 299 ? 17.986 -46.191 26.044 1.00 45.82 297 LEU D CA 1
ATOM 12216 C C . LEU D 1 299 ? 17.204 -46.135 24.711 1.00 45.86 297 LEU D C 1
ATOM 12217 O O . LEU D 1 299 ? 17.755 -46.362 23.618 1.00 45.72 297 LEU D O 1
ATOM 12222 N N . VAL D 1 300 ? 15.935 -45.804 24.838 1.00 44.42 298 VAL D N 1
ATOM 12223 C CA . VAL D 1 300 ? 15.028 -45.684 23.731 1.00 43.94 298 VAL D CA 1
ATOM 12224 C C . VAL D 1 300 ? 14.356 -44.320 23.833 1.00 44.11 298 VAL D C 1
ATOM 12225 O O . VAL D 1 300 ? 14.090 -43.785 24.951 1.00 43.23 298 VAL D O 1
ATOM 12229 N N . VAL D 1 301 ? 14.075 -43.782 22.650 1.00 43.92 299 VAL D N 1
ATOM 12230 C CA . VAL D 1 301 ? 13.611 -42.426 22.480 1.00 44.42 299 VAL D CA 1
ATOM 12231 C C . VAL D 1 301 ? 12.483 -42.481 21.410 1.00 44.98 299 VAL D C 1
ATOM 12232 O O . VAL D 1 301 ? 12.532 -43.320 20.477 1.00 44.57 299 VAL D O 1
ATOM 12236 N N . GLU D 1 302 ? 11.474 -41.612 21.553 1.00 44.82 300 GLU D N 1
ATOM 12237 C CA . GLU D 1 302 ? 10.266 -41.629 20.687 1.00 44.42 300 GLU D CA 1
ATOM 12238 C C . GLU D 1 302 ? 9.953 -40.303 19.937 1.00 44.31 300 GLU D C 1
ATOM 12239 O O . GLU D 1 302 ? 8.892 -39.702 20.142 1.00 44.65 300 GLU D O 1
ATOM 12245 N N . PRO D 1 303 ? 10.856 -39.843 19.061 1.00 43.86 301 PRO D N 1
ATOM 12246 C CA . PRO D 1 303 ? 10.642 -38.553 18.423 1.00 44.14 301 PRO D CA 1
ATOM 12247 C C . PRO D 1 303 ? 9.530 -38.581 17.375 1.00 45.29 301 PRO D C 1
ATOM 12248 O O . PRO D 1 303 ? 9.486 -39.538 16.551 1.00 45.94 301 PRO D O 1
ATOM 12252 N N . GLY D 1 304 ? 8.672 -37.551 17.376 1.00 44.24 302 GLY D N 1
ATOM 12253 C CA . GLY D 1 304 ? 7.784 -37.291 16.237 1.00 43.78 302 GLY D CA 1
ATOM 12254 C C . GLY D 1 304 ? 8.283 -36.086 15.434 1.00 43.79 302 GLY D C 1
ATOM 12255 O O . GLY D 1 304 ? 8.820 -36.231 14.340 1.00 44.18 302 GLY D O 1
ATOM 12256 N N . ARG D 1 305 ? 8.131 -34.898 16.010 1.00 43.93 303 ARG D N 1
ATOM 12257 C CA . ARG D 1 305 ? 8.545 -33.616 15.408 1.00 43.87 303 ARG D CA 1
ATOM 12258 C C . ARG D 1 305 ? 9.935 -33.651 14.773 1.00 43.76 303 ARG D C 1
ATOM 12259 O O . ARG D 1 305 ? 10.144 -33.154 13.657 1.00 45.80 303 ARG D O 1
ATOM 12267 N N . ALA D 1 306 ? 10.899 -34.220 15.486 1.00 43.21 304 ALA D N 1
ATOM 12268 C CA . ALA D 1 306 ? 12.291 -34.187 15.054 1.00 43.48 304 ALA D CA 1
ATOM 12269 C C . ALA D 1 306 ? 12.539 -35.040 13.832 1.00 43.20 304 ALA D C 1
ATOM 12270 O O . ALA D 1 306 ? 13.579 -34.926 13.229 1.00 44.63 304 ALA D O 1
ATOM 12272 N N . ILE D 1 307 ? 11.596 -35.908 13.478 1.00 44.10 305 ILE D N 1
ATOM 12273 C CA . ILE D 1 307 ? 11.699 -36.701 12.245 1.00 43.88 305 ILE D CA 1
ATOM 12274 C C . ILE D 1 307 ? 10.860 -36.039 11.140 1.00 44.49 305 ILE D C 1
ATOM 12275 O O . ILE D 1 307 ? 11.374 -35.727 10.063 1.00 44.90 305 ILE D O 1
ATOM 12280 N N . ALA D 1 308 ? 9.588 -35.764 11.454 1.00 44.42 306 ALA D N 1
ATOM 12281 C CA . ALA D 1 308 ? 8.562 -35.337 10.484 1.00 44.11 306 ALA D CA 1
ATOM 12282 C C . ALA D 1 308 ? 8.471 -33.813 10.262 1.00 43.91 306 ALA D C 1
ATOM 12283 O O . ALA D 1 308 ? 8.080 -33.350 9.164 1.00 43.16 306 ALA D O 1
ATOM 12285 N N . GLY D 1 309 ? 8.796 -33.030 11.301 1.00 43.15 307 GLY D N 1
ATOM 12286 C CA . GLY D 1 309 ? 8.574 -31.594 11.265 1.00 42.31 307 GLY D CA 1
ATOM 12287 C C . GLY D 1 309 ? 9.295 -30.835 10.154 1.00 43.41 307 GLY D C 1
ATOM 12288 O O . GLY D 1 309 ? 8.639 -30.224 9.291 1.00 43.93 307 GLY D O 1
ATOM 12289 N N . PRO D 1 310 ? 10.648 -30.853 10.170 1.00 43.09 308 PRO D N 1
ATOM 12290 C CA . PRO D 1 310 ? 11.456 -29.885 9.399 1.00 41.95 308 PRO D CA 1
ATOM 12291 C C . PRO D 1 310 ? 11.475 -30.056 7.895 1.00 42.83 308 PRO D C 1
ATOM 12292 O O . PRO D 1 310 ? 11.743 -29.087 7.156 1.00 42.74 308 PRO D O 1
ATOM 12296 N N . GLY D 1 311 ? 11.237 -31.281 7.428 1.00 42.59 309 GLY D N 1
ATOM 12297 C CA . GLY D 1 311 ? 11.335 -31.562 6.030 1.00 42.24 309 GLY D CA 1
ATOM 12298 C C . GLY D 1 311 ? 10.116 -31.161 5.252 1.00 43.35 309 GLY D C 1
ATOM 12299 O O . GLY D 1 311 ? 10.125 -31.259 4.031 1.00 43.96 309 GLY D O 1
ATOM 12300 N N . THR D 1 312 ? 9.056 -30.721 5.931 1.00 44.17 310 THR D N 1
ATOM 12301 C CA . THR D 1 312 ? 7.878 -30.271 5.193 1.00 44.85 310 THR D CA 1
ATOM 12302 C C . THR D 1 312 ? 7.423 -28.832 5.468 1.00 44.65 310 THR D C 1
ATOM 12303 O O . THR D 1 312 ? 7.551 -28.286 6.572 1.00 43.93 310 THR D O 1
ATOM 12307 N N . ILE D 1 313 ? 6.919 -28.227 4.402 1.00 44.41 311 ILE D N 1
ATOM 12308 C CA . ILE D 1 313 ? 6.462 -26.838 4.404 1.00 43.35 311 ILE D CA 1
ATOM 12309 C C . ILE D 1 313 ? 5.025 -26.834 3.851 1.00 43.22 311 ILE D C 1
ATOM 12310 O O . ILE D 1 313 ? 4.577 -27.837 3.286 1.00 41.56 311 ILE D O 1
ATOM 12315 N N . THR D 1 314 ? 4.292 -25.754 4.154 1.00 43.53 312 THR D N 1
ATOM 12316 C CA . THR D 1 314 ? 2.965 -25.547 3.631 1.00 43.30 312 THR D CA 1
ATOM 12317 C C . THR D 1 314 ? 3.020 -24.389 2.646 1.00 42.47 312 THR D C 1
ATOM 12318 O O . THR D 1 314 ? 3.427 -23.274 2.993 1.00 42.15 312 THR D O 1
ATOM 12322 N N . LEU D 1 315 ? 2.656 -24.687 1.401 1.00 41.35 313 LEU D N 1
ATOM 12323 C CA . LEU D 1 315 ? 2.667 -23.719 0.319 1.00 41.51 313 LEU D CA 1
ATOM 12324 C C . LEU D 1 315 ? 1.285 -23.080 0.202 1.00 41.10 313 LEU D C 1
ATOM 12325 O O . LEU D 1 315 ? 0.269 -23.774 0.199 1.00 42.29 313 LEU D O 1
ATOM 12330 N N . TYR D 1 316 ? 1.238 -21.769 0.097 1.00 40.16 314 TYR D N 1
ATOM 12331 C CA . TYR D 1 316 ? -0.053 -21.054 0.033 1.00 39.93 314 TYR D CA 1
ATOM 12332 C C . TYR D 1 316 ? -0.018 -20.014 -1.085 1.00 39.76 314 TYR D C 1
ATOM 12333 O O . TYR D 1 316 ? 1.056 -19.467 -1.431 1.00 38.80 314 TYR D O 1
ATOM 12342 N N . GLU D 1 317 ? -1.209 -19.687 -1.579 1.00 40.07 315 GLU D N 1
ATOM 12343 C CA . GLU D 1 317 ? -1.397 -18.502 -2.394 1.00 41.09 315 GLU D CA 1
ATOM 12344 C C . GLU D 1 317 ? -2.030 -17.387 -1.598 1.00 40.58 315 GLU D C 1
ATOM 12345 O O . GLU D 1 317 ? -3.087 -17.598 -0.946 1.00 38.32 315 GLU D O 1
ATOM 12351 N N . VAL D 1 318 ? -1.419 -16.194 -1.729 1.00 40.60 316 VAL D N 1
ATOM 12352 C CA . VAL D 1 318 ? -1.962 -14.942 -1.166 1.00 39.80 316 VAL D CA 1
ATOM 12353 C C . VAL D 1 318 ? -3.171 -14.536 -1.958 1.00 40.24 316 VAL D C 1
ATOM 12354 O O . VAL D 1 318 ? -3.117 -14.486 -3.173 1.00 41.07 316 VAL D O 1
ATOM 12358 N N . GLY D 1 319 ? -4.265 -14.246 -1.264 1.00 40.73 317 GLY D N 1
ATOM 12359 C CA . GLY D 1 319 ? -5.514 -13.906 -1.916 1.00 40.54 317 GLY D CA 1
ATOM 12360 C C . GLY D 1 319 ? -5.949 -12.492 -1.638 1.00 41.25 317 GLY D C 1
ATOM 12361 O O . GLY D 1 319 ? -6.488 -11.843 -2.521 1.00 42.14 317 GLY D O 1
ATOM 12362 N N . THR D 1 320 ? -5.731 -12.019 -0.407 1.00 40.69 318 THR D N 1
ATOM 12363 C CA . THR D 1 320 ? -6.076 -10.657 0.000 1.00 39.53 318 THR D CA 1
ATOM 12364 C C . THR D 1 320 ? -4.926 -10.091 0.831 1.00 39.43 318 THR D C 1
ATOM 12365 O O . THR D 1 320 ? -4.300 -10.804 1.631 1.00 40.68 318 THR D O 1
ATOM 12369 N N . VAL D 1 321 ? -4.694 -8.796 0.656 1.00 39.67 319 VAL D N 1
ATOM 12370 C CA . VAL D 1 321 ? -3.724 -8.016 1.409 1.00 38.86 319 VAL D CA 1
ATOM 12371 C C . VAL D 1 321 ? -4.457 -6.791 1.929 1.00 38.65 319 VAL D C 1
ATOM 12372 O O . VAL D 1 321 ? -4.962 -5.990 1.154 1.00 37.56 319 VAL D O 1
ATOM 12376 N N . LYS D 1 322 ? -4.508 -6.649 3.254 1.00 39.22 320 LYS D N 1
ATOM 12377 C CA . LYS D 1 322 ? -5.222 -5.520 3.849 1.00 37.93 320 LYS D CA 1
ATOM 12378 C C . LYS D 1 322 ? -4.371 -4.853 4.908 1.00 39.02 320 LYS D C 1
ATOM 12379 O O . LYS D 1 322 ? -3.837 -5.493 5.810 1.00 38.94 320 LYS D O 1
ATOM 12385 N N . ASP D 1 323 ? -4.231 -3.550 4.759 1.00 39.78 321 ASP D N 1
ATOM 12386 C CA . ASP D 1 323 ? -3.571 -2.708 5.719 1.00 40.87 321 ASP D CA 1
ATOM 12387 C C . ASP D 1 323 ? -4.532 -2.304 6.852 1.00 40.21 321 ASP D C 1
ATOM 12388 O O . ASP D 1 323 ? -5.533 -1.602 6.604 1.00 39.43 321 ASP D O 1
ATOM 12393 N N . VAL D 1 324 ? -4.202 -2.726 8.075 1.00 39.53 322 VAL D N 1
ATOM 12394 C CA . VAL D 1 324 ? -5.030 -2.492 9.255 1.00 39.92 322 VAL D CA 1
ATOM 12395 C C . VAL D 1 324 ? -4.327 -1.528 10.239 1.00 41.26 322 VAL D C 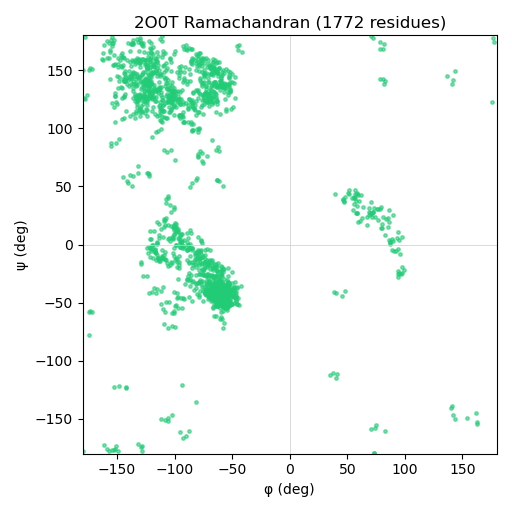1
ATOM 12396 O O . VAL D 1 324 ? -3.180 -1.779 10.670 1.00 41.65 322 VAL D O 1
ATOM 12400 N N . ASP D 1 325 ? -5.002 -0.426 10.554 1.00 41.66 323 ASP D N 1
ATOM 12401 C CA . ASP D 1 325 ? -4.574 0.577 11.578 1.00 43.26 323 ASP D CA 1
ATOM 12402 C C . ASP D 1 325 ? -4.542 -0.071 12.958 1.00 42.70 323 ASP D C 1
ATOM 12403 O O . ASP D 1 325 ? -5.544 -0.626 13.389 1.00 42.69 323 ASP D O 1
ATOM 12408 N N . VAL D 1 326 ? -3.398 -0.032 13.644 1.00 42.51 324 VAL D N 1
ATOM 12409 C CA . VAL D 1 326 ? -3.304 -0.646 14.970 1.00 41.75 324 VAL D CA 1
ATOM 12410 C C . VAL D 1 326 ? -3.034 0.385 16.071 1.00 42.19 324 VAL D C 1
ATOM 12411 O O . VAL D 1 326 ? -3.203 0.113 17.251 1.00 43.14 324 VAL D O 1
ATOM 12415 N N . SER D 1 327 ? -2.666 1.590 15.661 1.00 42.43 325 SER D N 1
ATOM 12416 C CA . SER D 1 327 ? -2.534 2.746 16.542 1.00 42.04 325 SER D CA 1
ATOM 12417 C C . SER D 1 327 ? -2.809 3.928 15.670 1.00 41.52 325 SER D C 1
ATOM 12418 O O . SER D 1 327 ? -3.155 3.755 14.514 1.00 41.72 325 SER D O 1
ATOM 12421 N N . ALA D 1 328 ? -2.671 5.132 16.204 1.00 41.78 326 ALA D N 1
ATOM 12422 C CA . ALA D 1 328 ? -2.852 6.340 15.422 1.00 41.63 326 ALA D CA 1
ATOM 12423 C C . ALA D 1 328 ? -1.781 6.484 14.340 1.00 42.56 326 ALA D C 1
ATOM 12424 O O . ALA D 1 328 ? -1.930 7.272 13.412 1.00 42.38 326 ALA D O 1
ATOM 12426 N N . THR D 1 329 ? -0.684 5.746 14.466 1.00 43.46 327 THR D N 1
ATOM 12427 C CA . THR D 1 329 ? 0.401 5.894 13.500 1.00 44.49 327 THR D CA 1
ATOM 12428 C C . THR D 1 329 ? 0.876 4.576 12.908 1.00 45.11 327 THR D C 1
ATOM 12429 O O . THR D 1 329 ? 1.563 4.605 11.884 1.00 46.53 327 THR D O 1
ATOM 12433 N N . ALA D 1 330 ? 0.547 3.446 13.539 1.00 43.72 328 ALA D N 1
ATOM 12434 C CA . ALA D 1 330 ? 1.045 2.174 13.072 1.00 43.64 328 ALA D CA 1
ATOM 12435 C C . ALA D 1 330 ? -0.026 1.376 12.337 1.00 43.50 328 ALA D C 1
ATOM 12436 O O . ALA D 1 330 ? -1.223 1.644 12.465 1.00 42.76 328 ALA D O 1
ATOM 12438 N N . HIS D 1 331 ? 0.442 0.406 11.545 1.00 43.45 329 HIS D N 1
ATOM 12439 C CA . HIS D 1 331 ? -0.400 -0.504 10.753 1.00 42.89 329 HIS D CA 1
ATOM 12440 C C . HIS D 1 331 ? 0.156 -1.887 10.878 1.00 42.21 329 HIS D C 1
ATOM 12441 O O . HIS D 1 331 ? 1.333 -2.056 11.254 1.00 43.34 329 HIS D O 1
ATOM 12448 N N . ARG D 1 332 ? -0.689 -2.876 10.602 1.00 40.20 330 ARG D N 1
ATOM 12449 C CA . ARG D 1 332 ? -0.254 -4.240 10.479 1.00 39.63 330 ARG D CA 1
ATOM 12450 C C . ARG D 1 332 ? -0.814 -4.705 9.128 1.00 41.10 330 ARG D C 1
ATOM 12451 O O . ARG D 1 332 ? -1.996 -4.411 8.780 1.00 41.39 330 ARG D O 1
ATOM 12459 N N . ARG D 1 333 ? 0.023 -5.397 8.357 1.00 40.32 331 ARG D N 1
ATOM 12460 C CA . ARG D 1 333 ? -0.354 -5.831 7.034 1.00 39.87 331 ARG D CA 1
ATOM 12461 C C . ARG D 1 333 ? -0.955 -7.250 7.126 1.00 40.24 331 ARG D C 1
ATOM 12462 O O . ARG D 1 333 ? -0.210 -8.235 7.327 1.00 39.59 331 ARG D O 1
ATOM 12470 N N . TYR D 1 334 ? -2.283 -7.347 6.988 1.00 38.64 332 TYR D N 1
ATOM 12471 C CA . TYR D 1 334 ? -2.935 -8.640 7.025 1.00 39.02 332 TYR D CA 1
ATOM 12472 C C . TYR D 1 334 ? -2.927 -9.336 5.647 1.00 39.69 332 TYR D C 1
ATOM 12473 O O . TYR D 1 334 ? -3.469 -8.831 4.642 1.00 38.99 332 TYR D O 1
ATOM 12482 N N . VAL D 1 335 ? -2.285 -10.503 5.639 1.00 40.20 333 VAL D N 1
ATOM 12483 C CA . VAL D 1 335 ? -2.057 -11.287 4.410 1.00 40.17 333 VAL D CA 1
ATOM 12484 C C . VAL D 1 335 ? -2.908 -12.549 4.482 1.00 40.58 333 VAL D C 1
ATOM 12485 O O . VAL D 1 335 ? -2.632 -13.421 5.244 1.00 41.42 333 VAL D O 1
ATOM 12489 N N . SER D 1 336 ? -3.992 -12.591 3.722 1.00 42.04 334 SER D N 1
ATOM 12490 C CA . SER D 1 336 ? -4.933 -13.683 3.804 1.00 42.29 334 SER D CA 1
ATOM 12491 C C . SER D 1 336 ? -4.531 -14.705 2.784 1.00 43.75 334 SER D C 1
ATOM 12492 O O . SER D 1 336 ? -4.146 -14.425 1.627 1.00 44.91 334 SER D O 1
ATOM 12495 N N . VAL D 1 337 ? -4.658 -15.919 3.224 1.00 43.22 335 VAL D N 1
ATOM 12496 C CA . VAL D 1 337 ? -4.137 -16.974 2.485 1.00 43.34 335 VAL D CA 1
ATOM 12497 C C . VAL D 1 337 ? -5.201 -18.038 2.336 1.00 43.65 335 VAL D C 1
ATOM 12498 O O . VAL D 1 337 ? -6.320 -17.954 2.847 1.00 43.58 335 VAL D O 1
ATOM 12502 N N . ASP D 1 338 ? -4.766 -19.023 1.603 1.00 43.73 336 ASP D N 1
ATOM 12503 C CA . ASP D 1 338 ? -5.476 -20.088 1.010 1.00 45.24 336 ASP D CA 1
ATOM 12504 C C . ASP D 1 338 ? -6.018 -21.213 1.964 1.00 46.67 336 ASP D C 1
ATOM 12505 O O . ASP D 1 338 ? -6.643 -22.190 1.511 1.00 47.92 336 ASP D O 1
ATOM 12510 N N . GLY D 1 339 ? -5.711 -21.153 3.256 1.00 46.96 337 GLY D N 1
ATOM 12511 C CA . GLY D 1 339 ? -6.186 -22.182 4.178 1.00 46.49 337 GLY D CA 1
ATOM 12512 C C . GLY D 1 339 ? -6.411 -21.571 5.550 1.00 46.96 337 GLY D C 1
ATOM 12513 O O . GLY D 1 339 ? -7.177 -20.626 5.704 1.00 46.28 337 GLY D O 1
ATOM 12514 N N . GLY D 1 340 ? -5.729 -22.105 6.551 1.00 46.71 338 GLY D N 1
ATOM 12515 C CA . GLY D 1 340 ? -5.759 -21.524 7.881 1.00 46.43 338 GLY D CA 1
ATOM 12516 C C . GLY D 1 340 ? -5.808 -22.601 8.937 1.00 46.53 338 GLY D C 1
ATOM 12517 O O . GLY D 1 340 ? -5.173 -23.666 8.772 1.00 46.55 338 GLY D O 1
ATOM 12518 N N . MET D 1 341 ? -6.607 -22.343 9.978 1.00 45.89 339 MET D N 1
ATOM 12519 C CA . MET D 1 341 ? -6.813 -23.270 11.070 1.00 46.79 339 MET D CA 1
ATOM 12520 C C . MET D 1 341 ? -7.170 -24.715 10.717 1.00 47.51 339 MET D C 1
ATOM 12521 O O . MET D 1 341 ? -6.859 -25.658 11.505 1.00 48.15 339 MET D O 1
ATOM 12526 N N . SER D 1 342 ? -7.739 -24.902 9.521 1.00 46.97 340 SER D N 1
ATOM 12527 C CA . SER D 1 342 ? -7.999 -26.241 8.973 1.00 46.84 340 SER D CA 1
ATOM 12528 C C . SER D 1 342 ? -6.744 -27.071 8.670 1.00 47.40 340 SER D C 1
ATOM 12529 O O . SER D 1 342 ? -6.759 -28.293 8.853 1.00 48.78 340 SER D O 1
ATOM 12532 N N . ASP D 1 343 ? -5.674 -26.442 8.201 1.00 45.93 341 ASP D N 1
ATOM 12533 C CA . ASP D 1 343 ? -4.462 -27.193 7.923 1.00 45.69 341 ASP D CA 1
ATOM 12534 C C . ASP D 1 343 ? -3.304 -26.877 8.898 1.00 46.50 341 ASP D C 1
ATOM 12535 O O . ASP D 1 343 ? -2.280 -27.590 8.959 1.00 47.32 341 ASP D O 1
ATOM 12540 N N . ASN D 1 344 ? -3.455 -25.825 9.681 1.00 46.84 342 ASN D N 1
ATOM 12541 C CA . ASN D 1 344 ? -2.472 -25.539 10.730 1.00 47.72 342 ASN D CA 1
ATOM 12542 C C . ASN D 1 344 ? -3.163 -24.868 11.896 1.00 48.67 342 ASN D C 1
ATOM 12543 O O . ASN D 1 344 ? -3.275 -23.628 11.910 1.00 50.05 342 ASN D O 1
ATOM 12548 N N . ILE D 1 345 ? -3.635 -25.676 12.845 1.00 48.58 343 ILE D N 1
ATOM 12549 C CA . ILE D 1 345 ? -4.301 -25.169 14.036 1.00 48.79 343 ILE D CA 1
ATOM 12550 C C . ILE D 1 345 ? -3.376 -24.802 15.214 1.00 48.93 343 ILE D C 1
ATOM 12551 O O . ILE D 1 345 ? -3.840 -24.312 16.262 1.00 48.47 343 ILE D O 1
ATOM 12556 N N . ARG D 1 346 ? -2.082 -25.041 15.030 1.00 48.14 344 ARG D N 1
ATOM 12557 C CA . ARG D 1 346 ? -1.115 -24.955 16.108 1.00 47.93 344 ARG D CA 1
ATOM 12558 C C . ARG D 1 346 ? -0.897 -23.583 16.664 1.00 47.73 344 ARG D C 1
ATOM 12559 O O . ARG D 1 346 ? -0.632 -23.444 17.857 1.00 48.59 344 ARG D O 1
ATOM 12567 N N . THR D 1 347 ? -0.985 -22.563 15.818 1.00 47.21 345 THR D N 1
ATOM 12568 C CA . THR D 1 347 ? -0.833 -21.196 16.273 1.00 46.23 345 THR D CA 1
ATOM 12569 C C . THR D 1 347 ? -1.962 -20.875 17.240 1.00 46.11 345 THR D C 1
ATOM 12570 O O . THR D 1 347 ? -1.734 -20.408 18.357 1.00 46.62 345 THR D O 1
ATOM 12574 N N . ALA D 1 348 ? -3.179 -21.127 16.795 1.00 45.76 346 ALA D N 1
ATOM 12575 C CA . ALA D 1 348 ? -4.343 -20.901 17.616 1.00 46.59 346 ALA D CA 1
ATOM 12576 C C . ALA D 1 348 ? -4.351 -21.837 18.837 1.00 46.34 346 ALA D C 1
ATOM 12577 O O . ALA D 1 348 ? -4.732 -21.417 19.934 1.00 46.10 346 ALA D O 1
ATOM 12579 N N . LEU D 1 349 ? -3.940 -23.092 18.652 1.00 45.53 347 LEU D N 1
ATOM 12580 C CA . LEU D 1 349 ? -4.095 -24.083 19.708 1.00 46.01 347 LEU D CA 1
ATOM 12581 C C . LEU D 1 349 ? -3.032 -24.018 20.793 1.00 47.70 347 LEU D C 1
ATOM 12582 O O . LEU D 1 349 ? -3.348 -24.106 21.988 1.00 48.28 347 LEU D O 1
ATOM 12587 N N . TYR D 1 350 ? -1.783 -23.843 20.384 1.00 48.29 348 TYR D N 1
ATOM 12588 C CA . TYR D 1 350 ? -0.664 -23.889 21.311 1.00 48.85 348 TYR D CA 1
ATOM 12589 C C . TYR D 1 350 ? 0.068 -22.538 21.419 1.00 49.00 348 TYR D C 1
ATOM 12590 O O . TYR D 1 350 ? 1.053 -22.442 22.134 1.00 48.47 348 TYR D O 1
ATOM 12599 N N . GLY D 1 351 ? -0.390 -21.508 20.701 1.00 47.78 349 GLY D N 1
ATOM 12600 C CA . GLY D 1 351 ? 0.446 -20.324 20.521 1.00 47.75 349 GLY D CA 1
ATOM 12601 C C . GLY D 1 351 ? 1.737 -20.620 19.747 1.00 47.47 349 GLY D C 1
ATOM 12602 O O . GLY D 1 351 ? 2.770 -19.997 20.014 1.00 46.78 349 GLY D O 1
ATOM 12603 N N . ALA D 1 352 ? 1.707 -21.574 18.815 1.00 47.15 350 ALA D N 1
ATOM 12604 C CA . ALA D 1 352 ? 2.922 -21.853 17.991 1.00 48.51 350 ALA D CA 1
ATOM 12605 C C . ALA D 1 352 ? 3.429 -20.630 17.244 1.00 48.47 350 ALA D C 1
ATOM 12606 O O . ALA D 1 352 ? 2.627 -19.789 16.824 1.00 48.68 350 ALA D O 1
ATOM 12608 N N . GLN D 1 353 ? 4.742 -20.534 17.044 1.00 48.61 351 GLN D N 1
ATOM 12609 C CA . GLN D 1 353 ? 5.301 -19.499 16.156 1.00 49.42 351 GLN D CA 1
ATOM 12610 C C . GLN D 1 353 ? 5.998 -20.129 14.970 1.00 49.65 351 GLN D C 1
ATOM 12611 O O . GLN D 1 353 ? 6.797 -21.060 15.132 1.00 50.70 351 GLN D O 1
ATOM 12617 N N . TYR D 1 354 ? 5.728 -19.600 13.784 1.00 49.04 352 TYR D N 1
ATOM 12618 C CA . TYR D 1 354 ? 6.255 -20.148 12.560 1.00 48.12 352 TYR D CA 1
ATOM 12619 C C . TYR D 1 354 ? 7.022 -19.109 11.814 1.00 48.36 352 TYR D C 1
ATOM 12620 O O . TYR D 1 354 ? 6.836 -17.894 12.045 1.00 47.58 352 TYR D O 1
ATOM 12629 N N . ASP D 1 355 ? 7.868 -19.583 10.892 1.00 48.54 353 ASP D N 1
ATOM 12630 C CA . ASP D 1 355 ? 8.568 -18.715 9.943 1.00 48.11 353 ASP D CA 1
ATOM 12631 C C . ASP D 1 355 ? 7.839 -18.786 8.607 1.00 47.49 353 ASP D C 1
ATOM 12632 O O . ASP D 1 355 ? 7.544 -19.868 8.114 1.00 46.55 353 ASP D O 1
ATOM 12637 N N . VAL D 1 356 ? 7.528 -17.617 8.037 1.00 47.25 354 VAL D N 1
ATOM 12638 C CA . VAL D 1 356 ? 6.847 -17.534 6.755 1.00 45.79 354 VAL D CA 1
ATOM 12639 C C . VAL D 1 356 ? 7.666 -16.683 5.793 1.00 45.28 354 VAL D C 1
ATOM 12640 O O . VAL D 1 356 ? 8.246 -15.677 6.180 1.00 44.48 354 VAL D O 1
ATOM 12644 N N . ARG D 1 357 ? 7.654 -17.092 4.532 1.00 44.16 355 ARG D N 1
ATOM 12645 C CA . ARG D 1 357 ? 8.480 -16.523 3.528 1.00 43.34 355 ARG D CA 1
ATOM 12646 C C . ARG D 1 357 ? 7.779 -16.446 2.163 1.00 42.84 355 ARG D C 1
ATOM 12647 O O . ARG D 1 357 ? 7.081 -17.379 1.751 1.00 41.96 355 ARG D O 1
ATOM 12655 N N . LEU D 1 358 ? 8.006 -15.340 1.456 1.00 42.71 356 LEU D N 1
ATOM 12656 C CA . LEU D 1 358 ? 7.677 -15.226 0.050 1.00 41.88 356 LEU D CA 1
ATOM 12657 C C . LEU D 1 358 ? 8.640 -16.080 -0.772 1.00 42.10 356 LEU D C 1
ATOM 12658 O O . LEU D 1 358 ? 9.883 -15.873 -0.740 1.00 40.52 356 LEU D O 1
ATOM 12663 N N . VAL D 1 359 ? 8.056 -17.014 -1.536 1.00 42.07 357 VAL D N 1
ATOM 12664 C CA . VAL D 1 359 ? 8.844 -18.046 -2.230 1.00 41.45 357 VAL D CA 1
ATOM 12665 C C . VAL D 1 359 ? 8.709 -18.004 -3.767 1.00 41.80 357 VAL D C 1
ATOM 12666 O O . VAL D 1 359 ? 9.362 -18.801 -4.434 1.00 41.74 357 VAL D O 1
ATOM 12670 N N . SER D 1 360 ? 7.856 -17.122 -4.319 1.00 42.44 358 SER D N 1
ATOM 12671 C CA . SER D 1 360 ? 7.594 -17.146 -5.785 1.00 42.54 358 SER D CA 1
ATOM 12672 C C . SER D 1 360 ? 8.405 -16.121 -6.551 1.00 43.65 358 SER D C 1
ATOM 12673 O O . SER D 1 360 ? 8.462 -16.139 -7.796 1.00 43.75 358 SER D O 1
ATOM 12676 N N . ARG D 1 361 ? 9.012 -15.201 -5.806 1.00 43.78 359 ARG D N 1
ATOM 12677 C CA . ARG D 1 361 ? 9.750 -14.097 -6.408 1.00 44.66 359 ARG D CA 1
ATOM 12678 C C . ARG D 1 361 ? 10.651 -13.541 -5.344 1.00 44.97 359 ARG D C 1
ATOM 12679 O O . ARG D 1 361 ? 10.481 -13.836 -4.169 1.00 44.91 359 ARG D O 1
ATOM 12687 N N . VAL D 1 362 ? 11.618 -12.738 -5.760 1.00 46.19 360 VAL D N 1
ATOM 12688 C CA . VAL D 1 362 ? 12.366 -11.930 -4.820 1.00 46.67 360 VAL D CA 1
ATOM 12689 C C . VAL D 1 362 ? 11.887 -10.473 -4.908 1.00 46.27 360 VAL D C 1
ATOM 12690 O O . VAL D 1 362 ? 11.858 -9.837 -5.988 1.00 45.85 360 VAL D O 1
ATOM 12694 N N . SER D 1 363 ? 11.493 -9.972 -3.746 1.00 45.95 361 SER D N 1
ATOM 12695 C CA . SER D 1 363 ? 11.088 -8.585 -3.603 1.00 46.63 361 SER D CA 1
ATOM 12696 C C . SER D 1 363 ? 12.258 -7.688 -3.193 1.00 47.45 361 SER D C 1
ATOM 12697 O O . SER D 1 363 ? 13.136 -8.095 -2.417 1.00 47.85 361 SER D O 1
ATOM 12700 N N . ASP D 1 364 ? 12.273 -6.491 -3.770 1.00 47.67 362 ASP D N 1
ATOM 12701 C CA . ASP D 1 364 ? 13.103 -5.376 -3.312 1.00 48.77 362 ASP D CA 1
ATOM 12702 C C . ASP D 1 364 ? 12.359 -4.423 -2.352 1.00 48.02 362 ASP D C 1
ATOM 12703 O O . ASP D 1 364 ? 12.907 -3.399 -1.951 1.00 49.15 362 ASP D O 1
ATOM 12708 N N . ALA D 1 365 ? 11.111 -4.727 -2.029 1.00 46.63 363 ALA D N 1
ATOM 12709 C CA . ALA D 1 365 ? 10.302 -3.859 -1.189 1.00 45.34 363 ALA D CA 1
ATOM 12710 C C . ALA D 1 365 ? 10.783 -3.973 0.246 1.00 44.60 363 ALA D C 1
ATOM 12711 O O . ALA D 1 365 ? 11.232 -5.052 0.677 1.00 43.93 363 ALA D O 1
ATOM 12713 N N . PRO D 1 366 ? 10.712 -2.861 0.992 1.00 44.04 364 PRO D N 1
ATOM 12714 C CA . PRO D 1 366 ? 11.050 -2.879 2.421 1.00 44.32 364 PRO D CA 1
ATOM 12715 C C . PRO D 1 366 ? 10.138 -3.800 3.242 1.00 44.32 364 PRO D C 1
ATOM 12716 O O . PRO D 1 366 ? 8.975 -4.007 2.871 1.00 44.70 364 PRO D O 1
ATOM 12720 N N . PRO D 1 367 ? 10.657 -4.351 4.358 1.00 43.70 365 PRO D N 1
ATOM 12721 C CA . PRO D 1 367 ? 9.817 -5.206 5.182 1.00 42.89 365 PRO D CA 1
ATOM 12722 C C . PRO D 1 367 ? 8.852 -4.367 6.030 1.00 42.67 365 PRO D C 1
ATOM 12723 O O . PRO D 1 367 ? 9.117 -3.187 6.336 1.00 41.91 365 PRO D O 1
ATOM 12727 N N . VAL D 1 368 ? 7.750 -5.000 6.411 1.00 42.45 366 VAL D N 1
ATOM 12728 C CA . VAL D 1 368 ? 6.583 -4.318 6.923 1.00 42.00 366 VAL D CA 1
ATOM 12729 C C . VAL D 1 368 ? 5.942 -5.309 7.917 1.00 41.75 366 VAL D C 1
ATOM 12730 O O . VAL D 1 368 ? 5.864 -6.506 7.627 1.00 42.14 366 VAL D O 1
ATOM 12734 N N . PRO D 1 369 ? 5.533 -4.837 9.123 1.00 40.94 367 PRO D N 1
ATOM 12735 C CA . PRO D 1 369 ? 4.944 -5.783 10.098 1.00 40.37 367 PRO D CA 1
ATOM 12736 C C . PRO D 1 369 ? 3.613 -6.388 9.591 1.00 39.67 367 PRO D C 1
ATOM 12737 O O . PRO D 1 369 ? 2.801 -5.679 8.988 1.00 37.84 367 PRO D O 1
ATOM 12741 N N . ALA D 1 370 ? 3.433 -7.687 9.843 1.00 38.94 368 ALA D N 1
ATOM 12742 C CA . ALA D 1 370 ? 2.433 -8.480 9.158 1.00 39.86 368 ALA D CA 1
ATOM 12743 C C . ALA D 1 370 ? 1.814 -9.531 10.060 1.00 40.72 368 ALA D C 1
ATOM 12744 O O . ALA D 1 370 ? 2.376 -9.880 11.096 1.00 41.95 368 ALA D O 1
ATOM 12746 N N . ARG D 1 371 ? 0.649 -10.026 9.641 1.00 39.88 369 ARG D N 1
ATOM 12747 C CA . ARG D 1 371 ? -0.025 -11.126 10.280 1.00 39.09 369 ARG D CA 1
ATOM 12748 C C . ARG D 1 371 ? -0.518 -12.034 9.161 1.00 39.93 369 ARG D C 1
ATOM 12749 O O . ARG D 1 371 ? -1.178 -11.576 8.254 1.00 40.57 369 ARG D O 1
ATOM 12757 N N . LEU D 1 372 ? -0.171 -13.323 9.217 1.00 40.31 370 LEU D N 1
ATOM 12758 C CA . LEU D 1 372 ? -0.636 -14.258 8.193 1.00 41.42 370 LEU D CA 1
ATOM 12759 C C . LEU D 1 372 ? -1.900 -14.950 8.706 1.00 41.08 370 LEU D C 1
ATOM 12760 O O . LEU D 1 372 ? -1.895 -15.554 9.770 1.00 40.51 370 LEU D O 1
ATOM 12765 N N . VAL D 1 373 ? -2.984 -14.795 7.956 1.00 41.00 371 VAL D N 1
ATOM 12766 C CA . VAL D 1 373 ? -4.296 -15.292 8.383 1.00 41.71 371 VAL D CA 1
ATOM 12767 C C . VAL D 1 373 ? -4.874 -16.163 7.289 1.00 42.82 371 VAL D C 1
ATOM 12768 O O . VAL D 1 373 ? -4.461 -16.072 6.130 1.00 43.28 371 VAL D O 1
ATOM 12772 N N . GLY D 1 374 ? -5.795 -17.047 7.667 1.00 43.58 372 GLY D N 1
ATOM 12773 C CA . GLY D 1 374 ? -6.431 -17.949 6.732 1.00 42.37 372 GLY D CA 1
ATOM 12774 C C . GLY D 1 374 ? -7.744 -17.362 6.269 1.00 44.59 372 GLY D C 1
ATOM 12775 O O . GLY D 1 374 ? -7.994 -16.151 6.405 1.00 45.21 372 GLY D O 1
ATOM 12776 N N . LYS D 1 375 ? -8.604 -18.213 5.720 1.00 44.67 373 LYS D N 1
ATOM 12777 C CA . LYS D 1 375 ? -9.833 -17.748 5.103 1.00 45.59 373 LYS D CA 1
ATOM 12778 C C . LYS D 1 375 ? -11.117 -18.150 5.864 1.00 45.71 373 LYS D C 1
ATOM 12779 O O . LYS D 1 375 ? -12.253 -17.996 5.331 1.00 47.12 373 LYS D O 1
ATOM 12785 N N . HIS D 1 376 ? -10.936 -18.620 7.095 1.00 45.15 374 HIS D N 1
ATOM 12786 C CA . HIS D 1 376 ? -12.018 -19.090 7.935 1.00 45.04 374 HIS D CA 1
ATOM 12787 C C . HIS D 1 376 ? -12.708 -17.940 8.614 1.00 45.78 374 HIS D C 1
ATOM 12788 O O . HIS D 1 376 ? -12.076 -16.910 8.904 1.00 46.65 374 HIS D O 1
ATOM 12795 N N . CYS D 1 377 ? -13.996 -18.127 8.883 1.00 46.47 375 CYS D N 1
ATOM 12796 C CA . CYS D 1 377 ? -14.857 -17.076 9.391 1.00 48.09 375 CYS D CA 1
ATOM 12797 C C . CYS D 1 377 ? -14.758 -16.959 10.897 1.00 48.26 375 CYS D C 1
ATOM 12798 O O . CYS D 1 377 ? -15.752 -17.027 11.602 1.00 48.60 375 CYS D O 1
ATOM 12801 N N . GLU D 1 378 ? -13.534 -16.818 11.390 1.00 48.62 376 GLU D N 1
ATOM 12802 C CA . GLU D 1 378 ? -13.330 -16.400 12.757 1.00 48.82 376 GLU D CA 1
ATOM 12803 C C . GLU D 1 378 ? -12.027 -15.629 12.876 1.00 47.33 376 GLU D C 1
ATOM 12804 O O . GLU D 1 378 ? -11.063 -15.919 12.193 1.00 45.95 376 GLU D O 1
ATOM 12810 N N . SER D 1 379 ? -12.058 -14.638 13.755 1.00 47.39 377 SER D N 1
ATOM 12811 C CA . SER D 1 379 ? -10.951 -13.730 13.986 1.00 48.74 377 SER D CA 1
ATOM 12812 C C . SER D 1 379 ? -9.667 -14.432 14.383 1.00 47.10 377 SER D C 1
ATOM 12813 O O . SER D 1 379 ? -8.607 -13.985 13.969 1.00 47.15 377 SER D O 1
ATOM 12816 N N . GLY D 1 380 ? -9.774 -15.494 15.182 1.00 44.92 378 GLY D N 1
ATOM 12817 C CA . GLY D 1 380 ? -8.615 -16.231 15.674 1.00 45.05 378 GLY D CA 1
ATOM 12818 C C . GLY D 1 380 ? -8.012 -17.208 14.670 1.00 45.51 378 GLY D C 1
ATOM 12819 O O . GLY D 1 380 ? -7.112 -17.983 15.014 1.00 45.33 378 GLY D O 1
ATOM 12820 N N . ASP D 1 381 ? -8.511 -17.198 13.432 1.00 45.01 379 ASP D N 1
ATOM 12821 C CA . ASP D 1 381 ? -7.908 -18.019 12.352 1.00 45.37 379 ASP D CA 1
ATOM 12822 C C . ASP D 1 381 ? -6.670 -17.282 11.844 1.00 44.84 379 ASP D C 1
ATOM 12823 O O . ASP D 1 381 ? -6.699 -16.640 10.793 1.00 45.24 379 ASP D O 1
ATOM 12828 N N . ILE D 1 382 ? -5.606 -17.368 12.644 1.00 45.12 380 ILE D N 1
ATOM 12829 C CA . ILE D 1 382 ? -4.299 -16.747 12.403 1.00 44.75 380 ILE D CA 1
ATOM 12830 C C . ILE D 1 382 ? -3.288 -17.872 12.185 1.00 46.08 380 ILE D C 1
ATOM 12831 O O . ILE D 1 382 ? -3.311 -18.872 12.934 1.00 46.79 380 ILE D O 1
ATOM 12836 N N . ILE D 1 383 ? -2.447 -17.760 11.152 1.00 45.48 381 ILE D N 1
ATOM 12837 C CA . ILE D 1 383 ? -1.449 -18.808 10.887 1.00 45.88 381 ILE D CA 1
ATOM 12838 C C . ILE D 1 383 ? -0.082 -18.408 11.475 1.00 47.35 381 ILE D C 1
ATOM 12839 O O . ILE D 1 383 ? 0.589 -19.241 12.089 1.00 48.62 381 ILE D O 1
ATOM 12844 N N . VAL D 1 384 ? 0.342 -17.161 11.252 1.00 46.07 382 VAL D N 1
ATOM 12845 C CA . VAL D 1 384 ? 1.558 -16.637 11.828 1.00 46.28 382 VAL D CA 1
ATOM 12846 C C . VAL D 1 384 ? 1.203 -15.248 12.362 1.00 46.37 382 VAL D C 1
ATOM 12847 O O . VAL D 1 384 ? 0.965 -14.298 11.600 1.00 46.61 382 VAL D O 1
ATOM 12851 N N . ARG D 1 385 ? 1.162 -15.148 13.677 1.00 46.58 383 ARG D N 1
ATOM 12852 C CA . ARG D 1 385 ? 0.695 -13.960 14.356 1.00 46.55 383 ARG D CA 1
ATOM 12853 C C . ARG D 1 385 ? 1.589 -12.727 14.123 1.00 46.96 383 ARG D C 1
ATOM 12854 O O . ARG D 1 385 ? 1.096 -11.638 13.807 1.00 46.51 383 ARG D O 1
ATOM 12862 N N . ASP D 1 386 ? 2.895 -12.895 14.220 1.00 47.52 384 ASP D N 1
ATOM 12863 C CA . ASP D 1 386 ? 3.782 -11.740 14.028 1.00 49.35 384 ASP D CA 1
ATOM 12864 C C . ASP D 1 386 ? 4.952 -12.065 13.115 1.00 49.31 384 ASP D C 1
ATOM 12865 O O . ASP D 1 386 ? 5.795 -12.868 13.438 1.00 49.55 384 ASP D O 1
ATOM 12870 N N . THR D 1 387 ? 4.975 -11.418 11.962 1.00 48.78 385 THR D N 1
ATOM 12871 C CA . THR D 1 387 ? 5.967 -11.674 10.982 1.00 48.25 385 THR D CA 1
ATOM 12872 C C . THR D 1 387 ? 6.154 -10.392 10.206 1.00 48.42 385 THR D C 1
ATOM 12873 O O . THR D 1 387 ? 5.629 -9.328 10.598 1.00 48.07 385 THR D O 1
ATOM 12877 N N . TRP D 1 388 ? 6.955 -10.480 9.150 1.00 47.61 386 TRP D N 1
ATOM 12878 C CA . TRP D 1 388 ? 7.276 -9.345 8.350 1.00 47.94 386 TRP D CA 1
ATOM 12879 C C . TRP D 1 388 ? 7.211 -9.802 6.918 1.00 47.23 386 TRP D C 1
ATOM 12880 O O . TRP D 1 388 ? 7.670 -10.891 6.604 1.00 48.00 386 TRP D O 1
ATOM 12891 N N . VAL D 1 389 ? 6.643 -8.976 6.049 1.00 45.29 387 VAL D N 1
ATOM 12892 C CA . VAL D 1 389 ? 6.490 -9.344 4.643 1.00 43.07 387 VAL D CA 1
ATOM 12893 C C . VAL D 1 389 ? 7.013 -8.168 3.850 1.00 43.43 387 VAL D C 1
ATOM 12894 O O . VAL D 1 389 ? 7.068 -7.047 4.400 1.00 44.02 387 VAL D O 1
ATOM 12898 N N . PRO D 1 390 ? 7.442 -8.394 2.583 1.00 42.82 388 PRO D N 1
ATOM 12899 C CA . PRO D 1 390 ? 7.729 -7.229 1.732 1.00 42.02 388 PRO D CA 1
ATOM 12900 C C . PRO D 1 390 ? 6.490 -6.352 1.471 1.00 41.61 388 PRO D C 1
ATOM 12901 O O . PRO D 1 390 ? 5.341 -6.832 1.372 1.00 40.45 388 PRO D O 1
ATOM 12905 N N . ASP D 1 391 ? 6.748 -5.062 1.388 1.00 40.93 389 ASP D N 1
ATOM 12906 C CA . ASP D 1 391 ? 5.702 -4.063 1.254 1.00 41.93 389 ASP D CA 1
ATOM 12907 C C . ASP D 1 391 ? 4.878 -4.178 -0.056 1.00 41.43 389 ASP D C 1
ATOM 12908 O O . ASP D 1 391 ? 3.765 -3.655 -0.129 1.00 40.58 389 ASP D O 1
ATOM 12913 N N . ASP D 1 392 ? 5.423 -4.867 -1.068 1.00 40.48 390 ASP D N 1
ATOM 12914 C CA . ASP D 1 392 ? 4.703 -5.085 -2.330 1.00 40.44 390 ASP D CA 1
ATOM 12915 C C . ASP D 1 392 ? 4.070 -6.467 -2.450 1.00 40.32 390 ASP D C 1
ATOM 12916 O O . ASP D 1 392 ? 3.773 -6.890 -3.554 1.00 41.21 390 ASP D O 1
ATOM 12921 N N . ILE D 1 393 ? 3.919 -7.190 -1.338 1.00 40.40 391 ILE D N 1
ATOM 12922 C CA . ILE D 1 393 ? 3.211 -8.471 -1.343 1.00 40.45 391 ILE D CA 1
ATOM 12923 C C . ILE D 1 393 ? 1.779 -8.257 -1.862 1.00 41.13 391 ILE D C 1
ATOM 12924 O O . ILE D 1 393 ? 1.116 -7.282 -1.496 1.00 41.87 391 ILE D O 1
ATOM 12929 N N . ARG D 1 394 ? 1.327 -9.169 -2.721 1.00 40.94 392 ARG D N 1
ATOM 12930 C CA . ARG D 1 394 ? 0.120 -8.989 -3.512 1.00 41.46 392 ARG D CA 1
ATOM 12931 C C . ARG D 1 394 ? -0.551 -10.340 -3.731 1.00 41.22 392 ARG D C 1
ATOM 12932 O O . ARG D 1 394 ? 0.102 -11.392 -3.651 1.00 41.47 392 ARG D O 1
ATOM 12940 N N . PRO D 1 395 ? -1.862 -10.316 -4.041 1.00 41.83 393 PRO D N 1
ATOM 12941 C CA . PRO D 1 395 ? -2.568 -11.532 -4.435 1.00 41.00 393 PRO D CA 1
ATOM 12942 C C . PRO D 1 395 ? -1.824 -12.224 -5.575 1.00 40.99 393 PRO D C 1
ATOM 12943 O O . PRO D 1 395 ? -1.240 -11.552 -6.443 1.00 39.53 393 PRO D O 1
ATOM 12947 N N . GLY D 1 396 ? -1.812 -13.557 -5.559 1.00 41.35 394 GLY D N 1
ATOM 12948 C CA . GLY D 1 396 ? -1.089 -14.301 -6.579 1.00 41.16 394 GLY D CA 1
ATOM 12949 C C . GLY D 1 396 ? 0.335 -14.694 -6.191 1.00 41.89 394 GLY D C 1
ATOM 12950 O O . GLY D 1 396 ? 0.886 -15.643 -6.773 1.00 43.17 394 GLY D O 1
ATOM 12951 N N . ASP D 1 397 ? 0.950 -13.981 -5.243 1.00 41.68 395 ASP D N 1
ATOM 12952 C CA . ASP D 1 397 ? 2.257 -14.400 -4.711 1.00 42.06 395 ASP D CA 1
ATOM 12953 C C . ASP D 1 397 ? 2.071 -15.703 -3.930 1.00 42.55 395 ASP D C 1
ATOM 12954 O O . ASP D 1 397 ? 1.006 -15.970 -3.320 1.00 42.13 395 ASP D O 1
ATOM 12959 N N . LEU D 1 398 ? 3.121 -16.507 -3.946 1.00 42.51 396 LEU D N 1
ATOM 12960 C CA . LEU D 1 398 ? 3.161 -17.683 -3.098 1.00 42.71 396 LEU D CA 1
ATOM 12961 C C . LEU D 1 398 ? 4.055 -17.469 -1.847 1.00 42.26 396 LEU D C 1
ATOM 12962 O O . LEU D 1 398 ? 5.211 -17.003 -1.934 1.00 42.31 396 LEU D O 1
ATOM 12967 N N . VAL D 1 399 ? 3.509 -17.825 -0.695 1.00 41.91 397 VAL D N 1
ATOM 12968 C CA . VAL D 1 399 ? 4.284 -17.894 0.559 1.00 42.28 397 VAL D CA 1
ATOM 12969 C C . VAL D 1 399 ? 4.331 -19.347 1.055 1.00 42.49 397 VAL D C 1
ATOM 12970 O O . VAL D 1 399 ? 3.511 -20.167 0.668 1.00 41.69 397 VAL D O 1
ATOM 12974 N N . ALA D 1 400 ? 5.335 -19.663 1.864 1.00 42.68 398 ALA D N 1
ATOM 12975 C CA . ALA D 1 400 ? 5.394 -20.964 2.512 1.00 42.75 398 ALA D CA 1
ATOM 12976 C C . ALA D 1 400 ? 5.711 -20.768 3.976 1.00 43.39 398 ALA D C 1
ATOM 12977 O O . ALA D 1 400 ? 6.441 -19.823 4.387 1.00 43.64 398 ALA D O 1
ATOM 12979 N N . VAL D 1 401 ? 5.119 -21.646 4.769 1.00 44.21 399 VAL D N 1
ATOM 12980 C CA . VAL D 1 401 ? 5.303 -21.674 6.223 1.00 44.24 399 VAL D CA 1
ATOM 12981 C C . VAL D 1 401 ? 6.181 -22.920 6.476 1.00 44.28 399 VAL D C 1
ATOM 12982 O O . VAL D 1 401 ? 5.882 -23.990 5.996 1.00 44.54 399 VAL D O 1
ATOM 12986 N N . ALA D 1 402 ? 7.273 -22.738 7.204 1.00 43.77 400 ALA D N 1
ATOM 12987 C CA . ALA D 1 402 ? 8.239 -23.784 7.401 1.00 43.81 400 ALA D CA 1
ATOM 12988 C C . ALA D 1 402 ? 7.868 -24.685 8.572 1.00 43.38 400 ALA D C 1
ATOM 12989 O O . ALA D 1 402 ? 7.123 -24.289 9.472 1.00 43.04 400 ALA D O 1
ATOM 12991 N N . ALA D 1 403 ? 8.390 -25.909 8.528 1.00 43.45 401 ALA D N 1
ATOM 12992 C CA . ALA D 1 403 ? 8.292 -26.869 9.638 1.00 43.39 401 ALA D CA 1
ATOM 12993 C C . ALA D 1 403 ? 6.869 -27.272 10.001 1.00 42.86 401 ALA D C 1
ATOM 12994 O O . ALA D 1 403 ? 6.559 -27.422 11.175 1.00 43.27 401 ALA D O 1
ATOM 12996 N N . THR D 1 404 ? 6.040 -27.513 8.983 1.00 42.05 402 THR D N 1
ATOM 12997 C CA . THR D 1 404 ? 4.663 -27.951 9.181 1.00 42.60 402 THR D CA 1
ATOM 12998 C C . THR D 1 404 ? 4.501 -29.470 9.017 1.00 43.43 402 THR D C 1
ATOM 12999 O O . THR D 1 404 ? 3.374 -29.974 8.947 1.00 45.29 402 THR D O 1
ATOM 13003 N N . GLY D 1 405 ? 5.611 -30.205 8.957 1.00 43.43 403 GLY D N 1
ATOM 13004 C CA . GLY D 1 40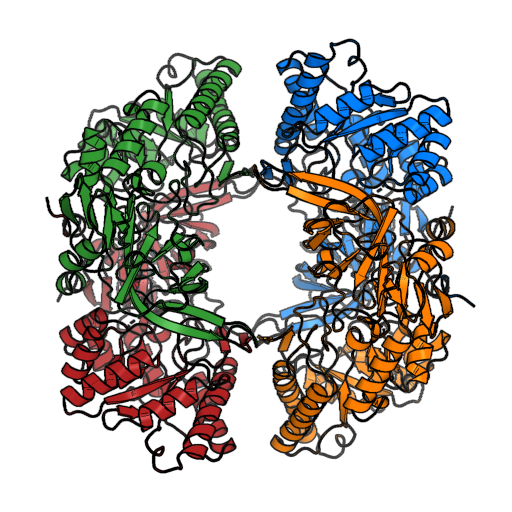5 ? 5.564 -31.656 8.828 1.00 42.82 403 GLY D CA 1
ATOM 13005 C C . GLY D 1 405 ? 5.016 -32.427 10.030 1.00 43.41 403 GLY D C 1
ATOM 13006 O O . GLY D 1 405 ? 4.683 -33.609 9.912 1.00 43.99 403 GLY D O 1
ATOM 13007 N N . ALA D 1 406 ? 4.890 -31.773 11.176 1.00 42.98 404 ALA D N 1
ATOM 13008 C CA . ALA D 1 406 ? 4.468 -32.440 12.398 1.00 44.47 404 ALA D CA 1
ATOM 13009 C C . ALA D 1 406 ? 3.216 -31.814 12.951 1.00 45.28 404 ALA D C 1
ATOM 13010 O O . ALA D 1 406 ? 3.158 -30.593 13.188 1.00 45.42 404 ALA D O 1
ATOM 13012 N N . TYR D 1 407 ? 2.232 -32.657 13.209 1.00 45.36 405 TYR D N 1
ATOM 13013 C CA . TYR D 1 407 ? 0.999 -32.227 13.868 1.00 47.82 405 TYR D CA 1
ATOM 13014 C C . TYR D 1 407 ? 0.209 -31.123 13.138 1.00 48.95 405 TYR D C 1
ATOM 13015 O O . TYR D 1 407 ? -0.553 -30.399 13.772 1.00 53.05 405 TYR D O 1
ATOM 13024 N N . CYS D 1 408 ? 0.415 -30.894 11.865 1.00 47.48 406 CYS D N 1
ATOM 13025 C CA . CYS D 1 408 ? -0.466 -29.908 11.208 1.00 46.58 406 CYS D CA 1
ATOM 13026 C C . CYS D 1 408 ? -1.542 -30.715 10.431 1.00 45.54 406 CYS D C 1
ATOM 13027 O O . CYS D 1 408 ? -2.753 -30.591 10.680 1.00 45.33 406 CYS D O 1
ATOM 13030 N N . TYR D 1 409 ? -1.090 -31.577 9.546 1.00 42.95 407 TYR D N 1
ATOM 13031 C CA . TYR D 1 409 ? -2.010 -32.446 8.867 1.00 45.15 407 TYR D CA 1
ATOM 13032 C C . TYR D 1 409 ? -2.738 -33.429 9.828 1.00 46.35 407 TYR D C 1
ATOM 13033 O O . TYR D 1 409 ? -3.960 -33.690 9.640 1.00 47.22 407 TYR D O 1
ATOM 13042 N N . SER D 1 410 ? -2.009 -33.999 10.796 1.00 45.74 408 SER D N 1
ATOM 13043 C CA . SER D 1 410 ? -2.621 -34.839 11.856 1.00 47.68 408 SER D CA 1
ATOM 13044 C C . SER D 1 410 ? -3.846 -34.175 12.516 1.00 47.73 408 SER D C 1
ATOM 13045 O O . SER D 1 410 ? -4.808 -34.822 12.867 1.00 47.84 408 SER D O 1
ATOM 13048 N N . LEU D 1 411 ? -3.782 -32.865 12.683 1.00 48.28 409 LEU D N 1
ATOM 13049 C CA . LEU D 1 411 ? -4.830 -32.117 13.358 1.00 47.89 409 LEU D CA 1
ATOM 13050 C C . LEU D 1 411 ? -5.814 -31.430 12.423 1.00 47.78 409 LEU D C 1
ATOM 13051 O O . LEU D 1 411 ? -6.806 -30.809 12.915 1.00 47.03 409 LEU D O 1
ATOM 13056 N N . SER D 1 412 ? -5.593 -31.587 11.113 1.00 46.27 410 SER D N 1
ATOM 13057 C CA . SER D 1 412 ? -6.485 -30.970 10.128 1.00 46.93 410 SER D CA 1
ATOM 13058 C C . SER D 1 412 ? -7.975 -31.275 10.324 1.00 47.37 410 SER D C 1
ATOM 13059 O O . SER D 1 412 ? -8.363 -32.412 10.703 1.00 48.25 410 SER D O 1
ATOM 13062 N N . SER D 1 413 ? -8.797 -30.273 10.019 1.00 47.15 411 SER D N 1
ATOM 13063 C CA . SER D 1 413 ? -10.260 -30.386 10.148 1.00 48.05 411 SER D CA 1
ATOM 13064 C C . SER D 1 413 ? -10.973 -29.934 8.849 1.00 47.77 411 SER D C 1
ATOM 13065 O O . SER D 1 413 ? -10.332 -29.446 7.912 1.00 49.09 411 SER D O 1
ATOM 13068 N N . ARG D 1 414 ? -12.292 -30.107 8.764 1.00 47.25 412 ARG D N 1
ATOM 13069 C CA . ARG D 1 414 ? -13.043 -29.536 7.620 1.00 46.58 412 ARG D CA 1
ATOM 13070 C C . ARG D 1 414 ? -13.835 -28.330 8.081 1.00 45.04 412 ARG D C 1
ATOM 13071 O O . ARG D 1 414 ? -15.012 -28.155 7.725 1.00 44.71 412 ARG D O 1
ATOM 13079 N N . TYR D 1 415 ? -13.202 -27.516 8.903 1.00 43.99 413 TYR D N 1
ATOM 13080 C CA . TYR D 1 415 ? -13.829 -26.299 9.416 1.00 44.27 413 TYR D CA 1
ATOM 13081 C C . TYR D 1 415 ? -14.254 -25.440 8.202 1.00 43.93 413 TYR D C 1
ATOM 13082 O O . TYR D 1 415 ? -13.480 -25.290 7.246 1.00 44.37 413 TYR D O 1
ATOM 13091 N N . ASN D 1 416 ? -15.502 -24.973 8.204 1.00 43.56 414 ASN D N 1
ATOM 13092 C CA . ASN D 1 416 ? -16.073 -24.240 7.054 1.00 43.98 414 ASN D CA 1
ATOM 13093 C C . ASN D 1 416 ? -16.073 -25.035 5.755 1.00 43.63 414 ASN D C 1
ATOM 13094 O O . ASN D 1 416 ? -16.072 -24.463 4.668 1.00 41.96 414 ASN D O 1
ATOM 13099 N N . MET D 1 417 ? -16.115 -26.356 5.876 1.00 43.48 415 MET D N 1
ATOM 13100 C CA . MET D 1 417 ? -16.167 -27.222 4.702 1.00 43.71 415 MET D CA 1
ATOM 13101 C C . MET D 1 417 ? -14.940 -26.986 3.853 1.00 44.61 415 MET D C 1
ATOM 13102 O O . MET D 1 417 ? -15.024 -26.951 2.617 1.00 45.84 415 MET D O 1
ATOM 13107 N N . VAL D 1 418 ? -13.800 -26.758 4.512 1.00 44.49 416 VAL D N 1
ATOM 13108 C CA . VAL D 1 418 ? -12.565 -26.586 3.776 1.00 44.46 416 VAL D CA 1
ATOM 13109 C C . VAL D 1 418 ? -11.888 -27.957 3.748 1.00 44.95 416 VAL D C 1
ATOM 13110 O O . VAL D 1 418 ? -11.439 -28.476 4.797 1.00 45.65 416 VAL D O 1
ATOM 13114 N N . GLY D 1 419 ? -11.821 -28.556 2.560 1.00 44.53 417 GLY D N 1
ATOM 13115 C CA . GLY D 1 419 ? -11.200 -29.884 2.387 1.00 45.69 417 GLY D CA 1
ATOM 13116 C C . GLY D 1 419 ? -9.722 -29.896 2.761 1.00 46.11 417 GLY D C 1
ATOM 13117 O O . GLY D 1 419 ? -9.054 -28.852 2.666 1.00 45.82 417 GLY D O 1
ATOM 13118 N N . ARG D 1 420 ? -9.215 -31.061 3.199 1.00 45.76 418 ARG D N 1
ATOM 13119 C CA . ARG D 1 420 ? -7.774 -31.259 3.438 1.00 45.16 418 ARG D CA 1
ATOM 13120 C C . ARG D 1 420 ? -6.951 -30.974 2.171 1.00 45.23 418 ARG D C 1
ATOM 13121 O O . ARG D 1 420 ? -7.363 -31.309 1.037 1.00 42.69 418 ARG D O 1
ATOM 13129 N N . PRO D 1 421 ? -5.809 -30.300 2.355 1.00 45.53 419 PRO D N 1
ATOM 13130 C CA . PRO D 1 421 ? -4.864 -30.017 1.262 1.00 45.69 419 PRO D CA 1
ATOM 13131 C C . PRO D 1 421 ? -4.174 -31.294 0.764 1.00 45.39 419 PRO D C 1
ATOM 13132 O O . PRO D 1 421 ? -4.046 -32.248 1.504 1.00 45.80 419 PRO D O 1
ATOM 13136 N N . ALA D 1 422 ? -3.755 -31.305 -0.498 1.00 45.34 420 ALA D N 1
ATOM 13137 C CA . ALA D 1 422 ? -2.955 -32.386 -1.030 1.00 44.13 420 ALA D CA 1
ATOM 13138 C C . ALA D 1 422 ? -1.598 -32.372 -0.312 1.00 44.50 420 ALA D C 1
ATOM 13139 O O . ALA D 1 422 ? -1.141 -31.312 0.142 1.00 43.54 420 ALA D O 1
ATOM 13141 N N . VAL D 1 423 ? -0.989 -33.565 -0.212 1.00 43.41 421 VAL D N 1
ATOM 13142 C CA . VAL D 1 423 ? 0.354 -33.737 0.259 1.00 42.79 421 VAL D CA 1
ATOM 13143 C C . VAL D 1 423 ? 1.161 -34.367 -0.880 1.00 43.15 421 VAL D C 1
ATOM 13144 O O . VAL D 1 423 ? 0.769 -35.340 -1.476 1.00 42.54 421 VAL D O 1
ATOM 13148 N N . VAL D 1 424 ? 2.306 -33.773 -1.150 1.00 44.07 422 VAL D N 1
ATOM 13149 C CA . VAL D 1 424 ? 3.211 -34.186 -2.200 1.00 44.28 422 VAL D CA 1
ATOM 13150 C C . VAL D 1 424 ? 4.592 -34.476 -1.637 1.00 44.78 422 VAL D C 1
ATOM 13151 O O . VAL D 1 424 ? 5.101 -33.737 -0.808 1.00 44.61 422 VAL D O 1
ATOM 13155 N N . ALA D 1 425 ? 5.223 -35.530 -2.150 1.00 45.94 423 ALA D N 1
ATOM 13156 C CA . ALA D 1 425 ? 6.602 -35.850 -1.773 1.00 46.03 423 ALA D CA 1
ATOM 13157 C C . ALA D 1 425 ? 7.537 -35.513 -2.918 1.00 45.37 423 ALA D C 1
ATOM 13158 O O . ALA D 1 425 ? 7.254 -35.822 -4.059 1.00 45.37 423 ALA D O 1
ATOM 13160 N N . VAL D 1 426 ? 8.654 -34.864 -2.624 1.00 46.23 424 VAL D N 1
ATOM 13161 C CA . VAL D 1 426 ? 9.629 -34.585 -3.689 1.00 46.27 424 VAL D CA 1
ATOM 13162 C C . VAL D 1 426 ? 10.958 -35.187 -3.338 1.00 46.18 424 VAL D C 1
ATOM 13163 O O . VAL D 1 426 ? 11.404 -35.133 -2.189 1.00 45.41 424 VAL D O 1
ATOM 13167 N N . HIS D 1 427 ? 11.589 -35.752 -4.358 1.00 46.98 425 HIS D N 1
ATOM 13168 C CA . HIS D 1 427 ? 12.834 -36.468 -4.213 1.00 48.09 425 HIS D CA 1
ATOM 13169 C C . HIS D 1 427 ? 13.594 -36.314 -5.513 1.00 47.68 425 HIS D C 1
ATOM 13170 O O . HIS D 1 427 ? 13.086 -36.696 -6.578 1.00 47.57 425 HIS D O 1
ATOM 13177 N N . ALA D 1 428 ? 14.795 -35.740 -5.412 1.00 47.97 426 ALA D N 1
ATOM 13178 C CA . ALA D 1 428 ? 15.784 -35.688 -6.495 1.00 48.38 426 ALA D CA 1
ATOM 13179 C C . ALA D 1 428 ? 15.208 -35.172 -7.823 1.00 48.49 426 ALA D C 1
ATOM 13180 O O . ALA D 1 428 ? 15.465 -35.732 -8.910 1.00 48.02 426 ALA D O 1
ATOM 13182 N N . GLY D 1 429 ? 14.423 -34.102 -7.723 1.00 48.45 427 GLY D N 1
ATOM 13183 C CA . GLY D 1 429 ? 13.854 -33.453 -8.908 1.00 47.68 427 GLY D CA 1
ATOM 13184 C C . GLY D 1 429 ? 12.510 -34.006 -9.331 1.00 47.41 427 GLY D C 1
ATOM 13185 O O . GLY D 1 429 ? 11.968 -33.569 -10.350 1.00 47.18 427 GLY D O 1
ATOM 13186 N N . ASN D 1 430 ? 11.964 -34.954 -8.558 1.00 46.60 428 ASN D N 1
ATOM 13187 C CA . ASN D 1 430 ? 10.722 -35.633 -8.924 1.00 46.26 428 ASN D CA 1
ATOM 13188 C C . ASN D 1 430 ? 9.695 -35.506 -7.825 1.00 45.85 428 ASN D C 1
ATOM 13189 O O . ASN D 1 430 ? 10.019 -35.706 -6.639 1.00 46.27 428 ASN D O 1
ATOM 13194 N N . ALA D 1 431 ? 8.466 -35.178 -8.213 1.00 44.86 429 ALA D N 1
ATOM 13195 C CA . ALA D 1 431 ? 7.367 -34.954 -7.252 1.00 44.13 429 ALA D CA 1
ATOM 13196 C C . ALA D 1 431 ? 6.291 -36.009 -7.474 1.00 43.70 429 ALA D C 1
ATOM 13197 O O . ALA D 1 431 ? 6.094 -36.499 -8.579 1.00 40.38 429 ALA D O 1
ATOM 13199 N N . ARG D 1 432 ? 5.618 -36.385 -6.397 1.00 44.60 430 ARG D N 1
ATOM 13200 C CA . ARG D 1 432 ? 4.534 -37.351 -6.566 1.00 45.81 430 ARG D CA 1
ATOM 13201 C C . ARG D 1 432 ? 3.521 -37.026 -5.512 1.00 44.51 430 ARG D C 1
ATOM 13202 O O . ARG D 1 432 ? 3.877 -36.592 -4.426 1.00 45.66 430 ARG D O 1
ATOM 13210 N N . LEU D 1 433 ? 2.266 -37.205 -5.889 1.00 43.80 431 LEU D N 1
ATOM 13211 C CA . LEU D 1 433 ? 1.153 -36.990 -5.046 1.00 44.74 431 LEU D CA 1
ATOM 13212 C C . LEU D 1 433 ? 1.124 -38.161 -4.085 1.00 45.70 431 LEU D C 1
ATOM 13213 O O . LEU D 1 433 ? 1.212 -39.286 -4.527 1.00 46.65 431 LEU D O 1
ATOM 13218 N N . VAL D 1 434 ? 1.024 -37.881 -2.786 1.00 45.11 432 VAL D N 1
ATOM 13219 C CA . VAL D 1 434 ? 0.969 -38.935 -1.764 1.00 45.63 432 VAL D CA 1
ATOM 13220 C C . VAL D 1 434 ? -0.440 -39.057 -1.169 1.00 44.59 432 VAL D C 1
ATOM 13221 O O . VAL D 1 434 ? -1.005 -40.166 -1.083 1.00 44.46 432 VAL D O 1
ATOM 13225 N N . LEU D 1 435 ? -0.982 -37.906 -0.779 1.00 43.04 433 LEU D N 1
ATOM 13226 C CA . LEU D 1 435 ? -2.324 -37.815 -0.275 1.00 42.95 433 LEU D CA 1
ATOM 13227 C C . LEU D 1 435 ? -3.053 -36.803 -1.121 1.00 43.51 433 LEU D C 1
ATOM 13228 O O . LEU D 1 435 ? -2.620 -35.654 -1.268 1.00 44.24 433 LEU D O 1
ATOM 13233 N N . ARG D 1 436 ? -4.163 -37.225 -1.702 1.00 43.78 434 ARG D N 1
ATOM 13234 C CA . ARG D 1 436 ? -4.956 -36.308 -2.523 1.00 44.31 434 ARG D CA 1
ATOM 13235 C C . ARG D 1 436 ? -5.734 -35.285 -1.678 1.00 45.14 434 ARG D C 1
ATOM 13236 O O . ARG D 1 436 ? -6.040 -35.497 -0.489 1.00 44.37 434 ARG D O 1
ATOM 13244 N N . ARG D 1 437 ? -6.036 -34.176 -2.346 1.00 46.27 435 ARG D N 1
ATOM 13245 C CA . ARG D 1 437 ? -6.844 -33.086 -1.826 1.00 47.05 435 ARG D CA 1
ATOM 13246 C C . ARG D 1 437 ? -8.300 -33.564 -1.711 1.00 46.94 435 ARG D C 1
ATOM 13247 O O . ARG D 1 437 ? -8.774 -34.285 -2.587 1.00 48.23 435 ARG D O 1
ATOM 13255 N N . GLU D 1 438 ? -9.014 -33.196 -0.646 1.00 46.78 436 GLU D N 1
ATOM 13256 C CA . GLU D 1 438 ? -10.442 -33.592 -0.528 1.00 45.18 436 GLU D CA 1
ATOM 13257 C C . GLU D 1 438 ? -11.281 -32.761 -1.461 1.00 44.89 436 GLU D C 1
ATOM 13258 O O . GLU D 1 438 ? -10.937 -31.611 -1.783 1.00 44.36 436 GLU D O 1
ATOM 13264 N N . THR D 1 439 ? -12.372 -33.371 -1.920 1.00 44.88 437 THR D N 1
ATOM 13265 C CA . THR D 1 439 ? -13.361 -32.717 -2.773 1.00 43.57 437 THR D CA 1
ATOM 13266 C C . THR D 1 439 ? -14.669 -32.529 -2.010 1.00 43.12 437 THR D C 1
ATOM 13267 O O . THR D 1 439 ? -14.781 -32.882 -0.825 1.00 41.27 437 THR D O 1
ATOM 13271 N N . VAL D 1 440 ? -15.645 -31.931 -2.696 1.00 43.69 438 VAL D N 1
ATOM 13272 C CA . VAL D 1 440 ? -17.016 -31.781 -2.185 1.00 43.66 438 VAL D CA 1
ATOM 13273 C C . VAL D 1 440 ? -17.652 -33.147 -1.938 1.00 44.93 438 VAL D C 1
ATOM 13274 O O . VAL D 1 440 ? -18.425 -33.321 -0.971 1.00 45.67 438 VAL D O 1
ATOM 13278 N N . ASP D 1 441 ? -17.334 -34.117 -2.807 1.00 44.90 439 ASP D N 1
ATOM 13279 C CA . ASP D 1 441 ? -17.758 -35.499 -2.614 1.00 45.49 439 ASP D CA 1
ATOM 13280 C C . ASP D 1 441 ? -17.280 -36.068 -1.284 1.00 44.66 439 ASP D C 1
ATOM 13281 O O . ASP D 1 441 ? -18.051 -36.699 -0.574 1.00 44.74 439 ASP D O 1
ATOM 13286 N N . ASP D 1 442 ? -16.008 -35.854 -0.953 1.00 45.15 440 ASP D N 1
ATOM 13287 C CA . ASP D 1 442 ? -15.465 -36.231 0.374 1.00 45.07 440 ASP D CA 1
ATOM 13288 C C . ASP D 1 442 ? -16.278 -35.597 1.512 1.00 46.16 440 ASP D C 1
ATOM 13289 O O . ASP D 1 442 ? -16.745 -36.310 2.437 1.00 46.79 440 ASP D O 1
ATOM 13294 N N . LEU D 1 443 ? -16.447 -34.274 1.415 1.00 45.65 441 LEU D N 1
ATOM 13295 C CA . LEU D 1 443 ? -17.287 -33.463 2.286 1.00 45.77 441 LEU D CA 1
ATOM 13296 C C . LEU D 1 443 ? -18.683 -34.030 2.551 1.00 44.93 441 LEU D C 1
ATOM 13297 O O . LEU D 1 443 ? -19.185 -33.952 3.678 1.00 45.23 441 LEU D O 1
ATOM 13302 N N . LEU D 1 444 ? -19.310 -34.582 1.521 1.00 43.58 442 LEU D N 1
ATOM 13303 C CA . LEU D 1 444 ? -20.686 -35.048 1.635 1.00 42.63 442 LEU D CA 1
ATOM 13304 C C . LEU D 1 444 ? -20.759 -36.551 1.911 1.00 41.89 442 LEU D C 1
ATOM 13305 O O . LEU D 1 444 ? -21.868 -37.092 1.956 1.00 41.55 442 LEU D O 1
ATOM 13310 N N . SER D 1 445 ? -19.610 -37.218 2.120 1.00 41.17 443 SER D N 1
ATOM 13311 C CA . SER D 1 445 ? -19.577 -38.694 2.019 1.00 42.46 443 SER D CA 1
ATOM 13312 C C . SER D 1 445 ? -20.194 -39.434 3.194 1.00 42.88 443 SER D C 1
ATOM 13313 O O . SER D 1 445 ? -20.615 -40.558 3.040 1.00 43.75 443 SER D O 1
ATOM 13316 N N . LEU D 1 446 ? -20.271 -38.779 4.348 1.00 43.03 444 LEU D N 1
ATOM 13317 C CA . LEU D 1 446 ? -20.806 -39.372 5.566 1.00 41.68 444 LEU D CA 1
ATOM 13318 C C . LEU D 1 446 ? -22.297 -39.160 5.679 1.00 42.09 444 LEU D C 1
ATOM 13319 O O . LEU D 1 446 ? -22.901 -39.684 6.610 1.00 43.03 444 LEU D O 1
ATOM 13324 N N . GLU D 1 447 ? -22.885 -38.407 4.753 1.00 41.90 445 GLU D N 1
ATOM 13325 C CA . GLU D 1 447 ? -24.307 -38.104 4.805 1.00 44.88 445 GLU D CA 1
ATOM 13326 C C . GLU D 1 447 ? -25.178 -39.277 4.356 1.00 48.04 445 GLU D C 1
ATOM 13327 O O . GLU D 1 447 ? -24.884 -39.946 3.356 1.00 48.48 445 GLU D O 1
ATOM 13333 N N . VAL D 1 448 ? -26.281 -39.469 5.074 1.00 51.06 446 VAL D N 1
ATOM 13334 C CA . VAL D 1 448 ? -27.224 -40.562 4.845 1.00 54.67 446 VAL D CA 1
ATOM 13335 C C . VAL D 1 448 ? -28.300 -39.992 3.910 1.00 57.87 446 VAL D C 1
ATOM 13336 O O . VAL D 1 448 ? -27.979 -39.513 2.834 1.00 57.76 446 VAL D O 1
ATOM 13340 N N . ARG D 1 449 ? -29.569 -39.987 4.332 1.00 61.65 447 ARG D N 1
ATOM 13341 C CA . ARG D 1 449 ? -30.689 -39.326 3.601 1.00 64.25 447 ARG D CA 1
ATOM 13342 C C . ARG D 1 449 ? -32.035 -39.457 4.339 1.00 65.24 447 ARG D C 1
ATOM 13343 O O . ARG D 1 449 ? -32.117 -40.074 5.410 1.00 66.36 447 ARG D O 1
#

Radius of gyration: 36.09 Å; Cα contacts (8 Å, |Δi|>4): 4548; chains: 4; bounding box: 87×99×96 Å

Solvent-accessible surface area: 58741 Å² total

GO terms:
  GO:0030170 pyridoxal phosphate binding (F, IDA)
  GO:0008836 diaminopimelate decarboxylase activity (F, IDA)
  GO:0009085 L-lysine biosynthetic process (P, IDA)
  GO:0005515 protein binding (F, IPI)